Protein 2DAJ (pdb70)

Radius of gyration: 13.02 Å; Cα contacts (8 Å, |Δi|>4): 144; chains: 1; bounding box: 26×33×31 Å

Secondary structure (DSSP, 8-state):
----S---S-EEEEEEETTTEEEEEEE-SSS-TTTHHHHHHHHTT--TTSEEEES-SS--PBP-TTS-HHHHT-SEEEEEE----------

InterPro domains:
  IPR003124 WH2 domain [PS51082] (1081-1101)
  IPR019025 Cordon-bleu, ubiquitin-like domain [PF09469] (136-227)
  IPR039895 Protein cordon-bleu-like [PTHR21557] (5-1128)

Structure (mmCIF, N/CA/C/O backbone):
data_2DAJ
#
_entry.id   2DAJ
#
loop_
_atom_site.group_PDB
_atom_site.id
_atom_site.type_symbol
_atom_site.label_atom_id
_atom_site.label_alt_id
_atom_site.label_comp_id
_atom_site.label_asym_id
_atom_site.label_entity_id
_atom_site.label_seq_id
_atom_site.pdbx_PDB_ins_code
_atom_site.Cartn_x
_atom_site.Cartn_y
_atom_site.Cartn_z
_atom_site.occupancy
_atom_site.B_iso_or_equiv
_atom_site.auth_seq_id
_atom_site.auth_comp_id
_atom_site.auth_asym_id
_atom_site.auth_atom_id
_atom_site.pdbx_PDB_model_num
ATOM 1 N N . GLY A 1 1 ? -0.511 -11.891 15.673 1.00 0.00 1 GLY A N 1
ATOM 2 C CA . GLY A 1 1 ? 0.238 -11.891 14.428 1.00 0.00 1 GLY A CA 1
ATOM 3 C C . GLY A 1 1 ? 0.315 -13.299 13.834 1.00 0.00 1 GLY A C 1
ATOM 4 O O . GLY A 1 1 ? -0.393 -14.202 14.277 1.00 0.00 1 GLY A O 1
ATOM 8 N N . SER A 1 2 ? 1.180 -13.441 12.841 1.00 0.00 2 SER A N 1
ATOM 9 C CA . SER A 1 2 ? 1.358 -14.724 12.182 1.00 0.00 2 SER A CA 1
ATOM 10 C C . SER A 1 2 ? 2.614 -14.694 11.308 1.00 0.00 2 SER A C 1
ATOM 11 O O . SER A 1 2 ? 2.720 -13.876 10.396 1.00 0.00 2 SER A O 1
ATOM 19 N N . SER A 1 3 ? 3.534 -15.595 11.619 1.00 0.00 3 SER A N 1
ATOM 20 C CA . SER A 1 3 ? 4.778 -15.682 10.873 1.00 0.00 3 SER A CA 1
ATOM 21 C C . SER A 1 3 ? 4.498 -15.576 9.373 1.00 0.00 3 SER A C 1
ATOM 22 O O . SER A 1 3 ? 5.008 -14.678 8.705 1.00 0.00 3 SER A O 1
ATOM 30 N N . GLY A 1 4 ? 3.688 -16.505 8.887 1.00 0.00 4 GLY A N 1
ATOM 31 C CA . GLY A 1 4 ? 3.333 -16.527 7.478 1.00 0.00 4 GLY A CA 1
ATOM 32 C C . GLY A 1 4 ? 3.746 -17.850 6.830 1.00 0.00 4 GLY A C 1
ATOM 33 O O . GLY A 1 4 ? 4.887 -18.004 6.398 1.00 0.00 4 GLY A O 1
ATOM 37 N N . SER A 1 5 ? 2.794 -18.770 6.782 1.00 0.00 5 SER A N 1
ATOM 38 C CA . SER A 1 5 ? 3.044 -20.075 6.193 1.00 0.00 5 SER A CA 1
ATOM 39 C C . SER A 1 5 ? 2.827 -20.016 4.680 1.00 0.00 5 SER A C 1
ATOM 40 O O . SER A 1 5 ? 1.724 -19.730 4.218 1.00 0.00 5 SER A O 1
ATOM 48 N N . SER A 1 6 ? 3.898 -20.293 3.950 1.00 0.00 6 SER A N 1
ATOM 49 C CA . SER A 1 6 ? 3.839 -20.275 2.498 1.00 0.00 6 SER A CA 1
ATOM 50 C C . SER A 1 6 ? 3.542 -18.858 2.004 1.00 0.00 6 SER A C 1
ATOM 51 O O . SER A 1 6 ? 2.781 -18.124 2.632 1.00 0.00 6 SER A O 1
ATOM 59 N N . GLY A 1 7 ? 4.160 -18.515 0.882 1.00 0.00 7 GLY A N 1
ATOM 60 C CA . GLY A 1 7 ? 3.972 -17.199 0.296 1.00 0.00 7 GLY A CA 1
ATOM 61 C C . GLY A 1 7 ? 3.631 -17.305 -1.191 1.00 0.00 7 GLY A C 1
ATOM 62 O O . GLY A 1 7 ? 4.358 -16.786 -2.037 1.00 0.00 7 GLY A O 1
ATOM 66 N N . GLU A 1 8 ? 2.525 -17.981 -1.466 1.00 0.00 8 GLU A N 1
ATOM 67 C CA . GLU A 1 8 ? 2.079 -18.161 -2.837 1.00 0.00 8 GLU A CA 1
ATOM 68 C C . GLU A 1 8 ? 0.771 -17.403 -3.074 1.00 0.00 8 GLU A C 1
ATOM 69 O O . GLU A 1 8 ? 0.302 -16.678 -2.198 1.00 0.00 8 GLU A O 1
ATOM 81 N N . LYS A 1 9 ? 0.218 -17.598 -4.262 1.00 0.00 9 LYS A N 1
ATOM 82 C CA . LYS A 1 9 ? -1.026 -16.942 -4.625 1.00 0.00 9 LYS A CA 1
ATOM 83 C C . LYS A 1 9 ? -0.898 -15.438 -4.371 1.00 0.00 9 LYS A C 1
ATOM 84 O O . LYS A 1 9 ? -1.667 -14.868 -3.598 1.00 0.00 9 LYS A O 1
ATOM 103 N N . THR A 1 10 ? 0.079 -14.839 -5.036 1.00 0.00 10 THR A N 1
ATOM 104 C CA . THR A 1 10 ? 0.317 -13.413 -4.891 1.00 0.00 10 THR A CA 1
ATOM 105 C C . THR A 1 10 ? 0.169 -12.708 -6.241 1.00 0.00 10 THR A C 1
ATOM 106 O O . THR A 1 10 ? 0.446 -13.295 -7.286 1.00 0.00 10 THR A O 1
ATOM 117 N N . VAL A 1 11 ? -0.267 -11.459 -6.175 1.00 0.00 11 VAL A N 1
ATOM 118 C CA . VAL A 1 11 ? -0.455 -10.668 -7.379 1.00 0.00 11 VAL A CA 1
ATOM 119 C C . VAL A 1 11 ? 0.618 -9.579 -7.442 1.00 0.00 11 VAL A C 1
ATOM 120 O O . VAL A 1 11 ? 1.185 -9.202 -6.418 1.00 0.00 11 VAL A O 1
ATOM 133 N N . ARG A 1 12 ? 0.864 -9.105 -8.654 1.00 0.00 12 ARG A N 1
ATOM 134 C CA . ARG A 1 12 ? 1.859 -8.067 -8.864 1.00 0.00 12 ARG A CA 1
ATOM 135 C C . ARG A 1 12 ? 1.219 -6.683 -8.734 1.00 0.00 12 ARG A C 1
ATOM 136 O O . ARG A 1 12 ? 0.426 -6.280 -9.583 1.00 0.00 12 ARG A O 1
ATOM 157 N N . VAL A 1 13 ? 1.588 -5.994 -7.664 1.00 0.00 13 VAL A N 1
ATOM 158 C CA . VAL A 1 13 ? 1.059 -4.664 -7.412 1.00 0.00 13 VAL A CA 1
ATOM 159 C C . VAL A 1 13 ? 2.161 -3.629 -7.649 1.00 0.00 13 VAL A C 1
ATOM 160 O O . VAL A 1 13 ? 3.340 -3.914 -7.444 1.00 0.00 13 VAL A O 1
ATOM 173 N N . VAL A 1 14 ? 1.737 -2.449 -8.078 1.00 0.00 14 VAL A N 1
ATOM 174 C CA . VAL A 1 14 ? 2.672 -1.370 -8.346 1.00 0.00 14 VAL A CA 1
ATOM 175 C C . VAL A 1 14 ? 2.689 -0.408 -7.156 1.00 0.00 14 VAL A C 1
ATOM 176 O O . VAL A 1 14 ? 1.642 0.080 -6.734 1.00 0.00 14 VAL A O 1
ATOM 189 N N . ILE A 1 15 ? 3.889 -0.165 -6.650 1.00 0.00 15 ILE A N 1
ATOM 190 C CA . ILE A 1 15 ? 4.055 0.730 -5.517 1.00 0.00 15 ILE A CA 1
ATOM 191 C C . ILE A 1 15 ? 4.717 2.026 -5.989 1.00 0.00 15 ILE A C 1
ATOM 192 O O . ILE A 1 15 ? 5.941 2.103 -6.082 1.00 0.00 15 ILE A O 1
ATOM 208 N N . ASN A 1 16 ? 3.879 3.011 -6.275 1.00 0.00 16 ASN A N 1
ATOM 209 C CA . ASN A 1 16 ? 4.368 4.300 -6.735 1.00 0.00 16 ASN A CA 1
ATOM 210 C C . ASN A 1 16 ? 4.805 5.134 -5.530 1.00 0.00 16 ASN A C 1
ATOM 211 O O . ASN A 1 16 ? 4.039 5.317 -4.585 1.00 0.00 16 ASN A O 1
ATOM 222 N N . PHE A 1 17 ? 6.036 5.620 -5.602 1.00 0.00 17 PHE A N 1
ATOM 223 C CA . PHE A 1 17 ? 6.585 6.431 -4.529 1.00 0.00 17 PHE A CA 1
ATOM 224 C C . PHE A 1 17 ? 7.497 7.528 -5.081 1.00 0.00 17 PHE A C 1
ATOM 225 O O . PHE A 1 17 ? 8.082 7.372 -6.152 1.00 0.00 17 PHE A O 1
ATOM 242 N N . LYS A 1 18 ? 7.590 8.612 -4.326 1.00 0.00 18 LYS A N 1
ATOM 243 C CA . LYS A 1 18 ? 8.421 9.735 -4.727 1.00 0.00 18 LYS A CA 1
ATOM 244 C C . LYS A 1 18 ? 7.816 10.393 -5.969 1.00 0.00 18 LYS A C 1
ATOM 245 O O . LYS A 1 18 ? 8.472 11.194 -6.633 1.00 0.00 18 LYS A O 1
ATOM 264 N N . LYS A 1 19 ? 6.572 10.032 -6.244 1.00 0.00 19 LYS A N 1
ATOM 265 C CA . LYS A 1 19 ? 5.871 10.578 -7.394 1.00 0.00 19 LYS A CA 1
ATOM 266 C C . LYS A 1 19 ? 6.809 10.580 -8.604 1.00 0.00 19 LYS A C 1
ATOM 267 O O . LYS A 1 19 ? 6.698 11.437 -9.478 1.00 0.00 19 LYS A O 1
ATOM 286 N N . THR A 1 20 ? 7.711 9.609 -8.614 1.00 0.00 20 THR A N 1
ATOM 287 C CA . THR A 1 20 ? 8.667 9.489 -9.701 1.00 0.00 20 THR A CA 1
ATOM 288 C C . THR A 1 20 ? 9.088 8.029 -9.882 1.00 0.00 20 THR A C 1
ATOM 289 O O . THR A 1 20 ? 9.018 7.490 -10.985 1.00 0.00 20 THR A O 1
ATOM 300 N N . GLN A 1 21 ? 9.517 7.430 -8.780 1.00 0.00 21 GLN A N 1
ATOM 301 C CA . GLN A 1 21 ? 9.949 6.043 -8.803 1.00 0.00 21 GLN A CA 1
ATOM 302 C C . GLN A 1 21 ? 8.795 5.120 -8.404 1.00 0.00 21 GLN A C 1
ATOM 303 O O . GLN A 1 21 ? 7.888 5.531 -7.682 1.00 0.00 21 GLN A O 1
ATOM 317 N N . LYS A 1 22 ? 8.866 3.891 -8.893 1.00 0.00 22 LYS A N 1
ATOM 318 C CA . LYS A 1 22 ? 7.839 2.907 -8.597 1.00 0.00 22 LYS A CA 1
ATOM 319 C C . LYS A 1 22 ? 8.452 1.506 -8.640 1.00 0.00 22 LYS A C 1
ATOM 320 O O . LYS A 1 22 ? 9.435 1.277 -9.343 1.00 0.00 22 LYS A O 1
ATOM 339 N N . THR A 1 23 ? 7.847 0.606 -7.880 1.00 0.00 23 THR A N 1
ATOM 340 C CA . THR A 1 23 ? 8.321 -0.766 -7.822 1.00 0.00 23 THR A CA 1
ATOM 341 C C . THR A 1 23 ? 7.140 -1.738 -7.795 1.00 0.00 23 THR A C 1
ATOM 342 O O . THR A 1 23 ? 6.013 -1.343 -7.501 1.00 0.00 23 THR A O 1
ATOM 353 N N . ILE A 1 24 ? 7.439 -2.991 -8.106 1.00 0.00 24 ILE A N 1
ATOM 354 C CA . ILE A 1 24 ? 6.416 -4.023 -8.121 1.00 0.00 24 ILE A CA 1
ATOM 355 C C . ILE A 1 24 ? 6.765 -5.096 -7.087 1.00 0.00 24 ILE A C 1
ATOM 356 O O . ILE A 1 24 ? 7.933 -5.438 -6.913 1.00 0.00 24 ILE A O 1
ATOM 372 N N . VAL A 1 25 ? 5.730 -5.596 -6.428 1.00 0.00 25 VAL A N 1
ATOM 373 C CA . VAL A 1 25 ? 5.912 -6.623 -5.417 1.00 0.00 25 VAL A CA 1
ATOM 374 C C . VAL A 1 25 ? 4.788 -7.654 -5.535 1.00 0.00 25 VAL A C 1
ATOM 375 O O . VAL A 1 25 ? 3.707 -7.345 -6.033 1.00 0.00 25 VAL A O 1
ATOM 388 N N . ARG A 1 26 ? 5.082 -8.858 -5.067 1.00 0.00 26 ARG A N 1
ATOM 389 C CA . ARG A 1 26 ? 4.109 -9.937 -5.114 1.00 0.00 26 ARG A CA 1
ATOM 390 C C . ARG A 1 26 ? 3.617 -10.269 -3.704 1.00 0.00 26 ARG A C 1
ATOM 391 O O . ARG A 1 26 ? 4.357 -10.836 -2.901 1.00 0.00 26 ARG A O 1
ATOM 412 N N . VAL A 1 27 ? 2.370 -9.901 -3.445 1.00 0.00 27 VAL A N 1
ATOM 413 C CA . VAL A 1 27 ? 1.770 -10.153 -2.146 1.00 0.00 27 VAL A CA 1
ATOM 414 C C . VAL A 1 27 ? 0.320 -10.601 -2.337 1.00 0.00 27 VAL A C 1
ATOM 415 O O . VAL A 1 27 ? -0.213 -10.536 -3.444 1.00 0.00 27 VAL A O 1
ATOM 428 N N . SER A 1 28 ? -0.278 -11.045 -1.241 1.00 0.00 28 SER A N 1
ATOM 429 C CA . SER A 1 28 ? -1.656 -11.503 -1.274 1.00 0.00 28 SER A CA 1
ATOM 430 C C . SER A 1 28 ? -2.604 -10.305 -1.364 1.00 0.00 28 SER A C 1
ATOM 431 O O . SER A 1 28 ? -2.490 -9.359 -0.587 1.00 0.00 28 SER A O 1
ATOM 439 N N . PRO A 1 29 ? -3.542 -10.388 -2.346 1.00 0.00 29 PRO A N 1
ATOM 440 C CA . PRO A 1 29 ? -4.509 -9.322 -2.548 1.00 0.00 29 PRO A CA 1
ATOM 441 C C . PRO A 1 29 ? -5.590 -9.349 -1.465 1.00 0.00 29 PRO A C 1
ATOM 442 O O . PRO A 1 29 ? -6.310 -8.370 -1.277 1.00 0.00 29 PRO A O 1
ATOM 453 N N . HIS A 1 30 ? -5.668 -10.481 -0.780 1.00 0.00 30 HIS A N 1
ATOM 454 C CA . HIS A 1 30 ? -6.648 -10.649 0.279 1.00 0.00 30 HIS A CA 1
ATOM 455 C C . HIS A 1 30 ? -6.267 -9.773 1.474 1.00 0.00 30 HIS A C 1
ATOM 456 O O . HIS A 1 30 ? -7.017 -8.876 1.855 1.00 0.00 30 HIS A O 1
ATOM 470 N N . ALA A 1 31 ? -5.101 -10.064 2.033 1.00 0.00 31 ALA A N 1
ATOM 471 C CA . ALA A 1 31 ? -4.611 -9.315 3.177 1.00 0.00 31 ALA A CA 1
ATOM 472 C C . ALA A 1 31 ? -4.926 -7.830 2.981 1.00 0.00 31 ALA A C 1
ATOM 473 O O . ALA A 1 31 ? -4.808 -7.308 1.874 1.00 0.00 31 ALA A O 1
ATOM 480 N N . SER A 1 32 ? -5.320 -7.192 4.074 1.00 0.00 32 SER A N 1
ATOM 481 C CA . SER A 1 32 ? -5.652 -5.778 4.036 1.00 0.00 32 SER A CA 1
ATOM 482 C C . SER A 1 32 ? -4.372 -4.941 3.994 1.00 0.00 32 SER A C 1
ATOM 483 O O . SER A 1 32 ? -3.335 -5.360 4.506 1.00 0.00 32 SER A O 1
ATOM 491 N N . LEU A 1 33 ? -4.487 -3.773 3.381 1.00 0.00 33 LEU A N 1
ATOM 492 C CA . LEU A 1 33 ? -3.352 -2.873 3.266 1.00 0.00 33 LEU A CA 1
ATOM 493 C C . LEU A 1 33 ? -2.720 -2.677 4.646 1.00 0.00 33 LEU A C 1
ATOM 494 O O . LEU A 1 33 ? -1.517 -2.444 4.754 1.00 0.00 33 LEU A O 1
ATOM 510 N N . GLN A 1 34 ? -3.560 -2.779 5.665 1.00 0.00 34 GLN A N 1
ATOM 511 C CA . GLN A 1 34 ? -3.098 -2.616 7.034 1.00 0.00 34 GLN A CA 1
ATOM 512 C C . GLN A 1 34 ? -1.979 -3.613 7.339 1.00 0.00 34 GLN A C 1
ATOM 513 O O . GLN A 1 34 ? -1.053 -3.303 8.087 1.00 0.00 34 GLN A O 1
ATOM 527 N N . GLU A 1 35 ? -2.100 -4.791 6.743 1.00 0.00 35 GLU A N 1
ATOM 528 C CA . GLU A 1 35 ? -1.110 -5.835 6.942 1.00 0.00 35 GLU A CA 1
ATOM 529 C C . GLU A 1 35 ? -0.038 -5.765 5.851 1.00 0.00 35 GLU A C 1
ATOM 530 O O . GLU A 1 35 ? 1.088 -6.216 6.053 1.00 0.00 35 GLU A O 1
ATOM 542 N N . LEU A 1 36 ? -0.427 -5.196 4.720 1.00 0.00 36 LEU A N 1
ATOM 543 C CA . LEU A 1 36 ? 0.486 -5.061 3.598 1.00 0.00 36 LEU A CA 1
ATOM 544 C C . LEU A 1 36 ? 1.139 -3.678 3.640 1.00 0.00 36 LEU A C 1
ATOM 545 O O . LEU A 1 36 ? 1.806 -3.273 2.689 1.00 0.00 36 LEU A O 1
ATOM 561 N N . ALA A 1 37 ? 0.924 -2.992 4.753 1.00 0.00 37 ALA A N 1
ATOM 562 C CA . ALA A 1 37 ? 1.484 -1.663 4.932 1.00 0.00 37 ALA A CA 1
ATOM 563 C C . ALA A 1 37 ? 3.008 -1.765 5.027 1.00 0.00 37 ALA A C 1
ATOM 564 O O . ALA A 1 37 ? 3.726 -1.056 4.323 1.00 0.00 37 ALA A O 1
ATOM 571 N N . PRO A 1 38 ? 3.468 -2.675 5.926 1.00 0.00 38 PRO A N 1
ATOM 572 C CA . PRO A 1 38 ? 4.894 -2.878 6.122 1.00 0.00 38 PRO A CA 1
ATOM 573 C C . PRO A 1 38 ? 5.500 -3.668 4.960 1.00 0.00 38 PRO A C 1
ATOM 574 O O . PRO A 1 38 ? 6.574 -3.328 4.467 1.00 0.00 38 PRO A O 1
ATOM 585 N N . ILE A 1 39 ? 4.784 -4.708 4.557 1.00 0.00 39 ILE A N 1
ATOM 586 C CA . ILE A 1 39 ? 5.238 -5.549 3.462 1.00 0.00 39 ILE A CA 1
ATOM 587 C C . ILE A 1 39 ? 5.506 -4.678 2.233 1.00 0.00 39 ILE A C 1
ATOM 588 O O . ILE A 1 39 ? 6.374 -4.995 1.421 1.00 0.00 39 ILE A O 1
ATOM 604 N N . ILE A 1 40 ? 4.745 -3.598 2.135 1.00 0.00 40 ILE A N 1
ATOM 605 C CA . ILE A 1 40 ? 4.890 -2.679 1.019 1.00 0.00 40 ILE A CA 1
ATOM 606 C C . ILE A 1 40 ? 5.944 -1.626 1.364 1.00 0.00 40 ILE A C 1
ATOM 607 O O . ILE A 1 40 ? 6.983 -1.544 0.711 1.00 0.00 40 ILE A O 1
ATOM 623 N N . CYS A 1 41 ? 5.640 -0.845 2.391 1.00 0.00 41 CYS A N 1
ATOM 624 C CA . CYS A 1 41 ? 6.549 0.200 2.831 1.00 0.00 41 CYS A CA 1
ATOM 625 C C . CYS A 1 41 ? 7.961 -0.386 2.894 1.00 0.00 41 CYS A C 1
ATOM 626 O O . CYS A 1 41 ? 8.912 0.225 2.410 1.00 0.00 41 CYS A O 1
ATOM 634 N N . SER A 1 42 ? 8.052 -1.564 3.494 1.00 0.00 42 SER A N 1
ATOM 635 C CA . SER A 1 42 ? 9.332 -2.239 3.626 1.00 0.00 42 SER A CA 1
ATOM 636 C C . SER A 1 42 ? 9.985 -2.397 2.251 1.00 0.00 42 SER A C 1
ATOM 637 O O . SER A 1 42 ? 11.173 -2.123 2.089 1.00 0.00 42 SER A O 1
ATOM 645 N N . LYS A 1 43 ? 9.179 -2.839 1.296 1.00 0.00 43 LYS A N 1
ATOM 646 C CA . LYS A 1 43 ? 9.663 -3.037 -0.059 1.00 0.00 43 LYS A CA 1
ATOM 647 C C . LYS A 1 43 ? 10.241 -1.722 -0.587 1.00 0.00 43 LYS A C 1
ATOM 648 O O . LYS A 1 43 ? 11.152 -1.728 -1.413 1.00 0.00 43 LYS A O 1
ATOM 667 N N . CYS A 1 44 ? 9.686 -0.627 -0.088 1.00 0.00 44 CYS A N 1
ATOM 668 C CA . CYS A 1 44 ? 10.135 0.692 -0.499 1.00 0.00 44 CYS A CA 1
ATOM 669 C C . CYS A 1 44 ? 10.866 1.340 0.678 1.00 0.00 44 CYS A C 1
ATOM 670 O O . CYS A 1 44 ? 10.984 2.562 0.744 1.00 0.00 44 CYS A O 1
ATOM 678 N N . GLU A 1 45 ? 11.339 0.490 1.579 1.00 0.00 45 GLU A N 1
ATOM 679 C CA . GLU A 1 45 ? 12.056 0.964 2.751 1.00 0.00 45 GLU A CA 1
ATOM 680 C C . GLU A 1 45 ? 11.404 2.237 3.293 1.00 0.00 45 GLU A C 1
ATOM 681 O O . GLU A 1 45 ? 12.090 3.122 3.803 1.00 0.00 45 GLU A O 1
ATOM 693 N N . PHE A 1 46 ? 10.086 2.290 3.165 1.00 0.00 46 PHE A N 1
ATOM 694 C CA . PHE A 1 46 ? 9.333 3.440 3.636 1.00 0.00 46 PHE A CA 1
ATOM 695 C C . PHE A 1 46 ? 8.981 3.295 5.118 1.00 0.00 46 PHE A C 1
ATOM 696 O O . PHE A 1 46 ? 9.143 2.221 5.696 1.00 0.00 46 PHE A O 1
ATOM 713 N N . ASP A 1 47 ? 8.506 4.391 5.691 1.00 0.00 47 ASP A N 1
ATOM 714 C CA . ASP A 1 47 ? 8.129 4.400 7.094 1.00 0.00 47 ASP A CA 1
ATOM 715 C C . ASP A 1 47 ? 6.609 4.277 7.210 1.00 0.00 47 ASP A C 1
ATOM 716 O O . ASP A 1 47 ? 5.880 5.209 6.876 1.00 0.00 47 ASP A O 1
ATOM 725 N N . PRO A 1 48 ? 6.164 3.088 7.698 1.00 0.00 48 PRO A N 1
ATOM 726 C CA . PRO A 1 48 ? 4.743 2.831 7.863 1.00 0.00 48 PRO A CA 1
ATOM 727 C C . PRO A 1 48 ? 4.188 3.576 9.078 1.00 0.00 48 PRO A C 1
ATOM 728 O O . PRO A 1 48 ? 2.995 3.500 9.367 1.00 0.00 48 PRO A O 1
ATOM 739 N N . LEU A 1 49 ? 5.081 4.281 9.758 1.00 0.00 49 LEU A N 1
ATOM 740 C CA . LEU A 1 49 ? 4.695 5.040 10.936 1.00 0.00 49 LEU A CA 1
ATOM 741 C C . LEU A 1 49 ? 3.891 6.268 10.505 1.00 0.00 49 LEU A C 1
ATOM 742 O O . LEU A 1 49 ? 2.940 6.660 11.180 1.00 0.00 49 LEU A O 1
ATOM 758 N N . HIS A 1 50 ? 4.303 6.842 9.384 1.00 0.00 50 HIS A N 1
ATOM 759 C CA . HIS A 1 50 ? 3.633 8.018 8.856 1.00 0.00 50 HIS A CA 1
ATOM 760 C C . HIS A 1 50 ? 3.509 7.898 7.335 1.00 0.00 50 HIS A C 1
ATOM 761 O O . HIS A 1 50 ? 3.986 8.761 6.600 1.00 0.00 50 HIS A O 1
ATOM 775 N N . THR A 1 51 ? 2.865 6.821 6.909 1.00 0.00 51 THR A N 1
ATOM 776 C CA . THR A 1 51 ? 2.673 6.577 5.490 1.00 0.00 51 THR A CA 1
ATOM 777 C C . THR A 1 51 ? 1.181 6.479 5.163 1.00 0.00 51 THR A C 1
ATOM 778 O O . THR A 1 51 ? 0.406 5.930 5.944 1.00 0.00 51 THR A O 1
ATOM 789 N N . LEU A 1 52 ? 0.824 7.021 4.008 1.00 0.00 52 LEU A N 1
ATOM 790 C CA . LEU A 1 52 ? -0.561 7.002 3.569 1.00 0.00 52 LEU A CA 1
ATOM 791 C C . LEU A 1 52 ? -0.674 6.167 2.292 1.00 0.00 52 LEU A C 1
ATOM 792 O O . LEU A 1 52 ? 0.317 5.952 1.596 1.00 0.00 52 LEU A O 1
ATOM 808 N N . LEU A 1 53 ? -1.892 5.718 2.022 1.00 0.00 53 LEU A N 1
ATOM 809 C CA . LEU A 1 53 ? -2.148 4.912 0.841 1.00 0.00 53 LEU A CA 1
ATOM 810 C C . LEU A 1 53 ? -3.211 5.598 -0.019 1.00 0.00 53 LEU A C 1
ATOM 811 O O . LEU A 1 53 ? -4.406 5.458 0.236 1.00 0.00 53 LEU A O 1
ATOM 827 N N . LEU A 1 54 ? -2.737 6.324 -1.021 1.00 0.00 54 LEU A N 1
ATOM 828 C CA . LEU A 1 54 ? -3.632 7.032 -1.920 1.00 0.00 54 LEU A CA 1
ATOM 829 C C . LEU A 1 54 ? -3.987 6.124 -3.099 1.00 0.00 54 LEU A C 1
ATOM 830 O O . LEU A 1 54 ? -3.313 5.124 -3.341 1.00 0.00 54 LEU A O 1
ATOM 846 N N . LYS A 1 55 ? -5.043 6.506 -3.802 1.00 0.00 55 LYS A N 1
ATOM 847 C CA . LYS A 1 55 ? -5.495 5.739 -4.950 1.00 0.00 55 LYS A CA 1
ATOM 848 C C . LYS A 1 55 ? -4.315 5.502 -5.896 1.00 0.00 55 LYS A C 1
ATOM 849 O O . LYS A 1 55 ? -3.779 4.397 -5.961 1.00 0.00 55 LYS A O 1
ATOM 868 N N . ASP A 1 56 ? -3.946 6.558 -6.606 1.00 0.00 56 ASP A N 1
ATOM 869 C CA . ASP A 1 56 ? -2.840 6.479 -7.545 1.00 0.00 56 ASP A CA 1
ATOM 870 C C . ASP A 1 56 ? -2.078 7.806 -7.542 1.00 0.00 56 ASP A C 1
ATOM 871 O O . ASP A 1 56 ? -2.531 8.784 -6.949 1.00 0.00 56 ASP A O 1
ATOM 880 N N . TYR A 1 57 ? -0.935 7.797 -8.211 1.00 0.00 57 TYR A N 1
ATOM 881 C CA . TYR A 1 57 ? -0.106 8.987 -8.292 1.00 0.00 57 TYR A CA 1
ATOM 882 C C . TYR A 1 57 ? -0.952 10.225 -8.596 1.00 0.00 57 TYR A C 1
ATOM 883 O O . TYR A 1 57 ? -0.736 11.287 -8.015 1.00 0.00 57 TYR A O 1
ATOM 901 N N . GLN A 1 58 ? -1.898 10.046 -9.507 1.00 0.00 58 GLN A N 1
ATOM 902 C CA . GLN A 1 58 ? -2.777 11.136 -9.895 1.00 0.00 58 GLN A CA 1
ATOM 903 C C . GLN A 1 58 ? -3.708 11.505 -8.738 1.00 0.00 58 GLN A C 1
ATOM 904 O O . GLN A 1 58 ? -3.565 12.569 -8.138 1.00 0.00 58 GLN A O 1
ATOM 918 N N . SER A 1 59 ? -4.640 10.605 -8.461 1.00 0.00 59 SER A N 1
ATOM 919 C CA . SER A 1 59 ? -5.594 10.823 -7.386 1.00 0.00 59 SER A CA 1
ATOM 920 C C . SER A 1 59 ? -4.853 11.068 -6.070 1.00 0.00 59 SER A C 1
ATOM 921 O O . SER A 1 59 ? -3.708 10.648 -5.911 1.00 0.00 59 SER A O 1
ATOM 929 N N . GLN A 1 60 ? -5.536 11.748 -5.161 1.00 0.00 60 GLN A N 1
ATOM 930 C CA . GLN A 1 60 ? -4.957 12.054 -3.864 1.00 0.00 60 GLN A CA 1
ATOM 931 C C . GLN A 1 60 ? -5.883 11.578 -2.743 1.00 0.00 60 GLN A C 1
ATOM 932 O O . GLN A 1 60 ? -5.677 11.914 -1.578 1.00 0.00 60 GLN A O 1
ATOM 946 N N . GLU A 1 61 ? -6.885 10.804 -3.135 1.00 0.00 61 GLU A N 1
ATOM 947 C CA . GLU A 1 61 ? -7.843 10.278 -2.178 1.00 0.00 61 GLU A CA 1
ATOM 948 C C . GLU A 1 61 ? -7.233 9.110 -1.402 1.00 0.00 61 GLU A C 1
ATOM 949 O O . GLU A 1 61 ? -6.595 8.236 -1.988 1.00 0.00 61 GLU A O 1
ATOM 961 N N . PRO A 1 62 ? -7.455 9.132 -0.060 1.00 0.00 62 PRO A N 1
ATOM 962 C CA . PRO A 1 62 ? -6.934 8.085 0.802 1.00 0.00 62 PRO A CA 1
ATOM 963 C C . PRO A 1 62 ? -7.747 6.797 0.654 1.00 0.00 62 PRO A C 1
ATOM 964 O O . PRO A 1 62 ? -8.961 6.844 0.461 1.00 0.00 62 PRO A O 1
ATOM 975 N N . LEU A 1 63 ? -7.045 5.678 0.749 1.00 0.00 63 LEU A N 1
ATOM 976 C CA . LEU A 1 63 ? -7.686 4.380 0.628 1.00 0.00 63 LEU A CA 1
ATOM 977 C C . LEU A 1 63 ? -8.045 3.861 2.022 1.00 0.00 63 LEU A C 1
ATOM 978 O O . LEU A 1 63 ? -7.631 4.436 3.028 1.00 0.00 63 LEU A O 1
ATOM 994 N N . ASP A 1 64 ? -8.810 2.780 2.037 1.00 0.00 64 ASP A N 1
ATOM 995 C CA . ASP A 1 64 ? -9.230 2.177 3.290 1.00 0.00 64 ASP A CA 1
ATOM 996 C C . ASP A 1 64 ? -8.408 0.912 3.543 1.00 0.00 64 ASP A C 1
ATOM 997 O O . ASP A 1 64 ? -8.484 -0.046 2.775 1.00 0.00 64 ASP A O 1
ATOM 1006 N N . LEU A 1 65 ? -7.641 0.949 4.623 1.00 0.00 65 LEU A N 1
ATOM 1007 C CA . LEU A 1 65 ? -6.805 -0.183 4.986 1.00 0.00 65 LEU A CA 1
ATOM 1008 C C . LEU A 1 65 ? -7.662 -1.450 5.035 1.00 0.00 65 LEU A C 1
ATOM 1009 O O . LEU A 1 65 ? -7.379 -2.422 4.337 1.00 0.00 65 LEU A O 1
ATOM 1025 N N . THR A 1 66 ? -8.693 -1.397 5.865 1.00 0.00 66 THR A N 1
ATOM 1026 C CA . THR A 1 66 ? -9.594 -2.527 6.013 1.00 0.00 66 THR A CA 1
ATOM 1027 C C . THR A 1 66 ? -9.868 -3.173 4.654 1.00 0.00 66 THR A C 1
ATOM 1028 O O . THR A 1 66 ? -10.009 -4.391 4.557 1.00 0.00 66 THR A O 1
ATOM 1039 N N . LYS A 1 67 ? -9.936 -2.327 3.636 1.00 0.00 67 LYS A N 1
ATOM 1040 C CA . LYS A 1 67 ? -10.192 -2.799 2.286 1.00 0.00 67 LYS A CA 1
ATOM 1041 C C . LYS A 1 67 ? -8.880 -3.282 1.663 1.00 0.00 67 LYS A C 1
ATOM 1042 O O . LYS A 1 67 ? -7.826 -2.691 1.889 1.00 0.00 67 LYS A O 1
ATOM 1061 N N . SER A 1 68 ? -8.989 -4.353 0.890 1.00 0.00 68 SER A N 1
ATOM 1062 C CA . SER A 1 68 ? -7.825 -4.923 0.233 1.00 0.00 68 SER A CA 1
ATOM 1063 C C . SER A 1 68 ? -7.893 -4.659 -1.273 1.00 0.00 68 SER A C 1
ATOM 1064 O O . SER A 1 68 ? -8.885 -4.128 -1.769 1.00 0.00 68 SER A O 1
ATOM 1072 N N . LEU A 1 69 ? -6.825 -5.043 -1.957 1.00 0.00 69 LEU A N 1
ATOM 1073 C CA . LEU A 1 69 ? -6.751 -4.854 -3.396 1.00 0.00 69 LEU A CA 1
ATOM 1074 C C . LEU A 1 69 ? -8.033 -5.384 -4.042 1.00 0.00 69 LEU A C 1
ATOM 1075 O O . LEU A 1 69 ? -8.485 -4.856 -5.057 1.00 0.00 69 LEU A O 1
ATOM 1091 N N . ASN A 1 70 ? -8.582 -6.421 -3.427 1.00 0.00 70 ASN A N 1
ATOM 1092 C CA . ASN A 1 70 ? -9.803 -7.028 -3.930 1.00 0.00 70 ASN A CA 1
ATOM 1093 C C . ASN A 1 70 ? -10.986 -6.102 -3.637 1.00 0.00 70 ASN A C 1
ATOM 1094 O O . ASN A 1 70 ? -11.682 -5.670 -4.555 1.00 0.00 70 ASN A O 1
ATOM 1105 N N . ASP A 1 71 ? -11.176 -5.824 -2.356 1.00 0.00 71 ASP A N 1
ATOM 1106 C CA . ASP A 1 71 ? -12.262 -4.958 -1.931 1.00 0.00 71 ASP A CA 1
ATOM 1107 C C . ASP A 1 71 ? -12.174 -3.630 -2.686 1.00 0.00 71 ASP A C 1
ATOM 1108 O O . ASP A 1 71 ? -13.192 -3.079 -3.102 1.00 0.00 71 ASP A O 1
ATOM 1117 N N . LEU A 1 72 ? -10.947 -3.154 -2.840 1.00 0.00 72 LEU A N 1
ATOM 1118 C CA . LEU A 1 72 ? -10.713 -1.901 -3.538 1.00 0.00 72 LEU A CA 1
ATOM 1119 C C . LEU A 1 72 ? -10.957 -2.102 -5.034 1.00 0.00 72 LEU A C 1
ATOM 1120 O O . LEU A 1 72 ? -11.804 -1.433 -5.624 1.00 0.00 72 LEU A O 1
ATOM 1136 N N . GLY A 1 73 ? -10.199 -3.026 -5.606 1.00 0.00 73 GLY A N 1
ATOM 1137 C CA . GLY A 1 73 ? -10.323 -3.324 -7.023 1.00 0.00 73 GLY A CA 1
ATOM 1138 C C . GLY A 1 73 ? -9.248 -2.595 -7.832 1.00 0.00 73 GLY A C 1
ATOM 1139 O O . GLY A 1 73 ? -9.493 -2.177 -8.963 1.00 0.00 73 GLY A O 1
ATOM 1143 N N . LEU A 1 74 ? -8.079 -2.464 -7.221 1.00 0.00 74 LEU A N 1
ATOM 1144 C CA . LEU A 1 74 ? -6.966 -1.793 -7.870 1.00 0.00 74 LEU A CA 1
ATOM 1145 C C . LEU A 1 74 ? -5.764 -2.738 -7.917 1.00 0.00 74 LEU A C 1
ATOM 1146 O O . LEU A 1 74 ? -5.697 -3.701 -7.156 1.00 0.00 74 LEU A O 1
ATOM 1162 N N . ARG A 1 75 ? -4.844 -2.429 -8.819 1.00 0.00 75 ARG A N 1
ATOM 1163 C CA . ARG A 1 75 ? -3.647 -3.238 -8.975 1.00 0.00 75 ARG A CA 1
ATOM 1164 C C . ARG A 1 75 ? -2.405 -2.427 -8.602 1.00 0.00 75 ARG A C 1
ATOM 1165 O O . ARG A 1 75 ? -1.321 -2.985 -8.437 1.00 0.00 75 ARG A O 1
ATOM 1186 N N . GLU A 1 76 ? -2.604 -1.123 -8.479 1.00 0.00 76 GLU A N 1
ATOM 1187 C CA . GLU A 1 76 ? -1.513 -0.230 -8.128 1.00 0.00 76 GLU A CA 1
ATOM 1188 C C . GLU A 1 76 ? -1.988 0.817 -7.118 1.00 0.00 76 GLU A C 1
ATOM 1189 O O . GLU A 1 76 ? -3.173 1.144 -7.069 1.00 0.00 76 GLU A O 1
ATOM 1201 N N . LEU A 1 77 ? -1.040 1.314 -6.338 1.00 0.00 77 LEU A N 1
ATOM 1202 C CA . LEU A 1 77 ? -1.347 2.317 -5.332 1.00 0.00 77 LEU A CA 1
ATOM 1203 C C . LEU A 1 77 ? -0.124 3.211 -5.120 1.00 0.00 77 LEU A C 1
ATOM 1204 O O . LEU A 1 77 ? 0.961 2.915 -5.620 1.00 0.00 77 LEU A O 1
ATOM 1220 N N . TYR A 1 78 ? -0.339 4.287 -4.377 1.00 0.00 78 TYR A N 1
ATOM 1221 C CA . TYR A 1 78 ? 0.733 5.226 -4.093 1.00 0.00 78 TYR A CA 1
ATOM 1222 C C . TYR A 1 78 ? 0.943 5.377 -2.585 1.00 0.00 78 TYR A C 1
ATOM 1223 O O . TYR A 1 78 ? -0.020 5.410 -1.820 1.00 0.00 78 TYR A O 1
ATOM 1241 N N . ALA A 1 79 ? 2.208 5.466 -2.202 1.00 0.00 79 ALA A N 1
ATOM 1242 C CA . ALA A 1 79 ? 2.557 5.613 -0.799 1.00 0.00 79 ALA A CA 1
ATOM 1243 C C . ALA A 1 79 ? 3.004 7.053 -0.537 1.00 0.00 79 ALA A C 1
ATOM 1244 O O . ALA A 1 79 ? 4.060 7.474 -1.007 1.00 0.00 79 ALA A O 1
ATOM 1251 N N . MET A 1 80 ? 2.177 7.768 0.211 1.00 0.00 80 MET A N 1
ATOM 1252 C CA . MET A 1 80 ? 2.474 9.152 0.541 1.00 0.00 80 MET A CA 1
ATOM 1253 C C . MET A 1 80 ? 3.130 9.259 1.919 1.00 0.00 80 MET A C 1
ATOM 1254 O O . MET A 1 80 ? 2.793 8.505 2.831 1.00 0.00 80 MET A O 1
ATOM 1268 N N . ASP A 1 81 ? 4.054 10.201 2.028 1.00 0.00 81 ASP A N 1
ATOM 1269 C CA . ASP A 1 81 ? 4.760 10.417 3.280 1.00 0.00 81 ASP A CA 1
ATOM 1270 C C . ASP A 1 81 ? 4.233 11.690 3.945 1.00 0.00 81 ASP A C 1
ATOM 1271 O O . ASP A 1 81 ? 4.526 12.796 3.495 1.00 0.00 81 ASP A O 1
ATOM 1280 N N . VAL A 1 82 ? 3.464 11.490 5.006 1.00 0.00 82 VAL A N 1
ATOM 1281 C CA . VAL A 1 82 ? 2.894 12.609 5.737 1.00 0.00 82 VAL A CA 1
ATOM 1282 C C . VAL A 1 82 ? 3.521 12.674 7.131 1.00 0.00 82 VAL A C 1
ATOM 1283 O O . VAL A 1 82 ? 4.725 12.470 7.284 1.00 0.00 82 VAL A O 1
ATOM 1296 N N . ASN A 1 83 ? 2.677 12.958 8.112 1.00 0.00 83 ASN A N 1
ATOM 1297 C CA . ASN A 1 83 ? 3.134 13.052 9.488 1.00 0.00 83 ASN A CA 1
ATOM 1298 C C . ASN A 1 83 ? 1.944 13.368 10.396 1.00 0.00 83 ASN A C 1
ATOM 1299 O O . ASN A 1 83 ? 1.594 14.532 10.585 1.00 0.00 83 ASN A O 1
ATOM 1310 N N . ARG A 1 84 ? 1.353 12.310 10.933 1.00 0.00 84 ARG A N 1
ATOM 1311 C CA . ARG A 1 84 ? 0.209 12.459 11.816 1.00 0.00 84 ARG A CA 1
ATOM 1312 C C . ARG A 1 84 ? -0.080 11.141 12.537 1.00 0.00 84 ARG A C 1
ATOM 1313 O O . ARG A 1 84 ? -0.379 10.133 11.899 1.00 0.00 84 ARG A O 1
ATOM 1334 N N . GLU A 1 85 ? 0.018 11.192 13.857 1.00 0.00 85 GLU A N 1
ATOM 1335 C CA . GLU A 1 85 ? -0.229 10.014 14.672 1.00 0.00 85 GLU A CA 1
ATOM 1336 C C . GLU A 1 85 ? -0.775 10.422 16.042 1.00 0.00 85 GLU A C 1
ATOM 1337 O O . GLU A 1 85 ? -0.010 10.637 16.980 1.00 0.00 85 GLU A O 1
ATOM 1349 N N . SER A 1 86 ? -2.095 10.516 16.114 1.00 0.00 86 SER A N 1
ATOM 1350 C CA . SER A 1 86 ? -2.752 10.894 17.353 1.00 0.00 86 SER A CA 1
ATOM 1351 C C . SER A 1 86 ? -4.258 10.645 17.244 1.00 0.00 86 SER A C 1
ATOM 1352 O O . SER A 1 86 ? -4.897 11.092 16.294 1.00 0.00 86 SER A O 1
ATOM 1360 N N . GLY A 1 87 ? -4.780 9.931 18.231 1.00 0.00 87 GLY A N 1
ATOM 1361 C CA . GLY A 1 87 ? -6.199 9.617 18.258 1.00 0.00 87 GLY A CA 1
ATOM 1362 C C . GLY A 1 87 ? -6.463 8.341 19.059 1.00 0.00 87 GLY A C 1
ATOM 1363 O O . GLY A 1 87 ? -5.575 7.503 19.208 1.00 0.00 87 GLY A O 1
ATOM 1367 N N . PRO A 1 88 ? -7.719 8.231 19.567 1.00 0.00 88 PRO A N 1
ATOM 1368 C CA . PRO A 1 88 ? -8.111 7.071 20.349 1.00 0.00 88 PRO A CA 1
ATOM 1369 C C . PRO A 1 88 ? -8.330 5.852 19.451 1.00 0.00 88 PRO A C 1
ATOM 1370 O O . PRO A 1 88 ? -8.612 5.995 18.262 1.00 0.00 88 PRO A O 1
ATOM 1381 N N . SER A 1 89 ? -8.192 4.680 20.053 1.00 0.00 89 SER A N 1
ATOM 1382 C CA . SER A 1 89 ? -8.371 3.437 19.322 1.00 0.00 89 SER A CA 1
ATOM 1383 C C . SER A 1 89 ? -8.881 2.345 20.264 1.00 0.00 89 SER A C 1
ATOM 1384 O O . SER A 1 89 ? -8.172 1.928 21.179 1.00 0.00 89 SER A O 1
ATOM 1392 N N . SER A 1 90 ? -10.107 1.912 20.009 1.00 0.00 90 SER A N 1
ATOM 1393 C CA . SER A 1 90 ? -10.720 0.876 20.823 1.00 0.00 90 SER A CA 1
ATOM 1394 C C . SER A 1 90 ? -12.110 0.538 20.281 1.00 0.00 90 SER A C 1
ATOM 1395 O O . SER A 1 90 ? -12.768 1.385 19.679 1.00 0.00 90 SER A O 1
ATOM 1403 N N . GLY A 1 91 ? -12.516 -0.701 20.514 1.00 0.00 91 GLY A N 1
ATOM 1404 C CA . GLY A 1 91 ? -13.816 -1.161 20.056 1.00 0.00 91 GLY A CA 1
ATOM 1405 C C . GLY A 1 91 ? -14.103 -2.579 20.555 1.00 0.00 91 GLY A C 1
ATOM 1406 O O . GLY A 1 91 ? -13.198 -3.408 20.633 1.00 0.00 91 GLY A O 1
ATOM 1410 N N . GLY A 1 1 ? 3.001 -20.269 13.822 1.00 0.00 1 GLY A N 2
ATOM 1411 C CA . GLY A 1 1 ? 2.786 -19.163 12.905 1.00 0.00 1 GLY A CA 2
ATOM 1412 C C . GLY A 1 1 ? 3.088 -19.579 11.464 1.00 0.00 1 GLY A C 2
ATOM 1413 O O . GLY A 1 1 ? 4.166 -19.294 10.944 1.00 0.00 1 GLY A O 2
ATOM 1417 N N . SER A 1 2 ? 2.116 -20.247 10.859 1.00 0.00 2 SER A N 2
ATOM 1418 C CA . SER A 1 2 ? 2.264 -20.706 9.489 1.00 0.00 2 SER A CA 2
ATOM 1419 C C . SER A 1 2 ? 3.415 -21.709 9.394 1.00 0.00 2 SER A C 2
ATOM 1420 O O . SER A 1 2 ? 4.502 -21.463 9.914 1.00 0.00 2 SER A O 2
ATOM 1428 N N . SER A 1 3 ? 3.138 -22.818 8.725 1.00 0.00 3 SER A N 2
ATOM 1429 C CA . SER A 1 3 ? 4.137 -23.860 8.555 1.00 0.00 3 SER A CA 2
ATOM 1430 C C . SER A 1 3 ? 4.198 -24.292 7.088 1.00 0.00 3 SER A C 2
ATOM 1431 O O . SER A 1 3 ? 5.249 -24.204 6.455 1.00 0.00 3 SER A O 2
ATOM 1439 N N . GLY A 1 4 ? 3.058 -24.748 6.591 1.00 0.00 4 GLY A N 2
ATOM 1440 C CA . GLY A 1 4 ? 2.969 -25.194 5.211 1.00 0.00 4 GLY A CA 2
ATOM 1441 C C . GLY A 1 4 ? 2.550 -24.047 4.290 1.00 0.00 4 GLY A C 2
ATOM 1442 O O . GLY A 1 4 ? 1.630 -23.295 4.608 1.00 0.00 4 GLY A O 2
ATOM 1446 N N . SER A 1 5 ? 3.246 -23.947 3.167 1.00 0.00 5 SER A N 2
ATOM 1447 C CA . SER A 1 5 ? 2.957 -22.904 2.197 1.00 0.00 5 SER A CA 2
ATOM 1448 C C . SER A 1 5 ? 3.649 -23.218 0.869 1.00 0.00 5 SER A C 2
ATOM 1449 O O . SER A 1 5 ? 4.721 -22.687 0.583 1.00 0.00 5 SER A O 2
ATOM 1457 N N . SER A 1 6 ? 3.007 -24.080 0.094 1.00 0.00 6 SER A N 2
ATOM 1458 C CA . SER A 1 6 ? 3.547 -24.471 -1.197 1.00 0.00 6 SER A CA 2
ATOM 1459 C C . SER A 1 6 ? 2.545 -24.141 -2.305 1.00 0.00 6 SER A C 2
ATOM 1460 O O . SER A 1 6 ? 1.541 -24.832 -2.465 1.00 0.00 6 SER A O 2
ATOM 1468 N N . GLY A 1 7 ? 2.854 -23.083 -3.042 1.00 0.00 7 GLY A N 2
ATOM 1469 C CA . GLY A 1 7 ? 1.993 -22.653 -4.131 1.00 0.00 7 GLY A CA 2
ATOM 1470 C C . GLY A 1 7 ? 1.909 -21.127 -4.193 1.00 0.00 7 GLY A C 2
ATOM 1471 O O . GLY A 1 7 ? 2.297 -20.520 -5.190 1.00 0.00 7 GLY A O 2
ATOM 1475 N N . GLU A 1 8 ? 1.400 -20.549 -3.114 1.00 0.00 8 GLU A N 2
ATOM 1476 C CA . GLU A 1 8 ? 1.261 -19.105 -3.034 1.00 0.00 8 GLU A CA 2
ATOM 1477 C C . GLU A 1 8 ? 0.362 -18.595 -4.162 1.00 0.00 8 GLU A C 2
ATOM 1478 O O . GLU A 1 8 ? 0.254 -19.230 -5.210 1.00 0.00 8 GLU A O 2
ATOM 1490 N N . LYS A 1 9 ? -0.261 -17.453 -3.908 1.00 0.00 9 LYS A N 2
ATOM 1491 C CA . LYS A 1 9 ? -1.148 -16.851 -4.889 1.00 0.00 9 LYS A CA 2
ATOM 1492 C C . LYS A 1 9 ? -1.077 -15.327 -4.766 1.00 0.00 9 LYS A C 2
ATOM 1493 O O . LYS A 1 9 ? -2.096 -14.670 -4.559 1.00 0.00 9 LYS A O 2
ATOM 1512 N N . THR A 1 10 ? 0.135 -14.810 -4.898 1.00 0.00 10 THR A N 2
ATOM 1513 C CA . THR A 1 10 ? 0.352 -13.377 -4.805 1.00 0.00 10 THR A CA 2
ATOM 1514 C C . THR A 1 10 ? 0.126 -12.713 -6.164 1.00 0.00 10 THR A C 2
ATOM 1515 O O . THR A 1 10 ? 0.347 -13.331 -7.205 1.00 0.00 10 THR A O 2
ATOM 1526 N N . VAL A 1 11 ? -0.310 -11.463 -6.112 1.00 0.00 11 VAL A N 2
ATOM 1527 C CA . VAL A 1 11 ? -0.568 -10.709 -7.327 1.00 0.00 11 VAL A CA 2
ATOM 1528 C C . VAL A 1 11 ? 0.486 -9.609 -7.473 1.00 0.00 11 VAL A C 2
ATOM 1529 O O . VAL A 1 11 ? 1.198 -9.296 -6.520 1.00 0.00 11 VAL A O 2
ATOM 1542 N N . ARG A 1 12 ? 0.552 -9.053 -8.673 1.00 0.00 12 ARG A N 2
ATOM 1543 C CA . ARG A 1 12 ? 1.507 -7.995 -8.956 1.00 0.00 12 ARG A CA 2
ATOM 1544 C C . ARG A 1 12 ? 0.879 -6.627 -8.685 1.00 0.00 12 ARG A C 2
ATOM 1545 O O . ARG A 1 12 ? -0.018 -6.198 -9.409 1.00 0.00 12 ARG A O 2
ATOM 1566 N N . VAL A 1 13 ? 1.376 -5.979 -7.642 1.00 0.00 13 VAL A N 2
ATOM 1567 C CA . VAL A 1 13 ? 0.875 -4.668 -7.266 1.00 0.00 13 VAL A CA 2
ATOM 1568 C C . VAL A 1 13 ? 1.946 -3.615 -7.556 1.00 0.00 13 VAL A C 2
ATOM 1569 O O . VAL A 1 13 ? 3.139 -3.884 -7.418 1.00 0.00 13 VAL A O 2
ATOM 1582 N N . VAL A 1 14 ? 1.483 -2.439 -7.952 1.00 0.00 14 VAL A N 2
ATOM 1583 C CA . VAL A 1 14 ? 2.387 -1.344 -8.262 1.00 0.00 14 VAL A CA 2
ATOM 1584 C C . VAL A 1 14 ? 2.506 -0.426 -7.044 1.00 0.00 14 VAL A C 2
ATOM 1585 O O . VAL A 1 14 ? 1.504 -0.095 -6.412 1.00 0.00 14 VAL A O 2
ATOM 1598 N N . ILE A 1 15 ? 3.739 -0.041 -6.752 1.00 0.00 15 ILE A N 2
ATOM 1599 C CA . ILE A 1 15 ? 4.002 0.832 -5.621 1.00 0.00 15 ILE A CA 2
ATOM 1600 C C . ILE A 1 15 ? 4.773 2.064 -6.101 1.00 0.00 15 ILE A C 2
ATOM 1601 O O . ILE A 1 15 ? 5.997 2.027 -6.219 1.00 0.00 15 ILE A O 2
ATOM 1617 N N . ASN A 1 16 ? 4.024 3.125 -6.365 1.00 0.00 16 ASN A N 2
ATOM 1618 C CA . ASN A 1 16 ? 4.622 4.365 -6.830 1.00 0.00 16 ASN A CA 2
ATOM 1619 C C . ASN A 1 16 ? 5.080 5.188 -5.625 1.00 0.00 16 ASN A C 2
ATOM 1620 O O . ASN A 1 16 ? 4.289 5.476 -4.728 1.00 0.00 16 ASN A O 2
ATOM 1631 N N . PHE A 1 17 ? 6.356 5.545 -5.642 1.00 0.00 17 PHE A N 2
ATOM 1632 C CA . PHE A 1 17 ? 6.929 6.330 -4.562 1.00 0.00 17 PHE A CA 2
ATOM 1633 C C . PHE A 1 17 ? 7.975 7.312 -5.092 1.00 0.00 17 PHE A C 2
ATOM 1634 O O . PHE A 1 17 ? 8.385 7.223 -6.249 1.00 0.00 17 PHE A O 2
ATOM 1651 N N . LYS A 1 18 ? 8.377 8.226 -4.222 1.00 0.00 18 LYS A N 2
ATOM 1652 C CA . LYS A 1 18 ? 9.368 9.224 -4.588 1.00 0.00 18 LYS A CA 2
ATOM 1653 C C . LYS A 1 18 ? 8.734 10.240 -5.540 1.00 0.00 18 LYS A C 2
ATOM 1654 O O . LYS A 1 18 ? 9.423 11.103 -6.080 1.00 0.00 18 LYS A O 2
ATOM 1673 N N . LYS A 1 19 ? 7.428 10.103 -5.716 1.00 0.00 19 LYS A N 2
ATOM 1674 C CA . LYS A 1 19 ? 6.693 10.999 -6.593 1.00 0.00 19 LYS A CA 2
ATOM 1675 C C . LYS A 1 19 ? 7.277 10.915 -8.005 1.00 0.00 19 LYS A C 2
ATOM 1676 O O . LYS A 1 19 ? 7.486 11.938 -8.656 1.00 0.00 19 LYS A O 2
ATOM 1695 N N . THR A 1 20 ? 7.523 9.687 -8.437 1.00 0.00 20 THR A N 2
ATOM 1696 C CA . THR A 1 20 ? 8.079 9.457 -9.760 1.00 0.00 20 THR A CA 2
ATOM 1697 C C . THR A 1 20 ? 8.488 7.991 -9.919 1.00 0.00 20 THR A C 2
ATOM 1698 O O . THR A 1 20 ? 8.142 7.350 -10.910 1.00 0.00 20 THR A O 2
ATOM 1709 N N . GLN A 1 21 ? 9.219 7.503 -8.927 1.00 0.00 21 GLN A N 2
ATOM 1710 C CA . GLN A 1 21 ? 9.679 6.125 -8.944 1.00 0.00 21 GLN A CA 2
ATOM 1711 C C . GLN A 1 21 ? 8.556 5.185 -8.501 1.00 0.00 21 GLN A C 2
ATOM 1712 O O . GLN A 1 21 ? 7.607 5.612 -7.844 1.00 0.00 21 GLN A O 2
ATOM 1726 N N . LYS A 1 22 ? 8.700 3.924 -8.879 1.00 0.00 22 LYS A N 2
ATOM 1727 C CA . LYS A 1 22 ? 7.709 2.920 -8.530 1.00 0.00 22 LYS A CA 2
ATOM 1728 C C . LYS A 1 22 ? 8.387 1.551 -8.439 1.00 0.00 22 LYS A C 2
ATOM 1729 O O . LYS A 1 22 ? 9.374 1.296 -9.127 1.00 0.00 22 LYS A O 2
ATOM 1748 N N . THR A 1 23 ? 7.830 0.706 -7.584 1.00 0.00 23 THR A N 2
ATOM 1749 C CA . THR A 1 23 ? 8.368 -0.630 -7.394 1.00 0.00 23 THR A CA 2
ATOM 1750 C C . THR A 1 23 ? 7.241 -1.666 -7.409 1.00 0.00 23 THR A C 2
ATOM 1751 O O . THR A 1 23 ? 6.140 -1.398 -6.931 1.00 0.00 23 THR A O 2
ATOM 1762 N N . ILE A 1 24 ? 7.556 -2.827 -7.964 1.00 0.00 24 ILE A N 2
ATOM 1763 C CA . ILE A 1 24 ? 6.584 -3.904 -8.047 1.00 0.00 24 ILE A CA 2
ATOM 1764 C C . ILE A 1 24 ? 6.898 -4.953 -6.978 1.00 0.00 24 ILE A C 2
ATOM 1765 O O . ILE A 1 24 ? 8.061 -5.279 -6.746 1.00 0.00 24 ILE A O 2
ATOM 1781 N N . VAL A 1 25 ? 5.840 -5.451 -6.356 1.00 0.00 25 VAL A N 2
ATOM 1782 C CA . VAL A 1 25 ? 5.988 -6.456 -5.317 1.00 0.00 25 VAL A CA 2
ATOM 1783 C C . VAL A 1 25 ? 4.859 -7.481 -5.440 1.00 0.00 25 VAL A C 2
ATOM 1784 O O . VAL A 1 25 ? 3.775 -7.160 -5.925 1.00 0.00 25 VAL A O 2
ATOM 1797 N N . ARG A 1 26 ? 5.151 -8.693 -4.992 1.00 0.00 26 ARG A N 2
ATOM 1798 C CA . ARG A 1 26 ? 4.174 -9.767 -5.045 1.00 0.00 26 ARG A CA 2
ATOM 1799 C C . ARG A 1 26 ? 3.605 -10.037 -3.651 1.00 0.00 26 ARG A C 2
ATOM 1800 O O . ARG A 1 26 ? 4.312 -10.530 -2.773 1.00 0.00 26 ARG A O 2
ATOM 1821 N N . VAL A 1 27 ? 2.333 -9.703 -3.490 1.00 0.00 27 VAL A N 2
ATOM 1822 C CA . VAL A 1 27 ? 1.662 -9.904 -2.217 1.00 0.00 27 VAL A CA 2
ATOM 1823 C C . VAL A 1 27 ? 0.307 -10.573 -2.460 1.00 0.00 27 VAL A C 2
ATOM 1824 O O . VAL A 1 27 ? -0.061 -10.841 -3.603 1.00 0.00 27 VAL A O 2
ATOM 1837 N N . SER A 1 28 ? -0.398 -10.822 -1.366 1.00 0.00 28 SER A N 2
ATOM 1838 C CA . SER A 1 28 ? -1.704 -11.454 -1.446 1.00 0.00 28 SER A CA 2
ATOM 1839 C C . SER A 1 28 ? -2.795 -10.388 -1.564 1.00 0.00 28 SER A C 2
ATOM 1840 O O . SER A 1 28 ? -2.784 -9.399 -0.832 1.00 0.00 28 SER A O 2
ATOM 1848 N N . PRO A 1 29 ? -3.736 -10.630 -2.516 1.00 0.00 29 PRO A N 2
ATOM 1849 C CA . PRO A 1 29 ? -4.832 -9.703 -2.739 1.00 0.00 29 PRO A CA 2
ATOM 1850 C C . PRO A 1 29 ? -5.878 -9.812 -1.627 1.00 0.00 29 PRO A C 2
ATOM 1851 O O . PRO A 1 29 ? -6.805 -9.007 -1.561 1.00 0.00 29 PRO A O 2
ATOM 1862 N N . HIS A 1 30 ? -5.693 -10.816 -0.782 1.00 0.00 30 HIS A N 2
ATOM 1863 C CA . HIS A 1 30 ? -6.610 -11.041 0.323 1.00 0.00 30 HIS A CA 2
ATOM 1864 C C . HIS A 1 30 ? -6.292 -10.068 1.460 1.00 0.00 30 HIS A C 2
ATOM 1865 O O . HIS A 1 30 ? -7.116 -9.224 1.809 1.00 0.00 30 HIS A O 2
ATOM 1879 N N . ALA A 1 31 ? -5.094 -10.218 2.007 1.00 0.00 31 ALA A N 2
ATOM 1880 C CA . ALA A 1 31 ? -4.657 -9.364 3.098 1.00 0.00 31 ALA A CA 2
ATOM 1881 C C . ALA A 1 31 ? -4.993 -7.908 2.765 1.00 0.00 31 ALA A C 2
ATOM 1882 O O . ALA A 1 31 ? -5.020 -7.525 1.597 1.00 0.00 31 ALA A O 2
ATOM 1889 N N . SER A 1 32 ? -5.240 -7.137 3.814 1.00 0.00 32 SER A N 2
ATOM 1890 C CA . SER A 1 32 ? -5.573 -5.733 3.648 1.00 0.00 32 SER A CA 2
ATOM 1891 C C . SER A 1 32 ? -4.297 -4.888 3.655 1.00 0.00 32 SER A C 2
ATOM 1892 O O . SER A 1 32 ? -3.313 -5.249 4.299 1.00 0.00 32 SER A O 2
ATOM 1900 N N . LEU A 1 33 ? -4.355 -3.780 2.931 1.00 0.00 33 LEU A N 2
ATOM 1901 C CA . LEU A 1 33 ? -3.217 -2.881 2.846 1.00 0.00 33 LEU A CA 2
ATOM 1902 C C . LEU A 1 33 ? -2.679 -2.611 4.253 1.00 0.00 33 LEU A C 2
ATOM 1903 O O . LEU A 1 33 ? -1.496 -2.319 4.424 1.00 0.00 33 LEU A O 2
ATOM 1919 N N . GLN A 1 34 ? -3.574 -2.718 5.224 1.00 0.00 34 GLN A N 2
ATOM 1920 C CA . GLN A 1 34 ? -3.204 -2.489 6.610 1.00 0.00 34 GLN A CA 2
ATOM 1921 C C . GLN A 1 34 ? -2.107 -3.467 7.036 1.00 0.00 34 GLN A C 2
ATOM 1922 O O . GLN A 1 34 ? -1.237 -3.121 7.834 1.00 0.00 34 GLN A O 2
ATOM 1936 N N . GLU A 1 35 ? -2.184 -4.669 6.484 1.00 0.00 35 GLU A N 2
ATOM 1937 C CA . GLU A 1 35 ? -1.208 -5.699 6.797 1.00 0.00 35 GLU A CA 2
ATOM 1938 C C . GLU A 1 35 ? -0.080 -5.693 5.763 1.00 0.00 35 GLU A C 2
ATOM 1939 O O . GLU A 1 35 ? 1.008 -6.205 6.023 1.00 0.00 35 GLU A O 2
ATOM 1951 N N . LEU A 1 36 ? -0.378 -5.107 4.613 1.00 0.00 36 LEU A N 2
ATOM 1952 C CA . LEU A 1 36 ? 0.598 -5.027 3.539 1.00 0.00 36 LEU A CA 2
ATOM 1953 C C . LEU A 1 36 ? 1.329 -3.685 3.619 1.00 0.00 36 LEU A C 2
ATOM 1954 O O . LEU A 1 36 ? 2.200 -3.399 2.799 1.00 0.00 36 LEU A O 2
ATOM 1970 N N . ALA A 1 37 ? 0.947 -2.897 4.613 1.00 0.00 37 ALA A N 2
ATOM 1971 C CA . ALA A 1 37 ? 1.554 -1.592 4.810 1.00 0.00 37 ALA A CA 2
ATOM 1972 C C . ALA A 1 37 ? 3.067 -1.758 4.972 1.00 0.00 37 ALA A C 2
ATOM 1973 O O . ALA A 1 37 ? 3.844 -1.075 4.307 1.00 0.00 37 ALA A O 2
ATOM 1980 N N . PRO A 1 38 ? 3.448 -2.693 5.882 1.00 0.00 38 PRO A N 2
ATOM 1981 C CA . PRO A 1 38 ? 4.854 -2.957 6.139 1.00 0.00 38 PRO A CA 2
ATOM 1982 C C . PRO A 1 38 ? 5.478 -3.763 4.998 1.00 0.00 38 PRO A C 2
ATOM 1983 O O . PRO A 1 38 ? 6.586 -3.462 4.555 1.00 0.00 38 PRO A O 2
ATOM 1994 N N . ILE A 1 39 ? 4.741 -4.771 4.555 1.00 0.00 39 ILE A N 2
ATOM 1995 C CA . ILE A 1 39 ? 5.209 -5.622 3.474 1.00 0.00 39 ILE A CA 2
ATOM 1996 C C . ILE A 1 39 ? 5.500 -4.761 2.244 1.00 0.00 39 ILE A C 2
ATOM 1997 O O . ILE A 1 39 ? 6.336 -5.119 1.415 1.00 0.00 39 ILE A O 2
ATOM 2013 N N . ILE A 1 40 ? 4.795 -3.643 2.162 1.00 0.00 40 ILE A N 2
ATOM 2014 C CA . ILE A 1 40 ? 4.967 -2.728 1.046 1.00 0.00 40 ILE A CA 2
ATOM 2015 C C . ILE A 1 40 ? 6.077 -1.729 1.378 1.00 0.00 40 ILE A C 2
ATOM 2016 O O . ILE A 1 40 ? 7.097 -1.677 0.692 1.00 0.00 40 ILE A O 2
ATOM 2032 N N . CYS A 1 41 ? 5.842 -0.960 2.431 1.00 0.00 41 CYS A N 2
ATOM 2033 C CA . CYS A 1 41 ? 6.809 0.035 2.863 1.00 0.00 41 CYS A CA 2
ATOM 2034 C C . CYS A 1 41 ? 8.177 -0.641 2.973 1.00 0.00 41 CYS A C 2
ATOM 2035 O O . CYS A 1 41 ? 9.168 -0.135 2.449 1.00 0.00 41 CYS A O 2
ATOM 2043 N N . SER A 1 42 ? 8.188 -1.775 3.659 1.00 0.00 42 SER A N 2
ATOM 2044 C CA . SER A 1 42 ? 9.418 -2.526 3.844 1.00 0.00 42 SER A CA 2
ATOM 2045 C C . SER A 1 42 ? 10.070 -2.806 2.489 1.00 0.00 42 SER A C 2
ATOM 2046 O O . SER A 1 42 ? 11.282 -2.664 2.338 1.00 0.00 42 SER A O 2
ATOM 2054 N N . LYS A 1 43 ? 9.236 -3.199 1.537 1.00 0.00 43 LYS A N 2
ATOM 2055 C CA . LYS A 1 43 ? 9.716 -3.500 0.199 1.00 0.00 43 LYS A CA 2
ATOM 2056 C C . LYS A 1 43 ? 10.418 -2.268 -0.375 1.00 0.00 43 LYS A C 2
ATOM 2057 O O . LYS A 1 43 ? 11.446 -2.389 -1.040 1.00 0.00 43 LYS A O 2
ATOM 2076 N N . CYS A 1 44 ? 9.835 -1.111 -0.098 1.00 0.00 44 CYS A N 2
ATOM 2077 C CA . CYS A 1 44 ? 10.393 0.142 -0.579 1.00 0.00 44 CYS A CA 2
ATOM 2078 C C . CYS A 1 44 ? 11.217 0.766 0.549 1.00 0.00 44 CYS A C 2
ATOM 2079 O O . CYS A 1 44 ? 11.505 1.961 0.524 1.00 0.00 44 CYS A O 2
ATOM 2087 N N . GLU A 1 45 ? 11.572 -0.072 1.512 1.00 0.00 45 GLU A N 2
ATOM 2088 C CA . GLU A 1 45 ? 12.357 0.382 2.647 1.00 0.00 45 GLU A CA 2
ATOM 2089 C C . GLU A 1 45 ? 11.834 1.729 3.149 1.00 0.00 45 GLU A C 2
ATOM 2090 O O . GLU A 1 45 ? 12.616 2.621 3.475 1.00 0.00 45 GLU A O 2
ATOM 2102 N N . PHE A 1 46 ? 10.514 1.835 3.197 1.00 0.00 46 PHE A N 2
ATOM 2103 C CA . PHE A 1 46 ? 9.877 3.058 3.654 1.00 0.00 46 PHE A CA 2
ATOM 2104 C C . PHE A 1 46 ? 9.474 2.949 5.126 1.00 0.00 46 PHE A C 2
ATOM 2105 O O . PHE A 1 46 ? 9.634 1.896 5.741 1.00 0.00 46 PHE A O 2
ATOM 2122 N N . ASP A 1 47 ? 8.959 4.053 5.648 1.00 0.00 47 ASP A N 2
ATOM 2123 C CA . ASP A 1 47 ? 8.532 4.095 7.036 1.00 0.00 47 ASP A CA 2
ATOM 2124 C C . ASP A 1 47 ? 7.003 4.121 7.095 1.00 0.00 47 ASP A C 2
ATOM 2125 O O . ASP A 1 47 ? 6.377 5.078 6.641 1.00 0.00 47 ASP A O 2
ATOM 2134 N N . PRO A 1 48 ? 6.431 3.031 7.672 1.00 0.00 48 PRO A N 2
ATOM 2135 C CA . PRO A 1 48 ? 4.987 2.920 7.796 1.00 0.00 48 PRO A CA 2
ATOM 2136 C C . PRO A 1 48 ? 4.461 3.829 8.909 1.00 0.00 48 PRO A C 2
ATOM 2137 O O . PRO A 1 48 ? 3.256 3.889 9.148 1.00 0.00 48 PRO A O 2
ATOM 2148 N N . LEU A 1 49 ? 5.391 4.512 9.560 1.00 0.00 49 LEU A N 2
ATOM 2149 C CA . LEU A 1 49 ? 5.036 5.414 10.642 1.00 0.00 49 LEU A CA 2
ATOM 2150 C C . LEU A 1 49 ? 4.178 6.554 10.090 1.00 0.00 49 LEU A C 2
ATOM 2151 O O . LEU A 1 49 ? 3.118 6.858 10.636 1.00 0.00 49 LEU A O 2
ATOM 2167 N N . HIS A 1 50 ? 4.667 7.152 9.014 1.00 0.00 50 HIS A N 2
ATOM 2168 C CA . HIS A 1 50 ? 3.958 8.251 8.381 1.00 0.00 50 HIS A CA 2
ATOM 2169 C C . HIS A 1 50 ? 3.805 7.970 6.885 1.00 0.00 50 HIS A C 2
ATOM 2170 O O . HIS A 1 50 ? 4.296 8.732 6.054 1.00 0.00 50 HIS A O 2
ATOM 2184 N N . THR A 1 51 ? 3.122 6.875 6.588 1.00 0.00 51 THR A N 2
ATOM 2185 C CA . THR A 1 51 ? 2.898 6.484 5.207 1.00 0.00 51 THR A CA 2
ATOM 2186 C C . THR A 1 51 ? 1.399 6.402 4.912 1.00 0.00 51 THR A C 2
ATOM 2187 O O . THR A 1 51 ? 0.636 5.851 5.704 1.00 0.00 51 THR A O 2
ATOM 2198 N N . LEU A 1 52 ? 1.022 6.959 3.770 1.00 0.00 52 LEU A N 2
ATOM 2199 C CA . LEU A 1 52 ? -0.372 6.956 3.361 1.00 0.00 52 LEU A CA 2
ATOM 2200 C C . LEU A 1 52 ? -0.519 6.144 2.073 1.00 0.00 52 LEU A C 2
ATOM 2201 O O . LEU A 1 52 ? 0.452 5.949 1.343 1.00 0.00 52 LEU A O 2
ATOM 2217 N N . LEU A 1 53 ? -1.741 5.691 1.832 1.00 0.00 53 LEU A N 2
ATOM 2218 C CA . LEU A 1 53 ? -2.028 4.904 0.645 1.00 0.00 53 LEU A CA 2
ATOM 2219 C C . LEU A 1 53 ? -3.121 5.598 -0.170 1.00 0.00 53 LEU A C 2
ATOM 2220 O O . LEU A 1 53 ? -4.299 5.526 0.177 1.00 0.00 53 LEU A O 2
ATOM 2236 N N . LEU A 1 54 ? -2.693 6.254 -1.238 1.00 0.00 54 LEU A N 2
ATOM 2237 C CA . LEU A 1 54 ? -3.621 6.961 -2.104 1.00 0.00 54 LEU A CA 2
ATOM 2238 C C . LEU A 1 54 ? -3.927 6.096 -3.329 1.00 0.00 54 LEU A C 2
ATOM 2239 O O . LEU A 1 54 ? -3.239 5.108 -3.583 1.00 0.00 54 LEU A O 2
ATOM 2255 N N . LYS A 1 55 ? -4.959 6.499 -4.055 1.00 0.00 55 LYS A N 2
ATOM 2256 C CA . LYS A 1 55 ? -5.365 5.773 -5.246 1.00 0.00 55 LYS A CA 2
ATOM 2257 C C . LYS A 1 55 ? -4.166 5.631 -6.185 1.00 0.00 55 LYS A C 2
ATOM 2258 O O . LYS A 1 55 ? -3.829 4.525 -6.606 1.00 0.00 55 LYS A O 2
ATOM 2277 N N . ASP A 1 56 ? -3.553 6.767 -6.486 1.00 0.00 56 ASP A N 2
ATOM 2278 C CA . ASP A 1 56 ? -2.398 6.783 -7.368 1.00 0.00 56 ASP A CA 2
ATOM 2279 C C . ASP A 1 56 ? -1.629 8.091 -7.169 1.00 0.00 56 ASP A C 2
ATOM 2280 O O . ASP A 1 56 ? -2.041 8.945 -6.385 1.00 0.00 56 ASP A O 2
ATOM 2289 N N . TYR A 1 57 ? -0.524 8.206 -7.891 1.00 0.00 57 TYR A N 2
ATOM 2290 C CA . TYR A 1 57 ? 0.307 9.395 -7.803 1.00 0.00 57 TYR A CA 2
ATOM 2291 C C . TYR A 1 57 ? -0.492 10.650 -8.161 1.00 0.00 57 TYR A C 2
ATOM 2292 O O . TYR A 1 57 ? -0.334 11.693 -7.528 1.00 0.00 57 TYR A O 2
ATOM 2310 N N . GLN A 1 58 ? -1.334 10.508 -9.174 1.00 0.00 58 GLN A N 2
ATOM 2311 C CA . GLN A 1 58 ? -2.158 11.617 -9.623 1.00 0.00 58 GLN A CA 2
ATOM 2312 C C . GLN A 1 58 ? -3.205 11.964 -8.563 1.00 0.00 58 GLN A C 2
ATOM 2313 O O . GLN A 1 58 ? -3.170 13.047 -7.981 1.00 0.00 58 GLN A O 2
ATOM 2327 N N . SER A 1 59 ? -4.113 11.024 -8.344 1.00 0.00 59 SER A N 2
ATOM 2328 C CA . SER A 1 59 ? -5.168 11.216 -7.364 1.00 0.00 59 SER A CA 2
ATOM 2329 C C . SER A 1 59 ? -4.562 11.583 -6.008 1.00 0.00 59 SER A C 2
ATOM 2330 O O . SER A 1 59 ? -3.354 11.465 -5.811 1.00 0.00 59 SER A O 2
ATOM 2338 N N . GLN A 1 60 ? -5.429 12.022 -5.107 1.00 0.00 60 GLN A N 2
ATOM 2339 C CA . GLN A 1 60 ? -4.995 12.407 -3.775 1.00 0.00 60 GLN A CA 2
ATOM 2340 C C . GLN A 1 60 ? -5.987 11.902 -2.726 1.00 0.00 60 GLN A C 2
ATOM 2341 O O . GLN A 1 60 ? -6.045 12.429 -1.616 1.00 0.00 60 GLN A O 2
ATOM 2355 N N . GLU A 1 61 ? -6.744 10.885 -3.114 1.00 0.00 61 GLU A N 2
ATOM 2356 C CA . GLU A 1 61 ? -7.731 10.303 -2.221 1.00 0.00 61 GLU A CA 2
ATOM 2357 C C . GLU A 1 61 ? -7.126 9.122 -1.458 1.00 0.00 61 GLU A C 2
ATOM 2358 O O . GLU A 1 61 ? -6.547 8.220 -2.061 1.00 0.00 61 GLU A O 2
ATOM 2370 N N . PRO A 1 62 ? -7.284 9.168 -0.108 1.00 0.00 62 PRO A N 2
ATOM 2371 C CA . PRO A 1 62 ? -6.760 8.114 0.743 1.00 0.00 62 PRO A CA 2
ATOM 2372 C C . PRO A 1 62 ? -7.623 6.854 0.650 1.00 0.00 62 PRO A C 2
ATOM 2373 O O . PRO A 1 62 ? -8.851 6.938 0.636 1.00 0.00 62 PRO A O 2
ATOM 2384 N N . LEU A 1 63 ? -6.948 5.716 0.589 1.00 0.00 63 LEU A N 2
ATOM 2385 C CA . LEU A 1 63 ? -7.638 4.440 0.497 1.00 0.00 63 LEU A CA 2
ATOM 2386 C C . LEU A 1 63 ? -7.924 3.918 1.906 1.00 0.00 63 LEU A C 2
ATOM 2387 O O . LEU A 1 63 ? -7.383 4.431 2.884 1.00 0.00 63 LEU A O 2
ATOM 2403 N N . ASP A 1 64 ? -8.775 2.904 1.966 1.00 0.00 64 ASP A N 2
ATOM 2404 C CA . ASP A 1 64 ? -9.140 2.307 3.239 1.00 0.00 64 ASP A CA 2
ATOM 2405 C C . ASP A 1 64 ? -8.321 1.032 3.453 1.00 0.00 64 ASP A C 2
ATOM 2406 O O . ASP A 1 64 ? -8.607 -0.002 2.852 1.00 0.00 64 ASP A O 2
ATOM 2415 N N . LEU A 1 65 ? -7.317 1.149 4.310 1.00 0.00 65 LEU A N 2
ATOM 2416 C CA . LEU A 1 65 ? -6.455 0.019 4.611 1.00 0.00 65 LEU A CA 2
ATOM 2417 C C . LEU A 1 65 ? -7.317 -1.202 4.940 1.00 0.00 65 LEU A C 2
ATOM 2418 O O . LEU A 1 65 ? -7.055 -2.300 4.452 1.00 0.00 65 LEU A O 2
ATOM 2434 N N . THR A 1 66 ? -8.327 -0.968 5.765 1.00 0.00 66 THR A N 2
ATOM 2435 C CA . THR A 1 66 ? -9.228 -2.035 6.165 1.00 0.00 66 THR A CA 2
ATOM 2436 C C . THR A 1 66 ? -9.595 -2.903 4.959 1.00 0.00 66 THR A C 2
ATOM 2437 O O . THR A 1 66 ? -9.607 -4.130 5.054 1.00 0.00 66 THR A O 2
ATOM 2448 N N . LYS A 1 67 ? -9.884 -2.233 3.854 1.00 0.00 67 LYS A N 2
ATOM 2449 C CA . LYS A 1 67 ? -10.250 -2.928 2.631 1.00 0.00 67 LYS A CA 2
ATOM 2450 C C . LYS A 1 67 ? -9.010 -3.607 2.045 1.00 0.00 67 LYS A C 2
ATOM 2451 O O . LYS A 1 67 ? -7.885 -3.289 2.427 1.00 0.00 67 LYS A O 2
ATOM 2470 N N . SER A 1 68 ? -9.258 -4.531 1.128 1.00 0.00 68 SER A N 2
ATOM 2471 C CA . SER A 1 68 ? -8.176 -5.257 0.486 1.00 0.00 68 SER A CA 2
ATOM 2472 C C . SER A 1 68 ? -8.122 -4.908 -1.003 1.00 0.00 68 SER A C 2
ATOM 2473 O O . SER A 1 68 ? -9.035 -4.273 -1.528 1.00 0.00 68 SER A O 2
ATOM 2481 N N . LEU A 1 69 ? -7.043 -5.338 -1.640 1.00 0.00 69 LEU A N 2
ATOM 2482 C CA . LEU A 1 69 ? -6.858 -5.079 -3.058 1.00 0.00 69 LEU A CA 2
ATOM 2483 C C . LEU A 1 69 ? -8.053 -5.637 -3.834 1.00 0.00 69 LEU A C 2
ATOM 2484 O O . LEU A 1 69 ? -8.428 -5.099 -4.874 1.00 0.00 69 LEU A O 2
ATOM 2500 N N . ASN A 1 70 ? -8.618 -6.709 -3.297 1.00 0.00 70 ASN A N 2
ATOM 2501 C CA . ASN A 1 70 ? -9.762 -7.345 -3.926 1.00 0.00 70 ASN A CA 2
ATOM 2502 C C . ASN A 1 70 ? -11.002 -6.471 -3.725 1.00 0.00 70 ASN A C 2
ATOM 2503 O O . ASN A 1 70 ? -11.682 -6.120 -4.688 1.00 0.00 70 ASN A O 2
ATOM 2514 N N . ASP A 1 71 ? -11.258 -6.145 -2.466 1.00 0.00 71 ASP A N 2
ATOM 2515 C CA . ASP A 1 71 ? -12.403 -5.318 -2.126 1.00 0.00 71 ASP A CA 2
ATOM 2516 C C . ASP A 1 71 ? -12.326 -4.002 -2.902 1.00 0.00 71 ASP A C 2
ATOM 2517 O O . ASP A 1 71 ? -13.311 -3.570 -3.498 1.00 0.00 71 ASP A O 2
ATOM 2526 N N . LEU A 1 72 ? -11.145 -3.402 -2.870 1.00 0.00 72 LEU A N 2
ATOM 2527 C CA . LEU A 1 72 ? -10.926 -2.144 -3.564 1.00 0.00 72 LEU A CA 2
ATOM 2528 C C . LEU A 1 72 ? -11.035 -2.373 -5.073 1.00 0.00 72 LEU A C 2
ATOM 2529 O O . LEU A 1 72 ? -11.824 -1.715 -5.749 1.00 0.00 72 LEU A O 2
ATOM 2545 N N . GLY A 1 73 ? -10.230 -3.308 -5.556 1.00 0.00 73 GLY A N 2
ATOM 2546 C CA . GLY A 1 73 ? -10.226 -3.631 -6.973 1.00 0.00 73 GLY A CA 2
ATOM 2547 C C . GLY A 1 73 ? -9.129 -2.859 -7.708 1.00 0.00 73 GLY A C 2
ATOM 2548 O O . GLY A 1 73 ? -9.187 -2.700 -8.927 1.00 0.00 73 GLY A O 2
ATOM 2552 N N . LEU A 1 74 ? -8.154 -2.399 -6.937 1.00 0.00 74 LEU A N 2
ATOM 2553 C CA . LEU A 1 74 ? -7.046 -1.647 -7.500 1.00 0.00 74 LEU A CA 2
ATOM 2554 C C . LEU A 1 74 ? -5.807 -2.543 -7.561 1.00 0.00 74 LEU A C 2
ATOM 2555 O O . LEU A 1 74 ? -5.586 -3.365 -6.673 1.00 0.00 74 LEU A O 2
ATOM 2571 N N . ARG A 1 75 ? -5.031 -2.353 -8.618 1.00 0.00 75 ARG A N 2
ATOM 2572 C CA . ARG A 1 75 ? -3.820 -3.133 -8.807 1.00 0.00 75 ARG A CA 2
ATOM 2573 C C . ARG A 1 75 ? -2.585 -2.245 -8.644 1.00 0.00 75 ARG A C 2
ATOM 2574 O O . ARG A 1 75 ? -1.495 -2.602 -9.090 1.00 0.00 75 ARG A O 2
ATOM 2595 N N . GLU A 1 76 ? -2.797 -1.104 -8.005 1.00 0.00 76 GLU A N 2
ATOM 2596 C CA . GLU A 1 76 ? -1.714 -0.161 -7.777 1.00 0.00 76 GLU A CA 2
ATOM 2597 C C . GLU A 1 76 ? -2.113 0.857 -6.708 1.00 0.00 76 GLU A C 2
ATOM 2598 O O . GLU A 1 76 ? -3.299 1.058 -6.448 1.00 0.00 76 GLU A O 2
ATOM 2610 N N . LEU A 1 77 ? -1.101 1.474 -6.116 1.00 0.00 77 LEU A N 2
ATOM 2611 C CA . LEU A 1 77 ? -1.331 2.467 -5.081 1.00 0.00 77 LEU A CA 2
ATOM 2612 C C . LEU A 1 77 ? -0.100 3.367 -4.960 1.00 0.00 77 LEU A C 2
ATOM 2613 O O . LEU A 1 77 ? 0.949 3.069 -5.529 1.00 0.00 77 LEU A O 2
ATOM 2629 N N . TYR A 1 78 ? -0.268 4.450 -4.216 1.00 0.00 78 TYR A N 2
ATOM 2630 C CA . TYR A 1 78 ? 0.816 5.396 -4.014 1.00 0.00 78 TYR A CA 2
ATOM 2631 C C . TYR A 1 78 ? 1.117 5.575 -2.524 1.00 0.00 78 TYR A C 2
ATOM 2632 O O . TYR A 1 78 ? 0.207 5.547 -1.696 1.00 0.00 78 TYR A O 2
ATOM 2650 N N . ALA A 1 79 ? 2.396 5.755 -2.229 1.00 0.00 79 ALA A N 2
ATOM 2651 C CA . ALA A 1 79 ? 2.827 5.938 -0.853 1.00 0.00 79 ALA A CA 2
ATOM 2652 C C . ALA A 1 79 ? 3.198 7.406 -0.631 1.00 0.00 79 ALA A C 2
ATOM 2653 O O . ALA A 1 79 ? 4.183 7.892 -1.185 1.00 0.00 79 ALA A O 2
ATOM 2660 N N . MET A 1 80 ? 2.389 8.071 0.180 1.00 0.00 80 MET A N 2
ATOM 2661 C CA . MET A 1 80 ? 2.619 9.474 0.482 1.00 0.00 80 MET A CA 2
ATOM 2662 C C . MET A 1 80 ? 3.329 9.635 1.828 1.00 0.00 80 MET A C 2
ATOM 2663 O O . MET A 1 80 ? 3.062 8.889 2.768 1.00 0.00 80 MET A O 2
ATOM 2677 N N . ASP A 1 81 ? 4.221 10.614 1.876 1.00 0.00 81 ASP A N 2
ATOM 2678 C CA . ASP A 1 81 ? 4.972 10.883 3.091 1.00 0.00 81 ASP A CA 2
ATOM 2679 C C . ASP A 1 81 ? 4.347 12.075 3.818 1.00 0.00 81 ASP A C 2
ATOM 2680 O O . ASP A 1 81 ? 4.598 13.226 3.462 1.00 0.00 81 ASP A O 2
ATOM 2689 N N . VAL A 1 82 ? 3.545 11.760 4.824 1.00 0.00 82 VAL A N 2
ATOM 2690 C CA . VAL A 1 82 ? 2.882 12.790 5.605 1.00 0.00 82 VAL A CA 2
ATOM 2691 C C . VAL A 1 82 ? 3.619 12.971 6.933 1.00 0.00 82 VAL A C 2
ATOM 2692 O O . VAL A 1 82 ? 4.848 12.964 6.971 1.00 0.00 82 VAL A O 2
ATOM 2705 N N . ASN A 1 83 ? 2.836 13.128 7.991 1.00 0.00 83 ASN A N 2
ATOM 2706 C CA . ASN A 1 83 ? 3.399 13.310 9.318 1.00 0.00 83 ASN A CA 2
ATOM 2707 C C . ASN A 1 83 ? 2.635 12.438 10.316 1.00 0.00 83 ASN A C 2
ATOM 2708 O O . ASN A 1 83 ? 3.220 11.572 10.964 1.00 0.00 83 ASN A O 2
ATOM 2719 N N . ARG A 1 84 ? 1.339 12.696 10.408 1.00 0.00 84 ARG A N 2
ATOM 2720 C CA . ARG A 1 84 ? 0.488 11.945 11.315 1.00 0.00 84 ARG A CA 2
ATOM 2721 C C . ARG A 1 84 ? -0.970 12.378 11.156 1.00 0.00 84 ARG A C 2
ATOM 2722 O O . ARG A 1 84 ? -1.300 13.546 11.355 1.00 0.00 84 ARG A O 2
ATOM 2743 N N . GLU A 1 85 ? -1.805 11.413 10.801 1.00 0.00 85 GLU A N 2
ATOM 2744 C CA . GLU A 1 85 ? -3.221 11.680 10.613 1.00 0.00 85 GLU A CA 2
ATOM 2745 C C . GLU A 1 85 ? -4.036 11.038 11.738 1.00 0.00 85 GLU A C 2
ATOM 2746 O O . GLU A 1 85 ? -3.571 10.106 12.393 1.00 0.00 85 GLU A O 2
ATOM 2758 N N . SER A 1 86 ? -5.238 11.562 11.929 1.00 0.00 86 SER A N 2
ATOM 2759 C CA . SER A 1 86 ? -6.121 11.053 12.963 1.00 0.00 86 SER A CA 2
ATOM 2760 C C . SER A 1 86 ? -7.569 11.065 12.468 1.00 0.00 86 SER A C 2
ATOM 2761 O O . SER A 1 86 ? -8.156 12.130 12.281 1.00 0.00 86 SER A O 2
ATOM 2769 N N . GLY A 1 87 ? -8.103 9.869 12.269 1.00 0.00 87 GLY A N 2
ATOM 2770 C CA . GLY A 1 87 ? -9.471 9.729 11.799 1.00 0.00 87 GLY A CA 2
ATOM 2771 C C . GLY A 1 87 ? -10.301 8.888 12.771 1.00 0.00 87 GLY A C 2
ATOM 2772 O O . GLY A 1 87 ? -9.753 8.101 13.541 1.00 0.00 87 GLY A O 2
ATOM 2776 N N . PRO A 1 88 ? -11.645 9.087 12.700 1.00 0.00 88 PRO A N 2
ATOM 2777 C CA . PRO A 1 88 ? -12.556 8.355 13.564 1.00 0.00 88 PRO A CA 2
ATOM 2778 C C . PRO A 1 88 ? -12.711 6.907 13.096 1.00 0.00 88 PRO A C 2
ATOM 2779 O O . PRO A 1 88 ? -13.714 6.555 12.476 1.00 0.00 88 PRO A O 2
ATOM 2790 N N . SER A 1 89 ? -11.704 6.106 13.410 1.00 0.00 89 SER A N 2
ATOM 2791 C CA . SER A 1 89 ? -11.716 4.704 13.030 1.00 0.00 89 SER A CA 2
ATOM 2792 C C . SER A 1 89 ? -11.537 3.824 14.268 1.00 0.00 89 SER A C 2
ATOM 2793 O O . SER A 1 89 ? -10.653 4.070 15.087 1.00 0.00 89 SER A O 2
ATOM 2801 N N . SER A 1 90 ? -12.391 2.815 14.367 1.00 0.00 90 SER A N 2
ATOM 2802 C CA . SER A 1 90 ? -12.338 1.897 15.492 1.00 0.00 90 SER A CA 2
ATOM 2803 C C . SER A 1 90 ? -11.970 0.494 15.005 1.00 0.00 90 SER A C 2
ATOM 2804 O O . SER A 1 90 ? -12.432 0.057 13.952 1.00 0.00 90 SER A O 2
ATOM 2812 N N . GLY A 1 91 ? -11.142 -0.174 15.795 1.00 0.00 91 GLY A N 2
ATOM 2813 C CA . GLY A 1 91 ? -10.707 -1.519 15.458 1.00 0.00 91 GLY A CA 2
ATOM 2814 C C . GLY A 1 91 ? -11.458 -2.562 16.288 1.00 0.00 91 GLY A C 2
ATOM 2815 O O . GLY A 1 91 ? -12.681 -2.666 16.202 1.00 0.00 91 GLY A O 2
ATOM 2819 N N . GLY A 1 1 ? -17.291 -21.003 4.679 1.00 0.00 1 GLY A N 3
ATOM 2820 C CA . GLY A 1 1 ? -16.617 -20.725 3.423 1.00 0.00 1 GLY A CA 3
ATOM 2821 C C . GLY A 1 1 ? -15.201 -21.305 3.420 1.00 0.00 1 GLY A C 3
ATOM 2822 O O . GLY A 1 1 ? -14.984 -22.420 2.949 1.00 0.00 1 GLY A O 3
ATOM 2826 N N . SER A 1 2 ? -14.274 -20.521 3.951 1.00 0.00 2 SER A N 3
ATOM 2827 C CA . SER A 1 2 ? -12.885 -20.943 4.016 1.00 0.00 2 SER A CA 3
ATOM 2828 C C . SER A 1 2 ? -12.796 -22.366 4.569 1.00 0.00 2 SER A C 3
ATOM 2829 O O . SER A 1 2 ? -13.549 -22.735 5.469 1.00 0.00 2 SER A O 3
ATOM 2837 N N . SER A 1 3 ? -11.869 -23.128 4.007 1.00 0.00 3 SER A N 3
ATOM 2838 C CA . SER A 1 3 ? -11.671 -24.503 4.432 1.00 0.00 3 SER A CA 3
ATOM 2839 C C . SER A 1 3 ? -10.455 -25.101 3.721 1.00 0.00 3 SER A C 3
ATOM 2840 O O . SER A 1 3 ? -10.351 -25.032 2.497 1.00 0.00 3 SER A O 3
ATOM 2848 N N . GLY A 1 4 ? -9.566 -25.675 4.518 1.00 0.00 4 GLY A N 3
ATOM 2849 C CA . GLY A 1 4 ? -8.362 -26.284 3.981 1.00 0.00 4 GLY A CA 3
ATOM 2850 C C . GLY A 1 4 ? -7.528 -25.261 3.207 1.00 0.00 4 GLY A C 3
ATOM 2851 O O . GLY A 1 4 ? -7.402 -25.353 1.987 1.00 0.00 4 GLY A O 3
ATOM 2855 N N . SER A 1 5 ? -6.980 -24.309 3.948 1.00 0.00 5 SER A N 3
ATOM 2856 C CA . SER A 1 5 ? -6.162 -23.270 3.347 1.00 0.00 5 SER A CA 3
ATOM 2857 C C . SER A 1 5 ? -4.727 -23.770 3.171 1.00 0.00 5 SER A C 3
ATOM 2858 O O . SER A 1 5 ? -4.059 -24.108 4.147 1.00 0.00 5 SER A O 3
ATOM 2866 N N . SER A 1 6 ? -4.295 -23.803 1.918 1.00 0.00 6 SER A N 3
ATOM 2867 C CA . SER A 1 6 ? -2.951 -24.256 1.602 1.00 0.00 6 SER A CA 3
ATOM 2868 C C . SER A 1 6 ? -2.458 -23.577 0.322 1.00 0.00 6 SER A C 3
ATOM 2869 O O . SER A 1 6 ? -3.205 -23.455 -0.647 1.00 0.00 6 SER A O 3
ATOM 2877 N N . GLY A 1 7 ? -1.203 -23.153 0.361 1.00 0.00 7 GLY A N 3
ATOM 2878 C CA . GLY A 1 7 ? -0.601 -22.490 -0.783 1.00 0.00 7 GLY A CA 3
ATOM 2879 C C . GLY A 1 7 ? -1.207 -21.101 -0.992 1.00 0.00 7 GLY A C 3
ATOM 2880 O O . GLY A 1 7 ? -2.425 -20.958 -1.085 1.00 0.00 7 GLY A O 3
ATOM 2884 N N . GLU A 1 8 ? -0.328 -20.112 -1.062 1.00 0.00 8 GLU A N 3
ATOM 2885 C CA . GLU A 1 8 ? -0.761 -18.739 -1.258 1.00 0.00 8 GLU A CA 3
ATOM 2886 C C . GLU A 1 8 ? -0.358 -18.249 -2.651 1.00 0.00 8 GLU A C 3
ATOM 2887 O O . GLU A 1 8 ? 0.574 -18.781 -3.254 1.00 0.00 8 GLU A O 3
ATOM 2899 N N . LYS A 1 9 ? -1.079 -17.242 -3.121 1.00 0.00 9 LYS A N 3
ATOM 2900 C CA . LYS A 1 9 ? -0.807 -16.676 -4.431 1.00 0.00 9 LYS A CA 3
ATOM 2901 C C . LYS A 1 9 ? -0.814 -15.149 -4.333 1.00 0.00 9 LYS A C 3
ATOM 2902 O O . LYS A 1 9 ? -1.847 -14.546 -4.045 1.00 0.00 9 LYS A O 3
ATOM 2921 N N . THR A 1 10 ? 0.351 -14.567 -4.578 1.00 0.00 10 THR A N 3
ATOM 2922 C CA . THR A 1 10 ? 0.492 -13.122 -4.521 1.00 0.00 10 THR A CA 3
ATOM 2923 C C . THR A 1 10 ? 0.428 -12.524 -5.928 1.00 0.00 10 THR A C 3
ATOM 2924 O O . THR A 1 10 ? 0.811 -13.172 -6.900 1.00 0.00 10 THR A O 3
ATOM 2935 N N . VAL A 1 11 ? -0.059 -11.293 -5.991 1.00 0.00 11 VAL A N 3
ATOM 2936 C CA . VAL A 1 11 ? -0.178 -10.600 -7.262 1.00 0.00 11 VAL A CA 3
ATOM 2937 C C . VAL A 1 11 ? 0.830 -9.450 -7.308 1.00 0.00 11 VAL A C 3
ATOM 2938 O O . VAL A 1 11 ? 1.240 -8.937 -6.268 1.00 0.00 11 VAL A O 3
ATOM 2951 N N . ARG A 1 12 ? 1.201 -9.078 -8.524 1.00 0.00 12 ARG A N 3
ATOM 2952 C CA . ARG A 1 12 ? 2.154 -7.998 -8.719 1.00 0.00 12 ARG A CA 3
ATOM 2953 C C . ARG A 1 12 ? 1.443 -6.645 -8.653 1.00 0.00 12 ARG A C 3
ATOM 2954 O O . ARG A 1 12 ? 0.627 -6.326 -9.517 1.00 0.00 12 ARG A O 3
ATOM 2975 N N . VAL A 1 13 ? 1.777 -5.887 -7.620 1.00 0.00 13 VAL A N 3
ATOM 2976 C CA . VAL A 1 13 ? 1.181 -4.575 -7.430 1.00 0.00 13 VAL A CA 3
ATOM 2977 C C . VAL A 1 13 ? 2.214 -3.497 -7.762 1.00 0.00 13 VAL A C 3
ATOM 2978 O O . VAL A 1 13 ? 3.401 -3.662 -7.483 1.00 0.00 13 VAL A O 3
ATOM 2991 N N . VAL A 1 14 ? 1.726 -2.417 -8.353 1.00 0.00 14 VAL A N 3
ATOM 2992 C CA . VAL A 1 14 ? 2.592 -1.312 -8.727 1.00 0.00 14 VAL A CA 3
ATOM 2993 C C . VAL A 1 14 ? 2.677 -0.320 -7.564 1.00 0.00 14 VAL A C 3
ATOM 2994 O O . VAL A 1 14 ? 1.742 0.443 -7.326 1.00 0.00 14 VAL A O 3
ATOM 3007 N N . ILE A 1 15 ? 3.805 -0.365 -6.872 1.00 0.00 15 ILE A N 3
ATOM 3008 C CA . ILE A 1 15 ? 4.024 0.520 -5.740 1.00 0.00 15 ILE A CA 3
ATOM 3009 C C . ILE A 1 15 ? 4.703 1.803 -6.225 1.00 0.00 15 ILE A C 3
ATOM 3010 O O . ILE A 1 15 ? 5.904 1.810 -6.493 1.00 0.00 15 ILE A O 3
ATOM 3026 N N . ASN A 1 16 ? 3.906 2.856 -6.324 1.00 0.00 16 ASN A N 3
ATOM 3027 C CA . ASN A 1 16 ? 4.415 4.141 -6.771 1.00 0.00 16 ASN A CA 3
ATOM 3028 C C . ASN A 1 16 ? 4.894 4.945 -5.561 1.00 0.00 16 ASN A C 3
ATOM 3029 O O . ASN A 1 16 ? 4.131 5.179 -4.625 1.00 0.00 16 ASN A O 3
ATOM 3040 N N . PHE A 1 17 ? 6.156 5.345 -5.618 1.00 0.00 17 PHE A N 3
ATOM 3041 C CA . PHE A 1 17 ? 6.746 6.118 -4.538 1.00 0.00 17 PHE A CA 3
ATOM 3042 C C . PHE A 1 17 ? 7.742 7.145 -5.080 1.00 0.00 17 PHE A C 3
ATOM 3043 O O . PHE A 1 17 ? 8.065 7.136 -6.267 1.00 0.00 17 PHE A O 3
ATOM 3060 N N . LYS A 1 18 ? 8.201 8.006 -4.184 1.00 0.00 18 LYS A N 3
ATOM 3061 C CA . LYS A 1 18 ? 9.153 9.038 -4.556 1.00 0.00 18 LYS A CA 3
ATOM 3062 C C . LYS A 1 18 ? 8.447 10.095 -5.408 1.00 0.00 18 LYS A C 3
ATOM 3063 O O . LYS A 1 18 ? 9.087 11.005 -5.932 1.00 0.00 18 LYS A O 3
ATOM 3082 N N . LYS A 1 19 ? 7.136 9.940 -5.519 1.00 0.00 19 LYS A N 3
ATOM 3083 C CA . LYS A 1 19 ? 6.335 10.869 -6.297 1.00 0.00 19 LYS A CA 3
ATOM 3084 C C . LYS A 1 19 ? 6.810 10.850 -7.752 1.00 0.00 19 LYS A C 3
ATOM 3085 O O . LYS A 1 19 ? 6.748 11.866 -8.442 1.00 0.00 19 LYS A O 3
ATOM 3104 N N . THR A 1 20 ? 7.272 9.682 -8.174 1.00 0.00 20 THR A N 3
ATOM 3105 C CA . THR A 1 20 ? 7.757 9.517 -9.534 1.00 0.00 20 THR A CA 3
ATOM 3106 C C . THR A 1 20 ? 8.197 8.071 -9.772 1.00 0.00 20 THR A C 3
ATOM 3107 O O . THR A 1 20 ? 7.837 7.467 -10.781 1.00 0.00 20 THR A O 3
ATOM 3118 N N . GLN A 1 21 ? 8.968 7.558 -8.825 1.00 0.00 21 GLN A N 3
ATOM 3119 C CA . GLN A 1 21 ? 9.461 6.194 -8.918 1.00 0.00 21 GLN A CA 3
ATOM 3120 C C . GLN A 1 21 ? 8.350 5.203 -8.564 1.00 0.00 21 GLN A C 3
ATOM 3121 O O . GLN A 1 21 ? 7.355 5.576 -7.945 1.00 0.00 21 GLN A O 3
ATOM 3135 N N . LYS A 1 22 ? 8.558 3.960 -8.971 1.00 0.00 22 LYS A N 3
ATOM 3136 C CA . LYS A 1 22 ? 7.587 2.912 -8.704 1.00 0.00 22 LYS A CA 3
ATOM 3137 C C . LYS A 1 22 ? 8.313 1.572 -8.573 1.00 0.00 22 LYS A C 3
ATOM 3138 O O . LYS A 1 22 ? 9.378 1.379 -9.156 1.00 0.00 22 LYS A O 3
ATOM 3157 N N . THR A 1 23 ? 7.706 0.680 -7.804 1.00 0.00 23 THR A N 3
ATOM 3158 C CA . THR A 1 23 ? 8.280 -0.637 -7.589 1.00 0.00 23 THR A CA 3
ATOM 3159 C C . THR A 1 23 ? 7.183 -1.703 -7.580 1.00 0.00 23 THR A C 3
ATOM 3160 O O . THR A 1 23 ? 6.059 -1.439 -7.154 1.00 0.00 23 THR A O 3
ATOM 3171 N N . ILE A 1 24 ? 7.547 -2.885 -8.055 1.00 0.00 24 ILE A N 3
ATOM 3172 C CA . ILE A 1 24 ? 6.607 -3.992 -8.107 1.00 0.00 24 ILE A CA 3
ATOM 3173 C C . ILE A 1 24 ? 6.873 -4.937 -6.934 1.00 0.00 24 ILE A C 3
ATOM 3174 O O . ILE A 1 24 ? 8.025 -5.194 -6.587 1.00 0.00 24 ILE A O 3
ATOM 3190 N N . VAL A 1 25 ? 5.788 -5.429 -6.353 1.00 0.00 25 VAL A N 3
ATOM 3191 C CA . VAL A 1 25 ? 5.889 -6.339 -5.226 1.00 0.00 25 VAL A CA 3
ATOM 3192 C C . VAL A 1 25 ? 4.799 -7.407 -5.338 1.00 0.00 25 VAL A C 3
ATOM 3193 O O . VAL A 1 25 ? 3.753 -7.170 -5.940 1.00 0.00 25 VAL A O 3
ATOM 3206 N N . ARG A 1 26 ? 5.082 -8.560 -4.750 1.00 0.00 26 ARG A N 3
ATOM 3207 C CA . ARG A 1 26 ? 4.139 -9.665 -4.777 1.00 0.00 26 ARG A CA 3
ATOM 3208 C C . ARG A 1 26 ? 3.526 -9.873 -3.390 1.00 0.00 26 ARG A C 3
ATOM 3209 O O . ARG A 1 26 ? 4.202 -10.331 -2.471 1.00 0.00 26 ARG A O 3
ATOM 3230 N N . VAL A 1 27 ? 2.251 -9.526 -3.284 1.00 0.00 27 VAL A N 3
ATOM 3231 C CA . VAL A 1 27 ? 1.539 -9.670 -2.026 1.00 0.00 27 VAL A CA 3
ATOM 3232 C C . VAL A 1 27 ? 0.173 -10.307 -2.287 1.00 0.00 27 VAL A C 3
ATOM 3233 O O . VAL A 1 27 ? -0.220 -10.491 -3.438 1.00 0.00 27 VAL A O 3
ATOM 3246 N N . SER A 1 28 ? -0.514 -10.625 -1.200 1.00 0.00 28 SER A N 3
ATOM 3247 C CA . SER A 1 28 ? -1.828 -11.238 -1.297 1.00 0.00 28 SER A CA 3
ATOM 3248 C C . SER A 1 28 ? -2.896 -10.158 -1.483 1.00 0.00 28 SER A C 3
ATOM 3249 O O . SER A 1 28 ? -2.938 -9.186 -0.731 1.00 0.00 28 SER A O 3
ATOM 3257 N N . PRO A 1 29 ? -3.755 -10.372 -2.515 1.00 0.00 29 PRO A N 3
ATOM 3258 C CA . PRO A 1 29 ? -4.820 -9.429 -2.809 1.00 0.00 29 PRO A CA 3
ATOM 3259 C C . PRO A 1 29 ? -5.957 -9.551 -1.792 1.00 0.00 29 PRO A C 3
ATOM 3260 O O . PRO A 1 29 ? -6.909 -8.773 -1.824 1.00 0.00 29 PRO A O 3
ATOM 3271 N N . HIS A 1 30 ? -5.820 -10.534 -0.915 1.00 0.00 30 HIS A N 3
ATOM 3272 C CA . HIS A 1 30 ? -6.824 -10.768 0.110 1.00 0.00 30 HIS A CA 3
ATOM 3273 C C . HIS A 1 30 ? -6.527 -9.892 1.328 1.00 0.00 30 HIS A C 3
ATOM 3274 O O . HIS A 1 30 ? -7.325 -9.026 1.684 1.00 0.00 30 HIS A O 3
ATOM 3288 N N . ALA A 1 31 ? -5.377 -10.146 1.935 1.00 0.00 31 ALA A N 3
ATOM 3289 C CA . ALA A 1 31 ? -4.965 -9.392 3.106 1.00 0.00 31 ALA A CA 3
ATOM 3290 C C . ALA A 1 31 ? -5.282 -7.911 2.890 1.00 0.00 31 ALA A C 3
ATOM 3291 O O . ALA A 1 31 ? -5.371 -7.450 1.753 1.00 0.00 31 ALA A O 3
ATOM 3298 N N . SER A 1 32 ? -5.443 -7.205 4.000 1.00 0.00 32 SER A N 3
ATOM 3299 C CA . SER A 1 32 ? -5.748 -5.785 3.947 1.00 0.00 32 SER A CA 3
ATOM 3300 C C . SER A 1 32 ? -4.454 -4.975 3.848 1.00 0.00 32 SER A C 3
ATOM 3301 O O . SER A 1 32 ? -3.423 -5.379 4.383 1.00 0.00 32 SER A O 3
ATOM 3309 N N . LEU A 1 33 ? -4.551 -3.847 3.160 1.00 0.00 33 LEU A N 3
ATOM 3310 C CA . LEU A 1 33 ? -3.400 -2.977 2.985 1.00 0.00 33 LEU A CA 3
ATOM 3311 C C . LEU A 1 33 ? -2.756 -2.709 4.346 1.00 0.00 33 LEU A C 3
ATOM 3312 O O . LEU A 1 33 ? -1.549 -2.491 4.434 1.00 0.00 33 LEU A O 3
ATOM 3328 N N . GLN A 1 34 ? -3.591 -2.734 5.375 1.00 0.00 34 GLN A N 3
ATOM 3329 C CA . GLN A 1 34 ? -3.119 -2.496 6.728 1.00 0.00 34 GLN A CA 3
ATOM 3330 C C . GLN A 1 34 ? -1.995 -3.475 7.078 1.00 0.00 34 GLN A C 3
ATOM 3331 O O . GLN A 1 34 ? -1.062 -3.122 7.797 1.00 0.00 34 GLN A O 3
ATOM 3345 N N . GLU A 1 35 ? -2.123 -4.684 6.552 1.00 0.00 35 GLU A N 3
ATOM 3346 C CA . GLU A 1 35 ? -1.130 -5.716 6.800 1.00 0.00 35 GLU A CA 3
ATOM 3347 C C . GLU A 1 35 ? -0.042 -5.674 5.725 1.00 0.00 35 GLU A C 3
ATOM 3348 O O . GLU A 1 35 ? 1.072 -6.146 5.947 1.00 0.00 35 GLU A O 3
ATOM 3360 N N . LEU A 1 36 ? -0.403 -5.106 4.584 1.00 0.00 36 LEU A N 3
ATOM 3361 C CA . LEU A 1 36 ? 0.528 -4.997 3.475 1.00 0.00 36 LEU A CA 3
ATOM 3362 C C . LEU A 1 36 ? 1.208 -3.627 3.518 1.00 0.00 36 LEU A C 3
ATOM 3363 O O . LEU A 1 36 ? 1.901 -3.243 2.577 1.00 0.00 36 LEU A O 3
ATOM 3379 N N . ALA A 1 37 ? 0.986 -2.926 4.621 1.00 0.00 37 ALA A N 3
ATOM 3380 C CA . ALA A 1 37 ? 1.568 -1.607 4.799 1.00 0.00 37 ALA A CA 3
ATOM 3381 C C . ALA A 1 37 ? 3.086 -1.739 4.939 1.00 0.00 37 ALA A C 3
ATOM 3382 O O . ALA A 1 37 ? 3.839 -1.057 4.245 1.00 0.00 37 ALA A O 3
ATOM 3389 N N . PRO A 1 38 ? 3.501 -2.644 5.865 1.00 0.00 38 PRO A N 3
ATOM 3390 C CA . PRO A 1 38 ? 4.916 -2.874 6.105 1.00 0.00 38 PRO A CA 3
ATOM 3391 C C . PRO A 1 38 ? 5.537 -3.695 4.974 1.00 0.00 38 PRO A C 3
ATOM 3392 O O . PRO A 1 38 ? 6.632 -3.385 4.505 1.00 0.00 38 PRO A O 3
ATOM 3403 N N . ILE A 1 39 ? 4.812 -4.727 4.567 1.00 0.00 39 ILE A N 3
ATOM 3404 C CA . ILE A 1 39 ? 5.278 -5.595 3.499 1.00 0.00 39 ILE A CA 3
ATOM 3405 C C . ILE A 1 39 ? 5.574 -4.753 2.256 1.00 0.00 39 ILE A C 3
ATOM 3406 O O . ILE A 1 39 ? 6.393 -5.138 1.422 1.00 0.00 39 ILE A O 3
ATOM 3422 N N . ILE A 1 40 ? 4.893 -3.620 2.171 1.00 0.00 40 ILE A N 3
ATOM 3423 C CA . ILE A 1 40 ? 5.072 -2.721 1.044 1.00 0.00 40 ILE A CA 3
ATOM 3424 C C . ILE A 1 40 ? 6.145 -1.686 1.389 1.00 0.00 40 ILE A C 3
ATOM 3425 O O . ILE A 1 40 ? 7.186 -1.624 0.737 1.00 0.00 40 ILE A O 3
ATOM 3441 N N . CYS A 1 41 ? 5.853 -0.898 2.414 1.00 0.00 41 CYS A N 3
ATOM 3442 C CA . CYS A 1 41 ? 6.780 0.131 2.854 1.00 0.00 41 CYS A CA 3
ATOM 3443 C C . CYS A 1 41 ? 8.168 -0.497 2.988 1.00 0.00 41 CYS A C 3
ATOM 3444 O O . CYS A 1 41 ? 9.159 0.078 2.541 1.00 0.00 41 CYS A O 3
ATOM 3452 N N . SER A 1 42 ? 8.195 -1.669 3.604 1.00 0.00 42 SER A N 3
ATOM 3453 C CA . SER A 1 42 ? 9.446 -2.382 3.803 1.00 0.00 42 SER A CA 3
ATOM 3454 C C . SER A 1 42 ? 10.164 -2.560 2.464 1.00 0.00 42 SER A C 3
ATOM 3455 O O . SER A 1 42 ? 11.375 -2.361 2.374 1.00 0.00 42 SER A O 3
ATOM 3463 N N . LYS A 1 43 ? 9.388 -2.935 1.457 1.00 0.00 43 LYS A N 3
ATOM 3464 C CA . LYS A 1 43 ? 9.936 -3.142 0.128 1.00 0.00 43 LYS A CA 3
ATOM 3465 C C . LYS A 1 43 ? 10.615 -1.856 -0.346 1.00 0.00 43 LYS A C 3
ATOM 3466 O O . LYS A 1 43 ? 11.670 -1.903 -0.977 1.00 0.00 43 LYS A O 3
ATOM 3485 N N . CYS A 1 44 ? 9.982 -0.737 -0.024 1.00 0.00 44 CYS A N 3
ATOM 3486 C CA . CYS A 1 44 ? 10.512 0.560 -0.409 1.00 0.00 44 CYS A CA 3
ATOM 3487 C C . CYS A 1 44 ? 11.267 1.144 0.786 1.00 0.00 44 CYS A C 3
ATOM 3488 O O . CYS A 1 44 ? 11.538 2.343 0.828 1.00 0.00 44 CYS A O 3
ATOM 3496 N N . GLU A 1 45 ? 11.586 0.269 1.729 1.00 0.00 45 GLU A N 3
ATOM 3497 C CA . GLU A 1 45 ? 12.305 0.683 2.922 1.00 0.00 45 GLU A CA 3
ATOM 3498 C C . GLU A 1 45 ? 11.703 1.974 3.483 1.00 0.00 45 GLU A C 3
ATOM 3499 O O . GLU A 1 45 ? 12.428 2.922 3.782 1.00 0.00 45 GLU A O 3
ATOM 3511 N N . PHE A 1 46 ? 10.385 1.968 3.609 1.00 0.00 46 PHE A N 3
ATOM 3512 C CA . PHE A 1 46 ? 9.677 3.126 4.129 1.00 0.00 46 PHE A CA 3
ATOM 3513 C C . PHE A 1 46 ? 9.248 2.900 5.580 1.00 0.00 46 PHE A C 3
ATOM 3514 O O . PHE A 1 46 ? 9.583 1.878 6.179 1.00 0.00 46 PHE A O 3
ATOM 3531 N N . ASP A 1 47 ? 8.513 3.870 6.104 1.00 0.00 47 ASP A N 3
ATOM 3532 C CA . ASP A 1 47 ? 8.034 3.789 7.473 1.00 0.00 47 ASP A CA 3
ATOM 3533 C C . ASP A 1 47 ? 6.506 3.702 7.471 1.00 0.00 47 ASP A C 3
ATOM 3534 O O . ASP A 1 47 ? 5.825 4.682 7.173 1.00 0.00 47 ASP A O 3
ATOM 3543 N N . PRO A 1 48 ? 5.999 2.488 7.815 1.00 0.00 48 PRO A N 3
ATOM 3544 C CA . PRO A 1 48 ? 4.565 2.261 7.855 1.00 0.00 48 PRO A CA 3
ATOM 3545 C C . PRO A 1 48 ? 3.940 2.911 9.092 1.00 0.00 48 PRO A C 3
ATOM 3546 O O . PRO A 1 48 ? 2.729 2.838 9.291 1.00 0.00 48 PRO A O 3
ATOM 3557 N N . LEU A 1 49 ? 4.796 3.531 9.890 1.00 0.00 49 LEU A N 3
ATOM 3558 C CA . LEU A 1 49 ? 4.344 4.194 11.102 1.00 0.00 49 LEU A CA 3
ATOM 3559 C C . LEU A 1 49 ? 3.555 5.450 10.727 1.00 0.00 49 LEU A C 3
ATOM 3560 O O . LEU A 1 49 ? 2.574 5.791 11.386 1.00 0.00 49 LEU A O 3
ATOM 3576 N N . HIS A 1 50 ? 4.013 6.104 9.669 1.00 0.00 50 HIS A N 3
ATOM 3577 C CA . HIS A 1 50 ? 3.362 7.315 9.199 1.00 0.00 50 HIS A CA 3
ATOM 3578 C C . HIS A 1 50 ? 3.314 7.311 7.670 1.00 0.00 50 HIS A C 3
ATOM 3579 O O . HIS A 1 50 ? 3.831 8.223 7.026 1.00 0.00 50 HIS A O 3
ATOM 3593 N N . THR A 1 51 ? 2.688 6.274 7.132 1.00 0.00 51 THR A N 3
ATOM 3594 C CA . THR A 1 51 ? 2.565 6.140 5.690 1.00 0.00 51 THR A CA 3
ATOM 3595 C C . THR A 1 51 ? 1.092 6.081 5.284 1.00 0.00 51 THR A C 3
ATOM 3596 O O . THR A 1 51 ? 0.277 5.472 5.975 1.00 0.00 51 THR A O 3
ATOM 3607 N N . LEU A 1 52 ? 0.794 6.721 4.163 1.00 0.00 52 LEU A N 3
ATOM 3608 C CA . LEU A 1 52 ? -0.567 6.750 3.655 1.00 0.00 52 LEU A CA 3
ATOM 3609 C C . LEU A 1 52 ? -0.631 5.975 2.337 1.00 0.00 52 LEU A C 3
ATOM 3610 O O . LEU A 1 52 ? 0.386 5.792 1.671 1.00 0.00 52 LEU A O 3
ATOM 3626 N N . LEU A 1 53 ? -1.837 5.541 2.001 1.00 0.00 53 LEU A N 3
ATOM 3627 C CA . LEU A 1 53 ? -2.048 4.791 0.775 1.00 0.00 53 LEU A CA 3
ATOM 3628 C C . LEU A 1 53 ? -3.070 5.523 -0.097 1.00 0.00 53 LEU A C 3
ATOM 3629 O O . LEU A 1 53 ? -4.275 5.405 0.121 1.00 0.00 53 LEU A O 3
ATOM 3645 N N . LEU A 1 54 ? -2.552 6.263 -1.066 1.00 0.00 54 LEU A N 3
ATOM 3646 C CA . LEU A 1 54 ? -3.405 7.014 -1.972 1.00 0.00 54 LEU A CA 3
ATOM 3647 C C . LEU A 1 54 ? -3.645 6.191 -3.239 1.00 0.00 54 LEU A C 3
ATOM 3648 O O . LEU A 1 54 ? -2.938 5.218 -3.495 1.00 0.00 54 LEU A O 3
ATOM 3664 N N . LYS A 1 55 ? -4.646 6.612 -3.998 1.00 0.00 55 LYS A N 3
ATOM 3665 C CA . LYS A 1 55 ? -4.989 5.926 -5.232 1.00 0.00 55 LYS A CA 3
ATOM 3666 C C . LYS A 1 55 ? -3.758 5.870 -6.138 1.00 0.00 55 LYS A C 3
ATOM 3667 O O . LYS A 1 55 ? -3.264 4.789 -6.454 1.00 0.00 55 LYS A O 3
ATOM 3686 N N . ASP A 1 56 ? -3.297 7.049 -6.531 1.00 0.00 56 ASP A N 3
ATOM 3687 C CA . ASP A 1 56 ? -2.133 7.147 -7.394 1.00 0.00 56 ASP A CA 3
ATOM 3688 C C . ASP A 1 56 ? -1.356 8.420 -7.052 1.00 0.00 56 ASP A C 3
ATOM 3689 O O . ASP A 1 56 ? -1.754 9.175 -6.166 1.00 0.00 56 ASP A O 3
ATOM 3698 N N . TYR A 1 57 ? -0.261 8.619 -7.772 1.00 0.00 57 TYR A N 3
ATOM 3699 C CA . TYR A 1 57 ? 0.575 9.787 -7.556 1.00 0.00 57 TYR A CA 3
ATOM 3700 C C . TYR A 1 57 ? -0.245 11.075 -7.655 1.00 0.00 57 TYR A C 3
ATOM 3701 O O . TYR A 1 57 ? -0.169 11.933 -6.777 1.00 0.00 57 TYR A O 3
ATOM 3719 N N . GLN A 1 58 ? -1.011 11.169 -8.732 1.00 0.00 58 GLN A N 3
ATOM 3720 C CA . GLN A 1 58 ? -1.845 12.337 -8.958 1.00 0.00 58 GLN A CA 3
ATOM 3721 C C . GLN A 1 58 ? -2.973 12.391 -7.926 1.00 0.00 58 GLN A C 3
ATOM 3722 O O . GLN A 1 58 ? -2.988 13.267 -7.062 1.00 0.00 58 GLN A O 3
ATOM 3736 N N . SER A 1 59 ? -3.892 11.444 -8.050 1.00 0.00 59 SER A N 3
ATOM 3737 C CA . SER A 1 59 ? -5.021 11.373 -7.139 1.00 0.00 59 SER A CA 3
ATOM 3738 C C . SER A 1 59 ? -4.546 11.580 -5.700 1.00 0.00 59 SER A C 3
ATOM 3739 O O . SER A 1 59 ? -3.422 11.219 -5.355 1.00 0.00 59 SER A O 3
ATOM 3747 N N . GLN A 1 60 ? -5.427 12.160 -4.897 1.00 0.00 60 GLN A N 3
ATOM 3748 C CA . GLN A 1 60 ? -5.112 12.418 -3.503 1.00 0.00 60 GLN A CA 3
ATOM 3749 C C . GLN A 1 60 ? -6.125 11.722 -2.591 1.00 0.00 60 GLN A C 3
ATOM 3750 O O . GLN A 1 60 ? -6.278 12.094 -1.429 1.00 0.00 60 GLN A O 3
ATOM 3764 N N . GLU A 1 61 ? -6.789 10.723 -3.154 1.00 0.00 61 GLU A N 3
ATOM 3765 C CA . GLU A 1 61 ? -7.783 9.971 -2.406 1.00 0.00 61 GLU A CA 3
ATOM 3766 C C . GLU A 1 61 ? -7.114 8.838 -1.625 1.00 0.00 61 GLU A C 3
ATOM 3767 O O . GLU A 1 61 ? -6.505 7.947 -2.215 1.00 0.00 61 GLU A O 3
ATOM 3779 N N . PRO A 1 62 ? -7.253 8.911 -0.274 1.00 0.00 62 PRO A N 3
ATOM 3780 C CA . PRO A 1 62 ? -6.670 7.903 0.594 1.00 0.00 62 PRO A CA 3
ATOM 3781 C C . PRO A 1 62 ? -7.477 6.604 0.546 1.00 0.00 62 PRO A C 3
ATOM 3782 O O . PRO A 1 62 ? -8.702 6.626 0.657 1.00 0.00 62 PRO A O 3
ATOM 3793 N N . LEU A 1 63 ? -6.758 5.504 0.382 1.00 0.00 63 LEU A N 3
ATOM 3794 C CA . LEU A 1 63 ? -7.392 4.198 0.318 1.00 0.00 63 LEU A CA 3
ATOM 3795 C C . LEU A 1 63 ? -7.713 3.722 1.736 1.00 0.00 63 LEU A C 3
ATOM 3796 O O . LEU A 1 63 ? -7.126 4.203 2.704 1.00 0.00 63 LEU A O 3
ATOM 3812 N N . ASP A 1 64 ? -8.643 2.782 1.814 1.00 0.00 64 ASP A N 3
ATOM 3813 C CA . ASP A 1 64 ? -9.049 2.236 3.098 1.00 0.00 64 ASP A CA 3
ATOM 3814 C C . ASP A 1 64 ? -8.225 0.982 3.397 1.00 0.00 64 ASP A C 3
ATOM 3815 O O . ASP A 1 64 ? -8.360 -0.032 2.714 1.00 0.00 64 ASP A O 3
ATOM 3824 N N . LEU A 1 65 ? -7.389 1.092 4.419 1.00 0.00 65 LEU A N 3
ATOM 3825 C CA . LEU A 1 65 ? -6.543 -0.020 4.817 1.00 0.00 65 LEU A CA 3
ATOM 3826 C C . LEU A 1 65 ? -7.419 -1.231 5.144 1.00 0.00 65 LEU A C 3
ATOM 3827 O O . LEU A 1 65 ? -7.114 -2.351 4.736 1.00 0.00 65 LEU A O 3
ATOM 3843 N N . THR A 1 66 ? -8.491 -0.965 5.876 1.00 0.00 66 THR A N 3
ATOM 3844 C CA . THR A 1 66 ? -9.414 -2.019 6.262 1.00 0.00 66 THR A CA 3
ATOM 3845 C C . THR A 1 66 ? -9.876 -2.800 5.030 1.00 0.00 66 THR A C 3
ATOM 3846 O O . THR A 1 66 ? -10.341 -3.933 5.148 1.00 0.00 66 THR A O 3
ATOM 3857 N N . LYS A 1 67 ? -9.732 -2.164 3.877 1.00 0.00 67 LYS A N 3
ATOM 3858 C CA . LYS A 1 67 ? -10.129 -2.786 2.625 1.00 0.00 67 LYS A CA 3
ATOM 3859 C C . LYS A 1 67 ? -8.917 -3.479 1.998 1.00 0.00 67 LYS A C 3
ATOM 3860 O O . LYS A 1 67 ? -7.781 -3.242 2.407 1.00 0.00 67 LYS A O 3
ATOM 3879 N N . SER A 1 68 ? -9.201 -4.323 1.017 1.00 0.00 68 SER A N 3
ATOM 3880 C CA . SER A 1 68 ? -8.148 -5.053 0.330 1.00 0.00 68 SER A CA 3
ATOM 3881 C C . SER A 1 68 ? -8.192 -4.747 -1.169 1.00 0.00 68 SER A C 3
ATOM 3882 O O . SER A 1 68 ? -9.130 -4.112 -1.649 1.00 0.00 68 SER A O 3
ATOM 3890 N N . LEU A 1 69 ? -7.167 -5.215 -1.866 1.00 0.00 69 LEU A N 3
ATOM 3891 C CA . LEU A 1 69 ? -7.077 -5.000 -3.300 1.00 0.00 69 LEU A CA 3
ATOM 3892 C C . LEU A 1 69 ? -8.355 -5.511 -3.969 1.00 0.00 69 LEU A C 3
ATOM 3893 O O . LEU A 1 69 ? -8.792 -4.963 -4.980 1.00 0.00 69 LEU A O 3
ATOM 3909 N N . ASN A 1 70 ? -8.917 -6.555 -3.378 1.00 0.00 70 ASN A N 3
ATOM 3910 C CA . ASN A 1 70 ? -10.136 -7.146 -3.904 1.00 0.00 70 ASN A CA 3
ATOM 3911 C C . ASN A 1 70 ? -11.302 -6.180 -3.684 1.00 0.00 70 ASN A C 3
ATOM 3912 O O . ASN A 1 70 ? -11.972 -5.783 -4.636 1.00 0.00 70 ASN A O 3
ATOM 3923 N N . ASP A 1 71 ? -11.510 -5.831 -2.423 1.00 0.00 71 ASP A N 3
ATOM 3924 C CA . ASP A 1 71 ? -12.584 -4.920 -2.066 1.00 0.00 71 ASP A CA 3
ATOM 3925 C C . ASP A 1 71 ? -12.468 -3.648 -2.908 1.00 0.00 71 ASP A C 3
ATOM 3926 O O . ASP A 1 71 ? -13.403 -3.283 -3.619 1.00 0.00 71 ASP A O 3
ATOM 3935 N N . LEU A 1 72 ? -11.313 -3.007 -2.799 1.00 0.00 72 LEU A N 3
ATOM 3936 C CA . LEU A 1 72 ? -11.063 -1.784 -3.542 1.00 0.00 72 LEU A CA 3
ATOM 3937 C C . LEU A 1 72 ? -11.180 -2.069 -5.041 1.00 0.00 72 LEU A C 3
ATOM 3938 O O . LEU A 1 72 ? -11.977 -1.439 -5.735 1.00 0.00 72 LEU A O 3
ATOM 3954 N N . GLY A 1 73 ? -10.375 -3.018 -5.495 1.00 0.00 73 GLY A N 3
ATOM 3955 C CA . GLY A 1 73 ? -10.378 -3.394 -6.898 1.00 0.00 73 GLY A CA 3
ATOM 3956 C C . GLY A 1 73 ? -9.277 -2.659 -7.665 1.00 0.00 73 GLY A C 3
ATOM 3957 O O . GLY A 1 73 ? -9.407 -2.415 -8.864 1.00 0.00 73 GLY A O 3
ATOM 3961 N N . LEU A 1 74 ? -8.217 -2.328 -6.942 1.00 0.00 74 LEU A N 3
ATOM 3962 C CA . LEU A 1 74 ? -7.093 -1.626 -7.540 1.00 0.00 74 LEU A CA 3
ATOM 3963 C C . LEU A 1 74 ? -5.901 -2.580 -7.647 1.00 0.00 74 LEU A C 3
ATOM 3964 O O . LEU A 1 74 ? -5.733 -3.466 -6.811 1.00 0.00 74 LEU A O 3
ATOM 3980 N N . ARG A 1 75 ? -5.105 -2.365 -8.685 1.00 0.00 75 ARG A N 3
ATOM 3981 C CA . ARG A 1 75 ? -3.934 -3.195 -8.913 1.00 0.00 75 ARG A CA 3
ATOM 3982 C C . ARG A 1 75 ? -2.658 -2.403 -8.620 1.00 0.00 75 ARG A C 3
ATOM 3983 O O . ARG A 1 75 ? -1.561 -2.958 -8.638 1.00 0.00 75 ARG A O 3
ATOM 4004 N N . GLU A 1 76 ? -2.844 -1.117 -8.358 1.00 0.00 76 GLU A N 3
ATOM 4005 C CA . GLU A 1 76 ? -1.722 -0.244 -8.063 1.00 0.00 76 GLU A CA 3
ATOM 4006 C C . GLU A 1 76 ? -2.132 0.823 -7.045 1.00 0.00 76 GLU A C 3
ATOM 4007 O O . GLU A 1 76 ? -3.295 1.221 -6.993 1.00 0.00 76 GLU A O 3
ATOM 4019 N N . LEU A 1 77 ? -1.155 1.255 -6.262 1.00 0.00 77 LEU A N 3
ATOM 4020 C CA . LEU A 1 77 ? -1.401 2.267 -5.249 1.00 0.00 77 LEU A CA 3
ATOM 4021 C C . LEU A 1 77 ? -0.138 3.110 -5.059 1.00 0.00 77 LEU A C 3
ATOM 4022 O O . LEU A 1 77 ? 0.923 2.771 -5.581 1.00 0.00 77 LEU A O 3
ATOM 4038 N N . TYR A 1 78 ? -0.293 4.191 -4.309 1.00 0.00 78 TYR A N 3
ATOM 4039 C CA . TYR A 1 78 ? 0.822 5.084 -4.044 1.00 0.00 78 TYR A CA 3
ATOM 4040 C C . TYR A 1 78 ? 1.095 5.189 -2.542 1.00 0.00 78 TYR A C 3
ATOM 4041 O O . TYR A 1 78 ? 0.171 5.119 -1.733 1.00 0.00 78 TYR A O 3
ATOM 4059 N N . ALA A 1 79 ? 2.369 5.353 -2.215 1.00 0.00 79 ALA A N 3
ATOM 4060 C CA . ALA A 1 79 ? 2.775 5.468 -0.825 1.00 0.00 79 ALA A CA 3
ATOM 4061 C C . ALA A 1 79 ? 3.174 6.915 -0.532 1.00 0.00 79 ALA A C 3
ATOM 4062 O O . ALA A 1 79 ? 4.187 7.398 -1.035 1.00 0.00 79 ALA A O 3
ATOM 4069 N N . MET A 1 80 ? 2.356 7.568 0.280 1.00 0.00 80 MET A N 3
ATOM 4070 C CA . MET A 1 80 ? 2.610 8.951 0.646 1.00 0.00 80 MET A CA 3
ATOM 4071 C C . MET A 1 80 ? 3.351 9.038 1.982 1.00 0.00 80 MET A C 3
ATOM 4072 O O . MET A 1 80 ? 3.044 8.298 2.915 1.00 0.00 80 MET A O 3
ATOM 4086 N N . ASP A 1 81 ? 4.313 9.948 2.031 1.00 0.00 81 ASP A N 3
ATOM 4087 C CA . ASP A 1 81 ? 5.100 10.141 3.237 1.00 0.00 81 ASP A CA 3
ATOM 4088 C C . ASP A 1 81 ? 4.616 11.399 3.960 1.00 0.00 81 ASP A C 3
ATOM 4089 O O . ASP A 1 81 ? 4.980 12.513 3.586 1.00 0.00 81 ASP A O 3
ATOM 4098 N N . VAL A 1 82 ? 3.804 11.179 4.983 1.00 0.00 82 VAL A N 3
ATOM 4099 C CA . VAL A 1 82 ? 3.267 12.282 5.763 1.00 0.00 82 VAL A CA 3
ATOM 4100 C C . VAL A 1 82 ? 4.252 12.641 6.876 1.00 0.00 82 VAL A C 3
ATOM 4101 O O . VAL A 1 82 ? 4.386 13.809 7.238 1.00 0.00 82 VAL A O 3
ATOM 4114 N N . ASN A 1 83 ? 4.916 11.616 7.389 1.00 0.00 83 ASN A N 3
ATOM 4115 C CA . ASN A 1 83 ? 5.885 11.809 8.454 1.00 0.00 83 ASN A CA 3
ATOM 4116 C C . ASN A 1 83 ? 5.290 12.734 9.518 1.00 0.00 83 ASN A C 3
ATOM 4117 O O . ASN A 1 83 ? 5.458 13.950 9.451 1.00 0.00 83 ASN A O 3
ATOM 4128 N N . ARG A 1 84 ? 4.608 12.121 10.474 1.00 0.00 84 ARG A N 3
ATOM 4129 C CA . ARG A 1 84 ? 3.987 12.874 11.551 1.00 0.00 84 ARG A CA 3
ATOM 4130 C C . ARG A 1 84 ? 2.789 13.666 11.022 1.00 0.00 84 ARG A C 3
ATOM 4131 O O . ARG A 1 84 ? 2.921 14.442 10.077 1.00 0.00 84 ARG A O 3
ATOM 4152 N N . GLU A 1 85 ? 1.647 13.442 11.656 1.00 0.00 85 GLU A N 3
ATOM 4153 C CA . GLU A 1 85 ? 0.427 14.125 11.261 1.00 0.00 85 GLU A CA 3
ATOM 4154 C C . GLU A 1 85 ? 0.058 15.192 12.294 1.00 0.00 85 GLU A C 3
ATOM 4155 O O . GLU A 1 85 ? -0.821 14.977 13.127 1.00 0.00 85 GLU A O 3
ATOM 4167 N N . SER A 1 86 ? 0.748 16.319 12.204 1.00 0.00 86 SER A N 3
ATOM 4168 C CA . SER A 1 86 ? 0.504 17.421 13.121 1.00 0.00 86 SER A CA 3
ATOM 4169 C C . SER A 1 86 ? 0.717 16.958 14.563 1.00 0.00 86 SER A C 3
ATOM 4170 O O . SER A 1 86 ? -0.210 16.467 15.205 1.00 0.00 86 SER A O 3
ATOM 4178 N N . GLY A 1 87 ? 1.945 17.132 15.032 1.00 0.00 87 GLY A N 3
ATOM 4179 C CA . GLY A 1 87 ? 2.291 16.738 16.387 1.00 0.00 87 GLY A CA 3
ATOM 4180 C C . GLY A 1 87 ? 1.661 17.684 17.411 1.00 0.00 87 GLY A C 3
ATOM 4181 O O . GLY A 1 87 ? 1.152 18.745 17.050 1.00 0.00 87 GLY A O 3
ATOM 4185 N N . PRO A 1 88 ? 1.716 17.256 18.700 1.00 0.00 88 PRO A N 3
ATOM 4186 C CA . PRO A 1 88 ? 1.157 18.053 19.779 1.00 0.00 88 PRO A CA 3
ATOM 4187 C C . PRO A 1 88 ? 2.057 19.247 20.101 1.00 0.00 88 PRO A C 3
ATOM 4188 O O . PRO A 1 88 ? 3.121 19.407 19.504 1.00 0.00 88 PRO A O 3
ATOM 4199 N N . SER A 1 89 ? 1.598 20.056 21.044 1.00 0.00 89 SER A N 3
ATOM 4200 C CA . SER A 1 89 ? 2.348 21.231 21.453 1.00 0.00 89 SER A CA 3
ATOM 4201 C C . SER A 1 89 ? 2.169 21.470 22.954 1.00 0.00 89 SER A C 3
ATOM 4202 O O . SER A 1 89 ? 3.149 21.558 23.693 1.00 0.00 89 SER A O 3
ATOM 4210 N N . SER A 1 90 ? 0.912 21.568 23.360 1.00 0.00 90 SER A N 3
ATOM 4211 C CA . SER A 1 90 ? 0.593 21.795 24.759 1.00 0.00 90 SER A CA 3
ATOM 4212 C C . SER A 1 90 ? 1.007 23.210 25.167 1.00 0.00 90 SER A C 3
ATOM 4213 O O . SER A 1 90 ? 0.160 24.032 25.514 1.00 0.00 90 SER A O 3
ATOM 4221 N N . GLY A 1 91 ? 2.308 23.451 25.113 1.00 0.00 91 GLY A N 3
ATOM 4222 C CA . GLY A 1 91 ? 2.844 24.752 25.473 1.00 0.00 91 GLY A CA 3
ATOM 4223 C C . GLY A 1 91 ? 4.210 24.981 24.823 1.00 0.00 91 GLY A C 3
ATOM 4224 O O . GLY A 1 91 ? 4.339 25.795 23.909 1.00 0.00 91 GLY A O 3
ATOM 4228 N N . GLY A 1 1 ? -0.211 -15.036 13.613 1.00 0.00 1 GLY A N 4
ATOM 4229 C CA . GLY A 1 1 ? 0.691 -16.136 13.911 1.00 0.00 1 GLY A CA 4
ATOM 4230 C C . GLY A 1 1 ? 1.114 -16.860 12.631 1.00 0.00 1 GLY A C 4
ATOM 4231 O O . GLY A 1 1 ? 0.761 -18.021 12.425 1.00 0.00 1 GLY A O 4
ATOM 4235 N N . SER A 1 2 ? 1.863 -16.146 11.805 1.00 0.00 2 SER A N 4
ATOM 4236 C CA . SER A 1 2 ? 2.338 -16.706 10.551 1.00 0.00 2 SER A CA 4
ATOM 4237 C C . SER A 1 2 ? 3.371 -17.801 10.825 1.00 0.00 2 SER A C 4
ATOM 4238 O O . SER A 1 2 ? 4.442 -17.528 11.365 1.00 0.00 2 SER A O 4
ATOM 4246 N N . SER A 1 3 ? 3.013 -19.017 10.440 1.00 0.00 3 SER A N 4
ATOM 4247 C CA . SER A 1 3 ? 3.895 -20.155 10.637 1.00 0.00 3 SER A CA 4
ATOM 4248 C C . SER A 1 3 ? 4.156 -20.852 9.300 1.00 0.00 3 SER A C 4
ATOM 4249 O O . SER A 1 3 ? 5.304 -20.977 8.875 1.00 0.00 3 SER A O 4
ATOM 4257 N N . GLY A 1 4 ? 3.073 -21.289 8.676 1.00 0.00 4 GLY A N 4
ATOM 4258 C CA . GLY A 1 4 ? 3.170 -21.971 7.396 1.00 0.00 4 GLY A CA 4
ATOM 4259 C C . GLY A 1 4 ? 2.704 -21.065 6.255 1.00 0.00 4 GLY A C 4
ATOM 4260 O O . GLY A 1 4 ? 1.573 -20.581 6.263 1.00 0.00 4 GLY A O 4
ATOM 4264 N N . SER A 1 5 ? 3.600 -20.861 5.300 1.00 0.00 5 SER A N 4
ATOM 4265 C CA . SER A 1 5 ? 3.296 -20.021 4.154 1.00 0.00 5 SER A CA 4
ATOM 4266 C C . SER A 1 5 ? 2.297 -20.730 3.237 1.00 0.00 5 SER A C 4
ATOM 4267 O O . SER A 1 5 ? 1.210 -20.213 2.980 1.00 0.00 5 SER A O 4
ATOM 4275 N N . SER A 1 6 ? 2.700 -21.902 2.770 1.00 0.00 6 SER A N 4
ATOM 4276 C CA . SER A 1 6 ? 1.853 -22.687 1.887 1.00 0.00 6 SER A CA 4
ATOM 4277 C C . SER A 1 6 ? 1.549 -21.895 0.614 1.00 0.00 6 SER A C 4
ATOM 4278 O O . SER A 1 6 ? 0.714 -20.991 0.625 1.00 0.00 6 SER A O 4
ATOM 4286 N N . GLY A 1 7 ? 2.241 -22.263 -0.454 1.00 0.00 7 GLY A N 4
ATOM 4287 C CA . GLY A 1 7 ? 2.056 -21.598 -1.733 1.00 0.00 7 GLY A CA 4
ATOM 4288 C C . GLY A 1 7 ? 2.307 -20.093 -1.610 1.00 0.00 7 GLY A C 4
ATOM 4289 O O . GLY A 1 7 ? 2.659 -19.605 -0.538 1.00 0.00 7 GLY A O 4
ATOM 4293 N N . GLU A 1 8 ? 2.115 -19.401 -2.723 1.00 0.00 8 GLU A N 4
ATOM 4294 C CA . GLU A 1 8 ? 2.316 -17.963 -2.754 1.00 0.00 8 GLU A CA 4
ATOM 4295 C C . GLU A 1 8 ? 0.983 -17.245 -2.977 1.00 0.00 8 GLU A C 4
ATOM 4296 O O . GLU A 1 8 ? 0.558 -16.446 -2.144 1.00 0.00 8 GLU A O 4
ATOM 4308 N N . LYS A 1 9 ? 0.362 -17.555 -4.105 1.00 0.00 9 LYS A N 4
ATOM 4309 C CA . LYS A 1 9 ? -0.914 -16.950 -4.447 1.00 0.00 9 LYS A CA 4
ATOM 4310 C C . LYS A 1 9 ? -0.838 -15.441 -4.209 1.00 0.00 9 LYS A C 4
ATOM 4311 O O . LYS A 1 9 ? -1.644 -14.884 -3.465 1.00 0.00 9 LYS A O 4
ATOM 4330 N N . THR A 1 10 ? 0.139 -14.821 -4.855 1.00 0.00 10 THR A N 4
ATOM 4331 C CA . THR A 1 10 ? 0.331 -13.387 -4.724 1.00 0.00 10 THR A CA 4
ATOM 4332 C C . THR A 1 10 ? 0.065 -12.688 -6.059 1.00 0.00 10 THR A C 4
ATOM 4333 O O . THR A 1 10 ? 0.272 -13.272 -7.121 1.00 0.00 10 THR A O 4
ATOM 4344 N N . VAL A 1 11 ? -0.389 -11.447 -5.961 1.00 0.00 11 VAL A N 4
ATOM 4345 C CA . VAL A 1 11 ? -0.685 -10.663 -7.147 1.00 0.00 11 VAL A CA 4
ATOM 4346 C C . VAL A 1 11 ? 0.379 -9.577 -7.314 1.00 0.00 11 VAL A C 4
ATOM 4347 O O . VAL A 1 11 ? 1.134 -9.294 -6.385 1.00 0.00 11 VAL A O 4
ATOM 4360 N N . ARG A 1 12 ? 0.406 -8.998 -8.506 1.00 0.00 12 ARG A N 4
ATOM 4361 C CA . ARG A 1 12 ? 1.366 -7.949 -8.807 1.00 0.00 12 ARG A CA 4
ATOM 4362 C C . ARG A 1 12 ? 0.770 -6.577 -8.488 1.00 0.00 12 ARG A C 4
ATOM 4363 O O . ARG A 1 12 ? -0.290 -6.222 -9.002 1.00 0.00 12 ARG A O 4
ATOM 4384 N N . VAL A 1 13 ? 1.476 -5.842 -7.642 1.00 0.00 13 VAL A N 4
ATOM 4385 C CA . VAL A 1 13 ? 1.030 -4.516 -7.250 1.00 0.00 13 VAL A CA 4
ATOM 4386 C C . VAL A 1 13 ? 2.136 -3.501 -7.545 1.00 0.00 13 VAL A C 4
ATOM 4387 O O . VAL A 1 13 ? 3.310 -3.763 -7.284 1.00 0.00 13 VAL A O 4
ATOM 4400 N N . VAL A 1 14 ? 1.724 -2.365 -8.087 1.00 0.00 14 VAL A N 4
ATOM 4401 C CA . VAL A 1 14 ? 2.665 -1.310 -8.421 1.00 0.00 14 VAL A CA 4
ATOM 4402 C C . VAL A 1 14 ? 2.770 -0.334 -7.247 1.00 0.00 14 VAL A C 4
ATOM 4403 O O . VAL A 1 14 ? 1.772 0.253 -6.833 1.00 0.00 14 VAL A O 4
ATOM 4416 N N . ILE A 1 15 ? 3.987 -0.192 -6.744 1.00 0.00 15 ILE A N 4
ATOM 4417 C CA . ILE A 1 15 ? 4.235 0.702 -5.625 1.00 0.00 15 ILE A CA 4
ATOM 4418 C C . ILE A 1 15 ? 4.902 1.980 -6.138 1.00 0.00 15 ILE A C 4
ATOM 4419 O O . ILE A 1 15 ? 6.123 2.035 -6.276 1.00 0.00 15 ILE A O 4
ATOM 4435 N N . ASN A 1 16 ? 4.071 2.977 -6.405 1.00 0.00 16 ASN A N 4
ATOM 4436 C CA . ASN A 1 16 ? 4.565 4.251 -6.899 1.00 0.00 16 ASN A CA 4
ATOM 4437 C C . ASN A 1 16 ? 4.975 5.128 -5.714 1.00 0.00 16 ASN A C 4
ATOM 4438 O O . ASN A 1 16 ? 4.181 5.358 -4.803 1.00 0.00 16 ASN A O 4
ATOM 4449 N N . PHE A 1 17 ? 6.214 5.594 -5.765 1.00 0.00 17 PHE A N 4
ATOM 4450 C CA . PHE A 1 17 ? 6.739 6.441 -4.708 1.00 0.00 17 PHE A CA 4
ATOM 4451 C C . PHE A 1 17 ? 7.668 7.516 -5.276 1.00 0.00 17 PHE A C 4
ATOM 4452 O O . PHE A 1 17 ? 8.225 7.350 -6.360 1.00 0.00 17 PHE A O 4
ATOM 4469 N N . LYS A 1 18 ? 7.805 8.595 -4.519 1.00 0.00 18 LYS A N 4
ATOM 4470 C CA . LYS A 1 18 ? 8.656 9.697 -4.934 1.00 0.00 18 LYS A CA 4
ATOM 4471 C C . LYS A 1 18 ? 8.019 10.406 -6.130 1.00 0.00 18 LYS A C 4
ATOM 4472 O O . LYS A 1 18 ? 8.645 11.261 -6.756 1.00 0.00 18 LYS A O 4
ATOM 4491 N N . LYS A 1 19 ? 6.782 10.025 -6.413 1.00 0.00 19 LYS A N 4
ATOM 4492 C CA . LYS A 1 19 ? 6.053 10.614 -7.523 1.00 0.00 19 LYS A CA 4
ATOM 4493 C C . LYS A 1 19 ? 6.960 10.665 -8.754 1.00 0.00 19 LYS A C 4
ATOM 4494 O O . LYS A 1 19 ? 6.879 11.598 -9.551 1.00 0.00 19 LYS A O 4
ATOM 4513 N N . THR A 1 20 ? 7.804 9.650 -8.870 1.00 0.00 20 THR A N 4
ATOM 4514 C CA . THR A 1 20 ? 8.726 9.567 -9.990 1.00 0.00 20 THR A CA 4
ATOM 4515 C C . THR A 1 20 ? 9.149 8.116 -10.226 1.00 0.00 20 THR A C 4
ATOM 4516 O O . THR A 1 20 ? 9.170 7.649 -11.364 1.00 0.00 20 THR A O 4
ATOM 4527 N N . GLN A 1 21 ? 9.475 7.443 -9.133 1.00 0.00 21 GLN A N 4
ATOM 4528 C CA . GLN A 1 21 ? 9.897 6.054 -9.206 1.00 0.00 21 GLN A CA 4
ATOM 4529 C C . GLN A 1 21 ? 8.791 5.135 -8.684 1.00 0.00 21 GLN A C 4
ATOM 4530 O O . GLN A 1 21 ? 7.908 5.576 -7.949 1.00 0.00 21 GLN A O 4
ATOM 4544 N N . LYS A 1 22 ? 8.875 3.875 -9.085 1.00 0.00 22 LYS A N 4
ATOM 4545 C CA . LYS A 1 22 ? 7.892 2.890 -8.666 1.00 0.00 22 LYS A CA 4
ATOM 4546 C C . LYS A 1 22 ? 8.540 1.505 -8.648 1.00 0.00 22 LYS A C 4
ATOM 4547 O O . LYS A 1 22 ? 9.486 1.248 -9.390 1.00 0.00 22 LYS A O 4
ATOM 4566 N N . THR A 1 23 ? 8.005 0.647 -7.791 1.00 0.00 23 THR A N 4
ATOM 4567 C CA . THR A 1 23 ? 8.520 -0.705 -7.665 1.00 0.00 23 THR A CA 4
ATOM 4568 C C . THR A 1 23 ? 7.373 -1.718 -7.698 1.00 0.00 23 THR A C 4
ATOM 4569 O O . THR A 1 23 ? 6.223 -1.366 -7.443 1.00 0.00 23 THR A O 4
ATOM 4580 N N . ILE A 1 24 ? 7.727 -2.955 -8.013 1.00 0.00 24 ILE A N 4
ATOM 4581 C CA . ILE A 1 24 ? 6.742 -4.021 -8.082 1.00 0.00 24 ILE A CA 4
ATOM 4582 C C . ILE A 1 24 ? 7.010 -5.030 -6.964 1.00 0.00 24 ILE A C 4
ATOM 4583 O O . ILE A 1 24 ? 8.162 -5.345 -6.669 1.00 0.00 24 ILE A O 4
ATOM 4599 N N . VAL A 1 25 ? 5.926 -5.509 -6.371 1.00 0.00 25 VAL A N 4
ATOM 4600 C CA . VAL A 1 25 ? 6.030 -6.477 -5.291 1.00 0.00 25 VAL A CA 4
ATOM 4601 C C . VAL A 1 25 ? 4.896 -7.496 -5.415 1.00 0.00 25 VAL A C 4
ATOM 4602 O O . VAL A 1 25 ? 3.846 -7.196 -5.982 1.00 0.00 25 VAL A O 4
ATOM 4615 N N . ARG A 1 26 ? 5.145 -8.680 -4.876 1.00 0.00 26 ARG A N 4
ATOM 4616 C CA . ARG A 1 26 ? 4.158 -9.745 -4.919 1.00 0.00 26 ARG A CA 4
ATOM 4617 C C . ARG A 1 26 ? 3.598 -10.006 -3.519 1.00 0.00 26 ARG A C 4
ATOM 4618 O O . ARG A 1 26 ? 4.306 -10.507 -2.647 1.00 0.00 26 ARG A O 4
ATOM 4639 N N . VAL A 1 27 ? 2.332 -9.655 -3.348 1.00 0.00 27 VAL A N 4
ATOM 4640 C CA . VAL A 1 27 ? 1.668 -9.845 -2.070 1.00 0.00 27 VAL A CA 4
ATOM 4641 C C . VAL A 1 27 ? 0.281 -10.447 -2.304 1.00 0.00 27 VAL A C 4
ATOM 4642 O O . VAL A 1 27 ? -0.177 -10.534 -3.442 1.00 0.00 27 VAL A O 4
ATOM 4655 N N . SER A 1 28 ? -0.348 -10.847 -1.209 1.00 0.00 28 SER A N 4
ATOM 4656 C CA . SER A 1 28 ? -1.673 -11.438 -1.281 1.00 0.00 28 SER A CA 4
ATOM 4657 C C . SER A 1 28 ? -2.733 -10.338 -1.375 1.00 0.00 28 SER A C 4
ATOM 4658 O O . SER A 1 28 ? -2.667 -9.345 -0.653 1.00 0.00 28 SER A O 4
ATOM 4666 N N . PRO A 1 29 ? -3.709 -10.558 -2.296 1.00 0.00 29 PRO A N 4
ATOM 4667 C CA . PRO A 1 29 ? -4.781 -9.598 -2.494 1.00 0.00 29 PRO A CA 4
ATOM 4668 C C . PRO A 1 29 ? -5.796 -9.664 -1.351 1.00 0.00 29 PRO A C 4
ATOM 4669 O O . PRO A 1 29 ? -6.522 -8.703 -1.104 1.00 0.00 29 PRO A O 4
ATOM 4680 N N . HIS A 1 30 ? -5.813 -10.809 -0.683 1.00 0.00 30 HIS A N 4
ATOM 4681 C CA . HIS A 1 30 ? -6.726 -11.013 0.428 1.00 0.00 30 HIS A CA 4
ATOM 4682 C C . HIS A 1 30 ? -6.344 -10.087 1.584 1.00 0.00 30 HIS A C 4
ATOM 4683 O O . HIS A 1 30 ? -7.134 -9.235 1.989 1.00 0.00 30 HIS A O 4
ATOM 4697 N N . ALA A 1 31 ? -5.132 -10.284 2.083 1.00 0.00 31 ALA A N 4
ATOM 4698 C CA . ALA A 1 31 ? -4.636 -9.477 3.184 1.00 0.00 31 ALA A CA 4
ATOM 4699 C C . ALA A 1 31 ? -5.009 -8.012 2.946 1.00 0.00 31 ALA A C 4
ATOM 4700 O O . ALA A 1 31 ? -5.027 -7.550 1.806 1.00 0.00 31 ALA A O 4
ATOM 4707 N N . SER A 1 32 ? -5.297 -7.323 4.040 1.00 0.00 32 SER A N 4
ATOM 4708 C CA . SER A 1 32 ? -5.669 -5.920 3.964 1.00 0.00 32 SER A CA 4
ATOM 4709 C C . SER A 1 32 ? -4.413 -5.051 3.867 1.00 0.00 32 SER A C 4
ATOM 4710 O O . SER A 1 32 ? -3.368 -5.401 4.412 1.00 0.00 32 SER A O 4
ATOM 4718 N N . LEU A 1 33 ? -4.558 -3.934 3.170 1.00 0.00 33 LEU A N 4
ATOM 4719 C CA . LEU A 1 33 ? -3.449 -3.011 2.995 1.00 0.00 33 LEU A CA 4
ATOM 4720 C C . LEU A 1 33 ? -2.787 -2.754 4.350 1.00 0.00 33 LEU A C 4
ATOM 4721 O O . LEU A 1 33 ? -1.582 -2.517 4.421 1.00 0.00 33 LEU A O 4
ATOM 4737 N N . GLN A 1 34 ? -3.604 -2.808 5.391 1.00 0.00 34 GLN A N 4
ATOM 4738 C CA . GLN A 1 34 ? -3.112 -2.583 6.740 1.00 0.00 34 GLN A CA 4
ATOM 4739 C C . GLN A 1 34 ? -1.975 -3.556 7.060 1.00 0.00 34 GLN A C 4
ATOM 4740 O O . GLN A 1 34 ? -1.041 -3.209 7.780 1.00 0.00 34 GLN A O 4
ATOM 4754 N N . GLU A 1 35 ? -2.092 -4.755 6.508 1.00 0.00 35 GLU A N 4
ATOM 4755 C CA . GLU A 1 35 ? -1.086 -5.780 6.725 1.00 0.00 35 GLU A CA 4
ATOM 4756 C C . GLU A 1 35 ? -0.022 -5.721 5.626 1.00 0.00 35 GLU A C 4
ATOM 4757 O O . GLU A 1 35 ? 1.099 -6.189 5.817 1.00 0.00 35 GLU A O 4
ATOM 4769 N N . LEU A 1 36 ? -0.412 -5.142 4.500 1.00 0.00 36 LEU A N 4
ATOM 4770 C CA . LEU A 1 36 ? 0.493 -5.016 3.371 1.00 0.00 36 LEU A CA 4
ATOM 4771 C C . LEU A 1 36 ? 1.149 -3.634 3.401 1.00 0.00 36 LEU A C 4
ATOM 4772 O O . LEU A 1 36 ? 1.808 -3.235 2.442 1.00 0.00 36 LEU A O 4
ATOM 4788 N N . ALA A 1 37 ? 0.946 -2.942 4.512 1.00 0.00 37 ALA A N 4
ATOM 4789 C CA . ALA A 1 37 ? 1.510 -1.613 4.679 1.00 0.00 37 ALA A CA 4
ATOM 4790 C C . ALA A 1 37 ? 3.022 -1.726 4.881 1.00 0.00 37 ALA A C 4
ATOM 4791 O O . ALA A 1 37 ? 3.794 -1.039 4.215 1.00 0.00 37 ALA A O 4
ATOM 4798 N N . PRO A 1 38 ? 3.410 -2.623 5.827 1.00 0.00 38 PRO A N 4
ATOM 4799 C CA . PRO A 1 38 ? 4.816 -2.835 6.126 1.00 0.00 38 PRO A CA 4
ATOM 4800 C C . PRO A 1 38 ? 5.492 -3.654 5.024 1.00 0.00 38 PRO A C 4
ATOM 4801 O O . PRO A 1 38 ? 6.608 -3.342 4.610 1.00 0.00 38 PRO A O 4
ATOM 4812 N N . ILE A 1 39 ? 4.788 -4.685 4.580 1.00 0.00 39 ILE A N 4
ATOM 4813 C CA . ILE A 1 39 ? 5.307 -5.550 3.534 1.00 0.00 39 ILE A CA 4
ATOM 4814 C C . ILE A 1 39 ? 5.630 -4.710 2.297 1.00 0.00 39 ILE A C 4
ATOM 4815 O O . ILE A 1 39 ? 6.516 -5.060 1.519 1.00 0.00 39 ILE A O 4
ATOM 4831 N N . ILE A 1 40 ? 4.893 -3.619 2.153 1.00 0.00 40 ILE A N 4
ATOM 4832 C CA . ILE A 1 40 ? 5.089 -2.726 1.023 1.00 0.00 40 ILE A CA 4
ATOM 4833 C C . ILE A 1 40 ? 6.146 -1.680 1.383 1.00 0.00 40 ILE A C 4
ATOM 4834 O O . ILE A 1 40 ? 7.140 -1.526 0.675 1.00 0.00 40 ILE A O 4
ATOM 4850 N N . CYS A 1 41 ? 5.895 -0.987 2.484 1.00 0.00 41 CYS A N 4
ATOM 4851 C CA . CYS A 1 41 ? 6.812 0.041 2.947 1.00 0.00 41 CYS A CA 4
ATOM 4852 C C . CYS A 1 41 ? 8.209 -0.574 3.052 1.00 0.00 41 CYS A C 4
ATOM 4853 O O . CYS A 1 41 ? 9.180 -0.008 2.553 1.00 0.00 41 CYS A O 4
ATOM 4861 N N . SER A 1 42 ? 8.266 -1.725 3.706 1.00 0.00 42 SER A N 4
ATOM 4862 C CA . SER A 1 42 ? 9.528 -2.423 3.884 1.00 0.00 42 SER A CA 4
ATOM 4863 C C . SER A 1 42 ? 10.176 -2.686 2.523 1.00 0.00 42 SER A C 4
ATOM 4864 O O . SER A 1 42 ? 11.389 -2.547 2.372 1.00 0.00 42 SER A O 4
ATOM 4872 N N . LYS A 1 43 ? 9.339 -3.062 1.567 1.00 0.00 43 LYS A N 4
ATOM 4873 C CA . LYS A 1 43 ? 9.816 -3.346 0.224 1.00 0.00 43 LYS A CA 4
ATOM 4874 C C . LYS A 1 43 ? 10.506 -2.103 -0.341 1.00 0.00 43 LYS A C 4
ATOM 4875 O O . LYS A 1 43 ? 11.545 -2.206 -0.991 1.00 0.00 43 LYS A O 4
ATOM 4894 N N . CYS A 1 44 ? 9.900 -0.955 -0.073 1.00 0.00 44 CYS A N 4
ATOM 4895 C CA . CYS A 1 44 ? 10.443 0.306 -0.546 1.00 0.00 44 CYS A CA 4
ATOM 4896 C C . CYS A 1 44 ? 11.231 0.949 0.596 1.00 0.00 44 CYS A C 4
ATOM 4897 O O . CYS A 1 44 ? 11.516 2.145 0.563 1.00 0.00 44 CYS A O 4
ATOM 4905 N N . GLU A 1 45 ? 11.562 0.127 1.581 1.00 0.00 45 GLU A N 4
ATOM 4906 C CA . GLU A 1 45 ? 12.312 0.600 2.732 1.00 0.00 45 GLU A CA 4
ATOM 4907 C C . GLU A 1 45 ? 11.764 1.948 3.204 1.00 0.00 45 GLU A C 4
ATOM 4908 O O . GLU A 1 45 ? 12.529 2.868 3.489 1.00 0.00 45 GLU A O 4
ATOM 4920 N N . PHE A 1 46 ? 10.443 2.023 3.273 1.00 0.00 46 PHE A N 4
ATOM 4921 C CA . PHE A 1 46 ? 9.784 3.243 3.706 1.00 0.00 46 PHE A CA 4
ATOM 4922 C C . PHE A 1 46 ? 9.440 3.181 5.196 1.00 0.00 46 PHE A C 4
ATOM 4923 O O . PHE A 1 46 ? 9.791 2.220 5.878 1.00 0.00 46 PHE A O 4
ATOM 4940 N N . ASP A 1 47 ? 8.756 4.218 5.656 1.00 0.00 47 ASP A N 4
ATOM 4941 C CA . ASP A 1 47 ? 8.360 4.294 7.052 1.00 0.00 47 ASP A CA 4
ATOM 4942 C C . ASP A 1 47 ? 6.835 4.228 7.150 1.00 0.00 47 ASP A C 4
ATOM 4943 O O . ASP A 1 47 ? 6.143 5.164 6.752 1.00 0.00 47 ASP A O 4
ATOM 4952 N N . PRO A 1 48 ? 6.343 3.083 7.695 1.00 0.00 48 PRO A N 4
ATOM 4953 C CA . PRO A 1 48 ? 4.912 2.883 7.850 1.00 0.00 48 PRO A CA 4
ATOM 4954 C C . PRO A 1 48 ? 4.365 3.713 9.013 1.00 0.00 48 PRO A C 4
ATOM 4955 O O . PRO A 1 48 ? 3.167 3.685 9.291 1.00 0.00 48 PRO A O 4
ATOM 4966 N N . LEU A 1 49 ? 5.269 4.432 9.661 1.00 0.00 49 LEU A N 4
ATOM 4967 C CA . LEU A 1 49 ? 4.892 5.269 10.788 1.00 0.00 49 LEU A CA 4
ATOM 4968 C C . LEU A 1 49 ? 4.019 6.424 10.291 1.00 0.00 49 LEU A C 4
ATOM 4969 O O . LEU A 1 49 ? 3.011 6.757 10.912 1.00 0.00 49 LEU A O 4
ATOM 4985 N N . HIS A 1 50 ? 4.439 7.002 9.175 1.00 0.00 50 HIS A N 4
ATOM 4986 C CA . HIS A 1 50 ? 3.709 8.112 8.587 1.00 0.00 50 HIS A CA 4
ATOM 4987 C C . HIS A 1 50 ? 3.559 7.888 7.081 1.00 0.00 50 HIS A C 4
ATOM 4988 O O . HIS A 1 50 ? 4.013 8.705 6.281 1.00 0.00 50 HIS A O 4
ATOM 5002 N N . THR A 1 51 ? 2.921 6.778 6.741 1.00 0.00 51 THR A N 4
ATOM 5003 C CA . THR A 1 51 ? 2.706 6.437 5.345 1.00 0.00 51 THR A CA 4
ATOM 5004 C C . THR A 1 51 ? 1.210 6.299 5.055 1.00 0.00 51 THR A C 4
ATOM 5005 O O . THR A 1 51 ? 0.478 5.678 5.824 1.00 0.00 51 THR A O 4
ATOM 5016 N N . LEU A 1 52 ? 0.799 6.890 3.942 1.00 0.00 52 LEU A N 4
ATOM 5017 C CA . LEU A 1 52 ? -0.596 6.841 3.539 1.00 0.00 52 LEU A CA 4
ATOM 5018 C C . LEU A 1 52 ? -0.730 5.985 2.279 1.00 0.00 52 LEU A C 4
ATOM 5019 O O . LEU A 1 52 ? 0.266 5.676 1.625 1.00 0.00 52 LEU A O 4
ATOM 5035 N N . LEU A 1 53 ? -1.968 5.625 1.975 1.00 0.00 53 LEU A N 4
ATOM 5036 C CA . LEU A 1 53 ? -2.244 4.810 0.804 1.00 0.00 53 LEU A CA 4
ATOM 5037 C C . LEU A 1 53 ? -3.288 5.513 -0.066 1.00 0.00 53 LEU A C 4
ATOM 5038 O O . LEU A 1 53 ? -4.485 5.426 0.201 1.00 0.00 53 LEU A O 4
ATOM 5054 N N . LEU A 1 54 ? -2.796 6.194 -1.091 1.00 0.00 54 LEU A N 4
ATOM 5055 C CA . LEU A 1 54 ? -3.671 6.912 -2.002 1.00 0.00 54 LEU A CA 4
ATOM 5056 C C . LEU A 1 54 ? -4.065 5.989 -3.157 1.00 0.00 54 LEU A C 4
ATOM 5057 O O . LEU A 1 54 ? -3.445 4.946 -3.362 1.00 0.00 54 LEU A O 4
ATOM 5073 N N . LYS A 1 55 ? -5.093 6.405 -3.881 1.00 0.00 55 LYS A N 4
ATOM 5074 C CA . LYS A 1 55 ? -5.577 5.629 -5.010 1.00 0.00 55 LYS A CA 4
ATOM 5075 C C . LYS A 1 55 ? -4.411 5.330 -5.955 1.00 0.00 55 LYS A C 4
ATOM 5076 O O . LYS A 1 55 ? -4.134 4.170 -6.257 1.00 0.00 55 LYS A O 4
ATOM 5095 N N . ASP A 1 56 ? -3.759 6.396 -6.395 1.00 0.00 56 ASP A N 4
ATOM 5096 C CA . ASP A 1 56 ? -2.629 6.263 -7.299 1.00 0.00 56 ASP A CA 4
ATOM 5097 C C . ASP A 1 56 ? -1.849 7.578 -7.332 1.00 0.00 56 ASP A C 4
ATOM 5098 O O . ASP A 1 56 ? -2.177 8.516 -6.606 1.00 0.00 56 ASP A O 4
ATOM 5107 N N . TYR A 1 57 ? -0.833 7.606 -8.181 1.00 0.00 57 TYR A N 4
ATOM 5108 C CA . TYR A 1 57 ? -0.004 8.791 -8.318 1.00 0.00 57 TYR A CA 4
ATOM 5109 C C . TYR A 1 57 ? -0.847 10.010 -8.697 1.00 0.00 57 TYR A C 4
ATOM 5110 O O . TYR A 1 57 ? -0.681 11.086 -8.127 1.00 0.00 57 TYR A O 4
ATOM 5128 N N . GLN A 1 58 ? -1.735 9.799 -9.658 1.00 0.00 58 GLN A N 4
ATOM 5129 C CA . GLN A 1 58 ? -2.605 10.867 -10.121 1.00 0.00 58 GLN A CA 4
ATOM 5130 C C . GLN A 1 58 ? -3.540 11.314 -8.996 1.00 0.00 58 GLN A C 4
ATOM 5131 O O . GLN A 1 58 ? -3.417 12.427 -8.486 1.00 0.00 58 GLN A O 4
ATOM 5145 N N . SER A 1 59 ? -4.455 10.424 -8.641 1.00 0.00 59 SER A N 4
ATOM 5146 C CA . SER A 1 59 ? -5.411 10.713 -7.586 1.00 0.00 59 SER A CA 4
ATOM 5147 C C . SER A 1 59 ? -4.673 11.043 -6.287 1.00 0.00 59 SER A C 4
ATOM 5148 O O . SER A 1 59 ? -3.467 10.824 -6.181 1.00 0.00 59 SER A O 4
ATOM 5156 N N . GLN A 1 60 ? -5.427 11.565 -5.331 1.00 0.00 60 GLN A N 4
ATOM 5157 C CA . GLN A 1 60 ? -4.859 11.928 -4.044 1.00 0.00 60 GLN A CA 4
ATOM 5158 C C . GLN A 1 60 ? -5.800 11.509 -2.912 1.00 0.00 60 GLN A C 4
ATOM 5159 O O . GLN A 1 60 ? -5.664 11.977 -1.782 1.00 0.00 60 GLN A O 4
ATOM 5173 N N . GLU A 1 61 ? -6.732 10.632 -3.254 1.00 0.00 61 GLU A N 4
ATOM 5174 C CA . GLU A 1 61 ? -7.694 10.144 -2.281 1.00 0.00 61 GLU A CA 4
ATOM 5175 C C . GLU A 1 61 ? -7.103 8.977 -1.488 1.00 0.00 61 GLU A C 4
ATOM 5176 O O . GLU A 1 61 ? -6.484 8.082 -2.063 1.00 0.00 61 GLU A O 4
ATOM 5188 N N . PRO A 1 62 ? -7.319 9.024 -0.147 1.00 0.00 62 PRO A N 4
ATOM 5189 C CA . PRO A 1 62 ? -6.815 7.981 0.730 1.00 0.00 62 PRO A CA 4
ATOM 5190 C C . PRO A 1 62 ? -7.652 6.707 0.605 1.00 0.00 62 PRO A C 4
ATOM 5191 O O . PRO A 1 62 ? -8.876 6.773 0.493 1.00 0.00 62 PRO A O 4
ATOM 5202 N N . LEU A 1 63 ? -6.961 5.578 0.630 1.00 0.00 63 LEU A N 4
ATOM 5203 C CA . LEU A 1 63 ? -7.625 4.290 0.520 1.00 0.00 63 LEU A CA 4
ATOM 5204 C C . LEU A 1 63 ? -7.965 3.776 1.921 1.00 0.00 63 LEU A C 4
ATOM 5205 O O . LEU A 1 63 ? -7.410 4.249 2.911 1.00 0.00 63 LEU A O 4
ATOM 5221 N N . ASP A 1 64 ? -8.875 2.814 1.959 1.00 0.00 64 ASP A N 4
ATOM 5222 C CA . ASP A 1 64 ? -9.296 2.231 3.221 1.00 0.00 64 ASP A CA 4
ATOM 5223 C C . ASP A 1 64 ? -8.509 0.942 3.470 1.00 0.00 64 ASP A C 4
ATOM 5224 O O . ASP A 1 64 ? -8.780 -0.084 2.848 1.00 0.00 64 ASP A O 4
ATOM 5233 N N . LEU A 1 65 ? -7.551 1.038 4.380 1.00 0.00 65 LEU A N 4
ATOM 5234 C CA . LEU A 1 65 ? -6.723 -0.107 4.718 1.00 0.00 65 LEU A CA 4
ATOM 5235 C C . LEU A 1 65 ? -7.607 -1.348 4.852 1.00 0.00 65 LEU A C 4
ATOM 5236 O O . LEU A 1 65 ? -7.353 -2.369 4.214 1.00 0.00 65 LEU A O 4
ATOM 5252 N N . THR A 1 66 ? -8.628 -1.221 5.687 1.00 0.00 66 THR A N 4
ATOM 5253 C CA . THR A 1 66 ? -9.552 -2.320 5.913 1.00 0.00 66 THR A CA 4
ATOM 5254 C C . THR A 1 66 ? -9.869 -3.030 4.596 1.00 0.00 66 THR A C 4
ATOM 5255 O O . THR A 1 66 ? -9.966 -4.255 4.555 1.00 0.00 66 THR A O 4
ATOM 5266 N N . LYS A 1 67 ? -10.021 -2.229 3.551 1.00 0.00 67 LYS A N 4
ATOM 5267 C CA . LYS A 1 67 ? -10.325 -2.766 2.235 1.00 0.00 67 LYS A CA 4
ATOM 5268 C C . LYS A 1 67 ? -9.052 -3.352 1.622 1.00 0.00 67 LYS A C 4
ATOM 5269 O O . LYS A 1 67 ? -7.977 -2.767 1.736 1.00 0.00 67 LYS A O 4
ATOM 5288 N N . SER A 1 68 ? -9.217 -4.502 0.984 1.00 0.00 68 SER A N 4
ATOM 5289 C CA . SER A 1 68 ? -8.094 -5.174 0.352 1.00 0.00 68 SER A CA 4
ATOM 5290 C C . SER A 1 68 ? -8.116 -4.924 -1.157 1.00 0.00 68 SER A C 4
ATOM 5291 O O . SER A 1 68 ? -9.066 -4.343 -1.679 1.00 0.00 68 SER A O 4
ATOM 5299 N N . LEU A 1 69 ? -7.058 -5.374 -1.815 1.00 0.00 69 LEU A N 4
ATOM 5300 C CA . LEU A 1 69 ? -6.943 -5.206 -3.253 1.00 0.00 69 LEU A CA 4
ATOM 5301 C C . LEU A 1 69 ? -8.202 -5.754 -3.928 1.00 0.00 69 LEU A C 4
ATOM 5302 O O . LEU A 1 69 ? -8.601 -5.275 -4.988 1.00 0.00 69 LEU A O 4
ATOM 5318 N N . ASN A 1 70 ? -8.793 -6.751 -3.286 1.00 0.00 70 ASN A N 4
ATOM 5319 C CA . ASN A 1 70 ? -9.999 -7.369 -3.810 1.00 0.00 70 ASN A CA 4
ATOM 5320 C C . ASN A 1 70 ? -11.182 -6.421 -3.609 1.00 0.00 70 ASN A C 4
ATOM 5321 O O . ASN A 1 70 ? -11.884 -6.087 -4.563 1.00 0.00 70 ASN A O 4
ATOM 5332 N N . ASP A 1 71 ? -11.368 -6.013 -2.362 1.00 0.00 71 ASP A N 4
ATOM 5333 C CA . ASP A 1 71 ? -12.454 -5.110 -2.024 1.00 0.00 71 ASP A CA 4
ATOM 5334 C C . ASP A 1 71 ? -12.305 -3.816 -2.827 1.00 0.00 71 ASP A C 4
ATOM 5335 O O . ASP A 1 71 ? -13.258 -3.356 -3.454 1.00 0.00 71 ASP A O 4
ATOM 5344 N N . LEU A 1 72 ? -11.100 -3.265 -2.782 1.00 0.00 72 LEU A N 4
ATOM 5345 C CA . LEU A 1 72 ? -10.814 -2.033 -3.497 1.00 0.00 72 LEU A CA 4
ATOM 5346 C C . LEU A 1 72 ? -10.948 -2.279 -5.001 1.00 0.00 72 LEU A C 4
ATOM 5347 O O . LEU A 1 72 ? -11.650 -1.543 -5.693 1.00 0.00 72 LEU A O 4
ATOM 5363 N N . GLY A 1 73 ? -10.264 -3.316 -5.462 1.00 0.00 73 GLY A N 4
ATOM 5364 C CA . GLY A 1 73 ? -10.299 -3.668 -6.872 1.00 0.00 73 GLY A CA 4
ATOM 5365 C C . GLY A 1 73 ? -9.228 -2.904 -7.654 1.00 0.00 73 GLY A C 4
ATOM 5366 O O . GLY A 1 73 ? -9.307 -2.794 -8.876 1.00 0.00 73 GLY A O 4
ATOM 5370 N N . LEU A 1 74 ? -8.252 -2.396 -6.916 1.00 0.00 74 LEU A N 4
ATOM 5371 C CA . LEU A 1 74 ? -7.166 -1.646 -7.525 1.00 0.00 74 LEU A CA 4
ATOM 5372 C C . LEU A 1 74 ? -5.880 -2.472 -7.457 1.00 0.00 74 LEU A C 4
ATOM 5373 O O . LEU A 1 74 ? -5.664 -3.213 -6.500 1.00 0.00 74 LEU A O 4
ATOM 5389 N N . ARG A 1 75 ? -5.060 -2.316 -8.486 1.00 0.00 75 ARG A N 4
ATOM 5390 C CA . ARG A 1 75 ? -3.801 -3.038 -8.555 1.00 0.00 75 ARG A CA 4
ATOM 5391 C C . ARG A 1 75 ? -2.626 -2.074 -8.374 1.00 0.00 75 ARG A C 4
ATOM 5392 O O . ARG A 1 75 ? -1.486 -2.505 -8.203 1.00 0.00 75 ARG A O 4
ATOM 5413 N N . GLU A 1 76 ? -2.944 -0.789 -8.418 1.00 0.00 76 GLU A N 4
ATOM 5414 C CA . GLU A 1 76 ? -1.928 0.239 -8.262 1.00 0.00 76 GLU A CA 4
ATOM 5415 C C . GLU A 1 76 ? -2.277 1.155 -7.087 1.00 0.00 76 GLU A C 4
ATOM 5416 O O . GLU A 1 76 ? -3.450 1.334 -6.762 1.00 0.00 76 GLU A O 4
ATOM 5428 N N . LEU A 1 77 ? -1.237 1.710 -6.482 1.00 0.00 77 LEU A N 4
ATOM 5429 C CA . LEU A 1 77 ? -1.419 2.603 -5.350 1.00 0.00 77 LEU A CA 4
ATOM 5430 C C . LEU A 1 77 ? -0.148 3.430 -5.149 1.00 0.00 77 LEU A C 4
ATOM 5431 O O . LEU A 1 77 ? 0.878 3.160 -5.773 1.00 0.00 77 LEU A O 4
ATOM 5447 N N . TYR A 1 78 ? -0.256 4.421 -4.276 1.00 0.00 78 TYR A N 4
ATOM 5448 C CA . TYR A 1 78 ? 0.872 5.289 -3.985 1.00 0.00 78 TYR A CA 4
ATOM 5449 C C . TYR A 1 78 ? 1.042 5.480 -2.477 1.00 0.00 78 TYR A C 4
ATOM 5450 O O . TYR A 1 78 ? 0.059 5.532 -1.739 1.00 0.00 78 TYR A O 4
ATOM 5468 N N . ALA A 1 79 ? 2.297 5.579 -2.063 1.00 0.00 79 ALA A N 4
ATOM 5469 C CA . ALA A 1 79 ? 2.608 5.764 -0.656 1.00 0.00 79 ALA A CA 4
ATOM 5470 C C . ALA A 1 79 ? 3.058 7.207 -0.422 1.00 0.00 79 ALA A C 4
ATOM 5471 O O . ALA A 1 79 ? 4.115 7.617 -0.899 1.00 0.00 79 ALA A O 4
ATOM 5478 N N . MET A 1 80 ? 2.233 7.939 0.312 1.00 0.00 80 MET A N 4
ATOM 5479 C CA . MET A 1 80 ? 2.532 9.329 0.614 1.00 0.00 80 MET A CA 4
ATOM 5480 C C . MET A 1 80 ? 3.179 9.462 1.994 1.00 0.00 80 MET A C 4
ATOM 5481 O O . MET A 1 80 ? 2.801 8.761 2.931 1.00 0.00 80 MET A O 4
ATOM 5495 N N . ASP A 1 81 ? 4.143 10.367 2.076 1.00 0.00 81 ASP A N 4
ATOM 5496 C CA . ASP A 1 81 ? 4.846 10.602 3.326 1.00 0.00 81 ASP A CA 4
ATOM 5497 C C . ASP A 1 81 ? 4.158 11.736 4.088 1.00 0.00 81 ASP A C 4
ATOM 5498 O O . ASP A 1 81 ? 4.111 12.870 3.612 1.00 0.00 81 ASP A O 4
ATOM 5507 N N . VAL A 1 82 ? 3.640 11.392 5.258 1.00 0.00 82 VAL A N 4
ATOM 5508 C CA . VAL A 1 82 ? 2.957 12.367 6.090 1.00 0.00 82 VAL A CA 4
ATOM 5509 C C . VAL A 1 82 ? 3.683 12.485 7.432 1.00 0.00 82 VAL A C 4
ATOM 5510 O O . VAL A 1 82 ? 4.906 12.374 7.491 1.00 0.00 82 VAL A O 4
ATOM 5523 N N . ASN A 1 83 ? 2.898 12.707 8.476 1.00 0.00 83 ASN A N 4
ATOM 5524 C CA . ASN A 1 83 ? 3.451 12.841 9.813 1.00 0.00 83 ASN A CA 4
ATOM 5525 C C . ASN A 1 83 ? 2.337 12.645 10.843 1.00 0.00 83 ASN A C 4
ATOM 5526 O O . ASN A 1 83 ? 1.509 13.532 11.044 1.00 0.00 83 ASN A O 4
ATOM 5537 N N . ARG A 1 84 ? 2.351 11.476 11.468 1.00 0.00 84 ARG A N 4
ATOM 5538 C CA . ARG A 1 84 ? 1.352 11.153 12.472 1.00 0.00 84 ARG A CA 4
ATOM 5539 C C . ARG A 1 84 ? 1.869 10.051 13.399 1.00 0.00 84 ARG A C 4
ATOM 5540 O O . ARG A 1 84 ? 2.075 8.918 12.969 1.00 0.00 84 ARG A O 4
ATOM 5561 N N . GLU A 1 85 ? 2.065 10.424 14.656 1.00 0.00 85 GLU A N 4
ATOM 5562 C CA . GLU A 1 85 ? 2.554 9.482 15.648 1.00 0.00 85 GLU A CA 4
ATOM 5563 C C . GLU A 1 85 ? 1.385 8.739 16.298 1.00 0.00 85 GLU A C 4
ATOM 5564 O O . GLU A 1 85 ? 1.295 7.516 16.208 1.00 0.00 85 GLU A O 4
ATOM 5576 N N . SER A 1 86 ? 0.518 9.511 16.937 1.00 0.00 86 SER A N 4
ATOM 5577 C CA . SER A 1 86 ? -0.643 8.942 17.601 1.00 0.00 86 SER A CA 4
ATOM 5578 C C . SER A 1 86 ? -1.820 8.869 16.627 1.00 0.00 86 SER A C 4
ATOM 5579 O O . SER A 1 86 ? -1.857 9.598 15.637 1.00 0.00 86 SER A O 4
ATOM 5587 N N . GLY A 1 87 ? -2.753 7.983 16.942 1.00 0.00 87 GLY A N 4
ATOM 5588 C CA . GLY A 1 87 ? -3.929 7.805 16.107 1.00 0.00 87 GLY A CA 4
ATOM 5589 C C . GLY A 1 87 ? -5.026 7.049 16.858 1.00 0.00 87 GLY A C 4
ATOM 5590 O O . GLY A 1 87 ? -4.937 6.861 18.071 1.00 0.00 87 GLY A O 4
ATOM 5594 N N . PRO A 1 88 ? -6.063 6.624 16.087 1.00 0.00 88 PRO A N 4
ATOM 5595 C CA . PRO A 1 88 ? -7.176 5.892 16.667 1.00 0.00 88 PRO A CA 4
ATOM 5596 C C . PRO A 1 88 ? -6.777 4.450 16.987 1.00 0.00 88 PRO A C 4
ATOM 5597 O O . PRO A 1 88 ? -5.920 3.876 16.317 1.00 0.00 88 PRO A O 4
ATOM 5608 N N . SER A 1 89 ? -7.418 3.906 18.011 1.00 0.00 89 SER A N 4
ATOM 5609 C CA . SER A 1 89 ? -7.141 2.542 18.428 1.00 0.00 89 SER A CA 4
ATOM 5610 C C . SER A 1 89 ? -5.633 2.288 18.420 1.00 0.00 89 SER A C 4
ATOM 5611 O O . SER A 1 89 ? -5.071 1.901 17.396 1.00 0.00 89 SER A O 4
ATOM 5619 N N . SER A 1 90 ? -5.020 2.517 19.572 1.00 0.00 90 SER A N 4
ATOM 5620 C CA . SER A 1 90 ? -3.587 2.318 19.710 1.00 0.00 90 SER A CA 4
ATOM 5621 C C . SER A 1 90 ? -3.311 1.079 20.564 1.00 0.00 90 SER A C 4
ATOM 5622 O O . SER A 1 90 ? -2.396 1.079 21.386 1.00 0.00 90 SER A O 4
ATOM 5630 N N . GLY A 1 91 ? -4.119 0.053 20.341 1.00 0.00 91 GLY A N 4
ATOM 5631 C CA . GLY A 1 91 ? -3.973 -1.189 21.080 1.00 0.00 91 GLY A CA 4
ATOM 5632 C C . GLY A 1 91 ? -3.660 -0.917 22.553 1.00 0.00 91 GLY A C 4
ATOM 5633 O O . GLY A 1 91 ? -2.495 -0.825 22.937 1.00 0.00 91 GLY A O 4
ATOM 5637 N N . GLY A 1 1 ? 7.726 -20.690 9.978 1.00 0.00 1 GLY A N 5
ATOM 5638 C CA . GLY A 1 1 ? 6.303 -20.678 9.685 1.00 0.00 1 GLY A CA 5
ATOM 5639 C C . GLY A 1 1 ? 5.847 -19.287 9.240 1.00 0.00 1 GLY A C 5
ATOM 5640 O O . GLY A 1 1 ? 5.999 -18.923 8.075 1.00 0.00 1 GLY A O 5
ATOM 5644 N N . SER A 1 2 ? 5.297 -18.547 10.192 1.00 0.00 2 SER A N 5
ATOM 5645 C CA . SER A 1 2 ? 4.818 -17.204 9.913 1.00 0.00 2 SER A CA 5
ATOM 5646 C C . SER A 1 2 ? 4.097 -17.176 8.564 1.00 0.00 2 SER A C 5
ATOM 5647 O O . SER A 1 2 ? 4.720 -16.953 7.527 1.00 0.00 2 SER A O 5
ATOM 5655 N N . SER A 1 3 ? 2.793 -17.404 8.621 1.00 0.00 3 SER A N 5
ATOM 5656 C CA . SER A 1 3 ? 1.980 -17.407 7.416 1.00 0.00 3 SER A CA 5
ATOM 5657 C C . SER A 1 3 ? 2.481 -18.483 6.450 1.00 0.00 3 SER A C 5
ATOM 5658 O O . SER A 1 3 ? 3.569 -19.028 6.632 1.00 0.00 3 SER A O 5
ATOM 5666 N N . GLY A 1 4 ? 1.664 -18.756 5.444 1.00 0.00 4 GLY A N 5
ATOM 5667 C CA . GLY A 1 4 ? 2.010 -19.757 4.449 1.00 0.00 4 GLY A CA 5
ATOM 5668 C C . GLY A 1 4 ? 1.816 -21.170 5.002 1.00 0.00 4 GLY A C 5
ATOM 5669 O O . GLY A 1 4 ? 2.721 -21.727 5.621 1.00 0.00 4 GLY A O 5
ATOM 5673 N N . SER A 1 5 ? 0.631 -21.709 4.759 1.00 0.00 5 SER A N 5
ATOM 5674 C CA . SER A 1 5 ? 0.307 -23.047 5.225 1.00 0.00 5 SER A CA 5
ATOM 5675 C C . SER A 1 5 ? 0.418 -24.044 4.070 1.00 0.00 5 SER A C 5
ATOM 5676 O O . SER A 1 5 ? 1.192 -24.997 4.140 1.00 0.00 5 SER A O 5
ATOM 5684 N N . SER A 1 6 ? -0.368 -23.791 3.034 1.00 0.00 6 SER A N 5
ATOM 5685 C CA . SER A 1 6 ? -0.368 -24.655 1.866 1.00 0.00 6 SER A CA 5
ATOM 5686 C C . SER A 1 6 ? -0.226 -23.816 0.594 1.00 0.00 6 SER A C 5
ATOM 5687 O O . SER A 1 6 ? 0.690 -24.033 -0.198 1.00 0.00 6 SER A O 5
ATOM 5695 N N . GLY A 1 7 ? -1.145 -22.875 0.438 1.00 0.00 7 GLY A N 5
ATOM 5696 C CA . GLY A 1 7 ? -1.133 -22.002 -0.723 1.00 0.00 7 GLY A CA 5
ATOM 5697 C C . GLY A 1 7 ? -1.017 -20.535 -0.306 1.00 0.00 7 GLY A C 5
ATOM 5698 O O . GLY A 1 7 ? -0.748 -20.236 0.857 1.00 0.00 7 GLY A O 5
ATOM 5702 N N . GLU A 1 8 ? -1.225 -19.658 -1.277 1.00 0.00 8 GLU A N 5
ATOM 5703 C CA . GLU A 1 8 ? -1.147 -18.229 -1.025 1.00 0.00 8 GLU A CA 5
ATOM 5704 C C . GLU A 1 8 ? -1.525 -17.447 -2.284 1.00 0.00 8 GLU A C 5
ATOM 5705 O O . GLU A 1 8 ? -2.484 -16.677 -2.276 1.00 0.00 8 GLU A O 5
ATOM 5717 N N . LYS A 1 9 ? -0.751 -17.670 -3.336 1.00 0.00 9 LYS A N 5
ATOM 5718 C CA . LYS A 1 9 ? -0.993 -16.996 -4.600 1.00 0.00 9 LYS A CA 5
ATOM 5719 C C . LYS A 1 9 ? -0.914 -15.482 -4.389 1.00 0.00 9 LYS A C 5
ATOM 5720 O O . LYS A 1 9 ? -1.784 -14.896 -3.746 1.00 0.00 9 LYS A O 5
ATOM 5739 N N . THR A 1 10 ? 0.136 -14.894 -4.941 1.00 0.00 10 THR A N 5
ATOM 5740 C CA . THR A 1 10 ? 0.339 -13.460 -4.821 1.00 0.00 10 THR A CA 5
ATOM 5741 C C . THR A 1 10 ? 0.102 -12.773 -6.168 1.00 0.00 10 THR A C 5
ATOM 5742 O O . THR A 1 10 ? 0.283 -13.384 -7.220 1.00 0.00 10 THR A O 5
ATOM 5753 N N . VAL A 1 11 ? -0.299 -11.513 -6.090 1.00 0.00 11 VAL A N 5
ATOM 5754 C CA . VAL A 1 11 ? -0.562 -10.736 -7.290 1.00 0.00 11 VAL A CA 5
ATOM 5755 C C . VAL A 1 11 ? 0.475 -9.617 -7.406 1.00 0.00 11 VAL A C 5
ATOM 5756 O O . VAL A 1 11 ? 1.097 -9.238 -6.416 1.00 0.00 11 VAL A O 5
ATOM 5769 N N . ARG A 1 12 ? 0.628 -9.121 -8.625 1.00 0.00 12 ARG A N 5
ATOM 5770 C CA . ARG A 1 12 ? 1.579 -8.053 -8.884 1.00 0.00 12 ARG A CA 5
ATOM 5771 C C . ARG A 1 12 ? 0.923 -6.691 -8.653 1.00 0.00 12 ARG A C 5
ATOM 5772 O O . ARG A 1 12 ? -0.074 -6.361 -9.292 1.00 0.00 12 ARG A O 5
ATOM 5793 N N . VAL A 1 13 ? 1.510 -5.935 -7.736 1.00 0.00 13 VAL A N 5
ATOM 5794 C CA . VAL A 1 13 ? 0.995 -4.616 -7.412 1.00 0.00 13 VAL A CA 5
ATOM 5795 C C . VAL A 1 13 ? 2.083 -3.571 -7.669 1.00 0.00 13 VAL A C 5
ATOM 5796 O O . VAL A 1 13 ? 3.266 -3.838 -7.462 1.00 0.00 13 VAL A O 5
ATOM 5809 N N . VAL A 1 14 ? 1.644 -2.404 -8.117 1.00 0.00 14 VAL A N 5
ATOM 5810 C CA . VAL A 1 14 ? 2.566 -1.318 -8.404 1.00 0.00 14 VAL A CA 5
ATOM 5811 C C . VAL A 1 14 ? 2.653 -0.393 -7.188 1.00 0.00 14 VAL A C 5
ATOM 5812 O O . VAL A 1 14 ? 1.630 0.024 -6.646 1.00 0.00 14 VAL A O 5
ATOM 5825 N N . ILE A 1 15 ? 3.883 -0.101 -6.794 1.00 0.00 15 ILE A N 5
ATOM 5826 C CA . ILE A 1 15 ? 4.117 0.767 -5.652 1.00 0.00 15 ILE A CA 5
ATOM 5827 C C . ILE A 1 15 ? 4.837 2.034 -6.118 1.00 0.00 15 ILE A C 5
ATOM 5828 O O . ILE A 1 15 ? 6.063 2.055 -6.215 1.00 0.00 15 ILE A O 5
ATOM 5844 N N . ASN A 1 16 ? 4.044 3.058 -6.395 1.00 0.00 16 ASN A N 5
ATOM 5845 C CA . ASN A 1 16 ? 4.590 4.326 -6.849 1.00 0.00 16 ASN A CA 5
ATOM 5846 C C . ASN A 1 16 ? 5.040 5.146 -5.637 1.00 0.00 16 ASN A C 5
ATOM 5847 O O . ASN A 1 16 ? 4.248 5.409 -4.733 1.00 0.00 16 ASN A O 5
ATOM 5858 N N . PHE A 1 17 ? 6.308 5.527 -5.658 1.00 0.00 17 PHE A N 5
ATOM 5859 C CA . PHE A 1 17 ? 6.872 6.311 -4.573 1.00 0.00 17 PHE A CA 5
ATOM 5860 C C . PHE A 1 17 ? 7.896 7.319 -5.099 1.00 0.00 17 PHE A C 5
ATOM 5861 O O . PHE A 1 17 ? 8.311 7.242 -6.255 1.00 0.00 17 PHE A O 5
ATOM 5878 N N . LYS A 1 18 ? 8.274 8.241 -4.226 1.00 0.00 18 LYS A N 5
ATOM 5879 C CA . LYS A 1 18 ? 9.242 9.263 -4.589 1.00 0.00 18 LYS A CA 5
ATOM 5880 C C . LYS A 1 18 ? 8.588 10.261 -5.547 1.00 0.00 18 LYS A C 5
ATOM 5881 O O . LYS A 1 18 ? 9.260 11.137 -6.089 1.00 0.00 18 LYS A O 5
ATOM 5900 N N . LYS A 1 19 ? 7.286 10.094 -5.726 1.00 0.00 19 LYS A N 5
ATOM 5901 C CA . LYS A 1 19 ? 6.535 10.970 -6.609 1.00 0.00 19 LYS A CA 5
ATOM 5902 C C . LYS A 1 19 ? 7.116 10.883 -8.022 1.00 0.00 19 LYS A C 5
ATOM 5903 O O . LYS A 1 19 ? 7.247 11.897 -8.706 1.00 0.00 19 LYS A O 5
ATOM 5922 N N . THR A 1 20 ? 7.449 9.663 -8.416 1.00 0.00 20 THR A N 5
ATOM 5923 C CA . THR A 1 20 ? 8.013 9.431 -9.735 1.00 0.00 20 THR A CA 5
ATOM 5924 C C . THR A 1 20 ? 8.456 7.973 -9.876 1.00 0.00 20 THR A C 5
ATOM 5925 O O . THR A 1 20 ? 8.135 7.315 -10.864 1.00 0.00 20 THR A O 5
ATOM 5936 N N . GLN A 1 21 ? 9.189 7.511 -8.873 1.00 0.00 21 GLN A N 5
ATOM 5937 C CA . GLN A 1 21 ? 9.680 6.144 -8.873 1.00 0.00 21 GLN A CA 5
ATOM 5938 C C . GLN A 1 21 ? 8.559 5.177 -8.487 1.00 0.00 21 GLN A C 5
ATOM 5939 O O . GLN A 1 21 ? 7.602 5.566 -7.819 1.00 0.00 21 GLN A O 5
ATOM 5953 N N . LYS A 1 22 ? 8.714 3.936 -8.924 1.00 0.00 22 LYS A N 5
ATOM 5954 C CA . LYS A 1 22 ? 7.726 2.911 -8.632 1.00 0.00 22 LYS A CA 5
ATOM 5955 C C . LYS A 1 22 ? 8.431 1.562 -8.469 1.00 0.00 22 LYS A C 5
ATOM 5956 O O . LYS A 1 22 ? 9.470 1.323 -9.081 1.00 0.00 22 LYS A O 5
ATOM 5975 N N . THR A 1 23 ? 7.836 0.716 -7.641 1.00 0.00 23 THR A N 5
ATOM 5976 C CA . THR A 1 23 ? 8.393 -0.602 -7.390 1.00 0.00 23 THR A CA 5
ATOM 5977 C C . THR A 1 23 ? 7.287 -1.659 -7.400 1.00 0.00 23 THR A C 5
ATOM 5978 O O . THR A 1 23 ? 6.181 -1.410 -6.923 1.00 0.00 23 THR A O 5
ATOM 5989 N N . ILE A 1 24 ? 7.624 -2.817 -7.949 1.00 0.00 24 ILE A N 5
ATOM 5990 C CA . ILE A 1 24 ? 6.674 -3.913 -8.028 1.00 0.00 24 ILE A CA 5
ATOM 5991 C C . ILE A 1 24 ? 6.964 -4.915 -6.908 1.00 0.00 24 ILE A C 5
ATOM 5992 O O . ILE A 1 24 ? 8.118 -5.115 -6.533 1.00 0.00 24 ILE A O 5
ATOM 6008 N N . VAL A 1 25 ? 5.896 -5.519 -6.407 1.00 0.00 25 VAL A N 5
ATOM 6009 C CA . VAL A 1 25 ? 6.022 -6.495 -5.338 1.00 0.00 25 VAL A CA 5
ATOM 6010 C C . VAL A 1 25 ? 4.887 -7.516 -5.450 1.00 0.00 25 VAL A C 5
ATOM 6011 O O . VAL A 1 25 ? 3.828 -7.214 -5.998 1.00 0.00 25 VAL A O 5
ATOM 6024 N N . ARG A 1 26 ? 5.148 -8.703 -4.922 1.00 0.00 26 ARG A N 5
ATOM 6025 C CA . ARG A 1 26 ? 4.162 -9.769 -4.956 1.00 0.00 26 ARG A CA 5
ATOM 6026 C C . ARG A 1 26 ? 3.606 -10.023 -3.553 1.00 0.00 26 ARG A C 5
ATOM 6027 O O . ARG A 1 26 ? 4.303 -10.557 -2.692 1.00 0.00 26 ARG A O 5
ATOM 6048 N N . VAL A 1 27 ? 2.355 -9.627 -3.367 1.00 0.00 27 VAL A N 5
ATOM 6049 C CA . VAL A 1 27 ? 1.698 -9.804 -2.083 1.00 0.00 27 VAL A CA 5
ATOM 6050 C C . VAL A 1 27 ? 0.364 -10.524 -2.294 1.00 0.00 27 VAL A C 5
ATOM 6051 O O . VAL A 1 27 ? 0.043 -10.931 -3.409 1.00 0.00 27 VAL A O 5
ATOM 6064 N N . SER A 1 28 ? -0.378 -10.658 -1.204 1.00 0.00 28 SER A N 5
ATOM 6065 C CA . SER A 1 28 ? -1.670 -11.321 -1.255 1.00 0.00 28 SER A CA 5
ATOM 6066 C C . SER A 1 28 ? -2.787 -10.282 -1.366 1.00 0.00 28 SER A C 5
ATOM 6067 O O . SER A 1 28 ? -2.808 -9.305 -0.619 1.00 0.00 28 SER A O 5
ATOM 6075 N N . PRO A 1 29 ? -3.714 -10.535 -2.329 1.00 0.00 29 PRO A N 5
ATOM 6076 C CA . PRO A 1 29 ? -4.832 -9.632 -2.548 1.00 0.00 29 PRO A CA 5
ATOM 6077 C C . PRO A 1 29 ? -5.883 -9.786 -1.447 1.00 0.00 29 PRO A C 5
ATOM 6078 O O . PRO A 1 29 ? -6.791 -8.964 -1.331 1.00 0.00 29 PRO A O 5
ATOM 6089 N N . HIS A 1 30 ? -5.726 -10.845 -0.666 1.00 0.00 30 HIS A N 5
ATOM 6090 C CA . HIS A 1 30 ? -6.651 -11.117 0.421 1.00 0.00 30 HIS A CA 5
ATOM 6091 C C . HIS A 1 30 ? -6.324 -10.212 1.611 1.00 0.00 30 HIS A C 5
ATOM 6092 O O . HIS A 1 30 ? -7.167 -9.433 2.053 1.00 0.00 30 HIS A O 5
ATOM 6106 N N . ALA A 1 31 ? -5.098 -10.345 2.096 1.00 0.00 31 ALA A N 5
ATOM 6107 C CA . ALA A 1 31 ? -4.650 -9.549 3.226 1.00 0.00 31 ALA A CA 5
ATOM 6108 C C . ALA A 1 31 ? -5.010 -8.082 2.986 1.00 0.00 31 ALA A C 5
ATOM 6109 O O . ALA A 1 31 ? -5.062 -7.631 1.843 1.00 0.00 31 ALA A O 5
ATOM 6116 N N . SER A 1 32 ? -5.249 -7.377 4.082 1.00 0.00 32 SER A N 5
ATOM 6117 C CA . SER A 1 32 ? -5.603 -5.970 4.005 1.00 0.00 32 SER A CA 5
ATOM 6118 C C . SER A 1 32 ? -4.338 -5.118 3.892 1.00 0.00 32 SER A C 5
ATOM 6119 O O . SER A 1 32 ? -3.264 -5.535 4.321 1.00 0.00 32 SER A O 5
ATOM 6127 N N . LEU A 1 33 ? -4.508 -3.939 3.311 1.00 0.00 33 LEU A N 5
ATOM 6128 C CA . LEU A 1 33 ? -3.392 -3.024 3.136 1.00 0.00 33 LEU A CA 5
ATOM 6129 C C . LEU A 1 33 ? -2.697 -2.810 4.482 1.00 0.00 33 LEU A C 5
ATOM 6130 O O . LEU A 1 33 ? -1.478 -2.654 4.537 1.00 0.00 33 LEU A O 5
ATOM 6146 N N . GLN A 1 34 ? -3.502 -2.811 5.535 1.00 0.00 34 GLN A N 5
ATOM 6147 C CA . GLN A 1 34 ? -2.979 -2.619 6.877 1.00 0.00 34 GLN A CA 5
ATOM 6148 C C . GLN A 1 34 ? -1.851 -3.615 7.154 1.00 0.00 34 GLN A C 5
ATOM 6149 O O . GLN A 1 34 ? -0.887 -3.290 7.845 1.00 0.00 34 GLN A O 5
ATOM 6163 N N . GLU A 1 35 ? -2.010 -4.809 6.601 1.00 0.00 35 GLU A N 5
ATOM 6164 C CA . GLU A 1 35 ? -1.017 -5.855 6.781 1.00 0.00 35 GLU A CA 5
ATOM 6165 C C . GLU A 1 35 ? 0.032 -5.787 5.668 1.00 0.00 35 GLU A C 5
ATOM 6166 O O . GLU A 1 35 ? 1.153 -6.263 5.838 1.00 0.00 35 GLU A O 5
ATOM 6178 N N . LEU A 1 36 ? -0.371 -5.193 4.555 1.00 0.00 36 LEU A N 5
ATOM 6179 C CA . LEU A 1 36 ? 0.520 -5.058 3.415 1.00 0.00 36 LEU A CA 5
ATOM 6180 C C . LEU A 1 36 ? 1.182 -3.679 3.451 1.00 0.00 36 LEU A C 5
ATOM 6181 O O . LEU A 1 36 ? 1.827 -3.270 2.487 1.00 0.00 36 LEU A O 5
ATOM 6197 N N . ALA A 1 37 ? 0.998 -2.999 4.574 1.00 0.00 37 ALA A N 5
ATOM 6198 C CA . ALA A 1 37 ? 1.569 -1.674 4.748 1.00 0.00 37 ALA A CA 5
ATOM 6199 C C . ALA A 1 37 ? 3.085 -1.795 4.914 1.00 0.00 37 ALA A C 5
ATOM 6200 O O . ALA A 1 37 ? 3.844 -1.097 4.242 1.00 0.00 37 ALA A O 5
ATOM 6207 N N . PRO A 1 38 ? 3.492 -2.708 5.835 1.00 0.00 38 PRO A N 5
ATOM 6208 C CA . PRO A 1 38 ? 4.904 -2.929 6.097 1.00 0.00 38 PRO A CA 5
ATOM 6209 C C . PRO A 1 38 ? 5.553 -3.730 4.967 1.00 0.00 38 PRO A C 5
ATOM 6210 O O . PRO A 1 38 ? 6.661 -3.415 4.535 1.00 0.00 38 PRO A O 5
ATOM 6221 N N . ILE A 1 39 ? 4.835 -4.749 4.519 1.00 0.00 39 ILE A N 5
ATOM 6222 C CA . ILE A 1 39 ? 5.328 -5.597 3.446 1.00 0.00 39 ILE A CA 5
ATOM 6223 C C . ILE A 1 39 ? 5.619 -4.737 2.215 1.00 0.00 39 ILE A C 5
ATOM 6224 O O . ILE A 1 39 ? 6.484 -5.075 1.408 1.00 0.00 39 ILE A O 5
ATOM 6240 N N . ILE A 1 40 ? 4.880 -3.642 2.109 1.00 0.00 40 ILE A N 5
ATOM 6241 C CA . ILE A 1 40 ? 5.049 -2.732 0.990 1.00 0.00 40 ILE A CA 5
ATOM 6242 C C . ILE A 1 40 ? 6.123 -1.699 1.335 1.00 0.00 40 ILE A C 5
ATOM 6243 O O . ILE A 1 40 ? 7.144 -1.608 0.655 1.00 0.00 40 ILE A O 5
ATOM 6259 N N . CYS A 1 41 ? 5.857 -0.946 2.393 1.00 0.00 41 CYS A N 5
ATOM 6260 C CA . CYS A 1 41 ? 6.788 0.077 2.837 1.00 0.00 41 CYS A CA 5
ATOM 6261 C C . CYS A 1 41 ? 8.176 -0.556 2.957 1.00 0.00 41 CYS A C 5
ATOM 6262 O O . CYS A 1 41 ? 9.157 -0.010 2.455 1.00 0.00 41 CYS A O 5
ATOM 6270 N N . SER A 1 42 ? 8.214 -1.699 3.626 1.00 0.00 42 SER A N 5
ATOM 6271 C CA . SER A 1 42 ? 9.465 -2.413 3.818 1.00 0.00 42 SER A CA 5
ATOM 6272 C C . SER A 1 42 ? 10.149 -2.643 2.469 1.00 0.00 42 SER A C 5
ATOM 6273 O O . SER A 1 42 ? 11.354 -2.436 2.337 1.00 0.00 42 SER A O 5
ATOM 6281 N N . LYS A 1 43 ? 9.350 -3.067 1.501 1.00 0.00 43 LYS A N 5
ATOM 6282 C CA . LYS A 1 43 ? 9.863 -3.327 0.167 1.00 0.00 43 LYS A CA 5
ATOM 6283 C C . LYS A 1 43 ? 10.542 -2.065 -0.368 1.00 0.00 43 LYS A C 5
ATOM 6284 O O . LYS A 1 43 ? 11.596 -2.142 -0.998 1.00 0.00 43 LYS A O 5
ATOM 6303 N N . CYS A 1 44 ? 9.911 -0.932 -0.098 1.00 0.00 44 CYS A N 5
ATOM 6304 C CA . CYS A 1 44 ? 10.441 0.345 -0.545 1.00 0.00 44 CYS A CA 5
ATOM 6305 C C . CYS A 1 44 ? 11.172 0.999 0.629 1.00 0.00 44 CYS A C 5
ATOM 6306 O O . CYS A 1 44 ? 11.377 2.212 0.639 1.00 0.00 44 CYS A O 5
ATOM 6314 N N . GLU A 1 45 ? 11.545 0.167 1.590 1.00 0.00 45 GLU A N 5
ATOM 6315 C CA . GLU A 1 45 ? 12.249 0.649 2.766 1.00 0.00 45 GLU A CA 5
ATOM 6316 C C . GLU A 1 45 ? 11.663 1.986 3.224 1.00 0.00 45 GLU A C 5
ATOM 6317 O O . GLU A 1 45 ? 12.401 2.933 3.490 1.00 0.00 45 GLU A O 5
ATOM 6329 N N . PHE A 1 46 ? 10.341 2.019 3.304 1.00 0.00 46 PHE A N 5
ATOM 6330 C CA . PHE A 1 46 ? 9.647 3.224 3.726 1.00 0.00 46 PHE A CA 5
ATOM 6331 C C . PHE A 1 46 ? 9.190 3.112 5.182 1.00 0.00 46 PHE A C 5
ATOM 6332 O O . PHE A 1 46 ? 9.317 2.054 5.797 1.00 0.00 46 PHE A O 5
ATOM 6349 N N . ASP A 1 47 ? 8.669 4.219 5.692 1.00 0.00 47 ASP A N 5
ATOM 6350 C CA . ASP A 1 47 ? 8.193 4.258 7.064 1.00 0.00 47 ASP A CA 5
ATOM 6351 C C . ASP A 1 47 ? 6.663 4.243 7.069 1.00 0.00 47 ASP A C 5
ATOM 6352 O O . ASP A 1 47 ? 6.028 5.210 6.651 1.00 0.00 47 ASP A O 5
ATOM 6361 N N . PRO A 1 48 ? 6.101 3.106 7.560 1.00 0.00 48 PRO A N 5
ATOM 6362 C CA . PRO A 1 48 ? 4.657 2.953 7.626 1.00 0.00 48 PRO A CA 5
ATOM 6363 C C . PRO A 1 48 ? 4.069 3.779 8.771 1.00 0.00 48 PRO A C 5
ATOM 6364 O O . PRO A 1 48 ? 2.856 3.791 8.974 1.00 0.00 48 PRO A O 5
ATOM 6375 N N . LEU A 1 49 ? 4.956 4.451 9.490 1.00 0.00 49 LEU A N 5
ATOM 6376 C CA . LEU A 1 49 ? 4.541 5.279 10.609 1.00 0.00 49 LEU A CA 5
ATOM 6377 C C . LEU A 1 49 ? 3.635 6.402 10.099 1.00 0.00 49 LEU A C 5
ATOM 6378 O O . LEU A 1 49 ? 2.553 6.625 10.639 1.00 0.00 49 LEU A O 5
ATOM 6394 N N . HIS A 1 50 ? 4.113 7.080 9.066 1.00 0.00 50 HIS A N 5
ATOM 6395 C CA . HIS A 1 50 ? 3.360 8.174 8.477 1.00 0.00 50 HIS A CA 5
ATOM 6396 C C . HIS A 1 50 ? 3.266 7.976 6.963 1.00 0.00 50 HIS A C 5
ATOM 6397 O O . HIS A 1 50 ? 3.738 8.812 6.193 1.00 0.00 50 HIS A O 5
ATOM 6411 N N . THR A 1 51 ? 2.653 6.866 6.581 1.00 0.00 51 THR A N 5
ATOM 6412 C CA . THR A 1 51 ? 2.491 6.547 5.172 1.00 0.00 51 THR A CA 5
ATOM 6413 C C . THR A 1 51 ? 1.008 6.401 4.826 1.00 0.00 51 THR A C 5
ATOM 6414 O O . THR A 1 51 ? 0.248 5.792 5.577 1.00 0.00 51 THR A O 5
ATOM 6425 N N . LEU A 1 52 ? 0.640 6.971 3.687 1.00 0.00 52 LEU A N 5
ATOM 6426 C CA . LEU A 1 52 ? -0.738 6.912 3.232 1.00 0.00 52 LEU A CA 5
ATOM 6427 C C . LEU A 1 52 ? -0.821 6.036 1.981 1.00 0.00 52 LEU A C 5
ATOM 6428 O O . LEU A 1 52 ? 0.182 5.823 1.300 1.00 0.00 52 LEU A O 5
ATOM 6444 N N . LEU A 1 53 ? -2.024 5.550 1.716 1.00 0.00 53 LEU A N 5
ATOM 6445 C CA . LEU A 1 53 ? -2.251 4.701 0.558 1.00 0.00 53 LEU A CA 5
ATOM 6446 C C . LEU A 1 53 ? -3.298 5.351 -0.348 1.00 0.00 53 LEU A C 5
ATOM 6447 O O . LEU A 1 53 ? -4.494 5.280 -0.070 1.00 0.00 53 LEU A O 5
ATOM 6463 N N . LEU A 1 54 ? -2.811 5.968 -1.414 1.00 0.00 54 LEU A N 5
ATOM 6464 C CA . LEU A 1 54 ? -3.690 6.630 -2.363 1.00 0.00 54 LEU A CA 5
ATOM 6465 C C . LEU A 1 54 ? -3.846 5.751 -3.605 1.00 0.00 54 LEU A C 5
ATOM 6466 O O . LEU A 1 54 ? -3.037 4.855 -3.843 1.00 0.00 54 LEU A O 5
ATOM 6482 N N . LYS A 1 55 ? -4.893 6.037 -4.366 1.00 0.00 55 LYS A N 5
ATOM 6483 C CA . LYS A 1 55 ? -5.166 5.283 -5.578 1.00 0.00 55 LYS A CA 5
ATOM 6484 C C . LYS A 1 55 ? -3.932 5.315 -6.482 1.00 0.00 55 LYS A C 5
ATOM 6485 O O . LYS A 1 55 ? -3.347 4.274 -6.777 1.00 0.00 55 LYS A O 5
ATOM 6504 N N . ASP A 1 56 ? -3.574 6.521 -6.897 1.00 0.00 56 ASP A N 5
ATOM 6505 C CA . ASP A 1 56 ? -2.420 6.703 -7.761 1.00 0.00 56 ASP A CA 5
ATOM 6506 C C . ASP A 1 56 ? -1.741 8.032 -7.427 1.00 0.00 56 ASP A C 5
ATOM 6507 O O . ASP A 1 56 ? -2.289 8.842 -6.680 1.00 0.00 56 ASP A O 5
ATOM 6516 N N . TYR A 1 57 ? -0.559 8.216 -7.995 1.00 0.00 57 TYR A N 5
ATOM 6517 C CA . TYR A 1 57 ? 0.200 9.434 -7.766 1.00 0.00 57 TYR A CA 5
ATOM 6518 C C . TYR A 1 57 ? -0.650 10.672 -8.055 1.00 0.00 57 TYR A C 5
ATOM 6519 O O . TYR A 1 57 ? -0.528 11.687 -7.371 1.00 0.00 57 TYR A O 5
ATOM 6537 N N . GLN A 1 58 ? -1.492 10.549 -9.070 1.00 0.00 58 GLN A N 5
ATOM 6538 C CA . GLN A 1 58 ? -2.362 11.646 -9.459 1.00 0.00 58 GLN A CA 5
ATOM 6539 C C . GLN A 1 58 ? -3.487 11.819 -8.436 1.00 0.00 58 GLN A C 5
ATOM 6540 O O . GLN A 1 58 ? -3.571 12.849 -7.768 1.00 0.00 58 GLN A O 5
ATOM 6554 N N . SER A 1 59 ? -4.323 10.795 -8.345 1.00 0.00 59 SER A N 5
ATOM 6555 C CA . SER A 1 59 ? -5.439 10.821 -7.414 1.00 0.00 59 SER A CA 5
ATOM 6556 C C . SER A 1 59 ? -4.938 11.143 -6.005 1.00 0.00 59 SER A C 5
ATOM 6557 O O . SER A 1 59 ? -3.761 10.952 -5.702 1.00 0.00 59 SER A O 5
ATOM 6565 N N . GLN A 1 60 ? -5.856 11.627 -5.181 1.00 0.00 60 GLN A N 5
ATOM 6566 C CA . GLN A 1 60 ? -5.522 11.977 -3.811 1.00 0.00 60 GLN A CA 5
ATOM 6567 C C . GLN A 1 60 ? -6.502 11.315 -2.840 1.00 0.00 60 GLN A C 5
ATOM 6568 O O . GLN A 1 60 ? -6.551 11.671 -1.663 1.00 0.00 60 GLN A O 5
ATOM 6582 N N . GLU A 1 61 ? -7.259 10.365 -3.369 1.00 0.00 61 GLU A N 5
ATOM 6583 C CA . GLU A 1 61 ? -8.234 9.650 -2.564 1.00 0.00 61 GLU A CA 5
ATOM 6584 C C . GLU A 1 61 ? -7.543 8.577 -1.720 1.00 0.00 61 GLU A C 5
ATOM 6585 O O . GLU A 1 61 ? -6.873 7.696 -2.258 1.00 0.00 61 GLU A O 5
ATOM 6597 N N . PRO A 1 62 ? -7.734 8.689 -0.378 1.00 0.00 62 PRO A N 5
ATOM 6598 C CA . PRO A 1 62 ? -7.136 7.739 0.544 1.00 0.00 62 PRO A CA 5
ATOM 6599 C C . PRO A 1 62 ? -7.882 6.403 0.515 1.00 0.00 62 PRO A C 5
ATOM 6600 O O . PRO A 1 62 ? -9.111 6.375 0.472 1.00 0.00 62 PRO A O 5
ATOM 6611 N N . LEU A 1 63 ? -7.107 5.328 0.538 1.00 0.00 63 LEU A N 5
ATOM 6612 C CA . LEU A 1 63 ? -7.678 3.993 0.515 1.00 0.00 63 LEU A CA 5
ATOM 6613 C C . LEU A 1 63 ? -7.940 3.529 1.949 1.00 0.00 63 LEU A C 5
ATOM 6614 O O . LEU A 1 63 ? -7.254 3.955 2.878 1.00 0.00 63 LEU A O 5
ATOM 6630 N N . ASP A 1 64 ? -8.933 2.663 2.086 1.00 0.00 64 ASP A N 5
ATOM 6631 C CA . ASP A 1 64 ? -9.293 2.137 3.391 1.00 0.00 64 ASP A CA 5
ATOM 6632 C C . ASP A 1 64 ? -8.502 0.855 3.656 1.00 0.00 64 ASP A C 5
ATOM 6633 O O . ASP A 1 64 ? -8.754 -0.175 3.032 1.00 0.00 64 ASP A O 5
ATOM 6642 N N . LEU A 1 65 ? -7.561 0.959 4.583 1.00 0.00 65 LEU A N 5
ATOM 6643 C CA . LEU A 1 65 ? -6.731 -0.180 4.938 1.00 0.00 65 LEU A CA 5
ATOM 6644 C C . LEU A 1 65 ? -7.607 -1.429 5.050 1.00 0.00 65 LEU A C 5
ATOM 6645 O O . LEU A 1 65 ? -7.396 -2.405 4.332 1.00 0.00 65 LEU A O 5
ATOM 6661 N N . THR A 1 66 ? -8.571 -1.357 5.955 1.00 0.00 66 THR A N 5
ATOM 6662 C CA . THR A 1 66 ? -9.480 -2.470 6.170 1.00 0.00 66 THR A CA 5
ATOM 6663 C C . THR A 1 66 ? -9.849 -3.123 4.836 1.00 0.00 66 THR A C 5
ATOM 6664 O O . THR A 1 66 ? -10.061 -4.333 4.770 1.00 0.00 66 THR A O 5
ATOM 6675 N N . LYS A 1 67 ? -9.916 -2.292 3.806 1.00 0.00 67 LYS A N 5
ATOM 6676 C CA . LYS A 1 67 ? -10.256 -2.772 2.478 1.00 0.00 67 LYS A CA 5
ATOM 6677 C C . LYS A 1 67 ? -8.995 -3.307 1.795 1.00 0.00 67 LYS A C 5
ATOM 6678 O O . LYS A 1 67 ? -7.926 -2.710 1.903 1.00 0.00 67 LYS A O 5
ATOM 6697 N N . SER A 1 68 ? -9.163 -4.427 1.108 1.00 0.00 68 SER A N 5
ATOM 6698 C CA . SER A 1 68 ? -8.052 -5.050 0.409 1.00 0.00 68 SER A CA 5
ATOM 6699 C C . SER A 1 68 ? -8.101 -4.689 -1.077 1.00 0.00 68 SER A C 5
ATOM 6700 O O . SER A 1 68 ? -8.969 -3.930 -1.507 1.00 0.00 68 SER A O 5
ATOM 6708 N N . LEU A 1 69 ? -7.160 -5.250 -1.821 1.00 0.00 69 LEU A N 5
ATOM 6709 C CA . LEU A 1 69 ? -7.085 -4.998 -3.250 1.00 0.00 69 LEU A CA 5
ATOM 6710 C C . LEU A 1 69 ? -8.371 -5.488 -3.919 1.00 0.00 69 LEU A C 5
ATOM 6711 O O . LEU A 1 69 ? -8.815 -4.917 -4.913 1.00 0.00 69 LEU A O 5
ATOM 6727 N N . ASN A 1 70 ? -8.933 -6.542 -3.345 1.00 0.00 70 ASN A N 5
ATOM 6728 C CA . ASN A 1 70 ? -10.159 -7.116 -3.873 1.00 0.00 70 ASN A CA 5
ATOM 6729 C C . ASN A 1 70 ? -11.328 -6.177 -3.571 1.00 0.00 70 ASN A C 5
ATOM 6730 O O . ASN A 1 70 ? -12.119 -5.859 -4.458 1.00 0.00 70 ASN A O 5
ATOM 6741 N N . ASP A 1 71 ? -11.401 -5.758 -2.316 1.00 0.00 71 ASP A N 5
ATOM 6742 C CA . ASP A 1 71 ? -12.460 -4.861 -1.887 1.00 0.00 71 ASP A CA 5
ATOM 6743 C C . ASP A 1 71 ? -12.379 -3.562 -2.690 1.00 0.00 71 ASP A C 5
ATOM 6744 O O . ASP A 1 71 ? -13.395 -3.060 -3.170 1.00 0.00 71 ASP A O 5
ATOM 6753 N N . LEU A 1 72 ? -11.162 -3.054 -2.813 1.00 0.00 72 LEU A N 5
ATOM 6754 C CA . LEU A 1 72 ? -10.935 -1.823 -3.551 1.00 0.00 72 LEU A CA 5
ATOM 6755 C C . LEU A 1 72 ? -11.169 -2.076 -5.041 1.00 0.00 72 LEU A C 5
ATOM 6756 O O . LEU A 1 72 ? -12.152 -1.602 -5.608 1.00 0.00 72 LEU A O 5
ATOM 6772 N N . GLY A 1 73 ? -10.248 -2.821 -5.634 1.00 0.00 73 GLY A N 5
ATOM 6773 C CA . GLY A 1 73 ? -10.341 -3.143 -7.048 1.00 0.00 73 GLY A CA 5
ATOM 6774 C C . GLY A 1 73 ? -9.165 -2.548 -7.824 1.00 0.00 73 GLY A C 5
ATOM 6775 O O . GLY A 1 73 ? -9.159 -2.560 -9.054 1.00 0.00 73 GLY A O 5
ATOM 6779 N N . LEU A 1 74 ? -8.198 -2.040 -7.074 1.00 0.00 74 LEU A N 5
ATOM 6780 C CA . LEU A 1 74 ? -7.019 -1.441 -7.677 1.00 0.00 74 LEU A CA 5
ATOM 6781 C C . LEU A 1 74 ? -5.839 -2.405 -7.545 1.00 0.00 74 LEU A C 5
ATOM 6782 O O . LEU A 1 74 ? -5.783 -3.199 -6.607 1.00 0.00 74 LEU A O 5
ATOM 6798 N N . ARG A 1 75 ? -4.924 -2.304 -8.498 1.00 0.00 75 ARG A N 5
ATOM 6799 C CA . ARG A 1 75 ? -3.748 -3.157 -8.500 1.00 0.00 75 ARG A CA 5
ATOM 6800 C C . ARG A 1 75 ? -2.495 -2.334 -8.196 1.00 0.00 75 ARG A C 5
ATOM 6801 O O . ARG A 1 75 ? -1.423 -2.892 -7.961 1.00 0.00 75 ARG A O 5
ATOM 6822 N N . GLU A 1 76 ? -2.670 -1.021 -8.209 1.00 0.00 76 GLU A N 5
ATOM 6823 C CA . GLU A 1 76 ? -1.567 -0.116 -7.937 1.00 0.00 76 GLU A CA 5
ATOM 6824 C C . GLU A 1 76 ? -1.970 0.910 -6.876 1.00 0.00 76 GLU A C 5
ATOM 6825 O O . GLU A 1 76 ? -3.146 1.248 -6.750 1.00 0.00 76 GLU A O 5
ATOM 6837 N N . LEU A 1 77 ? -0.973 1.375 -6.139 1.00 0.00 77 LEU A N 5
ATOM 6838 C CA . LEU A 1 77 ? -1.209 2.355 -5.092 1.00 0.00 77 LEU A CA 5
ATOM 6839 C C . LEU A 1 77 ? 0.040 3.221 -4.918 1.00 0.00 77 LEU A C 5
ATOM 6840 O O . LEU A 1 77 ? 1.105 2.893 -5.441 1.00 0.00 77 LEU A O 5
ATOM 6856 N N . TYR A 1 78 ? -0.130 4.309 -4.182 1.00 0.00 78 TYR A N 5
ATOM 6857 C CA . TYR A 1 78 ? 0.971 5.224 -3.932 1.00 0.00 78 TYR A CA 5
ATOM 6858 C C . TYR A 1 78 ? 1.171 5.444 -2.432 1.00 0.00 78 TYR A C 5
ATOM 6859 O O . TYR A 1 78 ? 0.210 5.432 -1.665 1.00 0.00 78 TYR A O 5
ATOM 6877 N N . ALA A 1 79 ? 2.427 5.639 -2.057 1.00 0.00 79 ALA A N 5
ATOM 6878 C CA . ALA A 1 79 ? 2.766 5.861 -0.662 1.00 0.00 79 ALA A CA 5
ATOM 6879 C C . ALA A 1 79 ? 3.101 7.339 -0.452 1.00 0.00 79 ALA A C 5
ATOM 6880 O O . ALA A 1 79 ? 4.121 7.824 -0.940 1.00 0.00 79 ALA A O 5
ATOM 6887 N N . MET A 1 80 ? 2.223 8.014 0.274 1.00 0.00 80 MET A N 5
ATOM 6888 C CA . MET A 1 80 ? 2.412 9.427 0.554 1.00 0.00 80 MET A CA 5
ATOM 6889 C C . MET A 1 80 ? 2.915 9.640 1.984 1.00 0.00 80 MET A C 5
ATOM 6890 O O . MET A 1 80 ? 2.425 9.009 2.919 1.00 0.00 80 MET A O 5
ATOM 6904 N N . ASP A 1 81 ? 3.886 10.533 2.109 1.00 0.00 81 ASP A N 5
ATOM 6905 C CA . ASP A 1 81 ? 4.461 10.837 3.408 1.00 0.00 81 ASP A CA 5
ATOM 6906 C C . ASP A 1 81 ? 3.723 12.028 4.021 1.00 0.00 81 ASP A C 5
ATOM 6907 O O . ASP A 1 81 ? 3.839 13.152 3.534 1.00 0.00 81 ASP A O 5
ATOM 6916 N N . VAL A 1 82 ? 2.979 11.742 5.080 1.00 0.00 82 VAL A N 5
ATOM 6917 C CA . VAL A 1 82 ? 2.222 12.777 5.764 1.00 0.00 82 VAL A CA 5
ATOM 6918 C C . VAL A 1 82 ? 2.969 13.194 7.032 1.00 0.00 82 VAL A C 5
ATOM 6919 O O . VAL A 1 82 ? 2.622 12.764 8.131 1.00 0.00 82 VAL A O 5
ATOM 6932 N N . ASN A 1 83 ? 3.980 14.028 6.838 1.00 0.00 83 ASN A N 5
ATOM 6933 C CA . ASN A 1 83 ? 4.778 14.509 7.952 1.00 0.00 83 ASN A CA 5
ATOM 6934 C C . ASN A 1 83 ? 4.436 15.975 8.224 1.00 0.00 83 ASN A C 5
ATOM 6935 O O . ASN A 1 83 ? 5.063 16.876 7.668 1.00 0.00 83 ASN A O 5
ATOM 6946 N N . ARG A 1 84 ? 3.443 16.170 9.080 1.00 0.00 84 ARG A N 5
ATOM 6947 C CA . ARG A 1 84 ? 3.011 17.511 9.432 1.00 0.00 84 ARG A CA 5
ATOM 6948 C C . ARG A 1 84 ? 3.226 17.763 10.926 1.00 0.00 84 ARG A C 5
ATOM 6949 O O . ARG A 1 84 ? 3.857 18.748 11.308 1.00 0.00 84 ARG A O 5
ATOM 6970 N N . GLU A 1 85 ? 2.691 16.857 11.730 1.00 0.00 85 GLU A N 5
ATOM 6971 C CA . GLU A 1 85 ? 2.817 16.969 13.173 1.00 0.00 85 GLU A CA 5
ATOM 6972 C C . GLU A 1 85 ? 3.295 15.643 13.768 1.00 0.00 85 GLU A C 5
ATOM 6973 O O . GLU A 1 85 ? 3.405 14.644 13.059 1.00 0.00 85 GLU A O 5
ATOM 6985 N N . SER A 1 86 ? 3.567 15.677 15.065 1.00 0.00 86 SER A N 5
ATOM 6986 C CA . SER A 1 86 ? 4.031 14.490 15.763 1.00 0.00 86 SER A CA 5
ATOM 6987 C C . SER A 1 86 ? 3.133 14.209 16.970 1.00 0.00 86 SER A C 5
ATOM 6988 O O . SER A 1 86 ? 2.494 13.160 17.042 1.00 0.00 86 SER A O 5
ATOM 6996 N N . GLY A 1 87 ? 3.114 15.164 17.888 1.00 0.00 87 GLY A N 5
ATOM 6997 C CA . GLY A 1 87 ? 2.305 15.032 19.088 1.00 0.00 87 GLY A CA 5
ATOM 6998 C C . GLY A 1 87 ? 3.146 15.266 20.345 1.00 0.00 87 GLY A C 5
ATOM 6999 O O . GLY A 1 87 ? 4.363 15.094 20.322 1.00 0.00 87 GLY A O 5
ATOM 7003 N N . PRO A 1 88 ? 2.444 15.665 21.440 1.00 0.00 88 PRO A N 5
ATOM 7004 C CA . PRO A 1 88 ? 3.113 15.924 22.703 1.00 0.00 88 PRO A CA 5
ATOM 7005 C C . PRO A 1 88 ? 3.511 14.617 23.392 1.00 0.00 88 PRO A C 5
ATOM 7006 O O . PRO A 1 88 ? 3.088 14.350 24.515 1.00 0.00 88 PRO A O 5
ATOM 7017 N N . SER A 1 89 ? 4.319 13.838 22.689 1.00 0.00 89 SER A N 5
ATOM 7018 C CA . SER A 1 89 ? 4.779 12.565 23.218 1.00 0.00 89 SER A CA 5
ATOM 7019 C C . SER A 1 89 ? 3.597 11.778 23.788 1.00 0.00 89 SER A C 5
ATOM 7020 O O . SER A 1 89 ? 3.279 11.897 24.970 1.00 0.00 89 SER A O 5
ATOM 7028 N N . SER A 1 90 ? 2.979 10.990 22.920 1.00 0.00 90 SER A N 5
ATOM 7029 C CA . SER A 1 90 ? 1.839 10.183 23.321 1.00 0.00 90 SER A CA 5
ATOM 7030 C C . SER A 1 90 ? 1.950 8.783 22.716 1.00 0.00 90 SER A C 5
ATOM 7031 O O . SER A 1 90 ? 1.979 8.630 21.496 1.00 0.00 90 SER A O 5
ATOM 7039 N N . GLY A 1 91 ? 2.010 7.795 23.597 1.00 0.00 91 GLY A N 5
ATOM 7040 C CA . GLY A 1 91 ? 2.117 6.412 23.165 1.00 0.00 91 GLY A CA 5
ATOM 7041 C C . GLY A 1 91 ? 0.756 5.715 23.212 1.00 0.00 91 GLY A C 5
ATOM 7042 O O . GLY A 1 91 ? -0.178 6.211 23.842 1.00 0.00 91 GLY A O 5
ATOM 7046 N N . GLY A 1 1 ? 18.915 -14.276 1.797 1.00 0.00 1 GLY A N 6
ATOM 7047 C CA . GLY A 1 1 ? 19.375 -15.432 1.046 1.00 0.00 1 GLY A CA 6
ATOM 7048 C C . GLY A 1 1 ? 18.197 -16.191 0.433 1.00 0.00 1 GLY A C 6
ATOM 7049 O O . GLY A 1 1 ? 17.580 -15.721 -0.521 1.00 0.00 1 GLY A O 6
ATOM 7053 N N . SER A 1 2 ? 17.920 -17.353 1.006 1.00 0.00 2 SER A N 6
ATOM 7054 C CA . SER A 1 2 ? 16.827 -18.182 0.528 1.00 0.00 2 SER A CA 6
ATOM 7055 C C . SER A 1 2 ? 17.051 -18.548 -0.941 1.00 0.00 2 SER A C 6
ATOM 7056 O O . SER A 1 2 ? 17.944 -18.005 -1.590 1.00 0.00 2 SER A O 6
ATOM 7064 N N . SER A 1 3 ? 16.225 -19.465 -1.422 1.00 0.00 3 SER A N 6
ATOM 7065 C CA . SER A 1 3 ? 16.322 -19.910 -2.802 1.00 0.00 3 SER A CA 6
ATOM 7066 C C . SER A 1 3 ? 15.219 -20.926 -3.103 1.00 0.00 3 SER A C 6
ATOM 7067 O O . SER A 1 3 ? 14.633 -21.502 -2.187 1.00 0.00 3 SER A O 6
ATOM 7075 N N . GLY A 1 4 ? 14.968 -21.116 -4.390 1.00 0.00 4 GLY A N 6
ATOM 7076 C CA . GLY A 1 4 ? 13.946 -22.053 -4.823 1.00 0.00 4 GLY A CA 6
ATOM 7077 C C . GLY A 1 4 ? 12.893 -21.354 -5.687 1.00 0.00 4 GLY A C 6
ATOM 7078 O O . GLY A 1 4 ? 13.224 -20.497 -6.504 1.00 0.00 4 GLY A O 6
ATOM 7082 N N . SER A 1 5 ? 11.645 -21.748 -5.476 1.00 0.00 5 SER A N 6
ATOM 7083 C CA . SER A 1 5 ? 10.542 -21.171 -6.225 1.00 0.00 5 SER A CA 6
ATOM 7084 C C . SER A 1 5 ? 9.901 -20.038 -5.421 1.00 0.00 5 SER A C 6
ATOM 7085 O O . SER A 1 5 ? 9.399 -20.259 -4.320 1.00 0.00 5 SER A O 6
ATOM 7093 N N . SER A 1 6 ? 9.937 -18.848 -6.004 1.00 0.00 6 SER A N 6
ATOM 7094 C CA . SER A 1 6 ? 9.366 -17.680 -5.356 1.00 0.00 6 SER A CA 6
ATOM 7095 C C . SER A 1 6 ? 7.942 -17.443 -5.864 1.00 0.00 6 SER A C 6
ATOM 7096 O O . SER A 1 6 ? 7.641 -17.716 -7.025 1.00 0.00 6 SER A O 6
ATOM 7104 N N . GLY A 1 7 ? 7.105 -16.939 -4.970 1.00 0.00 7 GLY A N 6
ATOM 7105 C CA . GLY A 1 7 ? 5.720 -16.663 -5.314 1.00 0.00 7 GLY A CA 6
ATOM 7106 C C . GLY A 1 7 ? 4.848 -17.904 -5.117 1.00 0.00 7 GLY A C 6
ATOM 7107 O O . GLY A 1 7 ? 5.323 -19.030 -5.262 1.00 0.00 7 GLY A O 6
ATOM 7111 N N . GLU A 1 8 ? 3.588 -17.657 -4.789 1.00 0.00 8 GLU A N 6
ATOM 7112 C CA . GLU A 1 8 ? 2.646 -18.741 -4.571 1.00 0.00 8 GLU A CA 6
ATOM 7113 C C . GLU A 1 8 ? 1.215 -18.259 -4.821 1.00 0.00 8 GLU A C 6
ATOM 7114 O O . GLU A 1 8 ? 0.561 -18.707 -5.761 1.00 0.00 8 GLU A O 6
ATOM 7126 N N . LYS A 1 9 ? 0.772 -17.353 -3.963 1.00 0.00 9 LYS A N 6
ATOM 7127 C CA . LYS A 1 9 ? -0.569 -16.805 -4.079 1.00 0.00 9 LYS A CA 6
ATOM 7128 C C . LYS A 1 9 ? -0.517 -15.291 -3.866 1.00 0.00 9 LYS A C 6
ATOM 7129 O O . LYS A 1 9 ? -1.214 -14.757 -3.004 1.00 0.00 9 LYS A O 6
ATOM 7148 N N . THR A 1 10 ? 0.315 -14.641 -4.666 1.00 0.00 10 THR A N 6
ATOM 7149 C CA . THR A 1 10 ? 0.467 -13.199 -4.576 1.00 0.00 10 THR A CA 6
ATOM 7150 C C . THR A 1 10 ? 0.330 -12.560 -5.960 1.00 0.00 10 THR A C 6
ATOM 7151 O O . THR A 1 10 ? 0.626 -13.194 -6.972 1.00 0.00 10 THR A O 6
ATOM 7162 N N . VAL A 1 11 ? -0.119 -11.314 -5.960 1.00 0.00 11 VAL A N 6
ATOM 7163 C CA . VAL A 1 11 ? -0.299 -10.583 -7.202 1.00 0.00 11 VAL A CA 6
ATOM 7164 C C . VAL A 1 11 ? 0.712 -9.436 -7.266 1.00 0.00 11 VAL A C 6
ATOM 7165 O O . VAL A 1 11 ? 1.201 -8.978 -6.235 1.00 0.00 11 VAL A O 6
ATOM 7178 N N . ARG A 1 12 ? 0.995 -9.006 -8.486 1.00 0.00 12 ARG A N 6
ATOM 7179 C CA . ARG A 1 12 ? 1.939 -7.922 -8.698 1.00 0.00 12 ARG A CA 6
ATOM 7180 C C . ARG A 1 12 ? 1.236 -6.571 -8.555 1.00 0.00 12 ARG A C 6
ATOM 7181 O O . ARG A 1 12 ? 0.251 -6.304 -9.242 1.00 0.00 12 ARG A O 6
ATOM 7202 N N . VAL A 1 13 ? 1.770 -5.754 -7.659 1.00 0.00 13 VAL A N 6
ATOM 7203 C CA . VAL A 1 13 ? 1.206 -4.437 -7.418 1.00 0.00 13 VAL A CA 6
ATOM 7204 C C . VAL A 1 13 ? 2.260 -3.371 -7.724 1.00 0.00 13 VAL A C 6
ATOM 7205 O O . VAL A 1 13 ? 3.444 -3.570 -7.457 1.00 0.00 13 VAL A O 6
ATOM 7218 N N . VAL A 1 14 ? 1.791 -2.263 -8.280 1.00 0.00 14 VAL A N 6
ATOM 7219 C CA . VAL A 1 14 ? 2.679 -1.166 -8.625 1.00 0.00 14 VAL A CA 6
ATOM 7220 C C . VAL A 1 14 ? 2.790 -0.211 -7.435 1.00 0.00 14 VAL A C 6
ATOM 7221 O O . VAL A 1 14 ? 1.822 0.460 -7.081 1.00 0.00 14 VAL A O 6
ATOM 7234 N N . ILE A 1 15 ? 3.978 -0.181 -6.850 1.00 0.00 15 ILE A N 6
ATOM 7235 C CA . ILE A 1 15 ? 4.228 0.680 -5.707 1.00 0.00 15 ILE A CA 6
ATOM 7236 C C . ILE A 1 15 ? 4.850 1.993 -6.189 1.00 0.00 15 ILE A C 6
ATOM 7237 O O . ILE A 1 15 ? 6.049 2.055 -6.455 1.00 0.00 15 ILE A O 6
ATOM 7253 N N . ASN A 1 16 ? 4.006 3.009 -6.287 1.00 0.00 16 ASN A N 6
ATOM 7254 C CA . ASN A 1 16 ? 4.457 4.316 -6.732 1.00 0.00 16 ASN A CA 6
ATOM 7255 C C . ASN A 1 16 ? 4.892 5.142 -5.519 1.00 0.00 16 ASN A C 6
ATOM 7256 O O . ASN A 1 16 ? 4.119 5.325 -4.580 1.00 0.00 16 ASN A O 6
ATOM 7267 N N . PHE A 1 17 ? 6.127 5.617 -5.579 1.00 0.00 17 PHE A N 6
ATOM 7268 C CA . PHE A 1 17 ? 6.674 6.418 -4.497 1.00 0.00 17 PHE A CA 6
ATOM 7269 C C . PHE A 1 17 ? 7.600 7.510 -5.037 1.00 0.00 17 PHE A C 6
ATOM 7270 O O . PHE A 1 17 ? 8.129 7.390 -6.141 1.00 0.00 17 PHE A O 6
ATOM 7287 N N . LYS A 1 18 ? 7.768 8.549 -4.233 1.00 0.00 18 LYS A N 6
ATOM 7288 C CA . LYS A 1 18 ? 8.622 9.661 -4.617 1.00 0.00 18 LYS A CA 6
ATOM 7289 C C . LYS A 1 18 ? 8.020 10.364 -5.835 1.00 0.00 18 LYS A C 6
ATOM 7290 O O . LYS A 1 18 ? 8.682 11.179 -6.476 1.00 0.00 18 LYS A O 6
ATOM 7309 N N . LYS A 1 19 ? 6.771 10.023 -6.118 1.00 0.00 19 LYS A N 6
ATOM 7310 C CA . LYS A 1 19 ? 6.073 10.611 -7.249 1.00 0.00 19 LYS A CA 6
ATOM 7311 C C . LYS A 1 19 ? 7.001 10.624 -8.465 1.00 0.00 19 LYS A C 6
ATOM 7312 O O . LYS A 1 19 ? 6.911 11.514 -9.309 1.00 0.00 19 LYS A O 6
ATOM 7331 N N . THR A 1 20 ? 7.871 9.626 -8.516 1.00 0.00 20 THR A N 6
ATOM 7332 C CA . THR A 1 20 ? 8.815 9.512 -9.615 1.00 0.00 20 THR A CA 6
ATOM 7333 C C . THR A 1 20 ? 9.245 8.056 -9.799 1.00 0.00 20 THR A C 6
ATOM 7334 O O . THR A 1 20 ? 9.192 7.524 -10.907 1.00 0.00 20 THR A O 6
ATOM 7345 N N . GLN A 1 21 ? 9.662 7.451 -8.696 1.00 0.00 21 GLN A N 6
ATOM 7346 C CA . GLN A 1 21 ? 10.102 6.067 -8.722 1.00 0.00 21 GLN A CA 6
ATOM 7347 C C . GLN A 1 21 ? 8.944 5.136 -8.356 1.00 0.00 21 GLN A C 6
ATOM 7348 O O . GLN A 1 21 ? 8.011 5.541 -7.664 1.00 0.00 21 GLN A O 6
ATOM 7362 N N . LYS A 1 22 ? 9.042 3.905 -8.837 1.00 0.00 22 LYS A N 6
ATOM 7363 C CA . LYS A 1 22 ? 8.015 2.913 -8.569 1.00 0.00 22 LYS A CA 6
ATOM 7364 C C . LYS A 1 22 ? 8.644 1.518 -8.577 1.00 0.00 22 LYS A C 6
ATOM 7365 O O . LYS A 1 22 ? 9.624 1.280 -9.282 1.00 0.00 22 LYS A O 6
ATOM 7384 N N . THR A 1 23 ? 8.055 0.634 -7.786 1.00 0.00 23 THR A N 6
ATOM 7385 C CA . THR A 1 23 ? 8.546 -0.731 -7.693 1.00 0.00 23 THR A CA 6
ATOM 7386 C C . THR A 1 23 ? 7.378 -1.719 -7.699 1.00 0.00 23 THR A C 6
ATOM 7387 O O . THR A 1 23 ? 6.248 -1.352 -7.381 1.00 0.00 23 THR A O 6
ATOM 7398 N N . ILE A 1 24 ? 7.691 -2.954 -8.064 1.00 0.00 24 ILE A N 6
ATOM 7399 C CA . ILE A 1 24 ? 6.682 -3.998 -8.115 1.00 0.00 24 ILE A CA 6
ATOM 7400 C C . ILE A 1 24 ? 6.922 -4.990 -6.976 1.00 0.00 24 ILE A C 6
ATOM 7401 O O . ILE A 1 24 ? 8.063 -5.353 -6.695 1.00 0.00 24 ILE A O 6
ATOM 7417 N N . VAL A 1 25 ? 5.828 -5.400 -6.351 1.00 0.00 25 VAL A N 6
ATOM 7418 C CA . VAL A 1 25 ? 5.906 -6.344 -5.248 1.00 0.00 25 VAL A CA 6
ATOM 7419 C C . VAL A 1 25 ? 4.779 -7.370 -5.381 1.00 0.00 25 VAL A C 6
ATOM 7420 O O . VAL A 1 25 ? 3.733 -7.078 -5.958 1.00 0.00 25 VAL A O 6
ATOM 7433 N N . ARG A 1 26 ? 5.031 -8.552 -4.837 1.00 0.00 26 ARG A N 6
ATOM 7434 C CA . ARG A 1 26 ? 4.051 -9.623 -4.887 1.00 0.00 26 ARG A CA 6
ATOM 7435 C C . ARG A 1 26 ? 3.494 -9.899 -3.490 1.00 0.00 26 ARG A C 6
ATOM 7436 O O . ARG A 1 26 ? 4.223 -10.338 -2.602 1.00 0.00 26 ARG A O 6
ATOM 7457 N N . VAL A 1 27 ? 2.205 -9.629 -3.338 1.00 0.00 27 VAL A N 6
ATOM 7458 C CA . VAL A 1 27 ? 1.541 -9.842 -2.063 1.00 0.00 27 VAL A CA 6
ATOM 7459 C C . VAL A 1 27 ? 0.155 -10.440 -2.309 1.00 0.00 27 VAL A C 6
ATOM 7460 O O . VAL A 1 27 ? -0.261 -10.602 -3.455 1.00 0.00 27 VAL A O 6
ATOM 7473 N N . SER A 1 28 ? -0.522 -10.753 -1.214 1.00 0.00 28 SER A N 6
ATOM 7474 C CA . SER A 1 28 ? -1.853 -11.330 -1.296 1.00 0.00 28 SER A CA 6
ATOM 7475 C C . SER A 1 28 ? -2.897 -10.220 -1.440 1.00 0.00 28 SER A C 6
ATOM 7476 O O . SER A 1 28 ? -2.913 -9.273 -0.656 1.00 0.00 28 SER A O 6
ATOM 7484 N N . PRO A 1 29 ? -3.766 -10.379 -2.474 1.00 0.00 29 PRO A N 6
ATOM 7485 C CA . PRO A 1 29 ? -4.810 -9.402 -2.731 1.00 0.00 29 PRO A CA 6
ATOM 7486 C C . PRO A 1 29 ? -5.944 -9.531 -1.712 1.00 0.00 29 PRO A C 6
ATOM 7487 O O . PRO A 1 29 ? -6.894 -8.749 -1.732 1.00 0.00 29 PRO A O 6
ATOM 7498 N N . HIS A 1 30 ? -5.809 -10.525 -0.846 1.00 0.00 30 HIS A N 6
ATOM 7499 C CA . HIS A 1 30 ? -6.810 -10.767 0.178 1.00 0.00 30 HIS A CA 6
ATOM 7500 C C . HIS A 1 30 ? -6.525 -9.883 1.394 1.00 0.00 30 HIS A C 6
ATOM 7501 O O . HIS A 1 30 ? -7.327 -9.015 1.736 1.00 0.00 30 HIS A O 6
ATOM 7515 N N . ALA A 1 31 ? -5.382 -10.135 2.013 1.00 0.00 31 ALA A N 6
ATOM 7516 C CA . ALA A 1 31 ? -4.981 -9.373 3.183 1.00 0.00 31 ALA A CA 6
ATOM 7517 C C . ALA A 1 31 ? -5.331 -7.899 2.971 1.00 0.00 31 ALA A C 6
ATOM 7518 O O . ALA A 1 31 ? -5.459 -7.445 1.835 1.00 0.00 31 ALA A O 6
ATOM 7525 N N . SER A 1 32 ? -5.476 -7.192 4.083 1.00 0.00 32 SER A N 6
ATOM 7526 C CA . SER A 1 32 ? -5.808 -5.778 4.033 1.00 0.00 32 SER A CA 6
ATOM 7527 C C . SER A 1 32 ? -4.534 -4.946 3.881 1.00 0.00 32 SER A C 6
ATOM 7528 O O . SER A 1 32 ? -3.472 -5.336 4.365 1.00 0.00 32 SER A O 6
ATOM 7536 N N . LEU A 1 33 ? -4.681 -3.814 3.208 1.00 0.00 33 LEU A N 6
ATOM 7537 C CA . LEU A 1 33 ? -3.555 -2.923 2.987 1.00 0.00 33 LEU A CA 6
ATOM 7538 C C . LEU A 1 33 ? -2.846 -2.664 4.318 1.00 0.00 33 LEU A C 6
ATOM 7539 O O . LEU A 1 33 ? -1.636 -2.443 4.348 1.00 0.00 33 LEU A O 6
ATOM 7555 N N . GLN A 1 34 ? -3.629 -2.701 5.386 1.00 0.00 34 GLN A N 6
ATOM 7556 C CA . GLN A 1 34 ? -3.091 -2.473 6.716 1.00 0.00 34 GLN A CA 6
ATOM 7557 C C . GLN A 1 34 ? -1.949 -3.451 7.002 1.00 0.00 34 GLN A C 6
ATOM 7558 O O . GLN A 1 34 ? -0.985 -3.103 7.682 1.00 0.00 34 GLN A O 6
ATOM 7572 N N . GLU A 1 35 ? -2.096 -4.654 6.468 1.00 0.00 35 GLU A N 6
ATOM 7573 C CA . GLU A 1 35 ? -1.090 -5.685 6.657 1.00 0.00 35 GLU A CA 6
ATOM 7574 C C . GLU A 1 35 ? -0.076 -5.653 5.512 1.00 0.00 35 GLU A C 6
ATOM 7575 O O . GLU A 1 35 ? 1.047 -6.135 5.658 1.00 0.00 35 GLU A O 6
ATOM 7587 N N . LEU A 1 36 ? -0.507 -5.080 4.398 1.00 0.00 36 LEU A N 6
ATOM 7588 C CA . LEU A 1 36 ? 0.349 -4.979 3.228 1.00 0.00 36 LEU A CA 6
ATOM 7589 C C . LEU A 1 36 ? 1.013 -3.601 3.205 1.00 0.00 36 LEU A C 6
ATOM 7590 O O . LEU A 1 36 ? 1.629 -3.221 2.211 1.00 0.00 36 LEU A O 6
ATOM 7606 N N . ALA A 1 37 ? 0.864 -2.889 4.313 1.00 0.00 37 ALA A N 6
ATOM 7607 C CA . ALA A 1 37 ? 1.441 -1.561 4.432 1.00 0.00 37 ALA A CA 6
ATOM 7608 C C . ALA A 1 37 ? 2.950 -1.684 4.656 1.00 0.00 37 ALA A C 6
ATOM 7609 O O . ALA A 1 37 ? 3.738 -1.037 3.968 1.00 0.00 37 ALA A O 6
ATOM 7616 N N . PRO A 1 38 ? 3.316 -2.541 5.647 1.00 0.00 38 PRO A N 6
ATOM 7617 C CA . PRO A 1 38 ? 4.716 -2.756 5.970 1.00 0.00 38 PRO A CA 6
ATOM 7618 C C . PRO A 1 38 ? 5.394 -3.632 4.915 1.00 0.00 38 PRO A C 6
ATOM 7619 O O . PRO A 1 38 ? 6.506 -3.338 4.479 1.00 0.00 38 PRO A O 6
ATOM 7630 N N . ILE A 1 39 ? 4.695 -4.692 4.534 1.00 0.00 39 ILE A N 6
ATOM 7631 C CA . ILE A 1 39 ? 5.216 -5.613 3.538 1.00 0.00 39 ILE A CA 6
ATOM 7632 C C . ILE A 1 39 ? 5.543 -4.841 2.258 1.00 0.00 39 ILE A C 6
ATOM 7633 O O . ILE A 1 39 ? 6.381 -5.271 1.467 1.00 0.00 39 ILE A O 6
ATOM 7649 N N . ILE A 1 40 ? 4.866 -3.714 2.094 1.00 0.00 40 ILE A N 6
ATOM 7650 C CA . ILE A 1 40 ? 5.074 -2.879 0.924 1.00 0.00 40 ILE A CA 6
ATOM 7651 C C . ILE A 1 40 ? 6.120 -1.809 1.246 1.00 0.00 40 ILE A C 6
ATOM 7652 O O . ILE A 1 40 ? 7.107 -1.665 0.527 1.00 0.00 40 ILE A O 6
ATOM 7668 N N . CYS A 1 41 ? 5.867 -1.087 2.328 1.00 0.00 41 CYS A N 6
ATOM 7669 C CA . CYS A 1 41 ? 6.774 -0.035 2.754 1.00 0.00 41 CYS A CA 6
ATOM 7670 C C . CYS A 1 41 ? 8.174 -0.635 2.893 1.00 0.00 41 CYS A C 6
ATOM 7671 O O . CYS A 1 41 ? 9.164 0.000 2.534 1.00 0.00 41 CYS A O 6
ATOM 7679 N N . SER A 1 42 ? 8.213 -1.852 3.416 1.00 0.00 42 SER A N 6
ATOM 7680 C CA . SER A 1 42 ? 9.475 -2.545 3.607 1.00 0.00 42 SER A CA 6
ATOM 7681 C C . SER A 1 42 ? 10.222 -2.650 2.275 1.00 0.00 42 SER A C 6
ATOM 7682 O O . SER A 1 42 ? 11.428 -2.416 2.215 1.00 0.00 42 SER A O 6
ATOM 7690 N N . LYS A 1 43 ? 9.473 -3.000 1.240 1.00 0.00 43 LYS A N 6
ATOM 7691 C CA . LYS A 1 43 ? 10.049 -3.138 -0.087 1.00 0.00 43 LYS A CA 6
ATOM 7692 C C . LYS A 1 43 ? 10.680 -1.809 -0.505 1.00 0.00 43 LYS A C 6
ATOM 7693 O O . LYS A 1 43 ? 11.760 -1.788 -1.095 1.00 0.00 43 LYS A O 6
ATOM 7712 N N . CYS A 1 44 ? 9.980 -0.731 -0.184 1.00 0.00 44 CYS A N 6
ATOM 7713 C CA . CYS A 1 44 ? 10.459 0.600 -0.518 1.00 0.00 44 CYS A CA 6
ATOM 7714 C C . CYS A 1 44 ? 11.211 1.158 0.691 1.00 0.00 44 CYS A C 6
ATOM 7715 O O . CYS A 1 44 ? 11.470 2.358 0.766 1.00 0.00 44 CYS A O 6
ATOM 7723 N N . GLU A 1 45 ? 11.541 0.261 1.608 1.00 0.00 45 GLU A N 6
ATOM 7724 C CA . GLU A 1 45 ? 12.259 0.649 2.811 1.00 0.00 45 GLU A CA 6
ATOM 7725 C C . GLU A 1 45 ? 11.687 1.952 3.373 1.00 0.00 45 GLU A C 6
ATOM 7726 O O . GLU A 1 45 ? 12.433 2.812 3.838 1.00 0.00 45 GLU A O 6
ATOM 7738 N N . PHE A 1 46 ? 10.368 2.058 3.310 1.00 0.00 46 PHE A N 6
ATOM 7739 C CA . PHE A 1 46 ? 9.687 3.242 3.807 1.00 0.00 46 PHE A CA 6
ATOM 7740 C C . PHE A 1 46 ? 9.324 3.085 5.285 1.00 0.00 46 PHE A C 6
ATOM 7741 O O . PHE A 1 46 ? 9.729 2.119 5.929 1.00 0.00 46 PHE A O 6
ATOM 7758 N N . ASP A 1 47 ? 8.563 4.051 5.779 1.00 0.00 47 ASP A N 6
ATOM 7759 C CA . ASP A 1 47 ? 8.140 4.033 7.169 1.00 0.00 47 ASP A CA 6
ATOM 7760 C C . ASP A 1 47 ? 6.611 4.031 7.233 1.00 0.00 47 ASP A C 6
ATOM 7761 O O . ASP A 1 47 ? 5.970 5.011 6.857 1.00 0.00 47 ASP A O 6
ATOM 7770 N N . PRO A 1 48 ? 6.057 2.890 7.723 1.00 0.00 48 PRO A N 6
ATOM 7771 C CA . PRO A 1 48 ? 4.616 2.747 7.840 1.00 0.00 48 PRO A CA 6
ATOM 7772 C C . PRO A 1 48 ? 4.080 3.557 9.023 1.00 0.00 48 PRO A C 6
ATOM 7773 O O . PRO A 1 48 ? 2.876 3.567 9.277 1.00 0.00 48 PRO A O 6
ATOM 7784 N N . LEU A 1 49 ? 4.999 4.214 9.714 1.00 0.00 49 LEU A N 6
ATOM 7785 C CA . LEU A 1 49 ? 4.633 5.024 10.863 1.00 0.00 49 LEU A CA 6
ATOM 7786 C C . LEU A 1 49 ? 3.748 6.184 10.404 1.00 0.00 49 LEU A C 6
ATOM 7787 O O . LEU A 1 49 ? 2.685 6.422 10.974 1.00 0.00 49 LEU A O 6
ATOM 7803 N N . HIS A 1 50 ? 4.219 6.876 9.376 1.00 0.00 50 HIS A N 6
ATOM 7804 C CA . HIS A 1 50 ? 3.484 8.005 8.833 1.00 0.00 50 HIS A CA 6
ATOM 7805 C C . HIS A 1 50 ? 3.371 7.862 7.314 1.00 0.00 50 HIS A C 6
ATOM 7806 O O . HIS A 1 50 ? 3.839 8.722 6.570 1.00 0.00 50 HIS A O 6
ATOM 7820 N N . THR A 1 51 ? 2.748 6.769 6.900 1.00 0.00 51 THR A N 6
ATOM 7821 C CA . THR A 1 51 ? 2.568 6.502 5.483 1.00 0.00 51 THR A CA 6
ATOM 7822 C C . THR A 1 51 ? 1.081 6.373 5.149 1.00 0.00 51 THR A C 6
ATOM 7823 O O . THR A 1 51 ? 0.320 5.777 5.910 1.00 0.00 51 THR A O 6
ATOM 7834 N N . LEU A 1 52 ? 0.711 6.940 4.010 1.00 0.00 52 LEU A N 6
ATOM 7835 C CA . LEU A 1 52 ? -0.671 6.896 3.566 1.00 0.00 52 LEU A CA 6
ATOM 7836 C C . LEU A 1 52 ? -0.778 5.997 2.332 1.00 0.00 52 LEU A C 6
ATOM 7837 O O . LEU A 1 52 ? 0.236 5.605 1.756 1.00 0.00 52 LEU A O 6
ATOM 7853 N N . LEU A 1 53 ? -2.015 5.697 1.963 1.00 0.00 53 LEU A N 6
ATOM 7854 C CA . LEU A 1 53 ? -2.267 4.852 0.808 1.00 0.00 53 LEU A CA 6
ATOM 7855 C C . LEU A 1 53 ? -3.286 5.536 -0.106 1.00 0.00 53 LEU A C 6
ATOM 7856 O O . LEU A 1 53 ? -4.491 5.438 0.120 1.00 0.00 53 LEU A O 6
ATOM 7872 N N . LEU A 1 54 ? -2.764 6.213 -1.119 1.00 0.00 54 LEU A N 6
ATOM 7873 C CA . LEU A 1 54 ? -3.614 6.912 -2.068 1.00 0.00 54 LEU A CA 6
ATOM 7874 C C . LEU A 1 54 ? -3.893 6.000 -3.264 1.00 0.00 54 LEU A C 6
ATOM 7875 O O . LEU A 1 54 ? -3.148 5.055 -3.515 1.00 0.00 54 LEU A O 6
ATOM 7891 N N . LYS A 1 55 ? -4.968 6.317 -3.970 1.00 0.00 55 LYS A N 6
ATOM 7892 C CA . LYS A 1 55 ? -5.355 5.538 -5.134 1.00 0.00 55 LYS A CA 6
ATOM 7893 C C . LYS A 1 55 ? -4.152 5.392 -6.067 1.00 0.00 55 LYS A C 6
ATOM 7894 O O . LYS A 1 55 ? -3.745 4.277 -6.391 1.00 0.00 55 LYS A O 6
ATOM 7913 N N . ASP A 1 56 ? -3.616 6.533 -6.474 1.00 0.00 56 ASP A N 6
ATOM 7914 C CA . ASP A 1 56 ? -2.467 6.546 -7.363 1.00 0.00 56 ASP A CA 6
ATOM 7915 C C . ASP A 1 56 ? -1.746 7.890 -7.239 1.00 0.00 56 ASP A C 6
ATOM 7916 O O . ASP A 1 56 ? -1.934 8.611 -6.260 1.00 0.00 56 ASP A O 6
ATOM 7925 N N . TYR A 1 57 ? -0.936 8.186 -8.244 1.00 0.00 57 TYR A N 6
ATOM 7926 C CA . TYR A 1 57 ? -0.186 9.430 -8.260 1.00 0.00 57 TYR A CA 6
ATOM 7927 C C . TYR A 1 57 ? -1.031 10.573 -8.827 1.00 0.00 57 TYR A C 6
ATOM 7928 O O . TYR A 1 57 ? -0.944 11.706 -8.357 1.00 0.00 57 TYR A O 6
ATOM 7946 N N . GLN A 1 58 ? -1.828 10.235 -9.830 1.00 0.00 58 GLN A N 6
ATOM 7947 C CA . GLN A 1 58 ? -2.688 11.218 -10.467 1.00 0.00 58 GLN A CA 6
ATOM 7948 C C . GLN A 1 58 ? -3.823 11.621 -9.523 1.00 0.00 58 GLN A C 6
ATOM 7949 O O . GLN A 1 58 ? -4.366 12.719 -9.634 1.00 0.00 58 GLN A O 6
ATOM 7963 N N . SER A 1 59 ? -4.147 10.710 -8.617 1.00 0.00 59 SER A N 6
ATOM 7964 C CA . SER A 1 59 ? -5.208 10.957 -7.655 1.00 0.00 59 SER A CA 6
ATOM 7965 C C . SER A 1 59 ? -4.609 11.388 -6.315 1.00 0.00 59 SER A C 6
ATOM 7966 O O . SER A 1 59 ? -3.402 11.282 -6.108 1.00 0.00 59 SER A O 6
ATOM 7974 N N . GLN A 1 60 ? -5.482 11.865 -5.439 1.00 0.00 60 GLN A N 6
ATOM 7975 C CA . GLN A 1 60 ? -5.054 12.313 -4.125 1.00 0.00 60 GLN A CA 6
ATOM 7976 C C . GLN A 1 60 ? -6.016 11.800 -3.051 1.00 0.00 60 GLN A C 6
ATOM 7977 O O . GLN A 1 60 ? -5.944 12.219 -1.896 1.00 0.00 60 GLN A O 6
ATOM 7991 N N . GLU A 1 61 ? -6.896 10.902 -3.469 1.00 0.00 61 GLU A N 6
ATOM 7992 C CA . GLU A 1 61 ? -7.871 10.328 -2.558 1.00 0.00 61 GLU A CA 6
ATOM 7993 C C . GLU A 1 61 ? -7.249 9.169 -1.776 1.00 0.00 61 GLU A C 6
ATOM 7994 O O . GLU A 1 61 ? -6.636 8.279 -2.362 1.00 0.00 61 GLU A O 6
ATOM 8006 N N . PRO A 1 62 ? -7.434 9.220 -0.429 1.00 0.00 62 PRO A N 6
ATOM 8007 C CA . PRO A 1 62 ? -6.898 8.185 0.439 1.00 0.00 62 PRO A CA 6
ATOM 8008 C C . PRO A 1 62 ? -7.726 6.902 0.339 1.00 0.00 62 PRO A C 6
ATOM 8009 O O . PRO A 1 62 ? -8.892 6.941 -0.050 1.00 0.00 62 PRO A O 6
ATOM 8020 N N . LEU A 1 63 ? -7.090 5.796 0.696 1.00 0.00 63 LEU A N 6
ATOM 8021 C CA . LEU A 1 63 ? -7.753 4.504 0.651 1.00 0.00 63 LEU A CA 6
ATOM 8022 C C . LEU A 1 63 ? -8.038 4.032 2.078 1.00 0.00 63 LEU A C 6
ATOM 8023 O O . LEU A 1 63 ? -7.511 4.592 3.038 1.00 0.00 63 LEU A O 6
ATOM 8039 N N . ASP A 1 64 ? -8.871 3.006 2.173 1.00 0.00 64 ASP A N 6
ATOM 8040 C CA . ASP A 1 64 ? -9.233 2.453 3.467 1.00 0.00 64 ASP A CA 6
ATOM 8041 C C . ASP A 1 64 ? -8.467 1.147 3.690 1.00 0.00 64 ASP A C 6
ATOM 8042 O O . ASP A 1 64 ? -8.789 0.123 3.090 1.00 0.00 64 ASP A O 6
ATOM 8051 N N . LEU A 1 65 ? -7.466 1.226 4.555 1.00 0.00 65 LEU A N 6
ATOM 8052 C CA . LEU A 1 65 ? -6.652 0.064 4.865 1.00 0.00 65 LEU A CA 6
ATOM 8053 C C . LEU A 1 65 ? -7.563 -1.136 5.132 1.00 0.00 65 LEU A C 6
ATOM 8054 O O . LEU A 1 65 ? -7.374 -2.205 4.553 1.00 0.00 65 LEU A O 6
ATOM 8070 N N . THR A 1 66 ? -8.532 -0.919 6.009 1.00 0.00 66 THR A N 6
ATOM 8071 C CA . THR A 1 66 ? -9.473 -1.969 6.360 1.00 0.00 66 THR A CA 6
ATOM 8072 C C . THR A 1 66 ? -9.867 -2.769 5.117 1.00 0.00 66 THR A C 6
ATOM 8073 O O . THR A 1 66 ? -10.014 -3.988 5.180 1.00 0.00 66 THR A O 6
ATOM 8084 N N . LYS A 1 67 ? -10.027 -2.050 4.016 1.00 0.00 67 LYS A N 6
ATOM 8085 C CA . LYS A 1 67 ? -10.401 -2.677 2.760 1.00 0.00 67 LYS A CA 6
ATOM 8086 C C . LYS A 1 67 ? -9.171 -3.345 2.142 1.00 0.00 67 LYS A C 6
ATOM 8087 O O . LYS A 1 67 ? -8.046 -2.893 2.347 1.00 0.00 67 LYS A O 6
ATOM 8106 N N . SER A 1 68 ? -9.427 -4.411 1.397 1.00 0.00 68 SER A N 6
ATOM 8107 C CA . SER A 1 68 ? -8.355 -5.145 0.748 1.00 0.00 68 SER A CA 6
ATOM 8108 C C . SER A 1 68 ? -8.320 -4.810 -0.744 1.00 0.00 68 SER A C 6
ATOM 8109 O O . SER A 1 68 ? -9.249 -4.198 -1.269 1.00 0.00 68 SER A O 6
ATOM 8117 N N . LEU A 1 69 ? -7.238 -5.227 -1.386 1.00 0.00 69 LEU A N 6
ATOM 8118 C CA . LEU A 1 69 ? -7.070 -4.979 -2.808 1.00 0.00 69 LEU A CA 6
ATOM 8119 C C . LEU A 1 69 ? -8.288 -5.515 -3.563 1.00 0.00 69 LEU A C 6
ATOM 8120 O O . LEU A 1 69 ? -8.661 -4.981 -4.606 1.00 0.00 69 LEU A O 6
ATOM 8136 N N . ASN A 1 70 ? -8.875 -6.564 -3.005 1.00 0.00 70 ASN A N 6
ATOM 8137 C CA . ASN A 1 70 ? -10.043 -7.178 -3.612 1.00 0.00 70 ASN A CA 6
ATOM 8138 C C . ASN A 1 70 ? -11.258 -6.271 -3.403 1.00 0.00 70 ASN A C 6
ATOM 8139 O O . ASN A 1 70 ? -11.913 -5.874 -4.365 1.00 0.00 70 ASN A O 6
ATOM 8150 N N . ASP A 1 71 ? -11.521 -5.971 -2.140 1.00 0.00 71 ASP A N 6
ATOM 8151 C CA . ASP A 1 71 ? -12.645 -5.118 -1.793 1.00 0.00 71 ASP A CA 6
ATOM 8152 C C . ASP A 1 71 ? -12.553 -3.812 -2.584 1.00 0.00 71 ASP A C 6
ATOM 8153 O O . ASP A 1 71 ? -13.564 -3.295 -3.057 1.00 0.00 71 ASP A O 6
ATOM 8162 N N . LEU A 1 72 ? -11.330 -3.315 -2.704 1.00 0.00 72 LEU A N 6
ATOM 8163 C CA . LEU A 1 72 ? -11.093 -2.079 -3.429 1.00 0.00 72 LEU A CA 6
ATOM 8164 C C . LEU A 1 72 ? -11.157 -2.355 -4.933 1.00 0.00 72 LEU A C 6
ATOM 8165 O O . LEU A 1 72 ? -12.004 -1.802 -5.633 1.00 0.00 72 LEU A O 6
ATOM 8181 N N . GLY A 1 73 ? -10.252 -3.210 -5.385 1.00 0.00 73 GLY A N 6
ATOM 8182 C CA . GLY A 1 73 ? -10.195 -3.566 -6.792 1.00 0.00 73 GLY A CA 6
ATOM 8183 C C . GLY A 1 73 ? -9.136 -2.740 -7.525 1.00 0.00 73 GLY A C 6
ATOM 8184 O O . GLY A 1 73 ? -9.349 -2.317 -8.660 1.00 0.00 73 GLY A O 6
ATOM 8188 N N . LEU A 1 74 ? -8.017 -2.535 -6.845 1.00 0.00 74 LEU A N 6
ATOM 8189 C CA . LEU A 1 74 ? -6.924 -1.768 -7.417 1.00 0.00 74 LEU A CA 6
ATOM 8190 C C . LEU A 1 74 ? -5.697 -2.670 -7.568 1.00 0.00 74 LEU A C 6
ATOM 8191 O O . LEU A 1 74 ? -5.429 -3.508 -6.709 1.00 0.00 74 LEU A O 6
ATOM 8207 N N . ARG A 1 75 ? -4.985 -2.467 -8.667 1.00 0.00 75 ARG A N 6
ATOM 8208 C CA . ARG A 1 75 ? -3.794 -3.252 -8.942 1.00 0.00 75 ARG A CA 6
ATOM 8209 C C . ARG A 1 75 ? -2.537 -2.419 -8.677 1.00 0.00 75 ARG A C 6
ATOM 8210 O O . ARG A 1 75 ? -1.420 -2.922 -8.788 1.00 0.00 75 ARG A O 6
ATOM 8231 N N . GLU A 1 76 ? -2.763 -1.160 -8.331 1.00 0.00 76 GLU A N 6
ATOM 8232 C CA . GLU A 1 76 ? -1.663 -0.253 -8.049 1.00 0.00 76 GLU A CA 6
ATOM 8233 C C . GLU A 1 76 ? -2.093 0.802 -7.028 1.00 0.00 76 GLU A C 6
ATOM 8234 O O . GLU A 1 76 ? -3.266 1.168 -6.966 1.00 0.00 76 GLU A O 6
ATOM 8246 N N . LEU A 1 77 ? -1.121 1.261 -6.254 1.00 0.00 77 LEU A N 6
ATOM 8247 C CA . LEU A 1 77 ? -1.385 2.267 -5.239 1.00 0.00 77 LEU A CA 6
ATOM 8248 C C . LEU A 1 77 ? -0.132 3.121 -5.037 1.00 0.00 77 LEU A C 6
ATOM 8249 O O . LEU A 1 77 ? 0.935 2.797 -5.555 1.00 0.00 77 LEU A O 6
ATOM 8265 N N . TYR A 1 78 ? -0.304 4.197 -4.282 1.00 0.00 78 TYR A N 6
ATOM 8266 C CA . TYR A 1 78 ? 0.799 5.101 -4.005 1.00 0.00 78 TYR A CA 6
ATOM 8267 C C . TYR A 1 78 ? 1.000 5.275 -2.498 1.00 0.00 78 TYR A C 6
ATOM 8268 O O . TYR A 1 78 ? 0.032 5.311 -1.740 1.00 0.00 78 TYR A O 6
ATOM 8286 N N . ALA A 1 79 ? 2.262 5.381 -2.110 1.00 0.00 79 ALA A N 6
ATOM 8287 C CA . ALA A 1 79 ? 2.602 5.551 -0.708 1.00 0.00 79 ALA A CA 6
ATOM 8288 C C . ALA A 1 79 ? 3.031 6.999 -0.463 1.00 0.00 79 ALA A C 6
ATOM 8289 O O . ALA A 1 79 ? 4.087 7.424 -0.930 1.00 0.00 79 ALA A O 6
ATOM 8296 N N . MET A 1 80 ? 2.190 7.716 0.267 1.00 0.00 80 MET A N 6
ATOM 8297 C CA . MET A 1 80 ? 2.469 9.108 0.579 1.00 0.00 80 MET A CA 6
ATOM 8298 C C . MET A 1 80 ? 3.038 9.250 1.992 1.00 0.00 80 MET A C 6
ATOM 8299 O O . MET A 1 80 ? 2.752 8.432 2.865 1.00 0.00 80 MET A O 6
ATOM 8313 N N . ASP A 1 81 ? 3.832 10.295 2.174 1.00 0.00 81 ASP A N 6
ATOM 8314 C CA . ASP A 1 81 ? 4.443 10.554 3.466 1.00 0.00 81 ASP A CA 6
ATOM 8315 C C . ASP A 1 81 ? 3.860 11.842 4.052 1.00 0.00 81 ASP A C 6
ATOM 8316 O O . ASP A 1 81 ? 4.037 12.920 3.487 1.00 0.00 81 ASP A O 6
ATOM 8325 N N . VAL A 1 82 ? 3.177 11.687 5.177 1.00 0.00 82 VAL A N 6
ATOM 8326 C CA . VAL A 1 82 ? 2.567 12.824 5.845 1.00 0.00 82 VAL A CA 6
ATOM 8327 C C . VAL A 1 82 ? 3.487 13.302 6.970 1.00 0.00 82 VAL A C 6
ATOM 8328 O O . VAL A 1 82 ? 3.407 14.454 7.395 1.00 0.00 82 VAL A O 6
ATOM 8341 N N . ASN A 1 83 ? 4.340 12.394 7.421 1.00 0.00 83 ASN A N 6
ATOM 8342 C CA . ASN A 1 83 ? 5.274 12.709 8.488 1.00 0.00 83 ASN A CA 6
ATOM 8343 C C . ASN A 1 83 ? 4.554 13.522 9.566 1.00 0.00 83 ASN A C 6
ATOM 8344 O O . ASN A 1 83 ? 4.719 14.738 9.646 1.00 0.00 83 ASN A O 6
ATOM 8355 N N . ARG A 1 84 ? 3.771 12.816 10.369 1.00 0.00 84 ARG A N 6
ATOM 8356 C CA . ARG A 1 84 ? 3.025 13.457 11.439 1.00 0.00 84 ARG A CA 6
ATOM 8357 C C . ARG A 1 84 ? 3.194 12.677 12.745 1.00 0.00 84 ARG A C 6
ATOM 8358 O O . ARG A 1 84 ? 2.507 11.683 12.971 1.00 0.00 84 ARG A O 6
ATOM 8379 N N . GLU A 1 85 ? 4.113 13.158 13.570 1.00 0.00 85 GLU A N 6
ATOM 8380 C CA . GLU A 1 85 ? 4.381 12.518 14.846 1.00 0.00 85 GLU A CA 6
ATOM 8381 C C . GLU A 1 85 ? 4.489 13.568 15.954 1.00 0.00 85 GLU A C 6
ATOM 8382 O O . GLU A 1 85 ? 5.500 14.260 16.062 1.00 0.00 85 GLU A O 6
ATOM 8394 N N . SER A 1 86 ? 3.432 13.655 16.748 1.00 0.00 86 SER A N 6
ATOM 8395 C CA . SER A 1 86 ? 3.395 14.609 17.844 1.00 0.00 86 SER A CA 6
ATOM 8396 C C . SER A 1 86 ? 3.038 13.894 19.149 1.00 0.00 86 SER A C 6
ATOM 8397 O O . SER A 1 86 ? 2.680 12.718 19.138 1.00 0.00 86 SER A O 6
ATOM 8405 N N . GLY A 1 87 ? 3.148 14.635 20.241 1.00 0.00 87 GLY A N 6
ATOM 8406 C CA . GLY A 1 87 ? 2.841 14.087 21.551 1.00 0.00 87 GLY A CA 6
ATOM 8407 C C . GLY A 1 87 ? 4.009 14.292 22.519 1.00 0.00 87 GLY A C 6
ATOM 8408 O O . GLY A 1 87 ? 5.153 14.443 22.093 1.00 0.00 87 GLY A O 6
ATOM 8412 N N . PRO A 1 88 ? 3.671 14.290 23.836 1.00 0.00 88 PRO A N 6
ATOM 8413 C CA . PRO A 1 88 ? 4.678 14.473 24.867 1.00 0.00 88 PRO A CA 6
ATOM 8414 C C . PRO A 1 88 ? 5.518 13.206 25.045 1.00 0.00 88 PRO A C 6
ATOM 8415 O O . PRO A 1 88 ? 5.106 12.276 25.737 1.00 0.00 88 PRO A O 6
ATOM 8426 N N . SER A 1 89 ? 6.680 13.211 24.408 1.00 0.00 89 SER A N 6
ATOM 8427 C CA . SER A 1 89 ? 7.581 12.074 24.487 1.00 0.00 89 SER A CA 6
ATOM 8428 C C . SER A 1 89 ? 8.771 12.283 23.548 1.00 0.00 89 SER A C 6
ATOM 8429 O O . SER A 1 89 ? 8.641 12.932 22.512 1.00 0.00 89 SER A O 6
ATOM 8437 N N . SER A 1 90 ? 9.903 11.721 23.945 1.00 0.00 90 SER A N 6
ATOM 8438 C CA . SER A 1 90 ? 11.115 11.837 23.152 1.00 0.00 90 SER A CA 6
ATOM 8439 C C . SER A 1 90 ? 11.299 13.283 22.688 1.00 0.00 90 SER A C 6
ATOM 8440 O O . SER A 1 90 ? 10.804 13.667 21.630 1.00 0.00 90 SER A O 6
ATOM 8448 N N . GLY A 1 91 ? 12.013 14.046 23.503 1.00 0.00 91 GLY A N 6
ATOM 8449 C CA . GLY A 1 91 ? 12.269 15.442 23.189 1.00 0.00 91 GLY A CA 6
ATOM 8450 C C . GLY A 1 91 ? 11.755 16.357 24.302 1.00 0.00 91 GLY A C 6
ATOM 8451 O O . GLY A 1 91 ? 11.206 17.424 24.029 1.00 0.00 91 GLY A O 6
ATOM 8455 N N . GLY A 1 1 ? -13.817 -26.816 -6.453 1.00 0.00 1 GLY A N 7
ATOM 8456 C CA . GLY A 1 1 ? -14.305 -26.606 -5.101 1.00 0.00 1 GLY A CA 7
ATOM 8457 C C . GLY A 1 1 ? -13.227 -26.946 -4.070 1.00 0.00 1 GLY A C 7
ATOM 8458 O O . GLY A 1 1 ? -13.426 -27.812 -3.220 1.00 0.00 1 GLY A O 7
ATOM 8462 N N . SER A 1 2 ? -12.107 -26.245 -4.179 1.00 0.00 2 SER A N 7
ATOM 8463 C CA . SER A 1 2 ? -10.997 -26.462 -3.267 1.00 0.00 2 SER A CA 7
ATOM 8464 C C . SER A 1 2 ? -11.222 -25.677 -1.973 1.00 0.00 2 SER A C 7
ATOM 8465 O O . SER A 1 2 ? -11.727 -24.555 -2.003 1.00 0.00 2 SER A O 7
ATOM 8473 N N . SER A 1 3 ? -10.837 -26.297 -0.867 1.00 0.00 3 SER A N 7
ATOM 8474 C CA . SER A 1 3 ? -10.991 -25.670 0.435 1.00 0.00 3 SER A CA 7
ATOM 8475 C C . SER A 1 3 ? -9.621 -25.276 0.990 1.00 0.00 3 SER A C 7
ATOM 8476 O O . SER A 1 3 ? -9.043 -26.000 1.800 1.00 0.00 3 SER A O 7
ATOM 8484 N N . GLY A 1 4 ? -9.140 -24.129 0.533 1.00 0.00 4 GLY A N 7
ATOM 8485 C CA . GLY A 1 4 ? -7.849 -23.630 0.975 1.00 0.00 4 GLY A CA 7
ATOM 8486 C C . GLY A 1 4 ? -6.716 -24.221 0.134 1.00 0.00 4 GLY A C 7
ATOM 8487 O O . GLY A 1 4 ? -6.576 -25.440 0.044 1.00 0.00 4 GLY A O 7
ATOM 8491 N N . SER A 1 5 ? -5.936 -23.330 -0.461 1.00 0.00 5 SER A N 7
ATOM 8492 C CA . SER A 1 5 ? -4.820 -23.749 -1.292 1.00 0.00 5 SER A CA 7
ATOM 8493 C C . SER A 1 5 ? -3.514 -23.656 -0.499 1.00 0.00 5 SER A C 7
ATOM 8494 O O . SER A 1 5 ? -3.277 -22.672 0.200 1.00 0.00 5 SER A O 7
ATOM 8502 N N . SER A 1 6 ? -2.702 -24.694 -0.635 1.00 0.00 6 SER A N 7
ATOM 8503 C CA . SER A 1 6 ? -1.427 -24.742 0.060 1.00 0.00 6 SER A CA 7
ATOM 8504 C C . SER A 1 6 ? -0.319 -24.196 -0.842 1.00 0.00 6 SER A C 7
ATOM 8505 O O . SER A 1 6 ? -0.358 -24.375 -2.058 1.00 0.00 6 SER A O 7
ATOM 8513 N N . GLY A 1 7 ? 0.644 -23.540 -0.211 1.00 0.00 7 GLY A N 7
ATOM 8514 C CA . GLY A 1 7 ? 1.762 -22.966 -0.941 1.00 0.00 7 GLY A CA 7
ATOM 8515 C C . GLY A 1 7 ? 1.832 -21.451 -0.735 1.00 0.00 7 GLY A C 7
ATOM 8516 O O . GLY A 1 7 ? 2.311 -20.983 0.297 1.00 0.00 7 GLY A O 7
ATOM 8520 N N . GLU A 1 8 ? 1.347 -20.727 -1.733 1.00 0.00 8 GLU A N 7
ATOM 8521 C CA . GLU A 1 8 ? 1.349 -19.275 -1.674 1.00 0.00 8 GLU A CA 7
ATOM 8522 C C . GLU A 1 8 ? 0.701 -18.692 -2.932 1.00 0.00 8 GLU A C 7
ATOM 8523 O O . GLU A 1 8 ? 0.600 -19.370 -3.953 1.00 0.00 8 GLU A O 7
ATOM 8535 N N . LYS A 1 9 ? 0.280 -17.442 -2.816 1.00 0.00 9 LYS A N 7
ATOM 8536 C CA . LYS A 1 9 ? -0.355 -16.759 -3.931 1.00 0.00 9 LYS A CA 7
ATOM 8537 C C . LYS A 1 9 ? -0.291 -15.248 -3.702 1.00 0.00 9 LYS A C 7
ATOM 8538 O O . LYS A 1 9 ? -0.834 -14.741 -2.722 1.00 0.00 9 LYS A O 7
ATOM 8557 N N . THR A 1 10 ? 0.379 -14.570 -4.623 1.00 0.00 10 THR A N 7
ATOM 8558 C CA . THR A 1 10 ? 0.521 -13.127 -4.534 1.00 0.00 10 THR A CA 7
ATOM 8559 C C . THR A 1 10 ? 0.397 -12.492 -5.920 1.00 0.00 10 THR A C 7
ATOM 8560 O O . THR A 1 10 ? 0.748 -13.111 -6.924 1.00 0.00 10 THR A O 7
ATOM 8571 N N . VAL A 1 11 ? -0.105 -11.266 -5.932 1.00 0.00 11 VAL A N 7
ATOM 8572 C CA . VAL A 1 11 ? -0.280 -10.541 -7.179 1.00 0.00 11 VAL A CA 7
ATOM 8573 C C . VAL A 1 11 ? 0.733 -9.396 -7.244 1.00 0.00 11 VAL A C 7
ATOM 8574 O O . VAL A 1 11 ? 1.177 -8.896 -6.212 1.00 0.00 11 VAL A O 7
ATOM 8587 N N . ARG A 1 12 ? 1.068 -9.015 -8.468 1.00 0.00 12 ARG A N 7
ATOM 8588 C CA . ARG A 1 12 ? 2.020 -7.938 -8.682 1.00 0.00 12 ARG A CA 7
ATOM 8589 C C . ARG A 1 12 ? 1.323 -6.581 -8.562 1.00 0.00 12 ARG A C 7
ATOM 8590 O O . ARG A 1 12 ? 0.399 -6.285 -9.317 1.00 0.00 12 ARG A O 7
ATOM 8611 N N . VAL A 1 13 ? 1.793 -5.793 -7.606 1.00 0.00 13 VAL A N 7
ATOM 8612 C CA . VAL A 1 13 ? 1.226 -4.475 -7.377 1.00 0.00 13 VAL A CA 7
ATOM 8613 C C . VAL A 1 13 ? 2.275 -3.410 -7.706 1.00 0.00 13 VAL A C 7
ATOM 8614 O O . VAL A 1 13 ? 3.463 -3.606 -7.456 1.00 0.00 13 VAL A O 7
ATOM 8627 N N . VAL A 1 14 ? 1.796 -2.306 -8.260 1.00 0.00 14 VAL A N 7
ATOM 8628 C CA . VAL A 1 14 ? 2.677 -1.210 -8.626 1.00 0.00 14 VAL A CA 7
ATOM 8629 C C . VAL A 1 14 ? 2.767 -0.223 -7.460 1.00 0.00 14 VAL A C 7
ATOM 8630 O O . VAL A 1 14 ? 1.804 0.482 -7.163 1.00 0.00 14 VAL A O 7
ATOM 8643 N N . ILE A 1 15 ? 3.933 -0.204 -6.831 1.00 0.00 15 ILE A N 7
ATOM 8644 C CA . ILE A 1 15 ? 4.160 0.685 -5.704 1.00 0.00 15 ILE A CA 7
ATOM 8645 C C . ILE A 1 15 ? 4.781 1.990 -6.207 1.00 0.00 15 ILE A C 7
ATOM 8646 O O . ILE A 1 15 ? 5.993 2.072 -6.397 1.00 0.00 15 ILE A O 7
ATOM 8662 N N . ASN A 1 16 ? 3.921 2.977 -6.408 1.00 0.00 16 ASN A N 7
ATOM 8663 C CA . ASN A 1 16 ? 4.369 4.275 -6.885 1.00 0.00 16 ASN A CA 7
ATOM 8664 C C . ASN A 1 16 ? 4.786 5.136 -5.691 1.00 0.00 16 ASN A C 7
ATOM 8665 O O . ASN A 1 16 ? 4.001 5.344 -4.767 1.00 0.00 16 ASN A O 7
ATOM 8676 N N . PHE A 1 17 ? 6.021 5.613 -5.749 1.00 0.00 17 PHE A N 7
ATOM 8677 C CA . PHE A 1 17 ? 6.551 6.448 -4.684 1.00 0.00 17 PHE A CA 7
ATOM 8678 C C . PHE A 1 17 ? 7.483 7.525 -5.244 1.00 0.00 17 PHE A C 7
ATOM 8679 O O . PHE A 1 17 ? 8.006 7.385 -6.348 1.00 0.00 17 PHE A O 7
ATOM 8696 N N . LYS A 1 18 ? 7.662 8.574 -4.455 1.00 0.00 18 LYS A N 7
ATOM 8697 C CA . LYS A 1 18 ? 8.522 9.674 -4.858 1.00 0.00 18 LYS A CA 7
ATOM 8698 C C . LYS A 1 18 ? 7.888 10.402 -6.045 1.00 0.00 18 LYS A C 7
ATOM 8699 O O . LYS A 1 18 ? 8.527 11.246 -6.673 1.00 0.00 18 LYS A O 7
ATOM 8718 N N . LYS A 1 19 ? 6.641 10.049 -6.318 1.00 0.00 19 LYS A N 7
ATOM 8719 C CA . LYS A 1 19 ? 5.914 10.659 -7.419 1.00 0.00 19 LYS A CA 7
ATOM 8720 C C . LYS A 1 19 ? 6.775 10.607 -8.683 1.00 0.00 19 LYS A C 7
ATOM 8721 O O . LYS A 1 19 ? 6.666 11.475 -9.548 1.00 0.00 19 LYS A O 7
ATOM 8740 N N . THR A 1 20 ? 7.611 9.581 -8.750 1.00 0.00 20 THR A N 7
ATOM 8741 C CA . THR A 1 20 ? 8.489 9.405 -9.893 1.00 0.00 20 THR A CA 7
ATOM 8742 C C . THR A 1 20 ? 8.928 7.944 -10.009 1.00 0.00 20 THR A C 7
ATOM 8743 O O . THR A 1 20 ? 8.767 7.325 -11.059 1.00 0.00 20 THR A O 7
ATOM 8754 N N . GLN A 1 21 ? 9.474 7.436 -8.914 1.00 0.00 21 GLN A N 7
ATOM 8755 C CA . GLN A 1 21 ? 9.938 6.059 -8.879 1.00 0.00 21 GLN A CA 7
ATOM 8756 C C . GLN A 1 21 ? 8.791 5.123 -8.492 1.00 0.00 21 GLN A C 7
ATOM 8757 O O . GLN A 1 21 ? 7.819 5.549 -7.871 1.00 0.00 21 GLN A O 7
ATOM 8771 N N . LYS A 1 22 ? 8.943 3.863 -8.875 1.00 0.00 22 LYS A N 7
ATOM 8772 C CA . LYS A 1 22 ? 7.932 2.863 -8.576 1.00 0.00 22 LYS A CA 7
ATOM 8773 C C . LYS A 1 22 ? 8.597 1.489 -8.467 1.00 0.00 22 LYS A C 7
ATOM 8774 O O . LYS A 1 22 ? 9.612 1.234 -9.113 1.00 0.00 22 LYS A O 7
ATOM 8793 N N . THR A 1 23 ? 7.998 0.641 -7.645 1.00 0.00 23 THR A N 7
ATOM 8794 C CA . THR A 1 23 ? 8.519 -0.700 -7.443 1.00 0.00 23 THR A CA 7
ATOM 8795 C C . THR A 1 23 ? 7.378 -1.719 -7.426 1.00 0.00 23 THR A C 7
ATOM 8796 O O . THR A 1 23 ? 6.294 -1.435 -6.918 1.00 0.00 23 THR A O 7
ATOM 8807 N N . ILE A 1 24 ? 7.660 -2.885 -7.988 1.00 0.00 24 ILE A N 7
ATOM 8808 C CA . ILE A 1 24 ? 6.671 -3.948 -8.044 1.00 0.00 24 ILE A CA 7
ATOM 8809 C C . ILE A 1 24 ? 6.904 -4.918 -6.884 1.00 0.00 24 ILE A C 7
ATOM 8810 O O . ILE A 1 24 ? 8.046 -5.240 -6.559 1.00 0.00 24 ILE A O 7
ATOM 8826 N N . VAL A 1 25 ? 5.803 -5.356 -6.291 1.00 0.00 25 VAL A N 7
ATOM 8827 C CA . VAL A 1 25 ? 5.874 -6.283 -5.174 1.00 0.00 25 VAL A CA 7
ATOM 8828 C C . VAL A 1 25 ? 4.797 -7.358 -5.340 1.00 0.00 25 VAL A C 7
ATOM 8829 O O . VAL A 1 25 ? 3.763 -7.115 -5.959 1.00 0.00 25 VAL A O 7
ATOM 8842 N N . ARG A 1 26 ? 5.078 -8.523 -4.775 1.00 0.00 26 ARG A N 7
ATOM 8843 C CA . ARG A 1 26 ? 4.147 -9.636 -4.853 1.00 0.00 26 ARG A CA 7
ATOM 8844 C C . ARG A 1 26 ? 3.544 -9.921 -3.475 1.00 0.00 26 ARG A C 7
ATOM 8845 O O . ARG A 1 26 ? 4.219 -10.455 -2.597 1.00 0.00 26 ARG A O 7
ATOM 8866 N N . VAL A 1 27 ? 2.280 -9.551 -3.330 1.00 0.00 27 VAL A N 7
ATOM 8867 C CA . VAL A 1 27 ? 1.578 -9.760 -2.075 1.00 0.00 27 VAL A CA 7
ATOM 8868 C C . VAL A 1 27 ? 0.198 -10.354 -2.361 1.00 0.00 27 VAL A C 7
ATOM 8869 O O . VAL A 1 27 ? -0.221 -10.435 -3.514 1.00 0.00 27 VAL A O 7
ATOM 8882 N N . SER A 1 28 ? -0.472 -10.754 -1.289 1.00 0.00 28 SER A N 7
ATOM 8883 C CA . SER A 1 28 ? -1.797 -11.338 -1.410 1.00 0.00 28 SER A CA 7
ATOM 8884 C C . SER A 1 28 ? -2.848 -10.233 -1.524 1.00 0.00 28 SER A C 7
ATOM 8885 O O . SER A 1 28 ? -2.831 -9.273 -0.755 1.00 0.00 28 SER A O 7
ATOM 8893 N N . PRO A 1 29 ? -3.762 -10.409 -2.516 1.00 0.00 29 PRO A N 7
ATOM 8894 C CA . PRO A 1 29 ? -4.819 -9.437 -2.740 1.00 0.00 29 PRO A CA 7
ATOM 8895 C C . PRO A 1 29 ? -5.906 -9.553 -1.670 1.00 0.00 29 PRO A C 7
ATOM 8896 O O . PRO A 1 29 ? -6.809 -8.720 -1.605 1.00 0.00 29 PRO A O 7
ATOM 8907 N N . HIS A 1 30 ? -5.784 -10.592 -0.857 1.00 0.00 30 HIS A N 7
ATOM 8908 C CA . HIS A 1 30 ? -6.745 -10.827 0.207 1.00 0.00 30 HIS A CA 7
ATOM 8909 C C . HIS A 1 30 ? -6.429 -9.916 1.394 1.00 0.00 30 HIS A C 7
ATOM 8910 O O . HIS A 1 30 ? -7.197 -9.006 1.705 1.00 0.00 30 HIS A O 7
ATOM 8924 N N . ALA A 1 31 ? -5.298 -10.192 2.026 1.00 0.00 31 ALA A N 7
ATOM 8925 C CA . ALA A 1 31 ? -4.871 -9.408 3.173 1.00 0.00 31 ALA A CA 7
ATOM 8926 C C . ALA A 1 31 ? -5.164 -7.930 2.912 1.00 0.00 31 ALA A C 7
ATOM 8927 O O . ALA A 1 31 ? -5.105 -7.473 1.771 1.00 0.00 31 ALA A O 7
ATOM 8934 N N . SER A 1 32 ? -5.472 -7.221 3.989 1.00 0.00 32 SER A N 7
ATOM 8935 C CA . SER A 1 32 ? -5.774 -5.804 3.891 1.00 0.00 32 SER A CA 7
ATOM 8936 C C . SER A 1 32 ? -4.477 -4.997 3.802 1.00 0.00 32 SER A C 7
ATOM 8937 O O . SER A 1 32 ? -3.446 -5.413 4.329 1.00 0.00 32 SER A O 7
ATOM 8945 N N . LEU A 1 33 ? -4.570 -3.858 3.132 1.00 0.00 33 LEU A N 7
ATOM 8946 C CA . LEU A 1 33 ? -3.417 -2.990 2.968 1.00 0.00 33 LEU A CA 7
ATOM 8947 C C . LEU A 1 33 ? -2.779 -2.732 4.335 1.00 0.00 33 LEU A C 7
ATOM 8948 O O . LEU A 1 33 ? -1.563 -2.576 4.437 1.00 0.00 33 LEU A O 7
ATOM 8964 N N . GLN A 1 34 ? -3.629 -2.695 5.351 1.00 0.00 34 GLN A N 7
ATOM 8965 C CA . GLN A 1 34 ? -3.163 -2.459 6.707 1.00 0.00 34 GLN A CA 7
ATOM 8966 C C . GLN A 1 34 ? -2.043 -3.438 7.062 1.00 0.00 34 GLN A C 7
ATOM 8967 O O . GLN A 1 34 ? -1.118 -3.089 7.794 1.00 0.00 34 GLN A O 7
ATOM 8981 N N . GLU A 1 35 ? -2.162 -4.644 6.526 1.00 0.00 35 GLU A N 7
ATOM 8982 C CA . GLU A 1 35 ? -1.171 -5.676 6.777 1.00 0.00 35 GLU A CA 7
ATOM 8983 C C . GLU A 1 35 ? -0.100 -5.660 5.684 1.00 0.00 35 GLU A C 7
ATOM 8984 O O . GLU A 1 35 ? 1.018 -6.127 5.899 1.00 0.00 35 GLU A O 7
ATOM 8996 N N . LEU A 1 36 ? -0.479 -5.118 4.536 1.00 0.00 36 LEU A N 7
ATOM 8997 C CA . LEU A 1 36 ? 0.434 -5.036 3.409 1.00 0.00 36 LEU A CA 7
ATOM 8998 C C . LEU A 1 36 ? 1.104 -3.660 3.401 1.00 0.00 36 LEU A C 7
ATOM 8999 O O . LEU A 1 36 ? 1.769 -3.295 2.433 1.00 0.00 36 LEU A O 7
ATOM 9015 N N . ALA A 1 37 ? 0.906 -2.935 4.492 1.00 0.00 37 ALA A N 7
ATOM 9016 C CA . ALA A 1 37 ? 1.483 -1.608 4.623 1.00 0.00 37 ALA A CA 7
ATOM 9017 C C . ALA A 1 37 ? 3.000 -1.729 4.781 1.00 0.00 37 ALA A C 7
ATOM 9018 O O . ALA A 1 37 ? 3.756 -1.064 4.074 1.00 0.00 37 ALA A O 7
ATOM 9025 N N . PRO A 1 38 ? 3.410 -2.605 5.737 1.00 0.00 38 PRO A N 7
ATOM 9026 C CA . PRO A 1 38 ? 4.823 -2.822 5.996 1.00 0.00 38 PRO A CA 7
ATOM 9027 C C . PRO A 1 38 ? 5.459 -3.672 4.895 1.00 0.00 38 PRO A C 7
ATOM 9028 O O . PRO A 1 38 ? 6.555 -3.369 4.426 1.00 0.00 38 PRO A O 7
ATOM 9039 N N . ILE A 1 39 ? 4.744 -4.721 4.514 1.00 0.00 39 ILE A N 7
ATOM 9040 C CA . ILE A 1 39 ? 5.224 -5.617 3.477 1.00 0.00 39 ILE A CA 7
ATOM 9041 C C . ILE A 1 39 ? 5.544 -4.809 2.218 1.00 0.00 39 ILE A C 7
ATOM 9042 O O . ILE A 1 39 ? 6.428 -5.178 1.446 1.00 0.00 39 ILE A O 7
ATOM 9058 N N . ILE A 1 40 ? 4.807 -3.721 2.049 1.00 0.00 40 ILE A N 7
ATOM 9059 C CA . ILE A 1 40 ? 5.002 -2.857 0.897 1.00 0.00 40 ILE A CA 7
ATOM 9060 C C . ILE A 1 40 ? 6.060 -1.802 1.228 1.00 0.00 40 ILE A C 7
ATOM 9061 O O . ILE A 1 40 ? 7.059 -1.677 0.521 1.00 0.00 40 ILE A O 7
ATOM 9077 N N . CYS A 1 41 ? 5.804 -1.071 2.303 1.00 0.00 41 CYS A N 7
ATOM 9078 C CA . CYS A 1 41 ? 6.722 -0.031 2.736 1.00 0.00 41 CYS A CA 7
ATOM 9079 C C . CYS A 1 41 ? 8.130 -0.627 2.794 1.00 0.00 41 CYS A C 7
ATOM 9080 O O . CYS A 1 41 ? 9.086 -0.017 2.317 1.00 0.00 41 CYS A O 7
ATOM 9088 N N . SER A 1 42 ? 8.213 -1.811 3.382 1.00 0.00 42 SER A N 7
ATOM 9089 C CA . SER A 1 42 ? 9.488 -2.496 3.508 1.00 0.00 42 SER A CA 7
ATOM 9090 C C . SER A 1 42 ? 10.166 -2.597 2.140 1.00 0.00 42 SER A C 7
ATOM 9091 O O . SER A 1 42 ? 11.339 -2.257 1.998 1.00 0.00 42 SER A O 7
ATOM 9099 N N . LYS A 1 43 ? 9.397 -3.066 1.168 1.00 0.00 43 LYS A N 7
ATOM 9100 C CA . LYS A 1 43 ? 9.908 -3.216 -0.184 1.00 0.00 43 LYS A CA 7
ATOM 9101 C C . LYS A 1 43 ? 10.497 -1.883 -0.653 1.00 0.00 43 LYS A C 7
ATOM 9102 O O . LYS A 1 43 ? 11.538 -1.856 -1.306 1.00 0.00 43 LYS A O 7
ATOM 9121 N N . CYS A 1 44 ? 9.803 -0.811 -0.301 1.00 0.00 44 CYS A N 7
ATOM 9122 C CA . CYS A 1 44 ? 10.244 0.522 -0.678 1.00 0.00 44 CYS A CA 7
ATOM 9123 C C . CYS A 1 44 ? 11.011 1.125 0.501 1.00 0.00 44 CYS A C 7
ATOM 9124 O O . CYS A 1 44 ? 11.167 2.342 0.586 1.00 0.00 44 CYS A O 7
ATOM 9132 N N . GLU A 1 45 ? 11.470 0.246 1.379 1.00 0.00 45 GLU A N 7
ATOM 9133 C CA . GLU A 1 45 ? 12.217 0.676 2.548 1.00 0.00 45 GLU A CA 7
ATOM 9134 C C . GLU A 1 45 ? 11.620 1.967 3.114 1.00 0.00 45 GLU A C 7
ATOM 9135 O O . GLU A 1 45 ? 12.348 2.828 3.606 1.00 0.00 45 GLU A O 7
ATOM 9147 N N . PHE A 1 46 ? 10.301 2.059 3.026 1.00 0.00 46 PHE A N 7
ATOM 9148 C CA . PHE A 1 46 ? 9.598 3.230 3.523 1.00 0.00 46 PHE A CA 7
ATOM 9149 C C . PHE A 1 46 ? 9.238 3.066 5.001 1.00 0.00 46 PHE A C 7
ATOM 9150 O O . PHE A 1 46 ? 9.456 2.004 5.583 1.00 0.00 46 PHE A O 7
ATOM 9167 N N . ASP A 1 47 ? 8.692 4.133 5.566 1.00 0.00 47 ASP A N 7
ATOM 9168 C CA . ASP A 1 47 ? 8.299 4.121 6.964 1.00 0.00 47 ASP A CA 7
ATOM 9169 C C . ASP A 1 47 ? 6.773 4.059 7.060 1.00 0.00 47 ASP A C 7
ATOM 9170 O O . ASP A 1 47 ? 6.085 5.010 6.693 1.00 0.00 47 ASP A O 7
ATOM 9179 N N . PRO A 1 48 ? 6.276 2.900 7.569 1.00 0.00 48 PRO A N 7
ATOM 9180 C CA . PRO A 1 48 ? 4.844 2.701 7.718 1.00 0.00 48 PRO A CA 7
ATOM 9181 C C . PRO A 1 48 ? 4.301 3.496 8.907 1.00 0.00 48 PRO A C 7
ATOM 9182 O O . PRO A 1 48 ? 3.102 3.471 9.179 1.00 0.00 48 PRO A O 7
ATOM 9193 N N . LEU A 1 49 ? 5.210 4.183 9.583 1.00 0.00 49 LEU A N 7
ATOM 9194 C CA . LEU A 1 49 ? 4.837 4.984 10.736 1.00 0.00 49 LEU A CA 7
ATOM 9195 C C . LEU A 1 49 ? 3.946 6.142 10.282 1.00 0.00 49 LEU A C 7
ATOM 9196 O O . LEU A 1 49 ? 2.883 6.374 10.854 1.00 0.00 49 LEU A O 7
ATOM 9212 N N . HIS A 1 50 ? 4.413 6.838 9.256 1.00 0.00 50 HIS A N 7
ATOM 9213 C CA . HIS A 1 50 ? 3.672 7.966 8.717 1.00 0.00 50 HIS A CA 7
ATOM 9214 C C . HIS A 1 50 ? 3.542 7.818 7.200 1.00 0.00 50 HIS A C 7
ATOM 9215 O O . HIS A 1 50 ? 4.001 8.675 6.447 1.00 0.00 50 HIS A O 7
ATOM 9229 N N . THR A 1 51 ? 2.915 6.723 6.797 1.00 0.00 51 THR A N 7
ATOM 9230 C CA . THR A 1 51 ? 2.718 6.450 5.383 1.00 0.00 51 THR A CA 7
ATOM 9231 C C . THR A 1 51 ? 1.227 6.317 5.067 1.00 0.00 51 THR A C 7
ATOM 9232 O O . THR A 1 51 ? 0.485 5.683 5.816 1.00 0.00 51 THR A O 7
ATOM 9243 N N . LEU A 1 52 ? 0.833 6.924 3.958 1.00 0.00 52 LEU A N 7
ATOM 9244 C CA . LEU A 1 52 ? -0.556 6.880 3.534 1.00 0.00 52 LEU A CA 7
ATOM 9245 C C . LEU A 1 52 ? -0.670 6.045 2.257 1.00 0.00 52 LEU A C 7
ATOM 9246 O O . LEU A 1 52 ? 0.331 5.785 1.590 1.00 0.00 52 LEU A O 7
ATOM 9262 N N . LEU A 1 53 ? -1.897 5.648 1.955 1.00 0.00 53 LEU A N 7
ATOM 9263 C CA . LEU A 1 53 ? -2.154 4.848 0.770 1.00 0.00 53 LEU A CA 7
ATOM 9264 C C . LEU A 1 53 ? -3.183 5.561 -0.109 1.00 0.00 53 LEU A C 7
ATOM 9265 O O . LEU A 1 53 ? -4.385 5.469 0.136 1.00 0.00 53 LEU A O 7
ATOM 9281 N N . LEU A 1 54 ? -2.674 6.258 -1.115 1.00 0.00 54 LEU A N 7
ATOM 9282 C CA . LEU A 1 54 ? -3.534 6.987 -2.031 1.00 0.00 54 LEU A CA 7
ATOM 9283 C C . LEU A 1 54 ? -3.772 6.141 -3.283 1.00 0.00 54 LEU A C 7
ATOM 9284 O O . LEU A 1 54 ? -3.083 5.145 -3.504 1.00 0.00 54 LEU A O 7
ATOM 9300 N N . LYS A 1 55 ? -4.748 6.567 -4.071 1.00 0.00 55 LYS A N 7
ATOM 9301 C CA . LYS A 1 55 ? -5.085 5.861 -5.295 1.00 0.00 55 LYS A CA 7
ATOM 9302 C C . LYS A 1 55 ? -3.851 5.797 -6.198 1.00 0.00 55 LYS A C 7
ATOM 9303 O O . LYS A 1 55 ? -3.326 4.716 -6.462 1.00 0.00 55 LYS A O 7
ATOM 9322 N N . ASP A 1 56 ? -3.423 6.968 -6.646 1.00 0.00 56 ASP A N 7
ATOM 9323 C CA . ASP A 1 56 ? -2.261 7.058 -7.513 1.00 0.00 56 ASP A CA 7
ATOM 9324 C C . ASP A 1 56 ? -1.607 8.431 -7.342 1.00 0.00 56 ASP A C 7
ATOM 9325 O O . ASP A 1 56 ? -2.057 9.240 -6.531 1.00 0.00 56 ASP A O 7
ATOM 9334 N N . TYR A 1 57 ? -0.557 8.652 -8.118 1.00 0.00 57 TYR A N 7
ATOM 9335 C CA . TYR A 1 57 ? 0.163 9.913 -8.062 1.00 0.00 57 TYR A CA 7
ATOM 9336 C C . TYR A 1 57 ? -0.763 11.088 -8.384 1.00 0.00 57 TYR A C 7
ATOM 9337 O O . TYR A 1 57 ? -0.441 12.237 -8.086 1.00 0.00 57 TYR A O 7
ATOM 9355 N N . GLN A 1 58 ? -1.896 10.759 -8.987 1.00 0.00 58 GLN A N 7
ATOM 9356 C CA . GLN A 1 58 ? -2.871 11.772 -9.352 1.00 0.00 58 GLN A CA 7
ATOM 9357 C C . GLN A 1 58 ? -4.270 11.352 -8.895 1.00 0.00 58 GLN A C 7
ATOM 9358 O O . GLN A 1 58 ? -5.023 10.753 -9.661 1.00 0.00 58 GLN A O 7
ATOM 9372 N N . SER A 1 59 ? -4.574 11.683 -7.649 1.00 0.00 59 SER A N 7
ATOM 9373 C CA . SER A 1 59 ? -5.869 11.348 -7.080 1.00 0.00 59 SER A CA 7
ATOM 9374 C C . SER A 1 59 ? -6.061 12.078 -5.750 1.00 0.00 59 SER A C 7
ATOM 9375 O O . SER A 1 59 ? -7.102 12.691 -5.519 1.00 0.00 59 SER A O 7
ATOM 9383 N N . GLN A 1 60 ? -5.041 11.987 -4.909 1.00 0.00 60 GLN A N 7
ATOM 9384 C CA . GLN A 1 60 ? -5.084 12.631 -3.607 1.00 0.00 60 GLN A CA 7
ATOM 9385 C C . GLN A 1 60 ? -6.180 12.005 -2.742 1.00 0.00 60 GLN A C 7
ATOM 9386 O O . GLN A 1 60 ? -6.583 12.581 -1.732 1.00 0.00 60 GLN A O 7
ATOM 9400 N N . GLU A 1 61 ? -6.630 10.834 -3.168 1.00 0.00 61 GLU A N 7
ATOM 9401 C CA . GLU A 1 61 ? -7.670 10.123 -2.444 1.00 0.00 61 GLU A CA 7
ATOM 9402 C C . GLU A 1 61 ? -7.077 8.922 -1.705 1.00 0.00 61 GLU A C 7
ATOM 9403 O O . GLU A 1 61 ? -6.520 8.019 -2.327 1.00 0.00 61 GLU A O 7
ATOM 9415 N N . PRO A 1 62 ? -7.221 8.952 -0.353 1.00 0.00 62 PRO A N 7
ATOM 9416 C CA . PRO A 1 62 ? -6.706 7.877 0.478 1.00 0.00 62 PRO A CA 7
ATOM 9417 C C . PRO A 1 62 ? -7.591 6.633 0.377 1.00 0.00 62 PRO A C 7
ATOM 9418 O O . PRO A 1 62 ? -8.804 6.743 0.205 1.00 0.00 62 PRO A O 7
ATOM 9429 N N . LEU A 1 63 ? -6.950 5.479 0.486 1.00 0.00 63 LEU A N 7
ATOM 9430 C CA . LEU A 1 63 ? -7.664 4.216 0.409 1.00 0.00 63 LEU A CA 7
ATOM 9431 C C . LEU A 1 63 ? -8.055 3.769 1.819 1.00 0.00 63 LEU A C 7
ATOM 9432 O O . LEU A 1 63 ? -7.681 4.407 2.802 1.00 0.00 63 LEU A O 7
ATOM 9448 N N . ASP A 1 64 ? -8.803 2.676 1.873 1.00 0.00 64 ASP A N 7
ATOM 9449 C CA . ASP A 1 64 ? -9.248 2.137 3.147 1.00 0.00 64 ASP A CA 7
ATOM 9450 C C . ASP A 1 64 ? -8.427 0.890 3.483 1.00 0.00 64 ASP A C 7
ATOM 9451 O O . ASP A 1 64 ? -8.695 -0.193 2.964 1.00 0.00 64 ASP A O 7
ATOM 9460 N N . LEU A 1 65 ? -7.443 1.084 4.349 1.00 0.00 65 LEU A N 7
ATOM 9461 C CA . LEU A 1 65 ? -6.582 -0.011 4.760 1.00 0.00 65 LEU A CA 7
ATOM 9462 C C . LEU A 1 65 ? -7.443 -1.220 5.133 1.00 0.00 65 LEU A C 7
ATOM 9463 O O . LEU A 1 65 ? -7.185 -2.334 4.680 1.00 0.00 65 LEU A O 7
ATOM 9479 N N . THR A 1 66 ? -8.448 -0.958 5.956 1.00 0.00 66 THR A N 7
ATOM 9480 C CA . THR A 1 66 ? -9.349 -2.011 6.395 1.00 0.00 66 THR A CA 7
ATOM 9481 C C . THR A 1 66 ? -9.783 -2.871 5.207 1.00 0.00 66 THR A C 7
ATOM 9482 O O . THR A 1 66 ? -9.994 -4.074 5.352 1.00 0.00 66 THR A O 7
ATOM 9493 N N . LYS A 1 67 ? -9.903 -2.221 4.059 1.00 0.00 67 LYS A N 7
ATOM 9494 C CA . LYS A 1 67 ? -10.309 -2.912 2.847 1.00 0.00 67 LYS A CA 7
ATOM 9495 C C . LYS A 1 67 ? -9.103 -3.646 2.256 1.00 0.00 67 LYS A C 7
ATOM 9496 O O . LYS A 1 67 ? -7.981 -3.487 2.732 1.00 0.00 67 LYS A O 7
ATOM 9515 N N . SER A 1 68 ? -9.377 -4.435 1.227 1.00 0.00 68 SER A N 7
ATOM 9516 C CA . SER A 1 68 ? -8.329 -5.194 0.567 1.00 0.00 68 SER A CA 7
ATOM 9517 C C . SER A 1 68 ? -8.324 -4.885 -0.932 1.00 0.00 68 SER A C 7
ATOM 9518 O O . SER A 1 68 ? -9.280 -4.314 -1.455 1.00 0.00 68 SER A O 7
ATOM 9526 N N . LEU A 1 69 ? -7.237 -5.276 -1.580 1.00 0.00 69 LEU A N 7
ATOM 9527 C CA . LEU A 1 69 ? -7.095 -5.048 -3.008 1.00 0.00 69 LEU A CA 7
ATOM 9528 C C . LEU A 1 69 ? -8.327 -5.592 -3.733 1.00 0.00 69 LEU A C 7
ATOM 9529 O O . LEU A 1 69 ? -8.720 -5.069 -4.775 1.00 0.00 69 LEU A O 7
ATOM 9545 N N . ASN A 1 70 ? -8.903 -6.634 -3.152 1.00 0.00 70 ASN A N 7
ATOM 9546 C CA . ASN A 1 70 ? -10.083 -7.255 -3.729 1.00 0.00 70 ASN A CA 7
ATOM 9547 C C . ASN A 1 70 ? -11.287 -6.329 -3.537 1.00 0.00 70 ASN A C 7
ATOM 9548 O O . ASN A 1 70 ? -11.989 -6.012 -4.496 1.00 0.00 70 ASN A O 7
ATOM 9559 N N . ASP A 1 71 ? -11.487 -5.923 -2.292 1.00 0.00 71 ASP A N 7
ATOM 9560 C CA . ASP A 1 71 ? -12.593 -5.041 -1.962 1.00 0.00 71 ASP A CA 7
ATOM 9561 C C . ASP A 1 71 ? -12.477 -3.755 -2.783 1.00 0.00 71 ASP A C 7
ATOM 9562 O O . ASP A 1 71 ? -13.430 -3.348 -3.444 1.00 0.00 71 ASP A O 7
ATOM 9571 N N . LEU A 1 72 ? -11.299 -3.151 -2.713 1.00 0.00 72 LEU A N 7
ATOM 9572 C CA . LEU A 1 72 ? -11.046 -1.920 -3.442 1.00 0.00 72 LEU A CA 7
ATOM 9573 C C . LEU A 1 72 ? -11.088 -2.203 -4.945 1.00 0.00 72 LEU A C 7
ATOM 9574 O O . LEU A 1 72 ? -11.733 -1.477 -5.699 1.00 0.00 72 LEU A O 7
ATOM 9590 N N . GLY A 1 73 ? -10.391 -3.261 -5.334 1.00 0.00 73 GLY A N 7
ATOM 9591 C CA . GLY A 1 73 ? -10.341 -3.650 -6.734 1.00 0.00 73 GLY A CA 7
ATOM 9592 C C . GLY A 1 73 ? -9.274 -2.852 -7.486 1.00 0.00 73 GLY A C 7
ATOM 9593 O O . GLY A 1 73 ? -9.471 -2.481 -8.642 1.00 0.00 73 GLY A O 7
ATOM 9597 N N . LEU A 1 74 ? -8.166 -2.613 -6.800 1.00 0.00 74 LEU A N 7
ATOM 9598 C CA . LEU A 1 74 ? -7.068 -1.866 -7.389 1.00 0.00 74 LEU A CA 7
ATOM 9599 C C . LEU A 1 74 ? -5.856 -2.788 -7.544 1.00 0.00 74 LEU A C 7
ATOM 9600 O O . LEU A 1 74 ? -5.687 -3.732 -6.774 1.00 0.00 74 LEU A O 7
ATOM 9616 N N . ARG A 1 75 ? -5.043 -2.480 -8.544 1.00 0.00 75 ARG A N 7
ATOM 9617 C CA . ARG A 1 75 ? -3.852 -3.269 -8.810 1.00 0.00 75 ARG A CA 7
ATOM 9618 C C . ARG A 1 75 ? -2.597 -2.478 -8.434 1.00 0.00 75 ARG A C 7
ATOM 9619 O O . ARG A 1 75 ? -1.522 -3.053 -8.272 1.00 0.00 75 ARG A O 7
ATOM 9640 N N . GLU A 1 76 ? -2.776 -1.171 -8.308 1.00 0.00 76 GLU A N 7
ATOM 9641 C CA . GLU A 1 76 ? -1.672 -0.296 -7.955 1.00 0.00 76 GLU A CA 7
ATOM 9642 C C . GLU A 1 76 ? -2.119 0.727 -6.908 1.00 0.00 76 GLU A C 7
ATOM 9643 O O . GLU A 1 76 ? -3.310 1.001 -6.772 1.00 0.00 76 GLU A O 7
ATOM 9655 N N . LEU A 1 77 ? -1.139 1.264 -6.196 1.00 0.00 77 LEU A N 7
ATOM 9656 C CA . LEU A 1 77 ? -1.417 2.250 -5.165 1.00 0.00 77 LEU A CA 7
ATOM 9657 C C . LEU A 1 77 ? -0.188 3.142 -4.975 1.00 0.00 77 LEU A C 7
ATOM 9658 O O . LEU A 1 77 ? 0.884 2.848 -5.501 1.00 0.00 77 LEU A O 7
ATOM 9674 N N . TYR A 1 78 ? -0.385 4.213 -4.221 1.00 0.00 78 TYR A N 7
ATOM 9675 C CA . TYR A 1 78 ? 0.693 5.150 -3.954 1.00 0.00 78 TYR A CA 7
ATOM 9676 C C . TYR A 1 78 ? 0.945 5.283 -2.451 1.00 0.00 78 TYR A C 7
ATOM 9677 O O . TYR A 1 78 ? 0.007 5.254 -1.656 1.00 0.00 78 TYR A O 7
ATOM 9695 N N . ALA A 1 79 ? 2.216 5.425 -2.107 1.00 0.00 79 ALA A N 7
ATOM 9696 C CA . ALA A 1 79 ? 2.603 5.563 -0.713 1.00 0.00 79 ALA A CA 7
ATOM 9697 C C . ALA A 1 79 ? 3.022 7.010 -0.445 1.00 0.00 79 ALA A C 7
ATOM 9698 O O . ALA A 1 79 ? 4.055 7.462 -0.937 1.00 0.00 79 ALA A O 7
ATOM 9705 N N . MET A 1 80 ? 2.199 7.696 0.335 1.00 0.00 80 MET A N 7
ATOM 9706 C CA . MET A 1 80 ? 2.472 9.082 0.674 1.00 0.00 80 MET A CA 7
ATOM 9707 C C . MET A 1 80 ? 3.208 9.185 2.012 1.00 0.00 80 MET A C 7
ATOM 9708 O O . MET A 1 80 ? 2.912 8.441 2.946 1.00 0.00 80 MET A O 7
ATOM 9722 N N . ASP A 1 81 ? 4.152 10.112 2.061 1.00 0.00 81 ASP A N 7
ATOM 9723 C CA . ASP A 1 81 ? 4.933 10.322 3.269 1.00 0.00 81 ASP A CA 7
ATOM 9724 C C . ASP A 1 81 ? 4.349 11.500 4.050 1.00 0.00 81 ASP A C 7
ATOM 9725 O O . ASP A 1 81 ? 4.486 12.652 3.640 1.00 0.00 81 ASP A O 7
ATOM 9734 N N . VAL A 1 82 ? 3.709 11.172 5.163 1.00 0.00 82 VAL A N 7
ATOM 9735 C CA . VAL A 1 82 ? 3.104 12.189 6.006 1.00 0.00 82 VAL A CA 7
ATOM 9736 C C . VAL A 1 82 ? 3.879 12.283 7.322 1.00 0.00 82 VAL A C 7
ATOM 9737 O O . VAL A 1 82 ? 5.107 12.214 7.328 1.00 0.00 82 VAL A O 7
ATOM 9750 N N . ASN A 1 83 ? 3.131 12.440 8.403 1.00 0.00 83 ASN A N 7
ATOM 9751 C CA . ASN A 1 83 ? 3.733 12.545 9.722 1.00 0.00 83 ASN A CA 7
ATOM 9752 C C . ASN A 1 83 ? 2.765 11.984 10.766 1.00 0.00 83 ASN A C 7
ATOM 9753 O O . ASN A 1 83 ? 3.116 11.078 11.520 1.00 0.00 83 ASN A O 7
ATOM 9764 N N . ARG A 1 84 ? 1.565 12.547 10.776 1.00 0.00 84 ARG A N 7
ATOM 9765 C CA . ARG A 1 84 ? 0.544 12.115 11.715 1.00 0.00 84 ARG A CA 7
ATOM 9766 C C . ARG A 1 84 ? 1.028 12.311 13.153 1.00 0.00 84 ARG A C 7
ATOM 9767 O O . ARG A 1 84 ? 1.915 11.596 13.616 1.00 0.00 84 ARG A O 7
ATOM 9788 N N . GLU A 1 85 ? 0.423 13.284 13.819 1.00 0.00 85 GLU A N 7
ATOM 9789 C CA . GLU A 1 85 ? 0.782 13.583 15.195 1.00 0.00 85 GLU A CA 7
ATOM 9790 C C . GLU A 1 85 ? 0.869 12.293 16.014 1.00 0.00 85 GLU A C 7
ATOM 9791 O O . GLU A 1 85 ? 1.957 11.762 16.228 1.00 0.00 85 GLU A O 7
ATOM 9803 N N . SER A 1 86 ? -0.292 11.827 16.449 1.00 0.00 86 SER A N 7
ATOM 9804 C CA . SER A 1 86 ? -0.361 10.609 17.239 1.00 0.00 86 SER A CA 7
ATOM 9805 C C . SER A 1 86 ? -1.401 9.657 16.644 1.00 0.00 86 SER A C 7
ATOM 9806 O O . SER A 1 86 ? -1.064 8.555 16.213 1.00 0.00 86 SER A O 7
ATOM 9814 N N . GLY A 1 87 ? -2.643 10.117 16.640 1.00 0.00 87 GLY A N 7
ATOM 9815 C CA . GLY A 1 87 ? -3.734 9.320 16.105 1.00 0.00 87 GLY A CA 7
ATOM 9816 C C . GLY A 1 87 ? -4.665 8.844 17.222 1.00 0.00 87 GLY A C 7
ATOM 9817 O O . GLY A 1 87 ? -4.512 9.245 18.375 1.00 0.00 87 GLY A O 7
ATOM 9821 N N . PRO A 1 88 ? -5.634 7.974 16.832 1.00 0.00 88 PRO A N 7
ATOM 9822 C CA . PRO A 1 88 ? -6.589 7.439 17.787 1.00 0.00 88 PRO A CA 7
ATOM 9823 C C . PRO A 1 88 ? -5.941 6.374 18.673 1.00 0.00 88 PRO A C 7
ATOM 9824 O O . PRO A 1 88 ? -5.393 5.393 18.171 1.00 0.00 88 PRO A O 7
ATOM 9835 N N . SER A 1 89 ? -6.024 6.602 19.976 1.00 0.00 89 SER A N 7
ATOM 9836 C CA . SER A 1 89 ? -5.452 5.673 20.936 1.00 0.00 89 SER A CA 7
ATOM 9837 C C . SER A 1 89 ? -6.568 4.942 21.685 1.00 0.00 89 SER A C 7
ATOM 9838 O O . SER A 1 89 ? -6.669 3.718 21.616 1.00 0.00 89 SER A O 7
ATOM 9846 N N . SER A 1 90 ? -7.379 5.723 22.384 1.00 0.00 90 SER A N 7
ATOM 9847 C CA . SER A 1 90 ? -8.483 5.165 23.145 1.00 0.00 90 SER A CA 7
ATOM 9848 C C . SER A 1 90 ? -9.584 6.213 23.315 1.00 0.00 90 SER A C 7
ATOM 9849 O O . SER A 1 90 ? -9.680 6.855 24.360 1.00 0.00 90 SER A O 7
ATOM 9857 N N . GLY A 1 91 ? -10.388 6.355 22.272 1.00 0.00 91 GLY A N 7
ATOM 9858 C CA . GLY A 1 91 ? -11.479 7.315 22.292 1.00 0.00 91 GLY A CA 7
ATOM 9859 C C . GLY A 1 91 ? -10.975 8.710 22.668 1.00 0.00 91 GLY A C 7
ATOM 9860 O O . GLY A 1 91 ? -9.908 9.129 22.223 1.00 0.00 91 GLY A O 7
ATOM 9864 N N . GLY A 1 1 ? 0.619 -17.074 18.067 1.00 0.00 1 GLY A N 8
ATOM 9865 C CA . GLY A 1 1 ? -0.318 -16.445 17.151 1.00 0.00 1 GLY A CA 8
ATOM 9866 C C . GLY A 1 1 ? 0.303 -16.275 15.763 1.00 0.00 1 GLY A C 8
ATOM 9867 O O . GLY A 1 1 ? 0.736 -15.182 15.403 1.00 0.00 1 GLY A O 8
ATOM 9871 N N . SER A 1 2 ? 0.327 -17.373 15.022 1.00 0.00 2 SER A N 8
ATOM 9872 C CA . SER A 1 2 ? 0.888 -17.359 13.682 1.00 0.00 2 SER A CA 8
ATOM 9873 C C . SER A 1 2 ? -0.119 -17.940 12.687 1.00 0.00 2 SER A C 8
ATOM 9874 O O . SER A 1 2 ? -0.534 -19.091 12.819 1.00 0.00 2 SER A O 8
ATOM 9882 N N . SER A 1 3 ? -0.483 -17.119 11.714 1.00 0.00 3 SER A N 8
ATOM 9883 C CA . SER A 1 3 ? -1.434 -17.537 10.697 1.00 0.00 3 SER A CA 8
ATOM 9884 C C . SER A 1 3 ? -0.738 -17.632 9.338 1.00 0.00 3 SER A C 8
ATOM 9885 O O . SER A 1 3 ? -0.179 -16.650 8.852 1.00 0.00 3 SER A O 8
ATOM 9893 N N . GLY A 1 4 ? -0.795 -18.824 8.762 1.00 0.00 4 GLY A N 8
ATOM 9894 C CA . GLY A 1 4 ? -0.177 -19.061 7.469 1.00 0.00 4 GLY A CA 8
ATOM 9895 C C . GLY A 1 4 ? 0.936 -20.106 7.575 1.00 0.00 4 GLY A C 8
ATOM 9896 O O . GLY A 1 4 ? 1.797 -20.014 8.448 1.00 0.00 4 GLY A O 8
ATOM 9900 N N . SER A 1 5 ? 0.881 -21.076 6.674 1.00 0.00 5 SER A N 8
ATOM 9901 C CA . SER A 1 5 ? 1.873 -22.137 6.656 1.00 0.00 5 SER A CA 8
ATOM 9902 C C . SER A 1 5 ? 2.456 -22.284 5.249 1.00 0.00 5 SER A C 8
ATOM 9903 O O . SER A 1 5 ? 3.661 -22.130 5.054 1.00 0.00 5 SER A O 8
ATOM 9911 N N . SER A 1 6 ? 1.575 -22.580 4.305 1.00 0.00 6 SER A N 8
ATOM 9912 C CA . SER A 1 6 ? 1.987 -22.749 2.922 1.00 0.00 6 SER A CA 8
ATOM 9913 C C . SER A 1 6 ? 0.856 -22.327 1.983 1.00 0.00 6 SER A C 8
ATOM 9914 O O . SER A 1 6 ? -0.259 -22.058 2.430 1.00 0.00 6 SER A O 8
ATOM 9922 N N . GLY A 1 7 ? 1.180 -22.283 0.700 1.00 0.00 7 GLY A N 8
ATOM 9923 C CA . GLY A 1 7 ? 0.205 -21.899 -0.306 1.00 0.00 7 GLY A CA 8
ATOM 9924 C C . GLY A 1 7 ? -0.220 -20.439 -0.129 1.00 0.00 7 GLY A C 8
ATOM 9925 O O . GLY A 1 7 ? -0.709 -20.056 0.933 1.00 0.00 7 GLY A O 8
ATOM 9929 N N . GLU A 1 8 ? -0.017 -19.665 -1.185 1.00 0.00 8 GLU A N 8
ATOM 9930 C CA . GLU A 1 8 ? -0.373 -18.256 -1.159 1.00 0.00 8 GLU A CA 8
ATOM 9931 C C . GLU A 1 8 ? -0.079 -17.610 -2.514 1.00 0.00 8 GLU A C 8
ATOM 9932 O O . GLU A 1 8 ? 1.066 -17.267 -2.807 1.00 0.00 8 GLU A O 8
ATOM 9944 N N . LYS A 1 9 ? -1.132 -17.462 -3.304 1.00 0.00 9 LYS A N 8
ATOM 9945 C CA . LYS A 1 9 ? -1.001 -16.863 -4.621 1.00 0.00 9 LYS A CA 8
ATOM 9946 C C . LYS A 1 9 ? -0.916 -15.342 -4.479 1.00 0.00 9 LYS A C 8
ATOM 9947 O O . LYS A 1 9 ? -1.903 -14.690 -4.142 1.00 0.00 9 LYS A O 8
ATOM 9966 N N . THR A 1 10 ? 0.274 -14.821 -4.742 1.00 0.00 10 THR A N 8
ATOM 9967 C CA . THR A 1 10 ? 0.501 -13.389 -4.647 1.00 0.00 10 THR A CA 8
ATOM 9968 C C . THR A 1 10 ? 0.276 -12.722 -6.005 1.00 0.00 10 THR A C 8
ATOM 9969 O O . THR A 1 10 ? 0.534 -13.324 -7.046 1.00 0.00 10 THR A O 8
ATOM 9980 N N . VAL A 1 11 ? -0.203 -11.488 -5.951 1.00 0.00 11 VAL A N 8
ATOM 9981 C CA . VAL A 1 11 ? -0.465 -10.733 -7.164 1.00 0.00 11 VAL A CA 8
ATOM 9982 C C . VAL A 1 11 ? 0.593 -9.639 -7.318 1.00 0.00 11 VAL A C 8
ATOM 9983 O O . VAL A 1 11 ? 1.305 -9.320 -6.366 1.00 0.00 11 VAL A O 8
ATOM 9996 N N . ARG A 1 12 ? 0.664 -9.094 -8.523 1.00 0.00 12 ARG A N 8
ATOM 9997 C CA . ARG A 1 12 ? 1.624 -8.042 -8.814 1.00 0.00 12 ARG A CA 8
ATOM 9998 C C . ARG A 1 12 ? 1.013 -6.670 -8.522 1.00 0.00 12 ARG A C 8
ATOM 9999 O O . ARG A 1 12 ? 0.116 -6.222 -9.234 1.00 0.00 12 ARG A O 8
ATOM 10020 N N . VAL A 1 13 ? 1.523 -6.042 -7.473 1.00 0.00 13 VAL A N 8
ATOM 10021 C CA . VAL A 1 13 ? 1.039 -4.730 -7.077 1.00 0.00 13 VAL A CA 8
ATOM 10022 C C . VAL A 1 13 ? 2.154 -3.701 -7.271 1.00 0.00 13 VAL A C 8
ATOM 10023 O O . VAL A 1 13 ? 3.311 -3.964 -6.946 1.00 0.00 13 VAL A O 8
ATOM 10036 N N . VAL A 1 14 ? 1.767 -2.549 -7.799 1.00 0.00 14 VAL A N 8
ATOM 10037 C CA . VAL A 1 14 ? 2.719 -1.478 -8.039 1.00 0.00 14 VAL A CA 8
ATOM 10038 C C . VAL A 1 14 ? 2.772 -0.564 -6.814 1.00 0.00 14 VAL A C 8
ATOM 10039 O O . VAL A 1 14 ? 1.764 -0.369 -6.136 1.00 0.00 14 VAL A O 8
ATOM 10052 N N . ILE A 1 15 ? 3.958 -0.026 -6.566 1.00 0.00 15 ILE A N 8
ATOM 10053 C CA . ILE A 1 15 ? 4.155 0.863 -5.434 1.00 0.00 15 ILE A CA 8
ATOM 10054 C C . ILE A 1 15 ? 4.822 2.153 -5.915 1.00 0.00 15 ILE A C 8
ATOM 10055 O O . ILE A 1 15 ? 6.046 2.225 -6.013 1.00 0.00 15 ILE A O 8
ATOM 10071 N N . ASN A 1 16 ? 3.987 3.141 -6.203 1.00 0.00 16 ASN A N 8
ATOM 10072 C CA . ASN A 1 16 ? 4.480 4.425 -6.671 1.00 0.00 16 ASN A CA 8
ATOM 10073 C C . ASN A 1 16 ? 4.889 5.279 -5.469 1.00 0.00 16 ASN A C 8
ATOM 10074 O O . ASN A 1 16 ? 4.060 5.598 -4.619 1.00 0.00 16 ASN A O 8
ATOM 10085 N N . PHE A 1 17 ? 6.168 5.624 -5.437 1.00 0.00 17 PHE A N 8
ATOM 10086 C CA . PHE A 1 17 ? 6.697 6.434 -4.353 1.00 0.00 17 PHE A CA 8
ATOM 10087 C C . PHE A 1 17 ? 7.777 7.392 -4.861 1.00 0.00 17 PHE A C 8
ATOM 10088 O O . PHE A 1 17 ? 8.237 7.269 -5.995 1.00 0.00 17 PHE A O 8
ATOM 10105 N N . LYS A 1 18 ? 8.151 8.324 -3.997 1.00 0.00 18 LYS A N 8
ATOM 10106 C CA . LYS A 1 18 ? 9.168 9.302 -4.344 1.00 0.00 18 LYS A CA 8
ATOM 10107 C C . LYS A 1 18 ? 8.590 10.296 -5.353 1.00 0.00 18 LYS A C 8
ATOM 10108 O O . LYS A 1 18 ? 9.311 11.144 -5.877 1.00 0.00 18 LYS A O 8
ATOM 10127 N N . LYS A 1 19 ? 7.295 10.158 -5.597 1.00 0.00 19 LYS A N 8
ATOM 10128 C CA . LYS A 1 19 ? 6.613 11.033 -6.534 1.00 0.00 19 LYS A CA 8
ATOM 10129 C C . LYS A 1 19 ? 7.297 10.944 -7.900 1.00 0.00 19 LYS A C 8
ATOM 10130 O O . LYS A 1 19 ? 7.522 11.962 -8.553 1.00 0.00 19 LYS A O 8
ATOM 10149 N N . THR A 1 20 ? 7.609 9.717 -8.291 1.00 0.00 20 THR A N 8
ATOM 10150 C CA . THR A 1 20 ? 8.263 9.481 -9.567 1.00 0.00 20 THR A CA 8
ATOM 10151 C C . THR A 1 20 ? 8.702 8.020 -9.679 1.00 0.00 20 THR A C 8
ATOM 10152 O O . THR A 1 20 ? 8.502 7.386 -10.714 1.00 0.00 20 THR A O 8
ATOM 10163 N N . GLN A 1 21 ? 9.293 7.528 -8.600 1.00 0.00 21 GLN A N 8
ATOM 10164 C CA . GLN A 1 21 ? 9.762 6.154 -8.564 1.00 0.00 21 GLN A CA 8
ATOM 10165 C C . GLN A 1 21 ? 8.599 5.204 -8.269 1.00 0.00 21 GLN A C 8
ATOM 10166 O O . GLN A 1 21 ? 7.645 5.577 -7.588 1.00 0.00 21 GLN A O 8
ATOM 10180 N N . LYS A 1 22 ? 8.717 3.994 -8.795 1.00 0.00 22 LYS A N 8
ATOM 10181 C CA . LYS A 1 22 ? 7.688 2.987 -8.597 1.00 0.00 22 LYS A CA 8
ATOM 10182 C C . LYS A 1 22 ? 8.321 1.596 -8.669 1.00 0.00 22 LYS A C 8
ATOM 10183 O O . LYS A 1 22 ? 9.362 1.415 -9.299 1.00 0.00 22 LYS A O 8
ATOM 10202 N N . THR A 1 23 ? 7.665 0.648 -8.015 1.00 0.00 23 THR A N 8
ATOM 10203 C CA . THR A 1 23 ? 8.150 -0.721 -7.998 1.00 0.00 23 THR A CA 8
ATOM 10204 C C . THR A 1 23 ? 6.987 -1.697 -7.806 1.00 0.00 23 THR A C 8
ATOM 10205 O O . THR A 1 23 ? 5.978 -1.352 -7.192 1.00 0.00 23 THR A O 8
ATOM 10216 N N . ILE A 1 24 ? 7.167 -2.895 -8.342 1.00 0.00 24 ILE A N 8
ATOM 10217 C CA . ILE A 1 24 ? 6.145 -3.922 -8.238 1.00 0.00 24 ILE A CA 8
ATOM 10218 C C . ILE A 1 24 ? 6.588 -4.975 -7.220 1.00 0.00 24 ILE A C 8
ATOM 10219 O O . ILE A 1 24 ? 7.777 -5.270 -7.104 1.00 0.00 24 ILE A O 8
ATOM 10235 N N . VAL A 1 25 ? 5.609 -5.512 -6.508 1.00 0.00 25 VAL A N 8
ATOM 10236 C CA . VAL A 1 25 ? 5.883 -6.525 -5.503 1.00 0.00 25 VAL A CA 8
ATOM 10237 C C . VAL A 1 25 ? 4.800 -7.604 -5.564 1.00 0.00 25 VAL A C 8
ATOM 10238 O O . VAL A 1 25 ? 3.683 -7.343 -6.009 1.00 0.00 25 VAL A O 8
ATOM 10251 N N . ARG A 1 26 ? 5.168 -8.793 -5.110 1.00 0.00 26 ARG A N 8
ATOM 10252 C CA . ARG A 1 26 ? 4.241 -9.913 -5.108 1.00 0.00 26 ARG A CA 8
ATOM 10253 C C . ARG A 1 26 ? 3.715 -10.163 -3.693 1.00 0.00 26 ARG A C 8
ATOM 10254 O O . ARG A 1 26 ? 4.457 -10.613 -2.821 1.00 0.00 26 ARG A O 8
ATOM 10275 N N . VAL A 1 27 ? 2.438 -9.861 -3.509 1.00 0.00 27 VAL A N 8
ATOM 10276 C CA . VAL A 1 27 ? 1.804 -10.047 -2.215 1.00 0.00 27 VAL A CA 8
ATOM 10277 C C . VAL A 1 27 ? 0.403 -10.629 -2.418 1.00 0.00 27 VAL A C 8
ATOM 10278 O O . VAL A 1 27 ? -0.041 -10.807 -3.551 1.00 0.00 27 VAL A O 8
ATOM 10291 N N . SER A 1 28 ? -0.254 -10.909 -1.302 1.00 0.00 28 SER A N 8
ATOM 10292 C CA . SER A 1 28 ? -1.595 -11.467 -1.343 1.00 0.00 28 SER A CA 8
ATOM 10293 C C . SER A 1 28 ? -2.627 -10.341 -1.439 1.00 0.00 28 SER A C 8
ATOM 10294 O O . SER A 1 28 ? -2.562 -9.368 -0.689 1.00 0.00 28 SER A O 8
ATOM 10302 N N . PRO A 1 29 ? -3.581 -10.516 -2.392 1.00 0.00 29 PRO A N 8
ATOM 10303 C CA . PRO A 1 29 ? -4.626 -9.527 -2.596 1.00 0.00 29 PRO A CA 8
ATOM 10304 C C . PRO A 1 29 ? -5.674 -9.601 -1.484 1.00 0.00 29 PRO A C 8
ATOM 10305 O O . PRO A 1 29 ? -6.355 -8.615 -1.202 1.00 0.00 29 PRO A O 8
ATOM 10316 N N . HIS A 1 30 ? -5.772 -10.777 -0.884 1.00 0.00 30 HIS A N 8
ATOM 10317 C CA . HIS A 1 30 ? -6.727 -10.992 0.191 1.00 0.00 30 HIS A CA 8
ATOM 10318 C C . HIS A 1 30 ? -6.382 -10.084 1.372 1.00 0.00 30 HIS A C 8
ATOM 10319 O O . HIS A 1 30 ? -7.227 -9.325 1.844 1.00 0.00 30 HIS A O 8
ATOM 10333 N N . ALA A 1 31 ? -5.138 -10.191 1.817 1.00 0.00 31 ALA A N 8
ATOM 10334 C CA . ALA A 1 31 ? -4.671 -9.388 2.934 1.00 0.00 31 ALA A CA 8
ATOM 10335 C C . ALA A 1 31 ? -5.012 -7.918 2.679 1.00 0.00 31 ALA A C 8
ATOM 10336 O O . ALA A 1 31 ? -5.035 -7.473 1.532 1.00 0.00 31 ALA A O 8
ATOM 10343 N N . SER A 1 32 ? -5.267 -7.206 3.766 1.00 0.00 32 SER A N 8
ATOM 10344 C CA . SER A 1 32 ? -5.606 -5.796 3.674 1.00 0.00 32 SER A CA 8
ATOM 10345 C C . SER A 1 32 ? -4.329 -4.952 3.648 1.00 0.00 32 SER A C 8
ATOM 10346 O O . SER A 1 32 ? -3.300 -5.362 4.182 1.00 0.00 32 SER A O 8
ATOM 10354 N N . LEU A 1 33 ? -4.439 -3.789 3.023 1.00 0.00 33 LEU A N 8
ATOM 10355 C CA . LEU A 1 33 ? -3.307 -2.885 2.920 1.00 0.00 33 LEU A CA 8
ATOM 10356 C C . LEU A 1 33 ? -2.707 -2.666 4.311 1.00 0.00 33 LEU A C 8
ATOM 10357 O O . LEU A 1 33 ? -1.513 -2.398 4.440 1.00 0.00 33 LEU A O 8
ATOM 10373 N N . GLN A 1 34 ? -3.562 -2.790 5.315 1.00 0.00 34 GLN A N 8
ATOM 10374 C CA . GLN A 1 34 ? -3.131 -2.609 6.691 1.00 0.00 34 GLN A CA 8
ATOM 10375 C C . GLN A 1 34 ? -2.016 -3.599 7.032 1.00 0.00 34 GLN A C 8
ATOM 10376 O O . GLN A 1 34 ? -1.079 -3.260 7.753 1.00 0.00 34 GLN A O 8
ATOM 10390 N N . GLU A 1 35 ? -2.154 -4.804 6.498 1.00 0.00 35 GLU A N 8
ATOM 10391 C CA . GLU A 1 35 ? -1.169 -5.846 6.737 1.00 0.00 35 GLU A CA 8
ATOM 10392 C C . GLU A 1 35 ? -0.063 -5.783 5.682 1.00 0.00 35 GLU A C 8
ATOM 10393 O O . GLU A 1 35 ? 1.049 -6.255 5.914 1.00 0.00 35 GLU A O 8
ATOM 10405 N N . LEU A 1 36 ? -0.406 -5.196 4.545 1.00 0.00 36 LEU A N 8
ATOM 10406 C CA . LEU A 1 36 ? 0.544 -5.065 3.453 1.00 0.00 36 LEU A CA 8
ATOM 10407 C C . LEU A 1 36 ? 1.208 -3.688 3.524 1.00 0.00 36 LEU A C 8
ATOM 10408 O O . LEU A 1 36 ? 1.908 -3.285 2.596 1.00 0.00 36 LEU A O 8
ATOM 10424 N N . ALA A 1 37 ? 0.966 -3.006 4.633 1.00 0.00 37 ALA A N 8
ATOM 10425 C CA . ALA A 1 37 ? 1.533 -1.683 4.837 1.00 0.00 37 ALA A CA 8
ATOM 10426 C C . ALA A 1 37 ? 3.050 -1.801 4.990 1.00 0.00 37 ALA A C 8
ATOM 10427 O O . ALA A 1 37 ? 3.803 -1.092 4.324 1.00 0.00 37 ALA A O 8
ATOM 10434 N N . PRO A 1 38 ? 3.466 -2.726 5.897 1.00 0.00 38 PRO A N 8
ATOM 10435 C CA . PRO A 1 38 ? 4.880 -2.946 6.147 1.00 0.00 38 PRO A CA 8
ATOM 10436 C C . PRO A 1 38 ? 5.524 -3.729 5.001 1.00 0.00 38 PRO A C 8
ATOM 10437 O O . PRO A 1 38 ? 6.624 -3.398 4.559 1.00 0.00 38 PRO A O 8
ATOM 10448 N N . ILE A 1 39 ? 4.812 -4.752 4.552 1.00 0.00 39 ILE A N 8
ATOM 10449 C CA . ILE A 1 39 ? 5.301 -5.585 3.466 1.00 0.00 39 ILE A CA 8
ATOM 10450 C C . ILE A 1 39 ? 5.599 -4.706 2.249 1.00 0.00 39 ILE A C 8
ATOM 10451 O O . ILE A 1 39 ? 6.459 -5.038 1.435 1.00 0.00 39 ILE A O 8
ATOM 10467 N N . ILE A 1 40 ? 4.871 -3.602 2.164 1.00 0.00 40 ILE A N 8
ATOM 10468 C CA . ILE A 1 40 ? 5.047 -2.673 1.061 1.00 0.00 40 ILE A CA 8
ATOM 10469 C C . ILE A 1 40 ? 6.116 -1.644 1.432 1.00 0.00 40 ILE A C 8
ATOM 10470 O O . ILE A 1 40 ? 7.158 -1.564 0.783 1.00 0.00 40 ILE A O 8
ATOM 10486 N N . CYS A 1 41 ? 5.821 -0.881 2.475 1.00 0.00 41 CYS A N 8
ATOM 10487 C CA . CYS A 1 41 ? 6.745 0.140 2.940 1.00 0.00 41 CYS A CA 8
ATOM 10488 C C . CYS A 1 41 ? 8.136 -0.487 3.054 1.00 0.00 41 CYS A C 8
ATOM 10489 O O . CYS A 1 41 ? 9.121 0.095 2.603 1.00 0.00 41 CYS A O 8
ATOM 10497 N N . SER A 1 42 ? 8.172 -1.665 3.659 1.00 0.00 42 SER A N 8
ATOM 10498 C CA . SER A 1 42 ? 9.426 -2.376 3.838 1.00 0.00 42 SER A CA 8
ATOM 10499 C C . SER A 1 42 ? 10.095 -2.606 2.481 1.00 0.00 42 SER A C 8
ATOM 10500 O O . SER A 1 42 ? 11.295 -2.378 2.330 1.00 0.00 42 SER A O 8
ATOM 10508 N N . LYS A 1 43 ? 9.291 -3.053 1.529 1.00 0.00 43 LYS A N 8
ATOM 10509 C CA . LYS A 1 43 ? 9.790 -3.316 0.190 1.00 0.00 43 LYS A CA 8
ATOM 10510 C C . LYS A 1 43 ? 10.376 -2.028 -0.393 1.00 0.00 43 LYS A C 8
ATOM 10511 O O . LYS A 1 43 ? 11.260 -2.075 -1.247 1.00 0.00 43 LYS A O 8
ATOM 10530 N N . CYS A 1 44 ? 9.860 -0.908 0.092 1.00 0.00 44 CYS A N 8
ATOM 10531 C CA . CYS A 1 44 ? 10.322 0.390 -0.370 1.00 0.00 44 CYS A CA 8
ATOM 10532 C C . CYS A 1 44 ? 11.090 1.060 0.770 1.00 0.00 44 CYS A C 8
ATOM 10533 O O . CYS A 1 44 ? 11.288 2.274 0.760 1.00 0.00 44 CYS A O 8
ATOM 10541 N N . GLU A 1 45 ? 11.502 0.240 1.726 1.00 0.00 45 GLU A N 8
ATOM 10542 C CA . GLU A 1 45 ? 12.245 0.739 2.871 1.00 0.00 45 GLU A CA 8
ATOM 10543 C C . GLU A 1 45 ? 11.668 2.078 3.336 1.00 0.00 45 GLU A C 8
ATOM 10544 O O . GLU A 1 45 ? 12.412 3.022 3.593 1.00 0.00 45 GLU A O 8
ATOM 10556 N N . PHE A 1 46 ? 10.347 2.116 3.428 1.00 0.00 46 PHE A N 8
ATOM 10557 C CA . PHE A 1 46 ? 9.661 3.323 3.858 1.00 0.00 46 PHE A CA 8
ATOM 10558 C C . PHE A 1 46 ? 9.258 3.230 5.331 1.00 0.00 46 PHE A C 8
ATOM 10559 O O . PHE A 1 46 ? 9.563 2.245 6.001 1.00 0.00 46 PHE A O 8
ATOM 10576 N N . ASP A 1 47 ? 8.577 4.270 5.791 1.00 0.00 47 ASP A N 8
ATOM 10577 C CA . ASP A 1 47 ? 8.128 4.318 7.172 1.00 0.00 47 ASP A CA 8
ATOM 10578 C C . ASP A 1 47 ? 6.600 4.267 7.210 1.00 0.00 47 ASP A C 8
ATOM 10579 O O . ASP A 1 47 ? 5.934 5.203 6.770 1.00 0.00 47 ASP A O 8
ATOM 10588 N N . PRO A 1 48 ? 6.075 3.136 7.753 1.00 0.00 48 PRO A N 8
ATOM 10589 C CA . PRO A 1 48 ? 4.637 2.952 7.853 1.00 0.00 48 PRO A CA 8
ATOM 10590 C C . PRO A 1 48 ? 4.052 3.806 8.980 1.00 0.00 48 PRO A C 8
ATOM 10591 O O . PRO A 1 48 ? 2.843 3.796 9.208 1.00 0.00 48 PRO A O 8
ATOM 10602 N N . LEU A 1 49 ? 4.937 4.524 9.655 1.00 0.00 49 LEU A N 8
ATOM 10603 C CA . LEU A 1 49 ? 4.524 5.382 10.753 1.00 0.00 49 LEU A CA 8
ATOM 10604 C C . LEU A 1 49 ? 3.654 6.517 10.208 1.00 0.00 49 LEU A C 8
ATOM 10605 O O . LEU A 1 49 ? 2.569 6.776 10.726 1.00 0.00 49 LEU A O 8
ATOM 10621 N N . HIS A 1 50 ? 4.163 7.163 9.169 1.00 0.00 50 HIS A N 8
ATOM 10622 C CA . HIS A 1 50 ? 3.447 8.264 8.549 1.00 0.00 50 HIS A CA 8
ATOM 10623 C C . HIS A 1 50 ? 3.385 8.048 7.035 1.00 0.00 50 HIS A C 8
ATOM 10624 O O . HIS A 1 50 ? 3.874 8.874 6.266 1.00 0.00 50 HIS A O 8
ATOM 10638 N N . THR A 1 51 ? 2.780 6.934 6.653 1.00 0.00 51 THR A N 8
ATOM 10639 C CA . THR A 1 51 ? 2.648 6.598 5.245 1.00 0.00 51 THR A CA 8
ATOM 10640 C C . THR A 1 51 ? 1.172 6.450 4.868 1.00 0.00 51 THR A C 8
ATOM 10641 O O . THR A 1 51 ? 0.408 5.801 5.581 1.00 0.00 51 THR A O 8
ATOM 10652 N N . LEU A 1 52 ? 0.817 7.063 3.749 1.00 0.00 52 LEU A N 8
ATOM 10653 C CA . LEU A 1 52 ? -0.554 7.007 3.268 1.00 0.00 52 LEU A CA 8
ATOM 10654 C C . LEU A 1 52 ? -0.615 6.135 2.013 1.00 0.00 52 LEU A C 8
ATOM 10655 O O . LEU A 1 52 ? 0.401 5.918 1.354 1.00 0.00 52 LEU A O 8
ATOM 10671 N N . LEU A 1 53 ? -1.816 5.659 1.720 1.00 0.00 53 LEU A N 8
ATOM 10672 C CA . LEU A 1 53 ? -2.022 4.815 0.555 1.00 0.00 53 LEU A CA 8
ATOM 10673 C C . LEU A 1 53 ? -3.083 5.449 -0.347 1.00 0.00 53 LEU A C 8
ATOM 10674 O O . LEU A 1 53 ? -4.275 5.384 -0.050 1.00 0.00 53 LEU A O 8
ATOM 10690 N N . LEU A 1 54 ? -2.611 6.048 -1.431 1.00 0.00 54 LEU A N 8
ATOM 10691 C CA . LEU A 1 54 ? -3.504 6.693 -2.378 1.00 0.00 54 LEU A CA 8
ATOM 10692 C C . LEU A 1 54 ? -3.761 5.750 -3.554 1.00 0.00 54 LEU A C 8
ATOM 10693 O O . LEU A 1 54 ? -2.974 4.839 -3.807 1.00 0.00 54 LEU A O 8
ATOM 10709 N N . LYS A 1 55 ? -4.865 6.000 -4.242 1.00 0.00 55 LYS A N 8
ATOM 10710 C CA . LYS A 1 55 ? -5.236 5.184 -5.386 1.00 0.00 55 LYS A CA 8
ATOM 10711 C C . LYS A 1 55 ? -4.084 5.172 -6.393 1.00 0.00 55 LYS A C 8
ATOM 10712 O O . LYS A 1 55 ? -3.691 4.113 -6.880 1.00 0.00 55 LYS A O 8
ATOM 10731 N N . ASP A 1 56 ? -3.574 6.362 -6.675 1.00 0.00 56 ASP A N 8
ATOM 10732 C CA . ASP A 1 56 ? -2.475 6.502 -7.615 1.00 0.00 56 ASP A CA 8
ATOM 10733 C C . ASP A 1 56 ? -1.871 7.902 -7.482 1.00 0.00 56 ASP A C 8
ATOM 10734 O O . ASP A 1 56 ? -2.451 8.773 -6.836 1.00 0.00 56 ASP A O 8
ATOM 10743 N N . TYR A 1 57 ? -0.714 8.073 -8.105 1.00 0.00 57 TYR A N 8
ATOM 10744 C CA . TYR A 1 57 ? -0.025 9.352 -8.064 1.00 0.00 57 TYR A CA 8
ATOM 10745 C C . TYR A 1 57 ? -0.964 10.493 -8.462 1.00 0.00 57 TYR A C 8
ATOM 10746 O O . TYR A 1 57 ? -0.937 11.563 -7.856 1.00 0.00 57 TYR A O 8
ATOM 10764 N N . GLN A 1 58 ? -1.771 10.226 -9.477 1.00 0.00 58 GLN A N 8
ATOM 10765 C CA . GLN A 1 58 ? -2.717 11.217 -9.963 1.00 0.00 58 GLN A CA 8
ATOM 10766 C C . GLN A 1 58 ? -3.751 11.538 -8.882 1.00 0.00 58 GLN A C 8
ATOM 10767 O O . GLN A 1 58 ? -3.771 12.645 -8.346 1.00 0.00 58 GLN A O 8
ATOM 10781 N N . SER A 1 59 ? -4.586 10.550 -8.595 1.00 0.00 59 SER A N 8
ATOM 10782 C CA . SER A 1 59 ? -5.620 10.713 -7.587 1.00 0.00 59 SER A CA 8
ATOM 10783 C C . SER A 1 59 ? -5.002 11.204 -6.277 1.00 0.00 59 SER A C 8
ATOM 10784 O O . SER A 1 59 ? -3.785 11.157 -6.104 1.00 0.00 59 SER A O 8
ATOM 10792 N N . GLN A 1 60 ? -5.869 11.665 -5.387 1.00 0.00 60 GLN A N 8
ATOM 10793 C CA . GLN A 1 60 ? -5.424 12.164 -4.097 1.00 0.00 60 GLN A CA 8
ATOM 10794 C C . GLN A 1 60 ? -6.323 11.629 -2.981 1.00 0.00 60 GLN A C 8
ATOM 10795 O O . GLN A 1 60 ? -6.326 12.162 -1.873 1.00 0.00 60 GLN A O 8
ATOM 10809 N N . GLU A 1 61 ? -7.065 10.583 -3.313 1.00 0.00 61 GLU A N 8
ATOM 10810 C CA . GLU A 1 61 ? -7.967 9.971 -2.353 1.00 0.00 61 GLU A CA 8
ATOM 10811 C C . GLU A 1 61 ? -7.260 8.836 -1.609 1.00 0.00 61 GLU A C 8
ATOM 10812 O O . GLU A 1 61 ? -6.580 8.015 -2.224 1.00 0.00 61 GLU A O 8
ATOM 10824 N N . PRO A 1 62 ? -7.448 8.826 -0.262 1.00 0.00 62 PRO A N 8
ATOM 10825 C CA . PRO A 1 62 ? -6.836 7.806 0.571 1.00 0.00 62 PRO A CA 8
ATOM 10826 C C . PRO A 1 62 ? -7.564 6.468 0.425 1.00 0.00 62 PRO A C 8
ATOM 10827 O O . PRO A 1 62 ? -8.781 6.435 0.253 1.00 0.00 62 PRO A O 8
ATOM 10838 N N . LEU A 1 63 ? -6.787 5.397 0.497 1.00 0.00 63 LEU A N 8
ATOM 10839 C CA . LEU A 1 63 ? -7.342 4.060 0.374 1.00 0.00 63 LEU A CA 8
ATOM 10840 C C . LEU A 1 63 ? -7.690 3.527 1.765 1.00 0.00 63 LEU A C 8
ATOM 10841 O O . LEU A 1 63 ? -7.026 3.860 2.745 1.00 0.00 63 LEU A O 8
ATOM 10857 N N . ASP A 1 64 ? -8.731 2.709 1.807 1.00 0.00 64 ASP A N 8
ATOM 10858 C CA . ASP A 1 64 ? -9.176 2.127 3.062 1.00 0.00 64 ASP A CA 8
ATOM 10859 C C . ASP A 1 64 ? -8.372 0.855 3.342 1.00 0.00 64 ASP A C 8
ATOM 10860 O O . ASP A 1 64 ? -8.554 -0.159 2.671 1.00 0.00 64 ASP A O 8
ATOM 10869 N N . LEU A 1 65 ? -7.501 0.952 4.336 1.00 0.00 65 LEU A N 8
ATOM 10870 C CA . LEU A 1 65 ? -6.668 -0.178 4.714 1.00 0.00 65 LEU A CA 8
ATOM 10871 C C . LEU A 1 65 ? -7.559 -1.388 5.002 1.00 0.00 65 LEU A C 8
ATOM 10872 O O . LEU A 1 65 ? -7.343 -2.467 4.454 1.00 0.00 65 LEU A O 8
ATOM 10888 N N . THR A 1 66 ? -8.542 -1.167 5.863 1.00 0.00 66 THR A N 8
ATOM 10889 C CA . THR A 1 66 ? -9.466 -2.226 6.232 1.00 0.00 66 THR A CA 8
ATOM 10890 C C . THR A 1 66 ? -9.926 -2.989 4.988 1.00 0.00 66 THR A C 8
ATOM 10891 O O . THR A 1 66 ? -10.249 -4.173 5.066 1.00 0.00 66 THR A O 8
ATOM 10902 N N . LYS A 1 67 ? -9.942 -2.279 3.870 1.00 0.00 67 LYS A N 8
ATOM 10903 C CA . LYS A 1 67 ? -10.358 -2.874 2.611 1.00 0.00 67 LYS A CA 8
ATOM 10904 C C . LYS A 1 67 ? -9.152 -3.539 1.944 1.00 0.00 67 LYS A C 8
ATOM 10905 O O . LYS A 1 67 ? -8.034 -3.034 2.029 1.00 0.00 67 LYS A O 8
ATOM 10924 N N . SER A 1 68 ? -9.420 -4.663 1.295 1.00 0.00 68 SER A N 8
ATOM 10925 C CA . SER A 1 68 ? -8.371 -5.402 0.614 1.00 0.00 68 SER A CA 8
ATOM 10926 C C . SER A 1 68 ? -8.301 -4.978 -0.854 1.00 0.00 68 SER A C 8
ATOM 10927 O O . SER A 1 68 ? -9.187 -4.281 -1.346 1.00 0.00 68 SER A O 8
ATOM 10935 N N . LEU A 1 69 ? -7.238 -5.415 -1.513 1.00 0.00 69 LEU A N 8
ATOM 10936 C CA . LEU A 1 69 ? -7.040 -5.089 -2.915 1.00 0.00 69 LEU A CA 8
ATOM 10937 C C . LEU A 1 69 ? -8.242 -5.582 -3.724 1.00 0.00 69 LEU A C 8
ATOM 10938 O O . LEU A 1 69 ? -8.631 -4.955 -4.708 1.00 0.00 69 LEU A O 8
ATOM 10954 N N . ASN A 1 70 ? -8.797 -6.699 -3.278 1.00 0.00 70 ASN A N 8
ATOM 10955 C CA . ASN A 1 70 ? -9.947 -7.283 -3.947 1.00 0.00 70 ASN A CA 8
ATOM 10956 C C . ASN A 1 70 ? -11.163 -6.377 -3.745 1.00 0.00 70 ASN A C 8
ATOM 10957 O O . ASN A 1 70 ? -11.917 -6.124 -4.684 1.00 0.00 70 ASN A O 8
ATOM 10968 N N . ASP A 1 71 ? -11.318 -5.914 -2.513 1.00 0.00 71 ASP A N 8
ATOM 10969 C CA . ASP A 1 71 ? -12.430 -5.042 -2.175 1.00 0.00 71 ASP A CA 8
ATOM 10970 C C . ASP A 1 71 ? -12.280 -3.718 -2.927 1.00 0.00 71 ASP A C 8
ATOM 10971 O O . ASP A 1 71 ? -13.221 -3.255 -3.569 1.00 0.00 71 ASP A O 8
ATOM 10980 N N . LEU A 1 72 ? -11.090 -3.145 -2.821 1.00 0.00 72 LEU A N 8
ATOM 10981 C CA . LEU A 1 72 ? -10.805 -1.883 -3.482 1.00 0.00 72 LEU A CA 8
ATOM 10982 C C . LEU A 1 72 ? -10.859 -2.083 -4.998 1.00 0.00 72 LEU A C 8
ATOM 10983 O O . LEU A 1 72 ? -11.581 -1.374 -5.697 1.00 0.00 72 LEU A O 8
ATOM 10999 N N . GLY A 1 73 ? -10.084 -3.053 -5.463 1.00 0.00 73 GLY A N 8
ATOM 11000 C CA . GLY A 1 73 ? -10.034 -3.355 -6.883 1.00 0.00 73 GLY A CA 8
ATOM 11001 C C . GLY A 1 73 ? -8.978 -2.501 -7.588 1.00 0.00 73 GLY A C 8
ATOM 11002 O O . GLY A 1 73 ? -9.110 -2.200 -8.774 1.00 0.00 73 GLY A O 8
ATOM 11006 N N . LEU A 1 74 ? -7.955 -2.136 -6.830 1.00 0.00 74 LEU A N 8
ATOM 11007 C CA . LEU A 1 74 ? -6.878 -1.323 -7.368 1.00 0.00 74 LEU A CA 8
ATOM 11008 C C . LEU A 1 74 ? -5.576 -2.127 -7.342 1.00 0.00 74 LEU A C 8
ATOM 11009 O O . LEU A 1 74 ? -5.094 -2.500 -6.274 1.00 0.00 74 LEU A O 8
ATOM 11025 N N . ARG A 1 75 ? -5.045 -2.370 -8.531 1.00 0.00 75 ARG A N 8
ATOM 11026 C CA . ARG A 1 75 ? -3.809 -3.123 -8.659 1.00 0.00 75 ARG A CA 8
ATOM 11027 C C . ARG A 1 75 ? -2.604 -2.187 -8.550 1.00 0.00 75 ARG A C 8
ATOM 11028 O O . ARG A 1 75 ? -1.471 -2.594 -8.806 1.00 0.00 75 ARG A O 8
ATOM 11049 N N . GLU A 1 76 ? -2.888 -0.949 -8.171 1.00 0.00 76 GLU A N 8
ATOM 11050 C CA . GLU A 1 76 ? -1.841 0.048 -8.026 1.00 0.00 76 GLU A CA 8
ATOM 11051 C C . GLU A 1 76 ? -2.172 1.001 -6.875 1.00 0.00 76 GLU A C 8
ATOM 11052 O O . GLU A 1 76 ? -3.339 1.184 -6.532 1.00 0.00 76 GLU A O 8
ATOM 11064 N N . LEU A 1 77 ? -1.124 1.583 -6.311 1.00 0.00 77 LEU A N 8
ATOM 11065 C CA . LEU A 1 77 ? -1.288 2.512 -5.206 1.00 0.00 77 LEU A CA 8
ATOM 11066 C C . LEU A 1 77 ? -0.022 3.359 -5.065 1.00 0.00 77 LEU A C 8
ATOM 11067 O O . LEU A 1 77 ? 0.991 3.078 -5.704 1.00 0.00 77 LEU A O 8
ATOM 11083 N N . TYR A 1 78 ? -0.121 4.378 -4.224 1.00 0.00 78 TYR A N 8
ATOM 11084 C CA . TYR A 1 78 ? 1.004 5.268 -3.991 1.00 0.00 78 TYR A CA 8
ATOM 11085 C C . TYR A 1 78 ? 1.233 5.481 -2.494 1.00 0.00 78 TYR A C 8
ATOM 11086 O O . TYR A 1 78 ? 0.287 5.462 -1.708 1.00 0.00 78 TYR A O 8
ATOM 11104 N N . ALA A 1 79 ? 2.496 5.678 -2.143 1.00 0.00 79 ALA A N 8
ATOM 11105 C CA . ALA A 1 79 ? 2.862 5.894 -0.754 1.00 0.00 79 ALA A CA 8
ATOM 11106 C C . ALA A 1 79 ? 3.201 7.371 -0.544 1.00 0.00 79 ALA A C 8
ATOM 11107 O O . ALA A 1 79 ? 4.211 7.858 -1.050 1.00 0.00 79 ALA A O 8
ATOM 11114 N N . MET A 1 80 ? 2.337 8.043 0.203 1.00 0.00 80 MET A N 8
ATOM 11115 C CA . MET A 1 80 ? 2.532 9.455 0.486 1.00 0.00 80 MET A CA 8
ATOM 11116 C C . MET A 1 80 ? 2.996 9.666 1.929 1.00 0.00 80 MET A C 8
ATOM 11117 O O . MET A 1 80 ? 2.409 9.117 2.860 1.00 0.00 80 MET A O 8
ATOM 11131 N N . ASP A 1 81 ? 4.044 10.464 2.069 1.00 0.00 81 ASP A N 8
ATOM 11132 C CA . ASP A 1 81 ? 4.594 10.754 3.382 1.00 0.00 81 ASP A CA 8
ATOM 11133 C C . ASP A 1 81 ? 4.076 12.113 3.857 1.00 0.00 81 ASP A C 8
ATOM 11134 O O . ASP A 1 81 ? 4.617 13.153 3.483 1.00 0.00 81 ASP A O 8
ATOM 11143 N N . VAL A 1 82 ? 3.035 12.061 4.675 1.00 0.00 82 VAL A N 8
ATOM 11144 C CA . VAL A 1 82 ? 2.438 13.275 5.205 1.00 0.00 82 VAL A CA 8
ATOM 11145 C C . VAL A 1 82 ? 3.296 13.798 6.359 1.00 0.00 82 VAL A C 8
ATOM 11146 O O . VAL A 1 82 ? 3.423 15.007 6.544 1.00 0.00 82 VAL A O 8
ATOM 11159 N N . ASN A 1 83 ? 3.863 12.861 7.105 1.00 0.00 83 ASN A N 8
ATOM 11160 C CA . ASN A 1 83 ? 4.705 13.212 8.236 1.00 0.00 83 ASN A CA 8
ATOM 11161 C C . ASN A 1 83 ? 4.081 14.392 8.984 1.00 0.00 83 ASN A C 8
ATOM 11162 O O . ASN A 1 83 ? 4.594 15.509 8.926 1.00 0.00 83 ASN A O 8
ATOM 11173 N N . ARG A 1 84 ? 2.984 14.104 9.668 1.00 0.00 84 ARG A N 8
ATOM 11174 C CA . ARG A 1 84 ? 2.285 15.127 10.427 1.00 0.00 84 ARG A CA 8
ATOM 11175 C C . ARG A 1 84 ? 2.788 15.153 11.872 1.00 0.00 84 ARG A C 8
ATOM 11176 O O . ARG A 1 84 ? 2.138 14.616 12.768 1.00 0.00 84 ARG A O 8
ATOM 11197 N N . GLU A 1 85 ? 3.939 15.782 12.053 1.00 0.00 85 GLU A N 8
ATOM 11198 C CA . GLU A 1 85 ? 4.536 15.885 13.374 1.00 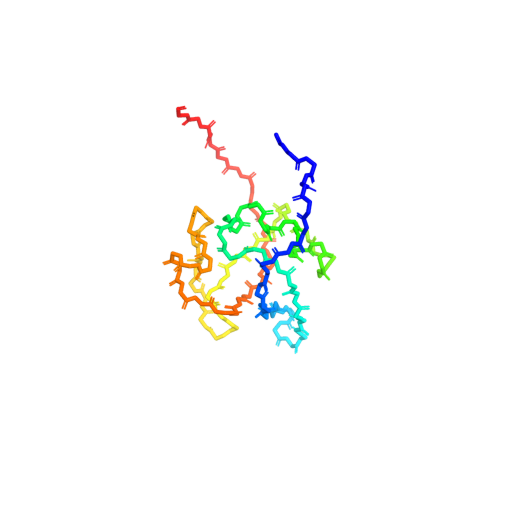0.00 85 GLU A CA 8
ATOM 11199 C C . GLU A 1 85 ? 5.087 14.527 13.815 1.00 0.00 85 GLU A C 8
ATOM 11200 O O . GLU A 1 85 ? 6.300 14.339 13.886 1.00 0.00 85 GLU A O 8
ATOM 11212 N N . SER A 1 86 ? 4.168 13.616 14.099 1.00 0.00 86 SER A N 8
ATOM 11213 C CA . SER A 1 86 ? 4.546 12.281 14.531 1.00 0.00 86 SER A CA 8
ATOM 11214 C C . SER A 1 86 ? 3.326 11.358 14.506 1.00 0.00 86 SER A C 8
ATOM 11215 O O . SER A 1 86 ? 2.205 11.811 14.282 1.00 0.00 86 SER A O 8
ATOM 11223 N N . GLY A 1 87 ? 3.586 10.080 14.740 1.00 0.00 87 GLY A N 8
ATOM 11224 C CA . GLY A 1 87 ? 2.524 9.089 14.748 1.00 0.00 87 GLY A CA 8
ATOM 11225 C C . GLY A 1 87 ? 2.480 8.343 16.082 1.00 0.00 87 GLY A C 8
ATOM 11226 O O . GLY A 1 87 ? 3.409 7.609 16.419 1.00 0.00 87 GLY A O 8
ATOM 11230 N N . PRO A 1 88 ? 1.362 8.560 16.826 1.00 0.00 88 PRO A N 8
ATOM 11231 C CA . PRO A 1 88 ? 1.185 7.916 18.117 1.00 0.00 88 PRO A CA 8
ATOM 11232 C C . PRO A 1 88 ? 0.827 6.438 17.947 1.00 0.00 88 PRO A C 8
ATOM 11233 O O . PRO A 1 88 ? 0.078 6.077 17.041 1.00 0.00 88 PRO A O 8
ATOM 11244 N N . SER A 1 89 ? 1.378 5.623 18.835 1.00 0.00 89 SER A N 8
ATOM 11245 C CA . SER A 1 89 ? 1.126 4.193 18.795 1.00 0.00 89 SER A CA 8
ATOM 11246 C C . SER A 1 89 ? 0.166 3.799 19.919 1.00 0.00 89 SER A C 8
ATOM 11247 O O . SER A 1 89 ? -0.066 4.578 20.843 1.00 0.00 89 SER A O 8
ATOM 11255 N N . SER A 1 90 ? -0.367 2.592 19.804 1.00 0.00 90 SER A N 8
ATOM 11256 C CA . SER A 1 90 ? -1.297 2.086 20.799 1.00 0.00 90 SER A CA 8
ATOM 11257 C C . SER A 1 90 ? -1.114 0.575 20.965 1.00 0.00 90 SER A C 8
ATOM 11258 O O . SER A 1 90 ? -1.336 -0.187 20.026 1.00 0.00 90 SER A O 8
ATOM 11266 N N . GLY A 1 91 ? -0.713 0.189 22.167 1.00 0.00 91 GLY A N 8
ATOM 11267 C CA . GLY A 1 91 ? -0.498 -1.217 22.468 1.00 0.00 91 GLY A CA 8
ATOM 11268 C C . GLY A 1 91 ? 0.568 -1.389 23.552 1.00 0.00 91 GLY A C 8
ATOM 11269 O O . GLY A 1 91 ? 1.579 -2.054 23.333 1.00 0.00 91 GLY A O 8
ATOM 11273 N N . GLY A 1 1 ? -0.274 -16.674 16.064 1.00 0.00 1 GLY A N 9
ATOM 11274 C CA . GLY A 1 1 ? -0.466 -18.071 15.712 1.00 0.00 1 GLY A CA 9
ATOM 11275 C C . GLY A 1 1 ? -0.189 -18.305 14.226 1.00 0.00 1 GLY A C 9
ATOM 11276 O O . GLY A 1 1 ? -0.521 -17.467 13.389 1.00 0.00 1 GLY A O 9
ATOM 11280 N N . SER A 1 2 ? 0.418 -19.449 13.943 1.00 0.00 2 SER A N 9
ATOM 11281 C CA . SER A 1 2 ? 0.744 -19.803 12.572 1.00 0.00 2 SER A CA 9
ATOM 11282 C C . SER A 1 2 ? 0.959 -21.314 12.460 1.00 0.00 2 SER A C 9
ATOM 11283 O O . SER A 1 2 ? 1.679 -21.904 13.264 1.00 0.00 2 SER A O 9
ATOM 11291 N N . SER A 1 3 ? 0.322 -21.897 11.455 1.00 0.00 3 SER A N 9
ATOM 11292 C CA . SER A 1 3 ? 0.434 -23.328 11.227 1.00 0.00 3 SER A CA 9
ATOM 11293 C C . SER A 1 3 ? -0.117 -23.682 9.845 1.00 0.00 3 SER A C 9
ATOM 11294 O O . SER A 1 3 ? -0.875 -22.912 9.258 1.00 0.00 3 SER A O 9
ATOM 11302 N N . GLY A 1 4 ? 0.286 -24.849 9.364 1.00 0.00 4 GLY A N 9
ATOM 11303 C CA . GLY A 1 4 ? -0.158 -25.315 8.061 1.00 0.00 4 GLY A CA 9
ATOM 11304 C C . GLY A 1 4 ? 0.389 -24.424 6.944 1.00 0.00 4 GLY A C 9
ATOM 11305 O O . GLY A 1 4 ? 0.822 -23.301 7.197 1.00 0.00 4 GLY A O 9
ATOM 11309 N N . SER A 1 5 ? 0.351 -24.958 5.732 1.00 0.00 5 SER A N 9
ATOM 11310 C CA . SER A 1 5 ? 0.837 -24.224 4.576 1.00 0.00 5 SER A CA 9
ATOM 11311 C C . SER A 1 5 ? -0.325 -23.902 3.634 1.00 0.00 5 SER A C 9
ATOM 11312 O O . SER A 1 5 ? -1.371 -24.547 3.689 1.00 0.00 5 SER A O 9
ATOM 11320 N N . SER A 1 6 ? -0.103 -22.903 2.792 1.00 0.00 6 SER A N 9
ATOM 11321 C CA . SER A 1 6 ? -1.119 -22.487 1.840 1.00 0.00 6 SER A CA 9
ATOM 11322 C C . SER A 1 6 ? -0.486 -21.632 0.741 1.00 0.00 6 SER A C 9
ATOM 11323 O O . SER A 1 6 ? 0.310 -20.738 1.025 1.00 0.00 6 SER A O 9
ATOM 11331 N N . GLY A 1 7 ? -0.865 -21.935 -0.492 1.00 0.00 7 GLY A N 9
ATOM 11332 C CA . GLY A 1 7 ? -0.344 -21.205 -1.636 1.00 0.00 7 GLY A CA 9
ATOM 11333 C C . GLY A 1 7 ? -0.372 -19.696 -1.382 1.00 0.00 7 GLY A C 9
ATOM 11334 O O . GLY A 1 7 ? -1.367 -19.164 -0.893 1.00 0.00 7 GLY A O 9
ATOM 11338 N N . GLU A 1 8 ? 0.733 -19.051 -1.725 1.00 0.00 8 GLU A N 9
ATOM 11339 C CA . GLU A 1 8 ? 0.848 -17.614 -1.541 1.00 0.00 8 GLU A CA 9
ATOM 11340 C C . GLU A 1 8 ? -0.203 -16.885 -2.380 1.00 0.00 8 GLU A C 9
ATOM 11341 O O . GLU A 1 8 ? -0.906 -16.010 -1.877 1.00 0.00 8 GLU A O 9
ATOM 11353 N N . LYS A 1 9 ? -0.277 -17.273 -3.645 1.00 0.00 9 LYS A N 9
ATOM 11354 C CA . LYS A 1 9 ? -1.231 -16.667 -4.558 1.00 0.00 9 LYS A CA 9
ATOM 11355 C C . LYS A 1 9 ? -1.122 -15.144 -4.466 1.00 0.00 9 LYS A C 9
ATOM 11356 O O . LYS A 1 9 ? -2.099 -14.466 -4.150 1.00 0.00 9 LYS A O 9
ATOM 11375 N N . THR A 1 10 ? 0.075 -14.650 -4.748 1.00 0.00 10 THR A N 9
ATOM 11376 C CA . THR A 1 10 ? 0.324 -13.219 -4.701 1.00 0.00 10 THR A CA 9
ATOM 11377 C C . THR A 1 10 ? 0.117 -12.596 -6.083 1.00 0.00 10 THR A C 9
ATOM 11378 O O . THR A 1 10 ? 0.293 -13.264 -7.101 1.00 0.00 10 THR A O 9
ATOM 11389 N N . VAL A 1 11 ? -0.252 -11.324 -6.074 1.00 0.00 11 VAL A N 9
ATOM 11390 C CA . VAL A 1 11 ? -0.484 -10.603 -7.314 1.00 0.00 11 VAL A CA 9
ATOM 11391 C C . VAL A 1 11 ? 0.584 -9.519 -7.476 1.00 0.00 11 VAL A C 9
ATOM 11392 O O . VAL A 1 11 ? 1.294 -9.195 -6.526 1.00 0.00 11 VAL A O 9
ATOM 11405 N N . ARG A 1 12 ? 0.663 -8.988 -8.688 1.00 0.00 12 ARG A N 9
ATOM 11406 C CA . ARG A 1 12 ? 1.632 -7.948 -8.987 1.00 0.00 12 ARG A CA 9
ATOM 11407 C C . ARG A 1 12 ? 1.041 -6.569 -8.683 1.00 0.00 12 ARG A C 9
ATOM 11408 O O . ARG A 1 12 ? 0.110 -6.128 -9.355 1.00 0.00 12 ARG A O 9
ATOM 11429 N N . VAL A 1 13 ? 1.606 -5.928 -7.671 1.00 0.00 13 VAL A N 9
ATOM 11430 C CA . VAL A 1 13 ? 1.147 -4.609 -7.271 1.00 0.00 13 VAL A CA 9
ATOM 11431 C C . VAL A 1 13 ? 2.248 -3.584 -7.550 1.00 0.00 13 VAL A C 9
ATOM 11432 O O . VAL A 1 13 ? 3.426 -3.854 -7.320 1.00 0.00 13 VAL A O 9
ATOM 11445 N N . VAL A 1 14 ? 1.825 -2.428 -8.042 1.00 0.00 14 VAL A N 9
ATOM 11446 C CA . VAL A 1 14 ? 2.761 -1.362 -8.356 1.00 0.00 14 VAL A CA 9
ATOM 11447 C C . VAL A 1 14 ? 2.836 -0.392 -7.174 1.00 0.00 14 VAL A C 9
ATOM 11448 O O . VAL A 1 14 ? 1.819 0.153 -6.748 1.00 0.00 14 VAL A O 9
ATOM 11461 N N . ILE A 1 15 ? 4.051 -0.207 -6.679 1.00 0.00 15 ILE A N 9
ATOM 11462 C CA . ILE A 1 15 ? 4.273 0.687 -5.555 1.00 0.00 15 ILE A CA 9
ATOM 11463 C C . ILE A 1 15 ? 4.941 1.970 -6.053 1.00 0.00 15 ILE A C 9
ATOM 11464 O O . ILE A 1 15 ? 6.164 2.031 -6.171 1.00 0.00 15 ILE A O 9
ATOM 11480 N N . ASN A 1 16 ? 4.109 2.962 -6.332 1.00 0.00 16 ASN A N 9
ATOM 11481 C CA . ASN A 1 16 ? 4.604 4.240 -6.815 1.00 0.00 16 ASN A CA 9
ATOM 11482 C C . ASN A 1 16 ? 4.994 5.115 -5.622 1.00 0.00 16 ASN A C 9
ATOM 11483 O O . ASN A 1 16 ? 4.179 5.358 -4.734 1.00 0.00 16 ASN A O 9
ATOM 11494 N N . PHE A 1 17 ? 6.241 5.564 -5.641 1.00 0.00 17 PHE A N 9
ATOM 11495 C CA . PHE A 1 17 ? 6.748 6.407 -4.572 1.00 0.00 17 PHE A CA 9
ATOM 11496 C C . PHE A 1 17 ? 7.695 7.477 -5.119 1.00 0.00 17 PHE A C 9
ATOM 11497 O O . PHE A 1 17 ? 8.247 7.324 -6.208 1.00 0.00 17 PHE A O 9
ATOM 11514 N N . LYS A 1 18 ? 7.854 8.536 -4.340 1.00 0.00 18 LYS A N 9
ATOM 11515 C CA . LYS A 1 18 ? 8.724 9.631 -4.733 1.00 0.00 18 LYS A CA 9
ATOM 11516 C C . LYS A 1 18 ? 8.119 10.350 -5.940 1.00 0.00 18 LYS A C 9
ATOM 11517 O O . LYS A 1 18 ? 8.777 11.177 -6.570 1.00 0.00 18 LYS A O 9
ATOM 11536 N N . LYS A 1 19 ? 6.871 10.008 -6.228 1.00 0.00 19 LYS A N 9
ATOM 11537 C CA . LYS A 1 19 ? 6.169 10.611 -7.348 1.00 0.00 19 LYS A CA 9
ATOM 11538 C C . LYS A 1 19 ? 7.099 10.654 -8.563 1.00 0.00 19 LYS A C 9
ATOM 11539 O O . LYS A 1 19 ? 6.990 11.548 -9.401 1.00 0.00 19 LYS A O 9
ATOM 11558 N N . THR A 1 20 ? 7.992 9.676 -8.619 1.00 0.00 20 THR A N 9
ATOM 11559 C CA . THR A 1 20 ? 8.940 9.592 -9.717 1.00 0.00 20 THR A CA 9
ATOM 11560 C C . THR A 1 20 ? 9.382 8.142 -9.929 1.00 0.00 20 THR A C 9
ATOM 11561 O O . THR A 1 20 ? 9.403 7.654 -11.058 1.00 0.00 20 THR A O 9
ATOM 11572 N N . GLN A 1 21 ? 9.725 7.495 -8.825 1.00 0.00 21 GLN A N 9
ATOM 11573 C CA . GLN A 1 21 ? 10.166 6.111 -8.875 1.00 0.00 21 GLN A CA 9
ATOM 11574 C C . GLN A 1 21 ? 9.019 5.174 -8.492 1.00 0.00 21 GLN A C 9
ATOM 11575 O O . GLN A 1 21 ? 8.050 5.598 -7.863 1.00 0.00 21 GLN A O 9
ATOM 11589 N N . LYS A 1 22 ? 9.166 3.918 -8.887 1.00 0.00 22 LYS A N 9
ATOM 11590 C CA . LYS A 1 22 ? 8.154 2.918 -8.593 1.00 0.00 22 LYS A CA 9
ATOM 11591 C C . LYS A 1 22 ? 8.825 1.553 -8.429 1.00 0.00 22 LYS A C 9
ATOM 11592 O O . LYS A 1 22 ? 9.920 1.329 -8.945 1.00 0.00 22 LYS A O 9
ATOM 11611 N N . THR A 1 23 ? 8.141 0.675 -7.710 1.00 0.00 23 THR A N 9
ATOM 11612 C CA . THR A 1 23 ? 8.658 -0.663 -7.473 1.00 0.00 23 THR A CA 9
ATOM 11613 C C . THR A 1 23 ? 7.515 -1.680 -7.458 1.00 0.00 23 THR A C 9
ATOM 11614 O O . THR A 1 23 ? 6.433 -1.396 -6.947 1.00 0.00 23 THR A O 9
ATOM 11625 N N . ILE A 1 24 ? 7.796 -2.845 -8.023 1.00 0.00 24 ILE A N 9
ATOM 11626 C CA . ILE A 1 24 ? 6.805 -3.907 -8.081 1.00 0.00 24 ILE A CA 9
ATOM 11627 C C . ILE A 1 24 ? 7.064 -4.902 -6.949 1.00 0.00 24 ILE A C 9
ATOM 11628 O O . ILE A 1 24 ? 8.214 -5.166 -6.600 1.00 0.00 24 ILE A O 9
ATOM 11644 N N . VAL A 1 25 ? 5.976 -5.429 -6.406 1.00 0.00 25 VAL A N 9
ATOM 11645 C CA . VAL A 1 25 ? 6.072 -6.390 -5.320 1.00 0.00 25 VAL A CA 9
ATOM 11646 C C . VAL A 1 25 ? 4.944 -7.416 -5.453 1.00 0.00 25 VAL A C 9
ATOM 11647 O O . VAL A 1 25 ? 3.895 -7.120 -6.022 1.00 0.00 25 VAL A O 9
ATOM 11660 N N . ARG A 1 26 ? 5.200 -8.601 -4.917 1.00 0.00 26 ARG A N 9
ATOM 11661 C CA . ARG A 1 26 ? 4.220 -9.672 -4.969 1.00 0.00 26 ARG A CA 9
ATOM 11662 C C . ARG A 1 26 ? 3.571 -9.864 -3.596 1.00 0.00 26 ARG A C 9
ATOM 11663 O O . ARG A 1 26 ? 4.201 -10.377 -2.674 1.00 0.00 26 ARG A O 9
ATOM 11684 N N . VAL A 1 27 ? 2.318 -9.441 -3.505 1.00 0.00 27 VAL A N 9
ATOM 11685 C CA . VAL A 1 27 ? 1.577 -9.559 -2.261 1.00 0.00 27 VAL A CA 9
ATOM 11686 C C . VAL A 1 27 ? 0.238 -10.248 -2.534 1.00 0.00 27 VAL A C 9
ATOM 11687 O O . VAL A 1 27 ? -0.132 -10.459 -3.688 1.00 0.00 27 VAL A O 9
ATOM 11700 N N . SER A 1 28 ? -0.452 -10.579 -1.453 1.00 0.00 28 SER A N 9
ATOM 11701 C CA . SER A 1 28 ? -1.742 -11.239 -1.561 1.00 0.00 28 SER A CA 9
ATOM 11702 C C . SER A 1 28 ? -2.857 -10.196 -1.662 1.00 0.00 28 SER A C 9
ATOM 11703 O O . SER A 1 28 ? -2.871 -9.222 -0.911 1.00 0.00 28 SER A O 9
ATOM 11711 N N . PRO A 1 29 ? -3.788 -10.441 -2.622 1.00 0.00 29 PRO A N 9
ATOM 11712 C CA . PRO A 1 29 ? -4.904 -9.535 -2.831 1.00 0.00 29 PRO A CA 9
ATOM 11713 C C . PRO A 1 29 ? -5.951 -9.690 -1.726 1.00 0.00 29 PRO A C 9
ATOM 11714 O O . PRO A 1 29 ? -6.876 -8.885 -1.625 1.00 0.00 29 PRO A O 9
ATOM 11725 N N . HIS A 1 30 ? -5.771 -10.730 -0.926 1.00 0.00 30 HIS A N 9
ATOM 11726 C CA . HIS A 1 30 ? -6.688 -11.001 0.167 1.00 0.00 30 HIS A CA 9
ATOM 11727 C C . HIS A 1 30 ? -6.368 -10.080 1.346 1.00 0.00 30 HIS A C 9
ATOM 11728 O O . HIS A 1 30 ? -7.200 -9.268 1.748 1.00 0.00 30 HIS A O 9
ATOM 11742 N N . ALA A 1 31 ? -5.161 -10.238 1.868 1.00 0.00 31 ALA A N 9
ATOM 11743 C CA . ALA A 1 31 ? -4.720 -9.431 2.993 1.00 0.00 31 ALA A CA 9
ATOM 11744 C C . ALA A 1 31 ? -5.090 -7.968 2.741 1.00 0.00 31 ALA A C 9
ATOM 11745 O O . ALA A 1 31 ? -5.158 -7.529 1.594 1.00 0.00 31 ALA A O 9
ATOM 11752 N N . SER A 1 32 ? -5.320 -7.253 3.833 1.00 0.00 32 SER A N 9
ATOM 11753 C CA . SER A 1 32 ? -5.682 -5.848 3.745 1.00 0.00 32 SER A CA 9
ATOM 11754 C C . SER A 1 32 ? -4.420 -4.985 3.693 1.00 0.00 32 SER A C 9
ATOM 11755 O O . SER A 1 32 ? -3.382 -5.364 4.234 1.00 0.00 32 SER A O 9
ATOM 11763 N N . LEU A 1 33 ? -4.551 -3.841 3.038 1.00 0.00 33 LEU A N 9
ATOM 11764 C CA . LEU A 1 33 ? -3.433 -2.921 2.908 1.00 0.00 33 LEU A CA 9
ATOM 11765 C C . LEU A 1 33 ? -2.772 -2.733 4.275 1.00 0.00 33 LEU A C 9
ATOM 11766 O O . LEU A 1 33 ? -1.559 -2.546 4.362 1.00 0.00 33 LEU A O 9
ATOM 11782 N N . GLN A 1 34 ? -3.598 -2.789 5.310 1.00 0.00 34 GLN A N 9
ATOM 11783 C CA . GLN A 1 34 ? -3.109 -2.628 6.668 1.00 0.00 34 GLN A CA 9
ATOM 11784 C C . GLN A 1 34 ? -1.987 -3.629 6.951 1.00 0.00 34 GLN A C 9
ATOM 11785 O O . GLN A 1 34 ? -1.038 -3.318 7.669 1.00 0.00 34 GLN A O 9
ATOM 11799 N N . GLU A 1 35 ? -2.132 -4.811 6.370 1.00 0.00 35 GLU A N 9
ATOM 11800 C CA . GLU A 1 35 ? -1.143 -5.860 6.551 1.00 0.00 35 GLU A CA 9
ATOM 11801 C C . GLU A 1 35 ? -0.067 -5.767 5.467 1.00 0.00 35 GLU A C 9
ATOM 11802 O O . GLU A 1 35 ? 1.044 -6.264 5.646 1.00 0.00 35 GLU A O 9
ATOM 11814 N N . LEU A 1 36 ? -0.434 -5.127 4.367 1.00 0.00 36 LEU A N 9
ATOM 11815 C CA . LEU A 1 36 ? 0.486 -4.962 3.254 1.00 0.00 36 LEU A CA 9
ATOM 11816 C C . LEU A 1 36 ? 1.168 -3.597 3.360 1.00 0.00 36 LEU A C 9
ATOM 11817 O O . LEU A 1 36 ? 1.844 -3.163 2.428 1.00 0.00 36 LEU A O 9
ATOM 11833 N N . ALA A 1 37 ? 0.967 -2.957 4.503 1.00 0.00 37 ALA A N 9
ATOM 11834 C CA . ALA A 1 37 ? 1.554 -1.650 4.742 1.00 0.00 37 ALA A CA 9
ATOM 11835 C C . ALA A 1 37 ? 3.064 -1.802 4.938 1.00 0.00 37 ALA A C 9
ATOM 11836 O O . ALA A 1 37 ? 3.849 -1.096 4.307 1.00 0.00 37 ALA A O 9
ATOM 11843 N N . PRO A 1 38 ? 3.434 -2.752 5.838 1.00 0.00 38 PRO A N 9
ATOM 11844 C CA . PRO A 1 38 ? 4.835 -3.005 6.125 1.00 0.00 38 PRO A CA 9
ATOM 11845 C C . PRO A 1 38 ? 5.497 -3.780 4.983 1.00 0.00 38 PRO A C 9
ATOM 11846 O O . PRO A 1 38 ? 6.608 -3.453 4.569 1.00 0.00 38 PRO A O 9
ATOM 11857 N N . ILE A 1 39 ? 4.786 -4.791 4.507 1.00 0.00 39 ILE A N 9
ATOM 11858 C CA . ILE A 1 39 ? 5.291 -5.615 3.421 1.00 0.00 39 ILE A CA 9
ATOM 11859 C C . ILE A 1 39 ? 5.650 -4.721 2.233 1.00 0.00 39 ILE A C 9
ATOM 11860 O O . ILE A 1 39 ? 6.585 -5.016 1.490 1.00 0.00 39 ILE A O 9
ATOM 11876 N N . ILE A 1 40 ? 4.889 -3.645 2.091 1.00 0.00 40 ILE A N 9
ATOM 11877 C CA . ILE A 1 40 ? 5.116 -2.706 1.006 1.00 0.00 40 ILE A CA 9
ATOM 11878 C C . ILE A 1 40 ? 6.201 -1.710 1.418 1.00 0.00 40 ILE A C 9
ATOM 11879 O O . ILE A 1 40 ? 7.280 -1.682 0.827 1.00 0.00 40 ILE A O 9
ATOM 11895 N N . CYS A 1 41 ? 5.877 -0.916 2.428 1.00 0.00 41 CYS A N 9
ATOM 11896 C CA . CYS A 1 41 ? 6.811 0.080 2.926 1.00 0.00 41 CYS A CA 9
ATOM 11897 C C . CYS A 1 41 ? 8.189 -0.574 3.052 1.00 0.00 41 CYS A C 9
ATOM 11898 O O . CYS A 1 41 ? 9.193 0.002 2.637 1.00 0.00 41 CYS A O 9
ATOM 11906 N N . SER A 1 42 ? 8.191 -1.768 3.627 1.00 0.00 42 SER A N 9
ATOM 11907 C CA . SER A 1 42 ? 9.429 -2.506 3.813 1.00 0.00 42 SER A CA 9
ATOM 11908 C C . SER A 1 42 ? 10.101 -2.750 2.460 1.00 0.00 42 SER A C 9
ATOM 11909 O O . SER A 1 42 ? 11.322 -2.664 2.345 1.00 0.00 42 SER A O 9
ATOM 11917 N N . LYS A 1 43 ? 9.273 -3.050 1.470 1.00 0.00 43 LYS A N 9
ATOM 11918 C CA . LYS A 1 43 ? 9.772 -3.307 0.129 1.00 0.00 43 LYS A CA 9
ATOM 11919 C C . LYS A 1 43 ? 10.419 -2.035 -0.422 1.00 0.00 43 LYS A C 9
ATOM 11920 O O . LYS A 1 43 ? 11.275 -2.101 -1.303 1.00 0.00 43 LYS A O 9
ATOM 11939 N N . CYS A 1 44 ? 9.984 -0.906 0.118 1.00 0.00 44 CYS A N 9
ATOM 11940 C CA . CYS A 1 44 ? 10.510 0.379 -0.309 1.00 0.00 44 CYS A CA 9
ATOM 11941 C C . CYS A 1 44 ? 11.211 1.032 0.884 1.00 0.00 44 CYS A C 9
ATOM 11942 O O . CYS A 1 44 ? 11.406 2.247 0.906 1.00 0.00 44 CYS A O 9
ATOM 11950 N N . GLU A 1 45 ? 11.570 0.197 1.848 1.00 0.00 45 GLU A N 9
ATOM 11951 C CA . GLU A 1 45 ? 12.244 0.678 3.042 1.00 0.00 45 GLU A CA 9
ATOM 11952 C C . GLU A 1 45 ? 11.653 2.019 3.482 1.00 0.00 45 GLU A C 9
ATOM 11953 O O . GLU A 1 45 ? 12.386 2.925 3.878 1.00 0.00 45 GLU A O 9
ATOM 11965 N N . PHE A 1 46 ? 10.334 2.105 3.397 1.00 0.00 46 PHE A N 9
ATOM 11966 C CA . PHE A 1 46 ? 9.636 3.320 3.781 1.00 0.00 46 PHE A CA 9
ATOM 11967 C C . PHE A 1 46 ? 9.210 3.266 5.250 1.00 0.00 46 PHE A C 9
ATOM 11968 O O . PHE A 1 46 ? 9.225 2.202 5.866 1.00 0.00 46 PHE A O 9
ATOM 11985 N N . ASP A 1 47 ? 8.839 4.428 5.768 1.00 0.00 47 ASP A N 9
ATOM 11986 C CA . ASP A 1 47 ? 8.409 4.527 7.152 1.00 0.00 47 ASP A CA 9
ATOM 11987 C C . ASP A 1 47 ? 6.880 4.492 7.211 1.00 0.00 47 ASP A C 9
ATOM 11988 O O . ASP A 1 47 ? 6.218 5.438 6.787 1.00 0.00 47 ASP A O 9
ATOM 11997 N N . PRO A 1 48 ? 6.351 3.363 7.753 1.00 0.00 48 PRO A N 9
ATOM 11998 C CA . PRO A 1 48 ? 4.913 3.193 7.873 1.00 0.00 48 PRO A CA 9
ATOM 11999 C C . PRO A 1 48 ? 4.353 4.045 9.014 1.00 0.00 48 PRO A C 9
ATOM 12000 O O . PRO A 1 48 ? 3.146 4.055 9.252 1.00 0.00 48 PRO A O 9
ATOM 12011 N N . LEU A 1 49 ? 5.257 4.741 9.689 1.00 0.00 49 LEU A N 9
ATOM 12012 C CA . LEU A 1 49 ? 4.868 5.594 10.798 1.00 0.00 49 LEU A CA 9
ATOM 12013 C C . LEU A 1 49 ? 4.173 6.844 10.256 1.00 0.00 49 LEU A C 9
ATOM 12014 O O . LEU A 1 49 ? 3.505 7.561 11.001 1.00 0.00 49 LEU A O 9
ATOM 12030 N N . HIS A 1 50 ? 4.352 7.068 8.962 1.00 0.00 50 HIS A N 9
ATOM 12031 C CA . HIS A 1 50 ? 3.751 8.219 8.311 1.00 0.00 50 HIS A CA 9
ATOM 12032 C C . HIS A 1 50 ? 3.584 7.935 6.817 1.00 0.00 50 HIS A C 9
ATOM 12033 O O . HIS A 1 50 ? 4.034 8.714 5.979 1.00 0.00 50 HIS A O 9
ATOM 12047 N N . THR A 1 51 ? 2.934 6.816 6.530 1.00 0.00 51 THR A N 9
ATOM 12048 C CA . THR A 1 51 ? 2.702 6.419 5.151 1.00 0.00 51 THR A CA 9
ATOM 12049 C C . THR A 1 51 ? 1.202 6.307 4.874 1.00 0.00 51 THR A C 9
ATOM 12050 O O . THR A 1 51 ? 0.457 5.757 5.684 1.00 0.00 51 THR A O 9
ATOM 12061 N N . LEU A 1 52 ? 0.803 6.837 3.727 1.00 0.00 52 LEU A N 9
ATOM 12062 C CA . LEU A 1 52 ? -0.595 6.802 3.333 1.00 0.00 52 LEU A CA 9
ATOM 12063 C C . LEU A 1 52 ? -0.744 5.953 2.070 1.00 0.00 52 LEU A C 9
ATOM 12064 O O . LEU A 1 52 ? 0.247 5.618 1.422 1.00 0.00 52 LEU A O 9
ATOM 12080 N N . LEU A 1 53 ? -1.990 5.628 1.757 1.00 0.00 53 LEU A N 9
ATOM 12081 C CA . LEU A 1 53 ? -2.281 4.824 0.582 1.00 0.00 53 LEU A CA 9
ATOM 12082 C C . LEU A 1 53 ? -3.368 5.513 -0.245 1.00 0.00 53 LEU A C 9
ATOM 12083 O O . LEU A 1 53 ? -4.533 5.538 0.151 1.00 0.00 53 LEU A O 9
ATOM 12099 N N . LEU A 1 54 ? -2.950 6.054 -1.380 1.00 0.00 54 LEU A N 9
ATOM 12100 C CA . LEU A 1 54 ? -3.873 6.741 -2.267 1.00 0.00 54 LEU A CA 9
ATOM 12101 C C . LEU A 1 54 ? -4.243 5.816 -3.428 1.00 0.00 54 LEU A C 9
ATOM 12102 O O . LEU A 1 54 ? -3.648 4.752 -3.591 1.00 0.00 54 LEU A O 9
ATOM 12118 N N . LYS A 1 55 ? -5.222 6.255 -4.204 1.00 0.00 55 LYS A N 9
ATOM 12119 C CA . LYS A 1 55 ? -5.677 5.480 -5.346 1.00 0.00 55 LYS A CA 9
ATOM 12120 C C . LYS A 1 55 ? -4.487 5.175 -6.257 1.00 0.00 55 LYS A C 9
ATOM 12121 O O . LYS A 1 55 ? -4.212 4.014 -6.558 1.00 0.00 55 LYS A O 9
ATOM 12140 N N . ASP A 1 56 ? -3.812 6.237 -6.671 1.00 0.00 56 ASP A N 9
ATOM 12141 C CA . ASP A 1 56 ? -2.658 6.098 -7.543 1.00 0.00 56 ASP A CA 9
ATOM 12142 C C . ASP A 1 56 ? -1.781 7.346 -7.425 1.00 0.00 56 ASP A C 9
ATOM 12143 O O . ASP A 1 56 ? -2.088 8.254 -6.653 1.00 0.00 56 ASP A O 9
ATOM 12152 N N . TYR A 1 57 ? -0.708 7.353 -8.202 1.00 0.00 57 TYR A N 9
ATOM 12153 C CA . TYR A 1 57 ? 0.215 8.475 -8.194 1.00 0.00 57 TYR A CA 9
ATOM 12154 C C . TYR A 1 57 ? -0.487 9.765 -8.625 1.00 0.00 57 TYR A C 9
ATOM 12155 O O . TYR A 1 57 ? -0.043 10.860 -8.286 1.00 0.00 57 TYR A O 9
ATOM 12173 N N . GLN A 1 58 ? -1.572 9.591 -9.366 1.00 0.00 58 GLN A N 9
ATOM 12174 C CA . GLN A 1 58 ? -2.339 10.728 -9.847 1.00 0.00 58 GLN A CA 9
ATOM 12175 C C . GLN A 1 58 ? -3.717 10.757 -9.183 1.00 0.00 58 GLN A C 9
ATOM 12176 O O . GLN A 1 58 ? -4.738 10.820 -9.866 1.00 0.00 58 GLN A O 9
ATOM 12190 N N . SER A 1 59 ? -3.702 10.709 -7.859 1.00 0.00 59 SER A N 9
ATOM 12191 C CA . SER A 1 59 ? -4.938 10.729 -7.095 1.00 0.00 59 SER A CA 9
ATOM 12192 C C . SER A 1 59 ? -4.697 11.369 -5.726 1.00 0.00 59 SER A C 9
ATOM 12193 O O . SER A 1 59 ? -3.552 11.542 -5.311 1.00 0.00 59 SER A O 9
ATOM 12201 N N . GLN A 1 60 ? -5.794 11.702 -5.063 1.00 0.00 60 GLN A N 9
ATOM 12202 C CA . GLN A 1 60 ? -5.716 12.318 -3.749 1.00 0.00 60 GLN A CA 9
ATOM 12203 C C . GLN A 1 60 ? -6.712 11.658 -2.793 1.00 0.00 60 GLN A C 9
ATOM 12204 O O . GLN A 1 60 ? -6.980 12.180 -1.712 1.00 0.00 60 GLN A O 9
ATOM 12218 N N . GLU A 1 61 ? -7.232 10.519 -3.226 1.00 0.00 61 GLU A N 9
ATOM 12219 C CA . GLU A 1 61 ? -8.192 9.781 -2.422 1.00 0.00 61 GLU A CA 9
ATOM 12220 C C . GLU A 1 61 ? -7.491 8.653 -1.662 1.00 0.00 61 GLU A C 9
ATOM 12221 O O . GLU A 1 61 ? -6.963 7.724 -2.270 1.00 0.00 61 GLU A O 9
ATOM 12233 N N . PRO A 1 62 ? -7.510 8.775 -0.307 1.00 0.00 62 PRO A N 9
ATOM 12234 C CA . PRO A 1 62 ? -6.884 7.777 0.543 1.00 0.00 62 PRO A CA 9
ATOM 12235 C C . PRO A 1 62 ? -7.731 6.504 0.610 1.00 0.00 62 PRO A C 9
ATOM 12236 O O . PRO A 1 62 ? -8.927 6.565 0.891 1.00 0.00 62 PRO A O 9
ATOM 12247 N N . LEU A 1 63 ? -7.078 5.382 0.348 1.00 0.00 63 LEU A N 9
ATOM 12248 C CA . LEU A 1 63 ? -7.756 4.097 0.376 1.00 0.00 63 LEU A CA 9
ATOM 12249 C C . LEU A 1 63 ? -7.925 3.646 1.828 1.00 0.00 63 LEU A C 9
ATOM 12250 O O . LEU A 1 63 ? -7.214 4.116 2.715 1.00 0.00 63 LEU A O 9
ATOM 12266 N N . ASP A 1 64 ? -8.870 2.739 2.026 1.00 0.00 64 ASP A N 9
ATOM 12267 C CA . ASP A 1 64 ? -9.142 2.219 3.355 1.00 0.00 64 ASP A CA 9
ATOM 12268 C C . ASP A 1 64 ? -8.301 0.962 3.588 1.00 0.00 64 ASP A C 9
ATOM 12269 O O . ASP A 1 64 ? -8.405 -0.007 2.837 1.00 0.00 64 ASP A O 9
ATOM 12278 N N . LEU A 1 65 ? -7.485 1.019 4.631 1.00 0.00 65 LEU A N 9
ATOM 12279 C CA . LEU A 1 65 ? -6.627 -0.103 4.972 1.00 0.00 65 LEU A CA 9
ATOM 12280 C C . LEU A 1 65 ? -7.492 -1.321 5.298 1.00 0.00 65 LEU A C 9
ATOM 12281 O O . LEU A 1 65 ? -7.269 -2.407 4.764 1.00 0.00 65 LEU A O 9
ATOM 12297 N N . THR A 1 66 ? -8.462 -1.101 6.173 1.00 0.00 66 THR A N 9
ATOM 12298 C CA . THR A 1 66 ? -9.362 -2.168 6.577 1.00 0.00 66 THR A CA 9
ATOM 12299 C C . THR A 1 66 ? -9.813 -2.975 5.358 1.00 0.00 66 THR A C 9
ATOM 12300 O O . THR A 1 66 ? -10.023 -4.184 5.452 1.00 0.00 66 THR A O 9
ATOM 12311 N N . LYS A 1 67 ? -9.949 -2.275 4.241 1.00 0.00 67 LYS A N 9
ATOM 12312 C CA . LYS A 1 67 ? -10.370 -2.912 3.005 1.00 0.00 67 LYS A CA 9
ATOM 12313 C C . LYS A 1 67 ? -9.161 -3.568 2.336 1.00 0.00 67 LYS A C 9
ATOM 12314 O O . LYS A 1 67 ? -8.031 -3.110 2.501 1.00 0.00 67 LYS A O 9
ATOM 12333 N N . SER A 1 68 ? -9.439 -4.630 1.594 1.00 0.00 68 SER A N 9
ATOM 12334 C CA . SER A 1 68 ? -8.388 -5.354 0.899 1.00 0.00 68 SER A CA 9
ATOM 12335 C C . SER A 1 68 ? -8.367 -4.955 -0.578 1.00 0.00 68 SER A C 9
ATOM 12336 O O . SER A 1 68 ? -9.259 -4.250 -1.047 1.00 0.00 68 SER A O 9
ATOM 12344 N N . LEU A 1 69 ? -7.339 -5.425 -1.270 1.00 0.00 69 LEU A N 9
ATOM 12345 C CA . LEU A 1 69 ? -7.190 -5.126 -2.684 1.00 0.00 69 LEU A CA 9
ATOM 12346 C C . LEU A 1 69 ? -8.430 -5.613 -3.437 1.00 0.00 69 LEU A C 9
ATOM 12347 O O . LEU A 1 69 ? -8.793 -5.053 -4.470 1.00 0.00 69 LEU A O 9
ATOM 12363 N N . ASN A 1 70 ? -9.045 -6.652 -2.890 1.00 0.00 70 ASN A N 9
ATOM 12364 C CA . ASN A 1 70 ? -10.237 -7.220 -3.497 1.00 0.00 70 ASN A CA 9
ATOM 12365 C C . ASN A 1 70 ? -11.416 -6.269 -3.284 1.00 0.00 70 ASN A C 9
ATOM 12366 O O . ASN A 1 70 ? -12.071 -5.863 -4.243 1.00 0.00 70 ASN A O 9
ATOM 12377 N N . ASP A 1 71 ? -11.650 -5.941 -2.022 1.00 0.00 71 ASP A N 9
ATOM 12378 C CA . ASP A 1 71 ? -12.739 -5.045 -1.672 1.00 0.00 71 ASP A CA 9
ATOM 12379 C C . ASP A 1 71 ? -12.610 -3.752 -2.478 1.00 0.00 71 ASP A C 9
ATOM 12380 O O . ASP A 1 71 ? -13.607 -3.211 -2.956 1.00 0.00 71 ASP A O 9
ATOM 12389 N N . LEU A 1 72 ? -11.374 -3.293 -2.606 1.00 0.00 72 LEU A N 9
ATOM 12390 C CA . LEU A 1 72 ? -11.101 -2.073 -3.347 1.00 0.00 72 LEU A CA 9
ATOM 12391 C C . LEU A 1 72 ? -11.167 -2.367 -4.847 1.00 0.00 72 LEU A C 9
ATOM 12392 O O . LEU A 1 72 ? -12.056 -1.875 -5.541 1.00 0.00 72 LEU A O 9
ATOM 12408 N N . GLY A 1 73 ? -10.216 -3.169 -5.304 1.00 0.00 73 GLY A N 9
ATOM 12409 C CA . GLY A 1 73 ? -10.155 -3.534 -6.709 1.00 0.00 73 GLY A CA 9
ATOM 12410 C C . GLY A 1 73 ? -9.120 -2.686 -7.451 1.00 0.00 73 GLY A C 9
ATOM 12411 O O . GLY A 1 73 ? -9.321 -2.331 -8.612 1.00 0.00 73 GLY A O 9
ATOM 12415 N N . LEU A 1 74 ? -8.036 -2.386 -6.752 1.00 0.00 74 LEU A N 9
ATOM 12416 C CA . LEU A 1 74 ? -6.970 -1.586 -7.330 1.00 0.00 74 LEU A CA 9
ATOM 12417 C C . LEU A 1 74 ? -5.647 -2.345 -7.212 1.00 0.00 74 LEU A C 9
ATOM 12418 O O . LEU A 1 74 ? -5.231 -2.706 -6.112 1.00 0.00 74 LEU A O 9
ATOM 12434 N N . ARG A 1 75 ? -5.022 -2.565 -8.359 1.00 0.00 75 ARG A N 9
ATOM 12435 C CA . ARG A 1 75 ? -3.755 -3.275 -8.397 1.00 0.00 75 ARG A CA 9
ATOM 12436 C C . ARG A 1 75 ? -2.591 -2.291 -8.265 1.00 0.00 75 ARG A C 9
ATOM 12437 O O . ARG A 1 75 ? -1.436 -2.700 -8.156 1.00 0.00 75 ARG A O 9
ATOM 12458 N N . GLU A 1 76 ? -2.935 -1.011 -8.279 1.00 0.00 76 GLU A N 9
ATOM 12459 C CA . GLU A 1 76 ? -1.933 0.035 -8.162 1.00 0.00 76 GLU A CA 9
ATOM 12460 C C . GLU A 1 76 ? -2.288 0.983 -7.015 1.00 0.00 76 GLU A C 9
ATOM 12461 O O . GLU A 1 76 ? -3.462 1.162 -6.693 1.00 0.00 76 GLU A O 9
ATOM 12473 N N . LEU A 1 77 ? -1.253 1.568 -6.431 1.00 0.00 77 LEU A N 9
ATOM 12474 C CA . LEU A 1 77 ? -1.440 2.494 -5.327 1.00 0.00 77 LEU A CA 9
ATOM 12475 C C . LEU A 1 77 ? -0.178 3.341 -5.158 1.00 0.00 77 LEU A C 9
ATOM 12476 O O . LEU A 1 77 ? 0.848 3.064 -5.777 1.00 0.00 77 LEU A O 9
ATOM 12492 N N . TYR A 1 78 ? -0.294 4.358 -4.316 1.00 0.00 78 TYR A N 9
ATOM 12493 C CA . TYR A 1 78 ? 0.825 5.248 -4.057 1.00 0.00 78 TYR A CA 9
ATOM 12494 C C . TYR A 1 78 ? 1.034 5.443 -2.554 1.00 0.00 78 TYR A C 9
ATOM 12495 O O . TYR A 1 78 ? 0.072 5.472 -1.789 1.00 0.00 78 TYR A O 9
ATOM 12513 N N . ALA A 1 79 ? 2.297 5.573 -2.177 1.00 0.00 79 ALA A N 9
ATOM 12514 C CA . ALA A 1 79 ? 2.645 5.765 -0.779 1.00 0.00 79 ALA A CA 9
ATOM 12515 C C . ALA A 1 79 ? 3.065 7.219 -0.558 1.00 0.00 79 ALA A C 9
ATOM 12516 O O . ALA A 1 79 ? 4.109 7.649 -1.046 1.00 0.00 79 ALA A O 9
ATOM 12523 N N . MET A 1 80 ? 2.230 7.937 0.178 1.00 0.00 80 MET A N 9
ATOM 12524 C CA . MET A 1 80 ? 2.501 9.334 0.470 1.00 0.00 80 MET A CA 9
ATOM 12525 C C . MET A 1 80 ? 3.057 9.501 1.886 1.00 0.00 80 MET A C 9
ATOM 12526 O O . MET A 1 80 ? 2.617 8.823 2.813 1.00 0.00 80 MET A O 9
ATOM 12540 N N . ASP A 1 81 ? 4.016 10.407 2.008 1.00 0.00 81 ASP A N 9
ATOM 12541 C CA . ASP A 1 81 ? 4.637 10.671 3.295 1.00 0.00 81 ASP A CA 9
ATOM 12542 C C . ASP A 1 81 ? 4.033 11.941 3.896 1.00 0.00 81 ASP A C 9
ATOM 12543 O O . ASP A 1 81 ? 4.207 13.032 3.356 1.00 0.00 81 ASP A O 9
ATOM 12552 N N . VAL A 1 82 ? 3.334 11.758 5.007 1.00 0.00 82 VAL A N 9
ATOM 12553 C CA . VAL A 1 82 ? 2.703 12.875 5.688 1.00 0.00 82 VAL A CA 9
ATOM 12554 C C . VAL A 1 82 ? 3.608 13.350 6.827 1.00 0.00 82 VAL A C 9
ATOM 12555 O O . VAL A 1 82 ? 3.412 12.970 7.980 1.00 0.00 82 VAL A O 9
ATOM 12568 N N . ASN A 1 83 ? 4.580 14.174 6.463 1.00 0.00 83 ASN A N 9
ATOM 12569 C CA . ASN A 1 83 ? 5.516 14.705 7.440 1.00 0.00 83 ASN A CA 9
ATOM 12570 C C . ASN A 1 83 ? 4.739 15.257 8.636 1.00 0.00 83 ASN A C 9
ATOM 12571 O O . ASN A 1 83 ? 5.060 14.952 9.784 1.00 0.00 83 ASN A O 9
ATOM 12582 N N . ARG A 1 84 ? 3.732 16.061 8.327 1.00 0.00 84 ARG A N 9
ATOM 12583 C CA . ARG A 1 84 ? 2.907 16.658 9.363 1.00 0.00 84 ARG A CA 9
ATOM 12584 C C . ARG A 1 84 ? 1.445 16.707 8.915 1.00 0.00 84 ARG A C 9
ATOM 12585 O O . ARG A 1 84 ? 1.077 17.525 8.073 1.00 0.00 84 ARG A O 9
ATOM 12606 N N . GLU A 1 85 ? 0.650 15.821 9.497 1.00 0.00 85 GLU A N 9
ATOM 12607 C CA . GLU A 1 85 ? -0.763 15.753 9.168 1.00 0.00 85 GLU A CA 9
ATOM 12608 C C . GLU A 1 85 ? -1.609 15.857 10.439 1.00 0.00 85 GLU A C 9
ATOM 12609 O O . GLU A 1 85 ? -1.276 15.262 11.462 1.00 0.00 85 GLU A O 9
ATOM 12621 N N . SER A 1 86 ? -2.689 16.618 10.332 1.00 0.00 86 SER A N 9
ATOM 12622 C CA . SER A 1 86 ? -3.585 16.808 11.460 1.00 0.00 86 SER A CA 9
ATOM 12623 C C . SER A 1 86 ? -4.305 15.496 11.782 1.00 0.00 86 SER A C 9
ATOM 12624 O O . SER A 1 86 ? -5.275 15.137 11.118 1.00 0.00 86 SER A O 9
ATOM 12632 N N . GLY A 1 87 ? -3.801 14.818 12.803 1.00 0.00 87 GLY A N 9
ATOM 12633 C CA . GLY A 1 87 ? -4.383 13.554 13.222 1.00 0.00 87 GLY A CA 9
ATOM 12634 C C . GLY A 1 87 ? -3.890 13.159 14.615 1.00 0.00 87 GLY A C 9
ATOM 12635 O O . GLY A 1 87 ? -2.846 13.628 15.064 1.00 0.00 87 GLY A O 9
ATOM 12639 N N . PRO A 1 88 ? -4.686 12.278 15.278 1.00 0.00 88 PRO A N 9
ATOM 12640 C CA . PRO A 1 88 ? -4.342 11.814 16.611 1.00 0.00 88 PRO A CA 9
ATOM 12641 C C . PRO A 1 88 ? -3.200 10.797 16.560 1.00 0.00 88 PRO A C 9
ATOM 12642 O O . PRO A 1 88 ? -2.667 10.510 15.489 1.00 0.00 88 PRO A O 9
ATOM 12653 N N . SER A 1 89 ? -2.858 10.280 17.731 1.00 0.00 89 SER A N 9
ATOM 12654 C CA . SER A 1 89 ? -1.790 9.301 17.833 1.00 0.00 89 SER A CA 9
ATOM 12655 C C . SER A 1 89 ? -2.183 8.197 18.816 1.00 0.00 89 SER A C 9
ATOM 12656 O O . SER A 1 89 ? -2.034 8.356 20.027 1.00 0.00 89 SER A O 9
ATOM 12664 N N . SER A 1 90 ? -2.679 7.102 18.259 1.00 0.00 90 SER A N 9
ATOM 12665 C CA . SER A 1 90 ? -3.096 5.971 19.072 1.00 0.00 90 SER A CA 9
ATOM 12666 C C . SER A 1 90 ? -3.822 6.467 20.324 1.00 0.00 90 SER A C 9
ATOM 12667 O O . SER A 1 90 ? -3.212 6.613 21.383 1.00 0.00 90 SER A O 9
ATOM 12675 N N . GLY A 1 91 ? -5.114 6.711 20.162 1.00 0.00 91 GLY A N 9
ATOM 12676 C CA . GLY A 1 91 ? -5.930 7.187 21.267 1.00 0.00 91 GLY A CA 9
ATOM 12677 C C . GLY A 1 91 ? -7.136 6.273 21.491 1.00 0.00 91 GLY A C 9
ATOM 12678 O O . GLY A 1 91 ? -7.548 5.549 20.585 1.00 0.00 91 GLY A O 9
ATOM 12682 N N . GLY A 1 1 ? -11.641 -16.137 6.977 1.00 0.00 1 GLY A N 10
ATOM 12683 C CA . GLY A 1 1 ? -10.456 -15.324 6.766 1.00 0.00 1 GLY A CA 10
ATOM 12684 C C . GLY A 1 1 ? -9.506 -15.988 5.767 1.00 0.00 1 GLY A C 10
ATOM 12685 O O . GLY A 1 1 ? -9.366 -17.210 5.756 1.00 0.00 1 GLY A O 10
ATOM 12689 N N . SER A 1 2 ? -8.876 -15.154 4.953 1.00 0.00 2 SER A N 10
ATOM 12690 C CA . SER A 1 2 ? -7.943 -15.645 3.953 1.00 0.00 2 SER A CA 10
ATOM 12691 C C . SER A 1 2 ? -6.651 -16.111 4.627 1.00 0.00 2 SER A C 10
ATOM 12692 O O . SER A 1 2 ? -5.791 -15.296 4.958 1.00 0.00 2 SER A O 10
ATOM 12700 N N . SER A 1 3 ? -6.556 -17.419 4.811 1.00 0.00 3 SER A N 10
ATOM 12701 C CA . SER A 1 3 ? -5.383 -18.003 5.440 1.00 0.00 3 SER A CA 10
ATOM 12702 C C . SER A 1 3 ? -5.068 -19.358 4.802 1.00 0.00 3 SER A C 10
ATOM 12703 O O . SER A 1 3 ? -5.969 -20.160 4.562 1.00 0.00 3 SER A O 10
ATOM 12711 N N . GLY A 1 4 ? -3.786 -19.572 4.547 1.00 0.00 4 GLY A N 10
ATOM 12712 C CA . GLY A 1 4 ? -3.340 -20.815 3.942 1.00 0.00 4 GLY A CA 10
ATOM 12713 C C . GLY A 1 4 ? -1.858 -21.066 4.232 1.00 0.00 4 GLY A C 10
ATOM 12714 O O . GLY A 1 4 ? -1.322 -20.567 5.219 1.00 0.00 4 GLY A O 10
ATOM 12718 N N . SER A 1 5 ? -1.239 -21.839 3.352 1.00 0.00 5 SER A N 10
ATOM 12719 C CA . SER A 1 5 ? 0.170 -22.161 3.500 1.00 0.00 5 SER A CA 10
ATOM 12720 C C . SER A 1 5 ? 0.642 -23.001 2.311 1.00 0.00 5 SER A C 10
ATOM 12721 O O . SER A 1 5 ? -0.168 -23.620 1.623 1.00 0.00 5 SER A O 10
ATOM 12729 N N . SER A 1 6 ? 1.951 -22.995 2.107 1.00 0.00 6 SER A N 10
ATOM 12730 C CA . SER A 1 6 ? 2.541 -23.749 1.013 1.00 0.00 6 SER A CA 10
ATOM 12731 C C . SER A 1 6 ? 2.046 -23.201 -0.327 1.00 0.00 6 SER A C 10
ATOM 12732 O O . SER A 1 6 ? 0.865 -22.890 -0.476 1.00 0.00 6 SER A O 10
ATOM 12740 N N . GLY A 1 7 ? 2.974 -23.100 -1.267 1.00 0.00 7 GLY A N 10
ATOM 12741 C CA . GLY A 1 7 ? 2.646 -22.595 -2.590 1.00 0.00 7 GLY A CA 10
ATOM 12742 C C . GLY A 1 7 ? 2.580 -21.067 -2.593 1.00 0.00 7 GLY A C 10
ATOM 12743 O O . GLY A 1 7 ? 2.392 -20.448 -1.546 1.00 0.00 7 GLY A O 10
ATOM 12747 N N . GLU A 1 8 ? 2.739 -20.501 -3.780 1.00 0.00 8 GLU A N 10
ATOM 12748 C CA . GLU A 1 8 ? 2.699 -19.057 -3.933 1.00 0.00 8 GLU A CA 10
ATOM 12749 C C . GLU A 1 8 ? 1.314 -18.610 -4.404 1.00 0.00 8 GLU A C 10
ATOM 12750 O O . GLU A 1 8 ? 0.681 -19.287 -5.213 1.00 0.00 8 GLU A O 10
ATOM 12762 N N . LYS A 1 9 ? 0.882 -17.474 -3.877 1.00 0.00 9 LYS A N 10
ATOM 12763 C CA . LYS A 1 9 ? -0.417 -16.929 -4.233 1.00 0.00 9 LYS A CA 10
ATOM 12764 C C . LYS A 1 9 ? -0.404 -15.414 -4.023 1.00 0.00 9 LYS A C 10
ATOM 12765 O O . LYS A 1 9 ? -1.225 -14.879 -3.280 1.00 0.00 9 LYS A O 10
ATOM 12784 N N . THR A 1 10 ? 0.537 -14.763 -4.692 1.00 0.00 10 THR A N 10
ATOM 12785 C CA . THR A 1 10 ? 0.667 -13.320 -4.589 1.00 0.00 10 THR A CA 10
ATOM 12786 C C . THR A 1 10 ? 0.511 -12.670 -5.965 1.00 0.00 10 THR A C 10
ATOM 12787 O O . THR A 1 10 ? 0.825 -13.284 -6.984 1.00 0.00 10 THR A O 10
ATOM 12798 N N . VAL A 1 11 ? 0.027 -11.437 -5.951 1.00 0.00 11 VAL A N 10
ATOM 12799 C CA . VAL A 1 11 ? -0.174 -10.697 -7.185 1.00 0.00 11 VAL A CA 10
ATOM 12800 C C . VAL A 1 11 ? 0.814 -9.530 -7.241 1.00 0.00 11 VAL A C 10
ATOM 12801 O O . VAL A 1 11 ? 1.207 -8.994 -6.206 1.00 0.00 11 VAL A O 10
ATOM 12814 N N . ARG A 1 12 ? 1.185 -9.169 -8.461 1.00 0.00 12 ARG A N 10
ATOM 12815 C CA . ARG A 1 12 ? 2.119 -8.075 -8.666 1.00 0.00 12 ARG A CA 10
ATOM 12816 C C . ARG A 1 12 ? 1.400 -6.731 -8.530 1.00 0.00 12 ARG A C 10
ATOM 12817 O O . ARG A 1 12 ? 0.542 -6.398 -9.346 1.00 0.00 12 ARG A O 10
ATOM 12838 N N . VAL A 1 13 ? 1.777 -5.996 -7.494 1.00 0.00 13 VAL A N 10
ATOM 12839 C CA . VAL A 1 13 ? 1.179 -4.696 -7.242 1.00 0.00 13 VAL A CA 10
ATOM 12840 C C . VAL A 1 13 ? 2.200 -3.600 -7.554 1.00 0.00 13 VAL A C 10
ATOM 12841 O O . VAL A 1 13 ? 3.400 -3.792 -7.362 1.00 0.00 13 VAL A O 10
ATOM 12854 N N . VAL A 1 14 ? 1.686 -2.475 -8.030 1.00 0.00 14 VAL A N 10
ATOM 12855 C CA . VAL A 1 14 ? 2.538 -1.349 -8.370 1.00 0.00 14 VAL A CA 10
ATOM 12856 C C . VAL A 1 14 ? 2.634 -0.406 -7.169 1.00 0.00 14 VAL A C 10
ATOM 12857 O O . VAL A 1 14 ? 1.616 0.050 -6.650 1.00 0.00 14 VAL A O 10
ATOM 12870 N N . ILE A 1 15 ? 3.867 -0.142 -6.761 1.00 0.00 15 ILE A N 10
ATOM 12871 C CA . ILE A 1 15 ? 4.109 0.739 -5.631 1.00 0.00 15 ILE A CA 10
ATOM 12872 C C . ILE A 1 15 ? 4.804 2.011 -6.120 1.00 0.00 15 ILE A C 10
ATOM 12873 O O . ILE A 1 15 ? 6.027 2.045 -6.246 1.00 0.00 15 ILE A O 10
ATOM 12889 N N . ASN A 1 16 ? 3.993 3.026 -6.384 1.00 0.00 16 ASN A N 10
ATOM 12890 C CA . ASN A 1 16 ? 4.515 4.297 -6.856 1.00 0.00 16 ASN A CA 10
ATOM 12891 C C . ASN A 1 16 ? 4.929 5.151 -5.657 1.00 0.00 16 ASN A C 10
ATOM 12892 O O . ASN A 1 16 ? 4.123 5.404 -4.762 1.00 0.00 16 ASN A O 10
ATOM 12903 N N . PHE A 1 17 ? 6.185 5.573 -5.677 1.00 0.00 17 PHE A N 10
ATOM 12904 C CA . PHE A 1 17 ? 6.716 6.393 -4.602 1.00 0.00 17 PHE A CA 10
ATOM 12905 C C . PHE A 1 17 ? 7.711 7.424 -5.139 1.00 0.00 17 PHE A C 10
ATOM 12906 O O . PHE A 1 17 ? 8.089 7.376 -6.308 1.00 0.00 17 PHE A O 10
ATOM 12923 N N . LYS A 1 18 ? 8.107 8.331 -4.258 1.00 0.00 18 LYS A N 10
ATOM 12924 C CA . LYS A 1 18 ? 9.051 9.372 -4.629 1.00 0.00 18 LYS A CA 10
ATOM 12925 C C . LYS A 1 18 ? 8.387 10.325 -5.625 1.00 0.00 18 LYS A C 10
ATOM 12926 O O . LYS A 1 18 ? 9.050 11.184 -6.204 1.00 0.00 18 LYS A O 10
ATOM 12945 N N . LYS A 1 19 ? 7.086 10.142 -5.793 1.00 0.00 19 LYS A N 10
ATOM 12946 C CA . LYS A 1 19 ? 6.325 10.976 -6.708 1.00 0.00 19 LYS A CA 10
ATOM 12947 C C . LYS A 1 19 ? 6.925 10.864 -8.111 1.00 0.00 19 LYS A C 10
ATOM 12948 O O . LYS A 1 19 ? 7.124 11.873 -8.787 1.00 0.00 19 LYS A O 10
ATOM 12967 N N . THR A 1 20 ? 7.197 9.630 -8.508 1.00 0.00 20 THR A N 10
ATOM 12968 C CA . THR A 1 20 ? 7.771 9.374 -9.818 1.00 0.00 20 THR A CA 10
ATOM 12969 C C . THR A 1 20 ? 8.261 7.928 -9.912 1.00 0.00 20 THR A C 10
ATOM 12970 O O . THR A 1 20 ? 7.980 7.235 -10.889 1.00 0.00 20 THR A O 10
ATOM 12981 N N . GLN A 1 21 ? 8.987 7.515 -8.883 1.00 0.00 21 GLN A N 10
ATOM 12982 C CA . GLN A 1 21 ? 9.520 6.164 -8.838 1.00 0.00 21 GLN A CA 10
ATOM 12983 C C . GLN A 1 21 ? 8.407 5.165 -8.511 1.00 0.00 21 GLN A C 10
ATOM 12984 O O . GLN A 1 21 ? 7.448 5.504 -7.820 1.00 0.00 21 GLN A O 10
ATOM 12998 N N . LYS A 1 22 ? 8.573 3.955 -9.024 1.00 0.00 22 LYS A N 10
ATOM 12999 C CA . LYS A 1 22 ? 7.594 2.905 -8.796 1.00 0.00 22 LYS A CA 10
ATOM 13000 C C . LYS A 1 22 ? 8.314 1.560 -8.681 1.00 0.00 22 LYS A C 10
ATOM 13001 O O . LYS A 1 22 ? 9.396 1.381 -9.238 1.00 0.00 22 LYS A O 10
ATOM 13020 N N . THR A 1 23 ? 7.683 0.648 -7.956 1.00 0.00 23 THR A N 10
ATOM 13021 C CA . THR A 1 23 ? 8.250 -0.676 -7.761 1.00 0.00 23 THR A CA 10
ATOM 13022 C C . THR A 1 23 ? 7.142 -1.731 -7.728 1.00 0.00 23 THR A C 10
ATOM 13023 O O . THR A 1 23 ? 6.017 -1.442 -7.322 1.00 0.00 23 THR A O 10
ATOM 13034 N N . ILE A 1 24 ? 7.499 -2.931 -8.161 1.00 0.00 24 ILE A N 10
ATOM 13035 C CA . ILE A 1 24 ? 6.549 -4.030 -8.186 1.00 0.00 24 ILE A CA 10
ATOM 13036 C C . ILE A 1 24 ? 6.892 -5.021 -7.073 1.00 0.00 24 ILE A C 10
ATOM 13037 O O . ILE A 1 24 ? 8.065 -5.264 -6.793 1.00 0.00 24 ILE A O 10
ATOM 13053 N N . VAL A 1 25 ? 5.848 -5.567 -6.467 1.00 0.00 25 VAL A N 10
ATOM 13054 C CA . VAL A 1 25 ? 6.025 -6.527 -5.390 1.00 0.00 25 VAL A CA 10
ATOM 13055 C C . VAL A 1 25 ? 4.925 -7.588 -5.473 1.00 0.00 25 VAL A C 10
ATOM 13056 O O . VAL A 1 25 ? 3.835 -7.319 -5.976 1.00 0.00 25 VAL A O 10
ATOM 13069 N N . ARG A 1 26 ? 5.250 -8.770 -4.971 1.00 0.00 26 ARG A N 10
ATOM 13070 C CA . ARG A 1 26 ? 4.304 -9.873 -4.982 1.00 0.00 26 ARG A CA 10
ATOM 13071 C C . ARG A 1 26 ? 3.690 -10.059 -3.593 1.00 0.00 26 ARG A C 10
ATOM 13072 O O . ARG A 1 26 ? 4.359 -10.525 -2.672 1.00 0.00 26 ARG A O 10
ATOM 13093 N N . VAL A 1 27 ? 2.423 -9.686 -3.486 1.00 0.00 27 VAL A N 10
ATOM 13094 C CA . VAL A 1 27 ? 1.712 -9.806 -2.224 1.00 0.00 27 VAL A CA 10
ATOM 13095 C C . VAL A 1 27 ? 0.327 -10.404 -2.480 1.00 0.00 27 VAL A C 10
ATOM 13096 O O . VAL A 1 27 ? -0.136 -10.443 -3.619 1.00 0.00 27 VAL A O 10
ATOM 13109 N N . SER A 1 28 ? -0.295 -10.857 -1.401 1.00 0.00 28 SER A N 10
ATOM 13110 C CA . SER A 1 28 ? -1.617 -11.452 -1.494 1.00 0.00 28 SER A CA 10
ATOM 13111 C C . SER A 1 28 ? -2.677 -10.355 -1.620 1.00 0.00 28 SER A C 10
ATOM 13112 O O . SER A 1 28 ? -2.652 -9.375 -0.878 1.00 0.00 28 SER A O 10
ATOM 13120 N N . PRO A 1 29 ? -3.606 -10.563 -2.591 1.00 0.00 29 PRO A N 10
ATOM 13121 C CA . PRO A 1 29 ? -4.672 -9.603 -2.824 1.00 0.00 29 PRO A CA 10
ATOM 13122 C C . PRO A 1 29 ? -5.741 -9.695 -1.733 1.00 0.00 29 PRO A C 10
ATOM 13123 O O . PRO A 1 29 ? -6.583 -8.808 -1.607 1.00 0.00 29 PRO A O 10
ATOM 13134 N N . HIS A 1 30 ? -5.672 -10.778 -0.971 1.00 0.00 30 HIS A N 10
ATOM 13135 C CA . HIS A 1 30 ? -6.623 -10.997 0.105 1.00 0.00 30 HIS A CA 10
ATOM 13136 C C . HIS A 1 30 ? -6.324 -10.038 1.258 1.00 0.00 30 HIS A C 10
ATOM 13137 O O . HIS A 1 30 ? -7.136 -9.170 1.576 1.00 0.00 30 HIS A O 10
ATOM 13151 N N . ALA A 1 31 ? -5.155 -10.227 1.854 1.00 0.00 31 ALA A N 10
ATOM 13152 C CA . ALA A 1 31 ? -4.738 -9.389 2.966 1.00 0.00 31 ALA A CA 10
ATOM 13153 C C . ALA A 1 31 ? -5.116 -7.935 2.673 1.00 0.00 31 ALA A C 10
ATOM 13154 O O . ALA A 1 31 ? -5.230 -7.541 1.513 1.00 0.00 31 ALA A O 10
ATOM 13161 N N . SER A 1 32 ? -5.300 -7.178 3.744 1.00 0.00 32 SER A N 10
ATOM 13162 C CA . SER A 1 32 ? -5.663 -5.777 3.617 1.00 0.00 32 SER A CA 10
ATOM 13163 C C . SER A 1 32 ? -4.403 -4.909 3.599 1.00 0.00 32 SER A C 10
ATOM 13164 O O . SER A 1 32 ? -3.373 -5.293 4.150 1.00 0.00 32 SER A O 10
ATOM 13172 N N . LEU A 1 33 ? -4.526 -3.756 2.958 1.00 0.00 33 LEU A N 10
ATOM 13173 C CA . LEU A 1 33 ? -3.410 -2.831 2.861 1.00 0.00 33 LEU A CA 10
ATOM 13174 C C . LEU A 1 33 ? -2.818 -2.605 4.253 1.00 0.00 33 LEU A C 10
ATOM 13175 O O . LEU A 1 33 ? -1.628 -2.321 4.387 1.00 0.00 33 LEU A O 10
ATOM 13191 N N . GLN A 1 34 ? -3.675 -2.738 5.255 1.00 0.00 34 GLN A N 10
ATOM 13192 C CA . GLN A 1 34 ? -3.251 -2.552 6.632 1.00 0.00 34 GLN A CA 10
ATOM 13193 C C . GLN A 1 34 ? -2.124 -3.527 6.977 1.00 0.00 34 GLN A C 10
ATOM 13194 O O . GLN A 1 34 ? -1.223 -3.193 7.746 1.00 0.00 34 GLN A O 10
ATOM 13208 N N . GLU A 1 35 ? -2.211 -4.713 6.393 1.00 0.00 35 GLU A N 10
ATOM 13209 C CA . GLU A 1 35 ? -1.210 -5.739 6.629 1.00 0.00 35 GLU A CA 10
ATOM 13210 C C . GLU A 1 35 ? -0.134 -5.692 5.542 1.00 0.00 35 GLU A C 10
ATOM 13211 O O . GLU A 1 35 ? 0.973 -6.190 5.737 1.00 0.00 35 GLU A O 10
ATOM 13223 N N . LEU A 1 36 ? -0.499 -5.089 4.420 1.00 0.00 36 LEU A N 10
ATOM 13224 C CA . LEU A 1 36 ? 0.421 -4.970 3.301 1.00 0.00 36 LEU A CA 10
ATOM 13225 C C . LEU A 1 36 ? 1.088 -3.594 3.339 1.00 0.00 36 LEU A C 10
ATOM 13226 O O . LEU A 1 36 ? 1.761 -3.200 2.388 1.00 0.00 36 LEU A O 10
ATOM 13242 N N . ALA A 1 37 ? 0.878 -2.900 4.448 1.00 0.00 37 ALA A N 10
ATOM 13243 C CA . ALA A 1 37 ? 1.451 -1.576 4.622 1.00 0.00 37 ALA A CA 10
ATOM 13244 C C . ALA A 1 37 ? 2.962 -1.701 4.822 1.00 0.00 37 ALA A C 10
ATOM 13245 O O . ALA A 1 37 ? 3.739 -1.014 4.161 1.00 0.00 37 ALA A O 10
ATOM 13252 N N . PRO A 1 38 ? 3.344 -2.607 5.762 1.00 0.00 38 PRO A N 10
ATOM 13253 C CA . PRO A 1 38 ? 4.749 -2.832 6.058 1.00 0.00 38 PRO A CA 10
ATOM 13254 C C . PRO A 1 38 ? 5.420 -3.646 4.950 1.00 0.00 38 PRO A C 10
ATOM 13255 O O . PRO A 1 38 ? 6.551 -3.360 4.562 1.00 0.00 38 PRO A O 10
ATOM 13266 N N . ILE A 1 39 ? 4.693 -4.645 4.472 1.00 0.00 39 ILE A N 10
ATOM 13267 C CA . ILE A 1 39 ? 5.203 -5.503 3.416 1.00 0.00 39 ILE A CA 10
ATOM 13268 C C . ILE A 1 39 ? 5.516 -4.655 2.182 1.00 0.00 39 ILE A C 10
ATOM 13269 O O . ILE A 1 39 ? 6.391 -5.003 1.390 1.00 0.00 39 ILE A O 10
ATOM 13285 N N . ILE A 1 40 ? 4.784 -3.558 2.056 1.00 0.00 40 ILE A N 10
ATOM 13286 C CA . ILE A 1 40 ? 4.972 -2.657 0.932 1.00 0.00 40 ILE A CA 10
ATOM 13287 C C . ILE A 1 40 ? 6.055 -1.634 1.279 1.00 0.00 40 ILE A C 10
ATOM 13288 O O . ILE A 1 40 ? 7.061 -1.526 0.578 1.00 0.00 40 ILE A O 10
ATOM 13304 N N . CYS A 1 41 ? 5.814 -0.908 2.361 1.00 0.00 41 CYS A N 10
ATOM 13305 C CA . CYS A 1 41 ? 6.756 0.103 2.810 1.00 0.00 41 CYS A CA 10
ATOM 13306 C C . CYS A 1 41 ? 8.131 -0.552 2.953 1.00 0.00 41 CYS A C 10
ATOM 13307 O O . CYS A 1 41 ? 9.126 -0.033 2.448 1.00 0.00 41 CYS A O 10
ATOM 13315 N N . SER A 1 42 ? 8.144 -1.683 3.643 1.00 0.00 42 SER A N 10
ATOM 13316 C CA . SER A 1 42 ? 9.381 -2.415 3.859 1.00 0.00 42 SER A CA 10
ATOM 13317 C C . SER A 1 42 ? 10.033 -2.748 2.515 1.00 0.00 42 SER A C 10
ATOM 13318 O O . SER A 1 42 ? 11.251 -2.658 2.374 1.00 0.00 42 SER A O 10
ATOM 13326 N N . LYS A 1 43 ? 9.192 -3.125 1.563 1.00 0.00 43 LYS A N 10
ATOM 13327 C CA . LYS A 1 43 ? 9.672 -3.472 0.236 1.00 0.00 43 LYS A CA 10
ATOM 13328 C C . LYS A 1 43 ? 10.425 -2.280 -0.357 1.00 0.00 43 LYS A C 10
ATOM 13329 O O . LYS A 1 43 ? 11.438 -2.455 -1.032 1.00 0.00 43 LYS A O 10
ATOM 13348 N N . CYS A 1 44 ? 9.901 -1.094 -0.083 1.00 0.00 44 CYS A N 10
ATOM 13349 C CA . CYS A 1 44 ? 10.512 0.127 -0.582 1.00 0.00 44 CYS A CA 10
ATOM 13350 C C . CYS A 1 44 ? 11.315 0.761 0.556 1.00 0.00 44 CYS A C 10
ATOM 13351 O O . CYS A 1 44 ? 11.647 1.944 0.502 1.00 0.00 44 CYS A O 10
ATOM 13359 N N . GLU A 1 45 ? 11.604 -0.054 1.560 1.00 0.00 45 GLU A N 10
ATOM 13360 C CA . GLU A 1 45 ? 12.362 0.412 2.708 1.00 0.00 45 GLU A CA 10
ATOM 13361 C C . GLU A 1 45 ? 11.845 1.778 3.166 1.00 0.00 45 GLU A C 10
ATOM 13362 O O . GLU A 1 45 ? 12.631 2.686 3.430 1.00 0.00 45 GLU A O 10
ATOM 13374 N N . PHE A 1 46 ? 10.527 1.879 3.246 1.00 0.00 46 PHE A N 10
ATOM 13375 C CA . PHE A 1 46 ? 9.896 3.118 3.668 1.00 0.00 46 PHE A CA 10
ATOM 13376 C C . PHE A 1 46 ? 9.514 3.064 5.148 1.00 0.00 46 PHE A C 10
ATOM 13377 O O . PHE A 1 46 ? 9.724 2.048 5.810 1.00 0.00 46 PHE A O 10
ATOM 13394 N N . ASP A 1 47 ? 8.962 4.169 5.626 1.00 0.00 47 ASP A N 10
ATOM 13395 C CA . ASP A 1 47 ? 8.550 4.260 7.016 1.00 0.00 47 ASP A CA 10
ATOM 13396 C C . ASP A 1 47 ? 7.023 4.189 7.097 1.00 0.00 47 ASP A C 10
ATOM 13397 O O . ASP A 1 47 ? 6.335 5.151 6.760 1.00 0.00 47 ASP A O 10
ATOM 13406 N N . PRO A 1 48 ? 6.526 3.010 7.556 1.00 0.00 48 PRO A N 10
ATOM 13407 C CA . PRO A 1 48 ? 5.094 2.801 7.685 1.00 0.00 48 PRO A CA 10
ATOM 13408 C C . PRO A 1 48 ? 4.538 3.548 8.899 1.00 0.00 48 PRO A C 10
ATOM 13409 O O . PRO A 1 48 ? 3.337 3.508 9.161 1.00 0.00 48 PRO A O 10
ATOM 13420 N N . LEU A 1 49 ? 5.439 4.213 9.608 1.00 0.00 49 LEU A N 10
ATOM 13421 C CA . LEU A 1 49 ? 5.053 4.968 10.788 1.00 0.00 49 LEU A CA 10
ATOM 13422 C C . LEU A 1 49 ? 4.237 6.191 10.362 1.00 0.00 49 LEU A C 10
ATOM 13423 O O . LEU A 1 49 ? 3.311 6.598 11.062 1.00 0.00 49 LEU A O 10
ATOM 13439 N N . HIS A 1 50 ? 4.611 6.741 9.216 1.00 0.00 50 HIS A N 10
ATOM 13440 C CA . HIS A 1 50 ? 3.925 7.909 8.689 1.00 0.00 50 HIS A CA 10
ATOM 13441 C C . HIS A 1 50 ? 3.771 7.772 7.173 1.00 0.00 50 HIS A C 10
ATOM 13442 O O . HIS A 1 50 ? 4.241 8.621 6.418 1.00 0.00 50 HIS A O 10
ATOM 13456 N N . THR A 1 51 ? 3.110 6.695 6.772 1.00 0.00 51 THR A N 10
ATOM 13457 C CA . THR A 1 51 ? 2.888 6.436 5.360 1.00 0.00 51 THR A CA 10
ATOM 13458 C C . THR A 1 51 ? 1.390 6.349 5.063 1.00 0.00 51 THR A C 10
ATOM 13459 O O . THR A 1 51 ? 0.637 5.742 5.823 1.00 0.00 51 THR A O 10
ATOM 13470 N N . LEU A 1 52 ? 1.002 6.964 3.955 1.00 0.00 52 LEU A N 10
ATOM 13471 C CA . LEU A 1 52 ? -0.393 6.963 3.548 1.00 0.00 52 LEU A CA 10
ATOM 13472 C C . LEU A 1 52 ? -0.543 6.156 2.258 1.00 0.00 52 LEU A C 10
ATOM 13473 O O . LEU A 1 52 ? 0.431 5.942 1.538 1.00 0.00 52 LEU A O 10
ATOM 13489 N N . LEU A 1 53 ? -1.771 5.728 2.004 1.00 0.00 53 LEU A N 10
ATOM 13490 C CA . LEU A 1 53 ? -2.061 4.949 0.813 1.00 0.00 53 LEU A CA 10
ATOM 13491 C C . LEU A 1 53 ? -3.092 5.692 -0.039 1.00 0.00 53 LEU A C 10
ATOM 13492 O O . LEU A 1 53 ? -4.292 5.608 0.218 1.00 0.00 53 LEU A O 10
ATOM 13508 N N . LEU A 1 54 ? -2.586 6.403 -1.036 1.00 0.00 54 LEU A N 10
ATOM 13509 C CA . LEU A 1 54 ? -3.448 7.160 -1.928 1.00 0.00 54 LEU A CA 10
ATOM 13510 C C . LEU A 1 54 ? -3.722 6.336 -3.187 1.00 0.00 54 LEU A C 10
ATOM 13511 O O . LEU A 1 54 ? -3.005 5.379 -3.475 1.00 0.00 54 LEU A O 10
ATOM 13527 N N . LYS A 1 55 ? -4.761 6.738 -3.905 1.00 0.00 55 LYS A N 10
ATOM 13528 C CA . LYS A 1 55 ? -5.138 6.049 -5.127 1.00 0.00 55 LYS A CA 10
ATOM 13529 C C . LYS A 1 55 ? -3.919 5.944 -6.045 1.00 0.00 55 LYS A C 10
ATOM 13530 O O . LYS A 1 55 ? -3.509 4.845 -6.416 1.00 0.00 55 LYS A O 10
ATOM 13549 N N . ASP A 1 56 ? -3.374 7.103 -6.387 1.00 0.00 56 ASP A N 10
ATOM 13550 C CA . ASP A 1 56 ? -2.211 7.155 -7.255 1.00 0.00 56 ASP A CA 10
ATOM 13551 C C . ASP A 1 56 ? -1.452 8.460 -7.007 1.00 0.00 56 ASP A C 10
ATOM 13552 O O . ASP A 1 56 ? -1.884 9.290 -6.208 1.00 0.00 56 ASP A O 10
ATOM 13561 N N . TYR A 1 57 ? -0.336 8.601 -7.705 1.00 0.00 57 TYR A N 10
ATOM 13562 C CA . TYR A 1 57 ? 0.487 9.791 -7.570 1.00 0.00 57 TYR A CA 10
ATOM 13563 C C . TYR A 1 57 ? -0.332 11.056 -7.833 1.00 0.00 57 TYR A C 10
ATOM 13564 O O . TYR A 1 57 ? -0.275 12.010 -7.058 1.00 0.00 57 TYR A O 10
ATOM 13582 N N . GLN A 1 58 ? -1.076 11.024 -8.930 1.00 0.00 58 GLN A N 10
ATOM 13583 C CA . GLN A 1 58 ? -1.906 12.156 -9.305 1.00 0.00 58 GLN A CA 10
ATOM 13584 C C . GLN A 1 58 ? -3.003 12.379 -8.262 1.00 0.00 58 GLN A C 10
ATOM 13585 O O . GLN A 1 58 ? -3.048 13.424 -7.616 1.00 0.00 58 GLN A O 10
ATOM 13599 N N . SER A 1 59 ? -3.862 11.378 -8.131 1.00 0.00 59 SER A N 10
ATOM 13600 C CA . SER A 1 59 ? -4.956 11.451 -7.178 1.00 0.00 59 SER A CA 10
ATOM 13601 C C . SER A 1 59 ? -4.410 11.712 -5.772 1.00 0.00 59 SER A C 10
ATOM 13602 O O . SER A 1 59 ? -3.227 11.494 -5.512 1.00 0.00 59 SER A O 10
ATOM 13610 N N . GLN A 1 60 ? -5.296 12.176 -4.904 1.00 0.00 60 GLN A N 10
ATOM 13611 C CA . GLN A 1 60 ? -4.918 12.470 -3.533 1.00 0.00 60 GLN A CA 10
ATOM 13612 C C . GLN A 1 60 ? -5.908 11.827 -2.559 1.00 0.00 60 GLN A C 10
ATOM 13613 O O . GLN A 1 60 ? -5.896 12.128 -1.367 1.00 0.00 60 GLN A O 10
ATOM 13627 N N . GLU A 1 61 ? -6.741 10.953 -3.105 1.00 0.00 61 GLU A N 10
ATOM 13628 C CA . GLU A 1 61 ? -7.736 10.265 -2.299 1.00 0.00 61 GLU A CA 10
ATOM 13629 C C . GLU A 1 61 ? -7.098 9.088 -1.559 1.00 0.00 61 GLU A C 10
ATOM 13630 O O . GLU A 1 61 ? -6.500 8.210 -2.179 1.00 0.00 61 GLU A O 10
ATOM 13642 N N . PRO A 1 62 ? -7.251 9.108 -0.207 1.00 0.00 62 PRO A N 10
ATOM 13643 C CA . PRO A 1 62 ? -6.696 8.054 0.624 1.00 0.00 62 PRO A CA 10
ATOM 13644 C C . PRO A 1 62 ? -7.528 6.775 0.515 1.00 0.00 62 PRO A C 10
ATOM 13645 O O . PRO A 1 62 ? -8.749 6.833 0.382 1.00 0.00 62 PRO A O 10
ATOM 13656 N N . LEU A 1 63 ? -6.833 5.648 0.575 1.00 0.00 63 LEU A N 10
ATOM 13657 C CA . LEU A 1 63 ? -7.492 4.356 0.484 1.00 0.00 63 LEU A CA 10
ATOM 13658 C C . LEU A 1 63 ? -7.763 3.827 1.894 1.00 0.00 63 LEU A C 10
ATOM 13659 O O . LEU A 1 63 ? -7.140 4.270 2.858 1.00 0.00 63 LEU A O 10
ATOM 13675 N N . ASP A 1 64 ? -8.693 2.886 1.969 1.00 0.00 64 ASP A N 10
ATOM 13676 C CA . ASP A 1 64 ? -9.054 2.291 3.245 1.00 0.00 64 ASP A CA 10
ATOM 13677 C C . ASP A 1 64 ? -8.209 1.036 3.475 1.00 0.00 64 ASP A C 10
ATOM 13678 O O . ASP A 1 64 ? -8.282 0.084 2.700 1.00 0.00 64 ASP A O 10
ATOM 13687 N N . LEU A 1 65 ? -7.426 1.076 4.543 1.00 0.00 65 LEU A N 10
ATOM 13688 C CA . LEU A 1 65 ? -6.568 -0.045 4.885 1.00 0.00 65 LEU A CA 10
ATOM 13689 C C . LEU A 1 65 ? -7.434 -1.259 5.225 1.00 0.00 65 LEU A C 10
ATOM 13690 O O . LEU A 1 65 ? -7.066 -2.394 4.924 1.00 0.00 65 LEU A O 10
ATOM 13706 N N . THR A 1 66 ? -8.570 -0.980 5.849 1.00 0.00 66 THR A N 10
ATOM 13707 C CA . THR A 1 66 ? -9.492 -2.035 6.233 1.00 0.00 66 THR A CA 10
ATOM 13708 C C . THR A 1 66 ? -9.979 -2.794 4.997 1.00 0.00 66 THR A C 10
ATOM 13709 O O . THR A 1 66 ? -10.552 -3.876 5.115 1.00 0.00 66 THR A O 10
ATOM 13720 N N . LYS A 1 67 ? -9.732 -2.198 3.841 1.00 0.00 67 LYS A N 10
ATOM 13721 C CA . LYS A 1 67 ? -10.138 -2.804 2.584 1.00 0.00 67 LYS A CA 10
ATOM 13722 C C . LYS A 1 67 ? -8.915 -3.417 1.900 1.00 0.00 67 LYS A C 10
ATOM 13723 O O . LYS A 1 67 ? -7.804 -2.906 2.032 1.00 0.00 67 LYS A O 10
ATOM 13742 N N . SER A 1 68 ? -9.161 -4.503 1.182 1.00 0.00 68 SER A N 10
ATOM 13743 C CA . SER A 1 68 ? -8.093 -5.191 0.477 1.00 0.00 68 SER A CA 10
ATOM 13744 C C . SER A 1 68 ? -8.085 -4.775 -0.995 1.00 0.00 68 SER A C 10
ATOM 13745 O O . SER A 1 68 ? -8.913 -3.971 -1.421 1.00 0.00 68 SER A O 10
ATOM 13753 N N . LEU A 1 69 ? -7.141 -5.340 -1.733 1.00 0.00 69 LEU A N 10
ATOM 13754 C CA . LEU A 1 69 ? -7.014 -5.037 -3.148 1.00 0.00 69 LEU A CA 10
ATOM 13755 C C . LEU A 1 69 ? -8.250 -5.552 -3.888 1.00 0.00 69 LEU A C 10
ATOM 13756 O O . LEU A 1 69 ? -8.652 -4.985 -4.902 1.00 0.00 69 LEU A O 10
ATOM 13772 N N . ASN A 1 70 ? -8.819 -6.622 -3.351 1.00 0.00 70 ASN A N 10
ATOM 13773 C CA . ASN A 1 70 ? -10.001 -7.220 -3.948 1.00 0.00 70 ASN A CA 10
ATOM 13774 C C . ASN A 1 70 ? -11.213 -6.329 -3.670 1.00 0.00 70 ASN A C 10
ATOM 13775 O O . ASN A 1 70 ? -11.973 -6.006 -4.583 1.00 0.00 70 ASN A O 10
ATOM 13786 N N . ASP A 1 71 ? -11.357 -5.956 -2.407 1.00 0.00 71 ASP A N 10
ATOM 13787 C CA . ASP A 1 71 ? -12.464 -5.109 -1.998 1.00 0.00 71 ASP A CA 10
ATOM 13788 C C . ASP A 1 71 ? -12.402 -3.789 -2.769 1.00 0.00 71 ASP A C 10
ATOM 13789 O O . ASP A 1 71 ? -13.404 -3.344 -3.326 1.00 0.00 71 ASP A O 10
ATOM 13798 N N . LEU A 1 72 ? -11.215 -3.200 -2.776 1.00 0.00 72 LEU A N 10
ATOM 13799 C CA . LEU A 1 72 ? -11.009 -1.940 -3.469 1.00 0.00 72 LEU A CA 10
ATOM 13800 C C . LEU A 1 72 ? -11.176 -2.157 -4.974 1.00 0.00 72 LEU A C 10
ATOM 13801 O O . LEU A 1 72 ? -11.940 -1.448 -5.627 1.00 0.00 72 LEU A O 10
ATOM 13817 N N . GLY A 1 73 ? -10.448 -3.142 -5.481 1.00 0.00 73 GLY A N 10
ATOM 13818 C CA . GLY A 1 73 ? -10.505 -3.462 -6.898 1.00 0.00 73 GLY A CA 10
ATOM 13819 C C . GLY A 1 73 ? -9.393 -2.745 -7.667 1.00 0.00 73 GLY A C 10
ATOM 13820 O O . GLY A 1 73 ? -9.548 -2.441 -8.849 1.00 0.00 73 GLY A O 10
ATOM 13824 N N . LEU A 1 74 ? -8.297 -2.496 -6.965 1.00 0.00 74 LEU A N 10
ATOM 13825 C CA . LEU A 1 74 ? -7.160 -1.821 -7.568 1.00 0.00 74 LEU A CA 10
ATOM 13826 C C . LEU A 1 74 ? -5.966 -2.777 -7.605 1.00 0.00 74 LEU A C 10
ATOM 13827 O O . LEU A 1 74 ? -5.912 -3.738 -6.839 1.00 0.00 74 LEU A O 10
ATOM 13843 N N . ARG A 1 75 ? -5.039 -2.480 -8.503 1.00 0.00 75 ARG A N 10
ATOM 13844 C CA . ARG A 1 75 ? -3.849 -3.301 -8.650 1.00 0.00 75 ARG A CA 10
ATOM 13845 C C . ARG A 1 75 ? -2.593 -2.469 -8.381 1.00 0.00 75 ARG A C 10
ATOM 13846 O O . ARG A 1 75 ? -1.476 -2.948 -8.567 1.00 0.00 75 ARG A O 10
ATOM 13867 N N . GLU A 1 76 ? -2.820 -1.238 -7.948 1.00 0.00 76 GLU A N 10
ATOM 13868 C CA . GLU A 1 76 ? -1.721 -0.335 -7.652 1.00 0.00 76 GLU A CA 10
ATOM 13869 C C . GLU A 1 76 ? -2.137 0.674 -6.580 1.00 0.00 76 GLU A C 10
ATOM 13870 O O . GLU A 1 76 ? -3.324 0.830 -6.296 1.00 0.00 76 GLU A O 10
ATOM 13882 N N . LEU A 1 77 ? -1.137 1.334 -6.014 1.00 0.00 77 LEU A N 10
ATOM 13883 C CA . LEU A 1 77 ? -1.385 2.324 -4.979 1.00 0.00 77 LEU A CA 10
ATOM 13884 C C . LEU A 1 77 ? -0.168 3.243 -4.857 1.00 0.00 77 LEU A C 10
ATOM 13885 O O . LEU A 1 77 ? 0.878 2.975 -5.446 1.00 0.00 77 LEU A O 10
ATOM 13901 N N . TYR A 1 78 ? -0.344 4.307 -4.088 1.00 0.00 78 TYR A N 10
ATOM 13902 C CA . TYR A 1 78 ? 0.727 5.267 -3.880 1.00 0.00 78 TYR A CA 10
ATOM 13903 C C . TYR A 1 78 ? 1.057 5.407 -2.393 1.00 0.00 78 TYR A C 10
ATOM 13904 O O . TYR A 1 78 ? 0.163 5.372 -1.549 1.00 0.00 78 TYR A O 10
ATOM 13922 N N . ALA A 1 79 ? 2.344 5.561 -2.117 1.00 0.00 79 ALA A N 10
ATOM 13923 C CA . ALA A 1 79 ? 2.803 5.707 -0.746 1.00 0.00 79 ALA A CA 10
ATOM 13924 C C . ALA A 1 79 ? 3.241 7.154 -0.511 1.00 0.00 79 ALA A C 10
ATOM 13925 O O . ALA A 1 79 ? 4.247 7.599 -1.061 1.00 0.00 79 ALA A O 10
ATOM 13932 N N . MET A 1 80 ? 2.465 7.847 0.309 1.00 0.00 80 MET A N 10
ATOM 13933 C CA . MET A 1 80 ? 2.761 9.235 0.624 1.00 0.00 80 MET A CA 10
ATOM 13934 C C . MET A 1 80 ? 3.543 9.344 1.935 1.00 0.00 80 MET A C 10
ATOM 13935 O O . MET A 1 80 ? 3.272 8.613 2.886 1.00 0.00 80 MET A O 10
ATOM 13949 N N . ASP A 1 81 ? 4.496 10.264 1.943 1.00 0.00 81 ASP A N 10
ATOM 13950 C CA . ASP A 1 81 ? 5.319 10.479 3.121 1.00 0.00 81 ASP A CA 10
ATOM 13951 C C . ASP A 1 81 ? 4.757 11.655 3.923 1.00 0.00 81 ASP A C 10
ATOM 13952 O O . ASP A 1 81 ? 4.810 12.799 3.474 1.00 0.00 81 ASP A O 10
ATOM 13961 N N . VAL A 1 82 ? 4.231 11.333 5.095 1.00 0.00 82 VAL A N 10
ATOM 13962 C CA . VAL A 1 82 ? 3.659 12.348 5.964 1.00 0.00 82 VAL A CA 10
ATOM 13963 C C . VAL A 1 82 ? 4.544 12.511 7.201 1.00 0.00 82 VAL A C 10
ATOM 13964 O O . VAL A 1 82 ? 4.136 12.169 8.310 1.00 0.00 82 VAL A O 10
ATOM 13977 N N . ASN A 1 83 ? 5.740 13.034 6.970 1.00 0.00 83 ASN A N 10
ATOM 13978 C CA . ASN A 1 83 ? 6.686 13.247 8.052 1.00 0.00 83 ASN A CA 10
ATOM 13979 C C . ASN A 1 83 ? 6.542 14.678 8.574 1.00 0.00 83 ASN A C 10
ATOM 13980 O O . ASN A 1 83 ? 6.218 14.886 9.742 1.00 0.00 83 ASN A O 10
ATOM 13991 N N . ARG A 1 84 ? 6.791 15.627 7.683 1.00 0.00 84 ARG A N 10
ATOM 13992 C CA . ARG A 1 84 ? 6.694 17.032 8.040 1.00 0.00 84 ARG A CA 10
ATOM 13993 C C . ARG A 1 84 ? 5.401 17.295 8.814 1.00 0.00 84 ARG A C 10
ATOM 13994 O O . ARG A 1 84 ? 5.439 17.734 9.963 1.00 0.00 84 ARG A O 10
ATOM 14015 N N . GLU A 1 85 ? 4.287 17.015 8.155 1.00 0.00 85 GLU A N 10
ATOM 14016 C CA . GLU A 1 85 ? 2.984 17.216 8.767 1.00 0.00 85 GLU A CA 10
ATOM 14017 C C . GLU A 1 85 ? 2.100 15.987 8.549 1.00 0.00 85 GLU A C 10
ATOM 14018 O O . GLU A 1 85 ? 2.223 15.301 7.535 1.00 0.00 85 GLU A O 10
ATOM 14030 N N . SER A 1 86 ? 1.228 15.746 9.517 1.00 0.00 86 SER A N 10
ATOM 14031 C CA . SER A 1 86 ? 0.324 14.611 9.444 1.00 0.00 86 SER A CA 10
ATOM 14032 C C . SER A 1 86 ? -1.088 15.088 9.097 1.00 0.00 86 SER A C 10
ATOM 14033 O O . SER A 1 86 ? -1.661 14.665 8.094 1.00 0.00 86 SER A O 10
ATOM 14041 N N . GLY A 1 87 ? -1.607 15.964 9.945 1.00 0.00 87 GLY A N 10
ATOM 14042 C CA . GLY A 1 87 ? -2.941 16.503 9.740 1.00 0.00 87 GLY A CA 10
ATOM 14043 C C . GLY A 1 87 ? -3.897 16.033 10.839 1.00 0.00 87 GLY A C 10
ATOM 14044 O O . GLY A 1 87 ? -3.481 15.368 11.786 1.00 0.00 87 GLY A O 10
ATOM 14048 N N . PRO A 1 88 ? -5.193 16.408 10.671 1.00 0.00 88 PRO A N 10
ATOM 14049 C CA . PRO A 1 88 ? -6.212 16.033 11.638 1.00 0.00 88 PRO A CA 10
ATOM 14050 C C . PRO A 1 88 ? -6.584 14.556 11.495 1.00 0.00 88 PRO A C 10
ATOM 14051 O O . PRO A 1 88 ? -6.701 14.046 10.382 1.00 0.00 88 PRO A O 10
ATOM 14062 N N . SER A 1 89 ? -6.760 13.910 12.639 1.00 0.00 89 SER A N 10
ATOM 14063 C CA . SER A 1 89 ? -7.117 12.502 12.656 1.00 0.00 89 SER A CA 10
ATOM 14064 C C . SER A 1 89 ? -7.420 12.056 14.088 1.00 0.00 89 SER A C 10
ATOM 14065 O O . SER A 1 89 ? -6.504 11.780 14.862 1.00 0.00 89 SER A O 10
ATOM 14073 N N . SER A 1 90 ? -8.707 11.999 14.397 1.00 0.00 90 SER A N 10
ATOM 14074 C CA . SER A 1 90 ? -9.141 11.591 15.722 1.00 0.00 90 SER A CA 10
ATOM 14075 C C . SER A 1 90 ? -8.350 10.364 16.177 1.00 0.00 90 SER A C 10
ATOM 14076 O O . SER A 1 90 ? -8.347 9.336 15.500 1.00 0.00 90 SER A O 10
ATOM 14084 N N . GLY A 1 91 ? -7.697 10.510 17.321 1.00 0.00 91 GLY A N 10
ATOM 14085 C CA . GLY A 1 91 ? -6.904 9.426 17.874 1.00 0.00 91 GLY A CA 10
ATOM 14086 C C . GLY A 1 91 ? -7.752 8.536 18.785 1.00 0.00 91 GLY A C 10
ATOM 14087 O O . GLY A 1 91 ? -7.252 7.996 19.771 1.00 0.00 91 GLY A O 10
ATOM 14091 N N . GLY A 1 1 ? -5.119 -30.299 11.457 1.00 0.00 1 GLY A N 11
ATOM 14092 C CA . GLY A 1 1 ? -5.943 -29.135 11.736 1.00 0.00 1 GLY A CA 11
ATOM 14093 C C . GLY A 1 1 ? -6.178 -28.313 10.467 1.00 0.00 1 GLY A C 11
ATOM 14094 O O . GLY A 1 1 ? -6.651 -28.839 9.461 1.00 0.00 1 GLY A O 11
ATOM 14098 N N . SER A 1 2 ? -5.836 -27.036 10.557 1.00 0.00 2 SER A N 11
ATOM 14099 C CA . SER A 1 2 ? -6.004 -26.136 9.428 1.00 0.00 2 SER A CA 11
ATOM 14100 C C . SER A 1 2 ? -4.638 -25.751 8.858 1.00 0.00 2 SER A C 11
ATOM 14101 O O . SER A 1 2 ? -3.637 -25.761 9.574 1.00 0.00 2 SER A O 11
ATOM 14109 N N . SER A 1 3 ? -4.639 -25.421 7.575 1.00 0.00 3 SER A N 11
ATOM 14110 C CA . SER A 1 3 ? -3.412 -25.033 6.901 1.00 0.00 3 SER A CA 11
ATOM 14111 C C . SER A 1 3 ? -3.680 -23.854 5.963 1.00 0.00 3 SER A C 11
ATOM 14112 O O . SER A 1 3 ? -4.830 -23.558 5.645 1.00 0.00 3 SER A O 11
ATOM 14120 N N . GLY A 1 4 ? -2.598 -23.213 5.546 1.00 0.00 4 GLY A N 11
ATOM 14121 C CA . GLY A 1 4 ? -2.701 -22.073 4.652 1.00 0.00 4 GLY A CA 11
ATOM 14122 C C . GLY A 1 4 ? -3.385 -20.893 5.345 1.00 0.00 4 GLY A C 11
ATOM 14123 O O . GLY A 1 4 ? -4.105 -21.076 6.325 1.00 0.00 4 GLY A O 11
ATOM 14127 N N . SER A 1 5 ? -3.136 -19.707 4.808 1.00 0.00 5 SER A N 11
ATOM 14128 C CA . SER A 1 5 ? -3.719 -18.497 5.362 1.00 0.00 5 SER A CA 11
ATOM 14129 C C . SER A 1 5 ? -3.566 -17.341 4.372 1.00 0.00 5 SER A C 11
ATOM 14130 O O . SER A 1 5 ? -4.556 -16.753 3.941 1.00 0.00 5 SER A O 11
ATOM 14138 N N . SER A 1 6 ? -2.317 -17.050 4.040 1.00 0.00 6 SER A N 11
ATOM 14139 C CA . SER A 1 6 ? -2.021 -15.975 3.108 1.00 0.00 6 SER A CA 11
ATOM 14140 C C . SER A 1 6 ? -0.530 -15.977 2.763 1.00 0.00 6 SER A C 11
ATOM 14141 O O . SER A 1 6 ? 0.269 -15.335 3.443 1.00 0.00 6 SER A O 11
ATOM 14149 N N . GLY A 1 7 ? -0.201 -16.706 1.706 1.00 0.00 7 GLY A N 11
ATOM 14150 C CA . GLY A 1 7 ? 1.179 -16.800 1.262 1.00 0.00 7 GLY A CA 11
ATOM 14151 C C . GLY A 1 7 ? 1.271 -16.722 -0.263 1.00 0.00 7 GLY A C 11
ATOM 14152 O O . GLY A 1 7 ? 1.378 -15.635 -0.827 1.00 0.00 7 GLY A O 11
ATOM 14156 N N . GLU A 1 8 ? 1.226 -17.890 -0.887 1.00 0.00 8 GLU A N 11
ATOM 14157 C CA . GLU A 1 8 ? 1.302 -17.968 -2.336 1.00 0.00 8 GLU A CA 11
ATOM 14158 C C . GLU A 1 8 ? 0.138 -17.206 -2.971 1.00 0.00 8 GLU A C 11
ATOM 14159 O O . GLU A 1 8 ? -0.579 -16.478 -2.286 1.00 0.00 8 GLU A O 11
ATOM 14171 N N . LYS A 1 9 ? -0.015 -17.400 -4.273 1.00 0.00 9 LYS A N 11
ATOM 14172 C CA . LYS A 1 9 ? -1.081 -16.740 -5.008 1.00 0.00 9 LYS A CA 11
ATOM 14173 C C . LYS A 1 9 ? -1.019 -15.234 -4.744 1.00 0.00 9 LYS A C 11
ATOM 14174 O O . LYS A 1 9 ? -1.987 -14.644 -4.266 1.00 0.00 9 LYS A O 11
ATOM 14193 N N . THR A 1 10 ? 0.128 -14.656 -5.067 1.00 0.00 10 THR A N 11
ATOM 14194 C CA . THR A 1 10 ? 0.328 -13.230 -4.871 1.00 0.00 10 THR A CA 11
ATOM 14195 C C . THR A 1 10 ? 0.187 -12.484 -6.200 1.00 0.00 10 THR A C 11
ATOM 14196 O O . THR A 1 10 ? 0.532 -13.016 -7.254 1.00 0.00 10 THR A O 11
ATOM 14207 N N . VAL A 1 11 ? -0.321 -11.264 -6.106 1.00 0.00 11 VAL A N 11
ATOM 14208 C CA . VAL A 1 11 ? -0.512 -10.440 -7.287 1.00 0.00 11 VAL A CA 11
ATOM 14209 C C . VAL A 1 11 ? 0.553 -9.342 -7.315 1.00 0.00 11 VAL A C 11
ATOM 14210 O O . VAL A 1 11 ? 1.080 -8.956 -6.273 1.00 0.00 11 VAL A O 11
ATOM 14223 N N . ARG A 1 12 ? 0.838 -8.870 -8.520 1.00 0.00 12 ARG A N 11
ATOM 14224 C CA . ARG A 1 12 ? 1.831 -7.824 -8.698 1.00 0.00 12 ARG A CA 11
ATOM 14225 C C . ARG A 1 12 ? 1.195 -6.447 -8.495 1.00 0.00 12 ARG A C 11
ATOM 14226 O O . ARG A 1 12 ? 0.340 -6.033 -9.277 1.00 0.00 12 ARG A O 11
ATOM 14247 N N . VAL A 1 13 ? 1.635 -5.777 -7.440 1.00 0.00 13 VAL A N 11
ATOM 14248 C CA . VAL A 1 13 ? 1.119 -4.456 -7.125 1.00 0.00 13 VAL A CA 11
ATOM 14249 C C . VAL A 1 13 ? 2.151 -3.400 -7.528 1.00 0.00 13 VAL A C 11
ATOM 14250 O O . VAL A 1 13 ? 3.351 -3.603 -7.355 1.00 0.00 13 VAL A O 11
ATOM 14263 N N . VAL A 1 14 ? 1.644 -2.296 -8.057 1.00 0.00 14 VAL A N 11
ATOM 14264 C CA . VAL A 1 14 ? 2.507 -1.208 -8.486 1.00 0.00 14 VAL A CA 11
ATOM 14265 C C . VAL A 1 14 ? 2.652 -0.198 -7.346 1.00 0.00 14 VAL A C 11
ATOM 14266 O O . VAL A 1 14 ? 1.718 0.546 -7.048 1.00 0.00 14 VAL A O 11
ATOM 14279 N N . ILE A 1 15 ? 3.829 -0.204 -6.738 1.00 0.00 15 ILE A N 11
ATOM 14280 C CA . ILE A 1 15 ? 4.108 0.703 -5.638 1.00 0.00 15 ILE A CA 11
ATOM 14281 C C . ILE A 1 15 ? 4.807 1.953 -6.177 1.00 0.00 15 ILE A C 11
ATOM 14282 O O . ILE A 1 15 ? 6.008 1.933 -6.439 1.00 0.00 15 ILE A O 11
ATOM 14298 N N . ASN A 1 16 ? 4.023 3.011 -6.326 1.00 0.00 16 ASN A N 11
ATOM 14299 C CA . ASN A 1 16 ? 4.551 4.268 -6.829 1.00 0.00 16 ASN A CA 11
ATOM 14300 C C . ASN A 1 16 ? 5.002 5.135 -5.651 1.00 0.00 16 ASN A C 11
ATOM 14301 O O . ASN A 1 16 ? 4.248 5.338 -4.701 1.00 0.00 16 ASN A O 11
ATOM 14312 N N . PHE A 1 17 ? 6.230 5.622 -5.753 1.00 0.00 17 PHE A N 11
ATOM 14313 C CA . PHE A 1 17 ? 6.791 6.462 -4.708 1.00 0.00 17 PHE A CA 11
ATOM 14314 C C . PHE A 1 17 ? 7.689 7.549 -5.301 1.00 0.00 17 PHE A C 11
ATOM 14315 O O . PHE A 1 17 ? 8.228 7.385 -6.395 1.00 0.00 17 PHE A O 11
ATOM 14332 N N . LYS A 1 18 ? 7.823 8.634 -4.553 1.00 0.00 18 LYS A N 11
ATOM 14333 C CA . LYS A 1 18 ? 8.647 9.748 -4.991 1.00 0.00 18 LYS A CA 11
ATOM 14334 C C . LYS A 1 18 ? 7.968 10.446 -6.171 1.00 0.00 18 LYS A C 11
ATOM 14335 O O . LYS A 1 18 ? 8.554 11.328 -6.796 1.00 0.00 18 LYS A O 11
ATOM 14354 N N . LYS A 1 19 ? 6.741 10.025 -6.440 1.00 0.00 19 LYS A N 11
ATOM 14355 C CA . LYS A 1 19 ? 5.975 10.599 -7.533 1.00 0.00 19 LYS A CA 11
ATOM 14356 C C . LYS A 1 19 ? 6.809 10.550 -8.815 1.00 0.00 19 LYS A C 11
ATOM 14357 O O . LYS A 1 19 ? 6.660 11.402 -9.690 1.00 0.00 19 LYS A O 11
ATOM 14376 N N . THR A 1 20 ? 7.669 9.545 -8.885 1.00 0.00 20 THR A N 11
ATOM 14377 C CA . THR A 1 20 ? 8.527 9.374 -10.045 1.00 0.00 20 THR A CA 11
ATOM 14378 C C . THR A 1 20 ? 8.960 7.912 -10.178 1.00 0.00 20 THR A C 11
ATOM 14379 O O . THR A 1 20 ? 8.846 7.322 -11.251 1.00 0.00 20 THR A O 11
ATOM 14390 N N . GLN A 1 21 ? 9.447 7.370 -9.071 1.00 0.00 21 GLN A N 11
ATOM 14391 C CA . GLN A 1 21 ? 9.897 5.989 -9.050 1.00 0.00 21 GLN A CA 11
ATOM 14392 C C . GLN A 1 21 ? 8.771 5.071 -8.571 1.00 0.00 21 GLN A C 11
ATOM 14393 O O . GLN A 1 21 ? 7.873 5.507 -7.852 1.00 0.00 21 GLN A O 11
ATOM 14407 N N . LYS A 1 22 ? 8.855 3.816 -8.990 1.00 0.00 22 LYS A N 11
ATOM 14408 C CA . LYS A 1 22 ? 7.854 2.833 -8.612 1.00 0.00 22 LYS A CA 11
ATOM 14409 C C . LYS A 1 22 ? 8.502 1.448 -8.554 1.00 0.00 22 LYS A C 11
ATOM 14410 O O . LYS A 1 22 ? 9.497 1.196 -9.231 1.00 0.00 22 LYS A O 11
ATOM 14429 N N . THR A 1 23 ? 7.911 0.587 -7.738 1.00 0.00 23 THR A N 11
ATOM 14430 C CA . THR A 1 23 ? 8.418 -0.765 -7.583 1.00 0.00 23 THR A CA 11
ATOM 14431 C C . THR A 1 23 ? 7.263 -1.768 -7.546 1.00 0.00 23 THR A C 11
ATOM 14432 O O . THR A 1 23 ? 6.184 -1.459 -7.042 1.00 0.00 23 THR A O 11
ATOM 14443 N N . ILE A 1 24 ? 7.528 -2.947 -8.088 1.00 0.00 24 ILE A N 11
ATOM 14444 C CA . ILE A 1 24 ? 6.523 -3.997 -8.124 1.00 0.00 24 ILE A CA 11
ATOM 14445 C C . ILE A 1 24 ? 6.805 -5.004 -7.007 1.00 0.00 24 ILE A C 11
ATOM 14446 O O . ILE A 1 24 ? 7.961 -5.287 -6.698 1.00 0.00 24 ILE A O 11
ATOM 14462 N N . VAL A 1 25 ? 5.727 -5.519 -6.433 1.00 0.00 25 VAL A N 11
ATOM 14463 C CA . VAL A 1 25 ? 5.844 -6.489 -5.357 1.00 0.00 25 VAL A CA 11
ATOM 14464 C C . VAL A 1 25 ? 4.729 -7.528 -5.491 1.00 0.00 25 VAL A C 11
ATOM 14465 O O . VAL A 1 25 ? 3.669 -7.239 -6.044 1.00 0.00 25 VAL A O 11
ATOM 14478 N N . ARG A 1 26 ? 5.006 -8.717 -4.974 1.00 0.00 26 ARG A N 11
ATOM 14479 C CA . ARG A 1 26 ? 4.040 -9.800 -5.029 1.00 0.00 26 ARG A CA 11
ATOM 14480 C C . ARG A 1 26 ? 3.541 -10.138 -3.622 1.00 0.00 26 ARG A C 11
ATOM 14481 O O . ARG A 1 26 ? 4.293 -10.665 -2.804 1.00 0.00 26 ARG A O 11
ATOM 14502 N N . VAL A 1 27 ? 2.277 -9.821 -3.385 1.00 0.00 27 VAL A N 11
ATOM 14503 C CA . VAL A 1 27 ? 1.669 -10.085 -2.092 1.00 0.00 27 VAL A CA 11
ATOM 14504 C C . VAL A 1 27 ? 0.241 -10.594 -2.298 1.00 0.00 27 VAL A C 11
ATOM 14505 O O . VAL A 1 27 ? -0.267 -10.591 -3.418 1.00 0.00 27 VAL A O 11
ATOM 14518 N N . SER A 1 28 ? -0.366 -11.018 -1.200 1.00 0.00 28 SER A N 11
ATOM 14519 C CA . SER A 1 28 ? -1.725 -11.529 -1.246 1.00 0.00 28 SER A CA 11
ATOM 14520 C C . SER A 1 28 ? -2.718 -10.368 -1.332 1.00 0.00 28 SER A C 11
ATOM 14521 O O . SER A 1 28 ? -2.640 -9.421 -0.551 1.00 0.00 28 SER A O 11
ATOM 14529 N N . PRO A 1 29 ? -3.653 -10.483 -2.313 1.00 0.00 29 PRO A N 11
ATOM 14530 C CA . PRO A 1 29 ? -4.660 -9.454 -2.511 1.00 0.00 29 PRO A CA 11
ATOM 14531 C C . PRO A 1 29 ? -5.738 -9.526 -1.428 1.00 0.00 29 PRO A C 11
ATOM 14532 O O . PRO A 1 29 ? -6.528 -8.597 -1.270 1.00 0.00 29 PRO A O 11
ATOM 14543 N N . HIS A 1 30 ? -5.735 -10.639 -0.709 1.00 0.00 30 HIS A N 11
ATOM 14544 C CA . HIS A 1 30 ? -6.703 -10.845 0.355 1.00 0.00 30 HIS A CA 11
ATOM 14545 C C . HIS A 1 30 ? -6.361 -9.942 1.542 1.00 0.00 30 HIS A C 11
ATOM 14546 O O . HIS A 1 30 ? -7.137 -9.055 1.896 1.00 0.00 30 HIS A O 11
ATOM 14560 N N . ALA A 1 31 ? -5.199 -10.198 2.124 1.00 0.00 31 ALA A N 11
ATOM 14561 C CA . ALA A 1 31 ? -4.745 -9.419 3.263 1.00 0.00 31 ALA A CA 11
ATOM 14562 C C . ALA A 1 31 ? -5.052 -7.940 3.020 1.00 0.00 31 ALA A C 11
ATOM 14563 O O . ALA A 1 31 ? -4.962 -7.461 1.890 1.00 0.00 31 ALA A O 11
ATOM 14570 N N . SER A 1 32 ? -5.409 -7.257 4.098 1.00 0.00 32 SER A N 11
ATOM 14571 C CA . SER A 1 32 ? -5.730 -5.842 4.015 1.00 0.00 32 SER A CA 11
ATOM 14572 C C . SER A 1 32 ? -4.444 -5.018 3.934 1.00 0.00 32 SER A C 11
ATOM 14573 O O . SER A 1 32 ? -3.411 -5.418 4.468 1.00 0.00 32 SER A O 11
ATOM 14581 N N . LEU A 1 33 ? -4.549 -3.881 3.262 1.00 0.00 33 LEU A N 11
ATOM 14582 C CA . LEU A 1 33 ? -3.407 -2.996 3.104 1.00 0.00 33 LEU A CA 11
ATOM 14583 C C . LEU A 1 33 ? -2.757 -2.762 4.469 1.00 0.00 33 LEU A C 11
ATOM 14584 O O . LEU A 1 33 ? -1.550 -2.539 4.555 1.00 0.00 33 LEU A O 11
ATOM 14600 N N . GLN A 1 34 ? -3.585 -2.820 5.501 1.00 0.00 34 GLN A N 11
ATOM 14601 C CA . GLN A 1 34 ? -3.105 -2.617 6.858 1.00 0.00 34 GLN A CA 11
ATOM 14602 C C . GLN A 1 34 ? -1.966 -3.589 7.169 1.00 0.00 34 GLN A C 11
ATOM 14603 O O . GLN A 1 34 ? -1.032 -3.245 7.892 1.00 0.00 34 GLN A O 11
ATOM 14617 N N . GLU A 1 35 ? -2.080 -4.784 6.608 1.00 0.00 35 GLU A N 11
ATOM 14618 C CA . GLU A 1 35 ? -1.071 -5.808 6.816 1.00 0.00 35 GLU A CA 11
ATOM 14619 C C . GLU A 1 35 ? -0.009 -5.739 5.717 1.00 0.00 35 GLU A C 11
ATOM 14620 O O . GLU A 1 35 ? 1.112 -6.212 5.900 1.00 0.00 35 GLU A O 11
ATOM 14632 N N . LEU A 1 36 ? -0.399 -5.146 4.598 1.00 0.00 36 LEU A N 11
ATOM 14633 C CA . LEU A 1 36 ? 0.505 -5.008 3.469 1.00 0.00 36 LEU A CA 11
ATOM 14634 C C . LEU A 1 36 ? 1.165 -3.628 3.514 1.00 0.00 36 LEU A C 11
ATOM 14635 O O . LEU A 1 36 ? 1.865 -3.240 2.580 1.00 0.00 36 LEU A O 11
ATOM 14651 N N . ALA A 1 37 ? 0.918 -2.926 4.610 1.00 0.00 37 ALA A N 11
ATOM 14652 C CA . ALA A 1 37 ? 1.479 -1.597 4.789 1.00 0.00 37 ALA A CA 11
ATOM 14653 C C . ALA A 1 37 ? 2.997 -1.707 4.949 1.00 0.00 37 ALA A C 11
ATOM 14654 O O . ALA A 1 37 ? 3.748 -0.996 4.283 1.00 0.00 37 ALA A O 11
ATOM 14661 N N . PRO A 1 38 ? 3.414 -2.627 5.860 1.00 0.00 38 PRO A N 11
ATOM 14662 C CA . PRO A 1 38 ? 4.828 -2.839 6.116 1.00 0.00 38 PRO A CA 11
ATOM 14663 C C . PRO A 1 38 ? 5.481 -3.622 4.975 1.00 0.00 38 PRO A C 11
ATOM 14664 O O . PRO A 1 38 ? 6.575 -3.279 4.528 1.00 0.00 38 PRO A O 11
ATOM 14675 N N . ILE A 1 39 ? 4.782 -4.658 4.536 1.00 0.00 39 ILE A N 11
ATOM 14676 C CA . ILE A 1 39 ? 5.280 -5.493 3.455 1.00 0.00 39 ILE A CA 11
ATOM 14677 C C . ILE A 1 39 ? 5.593 -4.615 2.242 1.00 0.00 39 ILE A C 11
ATOM 14678 O O . ILE A 1 39 ? 6.550 -4.875 1.514 1.00 0.00 39 ILE A O 11
ATOM 14694 N N . ILE A 1 40 ? 4.770 -3.593 2.062 1.00 0.00 40 ILE A N 11
ATOM 14695 C CA . ILE A 1 40 ? 4.947 -2.675 0.950 1.00 0.00 40 ILE A CA 11
ATOM 14696 C C . ILE A 1 40 ? 6.035 -1.658 1.302 1.00 0.00 40 ILE A C 11
ATOM 14697 O O . ILE A 1 40 ? 7.073 -1.601 0.645 1.00 0.00 40 ILE A O 11
ATOM 14713 N N . CYS A 1 41 ? 5.759 -0.880 2.338 1.00 0.00 41 CYS A N 11
ATOM 14714 C CA . CYS A 1 41 ? 6.701 0.132 2.786 1.00 0.00 41 CYS A CA 11
ATOM 14715 C C . CYS A 1 41 ? 8.092 -0.501 2.850 1.00 0.00 41 CYS A C 11
ATOM 14716 O O . CYS A 1 41 ? 9.057 0.060 2.333 1.00 0.00 41 CYS A O 11
ATOM 14724 N N . SER A 1 42 ? 8.151 -1.661 3.488 1.00 0.00 42 SER A N 11
ATOM 14725 C CA . SER A 1 42 ? 9.408 -2.376 3.626 1.00 0.00 42 SER A CA 11
ATOM 14726 C C . SER A 1 42 ? 10.075 -2.531 2.257 1.00 0.00 42 SER A C 11
ATOM 14727 O O . SER A 1 42 ? 11.232 -2.153 2.080 1.00 0.00 42 SER A O 11
ATOM 14735 N N . LYS A 1 43 ? 9.316 -3.088 1.325 1.00 0.00 43 LYS A N 11
ATOM 14736 C CA . LYS A 1 43 ? 9.819 -3.298 -0.022 1.00 0.00 43 LYS A CA 11
ATOM 14737 C C . LYS A 1 43 ? 10.369 -1.979 -0.568 1.00 0.00 43 LYS A C 11
ATOM 14738 O O . LYS A 1 43 ? 11.350 -1.970 -1.310 1.00 0.00 43 LYS A O 11
ATOM 14757 N N . CYS A 1 44 ? 9.713 -0.895 -0.179 1.00 0.00 44 CYS A N 11
ATOM 14758 C CA . CYS A 1 44 ? 10.124 0.427 -0.619 1.00 0.00 44 CYS A CA 11
ATOM 14759 C C . CYS A 1 44 ? 10.927 1.081 0.507 1.00 0.00 44 CYS A C 11
ATOM 14760 O O . CYS A 1 44 ? 11.069 2.302 0.545 1.00 0.00 44 CYS A O 11
ATOM 14768 N N . GLU A 1 45 ? 11.433 0.239 1.396 1.00 0.00 45 GLU A N 11
ATOM 14769 C CA . GLU A 1 45 ? 12.218 0.719 2.520 1.00 0.00 45 GLU A CA 11
ATOM 14770 C C . GLU A 1 45 ? 11.631 2.026 3.057 1.00 0.00 45 GLU A C 11
ATOM 14771 O O . GLU A 1 45 ? 12.369 2.913 3.485 1.00 0.00 45 GLU A O 11
ATOM 14783 N N . PHE A 1 46 ? 10.309 2.104 3.018 1.00 0.00 46 PHE A N 11
ATOM 14784 C CA . PHE A 1 46 ? 9.615 3.288 3.496 1.00 0.00 46 PHE A CA 11
ATOM 14785 C C . PHE A 1 46 ? 9.197 3.126 4.959 1.00 0.00 46 PHE A C 11
ATOM 14786 O O . PHE A 1 46 ? 9.170 2.013 5.480 1.00 0.00 46 PHE A O 11
ATOM 14803 N N . ASP A 1 47 ? 8.881 4.253 5.579 1.00 0.00 47 ASP A N 11
ATOM 14804 C CA . ASP A 1 47 ? 8.466 4.250 6.971 1.00 0.00 47 ASP A CA 11
ATOM 14805 C C . ASP A 1 47 ? 6.938 4.292 7.043 1.00 0.00 47 ASP A C 11
ATOM 14806 O O . ASP A 1 47 ? 6.322 5.290 6.672 1.00 0.00 47 ASP A O 11
ATOM 14815 N N . PRO A 1 48 ? 6.355 3.166 7.536 1.00 0.00 48 PRO A N 11
ATOM 14816 C CA . PRO A 1 48 ? 4.911 3.065 7.661 1.00 0.00 48 PRO A CA 11
ATOM 14817 C C . PRO A 1 48 ? 4.404 3.888 8.848 1.00 0.00 48 PRO A C 11
ATOM 14818 O O . PRO A 1 48 ? 3.203 3.933 9.109 1.00 0.00 48 PRO A O 11
ATOM 14829 N N . LEU A 1 49 ? 5.346 4.520 9.533 1.00 0.00 49 LEU A N 11
ATOM 14830 C CA . LEU A 1 49 ? 5.010 5.339 10.686 1.00 0.00 49 LEU A CA 11
ATOM 14831 C C . LEU A 1 49 ? 4.049 6.449 10.254 1.00 0.00 49 LEU A C 11
ATOM 14832 O O . LEU A 1 49 ? 3.037 6.688 10.911 1.00 0.00 49 LEU A O 11
ATOM 14848 N N . HIS A 1 50 ? 4.400 7.097 9.153 1.00 0.00 50 HIS A N 11
ATOM 14849 C CA . HIS A 1 50 ? 3.581 8.176 8.627 1.00 0.00 50 HIS A CA 11
ATOM 14850 C C . HIS A 1 50 ? 3.409 7.999 7.117 1.00 0.00 50 HIS A C 11
ATOM 14851 O O . HIS A 1 50 ? 3.773 8.880 6.339 1.00 0.00 50 HIS A O 11
ATOM 14865 N N . THR A 1 51 ? 2.853 6.854 6.747 1.00 0.00 51 THR A N 11
ATOM 14866 C CA . THR A 1 51 ? 2.628 6.551 5.344 1.00 0.00 51 THR A CA 11
ATOM 14867 C C . THR A 1 51 ? 1.128 6.497 5.044 1.00 0.00 51 THR A C 11
ATOM 14868 O O . THR A 1 51 ? 0.336 6.094 5.894 1.00 0.00 51 THR A O 11
ATOM 14879 N N . LEU A 1 52 ? 0.785 6.910 3.833 1.00 0.00 52 LEU A N 11
ATOM 14880 C CA . LEU A 1 52 ? -0.605 6.914 3.411 1.00 0.00 52 LEU A CA 11
ATOM 14881 C C . LEU A 1 52 ? -0.751 6.072 2.142 1.00 0.00 52 LEU A C 11
ATOM 14882 O O . LEU A 1 52 ? 0.231 5.817 1.445 1.00 0.00 52 LEU A O 11
ATOM 14898 N N . LEU A 1 53 ? -1.983 5.662 1.880 1.00 0.00 53 LEU A N 11
ATOM 14899 C CA . LEU A 1 53 ? -2.270 4.853 0.707 1.00 0.00 53 LEU A CA 11
ATOM 14900 C C . LEU A 1 53 ? -3.312 5.566 -0.156 1.00 0.00 53 LEU A C 11
ATOM 14901 O O . LEU A 1 53 ? -4.495 5.584 0.181 1.00 0.00 53 LEU A O 11
ATOM 14917 N N . LEU A 1 54 ? -2.836 6.136 -1.253 1.00 0.00 54 LEU A N 11
ATOM 14918 C CA . LEU A 1 54 ? -3.712 6.849 -2.167 1.00 0.00 54 LEU A CA 11
ATOM 14919 C C . LEU A 1 54 ? -4.069 5.934 -3.341 1.00 0.00 54 LEU A C 11
ATOM 14920 O O . LEU A 1 54 ? -3.425 4.908 -3.552 1.00 0.00 54 LEU A O 11
ATOM 14936 N N . LYS A 1 55 ? -5.096 6.340 -4.074 1.00 0.00 55 LYS A N 11
ATOM 14937 C CA . LYS A 1 55 ? -5.546 5.570 -5.221 1.00 0.00 55 LYS A CA 11
ATOM 14938 C C . LYS A 1 55 ? -4.358 5.296 -6.145 1.00 0.00 55 LYS A C 11
ATOM 14939 O O . LYS A 1 55 ? -3.967 4.146 -6.335 1.00 0.00 55 LYS A O 11
ATOM 14958 N N . ASP A 1 56 ? -3.817 6.373 -6.695 1.00 0.00 56 ASP A N 11
ATOM 14959 C CA . ASP A 1 56 ? -2.681 6.264 -7.595 1.00 0.00 56 ASP A CA 11
ATOM 14960 C C . ASP A 1 56 ? -1.929 7.596 -7.625 1.00 0.00 56 ASP A C 11
ATOM 14961 O O . ASP A 1 56 ? -2.242 8.506 -6.859 1.00 0.00 56 ASP A O 11
ATOM 14970 N N . TYR A 1 57 ? -0.952 7.667 -8.517 1.00 0.00 57 TYR A N 11
ATOM 14971 C CA . TYR A 1 57 ? -0.153 8.873 -8.656 1.00 0.00 57 TYR A CA 11
ATOM 14972 C C . TYR A 1 57 ? -1.029 10.071 -9.028 1.00 0.00 57 TYR A C 11
ATOM 14973 O O . TYR A 1 57 ? -0.824 11.175 -8.525 1.00 0.00 57 TYR A O 11
ATOM 14991 N N . GLN A 1 58 ? -1.987 9.813 -9.906 1.00 0.00 58 GLN A N 11
ATOM 14992 C CA . GLN A 1 58 ? -2.895 10.857 -10.351 1.00 0.00 58 GLN A CA 11
ATOM 14993 C C . GLN A 1 58 ? -3.808 11.292 -9.203 1.00 0.00 58 GLN A C 11
ATOM 14994 O O . GLN A 1 58 ? -3.635 12.373 -8.643 1.00 0.00 58 GLN A O 11
ATOM 15008 N N . SER A 1 59 ? -4.760 10.426 -8.886 1.00 0.00 59 SER A N 11
ATOM 15009 C CA . SER A 1 59 ? -5.700 10.708 -7.815 1.00 0.00 59 SER A CA 11
ATOM 15010 C C . SER A 1 59 ? -4.943 11.001 -6.518 1.00 0.00 59 SER A C 11
ATOM 15011 O O . SER A 1 59 ? -3.744 10.743 -6.423 1.00 0.00 59 SER A O 11
ATOM 15019 N N . GLN A 1 60 ? -5.675 11.535 -5.551 1.00 0.00 60 GLN A N 11
ATOM 15020 C CA . GLN A 1 60 ? -5.088 11.865 -4.263 1.00 0.00 60 GLN A CA 11
ATOM 15021 C C . GLN A 1 60 ? -6.006 11.408 -3.128 1.00 0.00 60 GLN A C 11
ATOM 15022 O O . GLN A 1 60 ? -5.830 11.816 -1.981 1.00 0.00 60 GLN A O 11
ATOM 15036 N N . GLU A 1 61 ? -6.965 10.569 -3.487 1.00 0.00 61 GLU A N 11
ATOM 15037 C CA . GLU A 1 61 ? -7.911 10.052 -2.513 1.00 0.00 61 GLU A CA 11
ATOM 15038 C C . GLU A 1 61 ? -7.274 8.922 -1.702 1.00 0.00 61 GLU A C 11
ATOM 15039 O O . GLU A 1 61 ? -6.637 8.033 -2.263 1.00 0.00 61 GLU A O 11
ATOM 15051 N N . PRO A 1 62 ? -7.474 8.996 -0.358 1.00 0.00 62 PRO A N 11
ATOM 15052 C CA . PRO A 1 62 ? -6.926 7.990 0.536 1.00 0.00 62 PRO A CA 11
ATOM 15053 C C . PRO A 1 62 ? -7.726 6.689 0.454 1.00 0.00 62 PRO A C 11
ATOM 15054 O O . PRO A 1 62 ? -8.954 6.714 0.392 1.00 0.00 62 PRO A O 11
ATOM 15065 N N . LEU A 1 63 ? -6.997 5.582 0.455 1.00 0.00 63 LEU A N 11
ATOM 15066 C CA . LEU A 1 63 ? -7.624 4.273 0.381 1.00 0.00 63 LEU A CA 11
ATOM 15067 C C . LEU A 1 63 ? -7.891 3.760 1.797 1.00 0.00 63 LEU A C 11
ATOM 15068 O O . LEU A 1 63 ? -7.258 4.206 2.753 1.00 0.00 63 LEU A O 11
ATOM 15084 N N . ASP A 1 64 ? -8.830 2.829 1.888 1.00 0.00 64 ASP A N 11
ATOM 15085 C CA . ASP A 1 64 ? -9.189 2.251 3.171 1.00 0.00 64 ASP A CA 11
ATOM 15086 C C . ASP A 1 64 ? -8.368 0.980 3.400 1.00 0.00 64 ASP A C 11
ATOM 15087 O O . ASP A 1 64 ? -8.395 0.063 2.582 1.00 0.00 64 ASP A O 11
ATOM 15096 N N . LEU A 1 65 ? -7.656 0.967 4.518 1.00 0.00 65 LEU A N 11
ATOM 15097 C CA . LEU A 1 65 ? -6.828 -0.176 4.865 1.00 0.00 65 LEU A CA 11
ATOM 15098 C C . LEU A 1 65 ? -7.704 -1.427 4.949 1.00 0.00 65 LEU A C 11
ATOM 15099 O O . LEU A 1 65 ? -7.463 -2.407 4.245 1.00 0.00 65 LEU A O 11
ATOM 15115 N N . THR A 1 66 ? -8.703 -1.354 5.817 1.00 0.00 66 THR A N 11
ATOM 15116 C CA . THR A 1 66 ? -9.616 -2.469 6.002 1.00 0.00 66 THR A CA 11
ATOM 15117 C C . THR A 1 66 ? -9.940 -3.122 4.657 1.00 0.00 66 THR A C 11
ATOM 15118 O O . THR A 1 66 ? -10.180 -4.327 4.590 1.00 0.00 66 THR A O 11
ATOM 15129 N N . LYS A 1 67 ? -9.937 -2.299 3.619 1.00 0.00 67 LYS A N 11
ATOM 15130 C CA . LYS A 1 67 ? -10.228 -2.781 2.280 1.00 0.00 67 LYS A CA 11
ATOM 15131 C C . LYS A 1 67 ? -8.950 -3.350 1.659 1.00 0.00 67 LYS A C 11
ATOM 15132 O O . LYS A 1 67 ? -7.863 -2.814 1.867 1.00 0.00 67 LYS A O 11
ATOM 15151 N N . SER A 1 68 ? -9.124 -4.427 0.908 1.00 0.00 68 SER A N 11
ATOM 15152 C CA . SER A 1 68 ? -7.999 -5.074 0.255 1.00 0.00 68 SER A CA 11
ATOM 15153 C C . SER A 1 68 ? -8.081 -4.865 -1.258 1.00 0.00 68 SER A C 11
ATOM 15154 O O . SER A 1 68 ? -9.088 -4.374 -1.767 1.00 0.00 68 SER A O 11
ATOM 15162 N N . LEU A 1 69 ? -7.008 -5.248 -1.936 1.00 0.00 69 LEU A N 11
ATOM 15163 C CA . LEU A 1 69 ? -6.947 -5.109 -3.381 1.00 0.00 69 LEU A CA 11
ATOM 15164 C C . LEU A 1 69 ? -8.215 -5.699 -4.000 1.00 0.00 69 LEU A C 11
ATOM 15165 O O . LEU A 1 69 ? -8.658 -5.255 -5.059 1.00 0.00 69 LEU A O 11
ATOM 15181 N N . ASN A 1 70 ? -8.764 -6.691 -3.314 1.00 0.00 70 ASN A N 11
ATOM 15182 C CA . ASN A 1 70 ? -9.973 -7.346 -3.784 1.00 0.00 70 ASN A CA 11
ATOM 15183 C C . ASN A 1 70 ? -11.168 -6.415 -3.572 1.00 0.00 70 ASN A C 11
ATOM 15184 O O . ASN A 1 70 ? -11.941 -6.171 -4.498 1.00 0.00 70 ASN A O 11
ATOM 15195 N N . ASP A 1 71 ? -11.283 -5.920 -2.349 1.00 0.00 71 ASP A N 11
ATOM 15196 C CA . ASP A 1 71 ? -12.371 -5.021 -2.004 1.00 0.00 71 ASP A CA 11
ATOM 15197 C C . ASP A 1 71 ? -12.279 -3.761 -2.868 1.00 0.00 71 ASP A C 11
ATOM 15198 O O . ASP A 1 71 ? -13.255 -3.369 -3.506 1.00 0.00 71 ASP A O 11
ATOM 15207 N N . LEU A 1 72 ? -11.097 -3.162 -2.861 1.00 0.00 72 LEU A N 11
ATOM 15208 C CA . LEU A 1 72 ? -10.865 -1.956 -3.636 1.00 0.00 72 LEU A CA 11
ATOM 15209 C C . LEU A 1 72 ? -10.995 -2.278 -5.126 1.00 0.00 72 LEU A C 11
ATOM 15210 O O . LEU A 1 72 ? -11.744 -1.618 -5.845 1.00 0.00 72 LEU A O 11
ATOM 15226 N N . GLY A 1 73 ? -10.255 -3.294 -5.546 1.00 0.00 73 GLY A N 11
ATOM 15227 C CA . GLY A 1 73 ? -10.279 -3.712 -6.937 1.00 0.00 73 GLY A CA 11
ATOM 15228 C C . GLY A 1 73 ? -9.186 -3.005 -7.741 1.00 0.00 73 GLY A C 11
ATOM 15229 O O . GLY A 1 73 ? -9.283 -2.892 -8.962 1.00 0.00 73 GLY A O 11
ATOM 15233 N N . LEU A 1 74 ? -8.170 -2.547 -7.024 1.00 0.00 74 LEU A N 11
ATOM 15234 C CA . LEU A 1 74 ? -7.060 -1.854 -7.655 1.00 0.00 74 LEU A CA 11
ATOM 15235 C C . LEU A 1 74 ? -5.837 -2.773 -7.677 1.00 0.00 74 LEU A C 11
ATOM 15236 O O . LEU A 1 74 ? -5.758 -3.726 -6.904 1.00 0.00 74 LEU A O 11
ATOM 15252 N N . ARG A 1 75 ? -4.913 -2.454 -8.571 1.00 0.00 75 ARG A N 11
ATOM 15253 C CA . ARG A 1 75 ? -3.697 -3.239 -8.704 1.00 0.00 75 ARG A CA 11
ATOM 15254 C C . ARG A 1 75 ? -2.467 -2.345 -8.535 1.00 0.00 75 ARG A C 11
ATOM 15255 O O . ARG A 1 75 ? -1.345 -2.768 -8.810 1.00 0.00 75 ARG A O 11
ATOM 15276 N N . GLU A 1 76 ? -2.719 -1.125 -8.083 1.00 0.00 76 GLU A N 11
ATOM 15277 C CA . GLU A 1 76 ? -1.646 -0.168 -7.874 1.00 0.00 76 GLU A CA 11
ATOM 15278 C C . GLU A 1 76 ? -2.047 0.855 -6.809 1.00 0.00 76 GLU A C 11
ATOM 15279 O O . GLU A 1 76 ? -3.232 1.128 -6.621 1.00 0.00 76 GLU A O 11
ATOM 15291 N N . LEU A 1 77 ? -1.037 1.394 -6.141 1.00 0.00 77 LEU A N 11
ATOM 15292 C CA . LEU A 1 77 ? -1.270 2.381 -5.101 1.00 0.00 77 LEU A CA 11
ATOM 15293 C C . LEU A 1 77 ? -0.011 3.230 -4.918 1.00 0.00 77 LEU A C 11
ATOM 15294 O O . LEU A 1 77 ? 1.044 2.906 -5.462 1.00 0.00 77 LEU A O 11
ATOM 15310 N N . TYR A 1 78 ? -0.162 4.299 -4.151 1.00 0.00 78 TYR A N 11
ATOM 15311 C CA . TYR A 1 78 ? 0.950 5.197 -3.890 1.00 0.00 78 TYR A CA 11
ATOM 15312 C C . TYR A 1 78 ? 1.168 5.377 -2.386 1.00 0.00 78 TYR A C 11
ATOM 15313 O O . TYR A 1 78 ? 0.215 5.339 -1.608 1.00 0.00 78 TYR A O 11
ATOM 15331 N N . ALA A 1 79 ? 2.427 5.570 -2.021 1.00 0.00 79 ALA A N 11
ATOM 15332 C CA . ALA A 1 79 ? 2.781 5.757 -0.625 1.00 0.00 79 ALA A CA 11
ATOM 15333 C C . ALA A 1 79 ? 3.165 7.220 -0.392 1.00 0.00 79 ALA A C 11
ATOM 15334 O O . ALA A 1 79 ? 4.197 7.680 -0.878 1.00 0.00 79 ALA A O 11
ATOM 15341 N N . MET A 1 80 ? 2.313 7.910 0.353 1.00 0.00 80 MET A N 11
ATOM 15342 C CA . MET A 1 80 ? 2.550 9.311 0.656 1.00 0.00 80 MET A CA 11
ATOM 15343 C C . MET A 1 80 ? 3.131 9.477 2.062 1.00 0.00 80 MET A C 11
ATOM 15344 O O . MET A 1 80 ? 2.634 8.882 3.017 1.00 0.00 80 MET A O 11
ATOM 15358 N N . ASP A 1 81 ? 4.175 10.289 2.144 1.00 0.00 81 ASP A N 11
ATOM 15359 C CA . ASP A 1 81 ? 4.829 10.540 3.417 1.00 0.00 81 ASP A CA 11
ATOM 15360 C C . ASP A 1 81 ? 4.213 11.781 4.066 1.00 0.00 81 ASP A C 11
ATOM 15361 O O . ASP A 1 81 ? 4.479 12.905 3.641 1.00 0.00 81 ASP A O 11
ATOM 15370 N N . VAL A 1 82 ? 3.401 11.536 5.084 1.00 0.00 82 VAL A N 11
ATOM 15371 C CA . VAL A 1 82 ? 2.745 12.620 5.795 1.00 0.00 82 VAL A CA 11
ATOM 15372 C C . VAL A 1 82 ? 3.310 12.709 7.214 1.00 0.00 82 VAL A C 11
ATOM 15373 O O . VAL A 1 82 ? 4.515 12.564 7.416 1.00 0.00 82 VAL A O 11
ATOM 15386 N N . ASN A 1 83 ? 2.414 12.948 8.160 1.00 0.00 83 ASN A N 11
ATOM 15387 C CA . ASN A 1 83 ? 2.808 13.058 9.554 1.00 0.00 83 ASN A CA 11
ATOM 15388 C C . ASN A 1 83 ? 1.644 12.620 10.445 1.00 0.00 83 ASN A C 11
ATOM 15389 O O . ASN A 1 83 ? 0.582 13.240 10.434 1.00 0.00 83 ASN A O 11
ATOM 15400 N N . ARG A 1 84 ? 1.884 11.555 11.195 1.00 0.00 84 ARG A N 11
ATOM 15401 C CA . ARG A 1 84 ? 0.869 11.026 12.091 1.00 0.00 84 ARG A CA 11
ATOM 15402 C C . ARG A 1 84 ? 1.378 11.032 13.533 1.00 0.00 84 ARG A C 11
ATOM 15403 O O . ARG A 1 84 ? 2.036 10.087 13.967 1.00 0.00 84 ARG A O 11
ATOM 15424 N N . GLU A 1 85 ? 1.056 12.107 14.237 1.00 0.00 85 GLU A N 11
ATOM 15425 C CA . GLU A 1 85 ? 1.473 12.248 15.621 1.00 0.00 85 GLU A CA 11
ATOM 15426 C C . GLU A 1 85 ? 2.993 12.396 15.706 1.00 0.00 85 GLU A C 11
ATOM 15427 O O . GLU A 1 85 ? 3.506 13.506 15.841 1.00 0.00 85 GLU A O 11
ATOM 15439 N N . SER A 1 86 ? 3.671 11.261 15.622 1.00 0.00 86 SER A N 11
ATOM 15440 C CA . SER A 1 86 ? 5.123 11.249 15.688 1.00 0.00 86 SER A CA 11
ATOM 15441 C C . SER A 1 86 ? 5.685 10.258 14.667 1.00 0.00 86 SER A C 11
ATOM 15442 O O . SER A 1 86 ? 4.977 9.359 14.215 1.00 0.00 86 SER A O 11
ATOM 15450 N N . GLY A 1 87 ? 6.952 10.455 14.333 1.00 0.00 87 GLY A N 11
ATOM 15451 C CA . GLY A 1 87 ? 7.617 9.590 13.374 1.00 0.00 87 GLY A CA 11
ATOM 15452 C C . GLY A 1 87 ? 8.676 8.724 14.059 1.00 0.00 87 GLY A C 11
ATOM 15453 O O . GLY A 1 87 ? 8.503 8.318 15.208 1.00 0.00 87 GLY A O 11
ATOM 15457 N N . PRO A 1 88 ? 9.777 8.459 13.306 1.00 0.00 88 PRO A N 11
ATOM 15458 C CA . PRO A 1 88 ? 10.863 7.648 13.829 1.00 0.00 88 PRO A CA 11
ATOM 15459 C C . PRO A 1 88 ? 11.700 8.438 14.838 1.00 0.00 88 PRO A C 11
ATOM 15460 O O . PRO A 1 88 ? 12.663 9.106 14.463 1.00 0.00 88 PRO A O 11
ATOM 15471 N N . SER A 1 89 ? 11.303 8.334 16.098 1.00 0.00 89 SER A N 11
ATOM 15472 C CA . SER A 1 89 ? 12.005 9.030 17.163 1.00 0.00 89 SER A CA 11
ATOM 15473 C C . SER A 1 89 ? 11.887 8.241 18.469 1.00 0.00 89 SER A C 11
ATOM 15474 O O . SER A 1 89 ? 12.896 7.869 19.066 1.00 0.00 89 SER A O 11
ATOM 15482 N N . SER A 1 90 ? 10.647 8.011 18.874 1.00 0.00 90 SER A N 11
ATOM 15483 C CA . SER A 1 90 ? 10.384 7.274 20.098 1.00 0.00 90 SER A CA 11
ATOM 15484 C C . SER A 1 90 ? 8.967 6.699 20.069 1.00 0.00 90 SER A C 11
ATOM 15485 O O . SER A 1 90 ? 8.782 5.487 20.172 1.00 0.00 90 SER A O 11
ATOM 15493 N N . GLY A 1 91 ? 8.001 7.596 19.929 1.00 0.00 91 GLY A N 11
ATOM 15494 C CA . GLY A 1 91 ? 6.606 7.193 19.885 1.00 0.00 91 GLY A CA 11
ATOM 15495 C C . GLY A 1 91 ? 5.807 7.860 21.006 1.00 0.00 91 GLY A C 11
ATOM 15496 O O . GLY A 1 91 ? 4.891 7.258 21.563 1.00 0.00 91 GLY A O 11
ATOM 15500 N N . GLY A 1 1 ? -0.293 -16.683 9.913 1.00 0.00 1 GLY A N 12
ATOM 15501 C CA . GLY A 1 1 ? 0.938 -17.066 9.244 1.00 0.00 1 GLY A CA 12
ATOM 15502 C C . GLY A 1 1 ? 1.204 -18.565 9.400 1.00 0.00 1 GLY A C 12
ATOM 15503 O O . GLY A 1 1 ? 0.882 -19.152 10.432 1.00 0.00 1 GLY A O 12
ATOM 15507 N N . SER A 1 2 ? 1.788 -19.141 8.360 1.00 0.00 2 SER A N 12
ATOM 15508 C CA . SER A 1 2 ? 2.100 -20.560 8.368 1.00 0.00 2 SER A CA 12
ATOM 15509 C C . SER A 1 2 ? 3.281 -20.841 7.437 1.00 0.00 2 SER A C 12
ATOM 15510 O O . SER A 1 2 ? 3.108 -20.949 6.224 1.00 0.00 2 SER A O 12
ATOM 15518 N N . SER A 1 3 ? 4.456 -20.951 8.040 1.00 0.00 3 SER A N 12
ATOM 15519 C CA . SER A 1 3 ? 5.665 -21.218 7.280 1.00 0.00 3 SER A CA 12
ATOM 15520 C C . SER A 1 3 ? 5.410 -22.335 6.266 1.00 0.00 3 SER A C 12
ATOM 15521 O O . SER A 1 3 ? 6.064 -22.395 5.226 1.00 0.00 3 SER A O 12
ATOM 15529 N N . GLY A 1 4 ? 4.458 -23.192 6.604 1.00 0.00 4 GLY A N 12
ATOM 15530 C CA . GLY A 1 4 ? 4.109 -24.304 5.736 1.00 0.00 4 GLY A CA 12
ATOM 15531 C C . GLY A 1 4 ? 2.683 -24.155 5.201 1.00 0.00 4 GLY A C 12
ATOM 15532 O O . GLY A 1 4 ? 1.733 -24.052 5.976 1.00 0.00 4 GLY A O 12
ATOM 15536 N N . SER A 1 5 ? 2.579 -24.147 3.880 1.00 0.00 5 SER A N 12
ATOM 15537 C CA . SER A 1 5 ? 1.285 -24.012 3.233 1.00 0.00 5 SER A CA 12
ATOM 15538 C C . SER A 1 5 ? 1.327 -24.649 1.842 1.00 0.00 5 SER A C 12
ATOM 15539 O O . SER A 1 5 ? 2.400 -24.974 1.337 1.00 0.00 5 SER A O 12
ATOM 15547 N N . SER A 1 6 ? 0.146 -24.807 1.263 1.00 0.00 6 SER A N 12
ATOM 15548 C CA . SER A 1 6 ? 0.034 -25.399 -0.059 1.00 0.00 6 SER A CA 12
ATOM 15549 C C . SER A 1 6 ? -1.041 -24.672 -0.869 1.00 0.00 6 SER A C 12
ATOM 15550 O O . SER A 1 6 ? -2.219 -25.017 -0.794 1.00 0.00 6 SER A O 12
ATOM 15558 N N . GLY A 1 7 ? -0.596 -23.678 -1.624 1.00 0.00 7 GLY A N 12
ATOM 15559 C CA . GLY A 1 7 ? -1.505 -22.899 -2.447 1.00 0.00 7 GLY A CA 12
ATOM 15560 C C . GLY A 1 7 ? -1.104 -21.423 -2.461 1.00 0.00 7 GLY A C 12
ATOM 15561 O O . GLY A 1 7 ? 0.051 -21.092 -2.729 1.00 0.00 7 GLY A O 12
ATOM 15565 N N . GLU A 1 8 ? -2.079 -20.575 -2.170 1.00 0.00 8 GLU A N 12
ATOM 15566 C CA . GLU A 1 8 ? -1.841 -19.141 -2.145 1.00 0.00 8 GLU A CA 12
ATOM 15567 C C . GLU A 1 8 ? -1.362 -18.659 -3.516 1.00 0.00 8 GLU A C 12
ATOM 15568 O O . GLU A 1 8 ? -0.791 -19.431 -4.285 1.00 0.00 8 GLU A O 12
ATOM 15580 N N . LYS A 1 9 ? -1.613 -17.385 -3.781 1.00 0.00 9 LYS A N 12
ATOM 15581 C CA . LYS A 1 9 ? -1.214 -16.792 -5.046 1.00 0.00 9 LYS A CA 12
ATOM 15582 C C . LYS A 1 9 ? -1.120 -15.273 -4.884 1.00 0.00 9 LYS A C 12
ATOM 15583 O O . LYS A 1 9 ? -2.136 -14.599 -4.719 1.00 0.00 9 LYS A O 12
ATOM 15602 N N . THR A 1 10 ? 0.108 -14.779 -4.936 1.00 0.00 10 THR A N 12
ATOM 15603 C CA . THR A 1 10 ? 0.348 -13.353 -4.798 1.00 0.00 10 THR A CA 12
ATOM 15604 C C . THR A 1 10 ? 0.235 -12.659 -6.156 1.00 0.00 10 THR A C 12
ATOM 15605 O O . THR A 1 10 ? 0.471 -13.275 -7.194 1.00 0.00 10 THR A O 12
ATOM 15616 N N . VAL A 1 11 ? -0.126 -11.385 -6.106 1.00 0.00 11 VAL A N 12
ATOM 15617 C CA . VAL A 1 11 ? -0.273 -10.600 -7.320 1.00 0.00 11 VAL A CA 12
ATOM 15618 C C . VAL A 1 11 ? 0.767 -9.478 -7.326 1.00 0.00 11 VAL A C 12
ATOM 15619 O O . VAL A 1 11 ? 1.243 -9.062 -6.270 1.00 0.00 11 VAL A O 12
ATOM 15632 N N . ARG A 1 12 ? 1.090 -9.020 -8.527 1.00 0.00 12 ARG A N 12
ATOM 15633 C CA . ARG A 1 12 ? 2.065 -7.955 -8.684 1.00 0.00 12 ARG A CA 12
ATOM 15634 C C . ARG A 1 12 ? 1.390 -6.590 -8.530 1.00 0.00 12 ARG A C 12
ATOM 15635 O O . ARG A 1 12 ? 0.538 -6.221 -9.337 1.00 0.00 12 ARG A O 12
ATOM 15656 N N . VAL A 1 13 ? 1.796 -5.879 -7.489 1.00 0.00 13 VAL A N 12
ATOM 15657 C CA . VAL A 1 13 ? 1.241 -4.563 -7.219 1.00 0.00 13 VAL A CA 12
ATOM 15658 C C . VAL A 1 13 ? 2.285 -3.496 -7.553 1.00 0.00 13 VAL A C 12
ATOM 15659 O O . VAL A 1 13 ? 3.479 -3.702 -7.340 1.00 0.00 13 VAL A O 12
ATOM 15672 N N . VAL A 1 14 ? 1.797 -2.378 -8.070 1.00 0.00 14 VAL A N 12
ATOM 15673 C CA . VAL A 1 14 ? 2.674 -1.277 -8.435 1.00 0.00 14 VAL A CA 12
ATOM 15674 C C . VAL A 1 14 ? 2.756 -0.289 -7.270 1.00 0.00 14 VAL A C 12
ATOM 15675 O O . VAL A 1 14 ? 1.755 0.318 -6.894 1.00 0.00 14 VAL A O 12
ATOM 15688 N N . ILE A 1 15 ? 3.960 -0.158 -6.732 1.00 0.00 15 ILE A N 12
ATOM 15689 C CA . ILE A 1 15 ? 4.186 0.747 -5.617 1.00 0.00 15 ILE A CA 12
ATOM 15690 C C . ILE A 1 15 ? 4.900 2.003 -6.122 1.00 0.00 15 ILE A C 12
ATOM 15691 O O . ILE A 1 15 ? 6.116 1.998 -6.308 1.00 0.00 15 ILE A O 12
ATOM 15707 N N . ASN A 1 16 ? 4.113 3.048 -6.329 1.00 0.00 16 ASN A N 12
ATOM 15708 C CA . ASN A 1 16 ? 4.655 4.309 -6.809 1.00 0.00 16 ASN A CA 12
ATOM 15709 C C . ASN A 1 16 ? 5.110 5.150 -5.616 1.00 0.00 16 ASN A C 12
ATOM 15710 O O . ASN A 1 16 ? 4.321 5.438 -4.717 1.00 0.00 16 ASN A O 12
ATOM 15721 N N . PHE A 1 17 ? 6.382 5.521 -5.645 1.00 0.00 17 PHE A N 12
ATOM 15722 C CA . PHE A 1 17 ? 6.952 6.324 -4.576 1.00 0.00 17 PHE A CA 12
ATOM 15723 C C . PHE A 1 17 ? 7.983 7.313 -5.124 1.00 0.00 17 PHE A C 12
ATOM 15724 O O . PHE A 1 17 ? 8.359 7.239 -6.292 1.00 0.00 17 PHE A O 12
ATOM 15741 N N . LYS A 1 18 ? 8.411 8.215 -4.253 1.00 0.00 18 LYS A N 12
ATOM 15742 C CA . LYS A 1 18 ? 9.391 9.218 -4.635 1.00 0.00 18 LYS A CA 12
ATOM 15743 C C . LYS A 1 18 ? 8.736 10.234 -5.572 1.00 0.00 18 LYS A C 12
ATOM 15744 O O . LYS A 1 18 ? 9.412 11.102 -6.123 1.00 0.00 18 LYS A O 12
ATOM 15763 N N . LYS A 1 19 ? 7.428 10.093 -5.725 1.00 0.00 19 LYS A N 12
ATOM 15764 C CA . LYS A 1 19 ? 6.674 10.988 -6.587 1.00 0.00 19 LYS A CA 12
ATOM 15765 C C . LYS A 1 19 ? 7.232 10.909 -8.010 1.00 0.00 19 LYS A C 12
ATOM 15766 O O . LYS A 1 19 ? 7.335 11.924 -8.697 1.00 0.00 19 LYS A O 12
ATOM 15785 N N . THR A 1 20 ? 7.576 9.693 -8.409 1.00 0.00 20 THR A N 12
ATOM 15786 C CA . THR A 1 20 ? 8.120 9.469 -9.738 1.00 0.00 20 THR A CA 12
ATOM 15787 C C . THR A 1 20 ? 8.546 8.008 -9.900 1.00 0.00 20 THR A C 12
ATOM 15788 O O . THR A 1 20 ? 8.238 7.376 -10.909 1.00 0.00 20 THR A O 12
ATOM 15799 N N . GLN A 1 21 ? 9.248 7.514 -8.890 1.00 0.00 21 GLN A N 12
ATOM 15800 C CA . GLN A 1 21 ? 9.719 6.140 -8.908 1.00 0.00 21 GLN A CA 12
ATOM 15801 C C . GLN A 1 21 ? 8.581 5.184 -8.543 1.00 0.00 21 GLN A C 12
ATOM 15802 O O . GLN A 1 21 ? 7.636 5.571 -7.857 1.00 0.00 21 GLN A O 12
ATOM 15816 N N . LYS A 1 22 ? 8.709 3.954 -9.019 1.00 0.00 22 LYS A N 12
ATOM 15817 C CA . LYS A 1 22 ? 7.704 2.940 -8.752 1.00 0.00 22 LYS A CA 12
ATOM 15818 C C . LYS A 1 22 ? 8.374 1.566 -8.695 1.00 0.00 22 LYS A C 12
ATOM 15819 O O . LYS A 1 22 ? 9.382 1.334 -9.361 1.00 0.00 22 LYS A O 12
ATOM 15838 N N . THR A 1 23 ? 7.788 0.690 -7.892 1.00 0.00 23 THR A N 12
ATOM 15839 C CA . THR A 1 23 ? 8.316 -0.655 -7.739 1.00 0.00 23 THR A CA 12
ATOM 15840 C C . THR A 1 23 ? 7.180 -1.680 -7.765 1.00 0.00 23 THR A C 12
ATOM 15841 O O . THR A 1 23 ? 6.015 -1.326 -7.590 1.00 0.00 23 THR A O 12
ATOM 15852 N N . ILE A 1 24 ? 7.559 -2.930 -7.984 1.00 0.00 24 ILE A N 12
ATOM 15853 C CA . ILE A 1 24 ? 6.587 -4.009 -8.035 1.00 0.00 24 ILE A CA 12
ATOM 15854 C C . ILE A 1 24 ? 6.848 -4.980 -6.881 1.00 0.00 24 ILE A C 12
ATOM 15855 O O . ILE A 1 24 ? 7.995 -5.193 -6.492 1.00 0.00 24 ILE A O 12
ATOM 15871 N N . VAL A 1 25 ? 5.764 -5.542 -6.367 1.00 0.00 25 VAL A N 12
ATOM 15872 C CA . VAL A 1 25 ? 5.861 -6.485 -5.266 1.00 0.00 25 VAL A CA 12
ATOM 15873 C C . VAL A 1 25 ? 4.762 -7.541 -5.406 1.00 0.00 25 VAL A C 12
ATOM 15874 O O . VAL A 1 25 ? 3.714 -7.277 -5.993 1.00 0.00 25 VAL A O 12
ATOM 15887 N N . ARG A 1 26 ? 5.039 -8.714 -4.856 1.00 0.00 26 ARG A N 12
ATOM 15888 C CA . ARG A 1 26 ? 4.087 -9.810 -4.912 1.00 0.00 26 ARG A CA 12
ATOM 15889 C C . ARG A 1 26 ? 3.541 -10.111 -3.515 1.00 0.00 26 ARG A C 12
ATOM 15890 O O . ARG A 1 26 ? 4.263 -10.620 -2.659 1.00 0.00 26 ARG A O 12
ATOM 15911 N N . VAL A 1 27 ? 2.271 -9.783 -3.328 1.00 0.00 27 VAL A N 12
ATOM 15912 C CA . VAL A 1 27 ? 1.620 -10.011 -2.049 1.00 0.00 27 VAL A CA 12
ATOM 15913 C C . VAL A 1 27 ? 0.235 -10.617 -2.288 1.00 0.00 27 VAL A C 12
ATOM 15914 O O . VAL A 1 27 ? -0.147 -10.870 -3.430 1.00 0.00 27 VAL A O 12
ATOM 15927 N N . SER A 1 28 ? -0.478 -10.833 -1.193 1.00 0.00 28 SER A N 12
ATOM 15928 C CA . SER A 1 28 ? -1.812 -11.404 -1.269 1.00 0.00 28 SER A CA 12
ATOM 15929 C C . SER A 1 28 ? -2.849 -10.291 -1.434 1.00 0.00 28 SER A C 12
ATOM 15930 O O . SER A 1 28 ? -2.884 -9.348 -0.645 1.00 0.00 28 SER A O 12
ATOM 15938 N N . PRO A 1 29 ? -3.690 -10.442 -2.492 1.00 0.00 29 PRO A N 12
ATOM 15939 C CA . PRO A 1 29 ? -4.726 -9.462 -2.771 1.00 0.00 29 PRO A CA 12
ATOM 15940 C C . PRO A 1 29 ? -5.887 -9.595 -1.784 1.00 0.00 29 PRO A C 12
ATOM 15941 O O . PRO A 1 29 ? -6.823 -8.798 -1.810 1.00 0.00 29 PRO A O 12
ATOM 15952 N N . HIS A 1 30 ? -5.788 -10.608 -0.936 1.00 0.00 30 HIS A N 12
ATOM 15953 C CA . HIS A 1 30 ? -6.819 -10.856 0.057 1.00 0.00 30 HIS A CA 12
ATOM 15954 C C . HIS A 1 30 ? -6.525 -10.039 1.317 1.00 0.00 30 HIS A C 12
ATOM 15955 O O . HIS A 1 30 ? -7.406 -9.357 1.839 1.00 0.00 30 HIS A O 12
ATOM 15969 N N . ALA A 1 31 ? -5.283 -10.133 1.768 1.00 0.00 31 ALA A N 12
ATOM 15970 C CA . ALA A 1 31 ? -4.862 -9.411 2.957 1.00 0.00 31 ALA A CA 12
ATOM 15971 C C . ALA A 1 31 ? -5.205 -7.929 2.796 1.00 0.00 31 ALA A C 12
ATOM 15972 O O . ALA A 1 31 ? -5.282 -7.424 1.677 1.00 0.00 31 ALA A O 12
ATOM 15979 N N . SER A 1 32 ? -5.401 -7.273 3.930 1.00 0.00 32 SER A N 12
ATOM 15980 C CA . SER A 1 32 ? -5.735 -5.859 3.929 1.00 0.00 32 SER A CA 12
ATOM 15981 C C . SER A 1 32 ? -4.457 -5.021 3.851 1.00 0.00 32 SER A C 12
ATOM 15982 O O . SER A 1 32 ? -3.420 -5.411 4.384 1.00 0.00 32 SER A O 12
ATOM 15990 N N . LEU A 1 33 ? -4.574 -3.883 3.181 1.00 0.00 33 LEU A N 12
ATOM 15991 C CA . LEU A 1 33 ? -3.441 -2.986 3.026 1.00 0.00 33 LEU A CA 12
ATOM 15992 C C . LEU A 1 33 ? -2.762 -2.790 4.383 1.00 0.00 33 LEU A C 12
ATOM 15993 O O . LEU A 1 33 ? -1.539 -2.679 4.459 1.00 0.00 33 LEU A O 12
ATOM 16009 N N . GLN A 1 34 ? -3.585 -2.754 5.421 1.00 0.00 34 GLN A N 12
ATOM 16010 C CA . GLN A 1 34 ? -3.079 -2.573 6.771 1.00 0.00 34 GLN A CA 12
ATOM 16011 C C . GLN A 1 34 ? -1.953 -3.570 7.054 1.00 0.00 34 GLN A C 12
ATOM 16012 O O . GLN A 1 34 ? -0.995 -3.248 7.754 1.00 0.00 34 GLN A O 12
ATOM 16026 N N . GLU A 1 35 ? -2.107 -4.762 6.495 1.00 0.00 35 GLU A N 12
ATOM 16027 C CA . GLU A 1 35 ? -1.116 -5.808 6.679 1.00 0.00 35 GLU A CA 12
ATOM 16028 C C . GLU A 1 35 ? -0.052 -5.729 5.582 1.00 0.00 35 GLU A C 12
ATOM 16029 O O . GLU A 1 35 ? 1.066 -6.211 5.761 1.00 0.00 35 GLU A O 12
ATOM 16041 N N . LEU A 1 36 ? -0.437 -5.118 4.471 1.00 0.00 36 LEU A N 12
ATOM 16042 C CA . LEU A 1 36 ? 0.470 -4.970 3.346 1.00 0.00 36 LEU A CA 12
ATOM 16043 C C . LEU A 1 36 ? 1.144 -3.598 3.416 1.00 0.00 36 LEU A C 12
ATOM 16044 O O . LEU A 1 36 ? 1.807 -3.179 2.469 1.00 0.00 36 LEU A O 12
ATOM 16060 N N . ALA A 1 37 ? 0.951 -2.937 4.548 1.00 0.00 37 ALA A N 12
ATOM 16061 C CA . ALA A 1 37 ? 1.531 -1.621 4.754 1.00 0.00 37 ALA A CA 12
ATOM 16062 C C . ALA A 1 37 ? 3.048 -1.755 4.901 1.00 0.00 37 ALA A C 12
ATOM 16063 O O . ALA A 1 37 ? 3.805 -1.050 4.235 1.00 0.00 37 ALA A O 12
ATOM 16070 N N . PRO A 1 38 ? 3.458 -2.689 5.801 1.00 0.00 38 PRO A N 12
ATOM 16071 C CA . PRO A 1 38 ? 4.871 -2.924 6.044 1.00 0.00 38 PRO A CA 12
ATOM 16072 C C . PRO A 1 38 ? 5.503 -3.707 4.892 1.00 0.00 38 PRO A C 12
ATOM 16073 O O . PRO A 1 38 ? 6.607 -3.390 4.452 1.00 0.00 38 PRO A O 12
ATOM 16084 N N . ILE A 1 39 ? 4.775 -4.716 4.435 1.00 0.00 39 ILE A N 12
ATOM 16085 C CA . ILE A 1 39 ? 5.250 -5.548 3.342 1.00 0.00 39 ILE A CA 12
ATOM 16086 C C . ILE A 1 39 ? 5.561 -4.664 2.133 1.00 0.00 39 ILE A C 12
ATOM 16087 O O . ILE A 1 39 ? 6.458 -4.971 1.349 1.00 0.00 39 ILE A O 12
ATOM 16103 N N . ILE A 1 40 ? 4.803 -3.583 2.019 1.00 0.00 40 ILE A N 12
ATOM 16104 C CA . ILE A 1 40 ? 4.986 -2.653 0.919 1.00 0.00 40 ILE A CA 12
ATOM 16105 C C . ILE A 1 40 ? 6.080 -1.647 1.284 1.00 0.00 40 ILE A C 12
ATOM 16106 O O . ILE A 1 40 ? 7.103 -1.563 0.605 1.00 0.00 40 ILE A O 12
ATOM 16122 N N . CYS A 1 41 ? 5.828 -0.910 2.355 1.00 0.00 41 CYS A N 12
ATOM 16123 C CA . CYS A 1 41 ? 6.779 0.087 2.818 1.00 0.00 41 CYS A CA 12
ATOM 16124 C C . CYS A 1 41 ? 8.160 -0.567 2.896 1.00 0.00 41 CYS A C 12
ATOM 16125 O O . CYS A 1 41 ? 9.129 -0.048 2.344 1.00 0.00 41 CYS A O 12
ATOM 16133 N N . SER A 1 42 ? 8.207 -1.697 3.587 1.00 0.00 42 SER A N 12
ATOM 16134 C CA . SER A 1 42 ? 9.453 -2.427 3.744 1.00 0.00 42 SER A CA 12
ATOM 16135 C C . SER A 1 42 ? 10.098 -2.662 2.377 1.00 0.00 42 SER A C 12
ATOM 16136 O O . SER A 1 42 ? 11.287 -2.404 2.194 1.00 0.00 42 SER A O 12
ATOM 16144 N N . LYS A 1 43 ? 9.285 -3.150 1.451 1.00 0.00 43 LYS A N 12
ATOM 16145 C CA . LYS A 1 43 ? 9.762 -3.423 0.106 1.00 0.00 43 LYS A CA 12
ATOM 16146 C C . LYS A 1 43 ? 10.471 -2.182 -0.441 1.00 0.00 43 LYS A C 12
ATOM 16147 O O . LYS A 1 43 ? 11.495 -2.294 -1.113 1.00 0.00 43 LYS A O 12
ATOM 16166 N N . CYS A 1 44 ? 9.898 -1.028 -0.133 1.00 0.00 44 CYS A N 12
ATOM 16167 C CA . CYS A 1 44 ? 10.463 0.232 -0.585 1.00 0.00 44 CYS A CA 12
ATOM 16168 C C . CYS A 1 44 ? 11.221 0.866 0.584 1.00 0.00 44 CYS A C 12
ATOM 16169 O O . CYS A 1 44 ? 11.425 2.078 0.611 1.00 0.00 44 CYS A O 12
ATOM 16177 N N . GLU A 1 45 ? 11.617 0.016 1.520 1.00 0.00 45 GLU A N 12
ATOM 16178 C CA . GLU A 1 45 ? 12.348 0.478 2.688 1.00 0.00 45 GLU A CA 12
ATOM 16179 C C . GLU A 1 45 ? 11.785 1.816 3.172 1.00 0.00 45 GLU A C 12
ATOM 16180 O O . GLU A 1 45 ? 12.539 2.748 3.446 1.00 0.00 45 GLU A O 12
ATOM 16192 N N . PHE A 1 46 ? 10.464 1.867 3.263 1.00 0.00 46 PHE A N 12
ATOM 16193 C CA . PHE A 1 46 ? 9.791 3.075 3.709 1.00 0.00 46 PHE A CA 12
ATOM 16194 C C . PHE A 1 46 ? 9.348 2.949 5.168 1.00 0.00 46 PHE A C 12
ATOM 16195 O O . PHE A 1 46 ? 9.405 1.865 5.746 1.00 0.00 46 PHE A O 12
ATOM 16212 N N . ASP A 1 47 ? 8.915 4.073 5.721 1.00 0.00 47 ASP A N 12
ATOM 16213 C CA . ASP A 1 47 ? 8.462 4.102 7.101 1.00 0.00 47 ASP A CA 12
ATOM 16214 C C . ASP A 1 47 ? 6.938 4.229 7.130 1.00 0.00 47 ASP A C 12
ATOM 16215 O O . ASP A 1 47 ? 6.388 5.247 6.712 1.00 0.00 47 ASP A O 12
ATOM 16224 N N . PRO A 1 48 ? 6.281 3.153 7.642 1.00 0.00 48 PRO A N 12
ATOM 16225 C CA . PRO A 1 48 ? 4.831 3.135 7.731 1.00 0.00 48 PRO A CA 12
ATOM 16226 C C . PRO A 1 48 ? 4.341 4.023 8.877 1.00 0.00 48 PRO A C 12
ATOM 16227 O O . PRO A 1 48 ? 3.138 4.138 9.107 1.00 0.00 48 PRO A O 12
ATOM 16238 N N . LEU A 1 49 ? 5.298 4.628 9.565 1.00 0.00 49 LEU A N 12
ATOM 16239 C CA . LEU A 1 49 ? 4.979 5.501 10.681 1.00 0.00 49 LEU A CA 12
ATOM 16240 C C . LEU A 1 49 ? 4.067 6.630 10.195 1.00 0.00 49 LEU A C 12
ATOM 16241 O O . LEU A 1 49 ? 3.030 6.899 10.799 1.00 0.00 49 LEU A O 12
ATOM 16257 N N . HIS A 1 50 ? 4.488 7.261 9.109 1.00 0.00 50 HIS A N 12
ATOM 16258 C CA . HIS A 1 50 ? 3.723 8.355 8.535 1.00 0.00 50 HIS A CA 12
ATOM 16259 C C . HIS A 1 50 ? 3.557 8.132 7.031 1.00 0.00 50 HIS A C 12
ATOM 16260 O O . HIS A 1 50 ? 3.993 8.954 6.226 1.00 0.00 50 HIS A O 12
ATOM 16274 N N . THR A 1 51 ? 2.927 7.015 6.696 1.00 0.00 51 THR A N 12
ATOM 16275 C CA . THR A 1 51 ? 2.699 6.674 5.302 1.00 0.00 51 THR A CA 12
ATOM 16276 C C . THR A 1 51 ? 1.201 6.522 5.029 1.00 0.00 51 THR A C 12
ATOM 16277 O O . THR A 1 51 ? 0.444 6.116 5.909 1.00 0.00 51 THR A O 12
ATOM 16288 N N . LEU A 1 52 ? 0.819 6.855 3.805 1.00 0.00 52 LEU A N 12
ATOM 16289 C CA . LEU A 1 52 ? -0.575 6.761 3.404 1.00 0.00 52 LEU A CA 12
ATOM 16290 C C . LEU A 1 52 ? -0.685 5.872 2.164 1.00 0.00 52 LEU A C 12
ATOM 16291 O O . LEU A 1 52 ? 0.322 5.541 1.541 1.00 0.00 52 LEU A O 12
ATOM 16307 N N . LEU A 1 53 ? -1.919 5.509 1.843 1.00 0.00 53 LEU A N 12
ATOM 16308 C CA . LEU A 1 53 ? -2.174 4.665 0.689 1.00 0.00 53 LEU A CA 12
ATOM 16309 C C . LEU A 1 53 ? -3.266 5.303 -0.173 1.00 0.00 53 LEU A C 12
ATOM 16310 O O . LEU A 1 53 ? -4.450 5.197 0.140 1.00 0.00 53 LEU A O 12
ATOM 16326 N N . LEU A 1 54 ? -2.827 5.952 -1.242 1.00 0.00 54 LEU A N 12
ATOM 16327 C CA . LEU A 1 54 ? -3.752 6.608 -2.151 1.00 0.00 54 LEU A CA 12
ATOM 16328 C C . LEU A 1 54 ? -3.904 5.760 -3.415 1.00 0.00 54 LEU A C 12
ATOM 16329 O O . LEU A 1 54 ? -3.096 4.868 -3.670 1.00 0.00 54 LEU A O 12
ATOM 16345 N N . LYS A 1 55 ? -4.946 6.068 -4.174 1.00 0.00 55 LYS A N 12
ATOM 16346 C CA . LYS A 1 55 ? -5.214 5.345 -5.406 1.00 0.00 55 LYS A CA 12
ATOM 16347 C C . LYS A 1 55 ? -4.016 5.487 -6.347 1.00 0.00 55 LYS A C 12
ATOM 16348 O O . LYS A 1 55 ? -3.508 4.494 -6.864 1.00 0.00 55 LYS A O 12
ATOM 16367 N N . ASP A 1 56 ? -3.600 6.730 -6.540 1.00 0.00 56 ASP A N 12
ATOM 16368 C CA . ASP A 1 56 ? -2.472 7.015 -7.410 1.00 0.00 56 ASP A CA 12
ATOM 16369 C C . ASP A 1 56 ? -1.832 8.340 -6.990 1.00 0.00 56 ASP A C 12
ATOM 16370 O O . ASP A 1 56 ? -2.244 8.948 -6.004 1.00 0.00 56 ASP A O 12
ATOM 16379 N N . TYR A 1 57 ? -0.833 8.748 -7.759 1.00 0.00 57 TYR A N 12
ATOM 16380 C CA . TYR A 1 57 ? -0.132 9.990 -7.480 1.00 0.00 57 TYR A CA 12
ATOM 16381 C C . TYR A 1 57 ? -1.049 11.196 -7.690 1.00 0.00 57 TYR A C 12
ATOM 16382 O O . TYR A 1 57 ? -0.961 12.182 -6.959 1.00 0.00 57 TYR A O 12
ATOM 16400 N N . GLN A 1 58 ? -1.907 11.080 -8.692 1.00 0.00 58 GLN A N 12
ATOM 16401 C CA . GLN A 1 58 ? -2.839 12.149 -9.008 1.00 0.00 58 GLN A CA 12
ATOM 16402 C C . GLN A 1 58 ? -3.988 12.168 -7.997 1.00 0.00 58 GLN A C 12
ATOM 16403 O O . GLN A 1 58 ? -4.078 13.075 -7.172 1.00 0.00 58 GLN A O 12
ATOM 16417 N N . SER A 1 59 ? -4.836 11.155 -8.095 1.00 0.00 59 SER A N 12
ATOM 16418 C CA . SER A 1 59 ? -5.975 11.043 -7.200 1.00 0.00 59 SER A CA 12
ATOM 16419 C C . SER A 1 59 ? -5.564 11.436 -5.779 1.00 0.00 59 SER A C 12
ATOM 16420 O O . SER A 1 59 ? -4.403 11.288 -5.402 1.00 0.00 59 SER A O 12
ATOM 16428 N N . GLN A 1 60 ? -6.540 11.928 -5.030 1.00 0.00 60 GLN A N 12
ATOM 16429 C CA . GLN A 1 60 ? -6.295 12.343 -3.660 1.00 0.00 60 GLN A CA 12
ATOM 16430 C C . GLN A 1 60 ? -7.231 11.600 -2.704 1.00 0.00 60 GLN A C 12
ATOM 16431 O O . GLN A 1 60 ? -7.531 12.091 -1.617 1.00 0.00 60 GLN A O 12
ATOM 16445 N N . GLU A 1 61 ? -7.665 10.429 -3.145 1.00 0.00 61 GLU A N 12
ATOM 16446 C CA . GLU A 1 61 ? -8.561 9.613 -2.343 1.00 0.00 61 GLU A CA 12
ATOM 16447 C C . GLU A 1 61 ? -7.774 8.527 -1.606 1.00 0.00 61 GLU A C 12
ATOM 16448 O O . GLU A 1 61 ? -7.145 7.677 -2.235 1.00 0.00 61 GLU A O 12
ATOM 16460 N N . PRO A 1 62 ? -7.836 8.592 -0.249 1.00 0.00 62 PRO A N 12
ATOM 16461 C CA . PRO A 1 62 ? -7.137 7.625 0.579 1.00 0.00 62 PRO A CA 12
ATOM 16462 C C . PRO A 1 62 ? -7.859 6.276 0.576 1.00 0.00 62 PRO A C 12
ATOM 16463 O O . PRO A 1 62 ? -9.085 6.225 0.656 1.00 0.00 62 PRO A O 12
ATOM 16474 N N . LEU A 1 63 ? -7.068 5.218 0.484 1.00 0.00 63 LEU A N 12
ATOM 16475 C CA . LEU A 1 63 ? -7.617 3.872 0.469 1.00 0.00 63 LEU A CA 12
ATOM 16476 C C . LEU A 1 63 ? -7.928 3.438 1.903 1.00 0.00 63 LEU A C 12
ATOM 16477 O O . LEU A 1 63 ? -7.368 3.980 2.855 1.00 0.00 63 LEU A O 12
ATOM 16493 N N . ASP A 1 64 ? -8.819 2.464 2.012 1.00 0.00 64 ASP A N 12
ATOM 16494 C CA . ASP A 1 64 ? -9.211 1.950 3.313 1.00 0.00 64 ASP A CA 12
ATOM 16495 C C . ASP A 1 64 ? -8.351 0.732 3.656 1.00 0.00 64 ASP A C 12
ATOM 16496 O O . ASP A 1 64 ? -8.502 -0.329 3.052 1.00 0.00 64 ASP A O 12
ATOM 16505 N N . LEU A 1 65 ? -7.468 0.925 4.625 1.00 0.00 65 LEU A N 12
ATOM 16506 C CA . LEU A 1 65 ? -6.584 -0.145 5.056 1.00 0.00 65 LEU A CA 12
ATOM 16507 C C . LEU A 1 65 ? -7.421 -1.354 5.476 1.00 0.00 65 LEU A C 12
ATOM 16508 O O . LEU A 1 65 ? -7.039 -2.496 5.224 1.00 0.00 65 LEU A O 12
ATOM 16524 N N . THR A 1 66 ? -8.548 -1.063 6.109 1.00 0.00 66 THR A N 12
ATOM 16525 C CA . THR A 1 66 ? -9.443 -2.113 6.566 1.00 0.00 66 THR A CA 12
ATOM 16526 C C . THR A 1 66 ? -9.961 -2.926 5.379 1.00 0.00 66 THR A C 12
ATOM 16527 O O . THR A 1 66 ? -10.531 -4.001 5.560 1.00 0.00 66 THR A O 12
ATOM 16538 N N . LYS A 1 67 ? -9.745 -2.382 4.190 1.00 0.00 67 LYS A N 12
ATOM 16539 C CA . LYS A 1 67 ? -10.184 -3.044 2.973 1.00 0.00 67 LYS A CA 12
ATOM 16540 C C . LYS A 1 67 ? -8.998 -3.773 2.338 1.00 0.00 67 LYS A C 12
ATOM 16541 O O . LYS A 1 67 ? -7.883 -3.719 2.855 1.00 0.00 67 LYS A O 12
ATOM 16560 N N . SER A 1 68 ? -9.279 -4.438 1.227 1.00 0.00 68 SER A N 12
ATOM 16561 C CA . SER A 1 68 ? -8.249 -5.176 0.517 1.00 0.00 68 SER A CA 12
ATOM 16562 C C . SER A 1 68 ? -8.275 -4.812 -0.969 1.00 0.00 68 SER A C 12
ATOM 16563 O O . SER A 1 68 ? -9.259 -4.261 -1.460 1.00 0.00 68 SER A O 12
ATOM 16571 N N . LEU A 1 69 ? -7.181 -5.135 -1.644 1.00 0.00 69 LEU A N 12
ATOM 16572 C CA . LEU A 1 69 ? -7.066 -4.849 -3.064 1.00 0.00 69 LEU A CA 12
ATOM 16573 C C . LEU A 1 69 ? -8.312 -5.365 -3.786 1.00 0.00 69 LEU A C 12
ATOM 16574 O O . LEU A 1 69 ? -8.732 -4.794 -4.792 1.00 0.00 69 LEU A O 12
ATOM 16590 N N . ASN A 1 70 ? -8.869 -6.439 -3.245 1.00 0.00 70 ASN A N 12
ATOM 16591 C CA . ASN A 1 70 ? -10.059 -7.038 -3.826 1.00 0.00 70 ASN A CA 12
ATOM 16592 C C . ASN A 1 70 ? -11.259 -6.123 -3.576 1.00 0.00 70 ASN A C 12
ATOM 16593 O O . ASN A 1 70 ? -11.944 -5.722 -4.515 1.00 0.00 70 ASN A 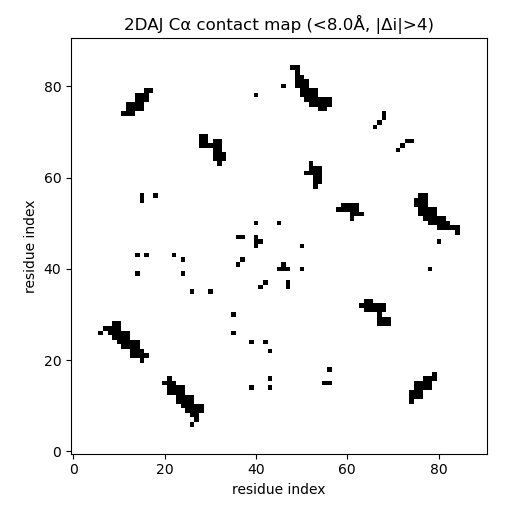O 12
ATOM 16604 N N . ASP A 1 71 ? -11.477 -5.820 -2.305 1.00 0.00 71 ASP A N 12
ATOM 16605 C CA . ASP A 1 71 ? -12.583 -4.959 -1.919 1.00 0.00 71 ASP A CA 12
ATOM 16606 C C . ASP A 1 71 ? -12.511 -3.656 -2.717 1.00 0.00 71 ASP A C 12
ATOM 16607 O O . ASP A 1 71 ? -13.530 -3.159 -3.195 1.00 0.00 71 ASP A O 12
ATOM 16616 N N . LEU A 1 72 ? -11.297 -3.139 -2.837 1.00 0.00 72 LEU A N 12
ATOM 16617 C CA . LEU A 1 72 ? -11.079 -1.902 -3.568 1.00 0.00 72 LEU A CA 12
ATOM 16618 C C . LEU A 1 72 ? -11.227 -2.169 -5.067 1.00 0.00 72 LEU A C 12
ATOM 16619 O O . LEU A 1 72 ? -12.168 -1.689 -5.697 1.00 0.00 72 LEU A O 12
ATOM 16635 N N . GLY A 1 73 ? -10.283 -2.934 -5.596 1.00 0.00 73 GLY A N 12
ATOM 16636 C CA . GLY A 1 73 ? -10.297 -3.270 -7.009 1.00 0.00 73 GLY A CA 12
ATOM 16637 C C . GLY A 1 73 ? -9.133 -2.601 -7.743 1.00 0.00 73 GLY A C 12
ATOM 16638 O O . GLY A 1 73 ? -9.138 -2.510 -8.970 1.00 0.00 73 GLY A O 12
ATOM 16642 N N . LEU A 1 74 ? -8.163 -2.149 -6.961 1.00 0.00 74 LEU A N 12
ATOM 16643 C CA . LEU A 1 74 ? -6.995 -1.491 -7.522 1.00 0.00 74 LEU A CA 12
ATOM 16644 C C . LEU A 1 74 ? -5.808 -2.457 -7.493 1.00 0.00 74 LEU A C 12
ATOM 16645 O O . LEU A 1 74 ? -5.689 -3.272 -6.580 1.00 0.00 74 LEU A O 12
ATOM 16661 N N . ARG A 1 75 ? -4.961 -2.333 -8.504 1.00 0.00 75 ARG A N 12
ATOM 16662 C CA . ARG A 1 75 ? -3.788 -3.184 -8.606 1.00 0.00 75 ARG A CA 12
ATOM 16663 C C . ARG A 1 75 ? -2.524 -2.389 -8.273 1.00 0.00 75 ARG A C 12
ATOM 16664 O O . ARG A 1 75 ? -1.445 -2.962 -8.133 1.00 0.00 75 ARG A O 12
ATOM 16685 N N . GLU A 1 76 ? -2.701 -1.081 -8.155 1.00 0.00 76 GLU A N 12
ATOM 16686 C CA . GLU A 1 76 ? -1.588 -0.201 -7.841 1.00 0.00 76 GLU A CA 12
ATOM 16687 C C . GLU A 1 76 ? -2.005 0.826 -6.787 1.00 0.00 76 GLU A C 12
ATOM 16688 O O . GLU A 1 76 ? -3.182 1.164 -6.675 1.00 0.00 76 GLU A O 12
ATOM 16700 N N . LEU A 1 77 ? -1.016 1.295 -6.039 1.00 0.00 77 LEU A N 12
ATOM 16701 C CA . LEU A 1 77 ? -1.265 2.277 -4.998 1.00 0.00 77 LEU A CA 12
ATOM 16702 C C . LEU A 1 77 ? -0.049 3.196 -4.867 1.00 0.00 77 LEU A C 12
ATOM 16703 O O . LEU A 1 77 ? 1.010 2.912 -5.425 1.00 0.00 77 LEU A O 12
ATOM 16719 N N . TYR A 1 78 ? -0.242 4.278 -4.128 1.00 0.00 78 TYR A N 12
ATOM 16720 C CA . TYR A 1 78 ? 0.826 5.240 -3.917 1.00 0.00 78 TYR A CA 12
ATOM 16721 C C . TYR A 1 78 ? 1.090 5.448 -2.424 1.00 0.00 78 TYR A C 12
ATOM 16722 O O . TYR A 1 78 ? 0.164 5.415 -1.616 1.00 0.00 78 TYR A O 12
ATOM 16740 N N . ALA A 1 79 ? 2.359 5.658 -2.104 1.00 0.00 79 ALA A N 12
ATOM 16741 C CA . ALA A 1 79 ? 2.756 5.872 -0.723 1.00 0.00 79 ALA A CA 12
ATOM 16742 C C . ALA A 1 79 ? 3.077 7.353 -0.512 1.00 0.00 79 ALA A C 12
ATOM 16743 O O . ALA A 1 79 ? 4.066 7.859 -1.041 1.00 0.00 79 ALA A O 12
ATOM 16750 N N . MET A 1 80 ? 2.223 8.007 0.261 1.00 0.00 80 MET A N 12
ATOM 16751 C CA . MET A 1 80 ? 2.403 9.420 0.548 1.00 0.00 80 MET A CA 12
ATOM 16752 C C . MET A 1 80 ? 3.079 9.622 1.906 1.00 0.00 80 MET A C 12
ATOM 16753 O O . MET A 1 80 ? 2.800 8.892 2.857 1.00 0.00 80 MET A O 12
ATOM 16767 N N . ASP A 1 81 ? 3.954 10.615 1.954 1.00 0.00 81 ASP A N 12
ATOM 16768 C CA . ASP A 1 81 ? 4.672 10.922 3.180 1.00 0.00 81 ASP A CA 12
ATOM 16769 C C . ASP A 1 81 ? 4.009 12.117 3.868 1.00 0.00 81 ASP A C 12
ATOM 16770 O O . ASP A 1 81 ? 4.072 13.239 3.369 1.00 0.00 81 ASP A O 12
ATOM 16779 N N . VAL A 1 82 ? 3.387 11.834 5.004 1.00 0.00 82 VAL A N 12
ATOM 16780 C CA . VAL A 1 82 ? 2.713 12.871 5.766 1.00 0.00 82 VAL A CA 12
ATOM 16781 C C . VAL A 1 82 ? 3.583 13.268 6.960 1.00 0.00 82 VAL A C 12
ATOM 16782 O O . VAL A 1 82 ? 3.264 12.939 8.102 1.00 0.00 82 VAL A O 12
ATOM 16795 N N . ASN A 1 83 ? 4.666 13.969 6.656 1.00 0.00 83 ASN A N 12
ATOM 16796 C CA . ASN A 1 83 ? 5.584 14.414 7.690 1.00 0.00 83 ASN A CA 12
ATOM 16797 C C . ASN A 1 83 ? 5.167 15.804 8.173 1.00 0.00 83 ASN A C 12
ATOM 16798 O O . ASN A 1 83 ? 5.756 16.807 7.772 1.00 0.00 83 ASN A O 12
ATOM 16809 N N . ARG A 1 84 ? 4.154 15.820 9.027 1.00 0.00 84 ARG A N 12
ATOM 16810 C CA . ARG A 1 84 ? 3.651 17.071 9.569 1.00 0.00 84 ARG A CA 12
ATOM 16811 C C . ARG A 1 84 ? 2.629 16.798 10.674 1.00 0.00 84 ARG A C 12
ATOM 16812 O O . ARG A 1 84 ? 1.435 16.680 10.404 1.00 0.00 84 ARG A O 12
ATOM 16833 N N . GLU A 1 85 ? 3.135 16.706 11.895 1.00 0.00 85 GLU A N 12
ATOM 16834 C CA . GLU A 1 85 ? 2.281 16.450 13.042 1.00 0.00 85 GLU A CA 12
ATOM 16835 C C . GLU A 1 85 ? 1.593 15.091 12.898 1.00 0.00 85 GLU A C 12
ATOM 16836 O O . GLU A 1 85 ? 0.824 14.876 11.962 1.00 0.00 85 GLU A O 12
ATOM 16848 N N . SER A 1 86 ? 1.894 14.208 13.839 1.00 0.00 86 SER A N 12
ATOM 16849 C CA . SER A 1 86 ? 1.314 12.876 13.828 1.00 0.00 86 SER A CA 12
ATOM 16850 C C . SER A 1 86 ? 0.814 12.512 15.228 1.00 0.00 86 SER A C 12
ATOM 16851 O O . SER A 1 86 ? 1.611 12.276 16.134 1.00 0.00 86 SER A O 12
ATOM 16859 N N . GLY A 1 87 ? -0.504 12.478 15.360 1.00 0.00 87 GLY A N 12
ATOM 16860 C CA . GLY A 1 87 ? -1.120 12.147 16.634 1.00 0.00 87 GLY A CA 12
ATOM 16861 C C . GLY A 1 87 ? -2.332 11.235 16.435 1.00 0.00 87 GLY A C 12
ATOM 16862 O O . GLY A 1 87 ? -2.928 11.213 15.360 1.00 0.00 87 GLY A O 12
ATOM 16866 N N . PRO A 1 88 ? -2.669 10.484 17.518 1.00 0.00 88 PRO A N 12
ATOM 16867 C CA . PRO A 1 88 ? -3.799 9.572 17.474 1.00 0.00 88 PRO A CA 12
ATOM 16868 C C . PRO A 1 88 ? -5.123 10.335 17.547 1.00 0.00 88 PRO A C 12
ATOM 16869 O O . PRO A 1 88 ? -5.136 11.540 17.793 1.00 0.00 88 PRO A O 12
ATOM 16880 N N . SER A 1 89 ? -6.205 9.602 17.330 1.00 0.00 89 SER A N 12
ATOM 16881 C CA . SER A 1 89 ? -7.531 10.195 17.368 1.00 0.00 89 SER A CA 12
ATOM 16882 C C . SER A 1 89 ? -8.446 9.372 18.277 1.00 0.00 89 SER A C 12
ATOM 16883 O O . SER A 1 89 ? -9.242 8.565 17.798 1.00 0.00 89 SER A O 12
ATOM 16891 N N . SER A 1 90 ? -8.303 9.604 19.574 1.00 0.00 90 SER A N 12
ATOM 16892 C CA . SER A 1 90 ? -9.107 8.895 20.555 1.00 0.00 90 SER A CA 12
ATOM 16893 C C . SER A 1 90 ? -9.203 9.713 21.844 1.00 0.00 90 SER A C 12
ATOM 16894 O O . SER A 1 90 ? -8.312 10.504 22.149 1.00 0.00 90 SER A O 12
ATOM 16902 N N . GLY A 1 91 ? -10.293 9.495 22.566 1.00 0.00 91 GLY A N 12
ATOM 16903 C CA . GLY A 1 91 ? -10.517 10.203 23.815 1.00 0.00 91 GLY A CA 12
ATOM 16904 C C . GLY A 1 91 ? -11.088 9.266 24.881 1.00 0.00 91 GLY A C 12
ATOM 16905 O O . GLY A 1 91 ? -11.616 9.721 25.894 1.00 0.00 91 GLY A O 12
ATOM 16909 N N . GLY A 1 1 ? 5.554 -23.837 5.829 1.00 0.00 1 GLY A N 13
ATOM 16910 C CA . GLY A 1 1 ? 5.442 -23.038 7.037 1.00 0.00 1 GLY A CA 13
ATOM 16911 C C . GLY A 1 1 ? 4.549 -23.728 8.070 1.00 0.00 1 GLY A C 13
ATOM 16912 O O . GLY A 1 1 ? 4.541 -24.954 8.169 1.00 0.00 1 GLY A O 13
ATOM 16916 N N . SER A 1 2 ? 3.819 -22.910 8.814 1.00 0.00 2 SER A N 13
ATOM 16917 C CA . SER A 1 2 ? 2.925 -23.426 9.836 1.00 0.00 2 SER A CA 13
ATOM 16918 C C . SER A 1 2 ? 2.001 -24.487 9.236 1.00 0.00 2 SER A C 13
ATOM 16919 O O . SER A 1 2 ? 1.985 -25.630 9.690 1.00 0.00 2 SER A O 13
ATOM 16927 N N . SER A 1 3 ? 1.253 -24.072 8.224 1.00 0.00 3 SER A N 13
ATOM 16928 C CA . SER A 1 3 ? 0.329 -24.972 7.556 1.00 0.00 3 SER A CA 13
ATOM 16929 C C . SER A 1 3 ? 1.035 -25.684 6.400 1.00 0.00 3 SER A C 13
ATOM 16930 O O . SER A 1 3 ? 1.926 -25.117 5.769 1.00 0.00 3 SER A O 13
ATOM 16938 N N . GLY A 1 4 ? 0.610 -26.915 6.158 1.00 0.00 4 GLY A N 13
ATOM 16939 C CA . GLY A 1 4 ? 1.190 -27.710 5.089 1.00 0.00 4 GLY A CA 13
ATOM 16940 C C . GLY A 1 4 ? 0.615 -27.305 3.730 1.00 0.00 4 GLY A C 13
ATOM 16941 O O . GLY A 1 4 ? -0.047 -28.104 3.069 1.00 0.00 4 GLY A O 13
ATOM 16945 N N . SER A 1 5 ? 0.889 -26.065 3.354 1.00 0.00 5 SER A N 13
ATOM 16946 C CA . SER A 1 5 ? 0.407 -25.544 2.086 1.00 0.00 5 SER A CA 13
ATOM 16947 C C . SER A 1 5 ? 1.260 -24.350 1.652 1.00 0.00 5 SER A C 13
ATOM 16948 O O . SER A 1 5 ? 1.180 -23.276 2.246 1.00 0.00 5 SER A O 13
ATOM 16956 N N . SER A 1 6 ? 2.059 -24.579 0.619 1.00 0.00 6 SER A N 13
ATOM 16957 C CA . SER A 1 6 ? 2.926 -23.536 0.099 1.00 0.00 6 SER A CA 13
ATOM 16958 C C . SER A 1 6 ? 2.632 -23.302 -1.384 1.00 0.00 6 SER A C 13
ATOM 16959 O O . SER A 1 6 ? 3.089 -24.059 -2.239 1.00 0.00 6 SER A O 13
ATOM 16967 N N . GLY A 1 7 ? 1.869 -22.250 -1.644 1.00 0.00 7 GLY A N 13
ATOM 16968 C CA . GLY A 1 7 ? 1.508 -21.907 -3.009 1.00 0.00 7 GLY A CA 13
ATOM 16969 C C . GLY A 1 7 ? 1.584 -20.395 -3.233 1.00 0.00 7 GLY A C 13
ATOM 16970 O O . GLY A 1 7 ? 0.983 -19.623 -2.487 1.00 0.00 7 GLY A O 13
ATOM 16974 N N . GLU A 1 8 ? 2.328 -20.018 -4.262 1.00 0.00 8 GLU A N 13
ATOM 16975 C CA . GLU A 1 8 ? 2.490 -18.613 -4.593 1.00 0.00 8 GLU A CA 13
ATOM 16976 C C . GLU A 1 8 ? 1.190 -18.050 -5.172 1.00 0.00 8 GLU A C 13
ATOM 16977 O O . GLU A 1 8 ? 0.931 -18.179 -6.367 1.00 0.00 8 GLU A O 13
ATOM 16989 N N . LYS A 1 9 ? 0.407 -17.438 -4.296 1.00 0.00 9 LYS A N 13
ATOM 16990 C CA . LYS A 1 9 ? -0.860 -16.855 -4.705 1.00 0.00 9 LYS A CA 13
ATOM 16991 C C . LYS A 1 9 ? -0.836 -15.350 -4.431 1.00 0.00 9 LYS A C 13
ATOM 16992 O O . LYS A 1 9 ? -1.675 -14.836 -3.693 1.00 0.00 9 LYS A O 13
ATOM 17011 N N . THR A 1 10 ? 0.135 -14.685 -5.041 1.00 0.00 10 THR A N 13
ATOM 17012 C CA . THR A 1 10 ? 0.280 -13.249 -4.873 1.00 0.00 10 THR A CA 13
ATOM 17013 C C . THR A 1 10 ? 0.120 -12.536 -6.217 1.00 0.00 10 THR A C 13
ATOM 17014 O O . THR A 1 10 ? 0.429 -13.102 -7.264 1.00 0.00 10 THR A O 13
ATOM 17025 N N . VAL A 1 11 ? -0.362 -11.304 -6.143 1.00 0.00 11 VAL A N 13
ATOM 17026 C CA . VAL A 1 11 ? -0.566 -10.507 -7.341 1.00 0.00 11 VAL A CA 13
ATOM 17027 C C . VAL A 1 11 ? 0.472 -9.384 -7.385 1.00 0.00 11 VAL A C 13
ATOM 17028 O O . VAL A 1 11 ? 0.962 -8.947 -6.345 1.00 0.00 11 VAL A O 13
ATOM 17041 N N . ARG A 1 12 ? 0.776 -8.950 -8.599 1.00 0.00 12 ARG A N 13
ATOM 17042 C CA . ARG A 1 12 ? 1.747 -7.886 -8.791 1.00 0.00 12 ARG A CA 13
ATOM 17043 C C . ARG A 1 12 ? 1.094 -6.522 -8.558 1.00 0.00 12 ARG A C 13
ATOM 17044 O O . ARG A 1 12 ? 0.165 -6.145 -9.270 1.00 0.00 12 ARG A O 13
ATOM 17065 N N . VAL A 1 13 ? 1.605 -5.821 -7.557 1.00 0.00 13 VAL A N 13
ATOM 17066 C CA . VAL A 1 13 ? 1.083 -4.507 -7.220 1.00 0.00 13 VAL A CA 13
ATOM 17067 C C . VAL A 1 13 ? 2.122 -3.443 -7.579 1.00 0.00 13 VAL A C 13
ATOM 17068 O O . VAL A 1 13 ? 3.319 -3.648 -7.383 1.00 0.00 13 VAL A O 13
ATOM 17081 N N . VAL A 1 14 ? 1.626 -2.329 -8.098 1.00 0.00 14 VAL A N 13
ATOM 17082 C CA . VAL A 1 14 ? 2.497 -1.232 -8.486 1.00 0.00 14 VAL A CA 13
ATOM 17083 C C . VAL A 1 14 ? 2.585 -0.225 -7.337 1.00 0.00 14 VAL A C 13
ATOM 17084 O O . VAL A 1 14 ? 1.599 0.433 -7.008 1.00 0.00 14 VAL A O 13
ATOM 17097 N N . ILE A 1 15 ? 3.773 -0.138 -6.759 1.00 0.00 15 ILE A N 13
ATOM 17098 C CA . ILE A 1 15 ? 4.002 0.777 -5.654 1.00 0.00 15 ILE A CA 13
ATOM 17099 C C . ILE A 1 15 ? 4.643 2.061 -6.185 1.00 0.00 15 ILE A C 13
ATOM 17100 O O . ILE A 1 15 ? 5.808 2.059 -6.580 1.00 0.00 15 ILE A O 13
ATOM 17116 N N . ASN A 1 16 ? 3.855 3.126 -6.177 1.00 0.00 16 ASN A N 13
ATOM 17117 C CA . ASN A 1 16 ? 4.331 4.413 -6.653 1.00 0.00 16 ASN A CA 13
ATOM 17118 C C . ASN A 1 16 ? 4.820 5.243 -5.463 1.00 0.00 16 ASN A C 13
ATOM 17119 O O . ASN A 1 16 ? 4.079 5.456 -4.505 1.00 0.00 16 ASN A O 13
ATOM 17130 N N . PHE A 1 17 ? 6.064 5.688 -5.565 1.00 0.00 17 PHE A N 13
ATOM 17131 C CA . PHE A 1 17 ? 6.660 6.490 -4.509 1.00 0.00 17 PHE A CA 13
ATOM 17132 C C . PHE A 1 17 ? 7.594 7.554 -5.090 1.00 0.00 17 PHE A C 13
ATOM 17133 O O . PHE A 1 17 ? 8.117 7.391 -6.191 1.00 0.00 17 PHE A O 13
ATOM 17150 N N . LYS A 1 18 ? 7.775 8.618 -4.322 1.00 0.00 18 LYS A N 13
ATOM 17151 C CA . LYS A 1 18 ? 8.637 9.709 -4.747 1.00 0.00 18 LYS A CA 13
ATOM 17152 C C . LYS A 1 18 ? 7.982 10.444 -5.918 1.00 0.00 18 LYS A C 13
ATOM 17153 O O . LYS A 1 18 ? 8.601 11.309 -6.536 1.00 0.00 18 LYS A O 13
ATOM 17172 N N . LYS A 1 19 ? 6.739 10.075 -6.186 1.00 0.00 19 LYS A N 13
ATOM 17173 C CA . LYS A 1 19 ? 5.993 10.689 -7.272 1.00 0.00 19 LYS A CA 13
ATOM 17174 C C . LYS A 1 19 ? 6.833 10.646 -8.550 1.00 0.00 19 LYS A C 13
ATOM 17175 O O . LYS A 1 19 ? 6.704 11.513 -9.412 1.00 0.00 19 LYS A O 13
ATOM 17194 N N . THR A 1 20 ? 7.676 9.626 -8.632 1.00 0.00 20 THR A N 13
ATOM 17195 C CA . THR A 1 20 ? 8.537 9.458 -9.790 1.00 0.00 20 THR A CA 13
ATOM 17196 C C . THR A 1 20 ? 8.960 7.995 -9.932 1.00 0.00 20 THR A C 13
ATOM 17197 O O . THR A 1 20 ? 8.798 7.399 -10.996 1.00 0.00 20 THR A O 13
ATOM 17208 N N . GLN A 1 21 ? 9.494 7.459 -8.845 1.00 0.00 21 GLN A N 13
ATOM 17209 C CA . GLN A 1 21 ? 9.942 6.076 -8.835 1.00 0.00 21 GLN A CA 13
ATOM 17210 C C . GLN A 1 21 ? 8.799 5.151 -8.412 1.00 0.00 21 GLN A C 13
ATOM 17211 O O . GLN A 1 21 ? 7.835 5.594 -7.791 1.00 0.00 21 GLN A O 13
ATOM 17225 N N . LYS A 1 22 ? 8.946 3.883 -8.766 1.00 0.00 22 LYS A N 13
ATOM 17226 C CA . LYS A 1 22 ? 7.938 2.891 -8.431 1.00 0.00 22 LYS A CA 13
ATOM 17227 C C . LYS A 1 22 ? 8.603 1.521 -8.291 1.00 0.00 22 LYS A C 13
ATOM 17228 O O . LYS A 1 22 ? 9.642 1.266 -8.898 1.00 0.00 22 LYS A O 13
ATOM 17247 N N . THR A 1 23 ? 7.978 0.674 -7.487 1.00 0.00 23 THR A N 13
ATOM 17248 C CA . THR A 1 23 ? 8.496 -0.664 -7.259 1.00 0.00 23 THR A CA 13
ATOM 17249 C C . THR A 1 23 ? 7.358 -1.686 -7.268 1.00 0.00 23 THR A C 13
ATOM 17250 O O . THR A 1 23 ? 6.286 -1.432 -6.720 1.00 0.00 23 THR A O 13
ATOM 17261 N N . ILE A 1 24 ? 7.629 -2.821 -7.896 1.00 0.00 24 ILE A N 13
ATOM 17262 C CA . ILE A 1 24 ? 6.641 -3.882 -7.983 1.00 0.00 24 ILE A CA 13
ATOM 17263 C C . ILE A 1 24 ? 6.885 -4.894 -6.862 1.00 0.00 24 ILE A C 13
ATOM 17264 O O . ILE A 1 24 ? 8.025 -5.112 -6.456 1.00 0.00 24 ILE A O 13
ATOM 17280 N N . VAL A 1 25 ? 5.795 -5.486 -6.395 1.00 0.00 25 VAL A N 13
ATOM 17281 C CA . VAL A 1 25 ? 5.877 -6.470 -5.329 1.00 0.00 25 VAL A CA 13
ATOM 17282 C C . VAL A 1 25 ? 4.738 -7.480 -5.484 1.00 0.00 25 VAL A C 13
ATOM 17283 O O . VAL A 1 25 ? 3.692 -7.159 -6.046 1.00 0.00 25 VAL A O 13
ATOM 17296 N N . ARG A 1 26 ? 4.980 -8.679 -4.976 1.00 0.00 26 ARG A N 13
ATOM 17297 C CA . ARG A 1 26 ? 3.987 -9.738 -5.051 1.00 0.00 26 ARG A CA 13
ATOM 17298 C C . ARG A 1 26 ? 3.474 -10.084 -3.652 1.00 0.00 26 ARG A C 13
ATOM 17299 O O . ARG A 1 26 ? 4.214 -10.625 -2.832 1.00 0.00 26 ARG A O 13
ATOM 17320 N N . VAL A 1 27 ? 2.210 -9.758 -3.422 1.00 0.00 27 VAL A N 13
ATOM 17321 C CA . VAL A 1 27 ? 1.589 -10.028 -2.137 1.00 0.00 27 VAL A CA 13
ATOM 17322 C C . VAL A 1 27 ? 0.197 -10.620 -2.362 1.00 0.00 27 VAL A C 13
ATOM 17323 O O . VAL A 1 27 ? -0.215 -10.831 -3.502 1.00 0.00 27 VAL A O 13
ATOM 17336 N N . SER A 1 28 ? -0.490 -10.872 -1.258 1.00 0.00 28 SER A N 13
ATOM 17337 C CA . SER A 1 28 ? -1.827 -11.436 -1.320 1.00 0.00 28 SER A CA 13
ATOM 17338 C C . SER A 1 28 ? -2.860 -10.318 -1.473 1.00 0.00 28 SER A C 13
ATOM 17339 O O . SER A 1 28 ? -2.832 -9.337 -0.731 1.00 0.00 28 SER A O 13
ATOM 17347 N N . PRO A 1 29 ? -3.771 -10.508 -2.465 1.00 0.00 29 PRO A N 13
ATOM 17348 C CA . PRO A 1 29 ? -4.811 -9.527 -2.724 1.00 0.00 29 PRO A CA 13
ATOM 17349 C C . PRO A 1 29 ? -5.907 -9.595 -1.658 1.00 0.00 29 PRO A C 13
ATOM 17350 O O . PRO A 1 29 ? -6.780 -8.731 -1.605 1.00 0.00 29 PRO A O 13
ATOM 17361 N N . HIS A 1 30 ? -5.824 -10.630 -0.835 1.00 0.00 30 HIS A N 13
ATOM 17362 C CA . HIS A 1 30 ? -6.797 -10.822 0.226 1.00 0.00 30 HIS A CA 13
ATOM 17363 C C . HIS A 1 30 ? -6.448 -9.922 1.412 1.00 0.00 30 HIS A C 13
ATOM 17364 O O . HIS A 1 30 ? -7.210 -9.020 1.758 1.00 0.00 30 HIS A O 13
ATOM 17378 N N . ALA A 1 31 ? -5.295 -10.197 2.004 1.00 0.00 31 ALA A N 13
ATOM 17379 C CA . ALA A 1 31 ? -4.835 -9.423 3.145 1.00 0.00 31 ALA A CA 13
ATOM 17380 C C . ALA A 1 31 ? -5.139 -7.943 2.907 1.00 0.00 31 ALA A C 13
ATOM 17381 O O . ALA A 1 31 ? -5.131 -7.479 1.767 1.00 0.00 31 ALA A O 13
ATOM 17388 N N . SER A 1 32 ? -5.398 -7.242 4.000 1.00 0.00 32 SER A N 13
ATOM 17389 C CA . SER A 1 32 ? -5.704 -5.823 3.925 1.00 0.00 32 SER A CA 13
ATOM 17390 C C . SER A 1 32 ? -4.409 -5.012 3.845 1.00 0.00 32 SER A C 13
ATOM 17391 O O . SER A 1 32 ? -3.380 -5.425 4.378 1.00 0.00 32 SER A O 13
ATOM 17399 N N . LEU A 1 33 ? -4.502 -3.873 3.175 1.00 0.00 33 LEU A N 13
ATOM 17400 C CA . LEU A 1 33 ? -3.351 -3.001 3.018 1.00 0.00 33 LEU A CA 13
ATOM 17401 C C . LEU A 1 33 ? -2.703 -2.768 4.384 1.00 0.00 33 LEU A C 13
ATOM 17402 O O . LEU A 1 33 ? -1.486 -2.615 4.480 1.00 0.00 33 LEU A O 13
ATOM 17418 N N . GLN A 1 34 ? -3.545 -2.750 5.408 1.00 0.00 34 GLN A N 13
ATOM 17419 C CA . GLN A 1 34 ? -3.069 -2.539 6.764 1.00 0.00 34 GLN A CA 13
ATOM 17420 C C . GLN A 1 34 ? -1.955 -3.533 7.097 1.00 0.00 34 GLN A C 13
ATOM 17421 O O . GLN A 1 34 ? -1.019 -3.202 7.823 1.00 0.00 34 GLN A O 13
ATOM 17435 N N . GLU A 1 35 ? -2.092 -4.731 6.549 1.00 0.00 35 GLU A N 13
ATOM 17436 C CA . GLU A 1 35 ? -1.108 -5.776 6.778 1.00 0.00 35 GLU A CA 13
ATOM 17437 C C . GLU A 1 35 ? -0.021 -5.727 5.703 1.00 0.00 35 GLU A C 13
ATOM 17438 O O . GLU A 1 35 ? 1.093 -6.203 5.919 1.00 0.00 35 GLU A O 13
ATOM 17450 N N . LEU A 1 36 ? -0.382 -5.147 4.568 1.00 0.00 36 LEU A N 13
ATOM 17451 C CA . LEU A 1 36 ? 0.549 -5.029 3.458 1.00 0.00 36 LEU A CA 13
ATOM 17452 C C . LEU A 1 36 ? 1.209 -3.650 3.496 1.00 0.00 36 LEU A C 13
ATOM 17453 O O . LEU A 1 36 ? 1.889 -3.257 2.549 1.00 0.00 36 LEU A O 13
ATOM 17469 N N . ALA A 1 37 ? 0.985 -2.952 4.599 1.00 0.00 37 ALA A N 13
ATOM 17470 C CA . ALA A 1 37 ? 1.549 -1.624 4.773 1.00 0.00 37 ALA A CA 13
ATOM 17471 C C . ALA A 1 37 ? 3.067 -1.736 4.928 1.00 0.00 37 ALA A C 13
ATOM 17472 O O . ALA A 1 37 ? 3.818 -1.035 4.252 1.00 0.00 37 ALA A O 13
ATOM 17479 N N . PRO A 1 38 ? 3.485 -2.648 5.847 1.00 0.00 38 PRO A N 13
ATOM 17480 C CA . PRO A 1 38 ? 4.900 -2.861 6.099 1.00 0.00 38 PRO A CA 13
ATOM 17481 C C . PRO A 1 38 ? 5.546 -3.658 4.964 1.00 0.00 38 PRO A C 13
ATOM 17482 O O . PRO A 1 38 ? 6.662 -3.355 4.545 1.00 0.00 38 PRO A O 13
ATOM 17493 N N . ILE A 1 39 ? 4.816 -4.661 4.498 1.00 0.00 39 ILE A N 13
ATOM 17494 C CA . ILE A 1 39 ? 5.304 -5.503 3.419 1.00 0.00 39 ILE A CA 13
ATOM 17495 C C . ILE A 1 39 ? 5.591 -4.637 2.191 1.00 0.00 39 ILE A C 13
ATOM 17496 O O . ILE A 1 39 ? 6.472 -4.955 1.395 1.00 0.00 39 ILE A O 13
ATOM 17512 N N . ILE A 1 40 ? 4.829 -3.559 2.076 1.00 0.00 40 ILE A N 13
ATOM 17513 C CA . ILE A 1 40 ? 4.990 -2.645 0.959 1.00 0.00 40 ILE A CA 13
ATOM 17514 C C . ILE A 1 40 ? 6.073 -1.619 1.297 1.00 0.00 40 ILE A C 13
ATOM 17515 O O . ILE A 1 40 ? 7.073 -1.510 0.589 1.00 0.00 40 ILE A O 13
ATOM 17531 N N . CYS A 1 41 ? 5.838 -0.891 2.379 1.00 0.00 41 CYS A N 13
ATOM 17532 C CA . CYS A 1 41 ? 6.781 0.122 2.820 1.00 0.00 41 CYS A CA 13
ATOM 17533 C C . CYS A 1 41 ? 8.166 -0.520 2.915 1.00 0.00 41 CYS A C 13
ATOM 17534 O O . CYS A 1 41 ? 9.139 0.012 2.382 1.00 0.00 41 CYS A O 13
ATOM 17542 N N . SER A 1 42 ? 8.212 -1.655 3.596 1.00 0.00 42 SER A N 13
ATOM 17543 C CA . SER A 1 42 ? 9.462 -2.375 3.768 1.00 0.00 42 SER A CA 13
ATOM 17544 C C . SER A 1 42 ? 10.094 -2.660 2.404 1.00 0.00 42 SER A C 13
ATOM 17545 O O . SER A 1 42 ? 11.310 -2.562 2.246 1.00 0.00 42 SER A O 13
ATOM 17553 N N . LYS A 1 43 ? 9.239 -3.007 1.452 1.00 0.00 43 LYS A N 13
ATOM 17554 C CA . LYS A 1 43 ? 9.698 -3.306 0.107 1.00 0.00 43 LYS A CA 13
ATOM 17555 C C . LYS A 1 43 ? 10.354 -2.060 -0.493 1.00 0.00 43 LYS A C 13
ATOM 17556 O O . LYS A 1 43 ? 11.331 -2.164 -1.233 1.00 0.00 43 LYS A O 13
ATOM 17575 N N . CYS A 1 44 ? 9.791 -0.911 -0.150 1.00 0.00 44 CYS A N 13
ATOM 17576 C CA . CYS A 1 44 ? 10.308 0.353 -0.645 1.00 0.00 44 CYS A CA 13
ATOM 17577 C C . CYS A 1 44 ? 11.187 0.972 0.444 1.00 0.00 44 CYS A C 13
ATOM 17578 O O . CYS A 1 44 ? 11.551 2.144 0.361 1.00 0.00 44 CYS A O 13
ATOM 17586 N N . GLU A 1 45 ? 11.502 0.156 1.439 1.00 0.00 45 GLU A N 13
ATOM 17587 C CA . GLU A 1 45 ? 12.331 0.609 2.543 1.00 0.00 45 GLU A CA 13
ATOM 17588 C C . GLU A 1 45 ? 11.781 1.915 3.119 1.00 0.00 45 GLU A C 13
ATOM 17589 O O . GLU A 1 45 ? 12.546 2.812 3.474 1.00 0.00 45 GLU A O 13
ATOM 17601 N N . PHE A 1 46 ? 10.460 1.982 3.194 1.00 0.00 46 PHE A N 13
ATOM 17602 C CA . PHE A 1 46 ? 9.799 3.165 3.720 1.00 0.00 46 PHE A CA 13
ATOM 17603 C C . PHE A 1 46 ? 9.417 2.971 5.189 1.00 0.00 46 PHE A C 13
ATOM 17604 O O . PHE A 1 46 ? 9.669 1.914 5.765 1.00 0.00 46 PHE A O 13
ATOM 17621 N N . ASP A 1 47 ? 8.815 4.008 5.752 1.00 0.00 47 ASP A N 13
ATOM 17622 C CA . ASP A 1 47 ? 8.395 3.965 7.143 1.00 0.00 47 ASP A CA 13
ATOM 17623 C C . ASP A 1 47 ? 6.867 4.017 7.212 1.00 0.00 47 ASP A C 13
ATOM 17624 O O . ASP A 1 47 ? 6.257 4.997 6.789 1.00 0.00 47 ASP A O 13
ATOM 17633 N N . PRO A 1 48 ? 6.279 2.922 7.762 1.00 0.00 48 PRO A N 13
ATOM 17634 C CA . PRO A 1 48 ? 4.834 2.834 7.892 1.00 0.00 48 PRO A CA 13
ATOM 17635 C C . PRO A 1 48 ? 4.332 3.720 9.034 1.00 0.00 48 PRO A C 13
ATOM 17636 O O . PRO A 1 48 ? 3.130 3.788 9.289 1.00 0.00 48 PRO A O 13
ATOM 17647 N N . LEU A 1 49 ? 5.276 4.378 9.689 1.00 0.00 49 LEU A N 13
ATOM 17648 C CA . LEU A 1 49 ? 4.944 5.257 10.797 1.00 0.00 49 LEU A CA 13
ATOM 17649 C C . LEU A 1 49 ? 4.068 6.404 10.288 1.00 0.00 49 LEU A C 13
ATOM 17650 O O . LEU A 1 49 ? 3.020 6.691 10.863 1.00 0.00 49 LEU A O 13
ATOM 17666 N N . HIS A 1 50 ? 4.531 7.028 9.215 1.00 0.00 50 HIS A N 13
ATOM 17667 C CA . HIS A 1 50 ? 3.803 8.136 8.622 1.00 0.00 50 HIS A CA 13
ATOM 17668 C C . 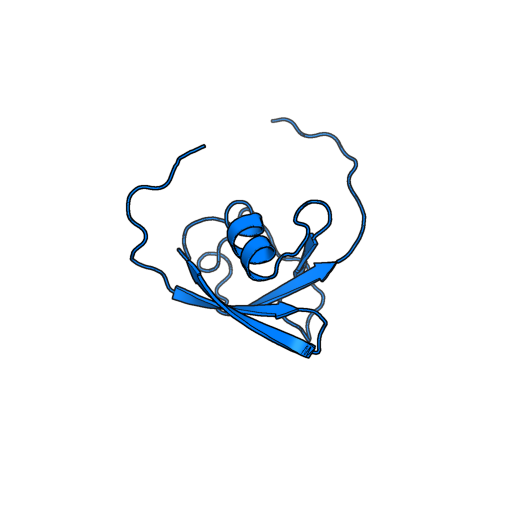HIS A 1 50 ? 3.648 7.903 7.118 1.00 0.00 50 HIS A C 13
ATOM 17669 O O . HIS A 1 50 ? 4.123 8.700 6.310 1.00 0.00 50 HIS A O 13
ATOM 17683 N N . THR A 1 51 ? 2.982 6.807 6.787 1.00 0.00 51 THR A N 13
ATOM 17684 C CA . THR A 1 51 ? 2.759 6.458 5.394 1.00 0.00 51 THR A CA 13
ATOM 17685 C C . THR A 1 51 ? 1.261 6.365 5.101 1.00 0.00 51 THR A C 13
ATOM 17686 O O . THR A 1 51 ? 0.481 5.951 5.957 1.00 0.00 51 THR A O 13
ATOM 17697 N N . LEU A 1 52 ? 0.902 6.757 3.887 1.00 0.00 52 LEU A N 13
ATOM 17698 C CA . LEU A 1 52 ? -0.489 6.723 3.470 1.00 0.00 52 LEU A CA 13
ATOM 17699 C C . LEU A 1 52 ? -0.601 5.969 2.143 1.00 0.00 52 LEU A C 13
ATOM 17700 O O . LEU A 1 52 ? 0.384 5.825 1.422 1.00 0.00 52 LEU A O 13
ATOM 17716 N N . LEU A 1 53 ? -1.811 5.508 1.862 1.00 0.00 53 LEU A N 13
ATOM 17717 C CA . LEU A 1 53 ? -2.065 4.772 0.635 1.00 0.00 53 LEU A CA 13
ATOM 17718 C C . LEU A 1 53 ? -3.135 5.501 -0.180 1.00 0.00 53 LEU A C 13
ATOM 17719 O O . LEU A 1 53 ? -4.324 5.395 0.115 1.00 0.00 53 LEU A O 13
ATOM 17735 N N . LEU A 1 54 ? -2.674 6.226 -1.188 1.00 0.00 54 LEU A N 13
ATOM 17736 C CA . LEU A 1 54 ? -3.576 6.972 -2.048 1.00 0.00 54 LEU A CA 13
ATOM 17737 C C . LEU A 1 54 ? -3.961 6.108 -3.250 1.00 0.00 54 LEU A C 13
ATOM 17738 O O . LEU A 1 54 ? -3.237 5.180 -3.609 1.00 0.00 54 LEU A O 13
ATOM 17754 N N . LYS A 1 55 ? -5.099 6.442 -3.840 1.00 0.00 55 LYS A N 13
ATOM 17755 C CA . LYS A 1 55 ? -5.588 5.708 -4.994 1.00 0.00 55 LYS A CA 13
ATOM 17756 C C . LYS A 1 55 ? -4.455 5.549 -6.010 1.00 0.00 55 LYS A C 13
ATOM 17757 O O . LYS A 1 55 ? -3.981 4.440 -6.248 1.00 0.00 55 LYS A O 13
ATOM 17776 N N . ASP A 1 56 ? -4.054 6.675 -6.581 1.00 0.00 56 ASP A N 13
ATOM 17777 C CA . ASP A 1 56 ? -2.985 6.675 -7.566 1.00 0.00 56 ASP A CA 13
ATOM 17778 C C . ASP A 1 56 ? -2.174 7.966 -7.432 1.00 0.00 56 ASP A C 13
ATOM 17779 O O . ASP A 1 56 ? -2.594 8.898 -6.749 1.00 0.00 56 ASP A O 13
ATOM 17788 N N . TYR A 1 57 ? -1.028 7.978 -8.096 1.00 0.00 57 TYR A N 13
ATOM 17789 C CA . TYR A 1 57 ? -0.154 9.138 -8.060 1.00 0.00 57 TYR A CA 13
ATOM 17790 C C . TYR A 1 57 ? -0.949 10.429 -8.264 1.00 0.00 57 TYR A C 13
ATOM 17791 O O . TYR A 1 57 ? -0.774 11.394 -7.521 1.00 0.00 57 TYR A O 13
ATOM 17809 N N . GLN A 1 58 ? -1.806 10.406 -9.274 1.00 0.00 58 GLN A N 13
ATOM 17810 C CA . GLN A 1 58 ? -2.629 11.562 -9.585 1.00 0.00 58 GLN A CA 13
ATOM 17811 C C . GLN A 1 58 ? -3.679 11.776 -8.493 1.00 0.00 58 GLN A C 13
ATOM 17812 O O . GLN A 1 58 ? -3.670 12.798 -7.808 1.00 0.00 58 GLN A O 13
ATOM 17826 N N . SER A 1 59 ? -4.560 10.794 -8.364 1.00 0.00 59 SER A N 13
ATOM 17827 C CA . SER A 1 59 ? -5.615 10.862 -7.367 1.00 0.00 59 SER A CA 13
ATOM 17828 C C . SER A 1 59 ? -5.010 11.090 -5.980 1.00 0.00 59 SER A C 13
ATOM 17829 O O . SER A 1 59 ? -4.028 10.447 -5.614 1.00 0.00 59 SER A O 13
ATOM 17837 N N . GLN A 1 60 ? -5.623 12.007 -5.246 1.00 0.00 60 GLN A N 13
ATOM 17838 C CA . GLN A 1 60 ? -5.157 12.328 -3.907 1.00 0.00 60 GLN A CA 13
ATOM 17839 C C . GLN A 1 60 ? -6.017 11.616 -2.861 1.00 0.00 60 GLN A C 13
ATOM 17840 O O . GLN A 1 60 ? -5.715 11.661 -1.669 1.00 0.00 60 GLN A O 13
ATOM 17854 N N . GLU A 1 61 ? -7.071 10.975 -3.345 1.00 0.00 61 GLU A N 13
ATOM 17855 C CA . GLU A 1 61 ? -7.976 10.254 -2.466 1.00 0.00 61 GLU A CA 13
ATOM 17856 C C . GLU A 1 61 ? -7.254 9.074 -1.812 1.00 0.00 61 GLU A C 13
ATOM 17857 O O . GLU A 1 61 ? -6.656 8.249 -2.501 1.00 0.00 61 GLU A O 13
ATOM 17869 N N . PRO A 1 62 ? -7.337 9.030 -0.456 1.00 0.00 62 PRO A N 13
ATOM 17870 C CA . PRO A 1 62 ? -6.698 7.965 0.299 1.00 0.00 62 PRO A CA 13
ATOM 17871 C C . PRO A 1 62 ? -7.484 6.658 0.174 1.00 0.00 62 PRO A C 13
ATOM 17872 O O . PRO A 1 62 ? -8.612 6.652 -0.316 1.00 0.00 62 PRO A O 13
ATOM 17883 N N . LEU A 1 63 ? -6.857 5.582 0.627 1.00 0.00 63 LEU A N 13
ATOM 17884 C CA . LEU A 1 63 ? -7.483 4.272 0.572 1.00 0.00 63 LEU A CA 13
ATOM 17885 C C . LEU A 1 63 ? -7.868 3.837 1.987 1.00 0.00 63 LEU A C 13
ATOM 17886 O O . LEU A 1 63 ? -7.611 4.554 2.953 1.00 0.00 63 LEU A O 13
ATOM 17902 N N . ASP A 1 64 ? -8.478 2.663 2.066 1.00 0.00 64 ASP A N 13
ATOM 17903 C CA . ASP A 1 64 ? -8.901 2.123 3.347 1.00 0.00 64 ASP A CA 13
ATOM 17904 C C . ASP A 1 64 ? -8.063 0.887 3.676 1.00 0.00 64 ASP A C 13
ATOM 17905 O O . ASP A 1 64 ? -8.220 -0.159 3.048 1.00 0.00 64 ASP A O 13
ATOM 17914 N N . LEU A 1 65 ? -7.190 1.048 4.660 1.00 0.00 65 LEU A N 13
ATOM 17915 C CA . LEU A 1 65 ? -6.327 -0.043 5.080 1.00 0.00 65 LEU A CA 13
ATOM 17916 C C . LEU A 1 65 ? -7.187 -1.213 5.559 1.00 0.00 65 LEU A C 13
ATOM 17917 O O . LEU A 1 65 ? -6.748 -2.362 5.535 1.00 0.00 65 LEU A O 13
ATOM 17933 N N . THR A 1 66 ? -8.397 -0.881 5.985 1.00 0.00 66 THR A N 13
ATOM 17934 C CA . THR A 1 66 ? -9.323 -1.891 6.469 1.00 0.00 66 THR A CA 13
ATOM 17935 C C . THR A 1 66 ? -9.873 -2.714 5.302 1.00 0.00 66 THR A C 13
ATOM 17936 O O . THR A 1 66 ? -10.528 -3.734 5.512 1.00 0.00 66 THR A O 13
ATOM 17947 N N . LYS A 1 67 ? -9.586 -2.240 4.099 1.00 0.00 67 LYS A N 13
ATOM 17948 C CA . LYS A 1 67 ? -10.044 -2.919 2.898 1.00 0.00 67 LYS A CA 13
ATOM 17949 C C . LYS A 1 67 ? -8.875 -3.682 2.272 1.00 0.00 67 LYS A C 13
ATOM 17950 O O . LYS A 1 67 ? -7.737 -3.563 2.725 1.00 0.00 67 LYS A O 13
ATOM 17969 N N . SER A 1 68 ? -9.195 -4.450 1.241 1.00 0.00 68 SER A N 13
ATOM 17970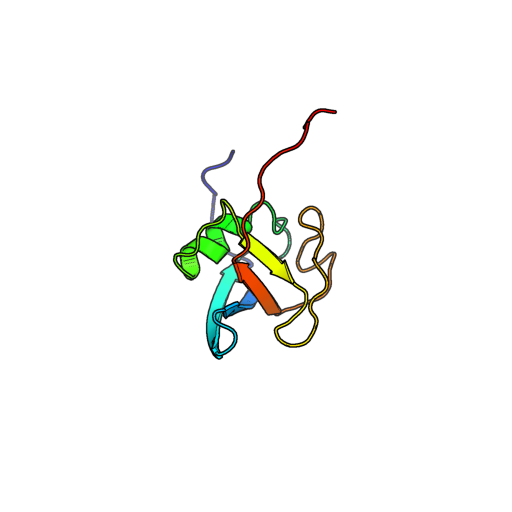 C CA . SER A 1 68 ? -8.185 -5.232 0.548 1.00 0.00 68 SER A CA 13
ATOM 17971 C C . SER A 1 68 ? -8.203 -4.904 -0.946 1.00 0.00 68 SER A C 13
ATOM 17972 O O . SER A 1 68 ? -9.146 -4.287 -1.438 1.00 0.00 68 SER A O 13
ATOM 17980 N N . LEU A 1 69 ? -7.150 -5.333 -1.626 1.00 0.00 69 LEU A N 13
ATOM 17981 C CA . LEU A 1 69 ? -7.033 -5.092 -3.054 1.00 0.00 69 LEU A CA 13
ATOM 17982 C C . LEU A 1 69 ? -8.262 -5.662 -3.765 1.00 0.00 69 LEU A C 13
ATOM 17983 O O . LEU A 1 69 ? -8.660 -5.167 -4.819 1.00 0.00 69 LEU A O 13
ATOM 17999 N N . ASN A 1 70 ? -8.830 -6.696 -3.161 1.00 0.00 70 ASN A N 13
ATOM 18000 C CA . ASN A 1 70 ? -10.006 -7.338 -3.723 1.00 0.00 70 ASN A CA 13
ATOM 18001 C C . ASN A 1 70 ? -11.224 -6.437 -3.512 1.00 0.00 70 ASN A C 13
ATOM 18002 O O . ASN A 1 70 ? -12.012 -6.227 -4.433 1.00 0.00 70 ASN A O 13
ATOM 18013 N N . ASP A 1 71 ? -11.341 -5.929 -2.294 1.00 0.00 71 ASP A N 13
ATOM 18014 C CA . ASP A 1 71 ? -12.450 -5.056 -1.950 1.00 0.00 71 ASP A CA 13
ATOM 18015 C C . ASP A 1 71 ? -12.338 -3.757 -2.752 1.00 0.00 71 ASP A C 13
ATOM 18016 O O . ASP A 1 71 ? -13.343 -3.226 -3.223 1.00 0.00 71 ASP A O 13
ATOM 18025 N N . LEU A 1 72 ? -11.108 -3.284 -2.883 1.00 0.00 72 LEU A N 13
ATOM 18026 C CA . LEU A 1 72 ? -10.852 -2.058 -3.619 1.00 0.00 72 LEU A CA 13
ATOM 18027 C C . LEU A 1 72 ? -10.967 -2.336 -5.119 1.00 0.00 72 LEU A C 13
ATOM 18028 O O . LEU A 1 72 ? -11.691 -1.640 -5.829 1.00 0.00 72 LEU A O 13
ATOM 18044 N N . GLY A 1 73 ? -10.241 -3.355 -5.557 1.00 0.00 73 GLY A N 13
ATOM 18045 C CA . GLY A 1 73 ? -10.253 -3.733 -6.960 1.00 0.00 73 GLY A CA 13
ATOM 18046 C C . GLY A 1 73 ? -9.165 -2.990 -7.738 1.00 0.00 73 GLY A C 13
ATOM 18047 O O . GLY A 1 73 ? -9.284 -2.794 -8.946 1.00 0.00 73 GLY A O 13
ATOM 18051 N N . LEU A 1 74 ? -8.128 -2.597 -7.012 1.00 0.00 74 LEU A N 13
ATOM 18052 C CA . LEU A 1 74 ? -7.019 -1.880 -7.619 1.00 0.00 74 LEU A CA 13
ATOM 18053 C C . LEU A 1 74 ? -5.769 -2.762 -7.588 1.00 0.00 74 LEU A C 13
ATOM 18054 O O . LEU A 1 74 ? -5.577 -3.541 -6.655 1.00 0.00 74 LEU A O 13
ATOM 18070 N N . ARG A 1 75 ? -4.951 -2.611 -8.619 1.00 0.00 75 ARG A N 13
ATOM 18071 C CA . ARG A 1 75 ? -3.725 -3.384 -8.722 1.00 0.00 75 ARG A CA 13
ATOM 18072 C C . ARG A 1 75 ? -2.507 -2.469 -8.579 1.00 0.00 75 ARG A C 13
ATOM 18073 O O . ARG A 1 75 ? -1.377 -2.893 -8.812 1.00 0.00 75 ARG A O 13
ATOM 18094 N N . GLU A 1 76 ? -2.780 -1.230 -8.195 1.00 0.00 76 GLU A N 13
ATOM 18095 C CA . GLU A 1 76 ? -1.720 -0.251 -8.018 1.00 0.00 76 GLU A CA 13
ATOM 18096 C C . GLU A 1 76 ? -2.144 0.812 -7.003 1.00 0.00 76 GLU A C 13
ATOM 18097 O O . GLU A 1 76 ? -3.335 1.058 -6.817 1.00 0.00 76 GLU A O 13
ATOM 18109 N N . LEU A 1 77 ? -1.146 1.414 -6.373 1.00 0.00 77 LEU A N 13
ATOM 18110 C CA . LEU A 1 77 ? -1.400 2.445 -5.381 1.00 0.00 77 LEU A CA 13
ATOM 18111 C C . LEU A 1 77 ? -0.128 3.268 -5.170 1.00 0.00 77 LEU A C 13
ATOM 18112 O O . LEU A 1 77 ? 0.951 2.873 -5.608 1.00 0.00 77 LEU A O 13
ATOM 18128 N N . TYR A 1 78 ? -0.297 4.398 -4.498 1.00 0.00 78 TYR A N 13
ATOM 18129 C CA . TYR A 1 78 ? 0.824 5.280 -4.223 1.00 0.00 78 TYR A CA 13
ATOM 18130 C C . TYR A 1 78 ? 1.080 5.389 -2.719 1.00 0.00 78 TYR A C 13
ATOM 18131 O O . TYR A 1 78 ? 0.145 5.336 -1.921 1.00 0.00 78 TYR A O 13
ATOM 18149 N N . ALA A 1 79 ? 2.351 5.540 -2.377 1.00 0.00 79 ALA A N 13
ATOM 18150 C CA . ALA A 1 79 ? 2.741 5.657 -0.982 1.00 0.00 79 ALA A CA 13
ATOM 18151 C C . ALA A 1 79 ? 3.137 7.106 -0.687 1.00 0.00 79 ALA A C 13
ATOM 18152 O O . ALA A 1 79 ? 4.160 7.585 -1.173 1.00 0.00 79 ALA A O 13
ATOM 18159 N N . MET A 1 80 ? 2.304 7.763 0.107 1.00 0.00 80 MET A N 13
ATOM 18160 C CA . MET A 1 80 ? 2.554 9.147 0.472 1.00 0.00 80 MET A CA 13
ATOM 18161 C C . MET A 1 80 ? 3.220 9.240 1.846 1.00 0.00 80 MET A C 13
ATOM 18162 O O . MET A 1 80 ? 2.946 8.428 2.729 1.00 0.00 80 MET A O 13
ATOM 18176 N N . ASP A 1 81 ? 4.082 10.237 1.984 1.00 0.00 81 ASP A N 13
ATOM 18177 C CA . ASP A 1 81 ? 4.789 10.446 3.236 1.00 0.00 81 ASP A CA 13
ATOM 18178 C C . ASP A 1 81 ? 4.168 11.633 3.975 1.00 0.00 81 ASP A C 13
ATOM 18179 O O . ASP A 1 81 ? 4.325 12.780 3.559 1.00 0.00 81 ASP A O 13
ATOM 18188 N N . VAL A 1 82 ? 3.475 11.317 5.059 1.00 0.00 82 VAL A N 13
ATOM 18189 C CA . VAL A 1 82 ? 2.829 12.343 5.860 1.00 0.00 82 VAL A CA 13
ATOM 18190 C C . VAL A 1 82 ? 3.533 12.444 7.215 1.00 0.00 82 VAL A C 13
ATOM 18191 O O . VAL A 1 82 ? 4.759 12.375 7.289 1.00 0.00 82 VAL A O 13
ATOM 18204 N N . ASN A 1 83 ? 2.726 12.605 8.254 1.00 0.00 83 ASN A N 13
ATOM 18205 C CA . ASN A 1 83 ? 3.257 12.717 9.603 1.00 0.00 83 ASN A CA 13
ATOM 18206 C C . ASN A 1 83 ? 2.097 12.782 10.598 1.00 0.00 83 ASN A C 13
ATOM 18207 O O . ASN A 1 83 ? 1.533 13.850 10.830 1.00 0.00 83 ASN A O 13
ATOM 18218 N N . ARG A 1 84 ? 1.775 11.626 11.160 1.00 0.00 84 ARG A N 13
ATOM 18219 C CA . ARG A 1 84 ? 0.692 11.539 12.125 1.00 0.00 84 ARG A CA 13
ATOM 18220 C C . ARG A 1 84 ? 0.734 10.191 12.849 1.00 0.00 84 ARG A C 13
ATOM 18221 O O . ARG A 1 84 ? 0.998 10.136 14.049 1.00 0.00 84 ARG A O 13
ATOM 18242 N N . GLU A 1 85 ? 0.470 9.139 12.089 1.00 0.00 85 GLU A N 13
ATOM 18243 C CA . GLU A 1 85 ? 0.474 7.796 12.643 1.00 0.00 85 GLU A CA 13
ATOM 18244 C C . GLU A 1 85 ? 0.350 6.760 11.524 1.00 0.00 85 GLU A C 13
ATOM 18245 O O . GLU A 1 85 ? 0.228 7.117 10.353 1.00 0.00 85 GLU A O 13
ATOM 18257 N N . SER A 1 86 ? 0.385 5.497 11.924 1.00 0.00 86 SER A N 13
ATOM 18258 C CA . SER A 1 86 ? 0.279 4.407 10.969 1.00 0.00 86 SER A CA 13
ATOM 18259 C C . SER A 1 86 ? -1.193 4.082 10.708 1.00 0.00 86 SER A C 13
ATOM 18260 O O . SER A 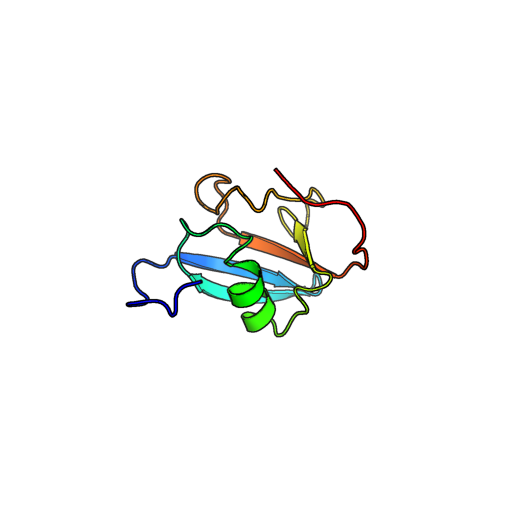1 86 ? -1.669 4.206 9.581 1.00 0.00 86 SER A O 13
ATOM 18268 N N . GLY A 1 87 ? -1.873 3.673 11.769 1.00 0.00 87 GLY A N 13
ATOM 18269 C CA . GLY A 1 87 ? -3.282 3.329 11.669 1.00 0.00 87 GLY A CA 13
ATOM 18270 C C . GLY A 1 87 ? -3.994 3.538 13.007 1.00 0.00 87 GLY A C 13
ATOM 18271 O O . GLY A 1 87 ? -3.369 3.467 14.064 1.00 0.00 87 GLY A O 13
ATOM 18275 N N . PRO A 1 88 ? -5.325 3.797 12.915 1.00 0.00 88 PRO A N 13
ATOM 18276 C CA . PRO A 1 88 ? -6.129 4.016 14.105 1.00 0.00 88 PRO A CA 13
ATOM 18277 C C . PRO A 1 88 ? -6.401 2.699 14.834 1.00 0.00 88 PRO A C 13
ATOM 18278 O O . PRO A 1 88 ? -7.140 1.851 14.335 1.00 0.00 88 PRO A O 13
ATOM 18289 N N . SER A 1 89 ? -5.789 2.567 16.001 1.00 0.00 89 SER A N 13
ATOM 18290 C CA . SER A 1 89 ? -5.956 1.367 16.803 1.00 0.00 89 SER A CA 13
ATOM 18291 C C . SER A 1 89 ? -6.946 1.630 17.939 1.00 0.00 89 SER A C 13
ATOM 18292 O O . SER A 1 89 ? -6.607 2.285 18.924 1.00 0.00 89 SER A O 13
ATOM 18300 N N . SER A 1 90 ? -8.151 1.106 17.764 1.00 0.00 90 SER A N 13
ATOM 18301 C CA . SER A 1 90 ? -9.193 1.276 18.763 1.00 0.00 90 SER A CA 13
ATOM 18302 C C . SER A 1 90 ? -9.611 -0.086 19.320 1.00 0.00 90 SER A C 13
ATOM 18303 O O . SER A 1 90 ? -10.540 -0.710 18.811 1.00 0.00 90 SER A O 13
ATOM 18311 N N . GLY A 1 91 ? -8.904 -0.507 20.358 1.00 0.00 91 GLY A N 13
ATOM 18312 C CA . GLY A 1 91 ? -9.190 -1.784 20.990 1.00 0.00 91 GLY A CA 13
ATOM 18313 C C . GLY A 1 91 ? -10.572 -1.773 21.647 1.00 0.00 91 GLY A C 13
ATOM 18314 O O . GLY A 1 91 ? -11.288 -0.775 21.579 1.00 0.00 91 GLY A O 13
ATOM 18318 N N . GLY A 1 1 ? 7.098 -16.011 13.752 1.00 0.00 1 GLY A N 14
ATOM 18319 C CA . GLY A 1 1 ? 7.089 -16.908 14.895 1.00 0.00 1 GLY A CA 14
ATOM 18320 C C . GLY A 1 1 ? 6.351 -18.208 14.566 1.00 0.00 1 GLY A C 14
ATOM 18321 O O . GLY A 1 1 ? 5.143 -18.310 14.774 1.00 0.00 1 GLY A O 14
ATOM 18325 N N . SER A 1 2 ? 7.109 -19.168 14.058 1.00 0.00 2 SER A N 14
ATOM 18326 C CA . SER A 1 2 ? 6.542 -20.457 13.698 1.00 0.00 2 SER A CA 14
ATOM 18327 C C . SER A 1 2 ? 5.511 -20.282 12.581 1.00 0.00 2 SER A C 14
ATOM 18328 O O . SER A 1 2 ? 4.380 -19.872 12.835 1.00 0.00 2 SER A O 14
ATOM 18336 N N . SER A 1 3 ? 5.940 -20.602 11.369 1.00 0.00 3 SER A N 14
ATOM 18337 C CA . SER A 1 3 ? 5.068 -20.485 10.212 1.00 0.00 3 SER A CA 14
ATOM 18338 C C . SER A 1 3 ? 5.619 -21.320 9.055 1.00 0.00 3 SER A C 14
ATOM 18339 O O . SER A 1 3 ? 6.807 -21.247 8.743 1.00 0.00 3 SER A O 14
ATOM 18347 N N . GLY A 1 4 ? 4.731 -22.093 8.449 1.00 0.00 4 GLY A N 14
ATOM 18348 C CA . GLY A 1 4 ? 5.114 -22.940 7.332 1.00 0.00 4 GLY A CA 14
ATOM 18349 C C . GLY A 1 4 ? 3.889 -23.360 6.516 1.00 0.00 4 GLY A C 14
ATOM 18350 O O . GLY A 1 4 ? 3.242 -24.358 6.829 1.00 0.00 4 GLY A O 14
ATOM 18354 N N . SER A 1 5 ? 3.608 -22.576 5.486 1.00 0.00 5 SER A N 14
ATOM 18355 C CA . SER A 1 5 ? 2.473 -22.853 4.622 1.00 0.00 5 SER A CA 14
ATOM 18356 C C . SER A 1 5 ? 2.751 -22.336 3.210 1.00 0.00 5 SER A C 14
ATOM 18357 O O . SER A 1 5 ? 2.632 -21.140 2.948 1.00 0.00 5 SER A O 14
ATOM 18365 N N . SER A 1 6 ? 3.116 -23.262 2.336 1.00 0.00 6 SER A N 14
ATOM 18366 C CA . SER A 1 6 ? 3.411 -22.915 0.956 1.00 0.00 6 SER A CA 14
ATOM 18367 C C . SER A 1 6 ? 2.128 -22.498 0.235 1.00 0.00 6 SER A C 14
ATOM 18368 O O . SER A 1 6 ? 1.033 -22.895 0.629 1.00 0.00 6 SER A O 14
ATOM 18376 N N . GLY A 1 7 ? 2.306 -21.701 -0.809 1.00 0.00 7 GLY A N 14
ATOM 18377 C CA . GLY A 1 7 ? 1.176 -21.226 -1.589 1.00 0.00 7 GLY A CA 14
ATOM 18378 C C . GLY A 1 7 ? 1.478 -19.865 -2.219 1.00 0.00 7 GLY A C 14
ATOM 18379 O O . GLY A 1 7 ? 1.255 -18.826 -1.599 1.00 0.00 7 GLY A O 14
ATOM 18383 N N . GLU A 1 8 ? 1.982 -19.915 -3.444 1.00 0.00 8 GLU A N 14
ATOM 18384 C CA . GLU A 1 8 ? 2.317 -18.699 -4.165 1.00 0.00 8 GLU A CA 14
ATOM 18385 C C . GLU A 1 8 ? 1.056 -18.069 -4.759 1.00 0.00 8 GLU A C 14
ATOM 18386 O O . GLU A 1 8 ? 0.835 -18.135 -5.968 1.00 0.00 8 GLU A O 14
ATOM 18398 N N . LYS A 1 9 ? 0.260 -17.474 -3.883 1.00 0.00 9 LYS A N 14
ATOM 18399 C CA . LYS A 1 9 ? -0.973 -16.833 -4.306 1.00 0.00 9 LYS A CA 14
ATOM 18400 C C . LYS A 1 9 ? -0.843 -15.319 -4.131 1.00 0.00 9 LYS A C 14
ATOM 18401 O O . LYS A 1 9 ? -1.604 -14.709 -3.380 1.00 0.00 9 LYS A O 14
ATOM 18420 N N . THR A 1 10 ? 0.127 -14.755 -4.835 1.00 0.00 10 THR A N 14
ATOM 18421 C CA . THR A 1 10 ? 0.367 -13.323 -4.767 1.00 0.00 10 THR A CA 14
ATOM 18422 C C . THR A 1 10 ? 0.197 -12.688 -6.148 1.00 0.00 10 THR A C 14
ATOM 18423 O O . THR A 1 10 ? 0.321 -13.365 -7.167 1.00 0.00 10 THR A O 14
ATOM 18434 N N . VAL A 1 11 ? -0.084 -11.393 -6.138 1.00 0.00 11 VAL A N 14
ATOM 18435 C CA . VAL A 1 11 ? -0.272 -10.658 -7.377 1.00 0.00 11 VAL A CA 14
ATOM 18436 C C . VAL A 1 11 ? 0.727 -9.500 -7.435 1.00 0.00 11 VAL A C 14
ATOM 18437 O O . VAL A 1 11 ? 1.181 -9.015 -6.400 1.00 0.00 11 VAL A O 14
ATOM 18450 N N . ARG A 1 12 ? 1.039 -9.090 -8.655 1.00 0.00 12 ARG A N 14
ATOM 18451 C CA . ARG A 1 12 ? 1.975 -7.999 -8.862 1.00 0.00 12 ARG A CA 14
ATOM 18452 C C . ARG A 1 12 ? 1.269 -6.653 -8.684 1.00 0.00 12 ARG A C 14
ATOM 18453 O O . ARG A 1 12 ? 0.376 -6.310 -9.458 1.00 0.00 12 ARG A O 14
ATOM 18474 N N . VAL A 1 13 ? 1.695 -5.927 -7.661 1.00 0.00 13 VAL A N 14
ATOM 18475 C CA . VAL A 1 13 ? 1.115 -4.627 -7.372 1.00 0.00 13 VAL A CA 14
ATOM 18476 C C . VAL A 1 13 ? 2.128 -3.533 -7.718 1.00 0.00 13 VAL A C 14
ATOM 18477 O O . VAL A 1 13 ? 3.327 -3.703 -7.505 1.00 0.00 13 VAL A O 14
ATOM 18490 N N . VAL A 1 14 ? 1.608 -2.435 -8.246 1.00 0.00 14 VAL A N 14
ATOM 18491 C CA . VAL A 1 14 ? 2.451 -1.314 -8.624 1.00 0.00 14 VAL A CA 14
ATOM 18492 C C . VAL A 1 14 ? 2.568 -0.349 -7.442 1.00 0.00 14 VAL A C 14
ATOM 18493 O O . VAL A 1 14 ? 1.598 0.314 -7.079 1.00 0.00 14 VAL A O 14
ATOM 18506 N N . ILE A 1 15 ? 3.765 -0.301 -6.875 1.00 0.00 15 ILE A N 14
ATOM 18507 C CA . ILE A 1 15 ? 4.021 0.571 -5.742 1.00 0.00 15 ILE A CA 14
ATOM 18508 C C . ILE A 1 15 ? 4.732 1.836 -6.228 1.00 0.00 15 ILE A C 14
ATOM 18509 O O . ILE A 1 15 ? 5.947 1.836 -6.416 1.00 0.00 15 ILE A O 14
ATOM 18525 N N . ASN A 1 16 ? 3.943 2.884 -6.418 1.00 0.00 16 ASN A N 14
ATOM 18526 C CA . ASN A 1 16 ? 4.482 4.152 -6.879 1.00 0.00 16 ASN A CA 14
ATOM 18527 C C . ASN A 1 16 ? 4.930 4.979 -5.672 1.00 0.00 16 ASN A C 14
ATOM 18528 O O . ASN A 1 16 ? 4.138 5.248 -4.770 1.00 0.00 16 ASN A O 14
ATOM 18539 N N . PHE A 1 17 ? 6.199 5.361 -5.695 1.00 0.00 17 PHE A N 14
ATOM 18540 C CA . PHE A 1 17 ? 6.761 6.152 -4.614 1.00 0.00 17 PHE A CA 14
ATOM 18541 C C . PHE A 1 17 ? 7.786 7.156 -5.146 1.00 0.00 17 PHE A C 14
ATOM 18542 O O . PHE A 1 17 ? 8.158 7.108 -6.318 1.00 0.00 17 PHE A O 14
ATOM 18559 N N . LYS A 1 18 ? 8.214 8.043 -4.259 1.00 0.00 18 LYS A N 14
ATOM 18560 C CA . LYS A 1 18 ? 9.188 9.057 -4.625 1.00 0.00 18 LYS A CA 14
ATOM 18561 C C . LYS A 1 18 ? 8.524 10.092 -5.535 1.00 0.00 18 LYS A C 14
ATOM 18562 O O . LYS A 1 18 ? 9.194 10.972 -6.072 1.00 0.00 18 LYS A O 14
ATOM 18581 N N . LYS A 1 19 ? 7.214 9.951 -5.680 1.00 0.00 19 LYS A N 14
ATOM 18582 C CA . LYS A 1 19 ? 6.452 10.863 -6.516 1.00 0.00 19 LYS A CA 14
ATOM 18583 C C . LYS A 1 19 ? 7.010 10.829 -7.940 1.00 0.00 19 LYS A C 14
ATOM 18584 O O . LYS A 1 19 ? 7.157 11.871 -8.578 1.00 0.00 19 LYS A O 14
ATOM 18603 N N . THR A 1 20 ? 7.304 9.621 -8.397 1.00 0.00 20 THR A N 14
ATOM 18604 C CA . THR A 1 20 ? 7.842 9.438 -9.735 1.00 0.00 20 THR A CA 14
ATOM 18605 C C . THR A 1 20 ? 8.285 7.988 -9.937 1.00 0.00 20 THR A C 14
ATOM 18606 O O . THR A 1 20 ? 7.986 7.381 -10.964 1.00 0.00 20 THR A O 14
ATOM 18617 N N . GLN A 1 21 ? 8.992 7.474 -8.941 1.00 0.00 21 GLN A N 14
ATOM 18618 C CA . GLN A 1 21 ? 9.480 6.107 -8.997 1.00 0.00 21 GLN A CA 14
ATOM 18619 C C . GLN A 1 21 ? 8.365 5.130 -8.618 1.00 0.00 21 GLN A C 14
ATOM 18620 O O . GLN A 1 21 ? 7.409 5.505 -7.941 1.00 0.00 21 GLN A O 14
ATOM 18634 N N . LYS A 1 22 ? 8.525 3.895 -9.071 1.00 0.00 22 LYS A N 14
ATOM 18635 C CA . LYS A 1 22 ? 7.544 2.861 -8.788 1.00 0.00 22 LYS A CA 14
ATOM 18636 C C . LYS A 1 22 ? 8.244 1.502 -8.726 1.00 0.00 22 LYS A C 14
ATOM 18637 O O . LYS A 1 22 ? 9.260 1.293 -9.387 1.00 0.00 22 LYS A O 14
ATOM 18656 N N . THR A 1 23 ? 7.673 0.614 -7.926 1.00 0.00 23 THR A N 14
ATOM 18657 C CA . THR A 1 23 ? 8.230 -0.719 -7.770 1.00 0.00 23 THR A CA 14
ATOM 18658 C C . THR A 1 23 ? 7.113 -1.764 -7.741 1.00 0.00 23 THR A C 14
ATOM 18659 O O . THR A 1 23 ? 6.009 -1.485 -7.275 1.00 0.00 23 THR A O 14
ATOM 18670 N N . ILE A 1 24 ? 7.438 -2.945 -8.245 1.00 0.00 24 ILE A N 14
ATOM 18671 C CA . ILE A 1 24 ? 6.475 -4.033 -8.283 1.00 0.00 24 ILE A CA 14
ATOM 18672 C C . ILE A 1 24 ? 6.785 -5.022 -7.157 1.00 0.00 24 ILE A C 14
ATOM 18673 O O . ILE A 1 24 ? 7.950 -5.281 -6.857 1.00 0.00 24 ILE A O 14
ATOM 18689 N N . VAL A 1 25 ? 5.723 -5.548 -6.565 1.00 0.00 25 VAL A N 14
ATOM 18690 C CA . VAL A 1 25 ? 5.867 -6.502 -5.479 1.00 0.00 25 VAL A CA 14
ATOM 18691 C C . VAL A 1 25 ? 4.769 -7.562 -5.589 1.00 0.00 25 VAL A C 14
ATOM 18692 O O . VAL A 1 25 ? 3.704 -7.303 -6.148 1.00 0.00 25 VAL A O 14
ATOM 18705 N N . ARG A 1 26 ? 5.066 -8.734 -5.047 1.00 0.00 26 ARG A N 14
ATOM 18706 C CA . ARG A 1 26 ? 4.118 -9.834 -5.076 1.00 0.00 26 ARG A CA 14
ATOM 18707 C C . ARG A 1 26 ? 3.618 -10.143 -3.664 1.00 0.00 26 ARG A C 14
ATOM 18708 O O . ARG A 1 26 ? 4.353 -10.698 -2.849 1.00 0.00 26 ARG A O 14
ATOM 18729 N N . VAL A 1 27 ? 2.371 -9.769 -3.417 1.00 0.00 27 VAL A N 14
ATOM 18730 C CA . VAL A 1 27 ? 1.764 -9.999 -2.117 1.00 0.00 27 VAL A CA 14
ATOM 18731 C C . VAL A 1 27 ? 0.326 -10.484 -2.308 1.00 0.00 27 VAL A C 14
ATOM 18732 O O . VAL A 1 27 ? -0.211 -10.424 -3.413 1.00 0.00 27 VAL A O 14
ATOM 18745 N N . SER A 1 28 ? -0.257 -10.953 -1.215 1.00 0.00 28 SER A N 14
ATOM 18746 C CA . SER A 1 28 ? -1.623 -11.448 -1.249 1.00 0.00 28 SER A CA 14
ATOM 18747 C C . SER A 1 28 ? -2.601 -10.276 -1.358 1.00 0.00 28 SER A C 14
ATOM 18748 O O . SER A 1 28 ? -2.593 -9.376 -0.520 1.00 0.00 28 SER A O 14
ATOM 18756 N N . PRO A 1 29 ? -3.443 -10.328 -2.425 1.00 0.00 29 PRO A N 14
ATOM 18757 C CA . PRO A 1 29 ? -4.425 -9.282 -2.655 1.00 0.00 29 PRO A CA 14
ATOM 18758 C C . PRO A 1 29 ? -5.598 -9.407 -1.680 1.00 0.00 29 PRO A C 14
ATOM 18759 O O . PRO A 1 29 ? -6.443 -8.517 -1.602 1.00 0.00 29 PRO A O 14
ATOM 18770 N N . HIS A 1 30 ? -5.611 -10.520 -0.961 1.00 0.00 30 HIS A N 14
ATOM 18771 C CA . HIS A 1 30 ? -6.666 -10.774 0.005 1.00 0.00 30 HIS A CA 14
ATOM 18772 C C . HIS A 1 30 ? -6.443 -9.909 1.247 1.00 0.00 30 HIS A C 14
ATOM 18773 O O . HI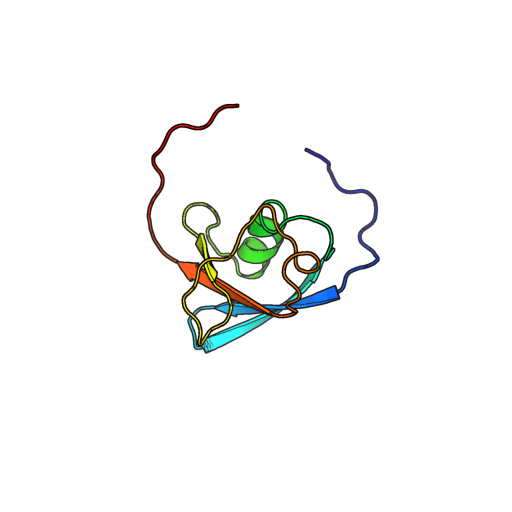S A 1 30 ? -7.320 -9.139 1.637 1.00 0.00 30 HIS A O 14
ATOM 18787 N N . ALA A 1 31 ? -5.266 -10.065 1.834 1.00 0.00 31 ALA A N 14
ATOM 18788 C CA . ALA A 1 31 ? -4.916 -9.308 3.024 1.00 0.00 31 ALA A CA 14
ATOM 18789 C C . ALA A 1 31 ? -5.238 -7.830 2.795 1.00 0.00 31 ALA A C 14
ATOM 18790 O O . ALA A 1 31 ? -5.250 -7.362 1.658 1.00 0.00 31 ALA A O 14
ATOM 18797 N N . SER A 1 32 ? -5.492 -7.136 3.895 1.00 0.00 32 SER A N 14
ATOM 18798 C CA . SER A 1 32 ? -5.813 -5.720 3.829 1.00 0.00 32 SER A CA 14
ATOM 18799 C C . SER A 1 32 ? -4.526 -4.893 3.788 1.00 0.00 32 SER A C 14
ATOM 18800 O O . SER A 1 32 ? -3.522 -5.270 4.390 1.00 0.00 32 SER A O 14
ATOM 18808 N N . LEU A 1 33 ? -4.599 -3.781 3.071 1.00 0.00 33 LEU A N 14
ATOM 18809 C CA . LEU A 1 33 ? -3.452 -2.897 2.943 1.00 0.00 33 LEU A CA 14
ATOM 18810 C C . LEU A 1 33 ? -2.835 -2.667 4.324 1.00 0.00 33 LEU A C 14
ATOM 18811 O O . LEU A 1 33 ? -1.623 -2.496 4.445 1.00 0.00 33 LEU A O 14
ATOM 18827 N N . GLN A 1 34 ? -3.697 -2.670 5.330 1.00 0.00 34 GLN A N 14
ATOM 18828 C CA . GLN A 1 34 ? -3.251 -2.463 6.698 1.00 0.00 34 GLN A CA 14
ATOM 18829 C C . GLN A 1 34 ? -2.140 -3.455 7.049 1.00 0.00 34 GLN A C 14
ATOM 18830 O O . GLN A 1 34 ? -1.230 -3.128 7.810 1.00 0.00 34 GLN A O 14
ATOM 18844 N N . GLU A 1 35 ? -2.250 -4.645 6.478 1.00 0.00 35 GLU A N 14
ATOM 18845 C CA . GLU A 1 35 ? -1.265 -5.686 6.721 1.00 0.00 35 GLU A CA 14
ATOM 18846 C C . GLU A 1 35 ? -0.175 -5.646 5.649 1.00 0.00 35 GLU A C 14
ATOM 18847 O O . GLU A 1 35 ? 0.937 -6.124 5.871 1.00 0.00 35 GLU A O 14
ATOM 18859 N N . LEU A 1 36 ? -0.531 -5.073 4.509 1.00 0.00 36 LEU A N 14
ATOM 18860 C CA . LEU A 1 36 ? 0.403 -4.965 3.401 1.00 0.00 36 LEU A CA 14
ATOM 18861 C C . LEU A 1 36 ? 1.073 -3.589 3.436 1.00 0.00 36 LEU A C 14
ATOM 18862 O O . LEU A 1 36 ? 1.761 -3.206 2.492 1.00 0.00 36 LEU A O 14
ATOM 18878 N N . ALA A 1 37 ? 0.847 -2.885 4.535 1.00 0.00 37 ALA A N 14
ATOM 18879 C CA . ALA A 1 37 ? 1.419 -1.560 4.706 1.00 0.00 37 ALA A CA 14
ATOM 18880 C C . ALA A 1 37 ? 2.933 -1.684 4.888 1.00 0.00 37 ALA A C 14
ATOM 18881 O O . ALA A 1 37 ? 3.702 -1.005 4.208 1.00 0.00 37 ALA A O 14
ATOM 18888 N N . PRO A 1 38 ? 3.328 -2.577 5.834 1.00 0.00 38 PRO A N 14
ATOM 18889 C CA . PRO A 1 38 ? 4.736 -2.798 6.115 1.00 0.00 38 PRO A CA 14
ATOM 18890 C C . PRO A 1 38 ? 5.392 -3.628 5.008 1.00 0.00 38 PRO A C 14
ATOM 18891 O O . PRO A 1 38 ? 6.494 -3.314 4.563 1.00 0.00 38 PRO A O 14
ATOM 18902 N N . ILE A 1 39 ? 4.685 -4.670 4.597 1.00 0.00 39 ILE A N 14
ATOM 18903 C CA . ILE A 1 39 ? 5.185 -5.547 3.552 1.00 0.00 39 ILE A CA 14
ATOM 18904 C C . ILE A 1 39 ? 5.508 -4.717 2.307 1.00 0.00 39 ILE A C 14
ATOM 18905 O O . ILE A 1 39 ? 6.352 -5.105 1.500 1.00 0.00 39 ILE A O 14
ATOM 18921 N N . ILE A 1 40 ? 4.819 -3.592 2.191 1.00 0.00 40 ILE A N 14
ATOM 18922 C CA . ILE A 1 40 ? 5.022 -2.704 1.058 1.00 0.00 40 ILE A CA 14
ATOM 18923 C C . ILE A 1 40 ? 6.069 -1.650 1.423 1.00 0.00 40 ILE A C 14
ATOM 18924 O O . ILE A 1 40 ? 7.134 -1.591 0.811 1.00 0.00 40 ILE A O 14
ATOM 18940 N N . CYS A 1 41 ? 5.730 -0.845 2.419 1.00 0.00 41 CYS A N 14
ATOM 18941 C CA . CYS A 1 41 ? 6.628 0.204 2.872 1.00 0.00 41 CYS A CA 14
ATOM 18942 C C . CYS A 1 41 ? 8.022 -0.401 3.048 1.00 0.00 41 CYS A C 14
ATOM 18943 O O . CYS A 1 41 ? 9.016 0.186 2.622 1.00 0.00 41 CYS A O 14
ATOM 18951 N N . SER A 1 42 ? 8.052 -1.567 3.677 1.00 0.00 42 SER A N 14
ATOM 18952 C CA . SER A 1 42 ? 9.308 -2.257 3.914 1.00 0.00 42 SER A CA 14
ATOM 18953 C C . SER A 1 42 ? 10.081 -2.404 2.601 1.00 0.00 42 SER A C 14
ATOM 18954 O O . SER A 1 42 ? 11.298 -2.230 2.571 1.00 0.00 42 SER A O 14
ATOM 18962 N N . LYS A 1 43 ? 9.341 -2.723 1.549 1.00 0.00 43 LYS A N 14
ATOM 18963 C CA . LYS A 1 43 ? 9.942 -2.896 0.237 1.00 0.00 43 LYS A CA 14
ATOM 18964 C C . LYS A 1 43 ? 10.661 -1.606 -0.163 1.00 0.00 43 LYS A C 14
ATOM 18965 O O . LYS A 1 43 ? 11.785 -1.647 -0.659 1.00 0.00 43 LYS A O 14
ATOM 18984 N N . CYS A 1 44 ? 9.982 -0.492 0.067 1.00 0.00 44 CYS A N 14
ATOM 18985 C CA . CYS A 1 44 ? 10.542 0.808 -0.263 1.00 0.00 44 CYS A CA 14
ATOM 18986 C C . CYS A 1 44 ? 11.177 1.392 1.000 1.00 0.00 44 CYS A C 14
ATOM 18987 O O . CYS A 1 44 ? 11.443 2.592 1.067 1.00 0.00 44 CYS A O 14
ATOM 18995 N N . GLU A 1 45 ? 11.402 0.518 1.970 1.00 0.00 45 GLU A N 14
ATOM 18996 C CA . GLU A 1 45 ? 12.001 0.933 3.227 1.00 0.00 45 GLU A CA 14
ATOM 18997 C C . GLU A 1 45 ? 11.333 2.212 3.737 1.00 0.00 45 GLU A C 14
ATOM 18998 O O . GLU A 1 45 ? 12.014 3.152 4.145 1.00 0.00 45 GLU A O 14
ATOM 19010 N N . PHE A 1 46 ? 10.009 2.207 3.696 1.00 0.00 46 PHE A N 14
ATOM 19011 C CA . PHE A 1 46 ? 9.242 3.356 4.148 1.00 0.00 46 PHE A CA 14
ATOM 19012 C C . PHE A 1 46 ? 8.714 3.138 5.568 1.00 0.00 46 PHE A C 14
ATOM 19013 O O . PHE A 1 46 ? 8.807 2.036 6.106 1.00 0.00 46 PHE A O 14
ATOM 19030 N N . ASP A 1 47 ? 8.172 4.206 6.133 1.00 0.00 47 ASP A N 14
ATOM 19031 C CA . ASP A 1 47 ? 7.629 4.145 7.480 1.00 0.00 47 ASP A CA 14
ATOM 19032 C C . ASP A 1 47 ? 6.111 3.970 7.406 1.00 0.00 47 ASP A C 14
ATOM 19033 O O . ASP A 1 47 ? 5.394 4.890 7.015 1.00 0.00 47 ASP A O 14
ATOM 19042 N N . PRO A 1 48 ? 5.654 2.750 7.796 1.00 0.00 48 PRO A N 14
ATOM 19043 C CA . PRO A 1 48 ? 4.234 2.441 7.778 1.00 0.00 48 PRO A CA 14
ATOM 19044 C C . PRO A 1 48 ? 3.510 3.123 8.940 1.00 0.00 48 PRO A C 14
ATOM 19045 O O . PRO A 1 48 ? 2.295 2.993 9.081 1.00 0.00 48 PRO A O 14
ATOM 19056 N N . LEU A 1 49 ? 4.286 3.836 9.743 1.00 0.00 49 LEU A N 14
ATOM 19057 C CA . LEU A 1 49 ? 3.734 4.539 10.889 1.00 0.00 49 LEU A CA 14
ATOM 19058 C C . LEU A 1 49 ? 3.214 5.906 10.440 1.00 0.00 49 LEU A C 14
ATOM 19059 O O . LEU A 1 49 ? 2.186 6.374 10.927 1.00 0.00 49 LEU A O 14
ATOM 19075 N N . HIS A 1 50 ? 3.949 6.509 9.518 1.00 0.00 50 HIS A N 14
ATOM 19076 C CA . HIS A 1 50 ? 3.575 7.814 8.998 1.00 0.00 50 HIS A CA 14
ATOM 19077 C C . HIS A 1 50 ? 3.469 7.748 7.474 1.00 0.00 50 HIS A C 14
ATOM 19078 O O . HIS A 1 50 ? 3.926 8.652 6.776 1.00 0.00 50 HIS A O 14
ATOM 19092 N N . THR A 1 51 ? 2.863 6.669 7.001 1.00 0.00 51 THR A N 14
ATOM 19093 C CA . THR A 1 51 ? 2.690 6.473 5.571 1.00 0.00 51 THR A CA 14
ATOM 19094 C C . THR A 1 51 ? 1.206 6.343 5.226 1.00 0.00 51 THR A C 14
ATOM 19095 O O . THR A 1 51 ? 0.445 5.719 5.965 1.00 0.00 51 THR A O 14
ATOM 19106 N N . LEU A 1 52 ? 0.837 6.940 4.102 1.00 0.00 52 LEU A N 14
ATOM 19107 C CA . LEU A 1 52 ? -0.543 6.898 3.650 1.00 0.00 52 LEU A CA 14
ATOM 19108 C C . LEU A 1 52 ? -0.627 6.083 2.359 1.00 0.00 52 LEU A C 14
ATOM 19109 O O . LEU A 1 52 ? 0.395 5.771 1.749 1.00 0.00 52 LEU A O 14
ATOM 19125 N N . LEU A 1 53 ? -1.855 5.760 1.979 1.00 0.00 53 LEU A N 14
ATOM 19126 C CA . LEU A 1 53 ? -2.086 4.987 0.771 1.00 0.00 53 LEU A CA 14
ATOM 19127 C C . LEU A 1 53 ? -3.045 5.752 -0.144 1.00 0.00 53 LEU A C 14
ATOM 19128 O O . LEU A 1 53 ? -4.251 5.773 0.094 1.00 0.00 53 LEU A O 14
ATOM 19144 N N . LEU A 1 54 ? -2.471 6.361 -1.171 1.00 0.00 54 LEU A N 14
ATOM 19145 C CA . LEU A 1 54 ? -3.259 7.125 -2.123 1.00 0.00 54 LEU A CA 14
ATOM 19146 C C . LEU A 1 54 ? -3.496 6.281 -3.377 1.00 0.00 54 LEU A C 14
ATOM 19147 O O . LEU A 1 54 ? -2.752 5.339 -3.645 1.00 0.00 54 LEU A O 14
ATOM 19163 N N . LYS A 1 55 ? -4.536 6.648 -4.111 1.00 0.00 55 LYS A N 14
ATOM 19164 C CA . LYS A 1 55 ? -4.881 5.937 -5.330 1.00 0.00 55 LYS A CA 14
ATOM 19165 C C . LYS A 1 55 ? -3.643 5.835 -6.223 1.00 0.00 55 LYS A C 14
ATOM 19166 O O . LYS A 1 55 ? -3.206 4.736 -6.562 1.00 0.00 55 LYS A O 14
ATOM 19185 N N . ASP A 1 56 ? -3.112 6.996 -6.579 1.00 0.00 56 ASP A N 14
ATOM 19186 C CA . ASP A 1 56 ? -1.933 7.051 -7.427 1.00 0.00 56 ASP A CA 14
ATOM 19187 C C . ASP A 1 56 ? -1.107 8.286 -7.062 1.00 0.00 56 ASP A C 14
ATOM 19188 O O . ASP A 1 56 ? -1.419 8.985 -6.099 1.00 0.00 56 ASP A O 14
ATOM 19197 N N . TYR A 1 57 ? -0.068 8.518 -7.852 1.00 0.00 57 TYR A N 14
ATOM 19198 C CA . TYR A 1 57 ? 0.806 9.656 -7.625 1.00 0.00 57 TYR A CA 14
ATOM 19199 C C . TYR A 1 57 ? 0.044 10.973 -7.784 1.00 0.00 57 TYR A C 14
ATOM 19200 O O . TYR A 1 57 ? 0.434 11.993 -7.219 1.00 0.00 57 TYR A O 14
ATOM 19218 N N . GLN A 1 58 ? -1.030 10.908 -8.558 1.00 0.00 58 GLN A N 14
ATOM 19219 C CA . GLN A 1 58 ? -1.851 12.083 -8.799 1.00 0.00 58 GLN A CA 14
ATOM 19220 C C . GLN A 1 58 ? -3.321 11.771 -8.513 1.00 0.00 58 GLN A C 14
ATOM 19221 O O . GLN A 1 58 ? -4.084 11.464 -9.428 1.00 0.00 58 GLN A O 14
ATOM 19235 N N . SER A 1 59 ? -3.675 11.861 -7.239 1.00 0.00 59 SER A N 14
ATOM 19236 C CA . SER A 1 59 ? -5.040 11.592 -6.821 1.00 0.00 59 SER A CA 14
ATOM 19237 C C . SER A 1 59 ? -5.341 12.328 -5.513 1.00 0.00 59 SER A C 14
ATOM 19238 O O . SER A 1 59 ? -6.375 12.981 -5.389 1.00 0.00 59 SER A O 14
ATOM 19246 N N . GLN A 1 60 ? -4.418 12.196 -4.572 1.00 0.00 60 GLN A N 14
ATOM 19247 C CA . GLN A 1 60 ? -4.572 12.840 -3.278 1.00 0.00 60 GLN A CA 14
ATOM 19248 C C . GLN A 1 60 ? -5.782 12.266 -2.539 1.00 0.00 60 GLN A C 14
ATOM 19249 O O . GLN A 1 60 ? -6.359 12.927 -1.678 1.00 0.00 60 GLN A O 14
ATOM 19263 N N . GLU A 1 61 ? -6.130 11.040 -2.904 1.00 0.00 61 GLU A N 14
ATOM 19264 C CA . GLU A 1 61 ? -7.261 10.369 -2.286 1.00 0.00 61 GLU A CA 14
ATOM 19265 C C . GLU A 1 61 ? -6.786 9.152 -1.489 1.00 0.00 61 GLU A C 14
ATOM 19266 O O . GLU A 1 61 ? -6.255 8.201 -2.060 1.00 0.00 61 GLU A O 14
ATOM 19278 N N . PRO A 1 62 ? -7.001 9.224 -0.148 1.00 0.00 62 PRO A N 14
ATOM 19279 C CA . PRO A 1 62 ? -6.600 8.141 0.733 1.00 0.00 62 PRO A CA 14
ATOM 19280 C C . PRO A 1 62 ? -7.556 6.952 0.609 1.00 0.00 62 PRO A C 14
ATOM 19281 O O . PRO A 1 62 ? -8.770 7.133 0.528 1.00 0.00 62 PRO A O 14
ATOM 19292 N N . LEU A 1 63 ? -6.972 5.763 0.598 1.00 0.00 63 LEU A N 14
ATOM 19293 C CA . LEU A 1 63 ? -7.756 4.545 0.486 1.00 0.00 63 LEU A CA 14
ATOM 19294 C C . LEU A 1 63 ? -8.148 4.065 1.884 1.00 0.00 63 LEU A C 14
ATOM 19295 O O . LEU A 1 63 ? -7.883 4.744 2.875 1.00 0.00 63 LEU A O 14
ATOM 19311 N N . ASP A 1 64 ? -8.773 2.897 1.921 1.00 0.00 64 ASP A N 14
ATOM 19312 C CA . ASP A 1 64 ? -9.205 2.318 3.182 1.00 0.00 64 ASP A CA 14
ATOM 19313 C C . ASP A 1 64 ? -8.386 1.058 3.466 1.00 0.00 64 ASP A C 14
ATOM 19314 O O . ASP A 1 64 ? -8.606 0.018 2.847 1.00 0.00 64 ASP A O 14
ATOM 19323 N N . LEU A 1 65 ? -7.459 1.191 4.403 1.00 0.00 65 LEU A N 14
ATOM 19324 C CA . LEU A 1 65 ? -6.607 0.076 4.777 1.00 0.00 65 LEU A CA 14
ATOM 19325 C C . LEU A 1 65 ? -7.476 -1.146 5.081 1.00 0.00 65 LEU A C 14
ATOM 19326 O O . LEU A 1 65 ? -7.208 -2.241 4.590 1.00 0.00 65 LEU A O 14
ATOM 19342 N N . THR A 1 66 ? -8.500 -0.917 5.890 1.00 0.00 66 THR A N 14
ATOM 19343 C CA . THR A 1 66 ? -9.411 -1.985 6.266 1.00 0.00 66 THR A CA 14
ATOM 19344 C C . THR A 1 66 ? -9.789 -2.819 5.040 1.00 0.00 66 THR A C 14
ATOM 19345 O O . THR A 1 66 ? -9.892 -4.041 5.125 1.00 0.00 66 THR A O 14
ATOM 19356 N N . LYS A 1 67 ? -9.985 -2.124 3.929 1.00 0.00 67 LYS A N 14
ATOM 19357 C CA . LYS A 1 67 ? -10.350 -2.785 2.688 1.00 0.00 67 LYS A CA 14
ATOM 19358 C C . LYS A 1 67 ? -9.129 -3.515 2.126 1.00 0.00 67 LYS A C 14
ATOM 19359 O O . LYS A 1 67 ? -8.002 -3.269 2.555 1.00 0.00 67 LYS A O 14
ATOM 19378 N N . SER A 1 68 ? -9.393 -4.398 1.174 1.00 0.00 68 SER A N 14
ATOM 19379 C CA . SER A 1 68 ? -8.329 -5.165 0.549 1.00 0.00 68 SER A CA 14
ATOM 19380 C C . SER A 1 68 ? -8.254 -4.836 -0.944 1.00 0.00 68 SER A C 14
ATOM 19381 O O . SER A 1 68 ? -9.179 -4.246 -1.500 1.00 0.00 68 SER A O 14
ATOM 19389 N N . LEU A 1 69 ? -7.144 -5.232 -1.549 1.00 0.00 69 LEU A N 14
ATOM 19390 C CA . LEU A 1 69 ? -6.937 -4.987 -2.966 1.00 0.00 69 LEU A CA 14
ATOM 19391 C C . LEU A 1 69 ? -8.125 -5.541 -3.755 1.00 0.00 69 LEU A C 14
ATOM 19392 O O . LEU A 1 69 ? -8.535 -4.959 -4.758 1.00 0.00 69 LEU A O 14
ATOM 19408 N N . ASN A 1 70 ? -8.646 -6.659 -3.271 1.00 0.00 70 ASN A N 14
ATOM 19409 C CA . ASN A 1 70 ? -9.779 -7.298 -3.918 1.00 0.00 70 ASN A CA 14
ATOM 19410 C C . ASN A 1 70 ? -11.029 -6.441 -3.712 1.00 0.00 70 ASN A C 14
ATOM 19411 O O . ASN A 1 70 ? -11.760 -6.165 -4.662 1.00 0.00 70 ASN A O 14
ATOM 19422 N N . ASP A 1 71 ? -11.236 -6.042 -2.465 1.00 0.00 71 ASP A N 14
ATOM 19423 C CA . ASP A 1 71 ? -12.384 -5.222 -2.123 1.00 0.00 71 ASP A CA 14
ATOM 19424 C C . ASP A 1 71 ? -12.332 -3.919 -2.924 1.00 0.00 71 ASP A C 14
ATOM 19425 O O . ASP A 1 71 ? -13.289 -3.573 -3.615 1.00 0.00 71 ASP A O 14
ATOM 19434 N N . LEU A 1 72 ? -11.205 -3.233 -2.804 1.00 0.00 72 LEU A N 14
ATOM 19435 C CA . LEU A 1 72 ? -11.016 -1.976 -3.508 1.00 0.00 72 LEU A CA 14
ATOM 19436 C C . LEU A 1 72 ? -11.154 -2.214 -5.013 1.00 0.00 72 LEU A C 14
ATOM 19437 O O . LEU A 1 72 ? -11.946 -1.550 -5.680 1.00 0.00 72 LEU A O 14
ATOM 19453 N N . GLY A 1 73 ? -10.370 -3.163 -5.504 1.00 0.00 73 GLY A N 14
ATOM 19454 C CA . GLY A 1 73 ? -10.395 -3.497 -6.918 1.00 0.00 73 GLY A CA 14
ATOM 19455 C C . GLY A 1 73 ? -9.291 -2.757 -7.675 1.00 0.00 73 GLY A C 14
ATOM 19456 O O . GLY A 1 73 ? -9.409 -2.519 -8.877 1.00 0.00 73 GLY A O 14
ATOM 19460 N N . LEU A 1 74 ? -8.242 -2.413 -6.942 1.00 0.00 74 LEU A N 14
ATOM 19461 C CA . LEU A 1 74 ? -7.118 -1.705 -7.530 1.00 0.00 74 LEU A CA 14
ATOM 19462 C C . LEU A 1 74 ? -5.906 -2.638 -7.586 1.00 0.00 74 LEU A C 14
ATOM 19463 O O . LEU A 1 74 ? -5.771 -3.535 -6.756 1.00 0.00 74 LEU A O 14
ATOM 19479 N N . ARG A 1 75 ? -5.057 -2.393 -8.573 1.00 0.00 75 ARG A N 14
ATOM 19480 C CA . ARG A 1 75 ? -3.862 -3.201 -8.749 1.00 0.00 75 ARG A CA 14
ATOM 19481 C C . ARG A 1 75 ? -2.609 -2.335 -8.595 1.00 0.00 75 ARG A C 14
ATOM 19482 O O . ARG A 1 75 ? -1.521 -2.733 -9.006 1.00 0.00 75 ARG A O 14
ATOM 19503 N N . GLU A 1 76 ? -2.806 -1.167 -8.002 1.00 0.00 76 GLU A N 14
ATOM 19504 C CA . GLU A 1 76 ? -1.706 -0.241 -7.788 1.00 0.00 76 GLU A CA 14
ATOM 19505 C C . GLU A 1 76 ? -2.082 0.794 -6.727 1.00 0.00 76 GLU A C 14
ATOM 19506 O O . GLU A 1 76 ? -3.262 1.054 -6.498 1.00 0.00 76 GLU A O 14
ATOM 19518 N N . LEU A 1 77 ? -1.055 1.358 -6.106 1.00 0.00 77 LEU A N 14
ATOM 19519 C CA . LEU A 1 77 ? -1.263 2.359 -5.074 1.00 0.00 77 LEU A CA 14
ATOM 19520 C C . LEU A 1 77 ? 0.032 3.147 -4.866 1.00 0.00 77 LEU A C 14
ATOM 19521 O O . LEU A 1 77 ? 1.079 2.779 -5.397 1.00 0.00 77 LEU A O 14
ATOM 19537 N N . TYR A 1 78 ? -0.081 4.216 -4.092 1.00 0.00 78 TYR A N 14
ATOM 19538 C CA . TYR A 1 78 ? 1.067 5.059 -3.807 1.00 0.00 78 TYR A CA 14
ATOM 19539 C C . TYR A 1 78 ? 1.279 5.205 -2.299 1.00 0.00 78 TYR A C 14
ATOM 19540 O O . TYR A 1 78 ? 0.327 5.131 -1.524 1.00 0.00 78 TYR A O 14
ATOM 19558 N N . ALA A 1 79 ? 2.535 5.410 -1.927 1.00 0.00 79 ALA A N 14
ATOM 19559 C CA . ALA A 1 79 ? 2.884 5.568 -0.525 1.00 0.00 79 ALA A CA 14
ATOM 19560 C C . ALA A 1 79 ? 3.375 6.996 -0.284 1.00 0.00 79 ALA A C 14
ATOM 19561 O O . ALA A 1 79 ? 4.415 7.395 -0.806 1.00 0.00 79 ALA A O 14
ATOM 19568 N N . MET A 1 80 ? 2.605 7.727 0.508 1.00 0.00 80 MET A N 14
ATOM 19569 C CA . MET A 1 80 ? 2.949 9.103 0.825 1.00 0.00 80 MET A CA 14
ATOM 19570 C C . MET A 1 80 ? 3.528 9.212 2.237 1.00 0.00 80 MET A C 14
ATOM 19571 O O . MET A 1 80 ? 3.075 8.527 3.152 1.00 0.00 80 MET A O 14
ATOM 19585 N N . ASP A 1 81 ? 4.522 10.078 2.369 1.00 0.00 81 ASP A N 14
ATOM 19586 C CA . ASP A 1 81 ? 5.168 10.286 3.653 1.00 0.00 81 ASP A CA 14
ATOM 19587 C C . ASP A 1 81 ? 4.564 11.517 4.331 1.00 0.00 81 ASP A C 14
ATOM 19588 O O . ASP A 1 81 ? 4.736 12.639 3.856 1.00 0.00 81 ASP A O 14
ATOM 19597 N N . VAL A 1 82 ? 3.868 11.266 5.430 1.00 0.00 82 VAL A N 14
ATOM 19598 C CA . VAL A 1 82 ? 3.236 12.340 6.178 1.00 0.00 82 VAL A CA 14
ATOM 19599 C C . VAL A 1 82 ? 3.792 12.359 7.603 1.00 0.00 82 VAL A C 14
ATOM 19600 O O . VAL A 1 82 ? 4.987 12.153 7.810 1.00 0.00 82 VAL A O 14
ATOM 19613 N N . ASN A 1 83 ? 2.898 12.608 8.549 1.00 0.00 83 ASN A N 14
ATOM 19614 C CA . ASN A 1 83 ? 3.284 12.656 9.949 1.00 0.00 83 ASN A CA 14
ATOM 19615 C C . ASN A 1 83 ? 2.053 12.969 10.802 1.00 0.00 83 ASN A C 14
ATOM 19616 O O . ASN A 1 83 ? 1.327 13.922 10.525 1.00 0.00 83 ASN A O 14
ATOM 19627 N N . ARG A 1 84 ? 1.856 12.148 11.823 1.00 0.00 84 ARG A N 14
ATOM 19628 C CA . ARG A 1 84 ? 0.726 12.326 12.719 1.00 0.00 84 ARG A CA 14
ATOM 19629 C C . ARG A 1 84 ? 0.848 11.386 13.920 1.00 0.00 84 ARG A C 14
ATOM 19630 O O . ARG A 1 84 ? 0.722 10.171 13.778 1.00 0.00 84 ARG A O 14
ATOM 19651 N N . GLU A 1 85 ? 1.091 11.985 15.077 1.00 0.00 85 GLU A N 14
ATOM 19652 C CA . GLU A 1 85 ? 1.231 11.217 16.302 1.00 0.00 85 GLU A CA 14
ATOM 19653 C C . GLU A 1 85 ? -0.143 10.937 16.914 1.00 0.00 85 GLU A C 14
ATOM 19654 O O . GLU A 1 85 ? -1.010 11.810 16.927 1.00 0.00 85 GLU A O 14
ATOM 19666 N N . SER A 1 86 ? -0.299 9.716 17.405 1.00 0.00 86 SER A N 14
ATOM 19667 C CA . SER A 1 86 ? -1.553 9.310 18.016 1.00 0.00 86 SER A CA 14
ATOM 19668 C C . SER A 1 86 ? -1.293 8.255 19.092 1.00 0.00 86 SER A C 14
ATOM 19669 O O . SER A 1 86 ? -0.712 7.208 18.812 1.00 0.00 86 SER A O 14
ATOM 19677 N N . GLY A 1 87 ? -1.737 8.567 20.301 1.00 0.00 87 GLY A N 14
ATOM 19678 C CA . GLY A 1 87 ? -1.559 7.658 21.421 1.00 0.00 87 GLY A CA 14
ATOM 19679 C C . GLY A 1 87 ? -1.328 8.429 22.722 1.00 0.00 87 GLY A C 14
ATOM 19680 O O . GLY A 1 87 ? -0.821 9.550 22.702 1.00 0.00 87 GLY A O 14
ATOM 19684 N N . PRO A 1 88 ? -1.721 7.782 23.852 1.00 0.00 88 PRO A N 14
ATOM 19685 C CA . PRO A 1 88 ? -1.562 8.395 25.159 1.00 0.00 88 PRO A CA 14
ATOM 19686 C C . PRO A 1 88 ? -0.099 8.360 25.607 1.00 0.00 88 PRO A C 14
ATOM 19687 O O . PRO A 1 88 ? 0.504 9.404 25.852 1.00 0.00 88 PRO A O 14
ATOM 19698 N N . SER A 1 89 ? 0.429 7.149 25.700 1.00 0.00 89 SER A N 14
ATOM 19699 C CA . SER A 1 89 ? 1.810 6.964 26.114 1.00 0.00 89 SER A CA 14
ATOM 19700 C C . SER A 1 89 ? 2.579 6.193 25.040 1.00 0.00 89 SER A C 14
ATOM 19701 O O . SER A 1 89 ? 1.981 5.644 24.116 1.00 0.00 89 SER A O 14
ATOM 19709 N N . SER A 1 90 ? 3.895 6.177 25.196 1.00 0.00 90 SER A N 14
ATOM 19710 C CA . SER A 1 90 ? 4.753 5.483 24.251 1.00 0.00 90 SER A CA 14
ATOM 19711 C C . SER A 1 90 ? 4.624 6.116 22.864 1.00 0.00 90 SER A C 14
ATOM 19712 O O . SER A 1 90 ? 3.518 6.407 22.411 1.00 0.00 90 SER A O 14
ATOM 19720 N N . GLY A 1 91 ? 5.770 6.311 22.229 1.00 0.00 91 GLY A N 14
ATOM 19721 C CA . GLY A 1 91 ? 5.799 6.905 20.903 1.00 0.00 91 GLY A CA 14
ATOM 19722 C C . GLY A 1 91 ? 5.277 5.924 19.852 1.00 0.00 91 GLY A C 14
ATOM 19723 O O . GLY A 1 91 ? 5.717 5.947 18.704 1.00 0.00 91 GLY A O 14
ATOM 19727 N N . GLY A 1 1 ? -11.620 -17.878 7.961 1.00 0.00 1 GLY A N 15
ATOM 19728 C CA . GLY A 1 1 ? -11.001 -18.829 7.053 1.00 0.00 1 GLY A CA 15
ATOM 19729 C C . GLY A 1 1 ? -11.750 -20.163 7.064 1.00 0.00 1 GLY A C 15
ATOM 19730 O O . GLY A 1 1 ? -12.151 -20.646 8.122 1.00 0.00 1 GLY A O 15
ATOM 19734 N N . SER A 1 2 ? -11.917 -20.721 5.874 1.00 0.00 2 SER A N 15
ATOM 19735 C CA . SER A 1 2 ? -12.611 -21.990 5.733 1.00 0.00 2 SER A CA 15
ATOM 19736 C C . SER A 1 2 ? -11.598 -23.132 5.631 1.00 0.00 2 SER A C 15
ATOM 19737 O O . SER A 1 2 ? -10.776 -23.158 4.717 1.00 0.00 2 SER A O 15
ATOM 19745 N N . SER A 1 3 ? -11.691 -24.049 6.583 1.00 0.00 3 SER A N 15
ATOM 19746 C CA . SER A 1 3 ? -10.792 -25.191 6.613 1.00 0.00 3 SER A CA 15
ATOM 19747 C C . SER A 1 3 ? -10.614 -25.753 5.201 1.00 0.00 3 SER A C 15
ATOM 19748 O O . SER A 1 3 ? -11.531 -25.689 4.383 1.00 0.00 3 SER A O 15
ATOM 19756 N N . GLY A 1 4 ? -9.428 -26.290 4.958 1.00 0.00 4 GLY A N 15
ATOM 19757 C CA . GLY A 1 4 ? -9.118 -26.863 3.659 1.00 0.00 4 GLY A CA 15
ATOM 19758 C C . GLY A 1 4 ? -7.639 -26.672 3.315 1.00 0.00 4 GLY A C 15
ATOM 19759 O O . GLY A 1 4 ? -6.858 -26.217 4.148 1.00 0.00 4 GLY A O 15
ATOM 19763 N N . SER A 1 5 ? -7.300 -27.030 2.085 1.00 0.00 5 SER A N 15
ATOM 19764 C CA . SER A 1 5 ? -5.929 -26.904 1.620 1.00 0.00 5 SER A CA 15
ATOM 19765 C C . SER A 1 5 ? -5.527 -25.429 1.569 1.00 0.00 5 SER A C 15
ATOM 19766 O O . SER A 1 5 ? -4.574 -25.018 2.230 1.00 0.00 5 SER A O 15
ATOM 19774 N N . SER A 1 6 ? -6.274 -24.672 0.778 1.00 0.00 6 SER A N 15
ATOM 19775 C CA . SER A 1 6 ? -6.008 -23.251 0.633 1.00 0.00 6 SER A CA 15
ATOM 19776 C C . SER A 1 6 ? -4.564 -23.034 0.174 1.00 0.00 6 SER A C 15
ATOM 19777 O O . SER A 1 6 ? -3.643 -23.033 0.989 1.00 0.00 6 SER A O 15
ATOM 19785 N N . GLY A 1 7 ? -4.412 -22.854 -1.130 1.00 0.00 7 GLY A N 15
ATOM 19786 C CA . GLY A 1 7 ? -3.097 -22.636 -1.708 1.00 0.00 7 GLY A CA 15
ATOM 19787 C C . GLY A 1 7 ? -2.637 -21.193 -1.495 1.00 0.00 7 GLY A C 15
ATOM 19788 O O . GLY A 1 7 ? -2.964 -20.576 -0.482 1.00 0.00 7 GLY A O 15
ATOM 19792 N N . GLU A 1 8 ? -1.886 -20.695 -2.467 1.00 0.00 8 GLU A N 15
ATOM 19793 C CA . GLU A 1 8 ? -1.378 -19.336 -2.399 1.00 0.00 8 GLU A CA 15
ATOM 19794 C C . GLU A 1 8 ? -1.251 -18.746 -3.805 1.00 0.00 8 GLU A C 15
ATOM 19795 O O . GLU A 1 8 ? -0.927 -19.459 -4.754 1.00 0.00 8 GLU A O 15
ATOM 19807 N N . LYS A 1 9 ? -1.511 -17.450 -3.894 1.00 0.00 9 LYS A N 15
ATOM 19808 C CA . LYS A 1 9 ? -1.429 -16.756 -5.168 1.00 0.00 9 LYS A CA 15
ATOM 19809 C C . LYS A 1 9 ? -1.292 -15.253 -4.917 1.00 0.00 9 LYS A C 15
ATOM 19810 O O . LYS A 1 9 ? -2.240 -14.604 -4.478 1.00 0.00 9 LYS A O 15
ATOM 19829 N N . THR A 1 10 ? -0.104 -14.743 -5.208 1.00 0.00 10 THR A N 15
ATOM 19830 C CA . THR A 1 10 ? 0.170 -13.329 -5.019 1.00 0.00 10 THR A CA 15
ATOM 19831 C C . THR A 1 10 ? -0.020 -12.569 -6.334 1.00 0.00 10 THR A C 15
ATOM 19832 O O . THR A 1 10 ? 0.193 -13.123 -7.411 1.00 0.00 10 THR A O 15
ATOM 19843 N N . VAL A 1 11 ? -0.418 -11.312 -6.202 1.00 0.00 11 VAL A N 15
ATOM 19844 C CA . VAL A 1 11 ? -0.638 -10.471 -7.366 1.00 0.00 11 VAL A CA 15
ATOM 19845 C C . VAL A 1 11 ? 0.449 -9.396 -7.426 1.00 0.00 11 VAL A C 15
ATOM 19846 O O . VAL A 1 11 ? 0.985 -8.992 -6.396 1.00 0.00 11 VAL A O 15
ATOM 19859 N N . ARG A 1 12 ? 0.741 -8.963 -8.644 1.00 0.00 12 ARG A N 15
ATOM 19860 C CA . ARG A 1 12 ? 1.754 -7.943 -8.852 1.00 0.00 12 ARG A CA 15
ATOM 19861 C C . ARG A 1 12 ? 1.156 -6.550 -8.641 1.00 0.00 12 ARG A C 15
ATOM 19862 O O . ARG A 1 12 ? 0.357 -6.085 -9.452 1.00 0.00 12 ARG A O 15
ATOM 19883 N N . VAL A 1 13 ? 1.567 -5.924 -7.548 1.00 0.00 13 VAL A N 15
ATOM 19884 C CA . VAL A 1 13 ? 1.082 -4.594 -7.220 1.00 0.00 13 VAL A CA 15
ATOM 19885 C C . VAL A 1 13 ? 2.170 -3.567 -7.537 1.00 0.00 13 VAL A C 15
ATOM 19886 O O . VAL A 1 13 ? 3.358 -3.845 -7.377 1.00 0.00 13 VAL A O 15
ATOM 19899 N N . VAL A 1 14 ? 1.726 -2.400 -7.982 1.00 0.00 14 VAL A N 15
ATOM 19900 C CA . VAL A 1 14 ? 2.648 -1.330 -8.324 1.00 0.00 14 VAL A CA 15
ATOM 19901 C C . VAL A 1 14 ? 2.724 -0.338 -7.161 1.00 0.00 14 VAL A C 15
ATOM 19902 O O . VAL A 1 14 ? 1.706 0.206 -6.737 1.00 0.00 14 VAL A O 15
ATOM 19915 N N . ILE A 1 15 ? 3.941 -0.134 -6.678 1.00 0.00 15 ILE A N 15
ATOM 19916 C CA . ILE A 1 15 ? 4.163 0.782 -5.572 1.00 0.00 15 ILE A CA 15
ATOM 19917 C C . ILE A 1 15 ? 4.874 2.034 -6.089 1.00 0.00 15 ILE A C 15
ATOM 19918 O O . ILE A 1 15 ? 6.100 2.062 -6.183 1.00 0.00 15 ILE A O 15
ATOM 19934 N N . ASN A 1 16 ? 4.074 3.040 -6.410 1.00 0.00 16 ASN A N 15
ATOM 19935 C CA . ASN A 1 16 ? 4.612 4.293 -6.915 1.00 0.00 16 ASN A CA 15
ATOM 19936 C C . ASN A 1 16 ? 4.991 5.192 -5.736 1.00 0.00 16 ASN A C 15
ATOM 19937 O O . ASN A 1 16 ? 4.168 5.452 -4.860 1.00 0.00 16 ASN A O 15
ATOM 19948 N N . PHE A 1 17 ? 6.237 5.641 -5.753 1.00 0.00 17 PHE A N 15
ATOM 19949 C CA . PHE A 1 17 ? 6.735 6.505 -4.696 1.00 0.00 17 PHE A CA 15
ATOM 19950 C C . PHE A 1 17 ? 7.716 7.540 -5.251 1.00 0.00 17 PHE A C 15
ATOM 19951 O O . PHE A 1 17 ? 8.195 7.406 -6.376 1.00 0.00 17 PHE A O 15
ATOM 19968 N N . LYS A 1 18 ? 7.986 8.549 -4.436 1.00 0.00 18 LYS A N 15
ATOM 19969 C CA . LYS A 1 18 ? 8.901 9.606 -4.831 1.00 0.00 18 LYS A CA 15
ATOM 19970 C C . LYS A 1 18 ? 8.254 10.449 -5.932 1.00 0.00 18 LYS A C 15
ATOM 19971 O O . LYS A 1 18 ? 8.907 11.305 -6.527 1.00 0.00 18 LYS A O 15
ATOM 19990 N N . LYS A 1 19 ? 6.979 10.178 -6.168 1.00 0.00 19 LYS A N 15
ATOM 19991 C CA . LYS A 1 19 ? 6.237 10.902 -7.186 1.00 0.00 19 LYS A CA 15
ATOM 19992 C C . LYS A 1 19 ? 6.899 10.681 -8.548 1.00 0.00 19 LYS A C 15
ATOM 19993 O O . LYS A 1 19 ? 6.964 11.597 -9.366 1.00 0.00 19 LYS A O 15
ATOM 20012 N N . THR A 1 20 ? 7.375 9.460 -8.748 1.00 0.00 20 THR A N 15
ATOM 20013 C CA . THR A 1 20 ? 8.030 9.108 -9.996 1.00 0.00 20 THR A CA 15
ATOM 20014 C C . THR A 1 20 ? 8.488 7.648 -9.964 1.00 0.00 20 THR A C 15
ATOM 20015 O O . THR A 1 20 ? 8.092 6.851 -10.812 1.00 0.00 20 THR A O 15
ATOM 20026 N N . GLN A 1 21 ? 9.316 7.343 -8.976 1.00 0.00 21 GLN A N 15
ATOM 20027 C CA . GLN A 1 21 ? 9.833 5.993 -8.822 1.00 0.00 21 GLN A CA 15
ATOM 20028 C C . GLN A 1 21 ? 8.706 5.036 -8.429 1.00 0.00 21 GLN A C 15
ATOM 20029 O O . GLN A 1 21 ? 7.797 5.411 -7.690 1.00 0.00 21 GLN A O 15
ATOM 20043 N N . LYS A 1 22 ? 8.803 3.818 -8.942 1.00 0.00 22 LYS A N 15
ATOM 20044 C CA . LYS A 1 22 ? 7.803 2.803 -8.654 1.00 0.00 22 LYS A CA 15
ATOM 20045 C C . LYS A 1 22 ? 8.485 1.438 -8.542 1.00 0.00 22 LYS A C 15
ATOM 20046 O O . LYS A 1 22 ? 9.507 1.197 -9.183 1.00 0.00 22 LYS A O 15
ATOM 20065 N N . THR A 1 23 ? 7.893 0.582 -7.723 1.00 0.00 23 THR A N 15
ATOM 20066 C CA . THR A 1 23 ? 8.431 -0.752 -7.518 1.00 0.00 23 THR A CA 15
ATOM 20067 C C . THR A 1 23 ? 7.302 -1.785 -7.499 1.00 0.00 23 THR A C 15
ATOM 20068 O O . THR A 1 23 ? 6.236 -1.535 -6.939 1.00 0.00 23 THR A O 15
ATOM 20079 N N . ILE A 1 24 ? 7.575 -2.924 -8.118 1.00 0.00 24 ILE A N 15
ATOM 20080 C CA . ILE A 1 24 ? 6.596 -3.996 -8.179 1.00 0.00 24 ILE A CA 15
ATOM 20081 C C . ILE A 1 24 ? 6.894 -5.017 -7.079 1.00 0.00 24 ILE A C 15
ATOM 20082 O O . ILE A 1 24 ? 8.055 -5.311 -6.799 1.00 0.00 24 ILE A O 15
ATOM 20098 N N . VAL A 1 25 ? 5.826 -5.529 -6.486 1.00 0.00 25 VAL A N 15
ATOM 20099 C CA . VAL A 1 25 ? 5.958 -6.510 -5.423 1.00 0.00 25 VAL A CA 15
ATOM 20100 C C . VAL A 1 25 ? 4.815 -7.521 -5.522 1.00 0.00 25 VAL A C 15
ATOM 20101 O O . VAL A 1 25 ? 3.746 -7.206 -6.043 1.00 0.00 25 VAL A O 15
ATOM 20114 N N . ARG A 1 26 ? 5.078 -8.717 -5.015 1.00 0.00 26 ARG A N 15
ATOM 20115 C CA . ARG A 1 26 ? 4.084 -9.776 -5.040 1.00 0.00 26 ARG A CA 15
ATOM 20116 C C . ARG A 1 26 ? 3.559 -10.046 -3.628 1.00 0.00 26 ARG A C 15
ATOM 20117 O O . ARG A 1 26 ? 4.306 -10.495 -2.760 1.00 0.00 26 ARG A O 15
ATOM 20138 N N . VAL A 1 27 ? 2.279 -9.760 -3.443 1.00 0.00 27 VAL A N 15
ATOM 20139 C CA . VAL A 1 27 ? 1.646 -9.966 -2.151 1.00 0.00 27 VAL A CA 15
ATOM 20140 C C . VAL A 1 27 ? 0.265 -10.590 -2.359 1.00 0.00 27 VAL A C 15
ATOM 20141 O O . VAL A 1 27 ? -0.102 -10.934 -3.481 1.00 0.00 27 VAL A O 15
ATOM 20154 N N . SER A 1 28 ? -0.463 -10.719 -1.259 1.00 0.00 28 SER A N 15
ATOM 20155 C CA . SER A 1 28 ? -1.795 -11.296 -1.306 1.00 0.00 28 SER A CA 15
ATOM 20156 C C . SER A 1 28 ? -2.843 -10.186 -1.416 1.00 0.00 28 SER A C 15
ATOM 20157 O O . SER A 1 28 ? -2.811 -9.220 -0.655 1.00 0.00 28 SER A O 15
ATOM 20165 N N . PRO A 1 29 ? -3.771 -10.366 -2.394 1.00 0.00 29 PRO A N 15
ATOM 20166 C CA . PRO A 1 29 ? -4.826 -9.392 -2.612 1.00 0.00 29 PRO A CA 15
ATOM 20167 C C . PRO A 1 29 ? -5.899 -9.493 -1.527 1.00 0.00 29 PRO A C 15
ATOM 20168 O O . PRO A 1 29 ? -6.740 -8.604 -1.395 1.00 0.00 29 PRO A O 15
ATOM 20179 N N . HIS A 1 30 ? -5.837 -10.584 -0.778 1.00 0.00 30 HIS A N 15
ATOM 20180 C CA . HIS A 1 30 ? -6.793 -10.813 0.292 1.00 0.00 30 HIS A CA 15
ATOM 20181 C C . HIS A 1 30 ? -6.474 -9.892 1.471 1.00 0.00 30 HIS A C 15
ATOM 20182 O O . HIS A 1 30 ? -7.283 -9.038 1.833 1.00 0.00 30 HIS A O 15
ATOM 20196 N N . ALA A 1 31 ? -5.295 -10.096 2.038 1.00 0.00 31 ALA A N 15
ATOM 20197 C CA . ALA A 1 31 ? -4.859 -9.295 3.169 1.00 0.00 31 ALA A CA 15
ATOM 20198 C C . ALA A 1 31 ? -5.190 -7.825 2.905 1.00 0.00 31 ALA A C 15
ATOM 20199 O O . ALA A 1 31 ? -5.259 -7.398 1.754 1.00 0.00 31 ALA A O 15
ATOM 20206 N N . SER A 1 32 ? -5.387 -7.091 3.991 1.00 0.00 32 SER A N 15
ATOM 20207 C CA . SER A 1 32 ? -5.709 -5.678 3.891 1.00 0.00 32 SER A CA 15
ATOM 20208 C C . SER A 1 32 ? -4.423 -4.850 3.841 1.00 0.00 32 SER A C 15
ATOM 20209 O O . SER A 1 32 ? -3.396 -5.260 4.379 1.00 0.00 32 SER A O 15
ATOM 20217 N N . LEU A 1 33 ? -4.523 -3.700 3.191 1.00 0.00 33 LEU A N 15
ATOM 20218 C CA . LEU A 1 33 ? -3.381 -2.811 3.064 1.00 0.00 33 LEU A CA 15
ATOM 20219 C C . LEU A 1 33 ? -2.774 -2.567 4.447 1.00 0.00 33 LEU A C 15
ATOM 20220 O O . LEU A 1 33 ? -1.573 -2.328 4.568 1.00 0.00 33 LEU A O 15
ATOM 20236 N N . GLN A 1 34 ? -3.631 -2.636 5.455 1.00 0.00 34 GLN A N 15
ATOM 20237 C CA . GLN A 1 34 ? -3.194 -2.425 6.824 1.00 0.00 34 GLN A CA 15
ATOM 20238 C C . GLN A 1 34 ? -2.094 -3.423 7.190 1.00 0.00 34 GLN A C 15
ATOM 20239 O O . GLN A 1 34 ? -1.182 -3.097 7.949 1.00 0.00 34 GLN A O 15
ATOM 20253 N N . GLU A 1 35 ? -2.215 -4.619 6.633 1.00 0.00 35 GLU A N 15
ATOM 20254 C CA . GLU A 1 35 ? -1.242 -5.667 6.891 1.00 0.00 35 GLU A CA 15
ATOM 20255 C C . GLU A 1 35 ? -0.142 -5.643 5.829 1.00 0.00 35 GLU A C 15
ATOM 20256 O O . GLU A 1 35 ? 0.960 -6.138 6.060 1.00 0.00 35 GLU A O 15
ATOM 20268 N N . LEU A 1 36 ? -0.479 -5.062 4.687 1.00 0.00 36 LEU A N 15
ATOM 20269 C CA . LEU A 1 36 ? 0.467 -4.967 3.588 1.00 0.00 36 LEU A CA 15
ATOM 20270 C C . LEU A 1 36 ? 1.152 -3.599 3.627 1.00 0.00 36 LEU A C 15
ATOM 20271 O O . LEU A 1 36 ? 1.852 -3.224 2.688 1.00 0.00 36 LEU A O 15
ATOM 20287 N N . ALA A 1 37 ? 0.926 -2.891 4.724 1.00 0.00 37 ALA A N 15
ATOM 20288 C CA . ALA A 1 37 ? 1.512 -1.573 4.898 1.00 0.00 37 ALA A CA 15
ATOM 20289 C C . ALA A 1 37 ? 3.032 -1.707 5.017 1.00 0.00 37 ALA A C 15
ATOM 20290 O O . ALA A 1 37 ? 3.776 -1.010 4.328 1.00 0.00 37 ALA A O 15
ATOM 20297 N N . PRO A 1 38 ? 3.459 -2.631 5.918 1.00 0.00 38 PRO A N 15
ATOM 20298 C CA . PRO A 1 38 ? 4.876 -2.865 6.136 1.00 0.00 38 PRO A CA 15
ATOM 20299 C C . PRO A 1 38 ? 5.484 -3.662 4.980 1.00 0.00 38 PRO A C 15
ATOM 20300 O O . PRO A 1 38 ? 6.569 -3.337 4.500 1.00 0.00 38 PRO A O 15
ATOM 20311 N N . ILE A 1 39 ? 4.758 -4.690 4.565 1.00 0.00 39 ILE A N 15
ATOM 20312 C CA . ILE A 1 39 ? 5.212 -5.535 3.474 1.00 0.00 39 ILE A CA 15
ATOM 20313 C C . ILE A 1 39 ? 5.531 -4.663 2.258 1.00 0.00 39 ILE A C 15
ATOM 20314 O O . ILE A 1 39 ? 6.466 -4.950 1.512 1.00 0.00 39 ILE A O 15
ATOM 20330 N N . ILE A 1 40 ? 4.735 -3.616 2.095 1.00 0.00 40 ILE A N 15
ATOM 20331 C CA . ILE A 1 40 ? 4.920 -2.701 0.982 1.00 0.00 40 ILE A CA 15
ATOM 20332 C C . ILE A 1 40 ? 6.020 -1.696 1.331 1.00 0.00 40 ILE A C 15
ATOM 20333 O O . ILE A 1 40 ? 7.072 -1.675 0.694 1.00 0.00 40 ILE A O 15
ATOM 20349 N N . CYS A 1 41 ? 5.740 -0.888 2.343 1.00 0.00 41 CYS A N 15
ATOM 20350 C CA . CYS A 1 41 ? 6.692 0.116 2.785 1.00 0.00 41 CYS A CA 15
ATOM 20351 C C . CYS A 1 41 ? 8.080 -0.526 2.833 1.00 0.00 41 CYS A C 15
ATOM 20352 O O . CYS A 1 41 ? 9.057 0.066 2.377 1.00 0.00 41 CYS A O 15
ATOM 20360 N N . SER A 1 42 ? 8.122 -1.728 3.388 1.00 0.00 42 SER A N 15
ATOM 20361 C CA . SER A 1 42 ? 9.374 -2.457 3.501 1.00 0.00 42 SER A CA 15
ATOM 20362 C C . SER A 1 42 ? 10.076 -2.505 2.143 1.00 0.00 42 SER A C 15
ATOM 20363 O O . SER A 1 42 ? 11.216 -2.062 2.013 1.00 0.00 42 SER A O 15
ATOM 20371 N N . LYS A 1 43 ? 9.365 -3.047 1.164 1.00 0.00 43 LYS A N 15
ATOM 20372 C CA . LYS A 1 43 ? 9.906 -3.159 -0.179 1.00 0.00 43 LYS A CA 15
ATOM 20373 C C . LYS A 1 43 ? 10.382 -1.783 -0.650 1.00 0.00 43 LYS A C 15
ATOM 20374 O O . LYS A 1 43 ? 11.387 -1.676 -1.350 1.00 0.00 43 LYS A O 15
ATOM 20393 N N . CYS A 1 44 ? 9.636 -0.765 -0.246 1.00 0.00 44 CYS A N 15
ATOM 20394 C CA . CYS A 1 44 ? 9.969 0.600 -0.617 1.00 0.00 44 CYS A CA 15
ATOM 20395 C C . CYS A 1 44 ? 10.795 1.218 0.514 1.00 0.00 44 CYS A C 15
ATOM 20396 O O . CYS A 1 44 ? 10.930 2.438 0.594 1.00 0.00 44 CYS A O 15
ATOM 20404 N N . GLU A 1 45 ? 11.326 0.347 1.359 1.00 0.00 45 GLU A N 15
ATOM 20405 C CA . GLU A 1 45 ? 12.135 0.791 2.482 1.00 0.00 45 GLU A CA 15
ATOM 20406 C C . GLU A 1 45 ? 11.548 2.069 3.085 1.00 0.00 45 GLU A C 15
ATOM 20407 O O . GLU A 1 45 ? 12.281 2.902 3.617 1.00 0.00 45 GLU A O 15
ATOM 20419 N N . PHE A 1 46 ? 10.232 2.184 2.983 1.00 0.00 46 PHE A N 15
ATOM 20420 C CA . PHE A 1 46 ? 9.539 3.346 3.512 1.00 0.00 46 PHE A CA 15
ATOM 20421 C C . PHE A 1 46 ? 9.176 3.145 4.985 1.00 0.00 46 PHE A C 15
ATOM 20422 O O . PHE A 1 46 ? 9.266 2.033 5.503 1.00 0.00 46 PHE A O 15
ATOM 20439 N N . ASP A 1 47 ? 8.774 4.238 5.617 1.00 0.00 47 ASP A N 15
ATOM 20440 C CA . ASP A 1 47 ? 8.398 4.195 7.019 1.00 0.00 47 ASP A CA 15
ATOM 20441 C C . ASP A 1 47 ? 6.874 4.116 7.132 1.00 0.00 47 ASP A C 15
ATOM 20442 O O . ASP A 1 47 ? 6.172 5.066 6.789 1.00 0.00 47 ASP A O 15
ATOM 20451 N N . PRO A 1 48 ? 6.394 2.943 7.626 1.00 0.00 48 PRO A N 15
ATOM 20452 C CA . PRO A 1 48 ? 4.966 2.728 7.788 1.00 0.00 48 PRO A CA 15
ATOM 20453 C C . PRO A 1 48 ? 4.429 3.497 8.997 1.00 0.00 48 PRO A C 15
ATOM 20454 O O . PRO A 1 48 ? 3.234 3.455 9.283 1.00 0.00 48 PRO A O 15
ATOM 20465 N N . LEU A 1 49 ? 5.339 4.182 9.674 1.00 0.00 49 LEU A N 15
ATOM 20466 C CA . LEU A 1 49 ? 4.972 4.960 10.845 1.00 0.00 49 LEU A CA 15
ATOM 20467 C C . LEU A 1 49 ? 4.063 6.115 10.420 1.00 0.00 49 LEU A C 15
ATOM 20468 O O . LEU A 1 49 ? 3.002 6.323 11.007 1.00 0.00 49 LEU A O 15
ATOM 20484 N N . HIS A 1 50 ? 4.512 6.837 9.404 1.00 0.00 50 HIS A N 15
ATOM 20485 C CA . HIS A 1 50 ? 3.753 7.965 8.894 1.00 0.00 50 HIS A CA 15
ATOM 20486 C C . HIS A 1 50 ? 3.604 7.840 7.376 1.00 0.00 50 HIS A C 15
ATOM 20487 O O . HIS A 1 50 ? 4.047 8.713 6.631 1.00 0.00 50 HIS A O 15
ATOM 20501 N N . THR A 1 51 ? 2.979 6.747 6.963 1.00 0.00 51 THR A N 15
ATOM 20502 C CA . THR A 1 51 ? 2.767 6.497 5.548 1.00 0.00 51 THR A CA 15
ATOM 20503 C C . THR A 1 51 ? 1.272 6.363 5.248 1.00 0.00 51 THR A C 15
ATOM 20504 O O . THR A 1 51 ? 0.521 5.812 6.052 1.00 0.00 51 THR A O 15
ATOM 20515 N N . LEU A 1 52 ? 0.885 6.876 4.090 1.00 0.00 52 LEU A N 15
ATOM 20516 C CA . LEU A 1 52 ? -0.506 6.820 3.674 1.00 0.00 52 LEU A CA 15
ATOM 20517 C C . LEU A 1 52 ? -0.620 5.985 2.397 1.00 0.00 52 LEU A C 15
ATOM 20518 O O . LEU A 1 52 ? 0.391 5.602 1.810 1.00 0.00 52 LEU A O 15
ATOM 20534 N N . LEU A 1 53 ? -1.859 5.728 2.005 1.00 0.00 53 LEU A N 15
ATOM 20535 C CA . LEU A 1 53 ? -2.117 4.945 0.808 1.00 0.00 53 LEU A CA 15
ATOM 20536 C C . LEU A 1 53 ? -3.171 5.657 -0.043 1.00 0.00 53 LEU A C 15
ATOM 20537 O O . LEU A 1 53 ? -4.359 5.615 0.270 1.00 0.00 53 LEU A O 15
ATOM 20553 N N . LEU A 1 54 ? -2.696 6.294 -1.104 1.00 0.00 54 LEU A N 15
ATOM 20554 C CA . LEU A 1 54 ? -3.582 7.013 -2.003 1.00 0.00 54 LEU A CA 15
ATOM 20555 C C . LEU A 1 54 ? -3.866 6.148 -3.233 1.00 0.00 54 LEU A C 15
ATOM 20556 O O . LEU A 1 54 ? -3.161 5.173 -3.486 1.00 0.00 54 LEU A O 15
ATOM 20572 N N . LYS A 1 55 ? -4.900 6.537 -3.964 1.00 0.00 55 LYS A N 15
ATOM 20573 C CA . LYS A 1 55 ? -5.286 5.810 -5.161 1.00 0.00 55 LYS A CA 15
ATOM 20574 C C . LYS A 1 55 ? -4.076 5.684 -6.089 1.00 0.00 55 LYS A C 15
ATOM 20575 O O . LYS A 1 55 ? -3.625 4.577 -6.380 1.00 0.00 55 LYS A O 15
ATOM 20594 N N . ASP A 1 56 ? -3.584 6.833 -6.527 1.00 0.00 56 ASP A N 15
ATOM 20595 C CA . ASP A 1 56 ? -2.435 6.866 -7.415 1.00 0.00 56 ASP A CA 15
ATOM 20596 C C . ASP A 1 56 ? -1.616 8.128 -7.137 1.00 0.00 56 ASP A C 15
ATOM 20597 O O . ASP A 1 56 ? -1.757 8.743 -6.081 1.00 0.00 56 ASP A O 15
ATOM 20606 N N . TYR A 1 57 ? -0.777 8.475 -8.102 1.00 0.00 57 TYR A N 15
ATOM 20607 C CA . TYR A 1 57 ? 0.064 9.653 -7.974 1.00 0.00 57 TYR A CA 15
ATOM 20608 C C . TYR A 1 57 ? -0.691 10.915 -8.394 1.00 0.00 57 TYR A C 15
ATOM 20609 O O . TYR A 1 57 ? -0.540 11.968 -7.776 1.00 0.00 57 TYR A O 15
ATOM 20627 N N . GLN A 1 58 ? -1.489 10.768 -9.441 1.00 0.00 58 GLN A N 15
ATOM 20628 C CA . GLN A 1 58 ? -2.269 11.884 -9.950 1.00 0.00 58 GLN A CA 15
ATOM 20629 C C . GLN A 1 58 ? -3.232 12.392 -8.876 1.00 0.00 58 GLN A C 15
ATOM 20630 O O . GLN A 1 58 ? -3.242 13.580 -8.558 1.00 0.00 58 GLN A O 15
ATOM 20644 N N . SER A 1 59 ? -4.019 11.467 -8.346 1.00 0.00 59 SER A N 15
ATOM 20645 C CA . SER A 1 59 ? -4.984 11.806 -7.314 1.00 0.00 59 SER A CA 15
ATOM 20646 C C . SER A 1 59 ? -4.303 11.818 -5.944 1.00 0.00 59 SER A C 15
ATOM 20647 O O . SER A 1 59 ? -3.104 11.560 -5.841 1.00 0.00 59 SER A O 15
ATOM 20655 N N . GLN A 1 60 ? -5.096 12.121 -4.927 1.00 0.00 60 GLN A N 15
ATOM 20656 C CA . GLN A 1 60 ? -4.584 12.170 -3.568 1.00 0.00 60 GLN A CA 15
ATOM 20657 C C . GLN A 1 60 ? -5.613 11.594 -2.592 1.00 0.00 60 GLN A C 15
ATOM 20658 O O . GLN A 1 60 ? -5.537 11.838 -1.389 1.00 0.00 60 GLN A O 15
ATOM 20672 N N . GLU A 1 61 ? -6.551 10.841 -3.148 1.00 0.00 61 GLU A N 15
ATOM 20673 C CA . GLU A 1 61 ? -7.593 10.229 -2.342 1.00 0.00 61 GLU A CA 15
ATOM 20674 C C . GLU A 1 61 ? -7.026 9.050 -1.547 1.00 0.00 61 GLU A C 15
ATOM 20675 O O . GLU A 1 61 ? -6.432 8.139 -2.120 1.00 0.00 61 GLU A O 15
ATOM 20687 N N . PRO A 1 62 ? -7.236 9.109 -0.204 1.00 0.00 62 PRO A N 15
ATOM 20688 C CA . PRO A 1 62 ? -6.753 8.058 0.675 1.00 0.00 62 PRO A CA 15
ATOM 20689 C C . PRO A 1 62 ? -7.621 6.804 0.559 1.00 0.00 62 PRO A C 15
ATOM 20690 O O . PRO A 1 62 ? -8.836 6.899 0.392 1.00 0.00 62 PRO A O 15
ATOM 20701 N N . LEU A 1 63 ? -6.964 5.657 0.653 1.00 0.00 63 LEU A N 15
ATOM 20702 C CA . LEU A 1 63 ? -7.661 4.385 0.560 1.00 0.00 63 LEU A CA 15
ATOM 20703 C C . LEU A 1 63 ? -7.991 3.886 1.969 1.00 0.00 63 LEU A C 15
ATOM 20704 O O . LEU A 1 63 ? -7.496 4.429 2.955 1.00 0.00 63 LEU A O 15
ATOM 20720 N N . ASP A 1 64 ? -8.825 2.858 2.017 1.00 0.00 64 ASP A N 15
ATOM 20721 C CA . ASP A 1 64 ? -9.227 2.279 3.288 1.00 0.00 64 ASP A CA 15
ATOM 20722 C C . ASP A 1 64 ? -8.392 1.027 3.560 1.00 0.00 64 ASP A C 15
ATOM 20723 O O . ASP A 1 64 ? -8.589 -0.006 2.921 1.00 0.00 64 ASP A O 15
ATOM 20732 N N . LEU A 1 65 ? -7.477 1.159 4.509 1.00 0.00 65 LEU A N 15
ATOM 20733 C CA . LEU A 1 65 ? -6.611 0.051 4.874 1.00 0.00 65 LEU A CA 15
ATOM 20734 C C . LEU A 1 65 ? -7.468 -1.173 5.205 1.00 0.00 65 LEU A C 15
ATOM 20735 O O . LEU A 1 65 ? -7.125 -2.294 4.834 1.00 0.00 65 LEU A O 15
ATOM 20751 N N . THR A 1 66 ? -8.567 -0.916 5.899 1.00 0.00 66 THR A N 15
ATOM 20752 C CA . THR A 1 66 ? -9.476 -1.982 6.284 1.00 0.00 66 THR A CA 15
ATOM 20753 C C . THR A 1 66 ? -9.844 -2.834 5.068 1.00 0.00 66 THR A C 15
ATOM 20754 O O . THR A 1 66 ? -9.996 -4.049 5.180 1.00 0.00 66 THR A O 15
ATOM 20765 N N . LYS A 1 67 ? -9.977 -2.162 3.933 1.00 0.00 67 LYS A N 15
ATOM 20766 C CA . LYS A 1 67 ? -10.324 -2.843 2.697 1.00 0.00 67 LYS A CA 15
ATOM 20767 C C . LYS A 1 67 ? -9.085 -3.546 2.141 1.00 0.00 67 LYS A C 15
ATOM 20768 O O . LYS A 1 67 ? -7.970 -3.302 2.600 1.00 0.00 67 LYS A O 15
ATOM 20787 N N . SER A 1 68 ? -9.321 -4.406 1.161 1.00 0.00 68 SER A N 15
ATOM 20788 C CA . SER A 1 68 ? -8.238 -5.147 0.538 1.00 0.00 68 SER A CA 15
ATOM 20789 C C . SER A 1 68 ? -8.194 -4.847 -0.962 1.00 0.00 68 SER A C 15
ATOM 20790 O O . SER A 1 68 ? -9.127 -4.261 -1.509 1.00 0.00 68 SER A O 15
ATOM 20798 N N . LEU A 1 69 ? -7.101 -5.264 -1.584 1.00 0.00 69 LEU A N 15
ATOM 20799 C CA . LEU A 1 69 ? -6.924 -5.048 -3.010 1.00 0.00 69 LEU A CA 15
ATOM 20800 C C . LEU A 1 69 ? -8.111 -5.652 -3.765 1.00 0.00 69 LEU A C 15
ATOM 20801 O O . LEU A 1 69 ? -8.488 -5.164 -4.829 1.00 0.00 69 LEU A O 15
ATOM 20817 N N . ASN A 1 70 ? -8.666 -6.705 -3.184 1.00 0.00 70 ASN A N 15
ATOM 20818 C CA . ASN A 1 70 ? -9.802 -7.381 -3.787 1.00 0.00 70 ASN A CA 15
ATOM 20819 C C . ASN A 1 70 ? -11.050 -6.510 -3.631 1.00 0.00 70 ASN A C 15
ATOM 20820 O O . ASN A 1 70 ? -11.771 -6.273 -4.599 1.00 0.00 70 ASN A O 15
ATOM 20831 N N . ASP A 1 71 ? -11.267 -6.057 -2.405 1.00 0.00 71 ASP A N 15
ATOM 20832 C CA . ASP A 1 71 ? -12.415 -5.218 -2.109 1.00 0.00 71 ASP A CA 15
ATOM 20833 C C . ASP A 1 71 ? -12.343 -3.946 -2.957 1.00 0.00 71 ASP A C 15
ATOM 20834 O O . ASP A 1 71 ? -13.351 -3.505 -3.507 1.00 0.00 71 ASP A O 15
ATOM 20843 N N . LEU A 1 72 ? -11.142 -3.392 -3.035 1.00 0.00 72 LEU A N 15
ATOM 20844 C CA . LEU A 1 72 ? -10.926 -2.180 -3.806 1.00 0.00 72 LEU A CA 15
ATOM 20845 C C . LEU A 1 72 ? -10.960 -2.516 -5.298 1.00 0.00 72 LEU A C 15
ATOM 20846 O O . LEU A 1 72 ? -11.777 -1.975 -6.041 1.00 0.00 72 LEU A O 15
ATOM 20862 N N . GLY A 1 73 ? -10.062 -3.408 -5.691 1.00 0.00 73 GLY A N 15
ATOM 20863 C CA . GLY A 1 73 ? -9.979 -3.823 -7.081 1.00 0.00 73 GLY A CA 15
ATOM 20864 C C . GLY A 1 73 ? -8.932 -3.004 -7.837 1.00 0.00 73 GLY A C 15
ATOM 20865 O O . GLY A 1 73 ? -9.045 -2.808 -9.046 1.00 0.00 73 GLY A O 15
ATOM 20869 N N . LEU A 1 74 ? -7.935 -2.546 -7.093 1.00 0.00 74 LEU A N 15
ATOM 20870 C CA . LEU A 1 74 ? -6.868 -1.752 -7.677 1.00 0.00 74 LEU A CA 15
ATOM 20871 C C . LEU A 1 74 ? -5.590 -2.590 -7.738 1.00 0.00 74 LEU A C 15
ATOM 20872 O O . LEU A 1 74 ? -5.290 -3.340 -6.811 1.00 0.00 74 LEU A O 15
ATOM 20888 N N . ARG A 1 75 ? -4.869 -2.433 -8.839 1.00 0.00 75 ARG A N 15
ATOM 20889 C CA . ARG A 1 75 ? -3.630 -3.166 -9.033 1.00 0.00 75 ARG A CA 15
ATOM 20890 C C . ARG A 1 75 ? -2.430 -2.230 -8.876 1.00 0.00 75 ARG A C 15
ATOM 20891 O O . ARG A 1 75 ? -1.323 -2.556 -9.303 1.00 0.00 75 ARG A O 15
ATOM 20912 N N . GLU A 1 76 ? -2.689 -1.085 -8.262 1.00 0.00 76 GLU A N 15
ATOM 20913 C CA . GLU A 1 76 ? -1.644 -0.099 -8.043 1.00 0.00 76 GLU A CA 15
ATOM 20914 C C . GLU A 1 76 ? -2.088 0.920 -6.991 1.00 0.00 76 GLU A C 15
ATOM 20915 O O . GLU A 1 76 ? -3.278 1.202 -6.858 1.00 0.00 76 GLU A O 15
ATOM 20927 N N . LEU A 1 77 ? -1.107 1.445 -6.272 1.00 0.00 77 LEU A N 15
ATOM 20928 C CA . LEU A 1 77 ? -1.381 2.427 -5.236 1.00 0.00 77 LEU A CA 15
ATOM 20929 C C . LEU A 1 77 ? -0.148 3.311 -5.038 1.00 0.00 77 LEU A C 15
ATOM 20930 O O . LEU A 1 77 ? 0.920 3.022 -5.577 1.00 0.00 77 LEU A O 15
ATOM 20946 N N . TYR A 1 78 ? -0.336 4.369 -4.264 1.00 0.00 78 TYR A N 15
ATOM 20947 C CA . TYR A 1 78 ? 0.747 5.297 -3.988 1.00 0.00 78 TYR A CA 15
ATOM 20948 C C . TYR A 1 78 ? 0.977 5.440 -2.482 1.00 0.00 78 TYR A C 15
ATOM 20949 O O . TYR A 1 78 ? 0.023 5.479 -1.706 1.00 0.00 78 TYR A O 15
ATOM 20967 N N . ALA A 1 79 ? 2.247 5.513 -2.114 1.00 0.00 79 ALA A N 15
ATOM 20968 C CA . ALA A 1 79 ? 2.614 5.651 -0.714 1.00 0.00 79 ALA A CA 15
ATOM 20969 C C . ALA A 1 79 ? 3.099 7.079 -0.457 1.00 0.00 79 ALA A C 15
ATOM 20970 O O . ALA A 1 79 ? 4.131 7.493 -0.982 1.00 0.00 79 ALA A O 15
ATOM 20977 N N . MET A 1 80 ? 2.330 7.794 0.352 1.00 0.00 80 MET A N 15
ATOM 20978 C CA . MET A 1 80 ? 2.668 9.167 0.685 1.00 0.00 80 MET A CA 15
ATOM 20979 C C . MET A 1 80 ? 3.333 9.250 2.061 1.00 0.00 80 MET A C 15
ATOM 20980 O O . MET A 1 80 ? 2.966 8.514 2.976 1.00 0.00 80 MET A O 15
ATOM 20994 N N . ASP A 1 81 ? 4.298 10.151 2.163 1.00 0.00 81 ASP A N 15
ATOM 20995 C CA . ASP A 1 81 ? 5.018 10.339 3.411 1.00 0.00 81 ASP A CA 15
ATOM 20996 C C . ASP A 1 81 ? 4.445 11.552 4.147 1.00 0.00 81 ASP A C 15
ATOM 20997 O O . ASP A 1 81 ? 4.657 12.691 3.732 1.00 0.00 81 ASP A O 15
ATOM 21006 N N . VAL A 1 82 ? 3.731 11.267 5.226 1.00 0.00 82 VAL A N 15
ATOM 21007 C CA . VAL A 1 82 ? 3.127 12.321 6.023 1.00 0.00 82 VAL A CA 15
ATOM 21008 C C . VAL A 1 82 ? 3.852 12.417 7.368 1.00 0.00 82 VAL A C 15
ATOM 21009 O O . VAL A 1 82 ? 3.292 12.064 8.405 1.00 0.00 82 VAL A O 15
ATOM 21022 N N . ASN A 1 83 ? 5.085 12.896 7.306 1.00 0.00 83 ASN A N 15
ATOM 21023 C CA . ASN A 1 83 ? 5.892 13.043 8.505 1.00 0.00 83 ASN A CA 15
ATOM 21024 C C . ASN A 1 83 ? 6.079 14.530 8.810 1.00 0.00 83 ASN A C 15
ATOM 21025 O O . ASN A 1 83 ? 6.994 15.164 8.286 1.00 0.00 83 ASN A O 15
ATOM 21036 N N . ARG A 1 84 ? 5.198 15.044 9.655 1.00 0.00 84 ARG A N 15
ATOM 21037 C CA . ARG A 1 84 ? 5.255 16.445 10.036 1.00 0.00 84 ARG A CA 15
ATOM 21038 C C . ARG A 1 84 ? 5.540 16.578 11.533 1.00 0.00 84 ARG A C 15
ATOM 21039 O O . ARG A 1 84 ? 6.456 17.294 11.933 1.00 0.00 84 ARG A O 15
ATOM 21060 N N . GLU A 1 85 ? 4.738 15.876 12.320 1.00 0.00 85 GLU A N 15
ATOM 21061 C CA . GLU A 1 85 ? 4.892 15.906 13.764 1.00 0.00 85 GLU A CA 15
ATOM 21062 C C . GLU A 1 85 ? 5.470 14.580 14.264 1.00 0.00 85 GLU A C 15
ATOM 21063 O O . GLU A 1 85 ? 5.161 13.520 13.722 1.00 0.00 85 GLU A O 15
ATOM 21075 N N . SER A 1 86 ? 6.300 14.684 15.292 1.00 0.00 86 SER A N 15
ATOM 21076 C CA . SER A 1 86 ? 6.924 13.506 15.871 1.00 0.00 86 SER A CA 15
ATOM 21077 C C . SER A 1 86 ? 5.985 12.866 16.895 1.00 0.00 86 SER A C 15
ATOM 21078 O O . SER A 1 86 ? 5.179 13.554 17.518 1.00 0.00 86 SER A O 15
ATOM 21086 N N . GLY A 1 87 ? 6.121 11.555 17.036 1.00 0.00 87 GLY A N 15
ATOM 21087 C CA . GLY A 1 87 ? 5.294 10.814 17.973 1.00 0.00 87 GLY A CA 15
ATOM 21088 C C . GLY A 1 87 ? 5.574 9.313 17.883 1.00 0.00 87 GLY A C 15
ATOM 21089 O O . GLY A 1 87 ? 5.320 8.691 16.852 1.00 0.00 87 GLY A O 15
ATOM 21093 N N . PRO A 1 88 ? 6.108 8.759 19.004 1.00 0.00 88 PRO A N 15
ATOM 21094 C CA . PRO A 1 88 ? 6.424 7.342 19.061 1.00 0.00 88 PRO A CA 15
ATOM 21095 C C . PRO A 1 88 ? 5.154 6.501 19.209 1.00 0.00 88 PRO A C 15
ATOM 21096 O O . PRO A 1 88 ? 4.955 5.538 18.471 1.00 0.00 88 PRO A O 15
ATOM 21107 N N . SER A 1 89 ? 4.329 6.897 20.166 1.00 0.00 89 SER A N 15
ATOM 21108 C CA . SER A 1 89 ? 3.084 6.192 20.420 1.00 0.00 89 SER A CA 15
ATOM 21109 C C . SER A 1 89 ? 3.370 4.725 20.746 1.00 0.00 89 SER A C 15
ATOM 21110 O O . SER A 1 89 ? 3.660 3.932 19.851 1.00 0.00 89 SER A O 15
ATOM 21118 N N . SER A 1 90 ? 3.279 4.409 22.029 1.00 0.00 90 SER A N 15
ATOM 21119 C CA . SER A 1 90 ? 3.525 3.051 22.484 1.00 0.00 90 SER A CA 15
ATOM 21120 C C . SER A 1 90 ? 2.705 2.764 23.744 1.00 0.00 90 SER A C 15
ATOM 21121 O O . SER A 1 90 ? 2.810 3.486 24.734 1.00 0.00 90 SER A O 15
ATOM 21129 N N . GLY A 1 91 ? 1.906 1.710 23.664 1.00 0.00 91 GLY A N 15
ATOM 21130 C CA . GLY A 1 91 ? 1.069 1.320 24.786 1.00 0.00 91 GLY A CA 15
ATOM 21131 C C . GLY A 1 91 ? -0.404 1.618 24.500 1.00 0.00 91 GLY A C 15
ATOM 21132 O O . GLY A 1 91 ? -0.757 2.744 24.150 1.00 0.00 91 GLY A O 15
ATOM 21136 N N . GLY A 1 1 ? 13.485 -26.935 -3.490 1.00 0.00 1 GLY A N 16
ATOM 21137 C CA . GLY A 1 1 ? 13.414 -26.222 -4.754 1.00 0.00 1 GLY A CA 16
ATOM 21138 C C . GLY A 1 1 ? 11.988 -25.745 -5.035 1.00 0.00 1 GLY A C 16
ATOM 21139 O O . GLY A 1 1 ? 11.316 -25.226 -4.145 1.00 0.00 1 GLY A O 16
ATOM 21143 N N . SER A 1 2 ? 11.568 -25.938 -6.277 1.00 0.00 2 SER A N 16
ATOM 21144 C CA . SER A 1 2 ? 10.234 -25.534 -6.687 1.00 0.00 2 SER A CA 16
ATOM 21145 C C . SER A 1 2 ? 10.076 -24.019 -6.536 1.00 0.00 2 SER A C 16
ATOM 21146 O O . SER A 1 2 ? 9.688 -23.535 -5.474 1.00 0.00 2 SER A O 16
ATOM 21154 N N . SER A 1 3 ? 10.386 -23.314 -7.614 1.00 0.00 3 SER A N 16
ATOM 21155 C CA . SER A 1 3 ? 10.283 -21.865 -7.615 1.00 0.00 3 SER A CA 16
ATOM 21156 C C . SER A 1 3 ? 9.155 -21.421 -8.548 1.00 0.00 3 SER A C 16
ATOM 21157 O O . SER A 1 3 ? 8.216 -20.753 -8.118 1.00 0.00 3 SER A O 16
ATOM 21165 N N . GLY A 1 4 ? 9.284 -21.810 -9.808 1.00 0.00 4 GLY A N 16
ATOM 21166 C CA . GLY A 1 4 ? 8.287 -21.460 -10.805 1.00 0.00 4 GLY A CA 16
ATOM 21167 C C . GLY A 1 4 ? 6.919 -22.037 -10.438 1.00 0.00 4 GLY A C 16
ATOM 21168 O O . GLY A 1 4 ? 5.990 -21.293 -10.126 1.00 0.00 4 GLY A O 16
ATOM 21172 N N . SER A 1 5 ? 6.837 -23.359 -10.488 1.00 0.00 5 SER A N 16
ATOM 21173 C CA . SER A 1 5 ? 5.597 -24.044 -10.165 1.00 0.00 5 SER A CA 16
ATOM 21174 C C . SER A 1 5 ? 5.273 -23.867 -8.680 1.00 0.00 5 SER A C 16
ATOM 21175 O O . SER A 1 5 ? 6.176 -23.806 -7.847 1.00 0.00 5 SER A O 16
ATOM 21183 N N . SER A 1 6 ? 3.981 -23.789 -8.395 1.00 0.00 6 SER A N 16
ATOM 21184 C CA . SER A 1 6 ? 3.527 -23.619 -7.025 1.00 0.00 6 SER A CA 16
ATOM 21185 C C . SER A 1 6 ? 4.045 -22.295 -6.462 1.00 0.00 6 SER A C 16
ATOM 21186 O O . SER A 1 6 ? 5.173 -21.895 -6.743 1.00 0.00 6 SER A O 16
ATOM 21194 N N . GLY A 1 7 ? 3.194 -21.650 -5.676 1.00 0.00 7 GLY A N 16
ATOM 21195 C CA . GLY A 1 7 ? 3.552 -20.378 -5.071 1.00 0.00 7 GLY A CA 16
ATOM 21196 C C . GLY A 1 7 ? 2.322 -19.688 -4.479 1.00 0.00 7 GLY A C 16
ATOM 21197 O O . GLY A 1 7 ? 1.193 -19.980 -4.870 1.00 0.00 7 GLY A O 16
ATOM 21201 N N . GLU A 1 8 ? 2.582 -18.784 -3.546 1.00 0.00 8 GLU A N 16
ATOM 21202 C CA . GLU A 1 8 ? 1.510 -18.049 -2.896 1.00 0.00 8 GLU A CA 16
ATOM 21203 C C . GLU A 1 8 ? 0.568 -17.449 -3.941 1.00 0.00 8 GLU A C 16
ATOM 21204 O O . GLU A 1 8 ? 0.921 -17.349 -5.115 1.00 0.00 8 GLU A O 16
ATOM 21216 N N . LYS A 1 9 ? -0.612 -17.066 -3.477 1.00 0.00 9 LYS A N 16
ATOM 21217 C CA . LYS A 1 9 ? -1.608 -16.478 -4.357 1.00 0.00 9 LYS A CA 16
ATOM 21218 C C . LYS A 1 9 ? -1.458 -14.955 -4.345 1.00 0.00 9 LYS A C 16
ATOM 21219 O O . LYS A 1 9 ? -2.443 -14.232 -4.204 1.00 0.00 9 LYS A O 16
ATOM 21238 N N . THR A 1 10 ? -0.218 -14.513 -4.494 1.00 0.00 10 THR A N 16
ATOM 21239 C CA . THR A 1 10 ? 0.073 -13.090 -4.502 1.00 0.00 10 THR A CA 16
ATOM 21240 C C . THR A 1 10 ? -0.073 -12.524 -5.916 1.00 0.00 10 THR A C 16
ATOM 21241 O O . THR A 1 10 ? 0.069 -13.251 -6.898 1.00 0.00 10 THR A O 16
ATOM 21252 N N . VAL A 1 11 ? -0.354 -11.230 -5.975 1.00 0.00 11 VAL A N 16
ATOM 21253 C CA . VAL A 1 11 ? -0.521 -10.558 -7.252 1.00 0.00 11 VAL A CA 16
ATOM 21254 C C . VAL A 1 11 ? 0.559 -9.485 -7.403 1.00 0.00 11 VAL A C 16
ATOM 21255 O O . VAL A 1 11 ? 1.166 -9.066 -6.418 1.00 0.00 11 VAL A O 16
ATOM 21268 N N . ARG A 1 12 ? 0.767 -9.070 -8.644 1.00 0.00 12 ARG A N 16
ATOM 21269 C CA . ARG A 1 12 ? 1.763 -8.054 -8.937 1.00 0.00 12 ARG A CA 16
ATOM 21270 C C . ARG A 1 12 ? 1.170 -6.657 -8.744 1.00 0.00 12 ARG A C 16
ATOM 21271 O O . ARG A 1 12 ? 0.306 -6.234 -9.510 1.00 0.00 12 ARG A O 16
ATOM 21292 N N . VAL A 1 13 ? 1.657 -5.980 -7.714 1.00 0.00 13 VAL A N 16
ATOM 21293 C CA . VAL A 1 13 ? 1.185 -4.639 -7.410 1.00 0.00 13 VAL A CA 16
ATOM 21294 C C . VAL A 1 13 ? 2.256 -3.623 -7.811 1.00 0.00 13 VAL A C 16
ATOM 21295 O O . VAL A 1 13 ? 3.449 -3.878 -7.652 1.00 0.00 13 VAL A O 16
ATOM 21308 N N . VAL A 1 14 ? 1.792 -2.493 -8.324 1.00 0.00 14 VAL A N 16
ATOM 21309 C CA . VAL A 1 14 ? 2.695 -1.437 -8.748 1.00 0.00 14 VAL A CA 16
ATOM 21310 C C . VAL A 1 14 ? 2.753 -0.356 -7.667 1.00 0.00 14 VAL A C 16
ATOM 21311 O O . VAL A 1 14 ? 1.834 0.451 -7.542 1.00 0.00 14 VAL A O 16
ATOM 21324 N N . ILE A 1 15 ? 3.843 -0.374 -6.915 1.00 0.00 15 ILE A N 16
ATOM 21325 C CA . ILE A 1 15 ? 4.033 0.594 -5.849 1.00 0.00 15 ILE A CA 16
ATOM 21326 C C . ILE A 1 15 ? 4.654 1.868 -6.427 1.00 0.00 15 ILE A C 16
ATOM 21327 O O . ILE A 1 15 ? 5.749 1.830 -6.986 1.00 0.00 15 ILE A O 16
ATOM 21343 N N . ASN A 1 16 ? 3.927 2.965 -6.274 1.00 0.00 16 ASN A N 16
ATOM 21344 C CA . ASN A 1 16 ? 4.392 4.247 -6.774 1.00 0.00 16 ASN A CA 16
ATOM 21345 C C . ASN A 1 16 ? 4.696 5.170 -5.593 1.00 0.00 16 ASN A C 16
ATOM 21346 O O . ASN A 1 16 ? 3.839 5.397 -4.740 1.00 0.00 16 ASN A O 16
ATOM 21357 N N . PHE A 1 17 ? 5.920 5.678 -5.580 1.00 0.00 17 PHE A N 16
ATOM 21358 C CA . PHE A 1 17 ? 6.349 6.572 -4.518 1.00 0.00 17 PHE A CA 16
ATOM 21359 C C . PHE A 1 17 ? 7.256 7.677 -5.063 1.00 0.00 17 PHE A C 16
ATOM 21360 O O . PHE A 1 17 ? 7.900 7.502 -6.096 1.00 0.00 17 PHE A O 16
ATOM 21377 N N . LYS A 1 18 ? 7.277 8.790 -4.344 1.00 0.00 18 LYS A N 16
ATOM 21378 C CA . LYS A 1 18 ? 8.094 9.923 -4.743 1.00 0.00 18 LYS A CA 16
ATOM 21379 C C . LYS A 1 18 ? 7.490 10.568 -5.992 1.00 0.00 18 LYS A C 16
ATOM 21380 O O . LYS A 1 18 ? 8.089 11.464 -6.584 1.00 0.00 18 LYS A O 16
ATOM 21399 N N . LYS A 1 19 ? 6.310 10.087 -6.355 1.00 0.00 19 LYS A N 16
ATOM 21400 C CA . LYS A 1 19 ? 5.618 10.605 -7.523 1.00 0.00 19 LYS A CA 16
ATOM 21401 C C . LYS A 1 19 ? 6.553 10.546 -8.733 1.00 0.00 19 LYS A C 16
ATOM 21402 O O . LYS A 1 19 ? 6.474 11.389 -9.625 1.00 0.00 19 LYS A O 16
ATOM 21421 N N . THR A 1 20 ? 7.417 9.541 -8.724 1.00 0.00 20 THR A N 16
ATOM 21422 C CA . THR A 1 20 ? 8.366 9.361 -9.809 1.00 0.00 20 THR A CA 16
ATOM 21423 C C . THR A 1 20 ? 8.823 7.903 -9.881 1.00 0.00 20 THR A C 16
ATOM 21424 O O . THR A 1 20 ? 8.657 7.246 -10.908 1.00 0.00 20 THR A O 16
ATOM 21435 N N . GLN A 1 21 ? 9.390 7.439 -8.777 1.00 0.00 21 GLN A N 16
ATOM 21436 C CA . GLN A 1 21 ? 9.873 6.071 -8.702 1.00 0.00 21 GLN A CA 16
ATOM 21437 C C . GLN A 1 21 ? 8.744 5.132 -8.272 1.00 0.00 21 GLN A C 16
ATOM 21438 O O . GLN A 1 21 ? 7.813 5.550 -7.585 1.00 0.00 21 GLN A O 16
ATOM 21452 N N . LYS A 1 22 ? 8.863 3.882 -8.695 1.00 0.00 22 LYS A N 16
ATOM 21453 C CA . LYS A 1 22 ? 7.864 2.881 -8.362 1.00 0.00 22 LYS A CA 16
ATOM 21454 C C . LYS A 1 22 ? 8.536 1.511 -8.259 1.00 0.00 22 LYS A C 16
ATOM 21455 O O . LYS A 1 22 ? 9.498 1.232 -8.972 1.00 0.00 22 LYS A O 16
ATOM 21474 N N . THR A 1 23 ? 8.001 0.691 -7.366 1.00 0.00 23 THR A N 16
ATOM 21475 C CA . THR A 1 23 ? 8.537 -0.644 -7.161 1.00 0.00 23 THR A CA 16
ATOM 21476 C C . THR A 1 23 ? 7.428 -1.690 -7.293 1.00 0.00 23 THR A C 16
ATOM 21477 O O . THR A 1 23 ? 6.265 -1.406 -7.011 1.00 0.00 23 THR A O 16
ATOM 21488 N N . ILE A 1 24 ? 7.828 -2.878 -7.722 1.00 0.00 24 ILE A N 16
ATOM 21489 C CA . ILE A 1 24 ? 6.883 -3.968 -7.895 1.00 0.00 24 ILE A CA 16
ATOM 21490 C C . ILE A 1 24 ? 7.067 -4.982 -6.763 1.00 0.00 24 ILE A C 16
ATOM 21491 O O . ILE A 1 24 ? 8.194 -5.284 -6.373 1.00 0.00 24 ILE A O 16
ATOM 21507 N N . VAL A 1 25 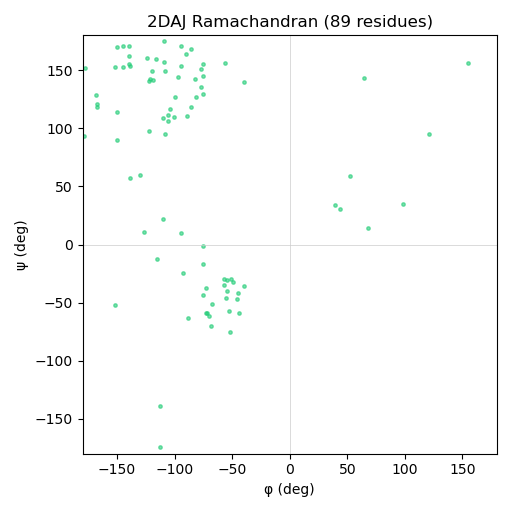? 5.943 -5.479 -6.268 1.00 0.00 25 VAL A N 16
ATOM 21508 C CA . VAL A 1 25 ? 5.966 -6.452 -5.190 1.00 0.00 25 VAL A CA 16
ATOM 21509 C C . VAL A 1 25 ? 4.813 -7.440 -5.375 1.00 0.00 25 VAL A C 16
ATOM 21510 O O . VAL A 1 25 ? 3.796 -7.106 -5.982 1.00 0.00 25 VAL A O 16
ATOM 21523 N N . ARG A 1 26 ? 5.009 -8.637 -4.841 1.00 0.00 26 ARG A N 16
ATOM 21524 C CA . ARG A 1 26 ? 3.998 -9.675 -4.940 1.00 0.00 26 ARG A CA 16
ATOM 21525 C C . ARG A 1 26 ? 3.351 -9.918 -3.575 1.00 0.00 26 ARG A C 16
ATOM 21526 O O . ARG A 1 26 ? 3.973 -10.494 -2.683 1.00 0.00 26 ARG A O 16
ATOM 21547 N N . VAL A 1 27 ? 2.111 -9.468 -3.455 1.00 0.00 27 VAL A N 16
ATOM 21548 C CA . VAL A 1 27 ? 1.373 -9.629 -2.213 1.00 0.00 27 VAL A CA 16
ATOM 21549 C C . VAL A 1 27 ? -0.018 -10.187 -2.521 1.00 0.00 27 VAL A C 16
ATOM 21550 O O . VAL A 1 27 ? -0.427 -10.240 -3.679 1.00 0.00 27 VAL A O 16
ATOM 21563 N N . SER A 1 28 ? -0.706 -10.590 -1.463 1.00 0.00 28 SER A N 16
ATOM 21564 C CA . SER A 1 28 ? -2.042 -11.142 -1.605 1.00 0.00 28 SER A CA 16
ATOM 21565 C C . SER A 1 28 ? -3.072 -10.012 -1.667 1.00 0.00 28 SER A C 16
ATOM 21566 O O . SER A 1 28 ? -3.039 -9.092 -0.852 1.00 0.00 28 SER A O 16
ATOM 21574 N N . PRO A 1 29 ? -3.986 -10.122 -2.668 1.00 0.00 29 PRO A N 16
ATOM 21575 C CA . PRO A 1 29 ? -5.023 -9.120 -2.848 1.00 0.00 29 PRO A CA 16
ATOM 21576 C C . PRO A 1 29 ? -6.116 -9.267 -1.787 1.00 0.00 29 PRO A C 16
ATOM 21577 O O . PRO A 1 29 ? -7.042 -8.459 -1.729 1.00 0.00 29 PRO A O 16
ATOM 21588 N N . HIS A 1 30 ? -5.972 -10.303 -0.974 1.00 0.00 30 HIS A N 16
ATOM 21589 C CA . HIS A 1 30 ? -6.935 -10.566 0.081 1.00 0.00 30 HIS A CA 16
ATOM 21590 C C . HIS A 1 30 ? -6.574 -9.747 1.322 1.00 0.00 30 HIS A C 16
ATOM 21591 O O . HIS A 1 30 ? -7.339 -8.881 1.743 1.00 0.00 30 HIS A O 16
ATOM 21605 N N . ALA A 1 31 ? -5.407 -10.050 1.872 1.00 0.00 31 ALA A N 16
ATOM 21606 C CA . ALA A 1 31 ? -4.934 -9.353 3.056 1.00 0.00 31 ALA A CA 16
ATOM 21607 C C . ALA A 1 31 ? -5.259 -7.863 2.928 1.00 0.00 31 ALA A C 16
ATOM 21608 O O . ALA A 1 31 ? -5.303 -7.326 1.822 1.00 0.00 31 ALA A O 16
ATOM 21615 N N . SER A 1 32 ? -5.477 -7.237 4.076 1.00 0.00 32 SER A N 16
ATOM 21616 C CA . SER A 1 32 ? -5.795 -5.820 4.106 1.00 0.00 32 SER A CA 16
ATOM 21617 C C . SER A 1 32 ? -4.516 -4.993 3.967 1.00 0.00 32 SER A C 16
ATOM 21618 O O . SER A 1 32 ? -3.448 -5.415 4.408 1.00 0.00 32 SER A O 16
ATOM 21626 N N . LEU A 1 33 ? -4.666 -3.829 3.352 1.00 0.00 33 LEU A N 16
ATOM 21627 C CA . LEU A 1 33 ? -3.535 -2.938 3.149 1.00 0.00 33 LEU A CA 16
ATOM 21628 C C . LEU A 1 33 ? -2.791 -2.757 4.474 1.00 0.00 33 LEU A C 16
ATOM 21629 O O . LEU A 1 33 ? -1.567 -2.634 4.490 1.00 0.00 33 LEU A O 16
ATOM 21645 N N . GLN A 1 34 ? -3.560 -2.746 5.552 1.00 0.00 34 GLN A N 16
ATOM 21646 C CA . GLN A 1 34 ? -2.989 -2.581 6.878 1.00 0.00 34 GLN A CA 16
ATOM 21647 C C . GLN A 1 34 ? -1.848 -3.578 7.091 1.00 0.00 34 GLN A C 16
ATOM 21648 O O . GLN A 1 34 ? -0.864 -3.267 7.761 1.00 0.00 34 GLN A O 16
ATOM 21662 N N . GLU A 1 35 ? -2.019 -4.757 6.510 1.00 0.00 35 GLU A N 16
ATOM 21663 C CA . GLU A 1 35 ? -1.016 -5.802 6.629 1.00 0.00 35 GLU A CA 16
ATOM 21664 C C . GLU A 1 35 ? -0.010 -5.705 5.480 1.00 0.00 35 GLU A C 16
ATOM 21665 O O . GLU A 1 35 ? 1.117 -6.185 5.594 1.00 0.00 35 GLU A O 16
ATOM 21677 N N . LEU A 1 36 ? -0.454 -5.081 4.398 1.00 0.00 36 LEU A N 16
ATOM 21678 C CA . LEU A 1 36 ? 0.393 -4.916 3.230 1.00 0.00 36 LEU A CA 16
ATOM 21679 C C . LEU A 1 36 ? 1.056 -3.537 3.277 1.00 0.00 36 LEU A C 16
ATOM 21680 O O . LEU A 1 36 ? 1.663 -3.103 2.299 1.00 0.00 36 LEU A O 16
ATOM 21696 N N . ALA A 1 37 ? 0.916 -2.887 4.423 1.00 0.00 37 ALA A N 16
ATOM 21697 C CA . ALA A 1 37 ? 1.493 -1.567 4.610 1.00 0.00 37 ALA A CA 16
ATOM 21698 C C . ALA A 1 37 ? 3.008 -1.697 4.778 1.00 0.00 37 ALA A C 16
ATOM 21699 O O . ALA A 1 37 ? 3.772 -1.000 4.112 1.00 0.00 37 ALA A O 16
ATOM 21706 N N . PRO A 1 38 ? 3.408 -2.619 5.695 1.00 0.00 38 PRO A N 16
ATOM 21707 C CA . PRO A 1 38 ? 4.818 -2.849 5.959 1.00 0.00 38 PRO A CA 16
ATOM 21708 C C . PRO A 1 38 ? 5.465 -3.646 4.824 1.00 0.00 38 PRO A C 16
ATOM 21709 O O . PRO A 1 38 ? 6.566 -3.321 4.381 1.00 0.00 38 PRO A O 16
ATOM 21720 N N . ILE A 1 39 ? 4.755 -4.675 4.387 1.00 0.00 39 ILE A N 16
ATOM 21721 C CA . ILE A 1 39 ? 5.246 -5.521 3.313 1.00 0.00 39 ILE A CA 16
ATOM 21722 C C . ILE A 1 39 ? 5.538 -4.659 2.083 1.00 0.00 39 ILE A C 16
ATOM 21723 O O . ILE A 1 39 ? 6.382 -5.011 1.260 1.00 0.00 39 ILE A O 16
ATOM 21739 N N . ILE A 1 40 ? 4.824 -3.547 1.997 1.00 0.00 40 ILE A N 16
ATOM 21740 C CA . ILE A 1 40 ? 4.995 -2.632 0.881 1.00 0.00 40 ILE A CA 16
ATOM 21741 C C . ILE A 1 40 ? 6.070 -1.601 1.234 1.00 0.00 40 ILE A C 16
ATOM 21742 O O . ILE A 1 40 ? 7.086 -1.499 0.550 1.00 0.00 40 ILE A O 16
ATOM 21758 N N . CYS A 1 41 ? 5.807 -0.861 2.302 1.00 0.00 41 CYS A N 16
ATOM 21759 C CA . CYS A 1 41 ? 6.738 0.158 2.754 1.00 0.00 41 CYS A CA 16
ATOM 21760 C C . CYS A 1 41 ? 8.128 -0.474 2.859 1.00 0.00 41 CYS A C 16
ATOM 21761 O O . CYS A 1 41 ? 9.105 0.079 2.355 1.00 0.00 41 CYS A O 16
ATOM 21769 N N . SER A 1 42 ? 8.172 -1.622 3.518 1.00 0.00 42 SER A N 16
ATOM 21770 C CA . SER A 1 42 ? 9.426 -2.335 3.696 1.00 0.00 42 SER A CA 16
ATOM 21771 C C . SER A 1 42 ? 10.098 -2.558 2.340 1.00 0.00 42 SER A C 16
ATOM 21772 O O . SER A 1 42 ? 11.303 -2.354 2.200 1.00 0.00 42 SER A O 16
ATOM 21780 N N . LYS A 1 43 ? 9.290 -2.974 1.376 1.00 0.00 43 LYS A N 16
ATOM 21781 C CA . LYS A 1 43 ? 9.792 -3.226 0.036 1.00 0.00 43 LYS A CA 16
ATOM 21782 C C . LYS A 1 43 ? 10.445 -1.954 -0.508 1.00 0.00 43 LYS A C 16
ATOM 21783 O O . LYS A 1 43 ? 11.469 -2.019 -1.186 1.00 0.00 43 LYS A O 16
ATOM 21802 N N . CYS A 1 44 ? 9.826 -0.827 -0.189 1.00 0.00 44 CYS A N 16
ATOM 21803 C CA . CYS A 1 44 ? 10.335 0.458 -0.637 1.00 0.00 44 CYS A CA 16
ATOM 21804 C C . CYS A 1 44 ? 11.148 1.077 0.501 1.00 0.00 44 CYS A C 16
ATOM 21805 O O . CYS A 1 44 ? 11.405 2.280 0.504 1.00 0.00 44 CYS A O 16
ATOM 21813 N N . GLU A 1 45 ? 11.531 0.226 1.442 1.00 0.00 45 GLU A N 16
ATOM 21814 C CA . GLU A 1 45 ? 12.311 0.674 2.584 1.00 0.00 45 GLU A CA 16
ATOM 21815 C C . GLU A 1 45 ? 11.738 1.980 3.138 1.00 0.00 45 GLU A C 16
ATOM 21816 O O . GLU A 1 45 ? 12.486 2.857 3.567 1.00 0.00 45 GLU A O 16
ATOM 21828 N N . PHE A 1 46 ? 10.416 2.068 3.110 1.00 0.00 46 PHE A N 16
ATOM 21829 C CA . PHE A 1 46 ? 9.735 3.253 3.604 1.00 0.00 46 PHE A CA 16
ATOM 21830 C C . PHE A 1 46 ? 9.352 3.091 5.077 1.00 0.00 46 PHE A C 16
ATOM 21831 O O . PHE A 1 46 ? 9.407 1.988 5.618 1.00 0.00 46 PHE A O 16
ATOM 21848 N N . ASP A 1 47 ? 8.972 4.206 5.682 1.00 0.00 47 ASP A N 16
ATOM 21849 C CA . ASP A 1 47 ? 8.580 4.202 7.082 1.00 0.00 47 ASP A CA 16
ATOM 21850 C C . ASP A 1 47 ? 7.053 4.195 7.179 1.00 0.00 47 ASP A C 16
ATOM 21851 O O . ASP A 1 47 ? 6.399 5.165 6.800 1.00 0.00 47 ASP A O 16
ATOM 21860 N N . PRO A 1 48 ? 6.516 3.061 7.702 1.00 0.00 48 PRO A N 16
ATOM 21861 C CA . PRO A 1 48 ? 5.078 2.915 7.854 1.00 0.00 48 PRO A CA 16
ATOM 21862 C C . PRO A 1 48 ? 4.565 3.743 9.033 1.00 0.00 48 PRO A C 16
ATOM 21863 O O . PRO A 1 48 ? 3.366 3.764 9.307 1.00 0.00 48 PRO A O 16
ATOM 21874 N N . LEU A 1 49 ? 5.498 4.407 9.700 1.00 0.00 49 LEU A N 16
ATOM 21875 C CA . LEU A 1 49 ? 5.154 5.236 10.843 1.00 0.00 49 LEU A CA 16
ATOM 21876 C C . LEU A 1 49 ? 4.300 6.415 10.375 1.00 0.00 49 LEU A C 16
ATOM 21877 O O . LEU A 1 49 ? 3.347 6.802 11.048 1.00 0.00 49 LEU A O 16
ATOM 21893 N N . HIS A 1 50 ? 4.674 6.954 9.223 1.00 0.00 50 HIS A N 16
ATOM 21894 C CA . HIS A 1 50 ? 3.954 8.082 8.657 1.00 0.00 50 HIS A CA 16
ATOM 21895 C C . HIS A 1 50 ? 3.750 7.860 7.157 1.00 0.00 50 HIS A C 16
ATOM 21896 O O . HIS A 1 50 ? 4.199 8.663 6.340 1.00 0.00 50 HIS A O 16
ATOM 21910 N N . THR A 1 51 ? 3.073 6.766 6.840 1.00 0.00 51 THR A N 16
ATOM 21911 C CA . THR A 1 51 ? 2.805 6.428 5.452 1.00 0.00 51 THR A CA 16
ATOM 21912 C C . THR A 1 51 ? 1.297 6.334 5.209 1.00 0.00 51 THR A C 16
ATOM 21913 O O . THR A 1 51 ? 0.548 5.904 6.085 1.00 0.00 51 THR A O 16
ATOM 21924 N N . LEU A 1 52 ? 0.896 6.744 4.014 1.00 0.00 52 LEU A N 16
ATOM 21925 C CA . LEU A 1 52 ? -0.508 6.711 3.644 1.00 0.00 52 LEU A CA 16
ATOM 21926 C C . LEU A 1 52 ? -0.673 5.900 2.357 1.00 0.00 52 LEU A C 16
ATOM 21927 O O . LEU A 1 52 ? 0.298 5.658 1.642 1.00 0.00 52 LEU A O 16
ATOM 21943 N N . LEU A 1 53 ? -1.911 5.502 2.100 1.00 0.00 53 LEU A N 16
ATOM 21944 C CA . LEU A 1 53 ? -2.216 4.724 0.912 1.00 0.00 53 LEU A CA 16
ATOM 21945 C C . LEU A 1 53 ? -3.347 5.404 0.138 1.00 0.00 53 LEU A C 16
ATOM 21946 O O . LEU A 1 53 ? -4.490 5.424 0.593 1.00 0.00 53 LEU A O 16
ATOM 21962 N N . LEU A 1 54 ? -2.989 5.944 -1.017 1.00 0.00 54 LEU A N 16
ATOM 21963 C CA . LEU A 1 54 ? -3.960 6.624 -1.858 1.00 0.00 54 LEU A CA 16
ATOM 21964 C C . LEU A 1 54 ? -4.367 5.700 -3.008 1.00 0.00 54 LEU A C 16
ATOM 21965 O O . LEU A 1 54 ? -3.746 4.660 -3.224 1.00 0.00 54 LEU A O 16
ATOM 21981 N N . LYS A 1 55 ? -5.409 6.112 -3.715 1.00 0.00 55 LYS A N 16
ATOM 21982 C CA . LYS A 1 55 ? -5.907 5.334 -4.837 1.00 0.00 55 LYS A CA 16
ATOM 21983 C C . LYS A 1 55 ? -4.759 5.057 -5.809 1.00 0.00 55 LYS A C 16
ATOM 21984 O O . LYS A 1 55 ? -4.391 3.904 -6.029 1.00 0.00 55 LYS A O 16
ATOM 22003 N N . ASP A 1 56 ? -4.224 6.134 -6.366 1.00 0.00 56 ASP A N 16
ATOM 22004 C CA . ASP A 1 56 ? -3.125 6.021 -7.310 1.00 0.00 56 ASP A CA 16
ATOM 22005 C C . ASP A 1 56 ? -2.251 7.273 -7.219 1.00 0.00 56 ASP A C 16
ATOM 22006 O O . ASP A 1 56 ? -2.488 8.141 -6.380 1.00 0.00 56 ASP A O 16
ATOM 22015 N N . TYR A 1 57 ? -1.258 7.327 -8.095 1.00 0.00 57 TYR A N 16
ATOM 22016 C CA . TYR A 1 57 ? -0.347 8.458 -8.124 1.00 0.00 57 TYR A CA 16
ATOM 22017 C C . TYR A 1 57 ? -1.102 9.764 -8.378 1.00 0.00 57 TYR A C 16
ATOM 22018 O O . TYR A 1 57 ? -0.565 10.849 -8.159 1.00 0.00 57 TYR A O 16
ATOM 22036 N N . GLN A 1 58 ? -2.337 9.617 -8.835 1.00 0.00 58 GLN A N 16
ATOM 22037 C CA . GLN A 1 58 ? -3.172 10.772 -9.121 1.00 0.00 58 GLN A CA 16
ATOM 22038 C C . GLN A 1 58 ? -4.605 10.521 -8.647 1.00 0.00 58 GLN A C 16
ATOM 22039 O O . GLN A 1 58 ? -5.426 9.994 -9.396 1.00 0.00 58 GLN A O 16
ATOM 22053 N N . SER A 1 59 ? -4.861 10.909 -7.407 1.00 0.00 59 SER A N 16
ATOM 22054 C CA . SER A 1 59 ? -6.180 10.733 -6.824 1.00 0.00 59 SER A CA 16
ATOM 22055 C C . SER A 1 59 ? -6.353 11.668 -5.626 1.00 0.00 59 SER A C 16
ATOM 22056 O O . SER A 1 59 ? -7.349 12.384 -5.531 1.00 0.00 59 SER A O 16
ATOM 22064 N N . GLN A 1 60 ? -5.367 11.632 -4.741 1.00 0.00 60 GLN A N 16
ATOM 22065 C CA . GLN A 1 60 ? -5.398 12.467 -3.552 1.00 0.00 60 GLN A CA 16
ATOM 22066 C C . GLN A 1 60 ? -6.497 11.995 -2.599 1.00 0.00 60 GLN A C 16
ATOM 22067 O O . GLN A 1 60 ? -7.017 12.780 -1.808 1.00 0.00 60 GLN A O 16
ATOM 22081 N N . GLU A 1 61 ? -6.819 10.714 -2.707 1.00 0.00 61 GLU A N 16
ATOM 22082 C CA . GLU A 1 61 ? -7.847 10.127 -1.864 1.00 0.00 61 GLU A CA 16
ATOM 22083 C C . GLU A 1 61 ? -7.286 8.926 -1.101 1.00 0.00 61 GLU A C 16
ATOM 22084 O O . GLU A 1 61 ? -6.744 8.001 -1.704 1.00 0.00 61 GLU A O 16
ATOM 22096 N N . PRO A 1 62 ? -7.440 8.980 0.249 1.00 0.00 62 PRO A N 16
ATOM 22097 C CA . PRO A 1 62 ? -6.955 7.907 1.101 1.00 0.00 62 PRO A CA 16
ATOM 22098 C C . PRO A 1 62 ? -7.867 6.682 1.012 1.00 0.00 62 PRO A C 16
ATOM 22099 O O . PRO A 1 62 ? -9.089 6.814 0.968 1.00 0.00 62 PRO A O 16
ATOM 22110 N N . LEU A 1 63 ? -7.237 5.516 0.988 1.00 0.00 63 LEU A N 16
ATOM 22111 C CA . LEU A 1 63 ? -7.976 4.268 0.905 1.00 0.00 63 LEU A CA 16
ATOM 22112 C C . LEU A 1 63 ? -8.302 3.778 2.317 1.00 0.00 63 LEU A C 16
ATOM 22113 O O . LEU A 1 63 ? -7.948 4.427 3.300 1.00 0.00 63 LEU A O 16
ATOM 22129 N N . ASP A 1 64 ? -8.975 2.638 2.373 1.00 0.00 64 ASP A N 16
ATOM 22130 C CA . ASP A 1 64 ? -9.353 2.054 3.649 1.00 0.00 64 ASP A CA 16
ATOM 22131 C C . ASP A 1 64 ? -8.488 0.820 3.916 1.00 0.00 64 ASP A C 16
ATOM 22132 O O . ASP A 1 64 ? -8.654 -0.211 3.267 1.00 0.00 64 ASP A O 16
ATOM 22141 N N . LEU A 1 65 ? -7.584 0.967 4.873 1.00 0.00 65 LEU A N 16
ATOM 22142 C CA . LEU A 1 65 ? -6.693 -0.122 5.234 1.00 0.00 65 LEU A CA 16
ATOM 22143 C C . LEU A 1 65 ? -7.517 -1.383 5.503 1.00 0.00 65 LEU A C 16
ATOM 22144 O O . LEU A 1 65 ? -7.179 -2.464 5.025 1.00 0.00 65 LEU A O 16
ATOM 22160 N N . THR A 1 66 ? -8.585 -1.201 6.267 1.00 0.00 66 THR A N 16
ATOM 22161 C CA . THR A 1 66 ? -9.461 -2.310 6.605 1.00 0.00 66 THR A CA 16
ATOM 22162 C C . THR A 1 66 ? -9.809 -3.116 5.351 1.00 0.00 66 THR A C 16
ATOM 22163 O O . THR A 1 66 ? -9.944 -4.337 5.412 1.00 0.00 66 THR A O 16
ATOM 22174 N N . LYS A 1 67 ? -9.943 -2.399 4.245 1.00 0.00 67 LYS A N 16
ATOM 22175 C CA . LYS A 1 67 ? -10.273 -3.032 2.979 1.00 0.00 67 LYS A CA 16
ATOM 22176 C C . LYS A 1 67 ? -9.027 -3.722 2.419 1.00 0.00 67 LYS A C 16
ATOM 22177 O O . LYS A 1 67 ? -7.985 -3.753 3.071 1.00 0.00 67 LYS A O 16
ATOM 22196 N N . SER A 1 68 ? -9.177 -4.259 1.217 1.00 0.00 68 SER A N 16
ATOM 22197 C CA . SER A 1 68 ? -8.077 -4.946 0.562 1.00 0.00 68 SER A CA 16
ATOM 22198 C C . SER A 1 68 ? -8.091 -4.645 -0.938 1.00 0.00 68 SER A C 16
ATOM 22199 O O . SER A 1 68 ? -9.054 -4.080 -1.452 1.00 0.00 68 SER A O 16
ATOM 22207 N N . LEU A 1 69 ? -7.010 -5.036 -1.597 1.00 0.00 69 LEU A N 16
ATOM 22208 C CA . LEU A 1 69 ? -6.886 -4.815 -3.028 1.00 0.00 69 LEU A CA 16
ATOM 22209 C C . LEU A 1 69 ? -8.123 -5.373 -3.735 1.00 0.00 69 LEU A C 16
ATOM 22210 O O . LEU A 1 69 ? -8.535 -4.856 -4.772 1.00 0.00 69 LEU A O 16
ATOM 22226 N N . ASN A 1 70 ? -8.679 -6.421 -3.146 1.00 0.00 70 ASN A N 16
ATOM 22227 C CA . ASN A 1 70 ? -9.861 -7.055 -3.707 1.00 0.00 70 ASN A CA 16
ATOM 22228 C C . ASN A 1 70 ? -11.074 -6.149 -3.484 1.00 0.00 70 ASN A C 16
ATOM 22229 O O . ASN A 1 70 ? -11.737 -5.749 -4.440 1.00 0.00 70 ASN A O 16
ATOM 22240 N N . ASP A 1 71 ? -11.327 -5.853 -2.218 1.00 0.00 71 ASP A N 16
ATOM 22241 C CA . ASP A 1 71 ? -12.449 -5.003 -1.858 1.00 0.00 71 ASP A CA 16
ATOM 22242 C C . ASP A 1 71 ? -12.381 -3.707 -2.668 1.00 0.00 71 ASP A C 16
ATOM 22243 O O . ASP A 1 71 ? -13.401 -3.217 -3.149 1.00 0.00 71 ASP A O 16
ATOM 22252 N N . LEU A 1 72 ? -11.168 -3.188 -2.794 1.00 0.00 72 LEU A N 16
ATOM 22253 C CA . LEU A 1 72 ? -10.954 -1.958 -3.538 1.00 0.00 72 LEU A CA 16
ATOM 22254 C C . LEU A 1 72 ? -11.118 -2.236 -5.033 1.00 0.00 72 LEU A C 16
ATOM 22255 O O . LEU A 1 72 ? -11.991 -1.662 -5.683 1.00 0.00 72 LEU A O 16
ATOM 22271 N N . GLY A 1 73 ? -10.266 -3.117 -5.536 1.00 0.00 73 GLY A N 16
ATOM 22272 C CA . GLY A 1 73 ? -10.306 -3.478 -6.943 1.00 0.00 73 GLY A CA 16
ATOM 22273 C C . GLY A 1 73 ? -9.183 -2.787 -7.719 1.00 0.00 73 GLY A C 16
ATOM 22274 O O . GLY A 1 73 ? -9.284 -2.600 -8.930 1.00 0.00 73 GLY A O 16
ATOM 22278 N N . LEU A 1 74 ? -8.137 -2.428 -6.988 1.00 0.00 74 LEU A N 16
ATOM 22279 C CA . LEU A 1 74 ? -6.996 -1.761 -7.593 1.00 0.00 74 LEU A CA 16
ATOM 22280 C C . LEU A 1 74 ? -5.806 -2.722 -7.620 1.00 0.00 74 LEU A C 16
ATOM 22281 O O . LEU A 1 74 ? -5.734 -3.650 -6.816 1.00 0.00 74 LEU A O 16
ATOM 22297 N N . ARG A 1 75 ? -4.901 -2.467 -8.554 1.00 0.00 75 ARG A N 16
ATOM 22298 C CA . ARG A 1 75 ? -3.718 -3.298 -8.697 1.00 0.00 75 ARG A CA 16
ATOM 22299 C C . ARG A 1 75 ? -2.466 -2.510 -8.307 1.00 0.00 75 ARG A C 16
ATOM 22300 O O . ARG A 1 75 ? -1.430 -3.096 -7.996 1.00 0.00 75 ARG A O 16
ATOM 22321 N N . GLU A 1 76 ? -2.602 -1.192 -8.337 1.00 0.00 76 GLU A N 16
ATOM 22322 C CA . GLU A 1 76 ? -1.494 -0.317 -7.992 1.00 0.00 76 GLU A CA 16
ATOM 22323 C C . GLU A 1 76 ? -1.944 0.732 -6.973 1.00 0.00 76 GLU A C 16
ATOM 22324 O O . GLU A 1 76 ? -3.107 1.132 -6.962 1.00 0.00 76 GLU A O 16
ATOM 22336 N N . LEU A 1 77 ? -1.000 1.146 -6.141 1.00 0.00 77 LEU A N 16
ATOM 22337 C CA . LEU A 1 77 ? -1.285 2.141 -5.121 1.00 0.00 77 LEU A CA 16
ATOM 22338 C C . LEU A 1 77 ? -0.086 3.081 -4.983 1.00 0.00 77 LEU A C 16
ATOM 22339 O O . LEU A 1 77 ? 1.000 2.785 -5.479 1.00 0.00 77 LEU A O 16
ATOM 22355 N N . TYR A 1 78 ? -0.323 4.195 -4.307 1.00 0.00 78 TYR A N 16
ATOM 22356 C CA . TYR A 1 78 ? 0.724 5.181 -4.097 1.00 0.00 78 TYR A CA 16
ATOM 22357 C C . TYR A 1 78 ? 1.037 5.339 -2.608 1.00 0.00 78 TYR A C 16
ATOM 22358 O O . TYR A 1 78 ? 0.142 5.257 -1.769 1.00 0.00 78 TYR A O 16
ATOM 22376 N N . ALA A 1 79 ? 2.312 5.563 -2.325 1.00 0.00 79 ALA A N 16
ATOM 22377 C CA . ALA A 1 79 ? 2.755 5.734 -0.952 1.00 0.00 79 ALA A CA 16
ATOM 22378 C C . ALA A 1 79 ? 3.153 7.194 -0.726 1.00 0.00 79 ALA A C 16
ATOM 22379 O O . ALA A 1 79 ? 4.153 7.660 -1.270 1.00 0.00 79 ALA A O 16
ATOM 22386 N N . MET A 1 80 ? 2.349 7.875 0.077 1.00 0.00 80 MET A N 16
ATOM 22387 C CA . MET A 1 80 ? 2.604 9.273 0.381 1.00 0.00 80 MET A CA 16
ATOM 22388 C C . MET A 1 80 ? 3.374 9.416 1.696 1.00 0.00 80 MET A C 16
ATOM 22389 O O . MET A 1 80 ? 2.957 8.887 2.725 1.00 0.00 80 MET A O 16
ATOM 22403 N N . ASP A 1 81 ? 4.485 10.134 1.618 1.00 0.00 81 ASP A N 16
ATOM 22404 C CA . ASP A 1 81 ? 5.317 10.354 2.789 1.00 0.00 81 ASP A CA 16
ATOM 22405 C C . ASP A 1 81 ? 4.898 11.659 3.470 1.00 0.00 81 ASP A C 16
ATOM 22406 O O . ASP A 1 81 ? 5.130 12.743 2.937 1.00 0.00 81 ASP A O 16
ATOM 22415 N N . VAL A 1 82 ? 4.289 11.511 4.637 1.00 0.00 82 VAL A N 16
ATOM 22416 C CA . VAL A 1 82 ? 3.835 12.664 5.396 1.00 0.00 82 VAL A CA 16
ATOM 22417 C C . VAL A 1 82 ? 4.911 13.055 6.411 1.00 0.00 82 VAL A C 16
ATOM 22418 O O . VAL A 1 82 ? 5.093 14.236 6.704 1.00 0.00 82 VAL A O 16
ATOM 22431 N N . ASN A 1 83 ? 5.595 12.042 6.921 1.00 0.00 83 ASN A N 16
ATOM 22432 C CA . ASN A 1 83 ? 6.647 12.265 7.898 1.00 0.00 83 ASN A CA 16
ATOM 22433 C C . ASN A 1 83 ? 6.137 13.216 8.982 1.00 0.00 83 ASN A C 16
ATOM 22434 O O . ASN A 1 83 ? 6.364 14.423 8.911 1.00 0.00 83 ASN A O 16
ATOM 22445 N N . ARG A 1 84 ? 5.458 12.636 9.961 1.00 0.00 84 ARG A N 16
ATOM 22446 C CA . ARG A 1 84 ? 4.913 13.417 11.058 1.00 0.00 84 ARG A CA 16
ATOM 22447 C C . ARG A 1 84 ? 3.729 14.257 10.576 1.00 0.00 84 ARG A C 16
ATOM 22448 O O . ARG A 1 84 ? 3.848 15.006 9.608 1.00 0.00 84 ARG A O 16
ATOM 22469 N N . GLU A 1 85 ? 2.613 14.104 11.274 1.00 0.00 85 GLU A N 16
ATOM 22470 C CA . GLU A 1 85 ? 1.408 14.840 10.929 1.00 0.00 85 GLU A CA 16
ATOM 22471 C C . GLU A 1 85 ? 0.463 14.903 12.131 1.00 0.00 85 GLU A C 16
ATOM 22472 O O . GLU A 1 85 ? -0.101 15.955 12.426 1.00 0.00 85 GLU A O 16
ATOM 22484 N N . SER A 1 86 ? 0.320 13.763 12.791 1.00 0.00 86 SER A N 16
ATOM 22485 C CA . SER A 1 86 ? -0.548 13.676 13.954 1.00 0.00 86 SER A CA 16
ATOM 22486 C C . SER A 1 86 ? 0.286 13.419 15.210 1.00 0.00 86 SER A C 16
ATOM 22487 O O . SER A 1 86 ? 0.176 14.151 16.193 1.00 0.00 86 SER A O 16
ATOM 22495 N N . GLY A 1 87 ? 1.101 12.377 15.139 1.00 0.00 87 GLY A N 16
ATOM 22496 C CA . GLY A 1 87 ? 1.954 12.015 16.258 1.00 0.00 87 GLY A CA 16
ATOM 22497 C C . GLY A 1 87 ? 1.953 10.501 16.480 1.00 0.00 87 GLY A C 16
ATOM 22498 O O . GLY A 1 87 ? 1.540 9.742 15.605 1.00 0.00 87 GLY A O 16
ATOM 22502 N N . PRO A 1 88 ? 2.434 10.097 17.687 1.00 0.00 88 PRO A N 16
ATOM 22503 C CA . PRO A 1 88 ? 2.493 8.688 18.035 1.00 0.00 88 PRO A CA 16
ATOM 22504 C C . PRO A 1 88 ? 1.101 8.147 18.369 1.00 0.00 88 PRO A C 16
ATOM 22505 O O . PRO A 1 88 ? 0.689 7.116 17.839 1.00 0.00 88 PRO A O 16
ATOM 22516 N N . SER A 1 89 ? 0.416 8.866 19.245 1.00 0.00 89 SER A N 16
ATOM 22517 C CA . SER A 1 89 ? -0.920 8.471 19.656 1.00 0.00 89 SER A CA 16
ATOM 22518 C C . SER A 1 89 ? -0.924 7.002 20.083 1.00 0.00 89 SER A C 16
ATOM 22519 O O . SER A 1 89 ? -1.058 6.110 19.246 1.00 0.00 89 SER A O 16
ATOM 22527 N N . SER A 1 90 ? -0.775 6.796 21.383 1.00 0.00 90 SER A N 16
ATOM 22528 C CA . SER A 1 90 ? -0.759 5.450 21.930 1.00 0.00 90 SER A CA 16
ATOM 22529 C C . SER A 1 90 ? -1.955 5.251 22.864 1.00 0.00 90 SER A C 16
ATOM 22530 O O . SER A 1 90 ? -2.634 6.212 23.222 1.00 0.00 90 SER A O 16
ATOM 22538 N N . GLY A 1 91 ? -2.176 3.997 23.231 1.00 0.00 91 GLY A N 16
ATOM 22539 C CA . GLY A 1 91 ? -3.278 3.660 24.116 1.00 0.00 91 GLY A CA 16
ATOM 22540 C C . GLY A 1 91 ? -4.616 3.729 23.377 1.00 0.00 91 GLY A C 16
ATOM 22541 O O . GLY A 1 91 ? -5.379 4.677 23.557 1.00 0.00 91 GLY A O 16
ATOM 22545 N N . GLY A 1 1 ? -11.031 -13.439 4.059 1.00 0.00 1 GLY A N 17
ATOM 22546 C CA . GLY A 1 1 ? -10.662 -13.679 5.444 1.00 0.00 1 GLY A CA 17
ATOM 22547 C C . GLY A 1 1 ? -9.277 -13.106 5.750 1.00 0.00 1 GLY A C 17
ATOM 22548 O O . GLY A 1 1 ? -8.671 -12.451 4.903 1.00 0.00 1 GLY A O 17
ATOM 22552 N N . SER A 1 2 ? -8.816 -13.374 6.963 1.00 0.00 2 SER A N 17
ATOM 22553 C CA . SER A 1 2 ? -7.513 -12.894 7.391 1.00 0.00 2 SER A CA 17
ATOM 22554 C C . SER A 1 2 ? -6.585 -14.077 7.672 1.00 0.00 2 SER A C 17
ATOM 22555 O O . SER A 1 2 ? -7.003 -15.072 8.261 1.00 0.00 2 SER A O 17
ATOM 22563 N N . SER A 1 3 ? -5.343 -13.930 7.235 1.00 0.00 3 SER A N 17
ATOM 22564 C CA . SER A 1 3 ? -4.352 -14.974 7.432 1.00 0.00 3 SER A CA 17
ATOM 22565 C C . SER A 1 3 ? -4.797 -16.257 6.727 1.00 0.00 3 SER A C 17
ATOM 22566 O O . SER A 1 3 ? -5.735 -16.918 7.168 1.00 0.00 3 SER A O 17
ATOM 22574 N N . GLY A 1 4 ? -4.102 -16.570 5.643 1.00 0.00 4 GLY A N 17
ATOM 22575 C CA . GLY A 1 4 ? -4.414 -17.762 4.873 1.00 0.00 4 GLY A CA 17
ATOM 22576 C C . GLY A 1 4 ? -3.674 -17.760 3.534 1.00 0.00 4 GLY A C 17
ATOM 22577 O O . GLY A 1 4 ? -4.289 -17.603 2.481 1.00 0.00 4 GLY A O 17
ATOM 22581 N N . SER A 1 5 ? -2.363 -17.935 3.619 1.00 0.00 5 SER A N 17
ATOM 22582 C CA . SER A 1 5 ? -1.532 -17.954 2.426 1.00 0.00 5 SER A CA 17
ATOM 22583 C C . SER A 1 5 ? -1.545 -19.351 1.803 1.00 0.00 5 SER A C 17
ATOM 22584 O O . SER A 1 5 ? -1.873 -19.508 0.628 1.00 0.00 5 SER A O 17
ATOM 22592 N N . SER A 1 6 ? -1.183 -20.331 2.618 1.00 0.00 6 SER A N 17
ATOM 22593 C CA . SER A 1 6 ? -1.148 -21.710 2.161 1.00 0.00 6 SER A CA 17
ATOM 22594 C C . SER A 1 6 ? 0.017 -21.910 1.189 1.00 0.00 6 SER A C 17
ATOM 22595 O O . SER A 1 6 ? 0.995 -22.580 1.516 1.00 0.00 6 SER A O 17
ATOM 22603 N N . GLY A 1 7 ? -0.127 -21.316 0.013 1.00 0.00 7 GLY A N 17
ATOM 22604 C CA . GLY A 1 7 ? 0.900 -21.421 -1.008 1.00 0.00 7 GLY A CA 17
ATOM 22605 C C . GLY A 1 7 ? 1.336 -20.036 -1.492 1.00 0.00 7 GLY A C 17
ATOM 22606 O O . GLY A 1 7 ? 1.285 -19.067 -0.736 1.00 0.00 7 GLY A O 17
ATOM 22610 N N . GLU A 1 8 ? 1.754 -19.987 -2.748 1.00 0.00 8 GLU A N 17
ATOM 22611 C CA . GLU A 1 8 ? 2.198 -18.737 -3.341 1.00 0.00 8 GLU A CA 17
ATOM 22612 C C . GLU A 1 8 ? 1.126 -18.186 -4.282 1.00 0.00 8 GLU A C 17
ATOM 22613 O O . GLU A 1 8 ? 1.150 -18.455 -5.482 1.00 0.00 8 GLU A O 17
ATOM 22625 N N . LYS A 1 9 ? 0.209 -17.424 -3.703 1.00 0.00 9 LYS A N 17
ATOM 22626 C CA . LYS A 1 9 ? -0.870 -16.833 -4.475 1.00 0.00 9 LYS A CA 17
ATOM 22627 C C . LYS A 1 9 ? -0.821 -15.310 -4.329 1.00 0.00 9 LYS A C 17
ATOM 22628 O O . LYS A 1 9 ? -1.799 -14.691 -3.913 1.00 0.00 9 LYS A O 17
ATOM 22647 N N . THR A 1 10 ? 0.328 -14.751 -4.680 1.00 0.00 10 THR A N 17
ATOM 22648 C CA . THR A 1 10 ? 0.517 -13.313 -4.593 1.00 0.00 10 THR A CA 17
ATOM 22649 C C . THR A 1 10 ? 0.395 -12.675 -5.978 1.00 0.00 10 THR A C 17
ATOM 22650 O O . THR A 1 10 ? 0.673 -13.318 -6.989 1.00 0.00 10 THR A O 17
ATOM 22661 N N . VAL A 1 11 ? -0.022 -11.417 -5.980 1.00 0.00 11 VAL A N 17
ATOM 22662 C CA . VAL A 1 11 ? -0.185 -10.684 -7.224 1.00 0.00 11 VAL A CA 17
ATOM 22663 C C . VAL A 1 11 ? 0.826 -9.537 -7.272 1.00 0.00 11 VAL A C 17
ATOM 22664 O O . VAL A 1 11 ? 1.321 -9.097 -6.235 1.00 0.00 11 VAL A O 17
ATOM 22677 N N . ARG A 1 12 ? 1.104 -9.086 -8.486 1.00 0.00 12 ARG A N 17
ATOM 22678 C CA . ARG A 1 12 ? 2.048 -7.999 -8.683 1.00 0.00 12 ARG A CA 17
ATOM 22679 C C . ARG A 1 12 ? 1.330 -6.651 -8.594 1.00 0.00 12 ARG A C 17
ATOM 22680 O O . ARG A 1 12 ? 0.458 -6.353 -9.410 1.00 0.00 12 ARG A O 17
ATOM 22701 N N . VAL A 1 13 ? 1.723 -5.871 -7.598 1.00 0.00 13 VAL A N 17
ATOM 22702 C CA . VAL A 1 13 ? 1.128 -4.561 -7.393 1.00 0.00 13 VAL A CA 17
ATOM 22703 C C . VAL A 1 13 ? 2.164 -3.480 -7.709 1.00 0.00 13 VAL A C 17
ATOM 22704 O O . VAL A 1 13 ? 3.354 -3.662 -7.457 1.00 0.00 13 VAL A O 17
ATOM 22717 N N . VAL A 1 14 ? 1.673 -2.379 -8.258 1.00 0.00 14 VAL A N 17
ATOM 22718 C CA . VAL A 1 14 ? 2.541 -1.268 -8.612 1.00 0.00 14 VAL A CA 17
ATOM 22719 C C . VAL A 1 14 ? 2.642 -0.307 -7.425 1.00 0.00 14 VAL A C 17
ATOM 22720 O O . VAL A 1 14 ? 1.662 0.341 -7.062 1.00 0.00 14 VAL A O 17
ATOM 22733 N N . ILE A 1 15 ? 3.836 -0.247 -6.854 1.00 0.00 15 ILE A N 17
ATOM 22734 C CA . ILE A 1 15 ? 4.078 0.624 -5.716 1.00 0.00 15 ILE A CA 17
ATOM 22735 C C . ILE A 1 15 ? 4.775 1.899 -6.195 1.00 0.00 15 ILE A C 17
ATOM 22736 O O . ILE A 1 15 ? 5.995 1.923 -6.350 1.00 0.00 15 ILE A O 17
ATOM 22752 N N . ASN A 1 16 ? 3.970 2.929 -6.414 1.00 0.00 16 ASN A N 17
ATOM 22753 C CA . ASN A 1 16 ? 4.494 4.204 -6.872 1.00 0.00 16 ASN A CA 17
ATOM 22754 C C . ASN A 1 16 ? 4.879 5.056 -5.660 1.00 0.00 16 ASN A C 17
ATOM 22755 O O . ASN A 1 16 ? 4.044 5.332 -4.800 1.00 0.00 16 ASN A O 17
ATOM 22766 N N . PHE A 1 17 ? 6.144 5.450 -5.632 1.00 0.00 17 PHE A N 17
ATOM 22767 C CA . PHE A 1 17 ? 6.650 6.265 -4.540 1.00 0.00 17 PHE A CA 17
ATOM 22768 C C . PHE A 1 17 ? 7.691 7.268 -5.042 1.00 0.00 17 PHE A C 17
ATOM 22769 O O . PHE A 1 17 ? 8.104 7.213 -6.199 1.00 0.00 17 PHE A O 17
ATOM 22786 N N . LYS A 1 18 ? 8.086 8.160 -4.146 1.00 0.00 18 LYS A N 17
ATOM 22787 C CA . LYS A 1 18 ? 9.071 9.173 -4.482 1.00 0.00 18 LYS A CA 17
ATOM 22788 C C . LYS A 1 18 ? 8.437 10.202 -5.421 1.00 0.00 18 LYS A C 17
ATOM 22789 O O . LYS A 1 18 ? 9.123 11.084 -5.935 1.00 0.00 18 LYS A O 17
ATOM 22808 N N . LYS A 1 19 ? 7.135 10.055 -5.616 1.00 0.00 19 LYS A N 17
ATOM 22809 C CA . LYS A 1 19 ? 6.401 10.961 -6.484 1.00 0.00 19 LYS A CA 17
ATOM 22810 C C . LYS A 1 19 ? 6.994 10.902 -7.893 1.00 0.00 19 LYS A C 17
ATOM 22811 O O . LYS A 1 19 ? 7.123 11.928 -8.560 1.00 0.00 19 LYS A O 17
ATOM 22830 N N . THR A 1 20 ? 7.339 9.691 -8.306 1.00 0.00 20 THR A N 17
ATOM 22831 C CA . THR A 1 20 ? 7.915 9.485 -9.624 1.00 0.00 20 THR A CA 17
ATOM 22832 C C . THR A 1 20 ? 8.375 8.034 -9.784 1.00 0.00 20 THR A C 17
ATOM 22833 O O . THR A 1 20 ? 8.090 7.397 -10.797 1.00 0.00 20 THR A O 17
ATOM 22844 N N . GLN A 1 21 ? 9.079 7.555 -8.769 1.00 0.00 21 GLN A N 17
ATOM 22845 C CA . GLN A 1 21 ? 9.581 6.192 -8.784 1.00 0.00 21 GLN A CA 17
ATOM 22846 C C . GLN A 1 21 ? 8.452 5.206 -8.477 1.00 0.00 21 GLN A C 17
ATOM 22847 O O . GLN A 1 21 ? 7.471 5.564 -7.826 1.00 0.00 21 GLN A O 17
ATOM 22861 N N . LYS A 1 22 ? 8.628 3.985 -8.959 1.00 0.00 22 LYS A N 17
ATOM 22862 C CA . LYS A 1 22 ? 7.636 2.946 -8.744 1.00 0.00 22 LYS A CA 17
ATOM 22863 C C . LYS A 1 22 ? 8.327 1.581 -8.732 1.00 0.00 22 LYS A C 17
ATOM 22864 O O . LYS A 1 22 ? 9.353 1.395 -9.386 1.00 0.00 22 LYS A O 17
ATOM 22883 N N . THR A 1 23 ? 7.738 0.661 -7.983 1.00 0.00 23 THR A N 17
ATOM 22884 C CA . THR A 1 23 ? 8.285 -0.681 -7.877 1.00 0.00 23 THR A CA 17
ATOM 22885 C C . THR A 1 23 ? 7.159 -1.717 -7.870 1.00 0.00 23 THR A C 17
ATOM 22886 O O . THR A 1 23 ? 6.009 -1.386 -7.588 1.00 0.00 23 THR A O 17
ATOM 22897 N N . ILE A 1 24 ? 7.530 -2.949 -8.183 1.00 0.00 24 ILE A N 17
ATOM 22898 C CA . ILE A 1 24 ? 6.566 -4.036 -8.216 1.00 0.00 24 ILE A CA 17
ATOM 22899 C C . ILE A 1 24 ? 6.867 -5.014 -7.078 1.00 0.00 24 ILE A C 17
ATOM 22900 O O . ILE A 1 24 ? 8.027 -5.312 -6.802 1.00 0.00 24 ILE A O 17
ATOM 22916 N N . VAL A 1 25 ? 5.800 -5.486 -6.449 1.00 0.00 25 VAL A N 17
ATOM 22917 C CA . VAL A 1 25 ? 5.935 -6.424 -5.348 1.00 0.00 25 VAL A CA 17
ATOM 22918 C C . VAL A 1 25 ? 4.841 -7.488 -5.453 1.00 0.00 25 VAL A C 17
ATOM 22919 O O . VAL A 1 25 ? 3.777 -7.236 -6.017 1.00 0.00 25 VAL A O 17
ATOM 22932 N N . ARG A 1 26 ? 5.140 -8.655 -4.900 1.00 0.00 26 ARG A N 17
ATOM 22933 C CA . ARG A 1 26 ? 4.194 -9.758 -4.925 1.00 0.00 26 ARG A CA 17
ATOM 22934 C C . ARG A 1 26 ? 3.663 -10.033 -3.516 1.00 0.00 26 ARG A C 17
ATOM 22935 O O . ARG A 1 26 ? 4.393 -10.530 -2.660 1.00 0.00 26 ARG A O 17
ATOM 22956 N N . VAL A 1 27 ? 2.396 -9.697 -3.320 1.00 0.00 27 VAL A N 17
ATOM 22957 C CA . VAL A 1 27 ? 1.759 -9.902 -2.031 1.00 0.00 27 VAL A CA 17
ATOM 22958 C C . VAL A 1 27 ? 0.362 -10.489 -2.244 1.00 0.00 27 VAL A C 17
ATOM 22959 O O . VAL A 1 27 ? -0.077 -10.658 -3.381 1.00 0.00 27 VAL A O 17
ATOM 22972 N N . SER A 1 28 ? -0.297 -10.783 -1.133 1.00 0.00 28 SER A N 17
ATOM 22973 C CA . SER A 1 28 ? -1.635 -11.348 -1.185 1.00 0.00 28 SER A CA 17
ATOM 22974 C C . SER A 1 28 ? -2.670 -10.230 -1.328 1.00 0.00 28 SER A C 17
ATOM 22975 O O . SER A 1 28 ? -2.664 -9.271 -0.557 1.00 0.00 28 SER A O 17
ATOM 22983 N N . PRO A 1 29 ? -3.556 -10.394 -2.347 1.00 0.00 29 PRO A N 17
ATOM 22984 C CA . PRO A 1 29 ? -4.594 -9.410 -2.602 1.00 0.00 29 PRO A CA 17
ATOM 22985 C C . PRO A 1 29 ? -5.714 -9.514 -1.565 1.00 0.00 29 PRO A C 17
ATOM 22986 O O . PRO A 1 29 ? -6.610 -8.671 -1.526 1.00 0.00 29 PRO A O 17
ATOM 22997 N N . HIS A 1 30 ? -5.628 -10.555 -0.750 1.00 0.00 30 HIS A N 17
ATOM 22998 C CA . HIS A 1 30 ? -6.623 -10.781 0.284 1.00 0.00 30 HIS A CA 17
ATOM 22999 C C . HIS A 1 30 ? -6.333 -9.875 1.482 1.00 0.00 30 HIS A C 17
ATOM 23000 O O . HIS A 1 30 ? -7.136 -9.006 1.818 1.00 0.00 30 HIS A O 17
ATOM 23014 N N . ALA A 1 31 ? -5.181 -10.108 2.095 1.00 0.00 31 ALA A N 17
ATOM 23015 C CA . ALA A 1 31 ? -4.775 -9.324 3.248 1.00 0.00 31 ALA A CA 17
ATOM 23016 C C . ALA A 1 31 ? -5.080 -7.848 2.989 1.00 0.00 31 ALA A C 17
ATOM 23017 O O . ALA A 1 31 ? -5.020 -7.388 1.850 1.00 0.00 31 ALA A O 17
ATOM 23024 N N . SER A 1 32 ? -5.402 -7.145 4.066 1.00 0.00 32 SER A N 17
ATOM 23025 C CA . SER A 1 32 ? -5.717 -5.730 3.969 1.00 0.00 32 SER A CA 17
ATOM 23026 C C . SER A 1 32 ? -4.427 -4.910 3.906 1.00 0.00 32 SER A C 17
ATOM 23027 O O . SER A 1 32 ? -3.408 -5.304 4.470 1.00 0.00 32 SER A O 17
ATOM 23035 N N . LEU A 1 33 ? -4.514 -3.783 3.214 1.00 0.00 33 LEU A N 17
ATOM 23036 C CA . LEU A 1 33 ? -3.366 -2.904 3.069 1.00 0.00 33 LEU A CA 17
ATOM 23037 C C . LEU A 1 33 ? -2.750 -2.646 4.446 1.00 0.00 33 LEU A C 17
ATOM 23038 O O . LEU A 1 33 ? -1.545 -2.423 4.559 1.00 0.00 33 LEU A O 17
ATOM 23054 N N . GLN A 1 34 ? -3.604 -2.686 5.458 1.00 0.00 34 GLN A N 17
ATOM 23055 C CA . GLN A 1 34 ? -3.159 -2.460 6.822 1.00 0.00 34 GLN A CA 17
ATOM 23056 C C . GLN A 1 34 ? -2.050 -3.448 7.189 1.00 0.00 34 GLN A C 17
ATOM 23057 O O . GLN A 1 34 ? -1.141 -3.113 7.948 1.00 0.00 34 GLN A O 17
ATOM 23071 N N . GLU A 1 35 ? -2.161 -4.646 6.634 1.00 0.00 35 GLU A N 17
ATOM 23072 C CA . GLU A 1 35 ? -1.179 -5.685 6.894 1.00 0.00 35 GLU A CA 17
ATOM 23073 C C . GLU A 1 35 ? -0.090 -5.666 5.819 1.00 0.00 35 GLU A C 17
ATOM 23074 O O . GLU A 1 35 ? 1.030 -6.116 6.058 1.00 0.00 35 GLU A O 17
ATOM 23086 N N . LEU A 1 36 ? -0.456 -5.142 4.659 1.00 0.00 36 LEU A N 17
ATOM 23087 C CA . LEU A 1 36 ? 0.476 -5.058 3.548 1.00 0.00 36 LEU A CA 17
ATOM 23088 C C . LEU A 1 36 ? 1.125 -3.673 3.535 1.00 0.00 36 LEU A C 17
ATOM 23089 O O . LEU A 1 36 ? 1.801 -3.310 2.574 1.00 0.00 36 LEU A O 17
ATOM 23105 N N . ALA A 1 37 ? 0.897 -2.938 4.613 1.00 0.00 37 ALA A N 17
ATOM 23106 C CA . ALA A 1 37 ? 1.452 -1.601 4.738 1.00 0.00 37 ALA A CA 17
ATOM 23107 C C . ALA A 1 37 ? 2.967 -1.698 4.933 1.00 0.00 37 ALA A C 17
ATOM 23108 O O . ALA A 1 37 ? 3.730 -1.029 4.238 1.00 0.00 37 ALA A O 17
ATOM 23115 N N . PRO A 1 38 ? 3.367 -2.558 5.907 1.00 0.00 38 PRO A N 17
ATOM 23116 C CA . PRO A 1 38 ? 4.776 -2.752 6.202 1.00 0.00 38 PRO A CA 17
ATOM 23117 C C . PRO A 1 38 ? 5.450 -3.603 5.125 1.00 0.00 38 PRO A C 17
ATOM 23118 O O . PRO A 1 38 ? 6.562 -3.300 4.694 1.00 0.00 38 PRO A O 17
ATOM 23129 N N . ILE A 1 39 ? 4.749 -4.652 4.720 1.00 0.00 39 ILE A N 17
ATOM 23130 C CA . ILE A 1 39 ? 5.266 -5.549 3.701 1.00 0.00 39 ILE A CA 17
ATOM 23131 C C . ILE A 1 39 ? 5.628 -4.742 2.452 1.00 0.00 39 ILE A C 17
ATOM 23132 O O . ILE A 1 39 ? 6.614 -5.041 1.780 1.00 0.00 39 ILE A O 17
ATOM 23148 N N . ILE A 1 40 ? 4.811 -3.735 2.180 1.00 0.00 40 ILE A N 17
ATOM 23149 C CA . ILE A 1 40 ? 5.033 -2.883 1.024 1.00 0.00 40 ILE A CA 17
ATOM 23150 C C . ILE A 1 40 ? 6.115 -1.854 1.355 1.00 0.00 40 ILE A C 17
ATOM 23151 O O . ILE A 1 40 ? 7.172 -1.835 0.726 1.00 0.00 40 ILE A O 17
ATOM 23167 N N . CYS A 1 41 ? 5.815 -1.023 2.342 1.00 0.00 41 CYS A N 17
ATOM 23168 C CA . CYS A 1 41 ? 6.749 0.007 2.765 1.00 0.00 41 CYS A CA 17
ATOM 23169 C C . CYS A 1 41 ? 8.133 -0.629 2.905 1.00 0.00 41 CYS A C 17
ATOM 23170 O O . CYS A 1 41 ? 9.138 -0.031 2.522 1.00 0.00 41 CYS A O 17
ATOM 23178 N N . SER A 1 42 ? 8.143 -1.835 3.455 1.00 0.00 42 SER A N 17
ATOM 23179 C CA . SER A 1 42 ? 9.387 -2.559 3.651 1.00 0.00 42 SER A CA 17
ATOM 23180 C C . SER A 1 42 ? 10.125 -2.701 2.318 1.00 0.00 42 SER A C 17
ATOM 23181 O O . SER A 1 42 ? 11.316 -2.405 2.229 1.00 0.00 42 SER A O 17
ATOM 23189 N N . LYS A 1 43 ? 9.387 -3.153 1.315 1.00 0.00 43 LYS A N 17
ATOM 23190 C CA . LYS A 1 43 ? 9.957 -3.337 -0.009 1.00 0.00 43 LYS A CA 17
ATOM 23191 C C . LYS A 1 43 ? 10.600 -2.028 -0.470 1.00 0.00 43 LYS A C 17
ATOM 23192 O O . LYS A 1 43 ? 11.671 -2.038 -1.075 1.00 0.00 43 LYS A O 17
ATOM 23211 N N . CYS A 1 44 ? 9.920 -0.932 -0.166 1.00 0.00 44 CYS A N 17
ATOM 23212 C CA . CYS A 1 44 ? 10.412 0.382 -0.542 1.00 0.00 44 CYS A CA 17
ATOM 23213 C C . CYS A 1 44 ? 11.172 0.969 0.649 1.00 0.00 44 CYS A C 17
ATOM 23214 O O . CYS A 1 44 ? 11.398 2.176 0.712 1.00 0.00 44 CYS A O 17
ATOM 23222 N N . GLU A 1 45 ? 11.545 0.087 1.565 1.00 0.00 45 GLU A N 17
ATOM 23223 C CA . GLU A 1 45 ? 12.275 0.503 2.751 1.00 0.00 45 GLU A CA 17
ATOM 23224 C C . GLU A 1 45 ? 11.752 1.851 3.250 1.00 0.00 45 GLU A C 17
ATOM 23225 O O . GLU A 1 45 ? 12.533 2.724 3.626 1.00 0.00 45 GLU A O 17
ATOM 23237 N N . PHE A 1 46 ? 10.433 1.979 3.239 1.00 0.00 46 PHE A N 17
ATOM 23238 C CA . PHE A 1 46 ? 9.797 3.207 3.686 1.00 0.00 46 PHE A CA 17
ATOM 23239 C C . PHE A 1 46 ? 9.492 3.152 5.185 1.00 0.00 46 PHE A C 17
ATOM 23240 O O . PHE A 1 46 ? 9.929 2.233 5.877 1.00 0.00 46 PHE A O 17
ATOM 23257 N N . ASP A 1 47 ? 8.746 4.146 5.641 1.00 0.00 47 ASP A N 17
ATOM 23258 C CA . ASP A 1 47 ? 8.378 4.223 7.045 1.00 0.00 47 ASP A CA 17
ATOM 23259 C C . ASP A 1 47 ? 6.855 4.153 7.173 1.00 0.00 47 ASP A C 17
ATOM 23260 O O . ASP A 1 47 ? 6.153 5.092 6.802 1.00 0.00 47 ASP A O 17
ATOM 23269 N N . PRO A 1 48 ? 6.376 3.000 7.714 1.00 0.00 48 PRO A N 17
ATOM 23270 C CA . PRO A 1 48 ? 4.949 2.795 7.896 1.00 0.00 48 PRO A CA 17
ATOM 23271 C C . PRO A 1 48 ? 4.425 3.610 9.080 1.00 0.00 48 PRO A C 17
ATOM 23272 O O . PRO A 1 48 ? 3.232 3.579 9.380 1.00 0.00 48 PRO A O 17
ATOM 23283 N N . LEU A 1 49 ? 5.342 4.319 9.722 1.00 0.00 49 LEU A N 17
ATOM 23284 C CA . LEU A 1 49 ? 4.987 5.140 10.867 1.00 0.00 49 LEU A CA 17
ATOM 23285 C C . LEU A 1 49 ? 4.102 6.299 10.403 1.00 0.00 49 LEU A C 17
ATOM 23286 O O . LEU A 1 49 ? 3.056 6.561 10.994 1.00 0.00 49 LEU A O 17
ATOM 23302 N N . HIS A 1 50 ? 4.556 6.963 9.350 1.00 0.00 50 HIS A N 17
ATOM 23303 C CA . HIS A 1 50 ? 3.819 8.088 8.801 1.00 0.00 50 HIS A CA 17
ATOM 23304 C C . HIS A 1 50 ? 3.678 7.919 7.287 1.00 0.00 50 HIS A C 17
ATOM 23305 O O . HIS A 1 50 ? 4.127 8.770 6.519 1.00 0.00 50 HIS A O 17
ATOM 23319 N N . THR A 1 51 ? 3.054 6.816 6.902 1.00 0.00 51 THR A N 17
ATOM 23320 C CA . THR A 1 51 ? 2.849 6.525 5.493 1.00 0.00 51 THR A CA 17
ATOM 23321 C C . THR A 1 51 ? 1.356 6.385 5.189 1.00 0.00 51 THR A C 17
ATOM 23322 O O . THR A 1 51 ? 0.625 5.733 5.933 1.00 0.00 51 THR A O 17
ATOM 23333 N N . LEU A 1 52 ? 0.947 7.009 4.094 1.00 0.00 52 LEU A N 17
ATOM 23334 C CA . LEU A 1 52 ? -0.446 6.963 3.682 1.00 0.00 52 LEU A CA 17
ATOM 23335 C C . LEU A 1 52 ? -0.573 6.098 2.426 1.00 0.00 52 LEU A C 17
ATOM 23336 O O . LEU A 1 52 ? 0.430 5.672 1.857 1.00 0.00 52 LEU A O 17
ATOM 23352 N N . LEU A 1 53 ? -1.816 5.864 2.031 1.00 0.00 53 LEU A N 17
ATOM 23353 C CA . LEU A 1 53 ? -2.088 5.058 0.854 1.00 0.00 53 LEU A CA 17
ATOM 23354 C C . LEU A 1 53 ? -3.117 5.774 -0.023 1.00 0.00 53 LEU A C 17
ATOM 23355 O O . LEU A 1 53 ? -4.318 5.693 0.229 1.00 0.00 53 LEU A O 17
ATOM 23371 N N . LEU A 1 54 ? -2.608 6.460 -1.036 1.00 0.00 54 LEU A N 17
ATOM 23372 C CA . LEU A 1 54 ? -3.467 7.191 -1.952 1.00 0.00 54 LEU A CA 17
ATOM 23373 C C . LEU A 1 54 ? -3.663 6.368 -3.227 1.00 0.00 54 LEU A C 17
ATOM 23374 O O . LEU A 1 54 ? -2.918 5.422 -3.481 1.00 0.00 54 LEU A O 17
ATOM 23390 N N . LYS A 1 55 ? -4.668 6.758 -3.997 1.00 0.00 55 LYS A N 17
ATOM 23391 C CA . LYS A 1 55 ? -4.971 6.068 -5.239 1.00 0.00 55 LYS A CA 17
ATOM 23392 C C . LYS A 1 55 ? -3.724 6.052 -6.125 1.00 0.00 55 LYS A C 17
ATOM 23393 O O . LYS A 1 55 ? -3.038 5.035 -6.218 1.00 0.00 55 LYS A O 17
ATOM 23412 N N . ASP A 1 56 ? -3.468 7.190 -6.754 1.00 0.00 56 ASP A N 17
ATOM 23413 C CA . ASP A 1 56 ? -2.316 7.319 -7.629 1.00 0.00 56 ASP A CA 17
ATOM 23414 C C . ASP A 1 56 ? -1.453 8.492 -7.160 1.00 0.00 56 ASP A C 17
ATOM 23415 O O . ASP A 1 56 ? -1.745 9.112 -6.138 1.00 0.00 56 ASP A O 17
ATOM 23424 N N . TYR A 1 57 ? -0.408 8.761 -7.929 1.00 0.00 57 TYR A N 17
ATOM 23425 C CA . TYR A 1 57 ? 0.499 9.849 -7.605 1.00 0.00 57 TYR A CA 17
ATOM 23426 C C . TYR A 1 57 ? -0.217 11.200 -7.678 1.00 0.00 57 TYR A C 17
ATOM 23427 O O . TYR A 1 57 ? 0.210 12.167 -7.049 1.00 0.00 57 TYR A O 17
ATOM 23445 N N . GLN A 1 58 ? -1.293 11.222 -8.450 1.00 0.00 58 GLN A N 17
ATOM 23446 C CA . GLN A 1 58 ? -2.072 12.438 -8.613 1.00 0.00 58 GLN A CA 17
ATOM 23447 C C . GLN A 1 58 ? -3.561 12.144 -8.422 1.00 0.00 58 GLN A C 17
ATOM 23448 O O . GLN A 1 58 ? -4.277 11.888 -9.389 1.00 0.00 58 GLN A O 17
ATOM 23462 N N . SER A 1 59 ? -3.984 12.190 -7.167 1.00 0.00 59 SER A N 17
ATOM 23463 C CA . SER A 1 59 ? -5.375 11.932 -6.836 1.00 0.00 59 SER A CA 17
ATOM 23464 C C . SER A 1 59 ? -5.724 12.587 -5.498 1.00 0.00 59 SER A C 17
ATOM 23465 O O . SER A 1 59 ? -6.760 13.239 -5.373 1.00 0.00 59 SER A O 17
ATOM 23473 N N . GLN A 1 60 ? -4.841 12.390 -4.530 1.00 0.00 60 GLN A N 17
ATOM 23474 C CA . GLN A 1 60 ? -5.043 12.954 -3.206 1.00 0.00 60 GLN A CA 17
ATOM 23475 C C . GLN A 1 60 ? -6.204 12.249 -2.502 1.00 0.00 60 GLN A C 17
ATOM 23476 O O . GLN A 1 60 ? -6.850 12.830 -1.630 1.00 0.00 60 GLN A O 17
ATOM 23490 N N . GLU A 1 61 ? -6.435 11.009 -2.906 1.00 0.00 61 GLU A N 17
ATOM 23491 C CA . GLU A 1 61 ? -7.507 10.219 -2.324 1.00 0.00 61 GLU A CA 17
ATOM 23492 C C . GLU A 1 61 ? -6.934 9.004 -1.592 1.00 0.00 61 GLU A C 17
ATOM 23493 O O . GLU A 1 61 ? -6.375 8.105 -2.218 1.00 0.00 61 GLU A O 17
ATOM 23505 N N . PRO A 1 62 ? -7.098 9.016 -0.242 1.00 0.00 62 PRO A N 17
ATOM 23506 C CA . PRO A 1 62 ? -6.604 7.926 0.582 1.00 0.00 62 PRO A CA 17
ATOM 23507 C C . PRO A 1 62 ? -7.497 6.691 0.450 1.00 0.00 62 PRO A C 17
ATOM 23508 O O . PRO A 1 62 ? -8.708 6.812 0.270 1.00 0.00 62 PRO A O 17
ATOM 23519 N N . LEU A 1 63 ? -6.865 5.530 0.546 1.00 0.00 63 LEU A N 17
ATOM 23520 C CA . LEU A 1 63 ? -7.588 4.274 0.440 1.00 0.00 63 LEU A CA 17
ATOM 23521 C C . LEU A 1 63 ? -7.998 3.807 1.837 1.00 0.00 63 LEU A C 17
ATOM 23522 O O . LEU A 1 63 ? -7.572 4.381 2.838 1.00 0.00 63 LEU A O 17
ATOM 23538 N N . ASP A 1 64 ? -8.821 2.768 1.862 1.00 0.00 64 ASP A N 17
ATOM 23539 C CA . ASP A 1 64 ? -9.293 2.217 3.121 1.00 0.00 64 ASP A CA 17
ATOM 23540 C C . ASP A 1 64 ? -8.511 0.942 3.439 1.00 0.00 64 ASP A C 17
ATOM 23541 O O . ASP A 1 64 ? -8.799 -0.120 2.890 1.00 0.00 64 ASP A O 17
ATOM 23550 N N . LEU A 1 65 ? -7.538 1.088 4.326 1.00 0.00 65 LEU A N 17
ATOM 23551 C CA . LEU A 1 65 ? -6.713 -0.039 4.725 1.00 0.00 65 LEU A CA 17
ATOM 23552 C C . LEU A 1 65 ? -7.607 -1.253 4.987 1.00 0.00 65 LEU A C 17
ATOM 23553 O O . LEU A 1 65 ? -7.388 -2.323 4.422 1.00 0.00 65 LEU A O 17
ATOM 23569 N N . THR A 1 66 ? -8.594 -1.045 5.846 1.00 0.00 66 THR A N 17
ATOM 23570 C CA . THR A 1 66 ? -9.522 -2.109 6.190 1.00 0.00 66 THR A CA 17
ATOM 23571 C C . THR A 1 66 ? -9.907 -2.905 4.942 1.00 0.00 66 THR A C 17
ATOM 23572 O O . THR A 1 66 ? -10.149 -4.109 5.019 1.00 0.00 66 THR A O 17
ATOM 23583 N N . LYS A 1 67 ? -9.953 -2.201 3.821 1.00 0.00 67 LYS A N 17
ATOM 23584 C CA . LYS A 1 67 ? -10.304 -2.828 2.558 1.00 0.00 67 LYS A CA 17
ATOM 23585 C C . LYS A 1 67 ? -9.045 -3.410 1.914 1.00 0.00 67 LYS A C 17
ATOM 23586 O O . LYS A 1 67 ? -7.939 -2.929 2.157 1.00 0.00 67 LYS A O 17
ATOM 23605 N N . SER A 1 68 ? -9.253 -4.438 1.104 1.00 0.00 68 SER A N 17
ATOM 23606 C CA . SER A 1 68 ? -8.148 -5.091 0.424 1.00 0.00 68 SER A CA 17
ATOM 23607 C C . SER A 1 68 ? -8.157 -4.722 -1.061 1.00 0.00 68 SER A C 17
ATOM 23608 O O . SER A 1 68 ? -9.072 -4.050 -1.532 1.00 0.00 68 SER A O 17
ATOM 23616 N N . LEU A 1 69 ? -7.126 -5.179 -1.757 1.00 0.00 69 LEU A N 17
ATOM 23617 C CA . LEU A 1 69 ? -7.003 -4.906 -3.179 1.00 0.00 69 LEU A CA 17
ATOM 23618 C C . LEU A 1 69 ? -8.219 -5.477 -3.911 1.00 0.00 69 LEU A C 17
ATOM 23619 O O . LEU A 1 69 ? -8.654 -4.928 -4.922 1.00 0.00 69 LEU A O 17
ATOM 23635 N N . ASN A 1 70 ? -8.734 -6.572 -3.371 1.00 0.00 70 ASN A N 17
ATOM 23636 C CA . ASN A 1 70 ? -9.892 -7.224 -3.960 1.00 0.00 70 ASN A CA 17
ATOM 23637 C C . ASN A 1 70 ? -11.120 -6.329 -3.783 1.00 0.00 70 ASN A C 17
ATOM 23638 O O . ASN A 1 70 ? -11.848 -6.071 -4.741 1.00 0.00 70 ASN A O 17
ATOM 23649 N N . ASP A 1 71 ? -11.313 -5.880 -2.551 1.00 0.00 71 ASP A N 17
ATOM 23650 C CA . ASP A 1 71 ? -12.441 -5.020 -2.237 1.00 0.00 71 ASP A CA 17
ATOM 23651 C C . ASP A 1 71 ? -12.338 -3.731 -3.055 1.00 0.00 71 ASP A C 17
ATOM 23652 O O . ASP A 1 71 ? -13.281 -3.356 -3.750 1.00 0.00 71 ASP A O 17
ATOM 23661 N N . LEU A 1 72 ? -11.184 -3.089 -2.946 1.00 0.00 72 LEU A N 17
ATOM 23662 C CA . LEU A 1 72 ? -10.946 -1.851 -3.667 1.00 0.00 72 LEU A CA 17
ATOM 23663 C C . LEU A 1 72 ? -11.048 -2.114 -5.171 1.00 0.00 72 LEU A C 17
ATOM 23664 O O . LEU A 1 72 ? -11.609 -1.306 -5.909 1.00 0.00 72 LEU A O 17
ATOM 23680 N N . GLY A 1 73 ? -10.496 -3.247 -5.580 1.00 0.00 73 GLY A N 17
ATOM 23681 C CA . GLY A 1 73 ? -10.518 -3.626 -6.982 1.00 0.00 73 GLY A CA 17
ATOM 23682 C C . GLY A 1 73 ? -9.436 -2.882 -7.768 1.00 0.00 73 GLY A C 17
ATOM 23683 O O . GLY A 1 73 ? -9.624 -2.565 -8.942 1.00 0.00 73 GLY A O 17
ATOM 23687 N N . LEU A 1 74 ? -8.328 -2.626 -7.090 1.00 0.00 74 LEU A N 17
ATOM 23688 C CA . LEU A 1 74 ? -7.216 -1.925 -7.710 1.00 0.00 74 LEU A CA 17
ATOM 23689 C C . LEU A 1 74 ? -6.017 -2.871 -7.814 1.00 0.00 74 LEU A C 17
ATOM 23690 O O . LEU A 1 74 ? -5.976 -3.902 -7.145 1.00 0.00 74 LEU A O 17
ATOM 23706 N N . ARG A 1 75 ? -5.072 -2.485 -8.659 1.00 0.00 75 ARG A N 17
ATOM 23707 C CA . ARG A 1 75 ? -3.876 -3.286 -8.859 1.00 0.00 75 ARG A CA 17
ATOM 23708 C C . ARG A 1 75 ? -2.625 -2.448 -8.588 1.00 0.00 75 ARG A C 17
ATOM 23709 O O . ARG A 1 75 ? -1.504 -2.934 -8.732 1.00 0.00 75 ARG A O 17
ATOM 23730 N N . GLU A 1 76 ? -2.858 -1.202 -8.201 1.00 0.00 76 GLU A N 17
ATOM 23731 C CA . GLU A 1 76 ? -1.764 -0.292 -7.909 1.00 0.00 76 GLU A CA 17
ATOM 23732 C C . GLU A 1 76 ? -2.200 0.747 -6.874 1.00 0.00 76 GLU A C 17
ATOM 23733 O O . GLU A 1 76 ? -3.390 1.023 -6.729 1.00 0.00 76 GLU A O 17
ATOM 23745 N N . LEU A 1 77 ? -1.213 1.295 -6.180 1.00 0.00 77 LEU A N 17
ATOM 23746 C CA . LEU A 1 77 ? -1.480 2.298 -5.163 1.00 0.00 77 LEU A CA 17
ATOM 23747 C C . LEU A 1 77 ? -0.241 3.179 -4.984 1.00 0.00 77 LEU A C 17
ATOM 23748 O O . LEU A 1 77 ? 0.824 2.874 -5.518 1.00 0.00 77 LEU A O 17
ATOM 23764 N N . TYR A 1 78 ? -0.423 4.253 -4.230 1.00 0.00 78 TYR A N 17
ATOM 23765 C CA . TYR A 1 78 ? 0.667 5.180 -3.974 1.00 0.00 78 TYR A CA 17
ATOM 23766 C C . TYR A 1 78 ? 0.924 5.322 -2.472 1.00 0.00 78 TYR A C 17
ATOM 23767 O O . TYR A 1 78 ? -0.016 5.377 -1.680 1.00 0.00 78 TYR A O 17
ATOM 23785 N N . ALA A 1 79 ? 2.201 5.377 -2.126 1.00 0.00 79 ALA A N 17
ATOM 23786 C CA . ALA A 1 79 ? 2.594 5.512 -0.733 1.00 0.00 79 ALA A CA 17
ATOM 23787 C C . ALA A 1 79 ? 3.077 6.942 -0.480 1.00 0.00 79 ALA A C 17
ATOM 23788 O O . ALA A 1 79 ? 4.130 7.342 -0.974 1.00 0.00 79 ALA A O 17
ATOM 23795 N N . MET A 1 80 ? 2.284 7.672 0.290 1.00 0.00 80 MET A N 17
ATOM 23796 C CA . MET A 1 80 ? 2.618 9.049 0.615 1.00 0.00 80 MET A CA 17
ATOM 23797 C C . MET A 1 80 ? 3.280 9.142 1.991 1.00 0.00 80 MET A C 17
ATOM 23798 O O . MET A 1 80 ? 2.877 8.453 2.926 1.00 0.00 80 MET A O 17
ATOM 23812 N N . ASP A 1 81 ? 4.286 10.001 2.070 1.00 0.00 81 ASP A N 17
ATOM 23813 C CA . ASP A 1 81 ? 5.009 10.194 3.316 1.00 0.00 81 ASP A CA 17
ATOM 23814 C C . ASP A 1 81 ? 4.685 11.578 3.880 1.00 0.00 81 ASP A C 17
ATOM 23815 O O . ASP A 1 81 ? 5.207 12.585 3.403 1.00 0.00 81 ASP A O 17
ATOM 23824 N N . VAL A 1 82 ? 3.824 11.585 4.887 1.00 0.00 82 VAL A N 17
ATOM 23825 C CA . VAL A 1 82 ? 3.424 12.830 5.521 1.00 0.00 82 VAL A CA 17
ATOM 23826 C C . VAL A 1 82 ? 4.516 13.276 6.495 1.00 0.00 82 VAL A C 17
ATOM 23827 O O . VAL A 1 82 ? 4.721 14.472 6.699 1.00 0.00 82 VAL A O 17
ATOM 23840 N N . ASN A 1 83 ? 5.190 12.291 7.070 1.00 0.00 83 ASN A N 17
ATOM 23841 C CA . ASN A 1 83 ? 6.256 12.566 8.017 1.00 0.00 83 ASN A CA 17
ATOM 23842 C C . ASN A 1 83 ? 5.745 13.532 9.088 1.00 0.00 83 ASN A C 17
ATOM 23843 O O . ASN A 1 83 ? 6.203 14.670 9.173 1.00 0.00 83 ASN A O 17
ATOM 23854 N N . ARG A 1 84 ? 4.801 13.042 9.879 1.00 0.00 84 ARG A N 17
ATOM 23855 C CA . ARG A 1 84 ? 4.222 13.847 10.941 1.00 0.00 84 ARG A CA 17
ATOM 23856 C C . ARG A 1 84 ? 3.970 12.988 12.181 1.00 0.00 84 ARG A C 17
ATOM 23857 O O . ARG A 1 84 ? 4.661 13.127 13.189 1.00 0.00 84 ARG A O 17
ATOM 23878 N N . GLU A 1 85 ? 2.977 12.118 12.067 1.00 0.00 85 GLU A N 17
ATOM 23879 C CA . GLU A 1 85 ? 2.624 11.236 13.167 1.00 0.00 85 GLU A CA 17
ATOM 23880 C C . GLU A 1 85 ? 1.661 10.148 12.687 1.00 0.00 85 GLU A C 17
ATOM 23881 O O . GLU A 1 85 ? 1.961 8.960 12.790 1.00 0.00 85 GLU A O 17
ATOM 23893 N N . SER A 1 86 ? 0.524 10.594 12.173 1.00 0.00 86 SER A N 17
ATOM 23894 C CA . SER A 1 86 ? -0.485 9.674 11.678 1.00 0.00 86 SER A CA 17
ATOM 23895 C C . SER A 1 86 ? -0.685 8.530 12.674 1.00 0.00 86 SER A C 17
ATOM 23896 O O . SER A 1 86 ? 0.006 7.515 12.607 1.00 0.00 86 SER A O 17
ATOM 23904 N N . GLY A 1 87 ? -1.634 8.733 13.576 1.00 0.00 87 GLY A N 17
ATOM 23905 C CA . GLY A 1 87 ? -1.934 7.732 14.586 1.00 0.00 87 GLY A CA 17
ATOM 23906 C C . GLY A 1 87 ? -2.180 8.383 15.948 1.00 0.00 87 GLY A C 17
ATOM 23907 O O . GLY A 1 87 ? -1.283 9.010 16.512 1.00 0.00 87 GLY A O 17
ATOM 23911 N N . PRO A 1 88 ? -3.431 8.209 16.451 1.00 0.00 88 PRO A N 17
ATOM 23912 C CA . PRO A 1 88 ? -3.806 8.772 17.737 1.00 0.00 88 PRO A CA 17
ATOM 23913 C C . PRO A 1 88 ? -3.194 7.969 18.887 1.00 0.00 88 PRO A C 17
ATOM 23914 O O . PRO A 1 88 ? -3.147 6.741 18.835 1.00 0.00 88 PRO A O 17
ATOM 23925 N N . SER A 1 89 ? -2.742 8.696 19.898 1.00 0.00 89 SER A N 17
ATOM 23926 C CA . SER A 1 89 ? -2.135 8.067 21.059 1.00 0.00 89 SER A CA 17
ATOM 23927 C C . SER A 1 89 ? -2.182 9.020 22.255 1.00 0.00 89 SER A C 17
ATOM 23928 O O . SER A 1 89 ? -1.832 10.192 22.133 1.00 0.00 89 SER A O 17
ATOM 23936 N N . SER A 1 90 ? -2.618 8.480 23.384 1.00 0.00 90 SER A N 17
ATOM 23937 C CA . SER A 1 90 ? -2.715 9.268 24.601 1.00 0.00 90 SER A CA 17
ATOM 23938 C C . SER A 1 90 ? -1.324 9.467 25.208 1.00 0.00 90 SER A C 17
ATOM 23939 O O . SER A 1 90 ? -0.542 8.523 25.299 1.00 0.00 90 SER A O 17
ATOM 23947 N N . GLY A 1 91 ? -1.059 10.703 25.606 1.00 0.00 91 GLY A N 17
ATOM 23948 C CA . GLY A 1 91 ? 0.223 11.038 26.202 1.00 0.00 91 GLY A CA 17
ATOM 23949 C C . GLY A 1 91 ? 1.142 11.712 25.181 1.00 0.00 91 GLY A C 17
ATOM 23950 O O . GLY A 1 91 ? 2.319 11.940 25.455 1.00 0.00 91 GLY A O 17
ATOM 23954 N N . GLY A 1 1 ? -1.060 -13.431 9.912 1.00 0.00 1 GLY A N 18
ATOM 23955 C CA . GLY A 1 1 ? -1.845 -13.190 8.714 1.00 0.00 1 GLY A CA 18
ATOM 23956 C C . GLY A 1 1 ? -2.650 -14.432 8.325 1.00 0.00 1 GLY A C 18
ATOM 23957 O O . GLY A 1 1 ? -3.787 -14.600 8.761 1.00 0.00 1 GLY A O 18
ATOM 23961 N N . SER A 1 2 ? -2.027 -15.270 7.510 1.00 0.00 2 SER A N 18
ATOM 23962 C CA . SER A 1 2 ? -2.671 -16.492 7.058 1.00 0.00 2 SER A CA 18
ATOM 23963 C C . SER A 1 2 ? -1.790 -17.699 7.385 1.00 0.00 2 SER A C 18
ATOM 23964 O O . SER A 1 2 ? -0.580 -17.666 7.168 1.00 0.00 2 SER A O 18
ATOM 23972 N N . SER A 1 3 ? -2.432 -18.736 7.902 1.00 0.00 3 SER A N 18
ATOM 23973 C CA . SER A 1 3 ? -1.722 -19.952 8.262 1.00 0.00 3 SER A CA 18
ATOM 23974 C C . SER A 1 3 ? -1.808 -20.966 7.119 1.00 0.00 3 SER A C 18
ATOM 23975 O O . SER A 1 3 ? -2.835 -21.620 6.941 1.00 0.00 3 SER A O 18
ATOM 23983 N N . GLY A 1 4 ? -0.717 -21.064 6.374 1.00 0.00 4 GLY A N 18
ATOM 23984 C CA . GLY A 1 4 ? -0.656 -21.987 5.254 1.00 0.00 4 GLY A CA 18
ATOM 23985 C C . GLY A 1 4 ? 0.637 -22.804 5.285 1.00 0.00 4 GLY A C 18
ATOM 23986 O O . GLY A 1 4 ? 1.358 -22.794 6.282 1.00 0.00 4 GLY A O 18
ATOM 23990 N N . SER A 1 5 ? 0.893 -23.491 4.182 1.00 0.00 5 SER A N 18
ATOM 23991 C CA . SER A 1 5 ? 2.087 -24.312 4.071 1.00 0.00 5 SER A CA 18
ATOM 23992 C C . SER A 1 5 ? 2.713 -24.140 2.685 1.00 0.00 5 SER A C 18
ATOM 23993 O O . SER A 1 5 ? 2.433 -24.916 1.773 1.00 0.00 5 SER A O 18
ATOM 24001 N N . SER A 1 6 ? 3.547 -23.117 2.571 1.00 0.00 6 SER A N 18
ATOM 24002 C CA . SER A 1 6 ? 4.215 -22.833 1.312 1.00 0.00 6 SER A CA 18
ATOM 24003 C C . SER A 1 6 ? 3.181 -22.497 0.235 1.00 0.00 6 SER A C 18
ATOM 24004 O O . SER A 1 6 ? 2.407 -23.359 -0.177 1.00 0.00 6 SER A O 18
ATOM 24012 N N . GLY A 1 7 ? 3.203 -21.242 -0.189 1.00 0.00 7 GLY A N 18
ATOM 24013 C CA . GLY A 1 7 ? 2.277 -20.781 -1.210 1.00 0.00 7 GLY A CA 18
ATOM 24014 C C . GLY A 1 7 ? 2.744 -19.456 -1.816 1.00 0.00 7 GLY A C 18
ATOM 24015 O O . GLY A 1 7 ? 3.242 -18.585 -1.104 1.00 0.00 7 GLY A O 18
ATOM 24019 N N . GLU A 1 8 ? 2.567 -19.346 -3.124 1.00 0.00 8 GLU A N 18
ATOM 24020 C CA . GLU A 1 8 ? 2.964 -18.142 -3.834 1.00 0.00 8 GLU A CA 18
ATOM 24021 C C . GLU A 1 8 ? 1.763 -17.536 -4.564 1.00 0.00 8 GLU A C 18
ATOM 24022 O O . GLU A 1 8 ? 1.895 -17.051 -5.687 1.00 0.00 8 GLU A O 18
ATOM 24034 N N . LYS A 1 9 ? 0.620 -17.582 -3.895 1.00 0.00 9 LYS A N 18
ATOM 24035 C CA . LYS A 1 9 ? -0.603 -17.044 -4.466 1.00 0.00 9 LYS A CA 18
ATOM 24036 C C . LYS A 1 9 ? -0.630 -15.527 -4.265 1.00 0.00 9 LYS A C 18
ATOM 24037 O O . LYS A 1 9 ? -1.575 -14.990 -3.689 1.00 0.00 9 LYS A O 18
ATOM 24056 N N . THR A 1 10 ? 0.419 -14.879 -4.750 1.00 0.00 10 THR A N 18
ATOM 24057 C CA . THR A 1 10 ? 0.528 -13.435 -4.631 1.00 0.00 10 THR A CA 18
ATOM 24058 C C . THR A 1 10 ? 0.341 -12.771 -5.997 1.00 0.00 10 THR A C 18
ATOM 24059 O O . THR A 1 10 ? 0.592 -13.389 -7.030 1.00 0.00 10 THR A O 18
ATOM 24070 N N . VAL A 1 11 ? -0.097 -11.522 -5.957 1.00 0.00 11 VAL A N 18
ATOM 24071 C CA . VAL A 1 11 ? -0.320 -10.768 -7.179 1.00 0.00 11 VAL A CA 18
ATOM 24072 C C . VAL A 1 11 ? 0.683 -9.615 -7.251 1.00 0.00 11 VAL A C 18
ATOM 24073 O O . VAL A 1 11 ? 1.155 -9.132 -6.223 1.00 0.00 11 VAL A O 18
ATOM 24086 N N . ARG A 1 12 ? 0.979 -9.207 -8.477 1.00 0.00 12 ARG A N 18
ATOM 24087 C CA . ARG A 1 12 ? 1.918 -8.120 -8.697 1.00 0.00 12 ARG A CA 18
ATOM 24088 C C . ARG A 1 12 ? 1.206 -6.771 -8.578 1.00 0.00 12 ARG A C 18
ATOM 24089 O O . ARG A 1 12 ? 0.258 -6.499 -9.314 1.00 0.00 12 ARG A O 18
ATOM 24110 N N . VAL A 1 13 ? 1.689 -5.963 -7.647 1.00 0.00 13 VAL A N 18
ATOM 24111 C CA . VAL A 1 13 ? 1.110 -4.649 -7.422 1.00 0.00 13 VAL A CA 18
ATOM 24112 C C . VAL A 1 13 ? 2.170 -3.578 -7.686 1.00 0.00 13 VAL A C 18
ATOM 24113 O O . VAL A 1 13 ? 3.356 -3.799 -7.443 1.00 0.00 13 VAL A O 18
ATOM 24126 N N . VAL A 1 14 ? 1.705 -2.440 -8.181 1.00 0.00 14 VAL A N 18
ATOM 24127 C CA . VAL A 1 14 ? 2.598 -1.334 -8.481 1.00 0.00 14 VAL A CA 18
ATOM 24128 C C . VAL A 1 14 ? 2.675 -0.403 -7.269 1.00 0.00 14 VAL A C 18
ATOM 24129 O O . VAL A 1 14 ? 1.648 0.012 -6.734 1.00 0.00 14 VAL A O 18
ATOM 24142 N N . ILE A 1 15 ? 3.902 -0.101 -6.871 1.00 0.00 15 ILE A N 18
ATOM 24143 C CA . ILE A 1 15 ? 4.126 0.773 -5.732 1.00 0.00 15 ILE A CA 18
ATOM 24144 C C . ILE A 1 15 ? 4.786 2.068 -6.211 1.00 0.00 15 ILE A C 18
ATOM 24145 O O . ILE A 1 15 ? 6.005 2.127 -6.367 1.00 0.00 15 ILE A O 18
ATOM 24161 N N . ASN A 1 16 ? 3.952 3.074 -6.430 1.00 0.00 16 ASN A N 18
ATOM 24162 C CA . ASN A 1 16 ? 4.440 4.364 -6.887 1.00 0.00 16 ASN A CA 18
ATOM 24163 C C . ASN A 1 16 ? 4.887 5.192 -5.681 1.00 0.00 16 ASN A C 18
ATOM 24164 O O . ASN A 1 16 ? 4.112 5.410 -4.751 1.00 0.00 16 ASN A O 18
ATOM 24175 N N . PHE A 1 17 ? 6.136 5.631 -5.736 1.00 0.00 17 PHE A N 18
ATOM 24176 C CA . PHE A 1 17 ? 6.697 6.430 -4.660 1.00 0.00 17 PHE A CA 18
ATOM 24177 C C . PHE A 1 17 ? 7.643 7.500 -5.207 1.00 0.00 17 PHE A C 18
ATOM 24178 O O . PHE A 1 17 ? 8.209 7.340 -6.287 1.00 0.00 17 PHE A O 18
ATOM 24195 N N . LYS A 1 18 ? 7.786 8.568 -4.436 1.00 0.00 18 LYS A N 18
ATOM 24196 C CA . LYS A 1 18 ? 8.655 9.665 -4.830 1.00 0.00 18 LYS A CA 18
ATOM 24197 C C . LYS A 1 18 ? 8.016 10.422 -5.996 1.00 0.00 18 LYS A C 18
ATOM 24198 O O . LYS A 1 18 ? 8.633 11.316 -6.573 1.00 0.00 18 LYS A O 18
ATOM 24217 N N . LYS A 1 19 ? 6.788 10.036 -6.308 1.00 0.00 19 LYS A N 18
ATOM 24218 C CA . LYS A 1 19 ? 6.059 10.668 -7.395 1.00 0.00 19 LYS A CA 18
ATOM 24219 C C . LYS A 1 19 ? 6.910 10.627 -8.666 1.00 0.00 19 LYS A C 18
ATOM 24220 O O . LYS A 1 19 ? 6.799 11.506 -9.519 1.00 0.00 19 LYS A O 18
ATOM 24239 N N . THR A 1 20 ? 7.740 9.599 -8.751 1.00 0.00 20 THR A N 18
ATOM 24240 C CA . THR A 1 20 ? 8.610 9.433 -9.903 1.00 0.00 20 THR A CA 18
ATOM 24241 C C . THR A 1 20 ? 9.018 7.966 -10.056 1.00 0.00 20 THR A C 18
ATOM 24242 O O . THR A 1 20 ? 8.837 7.375 -11.119 1.00 0.00 20 THR A O 18
ATOM 24253 N N . GLN A 1 21 ? 9.563 7.421 -8.978 1.00 0.00 21 GLN A N 18
ATOM 24254 C CA . GLN A 1 21 ? 9.999 6.035 -8.978 1.00 0.00 21 GLN A CA 18
ATOM 24255 C C . GLN A 1 21 ? 8.847 5.116 -8.565 1.00 0.00 21 GLN A C 18
ATOM 24256 O O . GLN A 1 21 ? 7.901 5.556 -7.912 1.00 0.00 21 GLN A O 18
ATOM 24270 N N . LYS A 1 22 ? 8.964 3.858 -8.963 1.00 0.00 22 LYS A N 18
ATOM 24271 C CA . LYS A 1 22 ? 7.945 2.874 -8.642 1.00 0.00 22 LYS A CA 18
ATOM 24272 C C . LYS A 1 22 ? 8.585 1.486 -8.577 1.00 0.00 22 LYS A C 18
ATOM 24273 O O . LYS A 1 22 ? 9.578 1.224 -9.253 1.00 0.00 22 LYS A O 18
ATOM 24292 N N . THR A 1 23 ? 7.989 0.632 -7.757 1.00 0.00 23 THR A N 18
ATOM 24293 C CA . THR A 1 23 ? 8.488 -0.723 -7.595 1.00 0.00 23 THR A CA 18
ATOM 24294 C C . THR A 1 23 ? 7.328 -1.719 -7.564 1.00 0.00 23 THR A C 18
ATOM 24295 O O . THR A 1 23 ? 6.215 -1.369 -7.173 1.00 0.00 23 THR A O 18
ATOM 24306 N N . ILE A 1 24 ? 7.627 -2.940 -7.982 1.00 0.00 24 ILE A N 18
ATOM 24307 C CA . ILE A 1 24 ? 6.622 -3.989 -8.007 1.00 0.00 24 ILE A CA 18
ATOM 24308 C C . ILE A 1 24 ? 6.886 -4.970 -6.862 1.00 0.00 24 ILE A C 18
ATOM 24309 O O . ILE A 1 24 ? 8.028 -5.146 -6.442 1.00 0.00 24 ILE A O 18
ATOM 24325 N N . VAL A 1 25 ? 5.809 -5.582 -6.390 1.00 0.00 25 VAL A N 18
ATOM 24326 C CA . VAL A 1 25 ? 5.910 -6.539 -5.302 1.00 0.00 25 VAL A CA 18
ATOM 24327 C C . VAL A 1 25 ? 4.791 -7.574 -5.434 1.00 0.00 25 VAL A C 18
ATOM 24328 O O . VAL A 1 25 ? 3.741 -7.288 -6.007 1.00 0.00 25 VAL A O 18
ATOM 24341 N N . ARG A 1 26 ? 5.053 -8.755 -4.894 1.00 0.00 26 ARG A N 18
ATOM 24342 C CA . ARG A 1 26 ? 4.081 -9.834 -4.944 1.00 0.00 26 ARG A CA 18
ATOM 24343 C C . ARG A 1 26 ? 3.519 -10.107 -3.548 1.00 0.00 26 ARG A C 18
ATOM 24344 O O . ARG A 1 26 ? 4.214 -10.649 -2.690 1.00 0.00 26 ARG A O 18
ATOM 24365 N N . VAL A 1 27 ? 2.265 -9.719 -3.364 1.00 0.00 27 VAL A N 18
ATOM 24366 C CA . VAL A 1 27 ? 1.601 -9.915 -2.086 1.00 0.00 27 VAL A CA 18
ATOM 24367 C C . VAL A 1 27 ? 0.241 -10.576 -2.319 1.00 0.00 27 VAL A C 18
ATOM 24368 O O . VAL A 1 27 ? -0.150 -10.814 -3.461 1.00 0.00 27 VAL A O 18
ATOM 24381 N N . SER A 1 28 ? -0.441 -10.855 -1.219 1.00 0.00 28 SER A N 18
ATOM 24382 C CA . SER A 1 28 ? -1.749 -11.485 -1.289 1.00 0.00 28 SER A CA 18
ATOM 24383 C C . SER A 1 28 ? -2.836 -10.418 -1.437 1.00 0.00 28 SER A C 18
ATOM 24384 O O . SER A 1 28 ? -2.873 -9.454 -0.674 1.00 0.00 28 SER A O 18
ATOM 24392 N N . PRO A 1 29 ? -3.717 -10.632 -2.451 1.00 0.00 29 PRO A N 18
ATOM 24393 C CA . PRO A 1 29 ? -4.802 -9.700 -2.708 1.00 0.00 29 PRO A CA 18
ATOM 24394 C C . PRO A 1 29 ? -5.912 -9.849 -1.666 1.00 0.00 29 PRO A C 18
ATOM 24395 O O . PRO A 1 29 ? -6.892 -9.106 -1.687 1.00 0.00 29 PRO A O 18
ATOM 24406 N N . HIS A 1 30 ? -5.721 -10.813 -0.778 1.00 0.00 30 HIS A N 18
ATOM 24407 C CA . HIS A 1 30 ? -6.693 -11.068 0.271 1.00 0.00 30 HIS A CA 18
ATOM 24408 C C . HIS A 1 30 ? -6.416 -10.150 1.463 1.00 0.00 30 HIS A C 18
ATOM 24409 O O . HIS A 1 30 ? -7.253 -9.322 1.821 1.00 0.00 30 HIS A O 18
ATOM 24423 N N . ALA A 1 31 ? -5.239 -10.326 2.044 1.00 0.00 31 ALA A N 18
ATOM 24424 C CA . ALA A 1 31 ? -4.841 -9.524 3.188 1.00 0.00 31 ALA A CA 18
ATOM 24425 C C . ALA A 1 31 ? -5.187 -8.057 2.921 1.00 0.00 31 ALA A C 18
ATOM 24426 O O . ALA A 1 31 ? -5.282 -7.637 1.769 1.00 0.00 31 ALA A O 18
ATOM 24433 N N . SER A 1 32 ? -5.367 -7.319 4.007 1.00 0.00 32 SER A N 18
ATOM 24434 C CA . SER A 1 32 ? -5.701 -5.908 3.905 1.00 0.00 32 SER A CA 18
ATOM 24435 C C . SER A 1 32 ? -4.425 -5.078 3.748 1.00 0.00 32 SER A C 18
ATOM 24436 O O . SER A 1 32 ? -3.337 -5.533 4.099 1.00 0.00 32 SER A O 18
ATOM 24444 N N . LEU A 1 33 ? -4.601 -3.876 3.221 1.00 0.00 33 LEU A N 18
ATOM 24445 C CA . LEU A 1 33 ? -3.477 -2.978 3.013 1.00 0.00 33 LEU A CA 18
ATOM 24446 C C . LEU A 1 33 ? -2.748 -2.765 4.342 1.00 0.00 33 LEU A C 18
ATOM 24447 O O . LEU A 1 33 ? -1.521 -2.688 4.375 1.00 0.00 33 LEU A O 18
ATOM 24463 N N . GLN A 1 34 ? -3.535 -2.675 5.404 1.00 0.00 34 GLN A N 18
ATOM 24464 C CA . GLN A 1 34 ? -2.980 -2.472 6.731 1.00 0.00 34 GLN A CA 18
ATOM 24465 C C . GLN A 1 34 ? -1.855 -3.476 6.995 1.00 0.00 34 GLN A C 18
ATOM 24466 O O . GLN A 1 34 ? -0.863 -3.145 7.643 1.00 0.00 34 GLN A O 18
ATOM 24480 N N . GLU A 1 35 ? -2.048 -4.681 6.480 1.00 0.00 35 GLU A N 18
ATOM 24481 C CA . GLU A 1 35 ? -1.062 -5.735 6.652 1.00 0.00 35 GLU A CA 18
ATOM 24482 C C . GLU A 1 35 ? -0.016 -5.670 5.538 1.00 0.00 35 GLU A C 18
ATOM 24483 O O . GLU A 1 35 ? 1.104 -6.149 5.704 1.00 0.00 35 GLU A O 18
ATOM 24495 N N . LEU A 1 36 ? -0.419 -5.074 4.425 1.00 0.00 36 LEU A N 18
ATOM 24496 C CA . LEU A 1 36 ? 0.469 -4.940 3.283 1.00 0.00 36 LEU A CA 18
ATOM 24497 C C . LEU A 1 36 ? 1.138 -3.565 3.321 1.00 0.00 36 LEU A C 18
ATOM 24498 O O . LEU A 1 36 ? 1.782 -3.157 2.356 1.00 0.00 36 LEU A O 18
ATOM 24514 N N . ALA A 1 37 ? 0.963 -2.888 4.446 1.00 0.00 37 ALA A N 18
ATOM 24515 C CA . ALA A 1 37 ? 1.541 -1.567 4.623 1.00 0.00 37 ALA A CA 18
ATOM 24516 C C . ALA A 1 37 ? 3.056 -1.697 4.795 1.00 0.00 37 ALA A C 18
ATOM 24517 O O . ALA A 1 37 ? 3.823 -1.009 4.122 1.00 0.00 37 ALA A O 18
ATOM 24524 N N . PRO A 1 38 ? 3.453 -2.608 5.724 1.00 0.00 38 PRO A N 18
ATOM 24525 C CA . PRO A 1 38 ? 4.862 -2.837 5.993 1.00 0.00 38 PRO A CA 18
ATOM 24526 C C . PRO A 1 38 ? 5.510 -3.649 4.870 1.00 0.00 38 PRO A C 18
ATOM 24527 O O . PRO A 1 38 ? 6.614 -3.335 4.429 1.00 0.00 38 PRO A O 18
ATOM 24538 N N . ILE A 1 39 ? 4.795 -4.678 4.439 1.00 0.00 39 ILE A N 18
ATOM 24539 C CA . ILE A 1 39 ? 5.286 -5.538 3.375 1.00 0.00 39 ILE A CA 18
ATOM 24540 C C . ILE A 1 39 ? 5.589 -4.690 2.139 1.00 0.00 39 ILE A C 18
ATOM 24541 O O . ILE A 1 39 ? 6.431 -5.056 1.321 1.00 0.00 39 ILE A O 18
ATOM 24557 N N . ILE A 1 40 ? 4.885 -3.571 2.041 1.00 0.00 40 ILE A N 18
ATOM 24558 C CA . ILE A 1 40 ? 5.067 -2.668 0.917 1.00 0.00 40 ILE A CA 18
ATOM 24559 C C . ILE A 1 40 ? 6.139 -1.634 1.269 1.00 0.00 40 ILE A C 18
ATOM 24560 O O . ILE A 1 40 ? 7.161 -1.539 0.592 1.00 0.00 40 ILE A O 18
ATOM 24576 N N . CYS A 1 41 ? 5.867 -0.885 2.327 1.00 0.00 41 CYS A N 18
ATOM 24577 C CA . CYS A 1 41 ? 6.795 0.139 2.777 1.00 0.00 41 CYS A CA 18
ATOM 24578 C C . CYS A 1 41 ? 8.184 -0.492 2.901 1.00 0.00 41 CYS A C 18
ATOM 24579 O O . CYS A 1 41 ? 9.169 0.069 2.424 1.00 0.00 41 CYS A O 18
ATOM 24587 N N . SER A 1 42 ? 8.217 -1.650 3.543 1.00 0.00 42 SER A N 18
ATOM 24588 C CA . SER A 1 42 ? 9.468 -2.364 3.736 1.00 0.00 42 SER A CA 18
ATOM 24589 C C . SER A 1 42 ? 10.137 -2.620 2.384 1.00 0.00 42 SER A C 18
ATOM 24590 O O . SER A 1 42 ? 11.353 -2.483 2.253 1.00 0.00 42 SER A O 18
ATOM 24598 N N . LYS A 1 43 ? 9.315 -2.989 1.413 1.00 0.00 43 LYS A N 18
ATOM 24599 C CA . LYS A 1 43 ? 9.811 -3.266 0.076 1.00 0.00 43 LYS A CA 18
ATOM 24600 C C . LYS A 1 43 ? 10.476 -2.009 -0.487 1.00 0.00 43 LYS A C 18
ATOM 24601 O O . LYS A 1 43 ? 11.492 -2.095 -1.175 1.00 0.00 43 LYS A O 18
ATOM 24620 N N . CYS A 1 44 ? 9.876 -0.870 -0.174 1.00 0.00 44 CYS A N 18
ATOM 24621 C CA . CYS A 1 44 ? 10.397 0.404 -0.641 1.00 0.00 44 CYS A CA 18
ATOM 24622 C C . CYS A 1 44 ? 11.201 1.039 0.496 1.00 0.00 44 CYS A C 18
ATOM 24623 O O . CYS A 1 44 ? 11.508 2.229 0.454 1.00 0.00 44 CYS A O 18
ATOM 24631 N N . GLU A 1 45 ? 11.520 0.216 1.484 1.00 0.00 45 GLU A N 18
ATOM 24632 C CA . GLU A 1 45 ? 12.282 0.683 2.630 1.00 0.00 45 GLU A CA 18
ATOM 24633 C C . GLU A 1 45 ? 11.734 2.023 3.122 1.00 0.00 45 GLU A C 18
ATOM 24634 O O . GLU A 1 45 ? 12.499 2.935 3.433 1.00 0.00 45 GLU A O 18
ATOM 24646 N N . PHE A 1 46 ? 10.412 2.101 3.178 1.00 0.00 46 PHE A N 18
ATOM 24647 C CA . PHE A 1 46 ? 9.753 3.315 3.627 1.00 0.00 46 PHE A CA 18
ATOM 24648 C C . PHE A 1 46 ? 9.392 3.226 5.111 1.00 0.00 46 PHE A C 18
ATOM 24649 O O . PHE A 1 46 ? 9.627 2.202 5.750 1.00 0.00 46 PHE A O 18
ATOM 24666 N N . ASP A 1 47 ? 8.826 4.313 5.616 1.00 0.00 47 ASP A N 18
ATOM 24667 C CA . ASP A 1 47 ? 8.431 4.370 7.013 1.00 0.00 47 ASP A CA 18
ATOM 24668 C C . ASP A 1 47 ? 6.913 4.211 7.116 1.00 0.00 47 ASP A C 18
ATOM 24669 O O . ASP A 1 47 ? 6.165 5.129 6.784 1.00 0.00 47 ASP A O 18
ATOM 24678 N N . PRO A 1 48 ? 6.492 3.007 7.589 1.00 0.00 48 PRO A N 18
ATOM 24679 C CA . PRO A 1 48 ? 5.076 2.716 7.740 1.00 0.00 48 PRO A CA 18
ATOM 24680 C C . PRO A 1 48 ? 4.494 3.438 8.957 1.00 0.00 48 PRO A C 18
ATOM 24681 O O . PRO A 1 48 ? 3.301 3.331 9.234 1.00 0.00 48 PRO A O 18
ATOM 24692 N N . LEU A 1 49 ? 5.365 4.156 9.651 1.00 0.00 49 LEU A N 18
ATOM 24693 C CA . LEU A 1 49 ? 4.952 4.895 10.832 1.00 0.00 49 LEU A CA 18
ATOM 24694 C C . LEU A 1 49 ? 3.993 6.013 10.420 1.00 0.00 49 LEU A C 18
ATOM 24695 O O . LEU A 1 49 ? 2.927 6.172 11.013 1.00 0.00 49 LEU A O 18
ATOM 24711 N N . HIS A 1 50 ? 4.406 6.759 9.405 1.00 0.00 50 HIS A N 18
ATOM 24712 C CA . HIS A 1 50 ? 3.596 7.858 8.907 1.00 0.00 50 HIS A CA 18
ATOM 24713 C C . HIS A 1 50 ? 3.450 7.740 7.388 1.00 0.00 50 HIS A C 18
ATOM 24714 O O . HIS A 1 50 ? 3.855 8.636 6.650 1.00 0.00 50 HIS A O 18
ATOM 24728 N N . THR A 1 51 ? 2.869 6.626 6.967 1.00 0.00 51 THR A N 18
ATOM 24729 C CA . THR A 1 51 ? 2.664 6.378 5.550 1.00 0.00 51 THR A CA 18
ATOM 24730 C C . THR A 1 51 ? 1.176 6.188 5.252 1.00 0.00 51 THR A C 18
ATOM 24731 O O . THR A 1 51 ? 0.468 5.523 6.006 1.00 0.00 51 THR A O 18
ATOM 24742 N N . LEU A 1 52 ? 0.745 6.785 4.150 1.00 0.00 52 LEU A N 18
ATOM 24743 C CA . LEU A 1 52 ? -0.646 6.689 3.743 1.00 0.00 52 LEU A CA 18
ATOM 24744 C C . LEU A 1 52 ? -0.740 5.875 2.450 1.00 0.00 52 LEU A C 18
ATOM 24745 O O . LEU A 1 52 ? 0.276 5.579 1.824 1.00 0.00 52 LEU A O 18
ATOM 24761 N N . LEU A 1 53 ? -1.970 5.537 2.090 1.00 0.00 53 LEU A N 18
ATOM 24762 C CA . LEU A 1 53 ? -2.210 4.764 0.884 1.00 0.00 53 LEU A CA 18
ATOM 24763 C C . LEU A 1 53 ? -3.281 5.459 0.041 1.00 0.00 53 LEU A C 18
ATOM 24764 O O . LEU A 1 53 ? -4.475 5.288 0.284 1.00 0.00 53 LEU A O 18
ATOM 24780 N N . LEU A 1 54 ? -2.816 6.230 -0.931 1.00 0.00 54 LEU A N 18
ATOM 24781 C CA . LEU A 1 54 ? -3.719 6.952 -1.811 1.00 0.00 54 LEU A CA 18
ATOM 24782 C C . LEU A 1 54 ? -4.035 6.086 -3.032 1.00 0.00 54 LEU A C 18
ATOM 24783 O O . LEU A 1 54 ? -3.312 5.136 -3.328 1.00 0.00 54 LEU A O 18
ATOM 24799 N N . LYS A 1 55 ? -5.116 6.446 -3.709 1.00 0.00 55 LYS A N 18
ATOM 24800 C CA . LYS A 1 55 ? -5.537 5.714 -4.891 1.00 0.00 55 LYS A CA 18
ATOM 24801 C C . LYS A 1 55 ? -4.356 5.593 -5.857 1.00 0.00 55 LYS A C 18
ATOM 24802 O O . LYS A 1 55 ? -3.768 4.521 -5.993 1.00 0.00 55 LYS A O 18
ATOM 24821 N N . ASP A 1 56 ? -4.045 6.706 -6.504 1.00 0.00 56 ASP A N 18
ATOM 24822 C CA . ASP A 1 56 ? -2.945 6.738 -7.453 1.00 0.00 56 ASP A CA 18
ATOM 24823 C C . ASP A 1 56 ? -2.093 7.983 -7.198 1.00 0.00 56 ASP A C 18
ATOM 24824 O O . ASP A 1 56 ? -2.496 8.873 -6.450 1.00 0.00 56 ASP A O 18
ATOM 24833 N N . TYR A 1 57 ? -0.931 8.006 -7.834 1.00 0.00 57 TYR A N 18
ATOM 24834 C CA . TYR A 1 57 ? -0.019 9.127 -7.685 1.00 0.00 57 TYR A CA 18
ATOM 24835 C C . TYR A 1 57 ? -0.757 10.459 -7.834 1.00 0.00 57 TYR A C 18
ATOM 24836 O O . TYR A 1 57 ? -0.483 11.410 -7.103 1.00 0.00 57 TYR A O 18
ATOM 24854 N N . GLN A 1 58 ? -1.680 10.484 -8.784 1.00 0.00 58 GLN A N 18
ATOM 24855 C CA . GLN A 1 58 ? -2.460 11.683 -9.038 1.00 0.00 58 GLN A CA 18
ATOM 24856 C C . GLN A 1 58 ? -3.852 11.552 -8.417 1.00 0.00 58 GLN A C 18
ATOM 24857 O O . GLN A 1 58 ? -4.838 11.364 -9.128 1.00 0.00 58 GLN A O 18
ATOM 24871 N N . SER A 1 59 ? -3.889 11.657 -7.096 1.00 0.00 59 SER A N 18
ATOM 24872 C CA . SER A 1 59 ? -5.144 11.552 -6.371 1.00 0.00 59 SER A CA 18
ATOM 24873 C C . SER A 1 59 ? -4.933 11.929 -4.904 1.00 0.00 59 SER A C 18
ATOM 24874 O O . SER A 1 59 ? -3.836 11.772 -4.370 1.00 0.00 59 SER A O 18
ATOM 24882 N N . GLN A 1 60 ? -6.002 12.418 -4.292 1.00 0.00 60 GLN A N 18
ATOM 24883 C CA . GLN A 1 60 ? -5.948 12.819 -2.897 1.00 0.00 60 GLN A CA 18
ATOM 24884 C C . GLN A 1 60 ? -6.984 12.043 -2.081 1.00 0.00 60 GLN A C 18
ATOM 24885 O O . GLN A 1 60 ? -7.418 12.500 -1.025 1.00 0.00 60 GLN A O 18
ATOM 24899 N N . GLU A 1 61 ? -7.351 10.881 -2.603 1.00 0.00 61 GLU A N 18
ATOM 24900 C CA . GLU A 1 61 ? -8.329 10.037 -1.937 1.00 0.00 61 GLU A CA 18
ATOM 24901 C C . GLU A 1 61 ? -7.631 8.868 -1.238 1.00 0.00 61 GLU A C 18
ATOM 24902 O O . GLU A 1 61 ? -7.032 8.017 -1.893 1.00 0.00 61 GLU A O 18
ATOM 24914 N N . PRO A 1 62 ? -7.736 8.864 0.118 1.00 0.00 62 PRO A N 18
ATOM 24915 C CA . PRO A 1 62 ? -7.122 7.814 0.913 1.00 0.00 62 PRO A CA 18
ATOM 24916 C C . PRO A 1 62 ? -7.922 6.513 0.813 1.00 0.00 62 PRO A C 18
ATOM 24917 O O . PRO A 1 62 ? -9.151 6.538 0.765 1.00 0.00 62 PRO A O 18
ATOM 24928 N N . LEU A 1 63 ? -7.192 5.408 0.785 1.00 0.00 63 LEU A N 18
ATOM 24929 C CA . LEU A 1 63 ? -7.817 4.100 0.692 1.00 0.00 63 LEU A CA 18
ATOM 24930 C C . LEU A 1 63 ? -8.105 3.575 2.100 1.00 0.00 63 LEU A C 18
ATOM 24931 O O . LEU A 1 63 ? -7.476 4.005 3.067 1.00 0.00 63 LEU A O 18
ATOM 24947 N N . ASP A 1 64 ? -9.054 2.654 2.172 1.00 0.00 64 ASP A N 18
ATOM 24948 C CA . ASP A 1 64 ? -9.432 2.066 3.446 1.00 0.00 64 ASP A CA 18
ATOM 24949 C C . ASP A 1 64 ? -8.567 0.832 3.710 1.00 0.00 64 ASP A C 18
ATOM 24950 O O . ASP A 1 64 ? -8.826 -0.240 3.164 1.00 0.00 64 ASP A O 18
ATOM 24959 N N . LEU A 1 65 ? -7.558 1.023 4.546 1.00 0.00 65 LEU A N 18
ATOM 24960 C CA . LEU A 1 65 ? -6.653 -0.061 4.889 1.00 0.00 65 LEU A CA 18
ATOM 24961 C C . LEU A 1 65 ? -7.459 -1.345 5.099 1.00 0.00 65 LEU A C 18
ATOM 24962 O O . LEU A 1 65 ? -7.205 -2.355 4.445 1.00 0.00 65 LEU A O 18
ATOM 24978 N N . THR A 1 66 ? -8.415 -1.263 6.013 1.00 0.00 66 THR A N 18
ATOM 24979 C CA . THR A 1 66 ? -9.259 -2.405 6.317 1.00 0.00 66 THR A CA 18
ATOM 24980 C C . THR A 1 66 ? -9.656 -3.133 5.031 1.00 0.00 66 THR A C 18
ATOM 24981 O O . THR A 1 66 ? -9.735 -4.360 5.007 1.00 0.00 66 THR A O 18
ATOM 24992 N N . LYS A 1 67 ? -9.894 -2.345 3.993 1.00 0.00 67 LYS A N 18
ATOM 24993 C CA . LYS A 1 67 ? -10.280 -2.899 2.706 1.00 0.00 67 LYS A CA 18
ATOM 24994 C C . LYS A 1 67 ? -9.065 -3.565 2.057 1.00 0.00 67 LYS A C 18
ATOM 24995 O O . LYS A 1 67 ? -7.928 -3.166 2.305 1.00 0.00 67 LYS A O 18
ATOM 25014 N N . SER A 1 68 ? -9.346 -4.567 1.238 1.00 0.00 68 SER A N 18
ATOM 25015 C CA . SER A 1 68 ? -8.290 -5.292 0.551 1.00 0.00 68 SER A CA 18
ATOM 25016 C C . SER A 1 68 ? -8.276 -4.915 -0.932 1.00 0.00 68 SER A C 18
ATOM 25017 O O . SER A 1 68 ? -9.258 -4.386 -1.451 1.00 0.00 68 SER A O 18
ATOM 25025 N N . LEU A 1 69 ? -7.153 -5.204 -1.572 1.00 0.00 69 LEU A N 18
ATOM 25026 C CA . LEU A 1 69 ? -6.998 -4.902 -2.985 1.00 0.00 69 LEU A CA 18
ATOM 25027 C C . LEU A 1 69 ? -8.228 -5.402 -3.746 1.00 0.00 69 LEU A C 18
ATOM 25028 O O . LEU A 1 69 ? -8.593 -4.842 -4.779 1.00 0.00 69 LEU A O 18
ATOM 25044 N N . ASN A 1 70 ? -8.833 -6.450 -3.206 1.00 0.00 70 ASN A N 18
ATOM 25045 C CA . ASN A 1 70 ? -10.014 -7.031 -3.822 1.00 0.00 70 ASN A CA 18
ATOM 25046 C C . ASN A 1 70 ? -11.203 -6.087 -3.626 1.00 0.00 70 ASN A C 18
ATOM 25047 O O . ASN A 1 70 ? -11.828 -5.661 -4.596 1.00 0.00 70 ASN A O 18
ATOM 25058 N N . ASP A 1 71 ? -11.478 -5.787 -2.365 1.00 0.00 71 ASP A N 18
ATOM 25059 C CA . ASP A 1 71 ? -12.580 -4.902 -2.030 1.00 0.00 71 ASP A CA 18
ATOM 25060 C C . ASP A 1 71 ? -12.456 -3.610 -2.841 1.00 0.00 71 ASP A C 18
ATOM 25061 O O . ASP A 1 71 ? -13.449 -3.099 -3.356 1.00 0.00 71 ASP A O 18
ATOM 25070 N N . LEU A 1 72 ? -11.228 -3.121 -2.931 1.00 0.00 72 LEU A N 18
ATOM 25071 C CA . LEU A 1 72 ? -10.962 -1.899 -3.671 1.00 0.00 72 LEU A CA 18
ATOM 25072 C C . LEU A 1 72 ? -11.052 -2.187 -5.171 1.00 0.00 72 LEU A C 18
ATOM 25073 O O . LEU A 1 72 ? -11.754 -1.488 -5.900 1.00 0.00 72 LEU A O 18
ATOM 25089 N N . GLY A 1 73 ? -10.330 -3.217 -5.588 1.00 0.00 73 GLY A N 18
ATOM 25090 C CA . GLY A 1 73 ? -10.320 -3.606 -6.988 1.00 0.00 73 GLY A CA 18
ATOM 25091 C C . GLY A 1 73 ? -9.219 -2.869 -7.753 1.00 0.00 73 GLY A C 18
ATOM 25092 O O . GLY A 1 73 ? -9.394 -2.525 -8.921 1.00 0.00 73 GLY A O 18
ATOM 25096 N N . LEU A 1 74 ? -8.109 -2.648 -7.064 1.00 0.00 74 LEU A N 18
ATOM 25097 C CA . LEU A 1 74 ? -6.980 -1.958 -7.664 1.00 0.00 74 LEU A CA 18
ATOM 25098 C C . LEU A 1 74 ? -5.749 -2.865 -7.616 1.00 0.00 74 LEU A C 18
ATOM 25099 O O . LEU A 1 74 ? -5.670 -3.767 -6.783 1.00 0.00 74 LEU A O 18
ATOM 25115 N N . ARG A 1 75 ? -4.818 -2.595 -8.519 1.00 0.00 75 ARG A N 18
ATOM 25116 C CA . ARG A 1 75 ? -3.595 -3.375 -8.590 1.00 0.00 75 ARG A CA 18
ATOM 25117 C C . ARG A 1 75 ? -2.381 -2.486 -8.316 1.00 0.00 75 ARG A C 18
ATOM 25118 O O . ARG A 1 75 ? -1.258 -2.977 -8.208 1.00 0.00 75 ARG A O 18
ATOM 25139 N N . GLU A 1 76 ? -2.647 -1.192 -8.211 1.00 0.00 76 GLU A N 18
ATOM 25140 C CA . GLU A 1 76 ? -1.590 -0.229 -7.951 1.00 0.00 76 GLU A CA 18
ATOM 25141 C C . GLU A 1 76 ? -2.059 0.812 -6.932 1.00 0.00 76 GLU A C 18
ATOM 25142 O O . GLU A 1 76 ? -3.247 1.118 -6.855 1.00 0.00 76 GLU A O 18
ATOM 25154 N N . LEU A 1 77 ? -1.100 1.326 -6.176 1.00 0.00 77 LEU A N 18
ATOM 25155 C CA . LEU A 1 77 ? -1.400 2.326 -5.165 1.00 0.00 77 LEU A CA 18
ATOM 25156 C C . LEU A 1 77 ? -0.185 3.237 -4.980 1.00 0.00 77 LEU A C 18
ATOM 25157 O O . LEU A 1 77 ? 0.892 2.957 -5.504 1.00 0.00 77 LEU A O 18
ATOM 25173 N N . TYR A 1 78 ? -0.398 4.310 -4.232 1.00 0.00 78 TYR A N 18
ATOM 25174 C CA . TYR A 1 78 ? 0.666 5.264 -3.971 1.00 0.00 78 TYR A CA 18
ATOM 25175 C C . TYR A 1 78 ? 0.918 5.406 -2.468 1.00 0.00 78 TYR A C 18
ATOM 25176 O O . TYR A 1 78 ? -0.019 5.375 -1.672 1.00 0.00 78 TYR A O 18
ATOM 25194 N N . ALA A 1 79 ? 2.188 5.560 -2.126 1.00 0.00 79 ALA A N 18
ATOM 25195 C CA . ALA A 1 79 ? 2.576 5.708 -0.733 1.00 0.00 79 ALA A CA 18
ATOM 25196 C C . ALA A 1 79 ? 2.945 7.168 -0.463 1.00 0.00 79 ALA A C 18
ATOM 25197 O O . ALA A 1 79 ? 3.960 7.657 -0.958 1.00 0.00 79 ALA A O 18
ATOM 25204 N N . MET A 1 80 ? 2.102 7.823 0.322 1.00 0.00 80 MET A N 18
ATOM 25205 C CA . MET A 1 80 ? 2.328 9.217 0.664 1.00 0.00 80 MET A CA 18
ATOM 25206 C C . MET A 1 80 ? 3.003 9.344 2.031 1.00 0.00 80 MET A C 18
ATOM 25207 O O . MET A 1 80 ? 2.630 8.653 2.978 1.00 0.00 80 MET A O 18
ATOM 25221 N N . ASP A 1 81 ? 3.984 10.232 2.090 1.00 0.00 81 ASP A N 18
ATOM 25222 C CA . ASP A 1 81 ? 4.715 10.458 3.326 1.00 0.00 81 ASP A CA 18
ATOM 25223 C C . ASP A 1 81 ? 4.204 11.740 3.988 1.00 0.00 81 ASP A C 18
ATOM 25224 O O . ASP A 1 81 ? 4.624 12.838 3.627 1.00 0.00 81 ASP A O 18
ATOM 25233 N N . VAL A 1 82 ? 3.306 11.557 4.944 1.00 0.00 82 VAL A N 18
ATOM 25234 C CA . VAL A 1 82 ? 2.734 12.685 5.660 1.00 0.00 82 VAL A CA 18
ATOM 25235 C C . VAL A 1 82 ? 3.688 13.110 6.778 1.00 0.00 82 VAL A C 18
ATOM 25236 O O . VAL A 1 82 ? 3.983 14.295 6.930 1.00 0.00 82 VAL A O 18
ATOM 25249 N N . ASN A 1 83 ? 4.143 12.121 7.532 1.00 0.00 83 ASN A N 18
ATOM 25250 C CA . ASN A 1 83 ? 5.057 12.378 8.632 1.00 0.00 83 ASN A CA 18
ATOM 25251 C C . ASN A 1 83 ? 4.638 13.664 9.348 1.00 0.00 83 ASN A C 18
ATOM 25252 O O . ASN A 1 83 ? 5.191 14.732 9.088 1.00 0.00 83 ASN A O 18
ATOM 25263 N N . ARG A 1 84 ? 3.665 13.520 10.235 1.00 0.00 84 ARG A N 18
ATOM 25264 C CA . ARG A 1 84 ? 3.165 14.656 10.990 1.00 0.00 84 ARG A CA 18
ATOM 25265 C C . ARG A 1 84 ? 2.350 14.178 12.193 1.00 0.00 84 ARG A C 18
ATOM 25266 O O . ARG A 1 84 ? 1.226 13.704 12.037 1.00 0.00 84 ARG A O 18
ATOM 25287 N N . GLU A 1 85 ? 2.949 14.318 13.367 1.00 0.00 85 GLU A N 18
ATOM 25288 C CA . GLU A 1 85 ? 2.293 13.906 14.596 1.00 0.00 85 GLU A CA 18
ATOM 25289 C C . GLU A 1 85 ? 3.143 14.296 15.807 1.00 0.00 85 GLU A C 18
ATOM 25290 O O . GLU A 1 85 ? 4.348 14.509 15.683 1.00 0.00 85 GLU A O 18
ATOM 25302 N N . SER A 1 86 ? 2.481 14.377 16.952 1.00 0.00 86 SER A N 18
ATOM 25303 C CA . SER A 1 86 ? 3.160 14.738 18.185 1.00 0.00 86 SER A CA 18
ATOM 25304 C C . SER A 1 86 ? 2.294 14.362 19.389 1.00 0.00 86 SER A C 18
ATOM 25305 O O . SER A 1 86 ? 1.276 15.001 19.650 1.00 0.00 86 SER A O 18
ATOM 25313 N N . GLY A 1 87 ? 2.729 13.325 20.090 1.00 0.00 87 GLY A N 18
ATOM 25314 C CA . GLY A 1 87 ? 2.006 12.856 21.260 1.00 0.00 87 GLY A CA 18
ATOM 25315 C C . GLY A 1 87 ? 2.644 11.586 21.826 1.00 0.00 87 GLY A C 18
ATOM 25316 O O . GLY A 1 87 ? 3.609 11.069 21.266 1.00 0.00 87 GLY A O 18
ATOM 25320 N N . PRO A 1 88 ? 2.062 11.106 22.958 1.00 0.00 88 PRO A N 18
ATOM 25321 C CA . PRO A 1 88 ? 2.563 9.905 23.605 1.00 0.00 88 PRO A CA 18
ATOM 25322 C C . PRO A 1 88 ? 2.159 8.653 22.825 1.00 0.00 88 PRO A C 18
ATOM 25323 O O . PRO A 1 88 ? 0.985 8.287 22.796 1.00 0.00 88 PRO A O 18
ATOM 25334 N N . SER A 1 89 ? 3.155 8.029 22.212 1.00 0.00 89 SER A N 18
ATOM 25335 C CA . SER A 1 89 ? 2.918 6.825 21.434 1.00 0.00 89 SER A CA 18
ATOM 25336 C C . SER A 1 89 ? 4.250 6.167 21.071 1.00 0.00 89 SER A C 18
ATOM 25337 O O . SER A 1 89 ? 4.480 5.002 21.394 1.00 0.00 89 SER A O 18
ATOM 25345 N N . SER A 1 90 ? 5.093 6.940 20.403 1.00 0.00 90 SER A N 18
ATOM 25346 C CA . SER A 1 90 ? 6.397 6.447 19.992 1.00 0.00 90 SER A CA 18
ATOM 25347 C C . SER A 1 90 ? 7.339 7.621 19.720 1.00 0.00 90 SER A C 18
ATOM 25348 O O . SER A 1 90 ? 7.266 8.249 18.665 1.00 0.00 90 SER A O 18
ATOM 25356 N N . GLY A 1 91 ? 8.203 7.882 20.690 1.00 0.00 91 GLY A N 18
ATOM 25357 C CA . GLY A 1 91 ? 9.158 8.970 20.569 1.00 0.00 91 GLY A CA 18
ATOM 25358 C C . GLY A 1 91 ? 9.733 9.039 19.153 1.00 0.00 91 GLY A C 18
ATOM 25359 O O . GLY A 1 91 ? 9.743 10.102 18.534 1.00 0.00 91 GLY A O 18
ATOM 25363 N N . GLY A 1 1 ? -11.817 -25.471 4.212 1.00 0.00 1 GLY A N 19
ATOM 25364 C CA . GLY A 1 1 ? -12.353 -24.140 4.442 1.00 0.00 1 GLY A CA 19
ATOM 25365 C C . GLY A 1 1 ? -11.341 -23.262 5.181 1.00 0.00 1 GLY A C 19
ATOM 25366 O O . GLY A 1 1 ? -10.601 -22.503 4.557 1.00 0.00 1 GLY A O 19
ATOM 25370 N N . SER A 1 2 ? -11.341 -23.395 6.499 1.00 0.00 2 SER A N 19
ATOM 25371 C CA . SER A 1 2 ? -10.433 -22.623 7.329 1.00 0.00 2 SER A CA 19
ATOM 25372 C C . SER A 1 2 ? -9.073 -23.321 7.405 1.00 0.00 2 SER A C 19
ATOM 25373 O O . SER A 1 2 ? -8.946 -24.375 8.026 1.00 0.00 2 SER A O 19
ATOM 25381 N N . SER A 1 3 ? -8.091 -22.704 6.765 1.00 0.00 3 SER A N 19
ATOM 25382 C CA . SER A 1 3 ? -6.745 -23.252 6.752 1.00 0.00 3 SER A CA 19
ATOM 25383 C C . SER A 1 3 ? -6.729 -24.581 5.994 1.00 0.00 3 SER A C 19
ATOM 25384 O O . SER A 1 3 ? -7.743 -25.273 5.926 1.00 0.00 3 SER A O 19
ATOM 25392 N N . GLY A 1 4 ? -5.566 -24.897 5.442 1.00 0.00 4 GLY A N 19
ATOM 25393 C CA . GLY A 1 4 ? -5.404 -26.130 4.692 1.00 0.00 4 GLY A CA 19
ATOM 25394 C C . GLY A 1 4 ? -4.688 -25.874 3.364 1.00 0.00 4 GLY A C 19
ATOM 25395 O O . GLY A 1 4 ? -4.960 -24.883 2.689 1.00 0.00 4 GLY A O 19
ATOM 25399 N N . SER A 1 5 ? -3.786 -26.786 3.030 1.00 0.00 5 SER A N 19
ATOM 25400 C CA . SER A 1 5 ? -3.029 -26.671 1.795 1.00 0.00 5 SER A CA 19
ATOM 25401 C C . SER A 1 5 ? -2.357 -25.299 1.719 1.00 0.00 5 SER A C 19
ATOM 25402 O O . SER A 1 5 ? -3.004 -24.305 1.392 1.00 0.00 5 SER A O 19
ATOM 25410 N N . SER A 1 6 ? -1.069 -25.288 2.026 1.00 0.00 6 SER A N 19
ATOM 25411 C CA . SER A 1 6 ? -0.303 -24.054 1.995 1.00 0.00 6 SER A CA 19
ATOM 25412 C C . SER A 1 6 ? 0.267 -23.825 0.594 1.00 0.00 6 SER A C 19
ATOM 25413 O O . SER A 1 6 ? 1.119 -24.585 0.135 1.00 0.00 6 SER A O 19
ATOM 25421 N N . GLY A 1 7 ? -0.226 -22.776 -0.047 1.00 0.00 7 GLY A N 19
ATOM 25422 C CA . GLY A 1 7 ? 0.223 -22.438 -1.387 1.00 0.00 7 GLY A CA 19
ATOM 25423 C C . GLY A 1 7 ? 0.438 -20.930 -1.529 1.00 0.00 7 GLY A C 19
ATOM 25424 O O . GLY A 1 7 ? 0.040 -20.158 -0.659 1.00 0.00 7 GLY A O 19
ATOM 25428 N N . GLU A 1 8 ? 1.066 -20.556 -2.634 1.00 0.00 8 GLU A N 19
ATOM 25429 C CA . GLU A 1 8 ? 1.339 -19.154 -2.902 1.00 0.00 8 GLU A CA 19
ATOM 25430 C C . GLU A 1 8 ? 0.484 -18.661 -4.071 1.00 0.00 8 GLU A C 19
ATOM 25431 O O . GLU A 1 8 ? 0.439 -19.297 -5.123 1.00 0.00 8 GLU A O 19
ATOM 25443 N N . LYS A 1 9 ? -0.173 -17.532 -3.847 1.00 0.00 9 LYS A N 19
ATOM 25444 C CA . LYS A 1 9 ? -1.024 -16.947 -4.869 1.00 0.00 9 LYS A CA 19
ATOM 25445 C C . LYS A 1 9 ? -0.965 -15.422 -4.763 1.00 0.00 9 LYS A C 19
ATOM 25446 O O . LYS A 1 9 ? -1.996 -14.765 -4.625 1.00 0.00 9 LYS A O 19
ATOM 25465 N N . THR A 1 10 ? 0.252 -14.902 -4.831 1.00 0.00 10 THR A N 19
ATOM 25466 C CA . THR A 1 10 ? 0.459 -13.467 -4.745 1.00 0.00 10 THR A CA 19
ATOM 25467 C C . THR A 1 10 ? 0.308 -12.822 -6.124 1.00 0.00 10 THR A C 19
ATOM 25468 O O . THR A 1 10 ? 0.549 -13.466 -7.144 1.00 0.00 10 THR A O 19
ATOM 25479 N N . VAL A 1 11 ? -0.092 -11.559 -6.111 1.00 0.00 11 VAL A N 19
ATOM 25480 C CA . VAL A 1 11 ? -0.278 -10.820 -7.348 1.00 0.00 11 VAL A CA 19
ATOM 25481 C C . VAL A 1 11 ? 0.746 -9.686 -7.419 1.00 0.00 11 VAL A C 19
ATOM 25482 O O . VAL A 1 11 ? 1.313 -9.292 -6.401 1.00 0.00 11 VAL A O 19
ATOM 25495 N N . ARG A 1 12 ? 0.952 -9.192 -8.632 1.00 0.00 12 ARG A N 19
ATOM 25496 C CA . ARG A 1 12 ? 1.898 -8.111 -8.849 1.00 0.00 12 ARG A CA 19
ATOM 25497 C C . ARG A 1 12 ? 1.217 -6.758 -8.630 1.00 0.00 12 ARG A C 19
ATOM 25498 O O . ARG A 1 12 ? 0.300 -6.395 -9.365 1.00 0.00 12 ARG A O 19
ATOM 25519 N N . VAL A 1 13 ? 1.693 -6.049 -7.617 1.00 0.00 13 VAL A N 19
ATOM 25520 C CA . VAL A 1 13 ? 1.141 -4.745 -7.292 1.00 0.00 13 VAL A CA 19
ATOM 25521 C C . VAL A 1 13 ? 2.238 -3.686 -7.424 1.00 0.00 13 VAL A C 19
ATOM 25522 O O . VAL A 1 13 ? 3.335 -3.854 -6.894 1.00 0.00 13 VAL A O 19
ATOM 25535 N N . VAL A 1 14 ? 1.903 -2.618 -8.134 1.00 0.00 14 VAL A N 19
ATOM 25536 C CA . VAL A 1 14 ? 2.845 -1.532 -8.342 1.00 0.00 14 VAL A CA 19
ATOM 25537 C C . VAL A 1 14 ? 2.699 -0.512 -7.210 1.00 0.00 14 VAL A C 19
ATOM 25538 O O . VAL A 1 14 ? 1.584 -0.145 -6.841 1.00 0.00 14 VAL A O 19
ATOM 25551 N N . ILE A 1 15 ? 3.840 -0.084 -6.692 1.00 0.00 15 ILE A N 19
ATOM 25552 C CA . ILE A 1 15 ? 3.853 0.886 -5.610 1.00 0.00 15 ILE A CA 19
ATOM 25553 C C . ILE A 1 15 ? 4.449 2.201 -6.117 1.00 0.00 15 ILE A C 19
ATOM 25554 O O . ILE A 1 15 ? 5.655 2.293 -6.344 1.00 0.00 15 ILE A O 19
ATOM 25570 N N . ASN A 1 16 ? 3.577 3.185 -6.279 1.00 0.00 16 ASN A N 19
ATOM 25571 C CA . ASN A 1 16 ? 4.002 4.490 -6.755 1.00 0.00 16 ASN A CA 19
ATOM 25572 C C . ASN A 1 16 ? 4.536 5.309 -5.577 1.00 0.00 16 ASN A C 19
ATOM 25573 O O . ASN A 1 16 ? 3.792 5.625 -4.650 1.00 0.00 16 ASN A O 19
ATOM 25584 N N . PHE A 1 17 ? 5.819 5.628 -5.653 1.00 0.00 17 PHE A N 19
ATOM 25585 C CA . PHE A 1 17 ? 6.460 6.404 -4.605 1.00 0.00 17 PHE A CA 19
ATOM 25586 C C . PHE A 1 17 ? 7.515 7.347 -5.188 1.00 0.00 17 PHE A C 19
ATOM 25587 O O . PHE A 1 17 ? 7.941 7.178 -6.330 1.00 0.00 17 PHE A O 19
ATOM 25604 N N . LYS A 1 18 ? 7.906 8.319 -4.377 1.00 0.00 18 LYS A N 19
ATOM 25605 C CA . LYS A 1 18 ? 8.903 9.289 -4.798 1.00 0.00 18 LYS A CA 19
ATOM 25606 C C . LYS A 1 18 ? 8.282 10.240 -5.823 1.00 0.00 18 LYS A C 19
ATOM 25607 O O . LYS A 1 18 ? 8.972 11.087 -6.388 1.00 0.00 18 LYS A O 19
ATOM 25626 N N . LYS A 1 19 ? 6.984 10.069 -6.032 1.00 0.00 19 LYS A N 19
ATOM 25627 C CA . LYS A 1 19 ? 6.262 10.902 -6.978 1.00 0.00 19 LYS A CA 19
ATOM 25628 C C . LYS A 1 19 ? 6.919 10.789 -8.355 1.00 0.00 19 LYS A C 19
ATOM 25629 O O . LYS A 1 19 ? 7.097 11.790 -9.047 1.00 0.00 19 LYS A O 19
ATOM 25648 N N . THR A 1 20 ? 7.263 9.560 -8.713 1.00 0.00 20 THR A N 19
ATOM 25649 C CA . THR A 1 20 ? 7.896 9.302 -9.995 1.00 0.00 20 THR A CA 19
ATOM 25650 C C . THR A 1 20 ? 8.370 7.850 -10.073 1.00 0.00 20 THR A C 19
ATOM 25651 O O . THR A 1 20 ? 8.154 7.176 -11.079 1.00 0.00 20 THR A O 19
ATOM 25662 N N . GLN A 1 21 ? 9.009 7.411 -8.999 1.00 0.00 21 GLN A N 19
ATOM 25663 C CA . GLN A 1 21 ? 9.515 6.050 -8.933 1.00 0.00 21 GLN A CA 19
ATOM 25664 C C . GLN A 1 21 ? 8.387 5.080 -8.578 1.00 0.00 21 GLN A C 19
ATOM 25665 O O . GLN A 1 21 ? 7.423 5.459 -7.914 1.00 0.00 21 GLN A O 19
ATOM 25679 N N . LYS A 1 22 ? 8.544 3.847 -9.037 1.00 0.00 22 LYS A N 19
ATOM 25680 C CA . LYS A 1 22 ? 7.550 2.819 -8.776 1.00 0.00 22 LYS A CA 19
ATOM 25681 C C . LYS A 1 22 ? 8.250 1.469 -8.611 1.00 0.00 22 LYS A C 19
ATOM 25682 O O . LYS A 1 22 ? 9.357 1.274 -9.111 1.00 0.00 22 LYS A O 19
ATOM 25701 N N . THR A 1 23 ? 7.576 0.572 -7.907 1.00 0.00 23 THR A N 19
ATOM 25702 C CA . THR A 1 23 ? 8.120 -0.755 -7.669 1.00 0.00 23 THR A CA 19
ATOM 25703 C C . THR A 1 23 ? 6.991 -1.781 -7.555 1.00 0.00 23 THR A C 19
ATOM 25704 O O . THR A 1 23 ? 5.960 -1.510 -6.941 1.00 0.00 23 THR A O 19
ATOM 25715 N N . ILE A 1 24 ? 7.224 -2.939 -8.155 1.00 0.00 24 ILE A N 19
ATOM 25716 C CA . ILE A 1 24 ? 6.240 -4.007 -8.129 1.00 0.00 24 ILE A CA 19
ATOM 25717 C C . ILE A 1 24 ? 6.633 -5.031 -7.062 1.00 0.00 24 ILE A C 19
ATOM 25718 O O . ILE A 1 24 ? 7.818 -5.246 -6.809 1.00 0.00 24 ILE A O 19
ATOM 25734 N N . VAL A 1 25 ? 5.617 -5.635 -6.464 1.00 0.00 25 VAL A N 19
ATOM 25735 C CA . VAL A 1 25 ? 5.841 -6.631 -5.430 1.00 0.00 25 VAL A CA 19
ATOM 25736 C C . VAL A 1 25 ? 4.758 -7.707 -5.521 1.00 0.00 25 VAL A C 19
ATOM 25737 O O . VAL A 1 25 ? 3.656 -7.445 -6.000 1.00 0.00 25 VAL A O 19
ATOM 25750 N N . ARG A 1 26 ? 5.110 -8.896 -5.053 1.00 0.00 26 ARG A N 19
ATOM 25751 C CA . ARG A 1 26 ? 4.181 -10.014 -5.076 1.00 0.00 26 ARG A CA 19
ATOM 25752 C C . ARG A 1 26 ? 3.685 -10.320 -3.661 1.00 0.00 26 ARG A C 19
ATOM 25753 O O . ARG A 1 26 ? 4.432 -10.845 -2.837 1.00 0.00 26 ARG A O 19
ATOM 25774 N N . VAL A 1 27 ? 2.427 -9.979 -3.423 1.00 0.00 27 VAL A N 19
ATOM 25775 C CA . VAL A 1 27 ? 1.822 -10.211 -2.123 1.00 0.00 27 VAL A CA 19
ATOM 25776 C C . VAL A 1 27 ? 0.400 -10.744 -2.314 1.00 0.00 27 VAL A C 19
ATOM 25777 O O . VAL A 1 27 ? -0.063 -10.895 -3.443 1.00 0.00 27 VAL A O 19
ATOM 25790 N N . SER A 1 28 ? -0.253 -11.013 -1.193 1.00 0.00 28 SER A N 19
ATOM 25791 C CA . SER A 1 28 ? -1.612 -11.525 -1.223 1.00 0.00 28 SER A CA 19
ATOM 25792 C C . SER A 1 28 ? -2.605 -10.367 -1.349 1.00 0.00 28 SER A C 19
ATOM 25793 O O . SER A 1 28 ? -2.565 -9.422 -0.563 1.00 0.00 28 SER A O 19
ATOM 25801 N N . PRO A 1 29 ? -3.494 -10.482 -2.371 1.00 0.00 29 PRO A N 19
ATOM 25802 C CA . PRO A 1 29 ? -4.496 -9.457 -2.611 1.00 0.00 29 PRO A CA 19
ATOM 25803 C C . PRO A 1 29 ? -5.620 -9.537 -1.576 1.00 0.00 29 PRO A C 19
ATOM 25804 O O . PRO A 1 29 ? -6.475 -8.654 -1.514 1.00 0.00 29 PRO A O 19
ATOM 25815 N N . HIS A 1 30 ? -5.584 -10.603 -0.790 1.00 0.00 30 HIS A N 19
ATOM 25816 C CA . HIS A 1 30 ? -6.589 -10.809 0.238 1.00 0.00 30 HIS A CA 19
ATOM 25817 C C . HIS A 1 30 ? -6.287 -9.910 1.439 1.00 0.00 30 HIS A C 19
ATOM 25818 O O . HIS A 1 30 ? -7.075 -9.026 1.771 1.00 0.00 30 HIS A O 19
ATOM 25832 N N . ALA A 1 31 ? -5.144 -10.168 2.058 1.00 0.00 31 ALA A N 19
ATOM 25833 C CA . ALA A 1 31 ? -4.729 -9.394 3.215 1.00 0.00 31 ALA A CA 19
ATOM 25834 C C . ALA A 1 31 ? -5.052 -7.917 2.977 1.00 0.00 31 ALA A C 19
ATOM 25835 O O . ALA A 1 31 ? -5.031 -7.448 1.841 1.00 0.00 31 ALA A O 19
ATOM 25842 N N . SER A 1 32 ? -5.344 -7.226 4.069 1.00 0.00 32 SER A N 19
ATOM 25843 C CA . SER A 1 32 ? -5.672 -5.812 3.994 1.00 0.00 32 SER A CA 19
ATOM 25844 C C . SER A 1 32 ? -4.389 -4.979 3.944 1.00 0.00 32 SER A C 19
ATOM 25845 O O . SER A 1 32 ? -3.362 -5.381 4.489 1.00 0.00 32 SER A O 19
ATOM 25853 N N . LEU A 1 33 ? -4.491 -3.834 3.285 1.00 0.00 33 LEU A N 19
ATOM 25854 C CA . LEU A 1 33 ? -3.351 -2.942 3.157 1.00 0.00 33 LEU A CA 19
ATOM 25855 C C . LEU A 1 33 ? -2.717 -2.730 4.533 1.00 0.00 33 LEU A C 19
ATOM 25856 O O . LEU A 1 33 ? -1.504 -2.559 4.641 1.00 0.00 33 LEU A O 19
ATOM 25872 N N . GLN A 1 34 ? -3.566 -2.748 5.550 1.00 0.00 34 GLN A N 19
ATOM 25873 C CA . GLN A 1 34 ? -3.104 -2.560 6.914 1.00 0.00 34 GLN A CA 19
ATOM 25874 C C . GLN A 1 34 ? -1.998 -3.565 7.243 1.00 0.00 34 GLN A C 19
ATOM 25875 O O . GLN A 1 34 ? -1.067 -3.248 7.981 1.00 0.00 34 GLN A O 19
ATOM 25889 N N . GLU A 1 35 ? -2.139 -4.756 6.680 1.00 0.00 35 GLU A N 19
ATOM 25890 C CA . GLU A 1 35 ? -1.163 -5.809 6.904 1.00 0.00 35 GLU A CA 19
ATOM 25891 C C . GLU A 1 35 ? -0.065 -5.751 5.840 1.00 0.00 35 GLU A C 19
ATOM 25892 O O . GLU A 1 35 ? 1.049 -6.221 6.067 1.00 0.00 35 GLU A O 19
ATOM 25904 N N . LEU A 1 36 ? -0.418 -5.172 4.702 1.00 0.00 36 LEU A N 19
ATOM 25905 C CA . LEU A 1 36 ? 0.523 -5.046 3.603 1.00 0.00 36 LEU A CA 19
ATOM 25906 C C . LEU A 1 36 ? 1.185 -3.668 3.658 1.00 0.00 36 LEU A C 19
ATOM 25907 O O . LEU A 1 36 ? 1.874 -3.268 2.721 1.00 0.00 36 LEU A O 19
ATOM 25923 N N . ALA A 1 37 ? 0.951 -2.979 4.765 1.00 0.00 37 ALA A N 19
ATOM 25924 C CA . ALA A 1 37 ? 1.516 -1.653 4.954 1.00 0.00 37 ALA A CA 19
ATOM 25925 C C . ALA A 1 37 ? 3.038 -1.763 5.066 1.00 0.00 37 ALA A C 19
ATOM 25926 O O . ALA A 1 37 ? 3.767 -1.047 4.381 1.00 0.00 37 ALA A O 19
ATOM 25933 N N . PRO A 1 38 ? 3.483 -2.688 5.957 1.00 0.00 38 PRO A N 19
ATOM 25934 C CA . PRO A 1 38 ? 4.905 -2.901 6.167 1.00 0.00 38 PRO A CA 19
ATOM 25935 C C . PRO A 1 38 ? 5.522 -3.676 5.001 1.00 0.00 38 PRO A C 19
ATOM 25936 O O . PRO A 1 38 ? 6.613 -3.346 4.539 1.00 0.00 38 PRO A O 19
ATOM 25947 N N . ILE A 1 39 ? 4.796 -4.692 4.558 1.00 0.00 39 ILE A N 19
ATOM 25948 C CA . ILE A 1 39 ? 5.258 -5.517 3.454 1.00 0.00 39 ILE A CA 19
ATOM 25949 C C . ILE A 1 39 ? 5.509 -4.632 2.232 1.00 0.00 39 ILE A C 19
ATOM 25950 O O . ILE A 1 39 ? 6.351 -4.950 1.393 1.00 0.00 39 ILE A O 19
ATOM 25966 N N . ILE A 1 40 ? 4.765 -3.538 2.170 1.00 0.00 40 ILE A N 19
ATOM 25967 C CA . ILE A 1 40 ? 4.896 -2.604 1.064 1.00 0.00 40 ILE A CA 19
ATOM 25968 C C . ILE A 1 40 ? 5.979 -1.575 1.398 1.00 0.00 40 ILE A C 19
ATOM 25969 O O . ILE A 1 40 ? 6.960 -1.443 0.668 1.00 0.00 40 ILE A O 19
ATOM 25985 N N . CYS A 1 41 ? 5.763 -0.873 2.500 1.00 0.00 41 CYS A N 19
ATOM 25986 C CA . CYS A 1 41 ? 6.707 0.140 2.939 1.00 0.00 41 CYS A CA 19
ATOM 25987 C C . CYS A 1 41 ? 8.103 -0.487 2.974 1.00 0.00 41 CYS A C 19
ATOM 25988 O O . CYS A 1 41 ? 9.056 0.082 2.443 1.00 0.00 41 CYS A O 19
ATOM 25996 N N . SER A 1 42 ? 8.178 -1.650 3.603 1.00 0.00 42 SER A N 19
ATOM 25997 C CA . SER A 1 42 ? 9.441 -2.360 3.714 1.00 0.00 42 SER A CA 19
ATOM 25998 C C . SER A 1 42 ? 10.024 -2.611 2.322 1.00 0.00 42 SER A C 19
ATOM 25999 O O . SER A 1 42 ? 11.228 -2.469 2.115 1.00 0.00 42 SER A O 19
ATOM 26007 N N . LYS A 1 43 ? 9.143 -2.979 1.403 1.00 0.00 43 LYS A N 19
ATOM 26008 C CA . LYS A 1 43 ? 9.556 -3.251 0.037 1.00 0.00 43 LYS A CA 19
ATOM 26009 C C . LYS A 1 43 ? 10.194 -1.994 -0.558 1.00 0.00 43 LYS A C 19
ATOM 26010 O O . LYS A 1 43 ? 11.161 -2.082 -1.313 1.00 0.00 43 LYS A O 19
ATOM 26029 N N . CYS A 1 44 ? 9.627 -0.852 -0.195 1.00 0.00 44 CYS A N 19
ATOM 26030 C CA . CYS A 1 44 ? 10.129 0.421 -0.683 1.00 0.00 44 CYS A CA 19
ATOM 26031 C C . CYS A 1 44 ? 10.978 1.057 0.419 1.00 0.00 44 CYS A C 19
ATOM 26032 O O . CYS A 1 44 ? 11.204 2.266 0.413 1.00 0.00 44 CYS A O 19
ATOM 26040 N N . GLU A 1 45 ? 11.425 0.214 1.338 1.00 0.00 45 GLU A N 19
ATOM 26041 C CA . GLU A 1 45 ? 12.245 0.679 2.445 1.00 0.00 45 GLU A CA 19
ATOM 26042 C C . GLU A 1 45 ? 11.715 2.014 2.973 1.00 0.00 45 GLU A C 19
ATOM 26043 O O . GLU A 1 45 ? 12.488 2.941 3.214 1.00 0.00 45 GLU A O 19
ATOM 26055 N N . PHE A 1 46 ? 10.402 2.070 3.137 1.00 0.00 46 PHE A N 19
ATOM 26056 C CA . PHE A 1 46 ? 9.760 3.276 3.633 1.00 0.00 46 PHE A CA 19
ATOM 26057 C C . PHE A 1 46 ? 9.467 3.166 5.130 1.00 0.00 46 PHE A C 19
ATOM 26058 O O . PHE A 1 46 ? 9.862 2.195 5.774 1.00 0.00 46 PHE A O 19
ATOM 26075 N N . ASP A 1 47 ? 8.775 4.174 5.641 1.00 0.00 47 ASP A N 19
ATOM 26076 C CA . ASP A 1 47 ? 8.424 4.202 7.050 1.00 0.00 47 ASP A CA 19
ATOM 26077 C C . ASP A 1 47 ? 6.900 4.201 7.192 1.00 0.00 47 ASP A C 19
ATOM 26078 O O . ASP A 1 47 ? 6.237 5.161 6.804 1.00 0.00 47 ASP A O 19
ATOM 26087 N N . PRO A 1 48 ? 6.377 3.084 7.763 1.00 0.00 48 PRO A N 19
ATOM 26088 C CA . PRO A 1 48 ? 4.944 2.945 7.961 1.00 0.00 48 PRO A CA 19
ATOM 26089 C C . PRO A 1 48 ? 4.465 3.809 9.130 1.00 0.00 48 PRO A C 19
ATOM 26090 O O . PRO A 1 48 ? 3.278 3.824 9.450 1.00 0.00 48 PRO A O 19
ATOM 26101 N N . LEU A 1 49 ? 5.415 4.507 9.735 1.00 0.00 49 LEU A N 19
ATOM 26102 C CA . LEU A 1 49 ? 5.105 5.371 10.862 1.00 0.00 49 LEU A CA 19
ATOM 26103 C C . LEU A 1 49 ? 4.200 6.511 10.391 1.00 0.00 49 LEU A C 19
ATOM 26104 O O . LEU A 1 49 ? 3.166 6.779 11.000 1.00 0.00 49 LEU A O 19
ATOM 26120 N N . HIS A 1 50 ? 4.621 7.151 9.310 1.00 0.00 50 HIS A N 19
ATOM 26121 C CA . HIS A 1 50 ? 3.861 8.255 8.750 1.00 0.00 50 HIS A CA 19
ATOM 26122 C C . HIS A 1 50 ? 3.730 8.073 7.237 1.00 0.00 50 HIS A C 19
ATOM 26123 O O . HIS A 1 50 ? 4.115 8.952 6.466 1.00 0.00 50 HIS A O 19
ATOM 26137 N N . THR A 1 51 ? 3.185 6.927 6.856 1.00 0.00 51 THR A N 19
ATOM 26138 C CA . THR A 1 51 ? 2.998 6.619 5.448 1.00 0.00 51 THR A CA 19
ATOM 26139 C C . THR A 1 51 ? 1.520 6.359 5.151 1.00 0.00 51 THR A C 19
ATOM 26140 O O . THR A 1 51 ? 0.868 5.588 5.852 1.00 0.00 51 THR A O 19
ATOM 26151 N N . LEU A 1 52 ? 1.034 7.019 4.109 1.00 0.00 52 LEU A N 19
ATOM 26152 C CA . LEU A 1 52 ? -0.355 6.869 3.710 1.00 0.00 52 LEU A CA 19
ATOM 26153 C C . LEU A 1 52 ? -0.422 6.088 2.396 1.00 0.00 52 LEU A C 19
ATOM 26154 O O . LEU A 1 52 ? 0.605 5.831 1.769 1.00 0.00 52 LEU A O 19
ATOM 26170 N N . LEU A 1 53 ? -1.641 5.733 2.018 1.00 0.00 53 LEU A N 19
ATOM 26171 C CA . LEU A 1 53 ? -1.856 4.986 0.790 1.00 0.00 53 LEU A CA 19
ATOM 26172 C C . LEU A 1 53 ? -2.917 5.696 -0.054 1.00 0.00 53 LEU A C 19
ATOM 26173 O O . LEU A 1 53 ? -4.114 5.511 0.164 1.00 0.00 53 LEU A O 19
ATOM 26189 N N . LEU A 1 54 ? -2.440 6.492 -1.000 1.00 0.00 54 LEU A N 19
ATOM 26190 C CA . LEU A 1 54 ? -3.333 7.229 -1.877 1.00 0.00 54 LEU A CA 19
ATOM 26191 C C . LEU A 1 54 ? -3.567 6.421 -3.155 1.00 0.00 54 LEU A C 19
ATOM 26192 O O . LEU A 1 54 ? -2.709 5.643 -3.568 1.00 0.00 54 LEU A O 19
ATOM 26208 N N . LYS A 1 55 ? -4.734 6.633 -3.746 1.00 0.00 55 LYS A N 19
ATOM 26209 C CA . LYS A 1 55 ? -5.092 5.934 -4.969 1.00 0.00 55 LYS A CA 19
ATOM 26210 C C . LYS A 1 55 ? -4.002 6.161 -6.018 1.00 0.00 55 LYS A C 19
ATOM 26211 O O . LYS A 1 55 ? -3.421 5.205 -6.531 1.00 0.00 55 LYS A O 19
ATOM 26230 N N . ASP A 1 56 ? -3.758 7.431 -6.307 1.00 0.00 56 ASP A N 19
ATOM 26231 C CA . ASP A 1 56 ? -2.748 7.794 -7.286 1.00 0.00 56 ASP A CA 19
ATOM 26232 C C . ASP A 1 56 ? -2.408 9.279 -7.135 1.00 0.00 56 ASP A C 19
ATOM 26233 O O . ASP A 1 56 ? -3.078 10.000 -6.397 1.00 0.00 56 ASP A O 19
ATOM 26242 N N . TYR A 1 57 ? -1.369 9.690 -7.846 1.00 0.00 57 TYR A N 19
ATOM 26243 C CA . TYR A 1 57 ? -0.933 11.076 -7.800 1.00 0.00 57 TYR A CA 19
ATOM 26244 C C . TYR A 1 57 ? -1.957 11.995 -8.469 1.00 0.00 57 TYR A C 19
ATOM 26245 O O . TYR A 1 57 ? -1.907 13.213 -8.299 1.00 0.00 57 TYR A O 19
ATOM 26263 N N . GLN A 1 58 ? -2.861 11.378 -9.214 1.00 0.00 58 GLN A N 19
ATOM 26264 C CA . GLN A 1 58 ? -3.895 12.126 -9.909 1.00 0.00 58 GLN A CA 19
ATOM 26265 C C . GLN A 1 58 ? -5.240 11.959 -9.197 1.00 0.00 58 GLN A C 19
ATOM 26266 O O . GLN A 1 58 ? -6.174 12.721 -9.442 1.00 0.00 58 GLN A O 19
ATOM 26280 N N . SER A 1 59 ? -5.295 10.958 -8.331 1.00 0.00 59 SER A N 19
ATOM 26281 C CA . SER A 1 59 ? -6.509 10.682 -7.583 1.00 0.00 59 SER A CA 19
ATOM 26282 C C . SER A 1 59 ? -6.468 11.402 -6.234 1.00 0.00 59 SER A C 19
ATOM 26283 O O . SER A 1 59 ? -7.417 12.091 -5.865 1.00 0.00 59 SER A O 19
ATOM 26291 N N . GLN A 1 60 ? -5.357 11.219 -5.535 1.00 0.00 60 GLN A N 19
ATOM 26292 C CA . GLN A 1 60 ? -5.180 11.843 -4.235 1.00 0.00 60 GLN A CA 19
ATOM 26293 C C . GLN A 1 60 ? -5.959 11.074 -3.166 1.00 0.00 60 GLN A C 19
ATOM 26294 O O . GLN A 1 60 ? -5.396 10.681 -2.145 1.00 0.00 60 GLN A O 19
ATOM 26308 N N . GLU A 1 61 ? -7.241 10.882 -3.437 1.00 0.00 61 GLU A N 19
ATOM 26309 C CA . GLU A 1 61 ? -8.103 10.167 -2.511 1.00 0.00 61 GLU A CA 19
ATOM 26310 C C . GLU A 1 61 ? -7.348 8.996 -1.879 1.00 0.00 61 GLU A C 19
ATOM 26311 O O . GLU A 1 61 ? -6.737 8.194 -2.584 1.00 0.00 61 GLU A O 19
ATOM 26323 N N . PRO A 1 62 ? -7.416 8.934 -0.522 1.00 0.00 62 PRO A N 19
ATOM 26324 C CA . PRO A 1 62 ? -6.745 7.875 0.213 1.00 0.00 62 PRO A CA 19
ATOM 26325 C C . PRO A 1 62 ? -7.502 6.551 0.080 1.00 0.00 62 PRO A C 19
ATOM 26326 O O . PRO A 1 62 ? -8.675 6.537 -0.289 1.00 0.00 62 PRO A O 19
ATOM 26337 N N . LEU A 1 63 ? -6.799 5.471 0.387 1.00 0.00 63 LEU A N 19
ATOM 26338 C CA . LEU A 1 63 ? -7.389 4.146 0.306 1.00 0.00 63 LEU A CA 19
ATOM 26339 C C . LEU A 1 63 ? -7.850 3.712 1.699 1.00 0.00 63 LEU A C 19
ATOM 26340 O O . LEU A 1 63 ? -7.630 4.422 2.679 1.00 0.00 63 LEU A O 19
ATOM 26356 N N . ASP A 1 64 ? -8.482 2.548 1.743 1.00 0.00 64 ASP A N 19
ATOM 26357 C CA . ASP A 1 64 ? -8.976 2.011 2.999 1.00 0.00 64 ASP A CA 19
ATOM 26358 C C . ASP A 1 64 ? -8.140 0.791 3.391 1.00 0.00 64 ASP A C 19
ATOM 26359 O O . ASP A 1 64 ? -8.156 -0.225 2.699 1.00 0.00 64 ASP A O 19
ATOM 26368 N N . LEU A 1 65 ? -7.429 0.933 4.501 1.00 0.00 65 LEU A N 19
ATOM 26369 C CA . LEU A 1 65 ? -6.588 -0.145 4.993 1.00 0.00 65 LEU A CA 19
ATOM 26370 C C . LEU A 1 65 ? -7.461 -1.358 5.322 1.00 0.00 65 LEU A C 19
ATOM 26371 O O . LEU A 1 65 ? -7.127 -2.484 4.959 1.00 0.00 65 LEU A O 19
ATOM 26387 N N . THR A 1 66 ? -8.563 -1.085 6.006 1.00 0.00 66 THR A N 19
ATOM 26388 C CA . THR A 1 66 ? -9.486 -2.140 6.388 1.00 0.00 66 THR A CA 19
ATOM 26389 C C . THR A 1 66 ? -9.878 -2.974 5.167 1.00 0.00 66 THR A C 19
ATOM 26390 O O . THR A 1 66 ? -10.199 -4.155 5.294 1.00 0.00 66 THR A O 19
ATOM 26401 N N . LYS A 1 67 ? -9.838 -2.328 4.011 1.00 0.00 67 LYS A N 19
ATOM 26402 C CA . LYS A 1 67 ? -10.184 -2.995 2.768 1.00 0.00 67 LYS A CA 19
ATOM 26403 C C . LYS A 1 67 ? -8.928 -3.629 2.167 1.00 0.00 67 LYS A C 19
ATOM 26404 O O . LYS A 1 67 ? -7.822 -3.411 2.659 1.00 0.00 67 LYS A O 19
ATOM 26423 N N . SER A 1 68 ? -9.141 -4.402 1.112 1.00 0.00 68 SER A N 19
ATOM 26424 C CA . SER A 1 68 ? -8.040 -5.069 0.439 1.00 0.00 68 SER A CA 19
ATOM 26425 C C . SER A 1 68 ? -7.997 -4.653 -1.033 1.00 0.00 68 SER A C 19
ATOM 26426 O O . SER A 1 68 ? -8.863 -3.914 -1.498 1.00 0.00 68 SER A O 19
ATOM 26434 N N . LEU A 1 69 ? -6.980 -5.146 -1.725 1.00 0.00 69 LEU A N 19
ATOM 26435 C CA . LEU A 1 69 ? -6.813 -4.835 -3.134 1.00 0.00 69 LEU A CA 19
ATOM 26436 C C . LEU A 1 69 ? -8.019 -5.362 -3.914 1.00 0.00 69 LEU A C 19
ATOM 26437 O O . LEU A 1 69 ? -8.407 -4.784 -4.929 1.00 0.00 69 LEU A O 19
ATOM 26453 N N . ASN A 1 70 ? -8.579 -6.453 -3.412 1.00 0.00 70 ASN A N 19
ATOM 26454 C CA . ASN A 1 70 ? -9.733 -7.063 -4.049 1.00 0.00 70 ASN A CA 19
ATOM 26455 C C . ASN A 1 70 ? -10.956 -6.167 -3.846 1.00 0.00 70 ASN A C 19
ATOM 26456 O O . ASN A 1 70 ? -11.653 -5.836 -4.804 1.00 0.00 70 ASN A O 19
ATOM 26467 N N . ASP A 1 71 ? -11.180 -5.799 -2.593 1.00 0.00 71 ASP A N 19
ATOM 26468 C CA . ASP A 1 71 ? -12.306 -4.947 -2.253 1.00 0.00 71 ASP A CA 19
ATOM 26469 C C . ASP A 1 71 ? -12.213 -3.644 -3.048 1.00 0.00 71 ASP A C 19
ATOM 26470 O O . ASP A 1 71 ? -13.220 -3.142 -3.545 1.00 0.00 71 ASP A O 19
ATOM 26479 N N . LEU A 1 72 ? -10.995 -3.132 -3.143 1.00 0.00 72 LEU A N 19
ATOM 26480 C CA . LEU A 1 72 ? -10.757 -1.896 -3.870 1.00 0.00 72 LEU A CA 19
ATOM 26481 C C . LEU A 1 72 ? -10.953 -2.144 -5.367 1.00 0.00 72 LEU A C 19
ATOM 26482 O O . LEU A 1 72 ? -11.900 -1.635 -5.965 1.00 0.00 72 LEU A O 19
ATOM 26498 N N . GLY A 1 73 ? -10.042 -2.924 -5.929 1.00 0.00 73 GLY A N 19
ATOM 26499 C CA . GLY A 1 73 ? -10.104 -3.245 -7.345 1.00 0.00 73 GLY A CA 19
ATOM 26500 C C . GLY A 1 73 ? -8.997 -2.526 -8.119 1.00 0.00 73 GLY A C 19
ATOM 26501 O O . GLY A 1 73 ? -9.173 -2.185 -9.288 1.00 0.00 73 GLY A O 19
ATOM 26505 N N . LEU A 1 74 ? -7.882 -2.315 -7.435 1.00 0.00 74 LEU A N 19
ATOM 26506 C CA . LEU A 1 74 ? -6.747 -1.641 -8.044 1.00 0.00 74 LEU A CA 19
ATOM 26507 C C . LEU A 1 74 ? -5.546 -2.588 -8.059 1.00 0.00 74 LEU A C 19
ATOM 26508 O O . LEU A 1 74 ? -5.466 -3.509 -7.247 1.00 0.00 74 LEU A O 19
ATOM 26524 N N . ARG A 1 75 ? -4.641 -2.330 -8.991 1.00 0.00 75 ARG A N 19
ATOM 26525 C CA . ARG A 1 75 ? -3.447 -3.148 -9.123 1.00 0.00 75 ARG A CA 19
ATOM 26526 C C . ARG A 1 75 ? -2.238 -2.421 -8.532 1.00 0.00 75 ARG A C 19
ATOM 26527 O O . ARG A 1 75 ? -1.270 -3.055 -8.115 1.00 0.00 75 ARG A O 19
ATOM 26548 N N . GLU A 1 76 ? -2.332 -1.099 -8.514 1.00 0.00 76 GLU A N 19
ATOM 26549 C CA . GLU A 1 76 ? -1.258 -0.279 -7.980 1.00 0.00 76 GLU A CA 19
ATOM 26550 C C . GLU A 1 76 ? -1.810 0.725 -6.967 1.00 0.00 76 GLU A C 19
ATOM 26551 O O . GLU A 1 76 ? -3.023 0.898 -6.856 1.00 0.00 76 GLU A O 19
ATOM 26563 N N . LEU A 1 77 ? -0.893 1.361 -6.252 1.00 0.00 77 LEU A N 19
ATOM 26564 C CA . LEU A 1 77 ? -1.273 2.344 -5.252 1.00 0.00 77 LEU A CA 19
ATOM 26565 C C . LEU A 1 77 ? -0.122 3.330 -5.048 1.00 0.00 77 LEU A C 19
ATOM 26566 O O . LEU A 1 77 ? 0.987 3.103 -5.531 1.00 0.00 77 LEU A O 19
ATOM 26582 N N . TYR A 1 78 ? -0.423 4.404 -4.333 1.00 0.00 78 TYR A N 19
ATOM 26583 C CA . TYR A 1 78 ? 0.573 5.425 -4.060 1.00 0.00 78 TYR A CA 19
ATOM 26584 C C . TYR A 1 78 ? 0.810 5.572 -2.556 1.00 0.00 78 TYR A C 19
ATOM 26585 O O . TYR A 1 78 ? -0.140 5.615 -1.775 1.00 0.00 78 TYR A O 19
ATOM 26603 N N . ALA A 1 79 ? 2.082 5.645 -2.193 1.00 0.00 79 ALA A N 19
ATOM 26604 C CA . ALA A 1 79 ? 2.456 5.786 -0.796 1.00 0.00 79 ALA A CA 19
ATOM 26605 C C . ALA A 1 79 ? 2.922 7.221 -0.540 1.00 0.00 79 ALA A C 19
ATOM 26606 O O . ALA A 1 79 ? 3.878 7.686 -1.158 1.00 0.00 79 ALA A O 19
ATOM 26613 N N . MET A 1 80 ? 2.225 7.881 0.373 1.00 0.00 80 MET A N 19
ATOM 26614 C CA . MET A 1 80 ? 2.555 9.254 0.718 1.00 0.00 80 MET A CA 19
ATOM 26615 C C . MET A 1 80 ? 3.246 9.324 2.082 1.00 0.00 80 MET A C 19
ATOM 26616 O O . MET A 1 80 ? 2.910 8.568 2.992 1.00 0.00 80 MET A O 19
ATOM 26630 N N . ASP A 1 81 ? 4.198 10.240 2.180 1.00 0.00 81 ASP A N 19
ATOM 26631 C CA . ASP A 1 81 ? 4.939 10.419 3.417 1.00 0.00 81 ASP A CA 19
ATOM 26632 C C . ASP A 1 81 ? 4.434 11.674 4.131 1.00 0.00 81 ASP A C 19
ATOM 26633 O O . ASP A 1 81 ? 4.739 12.793 3.720 1.00 0.00 81 ASP A O 19
ATOM 26642 N N . VAL A 1 82 ? 3.670 11.447 5.190 1.00 0.00 82 VAL A N 19
ATOM 26643 C CA . VAL A 1 82 ? 3.120 12.546 5.965 1.00 0.00 82 VAL A CA 19
ATOM 26644 C C . VAL A 1 82 ? 3.949 12.732 7.238 1.00 0.00 82 VAL A C 19
ATOM 26645 O O . VAL A 1 82 ? 5.176 12.650 7.201 1.00 0.00 82 VAL A O 19
ATOM 26658 N N . ASN A 1 83 ? 3.246 12.978 8.333 1.00 0.00 83 ASN A N 19
ATOM 26659 C CA . ASN A 1 83 ? 3.902 13.176 9.615 1.00 0.00 83 ASN A CA 19
ATOM 26660 C C . ASN A 1 83 ? 3.153 12.390 10.693 1.00 0.00 83 ASN A C 19
ATOM 26661 O O . ASN A 1 83 ? 3.763 11.643 11.457 1.00 0.00 83 ASN A O 19
ATOM 26672 N N . ARG A 1 84 ? 1.843 12.585 10.720 1.00 0.00 84 ARG A N 19
ATOM 26673 C CA . ARG A 1 84 ? 1.005 11.903 11.692 1.00 0.00 84 ARG A CA 19
ATOM 26674 C C . ARG A 1 84 ? -0.447 12.364 11.557 1.00 0.00 84 ARG A C 19
ATOM 26675 O O . ARG A 1 84 ? -0.802 13.451 12.012 1.00 0.00 84 ARG A O 19
ATOM 26696 N N . GLU A 1 85 ? -1.248 11.516 10.929 1.00 0.00 85 GLU A N 19
ATOM 26697 C CA . GLU A 1 85 ? -2.654 11.823 10.728 1.00 0.00 85 GLU A CA 19
ATOM 26698 C C . GLU A 1 85 ? -3.500 10.557 10.874 1.00 0.00 85 GLU A C 19
ATOM 26699 O O . GLU A 1 85 ? -3.717 9.835 9.902 1.00 0.00 85 GLU A O 19
ATOM 26711 N N . SER A 1 86 ? -3.956 10.326 12.096 1.00 0.00 86 SER A N 19
ATOM 26712 C CA . SER A 1 86 ? -4.774 9.159 12.382 1.00 0.00 86 SER A CA 19
ATOM 26713 C C . SER A 1 86 ? -5.379 9.275 13.782 1.00 0.00 86 SER A C 19
ATOM 26714 O O . SER A 1 86 ? -4.656 9.280 14.777 1.00 0.00 86 SER A O 19
ATOM 26722 N N . GLY A 1 87 ? -6.701 9.364 13.815 1.00 0.00 87 GLY A N 19
ATOM 26723 C CA . GLY A 1 87 ? -7.412 9.479 15.077 1.00 0.00 87 GLY A CA 19
ATOM 26724 C C . GLY A 1 87 ? -7.571 8.111 15.744 1.00 0.00 87 GLY A C 19
ATOM 26725 O O . GLY A 1 87 ? -7.398 7.079 15.099 1.00 0.00 87 GLY A O 19
ATOM 26729 N N . PRO A 1 88 ? -7.907 8.150 17.061 1.00 0.00 88 PRO A N 19
ATOM 26730 C CA . PRO A 1 88 ? -8.091 6.926 17.822 1.00 0.00 88 PRO A CA 19
ATOM 26731 C C . PRO A 1 88 ? -9.419 6.254 17.467 1.00 0.00 88 PRO A C 19
ATOM 26732 O O . PRO A 1 88 ? -9.440 5.106 17.027 1.00 0.00 88 PRO A O 19
ATOM 26743 N N . SER A 1 89 ? -10.496 6.998 17.673 1.00 0.00 89 SER A N 19
ATOM 26744 C CA . SER A 1 89 ? -11.825 6.489 17.381 1.00 0.00 89 SER A CA 19
ATOM 26745 C C . SER A 1 89 ? -12.867 7.585 17.611 1.00 0.00 89 SER A C 19
ATOM 26746 O O . SER A 1 89 ? -12.591 8.579 18.280 1.00 0.00 89 SER A O 19
ATOM 26754 N N . SER A 1 90 ? -14.044 7.366 17.043 1.00 0.00 90 SER A N 19
ATOM 26755 C CA . SER A 1 90 ? -15.130 8.323 17.178 1.00 0.00 90 SER A CA 19
ATOM 26756 C C . SER A 1 90 ? -15.980 7.980 18.403 1.00 0.00 90 SER A C 19
ATOM 26757 O O . SER A 1 90 ? -16.365 6.828 18.593 1.00 0.00 90 SER A O 19
ATOM 26765 N N . GLY A 1 91 ? -16.247 9.002 19.203 1.00 0.00 91 GLY A N 19
ATOM 26766 C CA . GLY A 1 91 ? -17.045 8.824 20.404 1.00 0.00 91 GLY A CA 19
ATOM 26767 C C . GLY A 1 91 ? -16.251 9.217 21.652 1.00 0.00 91 GLY A C 19
ATOM 26768 O O . GLY A 1 91 ? -15.021 9.220 21.635 1.00 0.00 91 GLY A O 19
ATOM 26772 N N . GLY A 1 1 ? -0.528 -23.639 22.028 1.00 0.00 1 GLY A N 20
ATOM 26773 C CA . GLY A 1 1 ? -0.580 -22.563 21.053 1.00 0.00 1 GLY A CA 20
ATOM 26774 C C . GLY A 1 1 ? 0.566 -22.677 20.047 1.00 0.00 1 GLY A C 20
ATOM 26775 O O . GLY A 1 1 ? 1.590 -23.295 20.336 1.00 0.00 1 GLY A O 20
ATOM 26779 N N . SER A 1 2 ? 0.356 -22.073 18.887 1.00 0.00 2 SER A N 20
ATOM 26780 C CA . SER A 1 2 ? 1.360 -22.100 17.837 1.00 0.00 2 SER A CA 20
ATOM 26781 C C . SER A 1 2 ? 1.089 -20.983 16.826 1.00 0.00 2 SER A C 20
ATOM 26782 O O . SER A 1 2 ? 1.957 -20.151 16.568 1.00 0.00 2 SER A O 20
ATOM 26790 N N . SER A 1 3 ? -0.118 -21.002 16.281 1.00 0.00 3 SER A N 20
ATOM 26791 C CA . SER A 1 3 ? -0.514 -20.001 15.304 1.00 0.00 3 SER A CA 20
ATOM 26792 C C . SER A 1 3 ? 0.366 -20.110 14.058 1.00 0.00 3 SER A C 20
ATOM 26793 O O . SER A 1 3 ? 1.511 -19.661 14.061 1.00 0.00 3 SER A O 20
ATOM 26801 N N . GLY A 1 4 ? -0.202 -20.710 13.022 1.00 0.00 4 GLY A N 20
ATOM 26802 C CA . GLY A 1 4 ? 0.516 -20.883 11.771 1.00 0.00 4 GLY A CA 20
ATOM 26803 C C . GLY A 1 4 ? 0.592 -19.567 10.995 1.00 0.00 4 GLY A C 20
ATOM 26804 O O . GLY A 1 4 ? 0.133 -18.532 11.475 1.00 0.00 4 GLY A O 20
ATOM 26808 N N . SER A 1 5 ? 1.175 -19.649 9.808 1.00 0.00 5 SER A N 20
ATOM 26809 C CA . SER A 1 5 ? 1.317 -18.477 8.961 1.00 0.00 5 SER A CA 20
ATOM 26810 C C . SER A 1 5 ? 1.546 -18.905 7.509 1.00 0.00 5 SER A C 20
ATOM 26811 O O . SER A 1 5 ? 2.464 -19.671 7.222 1.00 0.00 5 SER A O 20
ATOM 26819 N N . SER A 1 6 ? 0.694 -18.392 6.634 1.00 0.00 6 SER A N 20
ATOM 26820 C CA . SER A 1 6 ? 0.792 -18.712 5.219 1.00 0.00 6 SER A CA 20
ATOM 26821 C C . SER A 1 6 ? 0.346 -17.513 4.380 1.00 0.00 6 SER A C 20
ATOM 26822 O O . SER A 1 6 ? -0.235 -16.564 4.905 1.00 0.00 6 SER A O 20
ATOM 26830 N N . GLY A 1 7 ? 0.636 -17.594 3.090 1.00 0.00 7 GLY A N 20
ATOM 26831 C CA . GLY A 1 7 ? 0.272 -16.527 2.172 1.00 0.00 7 GLY A CA 20
ATOM 26832 C C . GLY A 1 7 ? 0.831 -16.793 0.773 1.00 0.00 7 GLY A C 20
ATOM 26833 O O . GLY A 1 7 ? 1.982 -16.468 0.488 1.00 0.00 7 GLY A O 20
ATOM 26837 N N . GLU A 1 8 ? -0.011 -17.382 -0.063 1.00 0.00 8 GLU A N 20
ATOM 26838 C CA . GLU A 1 8 ? 0.384 -17.696 -1.426 1.00 0.00 8 GLU A CA 20
ATOM 26839 C C . GLU A 1 8 ? -0.569 -17.031 -2.421 1.00 0.00 8 GLU A C 20
ATOM 26840 O O . GLU A 1 8 ? -1.501 -16.333 -2.023 1.00 0.00 8 GLU A O 20
ATOM 26852 N N . LYS A 1 9 ? -0.304 -17.272 -3.697 1.00 0.00 9 LYS A N 20
ATOM 26853 C CA . LYS A 1 9 ? -1.127 -16.706 -4.752 1.00 0.00 9 LYS A CA 20
ATOM 26854 C C . LYS A 1 9 ? -1.106 -15.179 -4.645 1.00 0.00 9 LYS A C 20
ATOM 26855 O O . LYS A 1 9 ? -2.155 -14.547 -4.532 1.00 0.00 9 LYS A O 20
ATOM 26874 N N . THR A 1 10 ? 0.099 -14.631 -4.686 1.00 0.00 10 THR A N 20
ATOM 26875 C CA . THR A 1 10 ? 0.270 -13.191 -4.595 1.00 0.00 10 THR A CA 20
ATOM 26876 C C . THR A 1 10 ? 0.112 -12.548 -5.974 1.00 0.00 10 THR A C 20
ATOM 26877 O O . THR A 1 10 ? 0.393 -13.177 -6.993 1.00 0.00 10 THR A O 20
ATOM 26888 N N . VAL A 1 11 ? -0.339 -11.302 -5.962 1.00 0.00 11 VAL A N 20
ATOM 26889 C CA . VAL A 1 11 ? -0.538 -10.566 -7.199 1.00 0.00 11 VAL A CA 20
ATOM 26890 C C . VAL A 1 11 ? 0.504 -9.450 -7.297 1.00 0.00 11 VAL A C 20
ATOM 26891 O O . VAL A 1 11 ? 0.986 -8.954 -6.279 1.00 0.00 11 VAL A O 20
ATOM 26904 N N . ARG A 1 12 ? 0.822 -9.088 -8.531 1.00 0.00 12 ARG A N 20
ATOM 26905 C CA . ARG A 1 12 ? 1.798 -8.040 -8.776 1.00 0.00 12 ARG A CA 20
ATOM 26906 C C . ARG A 1 12 ? 1.176 -6.665 -8.524 1.00 0.00 12 ARG A C 20
ATOM 26907 O O . ARG A 1 12 ? 0.374 -6.186 -9.325 1.00 0.00 12 ARG A O 20
ATOM 26928 N N . VAL A 1 13 ? 1.568 -6.069 -7.408 1.00 0.00 13 VAL A N 20
ATOM 26929 C CA . VAL A 1 13 ? 1.059 -4.758 -7.040 1.00 0.00 13 VAL A CA 20
ATOM 26930 C C . VAL A 1 13 ? 2.125 -3.701 -7.333 1.00 0.00 13 VAL A C 20
ATOM 26931 O O . VAL A 1 13 ? 3.311 -3.929 -7.100 1.00 0.00 13 VAL A O 20
ATOM 26944 N N . VAL A 1 14 ? 1.665 -2.566 -7.840 1.00 0.00 14 VAL A N 20
ATOM 26945 C CA . VAL A 1 14 ? 2.564 -1.473 -8.167 1.00 0.00 14 VAL A CA 20
ATOM 26946 C C . VAL A 1 14 ? 2.619 -0.494 -6.992 1.00 0.00 14 VAL A C 20
ATOM 26947 O O . VAL A 1 14 ? 1.584 -0.129 -6.436 1.00 0.00 14 VAL A O 20
ATOM 26960 N N . ILE A 1 15 ? 3.835 -0.098 -6.649 1.00 0.00 15 ILE A N 20
ATOM 26961 C CA . ILE A 1 15 ? 4.038 0.831 -5.551 1.00 0.00 15 ILE A CA 20
ATOM 26962 C C . ILE A 1 15 ? 4.698 2.106 -6.081 1.00 0.00 15 ILE A C 20
ATOM 26963 O O . ILE A 1 15 ? 5.921 2.176 -6.193 1.00 0.00 15 ILE A O 20
ATOM 26979 N N . ASN A 1 16 ? 3.858 3.082 -6.395 1.00 0.00 16 ASN A N 20
ATOM 26980 C CA . ASN A 1 16 ? 4.345 4.350 -6.911 1.00 0.00 16 ASN A CA 20
ATOM 26981 C C . ASN A 1 16 ? 4.704 5.268 -5.741 1.00 0.00 16 ASN A C 20
ATOM 26982 O O . ASN A 1 16 ? 3.861 5.558 -4.893 1.00 0.00 16 ASN A O 20
ATOM 26993 N N . PHE A 1 17 ? 5.957 5.699 -5.732 1.00 0.00 17 PHE A N 20
ATOM 26994 C CA . PHE A 1 17 ? 6.438 6.578 -4.680 1.00 0.00 17 PHE A CA 20
ATOM 26995 C C . PHE A 1 17 ? 7.449 7.588 -5.228 1.00 0.00 17 PHE A C 20
ATOM 26996 O O . PHE A 1 17 ? 7.894 7.468 -6.369 1.00 0.00 17 PHE A O 20
ATOM 27013 N N . LYS A 1 18 ? 7.781 8.559 -4.391 1.00 0.00 18 LYS A N 20
ATOM 27014 C CA . LYS A 1 18 ? 8.731 9.588 -4.778 1.00 0.00 18 LYS A CA 20
ATOM 27015 C C . LYS A 1 18 ? 8.079 10.519 -5.802 1.00 0.00 18 LYS A C 20
ATOM 27016 O O . LYS A 1 18 ? 8.739 11.395 -6.359 1.00 0.00 18 LYS A O 20
ATOM 27035 N N . LYS A 1 19 ? 6.790 10.298 -6.019 1.00 0.00 19 LYS A N 20
ATOM 27036 C CA . LYS A 1 19 ? 6.041 11.106 -6.966 1.00 0.00 19 LYS A CA 20
ATOM 27037 C C . LYS A 1 19 ? 6.688 10.993 -8.349 1.00 0.00 19 LYS A C 20
ATOM 27038 O O . LYS A 1 19 ? 6.794 11.983 -9.071 1.00 0.00 19 LYS A O 20
ATOM 27057 N N . THR A 1 20 ? 7.103 9.778 -8.676 1.00 0.00 20 THR A N 20
ATOM 27058 C CA . THR A 1 20 ? 7.735 9.523 -9.958 1.00 0.00 20 THR A CA 20
ATOM 27059 C C . THR A 1 20 ? 8.217 8.073 -10.037 1.00 0.00 20 THR A C 20
ATOM 27060 O O . THR A 1 20 ? 7.955 7.380 -11.019 1.00 0.00 20 THR A O 20
ATOM 27071 N N . GLN A 1 21 ? 8.913 7.657 -8.989 1.00 0.00 21 GLN A N 20
ATOM 27072 C CA . GLN A 1 21 ? 9.434 6.302 -8.927 1.00 0.00 21 GLN A CA 20
ATOM 27073 C C . GLN A 1 21 ? 8.322 5.323 -8.546 1.00 0.00 21 GLN A C 20
ATOM 27074 O O . GLN A 1 21 ? 7.349 5.705 -7.897 1.00 0.00 21 GLN A O 20
ATOM 27088 N N . LYS A 1 22 ? 8.503 4.079 -8.965 1.00 0.00 22 LYS A N 20
ATOM 27089 C CA . LYS A 1 22 ? 7.527 3.042 -8.676 1.00 0.00 22 LYS A CA 20
ATOM 27090 C C . LYS A 1 22 ? 8.232 1.686 -8.618 1.00 0.00 22 LYS A C 20
ATOM 27091 O O . LYS A 1 22 ? 9.240 1.477 -9.292 1.00 0.00 22 LYS A O 20
ATOM 27110 N N . THR A 1 23 ? 7.675 0.799 -7.807 1.00 0.00 23 THR A N 20
ATOM 27111 C CA . THR A 1 23 ? 8.237 -0.532 -7.653 1.00 0.00 23 THR A CA 20
ATOM 27112 C C . THR A 1 23 ? 7.130 -1.587 -7.689 1.00 0.00 23 THR A C 20
ATOM 27113 O O . THR A 1 23 ? 5.968 -1.281 -7.425 1.00 0.00 23 THR A O 20
ATOM 27124 N N . ILE A 1 24 ? 7.529 -2.807 -8.017 1.00 0.00 24 ILE A N 20
ATOM 27125 C CA . ILE A 1 24 ? 6.585 -3.909 -8.091 1.00 0.00 24 ILE A CA 20
ATOM 27126 C C . ILE A 1 24 ? 6.915 -4.931 -7.002 1.00 0.00 24 ILE A C 20
ATOM 27127 O O . ILE A 1 24 ? 8.080 -5.264 -6.791 1.00 0.00 24 ILE A O 20
ATOM 27143 N N . VAL A 1 25 ? 5.868 -5.401 -6.339 1.00 0.00 25 VAL A N 20
ATOM 27144 C CA . VAL A 1 25 ? 6.033 -6.379 -5.277 1.00 0.00 25 VAL A CA 20
ATOM 27145 C C . VAL A 1 25 ? 4.860 -7.361 -5.308 1.00 0.00 25 VAL A C 20
ATOM 27146 O O . VAL A 1 25 ? 3.754 -7.000 -5.708 1.00 0.00 25 VAL A O 20
ATOM 27159 N N . ARG A 1 26 ? 5.141 -8.583 -4.880 1.00 0.00 26 ARG A N 20
ATOM 27160 C CA . ARG A 1 26 ? 4.123 -9.619 -4.854 1.00 0.00 26 ARG A CA 20
ATOM 27161 C C . ARG A 1 26 ? 3.514 -9.730 -3.455 1.00 0.00 26 ARG A C 20
ATOM 27162 O O . ARG A 1 26 ? 4.237 -9.800 -2.463 1.00 0.00 26 ARG A O 20
ATOM 27183 N N . VAL A 1 27 ? 2.189 -9.741 -3.421 1.00 0.00 27 VAL A N 20
ATOM 27184 C CA . VAL A 1 27 ? 1.474 -9.841 -2.160 1.00 0.00 27 VAL A CA 20
ATOM 27185 C C . VAL A 1 27 ? 0.077 -10.412 -2.415 1.00 0.00 27 VAL A C 20
ATOM 27186 O O . VAL A 1 27 ? -0.331 -10.573 -3.564 1.00 0.00 27 VAL A O 20
ATOM 27199 N N . SER A 1 28 ? -0.617 -10.701 -1.324 1.00 0.00 28 SER A N 20
ATOM 27200 C CA . SER A 1 28 ? -1.959 -11.250 -1.415 1.00 0.00 28 SER A CA 20
ATOM 27201 C C . SER A 1 28 ? -2.978 -10.118 -1.561 1.00 0.00 28 SER A C 20
ATOM 27202 O O . SER A 1 28 ? -2.930 -9.136 -0.822 1.00 0.00 28 SER A O 20
ATOM 27210 N N . PRO A 1 29 ? -3.901 -10.298 -2.544 1.00 0.00 29 PRO A N 20
ATOM 27211 C CA . PRO A 1 29 ? -4.930 -9.304 -2.795 1.00 0.00 29 PRO A CA 20
ATOM 27212 C C . PRO A 1 29 ? -6.016 -9.354 -1.719 1.00 0.00 29 PRO A C 20
ATOM 27213 O O . PRO A 1 29 ? -6.792 -8.412 -1.571 1.00 0.00 29 PRO A O 20
ATOM 27224 N N . HIS A 1 30 ? -6.036 -10.464 -0.995 1.00 0.00 30 HIS A N 20
ATOM 27225 C CA . HIS A 1 30 ? -7.014 -10.650 0.063 1.00 0.00 30 HIS A CA 20
ATOM 27226 C C . HIS A 1 30 ? -6.629 -9.797 1.273 1.00 0.00 30 HIS A C 20
ATOM 27227 O O . HIS A 1 30 ? -7.426 -8.988 1.746 1.00 0.00 30 HIS A O 20
ATOM 27241 N N . ALA A 1 31 ? -5.407 -10.007 1.740 1.00 0.00 31 ALA A N 20
ATOM 27242 C CA . ALA A 1 31 ? -4.906 -9.268 2.887 1.00 0.00 31 ALA A CA 20
ATOM 27243 C C . ALA A 1 31 ? -5.197 -7.778 2.694 1.00 0.00 31 ALA A C 20
ATOM 27244 O O . ALA A 1 31 ? -5.144 -7.272 1.574 1.00 0.00 31 ALA A O 20
ATOM 27251 N N . SER A 1 32 ? -5.498 -7.118 3.802 1.00 0.00 32 SER A N 20
ATOM 27252 C CA . SER A 1 32 ? -5.797 -5.697 3.769 1.00 0.00 32 SER A CA 20
ATOM 27253 C C . SER A 1 32 ? -4.498 -4.889 3.742 1.00 0.00 32 SER A C 20
ATOM 27254 O O . SER A 1 32 ? -3.500 -5.291 4.339 1.00 0.00 32 SER A O 20
ATOM 27262 N N . LEU A 1 33 ? -4.552 -3.764 3.044 1.00 0.00 33 LEU A N 20
ATOM 27263 C CA . LEU A 1 33 ? -3.392 -2.897 2.932 1.00 0.00 33 LEU A CA 20
ATOM 27264 C C . LEU A 1 33 ? -2.765 -2.708 4.315 1.00 0.00 33 LEU A C 20
ATOM 27265 O O . LEU A 1 33 ? -1.552 -2.543 4.433 1.00 0.00 33 LEU A O 20
ATOM 27281 N N . GLN A 1 34 ? -3.621 -2.740 5.326 1.00 0.00 34 GLN A N 20
ATOM 27282 C CA . GLN A 1 34 ? -3.166 -2.575 6.696 1.00 0.00 34 GLN A CA 20
ATOM 27283 C C . GLN A 1 34 ? -2.069 -3.591 7.018 1.00 0.00 34 GLN A C 20
ATOM 27284 O O . GLN A 1 34 ? -1.141 -3.292 7.767 1.00 0.00 34 GLN A O 20
ATOM 27298 N N . GLU A 1 35 ? -2.212 -4.773 6.436 1.00 0.00 35 GLU A N 20
ATOM 27299 C CA . GLU A 1 35 ? -1.245 -5.835 6.651 1.00 0.00 35 GLU A CA 20
ATOM 27300 C C . GLU A 1 35 ? -0.145 -5.775 5.590 1.00 0.00 35 GLU A C 20
ATOM 27301 O O . GLU A 1 35 ? 0.962 -6.264 5.809 1.00 0.00 35 GLU A O 20
ATOM 27313 N N . LEU A 1 36 ? -0.488 -5.170 4.461 1.00 0.00 36 LEU A N 20
ATOM 27314 C CA . LEU A 1 36 ? 0.457 -5.039 3.365 1.00 0.00 36 LEU A CA 20
ATOM 27315 C C . LEU A 1 36 ? 1.138 -3.672 3.446 1.00 0.00 36 LEU A C 20
ATOM 27316 O O . LEU A 1 36 ? 1.837 -3.267 2.518 1.00 0.00 36 LEU A O 20
ATOM 27332 N N . ALA A 1 37 ? 0.912 -2.998 4.564 1.00 0.00 37 ALA A N 20
ATOM 27333 C CA . ALA A 1 37 ? 1.495 -1.684 4.777 1.00 0.00 37 ALA A CA 20
ATOM 27334 C C . ALA A 1 37 ? 3.010 -1.824 4.936 1.00 0.00 37 ALA A C 20
ATOM 27335 O O . ALA A 1 37 ? 3.774 -1.117 4.281 1.00 0.00 37 ALA A O 20
ATOM 27342 N N . PRO A 1 38 ? 3.410 -2.765 5.833 1.00 0.00 38 PRO A N 20
ATOM 27343 C CA . PRO A 1 38 ? 4.820 -3.006 6.086 1.00 0.00 38 PRO A CA 20
ATOM 27344 C C . PRO A 1 38 ? 5.459 -3.783 4.934 1.00 0.00 38 PRO A C 20
ATOM 27345 O O . PRO A 1 38 ? 6.565 -3.462 4.501 1.00 0.00 38 PRO A O 20
ATOM 27356 N N . ILE A 1 39 ? 4.736 -4.792 4.470 1.00 0.00 39 ILE A N 20
ATOM 27357 C CA . ILE A 1 39 ? 5.218 -5.618 3.376 1.00 0.00 39 ILE A CA 20
ATOM 27358 C C . ILE A 1 39 ? 5.522 -4.730 2.168 1.00 0.00 39 ILE A C 20
ATOM 27359 O O . ILE A 1 39 ? 6.370 -5.068 1.343 1.00 0.00 39 ILE A O 20
ATOM 27375 N N . ILE A 1 40 ? 4.814 -3.612 2.102 1.00 0.00 40 ILE A N 20
ATOM 27376 C CA . ILE A 1 40 ? 4.998 -2.673 1.009 1.00 0.00 40 ILE A CA 20
ATOM 27377 C C . ILE A 1 40 ? 6.081 -1.661 1.388 1.00 0.00 40 ILE A C 20
ATOM 27378 O O . ILE A 1 40 ? 7.115 -1.575 0.727 1.00 0.00 40 ILE A O 20
ATOM 27394 N N . CYS A 1 41 ? 5.807 -0.919 2.451 1.00 0.00 41 CYS A N 20
ATOM 27395 C CA . CYS A 1 41 ? 6.744 0.084 2.926 1.00 0.00 41 CYS A CA 20
ATOM 27396 C C . CYS A 1 41 ? 8.124 -0.566 3.043 1.00 0.00 41 CYS A C 20
ATOM 27397 O O . CYS A 1 41 ? 9.115 -0.018 2.562 1.00 0.00 41 CYS A O 20
ATOM 27405 N N . SER A 1 42 ? 8.145 -1.725 3.685 1.00 0.00 42 SER A N 20
ATOM 27406 C CA . SER A 1 42 ? 9.387 -2.455 3.871 1.00 0.00 42 SER A CA 20
ATOM 27407 C C . SER A 1 42 ? 10.080 -2.661 2.523 1.00 0.00 42 SER A C 20
ATOM 27408 O O . SER A 1 42 ? 11.285 -2.443 2.400 1.00 0.00 42 SER A O 20
ATOM 27416 N N . LYS A 1 43 ? 9.290 -3.080 1.545 1.00 0.00 43 LYS A N 20
ATOM 27417 C CA . LYS A 1 43 ? 9.813 -3.318 0.211 1.00 0.00 43 LYS A CA 20
ATOM 27418 C C . LYS A 1 43 ? 10.520 -2.056 -0.288 1.00 0.00 43 LYS A C 20
ATOM 27419 O O . LYS A 1 43 ? 11.560 -2.139 -0.939 1.00 0.00 43 LYS A O 20
ATOM 27438 N N . CYS A 1 44 ? 9.926 -0.917 0.036 1.00 0.00 44 CYS A N 20
ATOM 27439 C CA . CYS A 1 44 ? 10.486 0.361 -0.371 1.00 0.00 44 CYS A CA 20
ATOM 27440 C C . CYS A 1 44 ? 11.206 0.975 0.831 1.00 0.00 44 CYS A C 20
ATOM 27441 O O . CYS A 1 44 ? 11.430 2.184 0.875 1.00 0.00 44 CYS A O 20
ATOM 27449 N N . GLU A 1 45 ? 11.550 0.114 1.778 1.00 0.00 45 GLU A N 20
ATOM 27450 C CA . GLU A 1 45 ? 12.240 0.556 2.978 1.00 0.00 45 GLU A CA 20
ATOM 27451 C C . GLU A 1 45 ? 11.673 1.896 3.453 1.00 0.00 45 GLU A C 20
ATOM 27452 O O . GLU A 1 45 ? 12.412 2.746 3.946 1.00 0.00 45 GLU A O 20
ATOM 27464 N N . PHE A 1 46 ? 10.367 2.041 3.287 1.00 0.00 46 PHE A N 20
ATOM 27465 C CA . PHE A 1 46 ? 9.692 3.262 3.693 1.00 0.00 46 PHE A CA 20
ATOM 27466 C C . PHE A 1 46 ? 9.307 3.210 5.173 1.00 0.00 46 PHE A C 20
ATOM 27467 O O . PHE A 1 46 ? 9.477 2.182 5.826 1.00 0.00 46 PHE A O 20
ATOM 27484 N N . ASP A 1 47 ? 8.795 4.332 5.658 1.00 0.00 47 A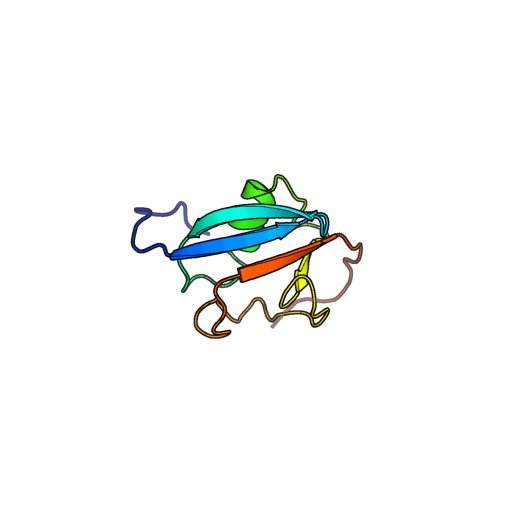SP A N 20
ATOM 27485 C CA . ASP A 1 47 ? 8.383 4.427 7.048 1.00 0.00 47 ASP A CA 20
ATOM 27486 C C . ASP A 1 47 ? 6.860 4.318 7.134 1.00 0.00 47 ASP A C 20
ATOM 27487 O O . ASP A 1 47 ? 6.146 5.248 6.761 1.00 0.00 47 ASP A O 20
ATOM 27496 N N . PRO A 1 48 ? 6.394 3.145 7.640 1.00 0.00 48 PRO A N 20
ATOM 27497 C CA . PRO A 1 48 ? 4.968 2.903 7.779 1.00 0.00 48 PRO A CA 20
ATOM 27498 C C . PRO A 1 48 ? 4.393 3.682 8.963 1.00 0.00 48 PRO A C 20
ATOM 27499 O O . PRO A 1 48 ? 3.192 3.624 9.225 1.00 0.00 48 PRO A O 20
ATOM 27510 N N . LEU A 1 49 ? 5.277 4.393 9.648 1.00 0.00 49 LEU A N 20
ATOM 27511 C CA . LEU A 1 49 ? 4.872 5.182 10.799 1.00 0.00 49 LEU A CA 20
ATOM 27512 C C . LEU A 1 49 ? 3.962 6.322 10.335 1.00 0.00 49 LEU A C 20
ATOM 27513 O O . LEU A 1 49 ? 2.886 6.529 10.895 1.00 0.00 49 LEU A O 20
ATOM 27529 N N . HIS A 1 50 ? 4.427 7.031 9.317 1.00 0.00 50 HIS A N 20
ATOM 27530 C CA . HIS A 1 50 ? 3.669 8.144 8.772 1.00 0.00 50 HIS A CA 20
ATOM 27531 C C . HIS A 1 50 ? 3.554 7.992 7.254 1.00 0.00 50 HIS A C 20
ATOM 27532 O O . HIS A 1 50 ? 4.006 8.856 6.504 1.00 0.00 50 HIS A O 20
ATOM 27546 N N . THR A 1 51 ? 2.947 6.888 6.846 1.00 0.00 51 THR A N 20
ATOM 27547 C CA . THR A 1 51 ? 2.767 6.612 5.431 1.00 0.00 51 THR A CA 20
ATOM 27548 C C . THR A 1 51 ? 1.280 6.464 5.101 1.00 0.00 51 THR A C 20
ATOM 27549 O O . THR A 1 51 ? 0.507 5.963 5.916 1.00 0.00 51 THR A O 20
ATOM 27560 N N . LEU A 1 52 ? 0.925 6.910 3.905 1.00 0.00 52 LEU A N 20
ATOM 27561 C CA . LEU A 1 52 ? -0.455 6.834 3.458 1.00 0.00 52 LEU A CA 20
ATOM 27562 C C . LEU A 1 52 ? -0.526 6.001 2.176 1.00 0.00 52 LEU A C 20
ATOM 27563 O O . LEU A 1 52 ? 0.501 5.692 1.575 1.00 0.00 52 LEU A O 20
ATOM 27579 N N . LEU A 1 53 ? -1.749 5.662 1.797 1.00 0.00 53 LEU A N 20
ATOM 27580 C CA . LEU A 1 53 ? -1.968 4.871 0.597 1.00 0.00 53 LEU A CA 20
ATOM 27581 C C . LEU A 1 53 ? -2.970 5.591 -0.307 1.00 0.00 53 LEU A C 20
ATOM 27582 O O . LEU A 1 53 ? -4.173 5.566 -0.050 1.00 0.00 53 LEU A O 20
ATOM 27598 N N . LEU A 1 54 ? -2.437 6.214 -1.348 1.00 0.00 54 LEU A N 20
ATOM 27599 C CA . LEU A 1 54 ? -3.270 6.939 -2.292 1.00 0.00 54 LEU A CA 20
ATOM 27600 C C . LEU A 1 54 ? -3.508 6.070 -3.529 1.00 0.00 54 LEU A C 20
ATOM 27601 O O . LEU A 1 54 ? -2.805 5.084 -3.743 1.00 0.00 54 LEU A O 20
ATOM 27617 N N . LYS A 1 55 ? -4.502 6.467 -4.310 1.00 0.00 55 LYS A N 20
ATOM 27618 C CA . LYS A 1 55 ? -4.841 5.736 -5.519 1.00 0.00 55 LYS A CA 20
ATOM 27619 C C . LYS A 1 55 ? -3.596 5.611 -6.400 1.00 0.00 55 LYS A C 20
ATOM 27620 O O . LYS A 1 55 ? -3.239 4.512 -6.823 1.00 0.00 55 LYS A O 20
ATOM 27639 N N . ASP A 1 56 ? -2.969 6.751 -6.650 1.00 0.00 56 ASP A N 20
ATOM 27640 C CA . ASP A 1 56 ? -1.772 6.782 -7.472 1.00 0.00 56 ASP A CA 20
ATOM 27641 C C . ASP A 1 56 ? -1.079 8.136 -7.306 1.00 0.00 56 ASP A C 20
ATOM 27642 O O . ASP A 1 56 ? -1.265 8.812 -6.296 1.00 0.00 56 ASP A O 20
ATOM 27651 N N . TYR A 1 57 ? -0.296 8.491 -8.314 1.00 0.00 57 TYR A N 20
ATOM 27652 C CA . TYR A 1 57 ? 0.425 9.753 -8.292 1.00 0.00 57 TYR A CA 20
ATOM 27653 C C . TYR A 1 57 ? -0.477 10.908 -8.731 1.00 0.00 57 TYR A C 20
ATOM 27654 O O . TYR A 1 57 ? -0.197 12.067 -8.432 1.00 0.00 57 TYR A O 20
ATOM 27672 N N . GLN A 1 58 ? -1.542 10.550 -9.434 1.00 0.00 58 GLN A N 20
ATOM 27673 C CA . GLN A 1 58 ? -2.487 11.543 -9.918 1.00 0.00 58 GLN A CA 20
ATOM 27674 C C . GLN A 1 58 ? -3.898 11.216 -9.423 1.00 0.00 58 GLN A C 20
ATOM 27675 O O . GLN A 1 58 ? -4.684 10.600 -10.141 1.00 0.00 58 GLN A O 20
ATOM 27689 N N . SER A 1 59 ? -4.176 11.644 -8.201 1.00 0.00 59 SER A N 20
ATOM 27690 C CA . SER A 1 59 ? -5.478 11.406 -7.602 1.00 0.00 59 SER A CA 20
ATOM 27691 C C . SER A 1 59 ? -5.544 12.052 -6.217 1.00 0.00 59 SER A C 20
ATOM 27692 O O . SER A 1 59 ? -6.452 12.831 -5.934 1.00 0.00 59 SER A O 20
ATOM 27700 N N . GLN A 1 60 ? -4.569 11.704 -5.390 1.00 0.00 60 GLN A N 20
ATOM 27701 C CA . GLN A 1 60 ? -4.505 12.240 -4.041 1.00 0.00 60 GLN A CA 20
ATOM 27702 C C . GLN A 1 60 ? -5.595 11.615 -3.168 1.00 0.00 60 GLN A C 20
ATOM 27703 O O . GLN A 1 60 ? -5.757 11.989 -2.008 1.00 0.00 60 GLN A O 20
ATOM 27717 N N . GLU A 1 61 ? -6.315 10.674 -3.761 1.00 0.00 61 GLU A N 20
ATOM 27718 C CA . GLU A 1 61 ? -7.386 9.994 -3.052 1.00 0.00 61 GLU A CA 20
ATOM 27719 C C . GLU A 1 61 ? -6.817 8.868 -2.186 1.00 0.00 61 GLU A C 20
ATOM 27720 O O . GLU A 1 61 ? -6.231 7.918 -2.703 1.00 0.00 61 GLU A O 20
ATOM 27732 N N . PRO A 1 62 ? -7.016 9.015 -0.849 1.00 0.00 62 PRO A N 20
ATOM 27733 C CA . PRO A 1 62 ? -6.529 8.022 0.094 1.00 0.00 62 PRO A CA 20
ATOM 27734 C C . PRO A 1 62 ? -7.404 6.767 0.067 1.00 0.00 62 PRO A C 20
ATOM 27735 O O . PRO A 1 62 ? -8.611 6.851 -0.151 1.00 0.00 62 PRO A O 20
ATOM 27746 N N . LEU A 1 63 ? -6.760 5.631 0.293 1.00 0.00 63 LEU A N 20
ATOM 27747 C CA . LEU A 1 63 ? -7.464 4.360 0.298 1.00 0.00 63 LEU A CA 20
ATOM 27748 C C . LEU A 1 63 ? -7.756 3.949 1.742 1.00 0.00 63 LEU A C 20
ATOM 27749 O O . LEU A 1 63 ? -7.302 4.602 2.681 1.00 0.00 63 LEU A O 20
ATOM 27765 N N . ASP A 1 64 ? -8.513 2.870 1.875 1.00 0.00 64 ASP A N 20
ATOM 27766 C CA . ASP A 1 64 ? -8.872 2.364 3.190 1.00 0.00 64 ASP A CA 20
ATOM 27767 C C . ASP A 1 64 ? -8.072 1.092 3.478 1.00 0.00 64 ASP A C 20
ATOM 27768 O O . ASP A 1 64 ? -8.189 0.104 2.755 1.00 0.00 64 ASP A O 20
ATOM 27777 N N . LEU A 1 65 ? -7.277 1.159 4.536 1.00 0.00 65 LEU A N 20
ATOM 27778 C CA . LEU A 1 65 ? -6.458 0.024 4.928 1.00 0.00 65 LEU A CA 20
ATOM 27779 C C . LEU A 1 65 ? -7.364 -1.158 5.275 1.00 0.00 65 LEU A C 20
ATOM 27780 O O . LEU A 1 65 ? -7.084 -2.293 4.891 1.00 0.00 65 LEU A O 20
ATOM 27796 N N . THR A 1 66 ? -8.433 -0.852 5.996 1.00 0.00 66 THR A N 20
ATOM 27797 C CA . THR A 1 66 ? -9.383 -1.876 6.398 1.00 0.00 66 THR A CA 20
ATOM 27798 C C . THR A 1 66 ? -9.830 -2.694 5.186 1.00 0.00 66 THR A C 20
ATOM 27799 O O . THR A 1 66 ? -10.307 -3.819 5.333 1.00 0.00 66 THR A O 20
ATOM 27810 N N . LYS A 1 67 ? -9.660 -2.098 4.014 1.00 0.00 67 LYS A N 20
ATOM 27811 C CA . LYS A 1 67 ? -10.041 -2.758 2.777 1.00 0.00 67 LYS A CA 20
ATOM 27812 C C . LYS A 1 67 ? -8.821 -3.468 2.186 1.00 0.00 67 LYS A C 20
ATOM 27813 O O . LYS A 1 67 ? -7.694 -3.245 2.629 1.00 0.00 67 LYS A O 20
ATOM 27832 N N . SER A 1 68 ? -9.086 -4.307 1.196 1.00 0.00 68 SER A N 20
ATOM 27833 C CA . SER A 1 68 ? -8.023 -5.050 0.540 1.00 0.00 68 SER A CA 20
ATOM 27834 C C . SER A 1 68 ? -8.047 -4.779 -0.965 1.00 0.00 68 SER A C 20
ATOM 27835 O O . SER A 1 68 ? -8.972 -4.145 -1.471 1.00 0.00 68 SER A O 20
ATOM 27843 N N . LEU A 1 69 ? -7.019 -5.272 -1.639 1.00 0.00 69 LEU A N 20
ATOM 27844 C CA . LEU A 1 69 ? -6.910 -5.091 -3.077 1.00 0.00 69 LEU A CA 20
ATOM 27845 C C . LEU A 1 69 ? -8.151 -5.673 -3.756 1.00 0.00 69 LEU A C 20
ATOM 27846 O O . LEU A 1 69 ? -8.579 -5.184 -4.800 1.00 0.00 69 LEU A O 20
ATOM 27862 N N . ASN A 1 70 ? -8.695 -6.709 -3.134 1.00 0.00 70 ASN A N 20
ATOM 27863 C CA . ASN A 1 70 ? -9.879 -7.363 -3.665 1.00 0.00 70 ASN A CA 20
ATOM 27864 C C . ASN A 1 70 ? -11.086 -6.438 -3.498 1.00 0.00 70 ASN A C 20
ATOM 27865 O O . ASN A 1 70 ? -11.843 -6.223 -4.444 1.00 0.00 70 ASN A O 20
ATOM 27876 N N . ASP A 1 71 ? -11.227 -5.914 -2.290 1.00 0.00 71 ASP A N 20
ATOM 27877 C CA . ASP A 1 71 ? -12.329 -5.016 -1.987 1.00 0.00 71 ASP A CA 20
ATOM 27878 C C . ASP A 1 71 ? -12.239 -3.783 -2.888 1.00 0.00 71 ASP A C 20
ATOM 27879 O O . ASP A 1 71 ? -13.228 -3.385 -3.502 1.00 0.00 71 ASP A O 20
ATOM 27888 N N . LEU A 1 72 ? -11.044 -3.213 -2.939 1.00 0.00 72 LEU A N 20
ATOM 27889 C CA . LEU A 1 72 ? -10.812 -2.033 -3.755 1.00 0.00 72 LEU A CA 20
ATOM 27890 C C . LEU A 1 72 ? -10.922 -2.411 -5.233 1.00 0.00 72 LEU A C 20
ATOM 27891 O O . LEU A 1 72 ? -11.613 -1.741 -5.999 1.00 0.00 72 LEU A O 20
ATOM 27907 N N . GLY A 1 73 ? -10.231 -3.484 -5.590 1.00 0.00 73 GLY A N 20
ATOM 27908 C CA . GLY A 1 73 ? -10.242 -3.959 -6.963 1.00 0.00 73 GLY A CA 20
ATOM 27909 C C . GLY A 1 73 ? -9.200 -3.222 -7.807 1.00 0.00 73 GLY A C 20
ATOM 27910 O O . GLY A 1 73 ? -9.379 -3.053 -9.012 1.00 0.00 73 GLY A O 20
ATOM 27914 N N . LEU A 1 74 ? -8.134 -2.803 -7.140 1.00 0.00 74 LEU A N 20
ATOM 27915 C CA . LEU A 1 74 ? -7.063 -2.089 -7.814 1.00 0.00 74 LEU A CA 20
ATOM 27916 C C . LEU A 1 74 ? -5.792 -2.940 -7.787 1.00 0.00 74 LEU A C 20
ATOM 27917 O O . LEU A 1 74 ? -5.698 -3.897 -7.020 1.00 0.00 74 LEU A O 20
ATOM 27933 N N . ARG A 1 75 ? -4.846 -2.561 -8.633 1.00 0.00 75 ARG A N 20
ATOM 27934 C CA . ARG A 1 75 ? -3.585 -3.278 -8.716 1.00 0.00 75 ARG A CA 20
ATOM 27935 C C . ARG A 1 75 ? -2.412 -2.300 -8.624 1.00 0.00 75 ARG A C 20
ATOM 27936 O O . ARG A 1 75 ? -1.262 -2.684 -8.829 1.00 0.00 75 ARG A O 20
ATOM 27957 N N . GLU A 1 76 ? -2.744 -1.055 -8.316 1.00 0.00 76 GLU A N 20
ATOM 27958 C CA . GLU A 1 76 ? -1.732 -0.019 -8.194 1.00 0.00 76 GLU A CA 20
ATOM 27959 C C . GLU A 1 76 ? -2.112 0.966 -7.087 1.00 0.00 76 GLU A C 20
ATOM 27960 O O . GLU A 1 76 ? -3.290 1.261 -6.891 1.00 0.00 76 GLU A O 20
ATOM 27972 N N . LEU A 1 77 ? -1.092 1.448 -6.392 1.00 0.00 77 LEU A N 20
ATOM 27973 C CA . LEU A 1 77 ? -1.304 2.394 -5.310 1.00 0.00 77 LEU A CA 20
ATOM 27974 C C . LEU A 1 77 ? -0.034 3.222 -5.105 1.00 0.00 77 LEU A C 20
ATOM 27975 O O . LEU A 1 77 ? 1.009 2.918 -5.683 1.00 0.00 77 LEU A O 20
ATOM 27991 N N . TYR A 1 78 ? -0.162 4.251 -4.280 1.00 0.00 78 TYR A N 20
ATOM 27992 C CA . TYR A 1 78 ? 0.963 5.124 -3.992 1.00 0.00 78 TYR A CA 20
ATOM 27993 C C . TYR A 1 78 ? 1.192 5.243 -2.484 1.00 0.00 78 TYR A C 20
ATOM 27994 O O . TYR A 1 78 ? 0.259 5.094 -1.697 1.00 0.00 78 TYR A O 20
ATOM 28012 N N . ALA A 1 79 ? 2.440 5.509 -2.127 1.00 0.00 79 ALA A N 20
ATOM 28013 C CA . ALA A 1 79 ? 2.804 5.649 -0.727 1.00 0.00 79 ALA A CA 20
ATOM 28014 C C . ALA A 1 79 ? 3.319 7.068 -0.478 1.00 0.00 79 ALA A C 20
ATOM 28015 O O . ALA A 1 79 ? 4.368 7.451 -0.995 1.00 0.00 79 ALA A O 20
ATOM 28022 N N . MET A 1 80 ? 2.558 7.809 0.313 1.00 0.00 80 MET A N 20
ATOM 28023 C CA . MET A 1 80 ? 2.924 9.177 0.637 1.00 0.00 80 MET A CA 20
ATOM 28024 C C . MET A 1 80 ? 3.431 9.283 2.077 1.00 0.00 80 MET A C 20
ATOM 28025 O O . MET A 1 80 ? 2.724 8.922 3.016 1.00 0.00 80 MET A O 20
ATOM 28039 N N . ASP A 1 81 ? 4.653 9.781 2.205 1.00 0.00 81 ASP A N 20
ATOM 28040 C CA . ASP A 1 81 ? 5.263 9.939 3.514 1.00 0.00 81 ASP A CA 20
ATOM 28041 C C . ASP A 1 81 ? 4.832 11.279 4.114 1.00 0.00 81 ASP A C 20
ATOM 28042 O O . ASP A 1 81 ? 5.321 12.332 3.708 1.00 0.00 81 ASP A O 20
ATOM 28051 N N . VAL A 1 82 ? 3.920 11.196 5.072 1.00 0.00 82 VAL A N 20
ATOM 28052 C CA . VAL A 1 82 ? 3.418 12.389 5.733 1.00 0.00 82 VAL A CA 20
ATOM 28053 C C . VAL A 1 82 ? 4.174 12.596 7.047 1.00 0.00 82 VAL A C 20
ATOM 28054 O O . VAL A 1 82 ? 3.600 12.459 8.126 1.00 0.00 82 VAL A O 20
ATOM 28067 N N . ASN A 1 83 ? 5.451 12.923 6.912 1.00 0.00 83 ASN A N 20
ATOM 28068 C CA . ASN A 1 83 ? 6.291 13.150 8.075 1.00 0.00 83 ASN A CA 20
ATOM 28069 C C . ASN A 1 83 ? 6.388 14.654 8.343 1.00 0.00 83 ASN A C 20
ATOM 28070 O O . ASN A 1 83 ? 7.349 15.301 7.930 1.00 0.00 83 ASN A O 20
ATOM 28081 N N . ARG A 1 84 ? 5.379 15.166 9.033 1.00 0.00 84 ARG A N 20
ATOM 28082 C CA . ARG A 1 84 ? 5.339 16.581 9.361 1.00 0.00 84 ARG A CA 20
ATOM 28083 C C . ARG A 1 84 ? 5.503 16.781 10.869 1.00 0.00 84 ARG A C 20
ATOM 28084 O O . ARG A 1 84 ? 6.399 17.499 11.309 1.00 0.00 84 ARG A O 20
ATOM 28105 N N . GLU A 1 85 ? 4.624 16.133 11.619 1.00 0.00 85 GLU A N 20
ATOM 28106 C CA . GLU A 1 85 ? 4.660 16.231 13.068 1.00 0.00 85 GLU A CA 20
ATOM 28107 C C . GLU A 1 85 ? 4.896 14.852 13.688 1.00 0.00 85 GLU A C 20
ATOM 28108 O O . GLU A 1 85 ? 4.682 13.830 13.037 1.00 0.00 85 GLU A O 20
ATOM 28120 N N . SER A 1 86 ? 5.334 14.868 14.938 1.00 0.00 86 SER A N 20
ATOM 28121 C CA . SER A 1 86 ? 5.602 13.631 15.653 1.00 0.00 86 SER A CA 20
ATOM 28122 C C . SER A 1 86 ? 4.738 13.558 16.913 1.00 0.00 86 SER A C 20
ATOM 28123 O O . SER A 1 86 ? 4.192 14.567 17.356 1.00 0.00 86 SER A O 20
ATOM 28131 N N . GLY A 1 87 ? 4.641 12.353 17.457 1.00 0.00 87 GLY A N 20
ATOM 28132 C CA . GLY A 1 87 ? 3.853 12.135 18.658 1.00 0.00 87 GLY A CA 20
ATOM 28133 C C . GLY A 1 87 ? 4.294 10.859 19.378 1.00 0.00 87 GLY A C 20
ATOM 28134 O O . GLY A 1 87 ? 4.866 9.961 18.763 1.00 0.00 87 GLY A O 20
ATOM 28138 N N . PRO A 1 88 ? 4.003 10.820 20.706 1.00 0.00 88 PRO A N 20
ATOM 28139 C CA . PRO A 1 88 ? 4.363 9.669 21.517 1.00 0.00 88 PRO A CA 20
ATOM 28140 C C . PRO A 1 88 ? 3.427 8.490 21.242 1.00 0.00 88 PRO A C 20
ATOM 28141 O O . PRO A 1 88 ? 2.275 8.684 20.857 1.00 0.00 88 PRO A O 20
ATOM 28152 N N . SER A 1 89 ? 3.958 7.294 21.450 1.00 0.00 89 SER A N 20
ATOM 28153 C CA . SER A 1 89 ? 3.184 6.084 21.230 1.00 0.00 89 SER A CA 20
ATOM 28154 C C . SER A 1 89 ? 4.053 4.852 21.493 1.00 0.00 89 SER A C 20
ATOM 28155 O O . SER A 1 89 ? 5.009 4.595 20.763 1.00 0.00 89 SER A O 20
ATOM 28163 N N . SER A 1 90 ? 3.689 4.124 22.539 1.00 0.00 90 SER A N 20
ATOM 28164 C CA . SER A 1 90 ? 4.424 2.926 22.908 1.00 0.00 90 SER A CA 20
ATOM 28165 C C . SER A 1 90 ? 3.527 1.695 22.757 1.00 0.00 90 SER A C 20
ATOM 28166 O O . SER A 1 90 ? 2.379 1.702 23.197 1.00 0.00 90 SER A O 20
ATOM 28174 N N . GLY A 1 91 ? 4.085 0.669 22.132 1.00 0.00 91 GLY A N 20
ATOM 28175 C CA . GLY A 1 91 ? 3.351 -0.566 21.917 1.00 0.00 91 GLY A CA 20
ATOM 28176 C C . GLY A 1 91 ? 2.098 -0.319 21.074 1.00 0.00 91 GLY A C 20
ATOM 28177 O O . GLY A 1 91 ? 1.006 -0.755 21.436 1.00 0.00 91 GLY A O 20
#

Sequence (91 aa):
GSSGSSGEKTVRVVINFKKTQKTIVRVSPHASLQELAPIICSKCEFDPLHTLLLKDYQSQEPLDLTKSLNDLGLRELYAMDVNRESGPSSGGSSGSSGEKTVRVVINFKKTQKTIVRVSPHASLQELAPIICSKCEFDPLHTLLLKDYQSQEPLDLTKSLNDLGLRELYAMDVNRESGPSSGGSSGSSGEKTVRVVINFKKTQKTIVRVSPHASLQELAPIICSKCEFDPLHTLLLKDYQSQEPLDLTKSLNDLGLRELYAMDVNRESGPSSGGSSGSSGEKTVRVVINFKKTQKTIVRVSPHASLQELAPIICSKCEFDPLHTLLLKDYQSQEPLDLTKSLNDLGLRELYAMDVNRESGPSSGGSSGSSGEKTVRVVINFKKTQKTIVRVSPHASLQELAPIICSKCEFDPLHTLLLKDYQSQEPLDLTKSLNDLGLRELYAMDVNRESGPSSGGSSGSSGEKTVRVVINFKKTQKTIVRVSPHASLQELAPIICSKCEFDPLHTLLLKDYQSQEPLDLTKSLNDLGLRELYAMDVNRESGPSSGGSSGSSGEKTVRVVINFKKTQKTIVRVSPHASLQELAPIICSKCEFDPLHTLLLKDYQSQEPLDLTKSLNDLGLRELYAMDVNRESGPSSGGSSGSSGEKTVRVVINFKKTQKTIVRVSPHASLQELAPIICSKCEFDPLHTLLLKDYQSQEPLDLTKSLNDLGLRELYAMDVNRESGPSSGGSSGSSGEKTVRVVINFKKTQKTIVRVSPHASLQELAPIICSKCEFDPLHTLLLKDYQSQEPLDLTKSLNDLGLRELYAMDVNRESGPSSGGSSGSSGEKTVRVVINFKKTQKTIVRVSPHASLQELAPIICSKCEFDPLHTLLLKDYQSQEPLDLTKSLNDLGLRELYAMDVNRESGPSSGGSSGSSGEKTVRVVINFKKTQKTIVRVSPHASLQELAPIICSKCEFDPLHTLLLKDYQSQEPLDLTKSLNDLGLRELYAMDVNRESGPSSGGSSGSSGEKTVRVVINFKKTQKTIVRVSPHASLQELAPIICSKCEFDPLHTLLLKDYQSQEPLDLTKSLNDLGLRELYAMDVNRESGPSSGGSSGSSGEKTVRVVINFKKTQKTIVRVSPHASLQELAPIICSKCEFDPLHTLLLKDYQSQEPLDLTKSLNDLGLRELYAMDVNRESGPSSGGSSGSSGEKTVRVVINFKKTQKTIVRVSPHASLQELAPIICSKCEFDPLHTLLLKDYQSQEPLDLTKSLNDLGLRELYAMDVNRESGPSSGGSSGSSGEKTVRVVINFKKTQKTIVRVSPHASLQELAPIICSKCEFDPLHTLLLKDYQSQEPLDLTKSLNDLGLRELYAMDVNRESGPSSGGSSGSSGEKTVRVVINFKKTQKTIVRVSPHASLQELAPIICSKCEFDPLHTLLLKDYQSQEPLDLTKSLNDLGLRELYAMDVNRESGPSSGGSSGSSGEKTVRVVINFKKTQKTIVRVSPHASLQELAPIICSKCEFDPLHTLLLKDYQSQEPLDLTKSLNDLGLRELYAMDVNRESGPSSGGSSGSSGEKTVRVVINFKKTQKTIVRVSPHASLQELAPIICSKCEFDPLHTLLLKDYQSQEPLDLTKSLNDLGLRELYAMDVNRESGPSSGGSSGSSGEKTVRVVINFKKTQKTIVRVSPHASLQELAPIICSKCEFDPLHTLLLKDYQSQEPLDLTKSLNDLGLRELYAMDVNRESGPSSGGSSGSSGEKTVRVVINFKKTQKTIVRVSPHASLQELAPIICSKCEFDPLHTLLLKDYQSQEPLDLTKSLNDLGLRELYAMDVNRESGPSSG

GO terms:
  GO:0005515 protein binding (F, IPI)
  GO:0045296 cadherin binding (F, HDA)
  GO:0070062 extracellular exosome (C, HDA)

CATH classification: 3.10.20.90

Nearest PDB structures (foldseek):
  2daj-assembly1_A  TM=8.763E-01  e=1.831E-17  Homo sapiens
  7k5j-assembly1_N  TM=7.617E-01  e=5.463E-05  Triticum aestivum
  6uyz-assembly2_C  TM=7.408E-01  e=1.117E-04  Homo sapiens
  8djh-assembly1_A  TM=7.340E-01  e=2.436E-04  Homo sapiens
  3pse-assembly1_B  TM=7.764E-01  e=9.534E-04  Homo sapiens

Solvent-accessible surface area: 6706 Å² total; per-residue (Å²): 135,111,136,58,115,107,60,128,191,25,43,147,1,29,0,28,26,141,79,114,107,135,42,81,9,133,15,38,21,139,37,36,0,115,106,7,22,51,65,1,0,65,125,19,166,41,56,73,111,57,28,66,8,2,74,50,116,142,31,126,106,88,21,87,80,99,94,6,9,87,77,50,57,62,149,78,2,14,2,48,97,60,118,213,126,110,63,141,112,128,129

Organism: Homo sapiens (NCBI:txid9606)

Foldseek 3Di:
DQDDDDFDPWDWAWEDEPLHDIDTDTGHQAQFVLVCLCVRCVVVVHDSPQKFKAQHSPDRHTDDRVHGCVRVVDRYIYIDRPPDDDDDDDD